Protein AF-0000000079473662 (afdb_homodimer)

InterPro domains:
  IPR006621 Nose resistant-to-fluoxetine protein, N-terminal [PF20146] (72-211)
  IPR052728 Oxygen and lipid transport regulator [PTHR11161] (71-741)

Foldseek 3Di:
DCPVPDCCVLLVVLVLVVVLVVLLVVLPPPVPPNVPSLVVSLVVLVVCLVVLVVLQQLLDPVRDRDLLLLQQSLQVNVLSVVVSVVDPLSVLQSQQFWHDDPDVVLPAQATAGQPVSLQPRDWDQCVPPPCSCVVRVSYDRIKGKKKWKKWKQKDFLPLADPDPDDDDPVRVVCVVCVVLVVVLNLCCVQATAMHMGIGIPSNFLVNVVSSLSSVVSVCCVVCVVVVRNDRIDMDMGIDGMDHNVRFQDQPPDPLQVVLVVVLVVLVVLQVQLQVLLVVVLVVVVVPDVDPCVSLPLLDAPQLDVSNLSVLLHLSSLVCVLLDLDDDPLFLLLLLLLLLVLLLLLLLQLLLRVFNSNQARRSSVVLVVLLDLVVLSSNVSLLSLLLVLLSLLLLLQLLQQQDDDPVSNVVLLVLVCLQPLQLVLSVLSCLLRPLLNPAGASCSSVLSCVQNVLCVPAVVCVNVLNCLPPPQLRDRRNLCLSVSQSNVVSVVSSVLSVVCVVPVVVSLVVLVVLLVQLLVLLLVQLLVVVLFQAQASRDPDVCSNVVSCNGANRHCSHLVNLNSNSNSLNSVSSVCVVVVNQLDPDDPVRLVVLVVLLVVLCVCLSCVCSCVNSVVDPDDSNNSSNNNSPSSNSSSVSSSSQSSCLSSVNNPPSVVSSSPSSSSSCSVQSVQLSSCLSSLSSNVNRNDSHRDHDDPVVSVVSSVVSNVVSSVVSSVSCSSRRSSSSSVVSSVVCVVPDRPPPPDPPQAQQPCPSSSNTGPHPPPPPPPPPPCPVPCCVPVPVVVVVVVVVVVVVPPVVD/DCPPPDCCVLLVVLVLVVVLVVLLVVLPPPPPPNVVSLVVSLVVLVVCLVVLVVLQQLLDPVRDRDLLLLQQSLQVNVLSVVVSVVDPLSVLQSQQFWHDDPDVVLPAQATAGQPVSLQPRDWDQCVPPPCSCVVRVSYDRTKGKKKWKKWKQKDFLPLADDDPDDDDPVRVVCVVCVVLVVVLNLCCVQFTAMHMGIGIPSNFLVNVVSSLSSVVSVCCVVCVVVVRNDRIDMDMGIDGMDHNVRFQDQPPDPLQVVLVVVLVVLVVLQVQLQVLLVVVLVVVCPPDPDPCPSLPLLDAPQLDVSNLSVLLHLSSLVCVLLDLDDDPLFLLLLLLLLLVLLLLLLLLLLLRVFNSNQARRSSVVLVVLLDLVVLSSNVSLLSLLLVLLSLLLLLLLLCQQDDDPVSNVVLLVLVCLQPLQLVLSVLSCLLRPLLNPAGASCSSVLSCVQNVLCVPAVVCVNVLNCLPPPQLRDRRNLCLSVSQSNVVSVVSSVLSVVCVVPVVVSLVVLVVLLVQLLVLLLVQLLVVVLFQAQASRDPDVCSNVVSCNGANRHCSHLVNLNSNSNSLNNVSSVCVVVVNQLDPDDPVRLVVLVVLLVVLVVCLSCVCSCVNNVVDPDDSNNSSNNNSPSSNSSSVSSSSQSSCLSSVNNPPSVVSSSPSSSSSCSVQSVQLSSCLSSLSSNVNRNDSHRDHDDPVVSVVSSVVSNVVSSVVSSVSCSSRRSSSSSVVSSVVCVVPDRPPPPDPPQAQQPCPSSSNTGPHPPPPPPPPPPCPVPCPVPVPVVVPVPPVVPPPVPPVPD

Secondary structure (DSSP, 8-state):
----HHHHHHHHHHHHHHHHHHHHHGGGSTTS-HHHHHHHHHHHHHTHHHHHHHHHHHH-TTSPPPHHHHHHHHHHHHHHHHHHTT-HHHHHHHHHS--PPS-TTTT--EEE--HHHHHTPPPEEGGGSTTHHHH-TT--SEE-EEEEEEEEEEEE-TT-----S---HHHHHHHHTHHHHHHHHHHTTTS-EEEEEEEETT--HHHHHHHHHHHHHHHHHHHHHHGGG-SEEEEEEEEEEEEHHHHT-----HHHHHHHHHHHHHHHHHHHHHHHHHHHHHHHTTT---HHHHT-S-----S-HHHHHHHT-HHHHHHHHH-----TTS-THHHHHHHHHHHHHHHHHHHHS--GGGBS-HHHHHHHTTSHHHHHHH-THHHHHHHHHHHHHHHHHHHHSS-SHHHHHHHHHHHHHHHHHHHHHHHHHHHHHGGGS--STTHHHHHHTTTTTHHHHHHHHHTT-TTTSSGGG-SSGGGHHHHHHHHHHHHHHHHHHHHHH-HHHHHHHHHHHHHHHHHHHHHHHHHHT--SS--SS-SSTTHHHHHIIIIIS-HHHHTHHHHHHHHHHHHHHHHHHTT--S----HHHHHHHHHHHHHHHHHHHHTTHHHHHTSSPPPHHHHHHHHHHHHHHHHHHHHHHHHHHHTT--HHHHHHHT-GGGHHHHHTHHHHHHHHHHHHHHHHHT--S-B---HHHHHHHHHHHHHHHHHHHHHHIIIIIHHHHHHHHHHHHHHH------STTS---EE-TTT-SEE----------------------TTHHHHHHHHHHHTTT-/----HHHHHHHHHHHHHHHHHHHHHGGGSTTS-HHHHHHHHHHHHHHHHHHHHHHHHHH-TTS---HHHHHHHHHHHHHHHHHHTT-HHHHHHHHHS--PPS-TTTT--EEE--HHHHHTPPPEEGGGSTTHHHH-TT--SEE-EEEEEEEEEEEE-TT-----S---HHHHHHHHHHHHHHHHHHHTTTS-EEEEEEEETT--HHHHHHHHHHHHHHHHHHHHHHGGG-SEEEEEEEEEEEEHHHHT-----HHHHHHHHHHHHHHHHHHHHHHHHHHHHHHHTTT---HHHHT-S-----S-HHHHHHHT-HHHHHHHHH-----TTS-THHHHHHHHHHHHHHHHHHHHS--GGGBS-HHHHHHHTTSHHHHHHH-THHHHHHHHHHHHHHHHHHHHSS-SHHHHHHHHHHHHHHHHHHHHHHHHHHHHHGGGS--STTHHHHHHTTTTTHHHHHHHHHTT-TTTSSGGG-SSGGGHHHHHHHHHHHHHHHHHHHHHH-HHHHHHHHHHHHHHHHHHHHHHHHHHT--SS--SS-SSTTHHHHHIIIIIS-HHHHTHHHHHHHHHHHHHHHHHHTT--S----HHHHHHHHHHHHHHHHHHHHTTHHHHHTSSPPPHHHHHHHHHHHHHHHHHHHHHHHHHHHTT--HHHHHHHT-GGGHHHHHTHHHHHHHHHHHHHHHHHT--S-B---HHHHHHHHHHHHHHHHHHHHHHIIIIIHHHHHHHHHHHHHHH------STTS---EE-TTT-SEE------------------------HHHHHHHHHTGGG--

Nearest PDB structures (foldseek):
  6oh4-assembly2_B  TM=2.290E-01  e=9.858E+00  Mus musculus
  5xar-assembly2_C  TM=1.339E-01  e=6.031E+00  Klebsiella pneumoniae

pLDDT: mean 77.04, std 21.64, range [16.61, 98.25]

Solvent-accessible surface area (backbone atoms only — not comparable to full-atom values): 82606 Å² total; per-residue (Å²): 101,58,63,50,48,62,71,27,44,53,35,26,49,38,28,45,50,52,36,45,53,31,46,56,31,55,33,63,47,72,87,54,68,46,74,53,44,55,51,45,44,50,51,56,57,56,61,47,44,63,60,48,56,48,39,31,52,50,33,28,87,84,68,57,54,50,71,47,30,47,16,24,38,42,46,54,45,46,39,55,53,33,36,74,62,34,31,50,59,32,45,48,38,60,36,10,22,39,42,59,68,47,23,51,90,42,37,30,49,43,32,59,19,32,54,70,58,23,51,63,38,61,78,37,62,44,78,79,41,84,68,45,59,76,74,35,70,62,54,70,58,66,42,33,32,19,43,33,27,31,39,33,41,76,41,78,33,86,61,39,52,82,74,90,64,88,68,44,60,30,55,48,50,48,58,70,40,42,64,60,52,50,52,52,45,70,41,27,84,77,30,30,29,24,38,30,41,45,40,53,46,60,47,37,58,66,23,48,56,37,32,48,50,8,49,50,49,47,41,42,62,56,29,62,81,43,41,36,37,19,56,58,42,79,44,79,43,79,73,48,55,41,32,65,80,60,49,70,56,52,72,83,44,71,67,40,49,50,53,51,46,52,53,49,50,37,49,48,48,27,50,50,7,35,52,50,38,53,50,48,52,64,59,48,67,72,73,58,84,56,67,74,65,69,75,38,78,74,63,80,82,75,60,42,71,67,52,32,35,31,46,19,7,54,64,43,42,51,50,59,45,66,50,61,84,70,63,89,85,38,71,54,45,56,23,25,52,41,41,54,23,48,52,41,31,45,38,14,47,48,66,70,68,46,54,44,33,42,29,39,32,50,55,60,54,54,57,48,54,63,34,70,70,43,34,58,32,58,52,23,67,58,24,54,34,48,47,32,20,53,50,18,23,51,53,29,34,56,50,61,70,54,83,55,72,67,51,44,51,50,53,51,49,50,53,46,54,50,44,47,59,36,48,51,53,49,52,54,42,50,66,56,47,49,60,38,74,53,59,44,75,46,20,73,59,40,50,35,67,52,39,70,36,26,85,81,29,44,64,35,55,75,68,44,41,30,46,76,45,62,50,90,50,32,35,42,63,80,52,27,56,58,30,39,48,57,54,43,51,56,50,46,54,54,47,49,59,44,31,77,76,35,53,69,61,37,51,50,51,46,52,49,50,34,50,47,11,29,50,48,30,26,53,54,28,49,75,63,60,30,54,44,60,73,48,87,58,59,91,41,94,61,28,44,60,49,29,40,59,73,40,59,40,33,58,66,34,52,30,29,17,32,46,53,12,31,50,53,13,45,49,52,48,49,28,60,73,62,73,47,68,71,66,90,65,51,68,67,56,49,51,49,51,51,52,48,40,52,49,51,50,54,45,61,56,50,63,56,46,55,48,52,57,61,82,42,82,79,49,55,66,59,12,16,52,46,46,32,42,46,56,45,52,51,27,50,38,52,50,50,50,52,51,36,33,72,52,69,69,30,63,71,56,30,58,61,20,42,40,56,83,28,43,43,52,40,73,44,43,67,51,28,64,68,43,33,64,57,48,46,29,51,58,52,10,47,38,73,58,63,39,68,77,43,76,65,54,51,52,46,50,33,52,42,46,49,50,51,22,50,54,54,32,52,54,45,41,48,51,45,30,35,45,48,46,22,49,48,55,38,53,48,32,69,71,72,48,77,81,78,78,66,71,78,80,71,45,70,32,45,63,41,74,88,50,66,47,54,42,63,65,79,69,75,62,78,61,72,73,61,73,63,69,72,63,72,59,67,70,63,67,67,57,59,58,56,55,56,57,53,56,65,60,53,59,71,73,109,98,50,63,53,50,62,69,29,45,51,33,28,49,38,28,46,50,54,34,45,54,28,46,55,26,55,34,68,47,74,88,54,68,49,75,53,44,55,51,45,45,51,49,54,55,56,60,47,44,63,59,48,57,48,38,32,53,51,33,27,87,84,70,57,53,50,72,46,30,50,14,24,39,43,48,52,46,46,39,54,53,34,37,76,62,34,31,52,61,32,45,47,38,60,35,11,24,36,43,59,70,47,21,52,91,42,37,32,48,44,34,59,18,32,53,68,58,24,50,62,38,62,80,38,62,45,77,78,41,84,67,46,58,77,75,33,71,62,54,68,58,65,42,32,29,18,44,35,29,31,38,34,42,77,40,76,32,87,60,39,53,83,73,90,62,90,67,44,59,31,54,49,49,49,58,68,39,42,67,60,54,49,52,51,45,69,41,27,84,76,31,30,28,24,37,29,41,46,40,52,45,60,47,38,60,67,22,47,56,36,33,48,49,9,48,48,48,48,41,42,62,56,30,64,80,42,40,37,39,20,55,55,42,80,44,78,43,79,71,50,54,40,32,64,80,61,49,68,56,52,72,82,43,71,69,42,49,48,53,53,48,51,53,49,50,37,49,47,47,26,50,50,6,36,50,51,38,52,50,48,51,64,60,51,64,71,75,60,83,56,70,75,62,70,78,38,78,75,64,78,82,74,60,42,70,66,51,33,35,33,47,19,7,55,64,44,44,48,49,60,44,65,50,63,85,71,64,89,85,40,72,54,44,57,23,24,51,40,42,54,25,49,53,41,31,46,39,15,47,48,66,70,67,46,56,43,35,42,28,40,31,50,54,58,55,54,57,47,53,64,35,71,71,42,34,60,32,58,53,22,66,59,25,55,35,49,46,32,19,53,50,18,23,50,51,29,34,57,51,61,70,53,83,56,71,66,52,43,52,51,52,52,49,50,54,46,52,50,45,49,59,35,49,52,52,48,51,53,41,51,66,56,47,48,59,39,73,53,60,43,75,45,20,74,56,40,50,35,66,52,41,71,36,26,84,81,28,43,65,35,53,76,68,45,41,29,45,77,46,61,48,89,49,31,37,41,62,81,54,27,58,58,29,39,48,57,55,45,50,55,50,47,54,54,48,50,59,42,30,77,77,34,51,69,61,36,53,49,51,47,52,48,50,34,51,47,11,27,51,47,31,26,52,55,27,50,74,63,59,29,55,46,61,74,49,86,56,60,92,40,95,58,28,44,61,50,28,40,58,74,42,58,40,34,58,65,33,53,30,30,16,31,46,52,12,30,50,53,12,46,49,52,48,49,29,62,75,64,73,47,68,70,66,89,66,53,68,67,56,50,52,48,52,50,51,48,42,53,51,51,51,54,44,63,56,49,63,55,44,55,46,53,56,61,81,41,81,78,49,54,66,60,10,15,52,44,46,31,40,45,56,44,52,51,26,50,38,52,50,48,49,52,50,34,34,72,54,69,69,29,64,70,56,31,56,61,22,41,40,55,82,27,45,42,52,38,73,45,44,68,51,28,61,67,43,32,63,57,49,46,29,50,59,51,10,49,39,74,58,63,40,68,78,44,75,65,54,50,52,47,50,33,52,42,46,49,52,50,23,48,54,54,32,53,54,44,40,49,51,45,29,34,45,48,47,23,49,48,54,38,54,50,31,68,72,72,48,76,82,78,78,68,72,77,82,71,47,71,31,45,62,40,74,86,50,68,47,52,43,65,66,79,71,77,64,78,64,71,76,62,73,64,67,73,64,72,59,67,70,63,71,72,52,65,62,64,64,59,58,61,64,73,63,54,70,71,75,114

Organism: Varroa destructor (NCBI:txid109461)

Radius of gyration: 38.83 Å; Cα contacts (8 Å, |Δi|>4): 2295; chains: 2; bounding box: 80×155×120 Å

Sequence (1596 aa):
MYGFPVTSVLACAVACLCVVGTNALLEGIPDAGTGSSKTSIKNYLDLLKPGISSLCNFASHDGVASAECLACTDSLKLLIDHFIEQRTWAVMMADALVKPPSGLLSGTFSFVSHYDQCMKIDDQDIDDIVDVTTRYPNLPSIIKGAYCSFKLRLSRNPGFVRPNQTMTEFQETMKKEEGQMDEVRKLQPEFPGFIGLCVPSPCTKLSFQNMGAAIKNMLYKFISDNYSKFPMVVGMDIVSCTTRDTENRISWTFSTQLIVCIFGMLALLVAIGTLVDTYVCITIDRESKDYDVKHTFDYENTGNIVHMLRNCSAVVSLRKLLDSRVSPDTIKCINGVKFFSLFWLIMGNTGQLRAGNMTTNLKEMRKALETMSTQFILNKDLAVDSLCVTAGVLFAFGLSKFDGTKHVLKYTLHRLTKTLPCYYLLLWFLAKCFAGLGTGPTWDIESTRYLAKCDTNWWTNVLLVNNFVRVEEQCIPHAWLLAMLMQGLLLAVIANFFWKRAEDLTHFALGVLVLVTMIVDFIINYANDLGPTTLLREYRQGSRNAYMTHVGMQLYSRGGPFLIGLIVGFIFTQKINRKKTFAKMNRLKTTFMWLMILAATGVTVNATFGWNKGSSSPSPIASAFYDALHRVVFALVTSLLIMMCHAGKGGVFNMLLSWPGFISVGRIWLLIYLINPFVIFYNNGTLRAPQYYTKKQLIIEIFWNFFASIMVSIILHILLVRPFEALEGYVYTLMTGPRNNGSSEDNASRYDEESGKRQYSVESSPQSLKKQPIDYALEVTDDKNEQNERLLRKDQQLMYGFPVTSVLACAVACLCVVGTNALLEGIPDAGTGSSKTSIKNYLDLLKPGISSLCNFASHDGVASAECLACTDSLKLLIDHFIEQRTWAVMMADALVKPPSGLLSGTFSFVSHYDQCMKIDDQDIDDIVDVTTRYPNLPSIIKGAYCSFKLRLSRNPGFVRPNQTMTEFQETMKKEEGQMDEVRKLQPEFPGFIGLCVPSPCTKLSFQNMGAAIKNMLYKFISDNYSKFPMVVGMDIVSCTTRDTENRISWTFSTQLIVCIFGMLALLVAIGTLVDTYVCITIDRESKDYDVKHTFDYENTGNIVHMLRNCSAVVSLRKLLDSRVSPDTIKCINGVKFFSLFWLIMGNTGQLRAGNMTTNLKEMRKALETMSTQFILNKDLAVDSLCVTAGVLFAFGLSKFDGTKHVLKYTLHRLTKTLPCYYLLLWFLAKCFAGLGTGPTWDIESTRYLAKCDTNWWTNVLLVNNFVRVEEQCIPHAWLLAMLMQGLLLAVIANFFWKRAEDLTHFALGVLVLVTMIVDFIINYANDLGPTTLLREYRQGSRNAYMTHVGMQLYSRGGPFLIGLIVGFIFTQKINRKKTFAKMNRLKTTFMWLMILAATGVTVNATFGWNKGSSSPSPIASAFYDALHRVVFALVTSLLIMMCHAGKGGVFNMLLSWPGFISVGRIWLLIYLINPFVIFYNNGTLRAPQYYTKKQLIIEIFWNFFASIMVSIILHILLVRPFEALEGYVYTLMTGPRNNGSSEDNASRYDEESGKRQYSVESSPQSLKKQPIDYALEVTDDKNEQNERLLRKDQQL

Structure (mmCIF, N/CA/C/O backbone):
data_AF-0000000079473662-model_v1
#
loop_
_entity.id
_entity.type
_entity.pdbx_description
1 polymer 'Nose resistant-to-fluoxetine protein N-terminal domain-containing protein'
#
loop_
_atom_site.group_PDB
_atom_site.id
_atom_site.type_symbol
_atom_site.label_atom_id
_atom_site.label_alt_id
_atom_site.label_comp_id
_atom_site.label_asym_id
_atom_site.label_entity_id
_atom_site.label_seq_id
_atom_site.pdbx_PDB_ins_code
_atom_site.Cartn_x
_atom_site.Cartn_y
_atom_site.Cartn_z
_atom_site.occupancy
_atom_site.B_iso_or_equiv
_atom_site.auth_seq_id
_atom_site.auth_comp_id
_atom_site.auth_asym_id
_atom_site.auth_atom_id
_atom_site.pdbx_PDB_model_num
ATOM 1 N N . MET A 1 1 ? -5.781 -44.125 2.102 1 16.61 1 MET A N 1
ATOM 2 C CA . MET A 1 1 ? -6.734 -44.094 0.998 1 16.61 1 MET A CA 1
ATOM 3 C C . MET A 1 1 ? -6.605 -42.812 0.209 1 16.61 1 MET A C 1
ATOM 5 O O . MET A 1 1 ? -6.441 -41.719 0.794 1 16.61 1 MET A O 1
ATOM 9 N N . TYR A 1 2 ? -6.469 -43.094 -1.195 1 22.23 2 TYR A N 1
ATOM 10 C CA . TYR A 1 2 ? -5.816 -42.5 -2.363 1 22.23 2 TYR A CA 1
ATOM 11 C C . TYR A 1 2 ? -6.73 -41.5 -3.051 1 22.23 2 TYR A C 1
ATOM 13 O O . TYR A 1 2 ? -7.418 -41.844 -4.016 1 22.23 2 TYR A O 1
ATOM 21 N N . GLY A 1 3 ? -7.648 -40.875 -2.375 1 23.58 3 GLY A N 1
ATOM 22 C CA . GLY A 1 3 ? -8.68 -40 -2.941 1 23.58 3 GLY A CA 1
ATOM 23 C C . GLY A 1 3 ? -8.117 -38.844 -3.752 1 23.58 3 GLY A C 1
ATOM 24 O O . GLY A 1 3 ? -8.758 -37.812 -3.881 1 23.58 3 GLY A O 1
ATOM 25 N N . PHE A 1 4 ? -6.941 -39.062 -4.133 1 26.88 4 PHE A N 1
ATOM 26 C CA . PHE A 1 4 ? -6.277 -37.969 -4.844 1 26.88 4 PHE A CA 1
ATOM 27 C C . PHE A 1 4 ? -6.828 -37.844 -6.262 1 26.88 4 PHE A C 1
ATOM 29 O O . PHE A 1 4 ? -6.133 -37.344 -7.156 1 26.88 4 PHE A O 1
ATOM 36 N N . PRO A 1 5 ? -8.211 -38.219 -6.461 1 27.28 5 PRO A N 1
ATOM 37 C CA . PRO A 1 5 ? -8.43 -38.594 -7.863 1 27.28 5 PRO A CA 1
ATOM 38 C C . PRO A 1 5 ? -8.398 -37.375 -8.797 1 27.28 5 PRO A C 1
ATOM 40 O O . PRO A 1 5 ? -7.688 -37.406 -9.805 1 27.28 5 PRO A O 1
ATOM 43 N N . VAL A 1 6 ? -9.594 -36.656 -8.711 1 29.06 6 VAL A N 1
ATOM 44 C CA . VAL A 1 6 ? -9.969 -35.875 -9.883 1 29.06 6 VAL A CA 1
ATOM 45 C C . VAL A 1 6 ? -9 -34.719 -10.055 1 29.06 6 VAL A C 1
ATOM 47 O O . VAL A 1 6 ? -8.586 -34.406 -11.172 1 29.06 6 VAL A O 1
ATOM 50 N N . THR A 1 7 ? -8.727 -34.031 -9.047 1 29.39 7 THR A N 1
ATOM 51 C CA . THR A 1 7 ? -7.789 -32.906 -9.164 1 29.39 7 THR A CA 1
ATOM 52 C C . THR A 1 7 ? -6.414 -33.406 -9.594 1 29.39 7 THR A C 1
ATOM 54 O O . THR A 1 7 ? -5.652 -32.688 -10.227 1 29.39 7 THR A O 1
ATOM 57 N N . SER A 1 8 ? -6.16 -34.719 -9.258 1 30.28 8 SER A N 1
ATOM 58 C CA . SER A 1 8 ? -4.961 -35.375 -9.773 1 30.28 8 SER A CA 1
ATOM 59 C C . SER A 1 8 ? -5.105 -35.719 -11.25 1 30.28 8 SER A C 1
ATOM 61 O O . SER A 1 8 ? -4.137 -35.625 -12.008 1 30.28 8 SER A O 1
ATOM 63 N N . VAL A 1 9 ? -6.383 -36.156 -11.602 1 31.91 9 VAL A N 1
ATOM 64 C CA . VAL A 1 9 ? -6.621 -36.438 -13.016 1 31.91 9 VAL A CA 1
ATOM 65 C C . VAL A 1 9 ? -6.527 -35.125 -13.82 1 31.91 9 VAL A C 1
ATOM 67 O O . VAL A 1 9 ? -5.887 -35.094 -14.875 1 31.91 9 VAL A O 1
ATOM 70 N N . LEU A 1 10 ? -7.211 -34.156 -13.359 1 31.7 10 LEU A N 1
ATOM 71 C CA . LEU A 1 10 ? -7.18 -32.906 -14.102 1 31.7 10 LEU A CA 1
ATOM 72 C C . LEU A 1 10 ? -5.805 -32.25 -14.016 1 31.7 10 LEU A C 1
ATOM 74 O O . LEU A 1 10 ? -5.309 -31.703 -15 1 31.7 10 LEU A O 1
ATOM 78 N N . ALA A 1 11 ? -5.207 -32.375 -12.922 1 33.47 11 ALA A N 1
ATOM 79 C CA . ALA A 1 11 ? -3.811 -31.969 -12.789 1 33.47 11 ALA A CA 1
ATOM 80 C C . ALA A 1 11 ? -2.9 -32.875 -13.609 1 33.47 11 ALA A C 1
ATOM 82 O O . ALA A 1 11 ? -1.935 -32.406 -14.219 1 33.47 11 ALA A O 1
ATOM 83 N N . CYS A 1 12 ? -3.326 -34.219 -13.734 1 35 12 CYS A N 1
ATOM 84 C CA . CYS A 1 12 ? -2.68 -35.188 -14.586 1 35 12 CYS A CA 1
ATOM 85 C C . CYS A 1 12 ? -2.91 -34.875 -16.062 1 35 12 CYS A C 1
ATOM 87 O O . CYS A 1 12 ? -1.998 -35.031 -16.875 1 35 12 CYS A O 1
ATOM 89 N N . ALA A 1 13 ? -4.117 -34.625 -16.344 1 34.72 13 ALA A N 1
ATOM 90 C CA . ALA A 1 13 ? -4.449 -34.281 -17.719 1 34.72 13 ALA A CA 1
ATOM 91 C C . ALA A 1 13 ? -3.736 -33 -18.156 1 34.72 13 ALA A C 1
ATOM 93 O O . ALA A 1 13 ? -3.219 -32.938 -19.266 1 34.72 13 ALA A O 1
ATOM 94 N N . VAL A 1 14 ? -3.703 -32.031 -17.328 1 35.84 14 VAL A N 1
ATOM 95 C CA . VAL A 1 14 ? -3.01 -30.797 -17.656 1 35.84 14 VAL A CA 1
ATOM 96 C C . VAL A 1 14 ? -1.501 -31.016 -17.578 1 35.84 14 VAL A C 1
ATOM 98 O O . VAL A 1 14 ? -0.753 -30.516 -18.438 1 35.84 14 VAL A O 1
ATOM 101 N N . ALA A 1 15 ? -1.037 -31.797 -16.672 1 36 15 ALA A N 1
ATOM 102 C CA . ALA A 1 15 ? 0.353 -32.25 -16.625 1 36 15 ALA A CA 1
ATOM 103 C C . ALA A 1 15 ? 0.686 -33.125 -17.828 1 36 15 ALA A C 1
ATOM 105 O O . ALA A 1 15 ? 1.779 -33.031 -18.391 1 36 15 ALA A O 1
ATOM 106 N N . CYS A 1 16 ? -0.221 -34.062 -18.172 1 35.84 16 CYS A N 1
ATOM 107 C CA . CYS A 1 16 ? -0.125 -34.844 -19.391 1 35.84 16 CYS A CA 1
ATOM 108 C C . CYS A 1 16 ? -0.077 -33.938 -20.625 1 35.84 16 CYS A C 1
ATOM 110 O O . CYS A 1 16 ? 0.668 -34.219 -21.562 1 35.84 16 CYS A O 1
ATOM 112 N N . LEU A 1 17 ? -0.922 -32.969 -20.656 1 35.84 17 LEU A N 1
ATOM 113 C CA . LEU A 1 17 ? -0.903 -32.062 -21.797 1 35.84 17 LEU A CA 1
ATOM 114 C C . LEU A 1 17 ? 0.39 -31.25 -21.828 1 35.84 17 LEU A C 1
ATOM 116 O O . LEU A 1 17 ? 0.926 -30.969 -22.891 1 35.84 17 LEU A O 1
ATOM 120 N N . CYS A 1 18 ? 0.894 -30.828 -20.75 1 35.75 18 CYS A N 1
ATOM 121 C CA . CYS A 1 18 ? 2.18 -30.141 -20.734 1 35.75 18 CYS A CA 1
ATOM 122 C C . CYS A 1 18 ? 3.32 -31.094 -21.047 1 35.75 18 CYS A C 1
ATOM 124 O O . CYS A 1 18 ? 4.277 -30.719 -21.734 1 35.75 18 CYS A O 1
ATOM 126 N N . VAL A 1 19 ? 3.322 -32.375 -20.594 1 35.03 19 VAL A N 1
ATOM 127 C CA . VAL A 1 19 ? 4.285 -33.406 -20.953 1 35.03 19 VAL A CA 1
ATOM 128 C C . VAL A 1 19 ? 4.105 -33.781 -22.422 1 35.03 19 VAL A C 1
ATOM 130 O O . VAL A 1 19 ? 5.086 -34 -23.141 1 35.03 19 VAL A O 1
ATOM 133 N N . VAL A 1 20 ? 2.91 -33.906 -22.859 1 34.19 20 VAL A N 1
ATOM 134 C CA . VAL A 1 20 ? 2.686 -34.188 -24.281 1 34.19 20 VAL A CA 1
ATOM 135 C C . VAL A 1 20 ? 3.234 -33.031 -25.125 1 34.19 20 VAL A C 1
ATOM 137 O O . VAL A 1 20 ? 3.816 -33.25 -26.188 1 34.19 20 VAL A O 1
ATOM 140 N N . GLY A 1 21 ? 3.107 -31.812 -24.672 1 32.84 21 GLY A N 1
ATOM 141 C CA . GLY A 1 21 ? 3.699 -30.734 -25.453 1 32.84 21 GLY A CA 1
ATOM 142 C C . GLY A 1 21 ? 5.215 -30.75 -25.438 1 32.84 21 GLY A C 1
ATOM 143 O O . GLY A 1 21 ? 5.855 -30.484 -26.453 1 32.84 21 GLY A O 1
ATOM 144 N N . THR A 1 22 ? 5.848 -31.094 -24.359 1 32.22 22 THR A N 1
ATOM 145 C CA . THR A 1 22 ? 7.301 -31.203 -24.375 1 32.22 22 THR A CA 1
ATOM 146 C C . THR A 1 22 ? 7.73 -32.469 -25.125 1 32.22 22 THR A C 1
ATOM 148 O O . THR A 1 22 ? 8.805 -32.469 -25.734 1 32.22 22 THR A O 1
ATOM 151 N N . ASN A 1 23 ? 7.086 -33.531 -25.047 1 32.16 23 ASN A N 1
ATOM 152 C CA . ASN A 1 23 ? 7.461 -34.656 -25.891 1 32.16 23 ASN A CA 1
ATOM 153 C C . ASN A 1 23 ? 7.363 -34.281 -27.375 1 32.16 23 ASN A C 1
ATOM 155 O O . ASN A 1 23 ? 8.164 -34.75 -28.188 1 32.16 23 ASN A O 1
ATOM 159 N N . ALA A 1 24 ? 6.379 -33.562 -27.75 1 32.75 24 ALA A N 1
ATOM 160 C CA . ALA A 1 24 ? 6.434 -33.094 -29.141 1 32.75 24 ALA A CA 1
ATOM 161 C C . ALA A 1 24 ? 7.699 -32.281 -29.406 1 32.75 24 ALA A C 1
ATOM 163 O O . ALA A 1 24 ? 8.25 -32.344 -30.516 1 32.75 24 ALA A O 1
ATOM 164 N N . LEU A 1 25 ? 8.125 -31.562 -28.438 1 31.86 25 LEU A N 1
ATOM 165 C CA . LEU A 1 25 ? 9.383 -30.844 -28.656 1 31.86 25 LEU A CA 1
ATOM 166 C C . LEU A 1 25 ? 10.57 -31.797 -28.594 1 31.86 25 LEU A C 1
ATOM 168 O O . LEU A 1 25 ? 11.609 -31.531 -29.219 1 31.86 25 LEU A O 1
ATOM 172 N N . LEU A 1 26 ? 10.508 -32.844 -27.766 1 32.66 26 LEU A N 1
ATOM 173 C CA . LEU A 1 26 ? 11.562 -33.844 -27.828 1 32.66 26 LEU A CA 1
ATOM 174 C C . LEU A 1 26 ? 11.586 -34.531 -29.172 1 32.66 26 LEU A C 1
ATOM 176 O O . LEU A 1 26 ? 12.422 -35.406 -29.422 1 32.66 26 LEU A O 1
ATOM 180 N N . GLU A 1 27 ? 10.688 -34.375 -29.938 1 34.47 27 GLU A N 1
ATOM 181 C CA . GLU A 1 27 ? 10.82 -34.969 -31.25 1 34.47 27 GLU A CA 1
ATOM 182 C C . GLU A 1 27 ? 12.102 -34.531 -31.953 1 34.47 27 GLU A C 1
ATOM 184 O O . GLU A 1 27 ? 12.578 -35.156 -32.875 1 34.47 27 GLU A O 1
ATOM 189 N N . GLY A 1 28 ? 12.609 -33.344 -31.672 1 30.52 28 GLY A N 1
ATOM 190 C CA . GLY A 1 28 ? 13.773 -33.031 -32.469 1 30.52 28 GLY A CA 1
ATOM 191 C C . GLY A 1 28 ? 15.023 -33.781 -32.062 1 30.52 28 GLY A C 1
ATOM 192 O O . GLY A 1 28 ? 16.125 -33.406 -32.469 1 30.52 28 GLY A O 1
ATOM 193 N N . ILE A 1 29 ? 15.008 -34.5 -30.953 1 31.73 29 ILE A N 1
ATOM 194 C CA . ILE A 1 29 ? 16.219 -35.312 -30.844 1 31.73 29 ILE A CA 1
ATOM 195 C C . ILE A 1 29 ? 16.312 -36.25 -32.062 1 31.73 29 ILE A C 1
ATOM 197 O O . ILE A 1 29 ? 15.367 -36.969 -32.344 1 31.73 29 ILE A O 1
ATOM 201 N N . PRO A 1 30 ? 17.188 -36.062 -33 1 29.95 30 PRO A N 1
ATOM 202 C CA . PRO A 1 30 ? 17.25 -36.875 -34.219 1 29.95 30 PRO A CA 1
ATOM 203 C C . PRO A 1 30 ? 16.844 -38.312 -34 1 29.95 30 PRO A C 1
ATOM 205 O O . PRO A 1 30 ? 16.094 -38.906 -34.812 1 29.95 30 PRO A O 1
ATOM 208 N N . ASP A 1 31 ? 17.844 -39.156 -33.469 1 32.56 31 ASP A N 1
ATOM 209 C CA . ASP A 1 31 ? 17.734 -40.594 -33.562 1 32.56 31 ASP A CA 1
ATOM 210 C C . ASP A 1 31 ? 16.547 -41.125 -32.75 1 32.56 31 ASP A C 1
ATOM 212 O O . ASP A 1 31 ? 16.422 -42.312 -32.469 1 32.56 31 ASP A O 1
ATOM 216 N N . ALA A 1 32 ? 16.031 -40.344 -31.859 1 32.88 32 ALA A N 1
ATOM 217 C CA . ALA A 1 32 ? 14.75 -40.875 -31.391 1 32.88 32 ALA A CA 1
ATOM 218 C C . ALA A 1 32 ? 13.711 -40.906 -32.5 1 32.88 32 ALA A C 1
ATOM 220 O O . ALA A 1 32 ? 13.57 -39.906 -33.25 1 32.88 32 ALA A O 1
ATOM 221 N N . GLY A 1 33 ? 13.391 -41.938 -33.281 1 30.61 33 GLY A N 1
ATOM 222 C CA . GLY A 1 33 ? 12.445 -42.094 -34.375 1 30.61 33 GLY A CA 1
ATOM 223 C C . GLY A 1 33 ? 11.336 -41.062 -34.344 1 30.61 33 GLY A C 1
ATOM 224 O O . GLY A 1 33 ? 10.508 -41.062 -33.438 1 30.61 33 GLY A O 1
ATOM 225 N N . THR A 1 34 ? 11.43 -39.906 -34.844 1 37.06 34 THR A N 1
ATOM 226 C CA . THR A 1 34 ? 10.672 -38.656 -35.062 1 37.06 34 THR A CA 1
ATOM 227 C C . THR A 1 34 ? 9.188 -38.969 -35.25 1 37.06 34 THR A C 1
ATOM 229 O O . THR A 1 34 ? 8.328 -38.25 -34.781 1 37.06 34 THR A O 1
ATOM 232 N N . GLY A 1 35 ? 8.836 -39.812 -36.219 1 37.19 35 GLY A N 1
ATOM 233 C CA . GLY A 1 35 ? 7.496 -40.219 -36.594 1 37.19 35 GLY A CA 1
ATOM 234 C C . GLY A 1 35 ? 6.699 -40.781 -35.438 1 37.19 35 GLY A C 1
ATOM 235 O O . GLY A 1 35 ? 5.473 -40.688 -35.406 1 37.19 35 GLY A O 1
ATOM 236 N N . SER A 1 36 ? 7.363 -41.406 -34.531 1 41.59 36 SER A N 1
ATOM 237 C CA . SER A 1 36 ? 6.77 -42.25 -33.5 1 41.59 36 SER A CA 1
ATOM 238 C C . SER A 1 36 ? 6.309 -41.438 -32.312 1 41.59 36 SER A C 1
ATOM 240 O O . SER A 1 36 ? 5.254 -41.688 -31.734 1 41.59 36 SER A O 1
ATOM 242 N N . SER A 1 37 ? 6.953 -40.281 -32.156 1 42.5 37 SER A N 1
ATOM 243 C CA . SER A 1 37 ? 6.578 -39.562 -30.953 1 42.5 37 SER A CA 1
ATOM 244 C C . SER A 1 37 ? 5.285 -38.781 -31.156 1 42.5 37 SER A C 1
ATOM 246 O O . SER A 1 37 ? 4.418 -38.75 -30.281 1 42.5 37 SER A O 1
ATOM 248 N N . LYS A 1 38 ? 5.133 -38.031 -32.406 1 48.62 38 LYS A N 1
ATOM 249 C CA . LYS A 1 38 ? 3.863 -37.375 -32.688 1 48.62 38 LYS A CA 1
ATOM 250 C C . LYS A 1 38 ? 2.707 -38.375 -32.688 1 48.62 38 LYS A C 1
ATOM 252 O O . LYS A 1 38 ? 1.627 -38.062 -32.156 1 48.62 38 LYS A O 1
ATOM 257 N N . THR A 1 39 ? 3.051 -39.469 -33.25 1 51.88 39 THR A N 1
ATOM 258 C CA . THR A 1 39 ? 2.002 -40.5 -33.312 1 51.88 39 THR A CA 1
ATOM 259 C C . THR A 1 39 ? 1.698 -41.031 -31.922 1 51.88 39 THR A C 1
ATOM 261 O O . THR A 1 39 ? 0.544 -41.344 -31.609 1 51.88 39 THR A O 1
ATOM 264 N N . SER A 1 40 ? 2.748 -40.969 -31.125 1 50.38 40 SER A N 1
ATOM 265 C CA . SER A 1 40 ? 2.514 -41.469 -29.781 1 50.38 40 SER A CA 1
ATOM 266 C C . SER A 1 40 ? 1.712 -40.5 -28.938 1 50.38 40 SER A C 1
ATOM 268 O O . SER A 1 40 ? 0.781 -40.875 -28.234 1 50.38 40 SER A O 1
ATOM 270 N N . ILE A 1 41 ? 1.988 -39.219 -29.125 1 54.28 41 ILE A N 1
ATOM 271 C CA . ILE A 1 41 ? 1.236 -38.219 -28.359 1 54.28 41 ILE A CA 1
ATOM 272 C C . ILE A 1 41 ? -0.211 -38.188 -28.844 1 54.28 41 ILE A C 1
ATOM 274 O O . ILE A 1 41 ? -1.139 -38.062 -28.047 1 54.28 41 ILE A O 1
ATOM 278 N N . LYS A 1 42 ? -0.282 -38.312 -30.203 1 63.81 42 LYS A N 1
ATOM 279 C CA . LYS A 1 42 ? -1.626 -38.344 -30.766 1 63.81 42 LYS A CA 1
ATOM 280 C C . LYS A 1 42 ? -2.42 -39.531 -30.234 1 63.81 42 LYS A C 1
ATOM 282 O O . LYS A 1 42 ? -3.596 -39.375 -29.875 1 63.81 42 LYS A O 1
ATOM 287 N N . ASN A 1 43 ? -1.757 -40.562 -30.078 1 56.03 43 ASN A N 1
ATOM 288 C CA . ASN A 1 43 ? -2.455 -41.781 -29.609 1 56.03 43 ASN A CA 1
ATOM 289 C C . ASN A 1 43 ? -2.842 -41.625 -28.125 1 56.03 43 ASN A C 1
ATOM 291 O O . ASN A 1 43 ? -3.936 -42.031 -27.734 1 56.03 43 ASN A O 1
ATOM 295 N N . TYR A 1 44 ? -1.974 -41 -27.453 1 54.34 44 TYR A N 1
ATOM 296 C CA . TYR A 1 44 ? -2.264 -40.844 -26.031 1 54.34 44 TYR A CA 1
ATOM 297 C C . TYR A 1 44 ? -3.402 -39.844 -25.812 1 54.34 44 TYR A C 1
ATOM 299 O O . TYR A 1 44 ? -4.285 -40.094 -24.984 1 54.34 44 TYR A O 1
ATOM 307 N N . LEU A 1 45 ? -3.355 -38.875 -26.609 1 64.69 45 LEU A N 1
ATOM 308 C CA . LEU A 1 45 ? -4.391 -37.875 -26.453 1 64.69 45 LEU A CA 1
ATOM 309 C C . LEU A 1 45 ? -5.73 -38.375 -26.984 1 64.69 45 LEU A C 1
ATOM 311 O O . LEU A 1 45 ? -6.785 -38.031 -26.438 1 64.69 45 LEU A O 1
ATOM 315 N N . ASP A 1 46 ? -5.668 -39.281 -27.953 1 65.06 46 ASP A N 1
AT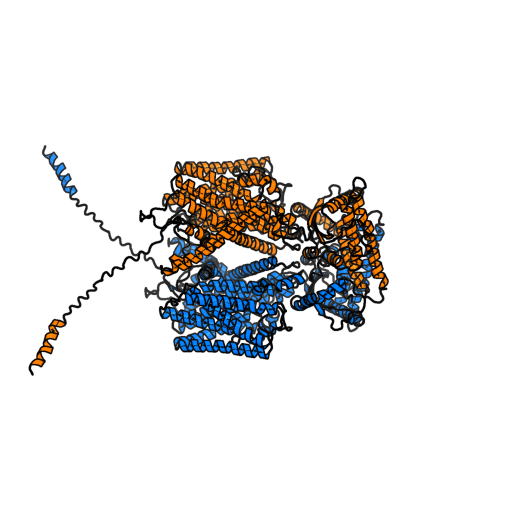OM 316 C CA . ASP A 1 46 ? -6.891 -39.844 -28.5 1 65.06 46 ASP A CA 1
ATOM 317 C C . ASP A 1 46 ? -7.543 -40.781 -27.5 1 65.06 46 ASP A C 1
ATOM 319 O O . ASP A 1 46 ? -8.766 -40.969 -27.516 1 65.06 46 ASP A O 1
ATOM 323 N N . LEU A 1 47 ? -6.711 -41.25 -26.547 1 59.25 47 LEU A N 1
ATOM 324 C CA . LEU A 1 47 ? -7.234 -42.156 -25.531 1 59.25 47 LEU A CA 1
ATOM 325 C C . LEU A 1 47 ? -8.062 -41.375 -24.5 1 59.25 47 LEU A C 1
ATOM 327 O O . LEU A 1 47 ? -8.883 -41.969 -23.797 1 59.25 47 LEU A O 1
ATOM 331 N N . LEU A 1 48 ? -7.906 -40.062 -24.531 1 64.75 48 LEU A N 1
ATOM 332 C CA . LEU A 1 48 ? -8.633 -39.25 -23.578 1 64.75 48 LEU A CA 1
ATOM 333 C C . LEU A 1 48 ? -10.047 -38.969 -24.062 1 64.75 48 LEU A C 1
ATOM 335 O O . LEU A 1 48 ? -10.938 -38.656 -23.266 1 64.75 48 LEU A O 1
ATOM 339 N N . LYS A 1 49 ? -10.297 -39.094 -25.375 1 74.19 49 LYS A N 1
ATOM 340 C CA . LYS A 1 49 ? -11.547 -38.656 -25.984 1 74.19 49 LYS A CA 1
ATOM 341 C C . LYS A 1 49 ? -12.719 -39.5 -25.516 1 74.19 49 LYS A C 1
ATOM 343 O O . LYS A 1 49 ? -13.766 -38.969 -25.141 1 74.19 49 LYS A O 1
ATOM 348 N N . PRO A 1 50 ? -12.539 -40.875 -25.391 1 66.5 50 PRO A N 1
ATOM 349 C CA . PRO A 1 50 ? -13.664 -41.656 -24.859 1 66.5 50 PRO A CA 1
ATOM 350 C C . PRO A 1 50 ? -13.977 -41.312 -23.406 1 66.5 50 PRO A C 1
ATOM 352 O O . PRO A 1 50 ? -15.141 -41.344 -23 1 66.5 50 PRO A O 1
ATOM 355 N N . GLY A 1 51 ? -12.938 -41 -22.688 1 64.81 51 GLY A N 1
ATOM 356 C CA . GLY A 1 51 ? -13.164 -40.594 -21.312 1 64.81 51 GLY A CA 1
ATOM 357 C C . GLY A 1 51 ? -13.961 -39.312 -21.188 1 64.81 51 GLY A C 1
ATOM 358 O O . GLY A 1 51 ? -14.828 -39.188 -20.312 1 64.81 51 GLY A O 1
ATOM 359 N N . ILE A 1 52 ? -13.742 -38.438 -22.094 1 73.31 52 ILE A N 1
ATOM 360 C CA . ILE A 1 52 ? -14.445 -37.156 -22.094 1 73.31 52 ILE A CA 1
ATOM 361 C C . ILE A 1 52 ? -15.906 -37.375 -22.5 1 73.31 52 ILE A C 1
ATOM 363 O O . ILE A 1 52 ? -16.812 -36.75 -21.906 1 73.31 52 ILE A O 1
ATOM 367 N N . SER A 1 53 ? -16.141 -38.25 -23.422 1 70.88 53 SER A N 1
ATOM 368 C CA . SER A 1 53 ? -17.5 -38.531 -23.891 1 70.88 53 SER A CA 1
ATOM 369 C C . SER A 1 53 ? -18.328 -39.188 -22.797 1 70.88 53 SER A C 1
ATOM 371 O O . SER A 1 53 ? -19.531 -39 -22.703 1 70.88 53 SER A O 1
ATOM 373 N N . SER A 1 54 ? -17.625 -39.906 -21.938 1 66 54 SER A N 1
ATOM 374 C CA . SER A 1 54 ? -18.312 -40.656 -20.906 1 66 54 SER A CA 1
ATOM 375 C C . SER A 1 54 ? -18.766 -39.75 -19.766 1 66 54 SER A C 1
ATOM 377 O O . SER A 1 54 ? -19.656 -40.094 -18.984 1 66 54 SER A O 1
ATOM 379 N N . LEU A 1 55 ? -18.25 -38.625 -19.734 1 68.06 55 LEU A N 1
ATOM 380 C CA . LEU A 1 55 ? -18.609 -37.688 -18.672 1 68.06 55 LEU A CA 1
ATOM 381 C C . LEU A 1 55 ? -20.078 -37.25 -18.812 1 68.06 55 LEU A C 1
ATOM 383 O O . LEU A 1 55 ? -20.75 -37.031 -17.812 1 68.06 55 LEU A O 1
ATOM 387 N N . CYS A 1 56 ? -20.594 -37.094 -20 1 69.94 56 CYS A N 1
ATOM 388 C CA . CYS A 1 56 ? -21.984 -36.656 -20.219 1 69.94 56 CYS A CA 1
ATOM 389 C C . CYS A 1 56 ? -22.953 -37.812 -19.984 1 69.94 56 CYS A C 1
ATOM 391 O O . CYS A 1 56 ? -24.094 -37.594 -19.609 1 69.94 56 CYS A O 1
ATOM 393 N N . ASN A 1 57 ? -22.484 -38.969 -20.188 1 60.09 57 ASN A N 1
ATOM 394 C CA . ASN A 1 57 ? -23.375 -40.125 -20.016 1 60.09 57 ASN A CA 1
ATOM 395 C C . ASN A 1 57 ? -23.703 -40.375 -18.547 1 60.09 57 ASN A C 1
ATOM 397 O O . ASN A 1 57 ? -24.812 -40.812 -18.219 1 60.09 57 ASN A O 1
ATOM 401 N N . PHE A 1 58 ? -22.812 -39.938 -17.75 1 56.44 58 PHE A N 1
ATOM 402 C CA . PHE A 1 58 ? -23.031 -40.219 -16.328 1 56.44 58 PHE A CA 1
ATOM 403 C C . PHE A 1 58 ? -23.906 -39.125 -15.711 1 56.44 58 PHE A C 1
ATOM 405 O O . PHE A 1 58 ? -24.484 -39.344 -14.641 1 56.44 58 PHE A O 1
ATOM 412 N N . ALA A 1 59 ? -24.016 -37.938 -16.234 1 54.88 59 ALA A N 1
ATOM 413 C CA . ALA A 1 59 ? -24.781 -36.812 -15.68 1 54.88 59 ALA A CA 1
ATOM 414 C C . ALA A 1 59 ? -26.281 -37.062 -15.797 1 54.88 59 ALA A C 1
ATOM 416 O O . ALA A 1 59 ? -27.062 -36.531 -15.008 1 54.88 59 ALA A O 1
ATOM 417 N N . SER A 1 60 ? -26.891 -37.719 -16.906 1 53.16 60 SER A N 1
ATOM 418 C CA . SER A 1 60 ? -28.328 -37.781 -17.188 1 53.16 60 SER A CA 1
ATOM 419 C C . SER A 1 60 ? -29 -38.844 -16.328 1 53.16 60 SER A C 1
ATOM 421 O O . SER A 1 60 ? -28.5 -39.969 -16.188 1 53.16 60 SER A O 1
ATOM 423 N N . HIS A 1 61 ? -29.734 -38.406 -15.336 1 49.28 61 HIS A N 1
ATOM 424 C CA . HIS A 1 61 ? -30.594 -39.344 -14.625 1 49.28 61 HIS A CA 1
ATOM 425 C C . HIS A 1 61 ? -31.297 -40.281 -15.602 1 49.28 61 HIS A C 1
ATOM 427 O O . HIS A 1 61 ? -31.516 -41.469 -15.281 1 49.28 61 HIS A O 1
ATOM 433 N N . ASP A 1 62 ? -31.922 -39.812 -16.656 1 48.81 62 ASP A N 1
ATOM 434 C CA . ASP A 1 62 ? -32.781 -40.625 -17.5 1 48.81 62 ASP A CA 1
ATOM 435 C C . ASP A 1 62 ? -32.031 -41.125 -18.75 1 48.81 62 ASP A C 1
ATOM 437 O O . ASP A 1 62 ? -32.625 -41.469 -19.75 1 48.81 62 ASP A O 1
ATOM 441 N N . GLY A 1 63 ? -30.672 -41.281 -18.719 1 53.03 63 GLY A N 1
ATOM 442 C CA . GLY A 1 63 ? -29.969 -41.906 -19.812 1 53.03 63 GLY A CA 1
ATOM 443 C C . GLY A 1 63 ? -29.609 -40.938 -20.938 1 53.03 63 GLY A C 1
ATOM 444 O O . GLY A 1 63 ? -28.875 -41.312 -21.859 1 53.03 63 GLY A O 1
ATOM 445 N N . VAL A 1 64 ? -30.328 -39.75 -21.156 1 58.97 64 VAL A N 1
ATOM 446 C CA . VAL A 1 64 ? -30.078 -38.938 -22.328 1 58.97 64 VAL A CA 1
ATOM 447 C C . VAL A 1 64 ? -29.156 -37.781 -21.953 1 58.97 64 VAL A C 1
ATOM 449 O O . VAL A 1 64 ? -29.438 -37.031 -21 1 58.97 64 VAL A O 1
ATOM 452 N N . ALA A 1 65 ? -28.016 -37.75 -22.516 1 70.62 65 ALA A N 1
ATOM 453 C CA . ALA A 1 65 ? -27.047 -36.688 -22.297 1 70.62 65 ALA A CA 1
ATOM 454 C C . ALA A 1 65 ? -27.625 -35.344 -22.734 1 70.62 65 ALA A C 1
ATOM 456 O O . ALA A 1 65 ? -28.297 -35.25 -23.766 1 70.62 65 ALA A O 1
ATOM 457 N N . SER A 1 66 ? -27.641 -34.312 -21.906 1 77.88 66 SER A N 1
ATOM 458 C CA . SER A 1 66 ? -28.125 -32.969 -22.219 1 77.88 66 SER A CA 1
ATOM 459 C C . SER A 1 66 ? -27.359 -32.375 -23.391 1 77.88 66 SER A C 1
ATOM 461 O O . SER A 1 66 ? -26.203 -32.719 -23.625 1 77.88 66 SER A O 1
ATOM 463 N N . ALA A 1 67 ? -28.031 -31.609 -24.266 1 82.12 67 ALA A N 1
ATOM 464 C CA . ALA A 1 67 ? -27.438 -30.969 -25.438 1 82.12 67 ALA A CA 1
ATOM 465 C C . ALA A 1 67 ? -26.234 -30.109 -25.031 1 82.12 67 ALA A C 1
ATOM 467 O O . ALA A 1 67 ? -25.25 -30.031 -25.781 1 82.12 67 ALA A O 1
ATOM 468 N N . GLU A 1 68 ? -26.312 -29.547 -23.891 1 85.12 68 GLU A N 1
ATOM 469 C CA . GLU A 1 68 ? -25.219 -28.688 -23.422 1 85.12 68 GLU A CA 1
ATOM 470 C C . GLU A 1 68 ? -24 -29.516 -23.062 1 85.12 68 GLU A C 1
ATOM 472 O O . GLU A 1 68 ? -22.859 -29.094 -23.312 1 85.12 68 GLU A O 1
ATOM 477 N N . CYS A 1 69 ? -24.266 -30.594 -22.5 1 83.62 69 CYS A N 1
ATOM 478 C CA . CYS A 1 69 ? -23.172 -31.469 -22.141 1 83.62 69 CYS A CA 1
ATOM 479 C C . CYS A 1 69 ? -22.469 -32.031 -23.391 1 83.62 69 CYS A C 1
ATOM 481 O O . CYS A 1 69 ? -21.234 -32.094 -23.422 1 83.62 69 CYS A O 1
ATOM 483 N N . LEU A 1 70 ? -23.266 -32.312 -24.406 1 85.94 70 LEU A N 1
ATOM 484 C CA . LEU A 1 70 ? -22.703 -32.844 -25.641 1 85.94 70 LEU A CA 1
ATOM 485 C C . LEU A 1 70 ? -21.891 -31.781 -26.375 1 85.94 70 LEU A C 1
ATOM 487 O O . LEU A 1 70 ? -20.844 -32.094 -26.938 1 85.94 70 LEU A O 1
ATOM 491 N N . ALA A 1 71 ? -22.375 -30.609 -26.359 1 89.69 71 ALA A N 1
ATOM 492 C CA . ALA A 1 71 ? -21.625 -29.516 -26.984 1 89.69 71 ALA A CA 1
ATOM 493 C C . ALA A 1 71 ? -20.297 -29.281 -26.281 1 89.69 71 ALA A C 1
ATOM 495 O O . ALA A 1 71 ? -19.297 -28.984 -26.938 1 89.69 71 ALA A O 1
ATOM 496 N N . CYS A 1 72 ? -20.344 -29.344 -25 1 89 72 CYS A N 1
ATOM 497 C CA . CYS A 1 72 ? -19.125 -29.125 -24.219 1 89 72 CYS A CA 1
ATOM 498 C C . CYS A 1 72 ? -18.109 -30.234 -24.484 1 89 72 CYS A C 1
ATOM 500 O O . CYS A 1 72 ? -16.922 -29.969 -24.703 1 89 72 CYS A O 1
ATOM 502 N N . THR A 1 73 ? -18.547 -31.484 -24.516 1 85.25 73 THR A N 1
ATOM 503 C CA . THR A 1 73 ? -17.641 -32.594 -24.734 1 85.25 73 THR A CA 1
ATOM 504 C C . THR A 1 73 ? -17.078 -32.594 -26.156 1 85.25 73 THR A C 1
ATOM 506 O O . THR A 1 73 ? -15.906 -32.906 -26.375 1 85.25 73 THR A O 1
ATOM 509 N N . ASP A 1 74 ? -17.891 -32.219 -27.062 1 89.44 74 ASP A N 1
ATOM 510 C CA . ASP A 1 74 ? -17.406 -32.094 -28.438 1 89.44 74 ASP A CA 1
ATOM 511 C C . ASP A 1 74 ? -16.375 -30.984 -28.578 1 89.44 74 ASP A C 1
ATOM 513 O O . ASP A 1 74 ? -15.422 -31.109 -29.344 1 89.44 74 ASP A O 1
ATOM 517 N N . SER A 1 75 ? -16.594 -29.969 -27.891 1 90.62 75 SER A N 1
ATOM 518 C CA . SER A 1 75 ? -15.648 -28.875 -27.953 1 90.62 75 SER A CA 1
ATOM 519 C C . SER A 1 75 ? -14.32 -29.25 -27.312 1 90.62 75 SER A C 1
ATOM 521 O O . SER A 1 75 ? -13.258 -28.828 -27.781 1 90.62 75 SER A O 1
ATOM 523 N N . LEU A 1 76 ? -14.406 -30.031 -26.25 1 87.31 76 LEU A N 1
ATOM 524 C CA . LEU A 1 76 ? -13.188 -30.484 -25.594 1 87.31 76 LEU A CA 1
ATOM 525 C C . LEU A 1 76 ? -12.422 -31.469 -26.484 1 87.31 76 LEU A C 1
ATOM 527 O O . LEU A 1 76 ? -11.195 -31.453 -26.516 1 87.31 76 LEU A O 1
ATOM 531 N N . LYS A 1 77 ? -13.141 -32.25 -27.172 1 84.94 77 LYS A N 1
ATOM 532 C CA . LYS A 1 77 ? -12.508 -33.188 -28.125 1 84.94 77 LYS A CA 1
ATOM 533 C C . LYS A 1 77 ? -11.859 -32.406 -29.281 1 84.94 77 LYS A C 1
ATOM 535 O O . LYS A 1 77 ? -10.766 -32.75 -29.719 1 84.94 77 LYS A O 1
ATOM 540 N N . LEU A 1 78 ? -12.547 -31.453 -29.703 1 89.06 78 LEU A N 1
ATOM 541 C CA . LEU A 1 78 ? -11.992 -30.609 -30.75 1 89.06 78 LEU A CA 1
ATOM 542 C C . LEU A 1 78 ? -10.719 -29.922 -30.281 1 89.06 78 LEU A C 1
ATOM 544 O O . LEU A 1 78 ? -9.773 -29.75 -31.047 1 89.06 78 LEU A O 1
ATOM 548 N N . LEU A 1 79 ? -10.75 -29.453 -29.062 1 88.56 79 LEU A N 1
ATOM 549 C CA . LEU A 1 79 ? -9.57 -28.812 -28.484 1 88.56 79 LEU A CA 1
ATOM 550 C C . LEU A 1 79 ? -8.359 -29.734 -28.562 1 88.56 79 LEU A C 1
ATOM 552 O O . LEU A 1 79 ? -7.262 -29.312 -28.922 1 88.56 79 LEU A O 1
ATOM 556 N N . ILE A 1 80 ? -8.562 -30.984 -28.281 1 82.38 80 ILE A N 1
ATOM 557 C CA . ILE A 1 80 ? -7.477 -31.953 -28.312 1 82.38 80 ILE A CA 1
ATOM 558 C C . ILE A 1 80 ? -6.992 -32.156 -29.75 1 82.38 80 ILE A C 1
ATOM 560 O O . ILE A 1 80 ? -5.785 -32.156 -30 1 82.38 80 ILE A O 1
ATOM 564 N N . ASP A 1 81 ? -7.891 -32.219 -30.672 1 83.31 81 ASP A N 1
ATOM 565 C CA . ASP A 1 81 ? -7.535 -32.375 -32.094 1 83.31 81 ASP A CA 1
ATOM 566 C C . ASP A 1 81 ? -6.77 -31.188 -32.625 1 83.31 81 ASP A C 1
ATOM 568 O O . ASP A 1 81 ? -5.746 -31.328 -33.281 1 83.31 81 ASP A O 1
ATOM 572 N N . HIS A 1 82 ? -7.277 -30.078 -32.312 1 86.94 82 HIS A N 1
ATOM 573 C CA . HIS A 1 82 ? -6.656 -28.859 -32.844 1 86.94 82 HIS A CA 1
ATOM 574 C C . HIS A 1 82 ? -5.344 -28.562 -32.125 1 86.94 82 HIS A C 1
ATOM 576 O O . HIS A 1 82 ? -4.48 -27.875 -32.656 1 86.94 82 HIS A O 1
ATOM 582 N N . PHE A 1 83 ? -5.215 -29.047 -30.922 1 83.38 83 PHE A N 1
ATOM 583 C CA . PHE A 1 83 ? -3.945 -28.938 -30.219 1 83.38 83 PHE A CA 1
ATOM 584 C C . PHE A 1 83 ? -2.867 -29.766 -30.906 1 83.38 83 PHE A C 1
ATOM 586 O O . PHE A 1 83 ? -1.73 -29.328 -31.062 1 83.38 83 PHE A O 1
ATOM 593 N N . ILE A 1 84 ? -3.305 -30.953 -31.297 1 73.56 84 ILE A N 1
ATOM 594 C CA . ILE A 1 84 ? -2.387 -31.844 -31.984 1 73.56 84 ILE A CA 1
ATOM 595 C C . ILE A 1 84 ? -1.991 -31.25 -33.344 1 73.56 84 ILE A C 1
ATOM 597 O O . ILE A 1 84 ? -0.835 -31.344 -33.75 1 73.56 84 ILE A O 1
ATOM 601 N N . GLU A 1 85 ? -2.957 -30.547 -33.969 1 75.94 85 GLU A N 1
ATOM 602 C CA . GLU A 1 85 ? -2.695 -29.891 -35.219 1 75.94 85 GLU A CA 1
ATOM 603 C C . GLU A 1 85 ? -1.965 -28.562 -35.031 1 75.94 85 GLU A C 1
ATOM 605 O O . GLU A 1 85 ? -1.524 -27.938 -36 1 75.94 85 GLU A O 1
ATOM 610 N N . GLN A 1 86 ? -1.822 -28.188 -33.844 1 80.12 86 GLN A N 1
ATOM 611 C CA . GLN A 1 86 ? -1.118 -26.969 -33.469 1 80.12 86 GLN A CA 1
ATOM 612 C C . GLN A 1 86 ? -1.803 -25.734 -34.031 1 80.12 86 GLN A C 1
ATOM 614 O O . GLN A 1 86 ? -1.156 -24.906 -34.688 1 80.12 86 GLN A O 1
ATOM 619 N N . ARG A 1 87 ? -3.059 -25.734 -33.781 1 83.44 87 ARG A N 1
ATOM 620 C CA . ARG A 1 87 ? -3.787 -24.5 -34.094 1 83.44 87 ARG A CA 1
ATOM 621 C C . ARG A 1 87 ? -3.604 -23.453 -33 1 83.44 87 ARG A C 1
ATOM 623 O O . ARG A 1 87 ? -3.486 -23.812 -31.828 1 83.44 87 ARG A O 1
ATOM 630 N N . THR A 1 88 ? -3.648 -22.25 -33.312 1 85.12 88 THR A N 1
ATOM 631 C CA . THR A 1 88 ? -3.27 -21.172 -32.406 1 85.12 88 THR A CA 1
ATOM 632 C C . THR A 1 88 ? -4.199 -21.141 -31.203 1 85.12 88 THR A C 1
ATOM 634 O O . THR A 1 88 ? -3.742 -21.031 -30.078 1 85.12 88 THR A O 1
ATOM 637 N N . TRP A 1 89 ? -5.5 -21.188 -31.422 1 88.06 89 TRP A N 1
ATOM 638 C CA . TRP A 1 89 ? -6.445 -21.047 -30.312 1 88.06 89 TRP A CA 1
ATOM 639 C C . TRP A 1 89 ? -6.293 -22.203 -29.328 1 88.06 89 TRP A C 1
ATOM 641 O O . TRP A 1 89 ? -6.387 -22.016 -28.125 1 88.06 89 TRP A O 1
ATOM 651 N N . ALA A 1 90 ? -6.02 -23.438 -29.812 1 87.44 90 ALA A N 1
ATOM 652 C CA . ALA A 1 90 ? -5.891 -24.609 -28.953 1 87.44 90 ALA A CA 1
ATOM 653 C C . ALA A 1 90 ? -4.598 -24.562 -28.156 1 87.44 90 ALA A C 1
ATOM 655 O O . ALA A 1 90 ? -4.578 -24.953 -26.984 1 87.44 90 ALA A O 1
ATOM 656 N N . VAL A 1 91 ? -3.59 -24.062 -28.781 1 82.75 91 VAL A N 1
ATOM 657 C CA . VAL A 1 91 ? -2.314 -23.969 -28.078 1 82.75 91 VAL A CA 1
ATOM 658 C C . VAL A 1 91 ? -2.396 -22.891 -27 1 82.75 91 VAL A C 1
ATOM 660 O O . VAL A 1 91 ? -1.893 -23.078 -25.891 1 82.75 91 VAL A O 1
ATOM 663 N N . MET A 1 92 ? -2.998 -21.812 -27.312 1 86.56 92 MET A N 1
ATOM 664 C CA . MET A 1 92 ? -3.15 -20.734 -26.344 1 86.56 92 MET A CA 1
ATOM 665 C C . MET A 1 92 ? -4.012 -21.172 -25.172 1 86.56 92 MET A C 1
ATOM 667 O O . MET A 1 92 ? -3.738 -20.812 -24.031 1 86.56 92 MET A O 1
ATOM 671 N N . MET A 1 93 ? -4.996 -21.875 -25.5 1 89.06 93 MET A N 1
ATOM 672 C CA . MET A 1 93 ? -5.871 -22.375 -24.422 1 89.06 93 MET A CA 1
ATOM 673 C C . MET A 1 93 ? -5.141 -23.375 -23.547 1 89.06 93 MET A C 1
ATOM 675 O O . MET A 1 93 ? -5.293 -23.359 -22.312 1 89.06 93 MET A O 1
ATOM 679 N N . ALA A 1 94 ? -4.363 -24.172 -24.156 1 82.06 94 ALA A N 1
ATOM 680 C CA . ALA A 1 94 ? -3.574 -25.141 -23.391 1 82.06 94 ALA A CA 1
ATOM 681 C C . ALA A 1 94 ? -2.529 -24.438 -22.531 1 82.06 94 ALA A C 1
ATOM 683 O O . ALA A 1 94 ? -2.23 -24.875 -21.422 1 82.06 94 ALA A O 1
ATOM 684 N N . ASP A 1 95 ? -2.037 -23.422 -23.031 1 82.5 95 ASP A N 1
ATOM 685 C CA . ASP A 1 95 ? -1.052 -22.641 -22.297 1 82.5 95 ASP A CA 1
ATOM 686 C C . ASP A 1 95 ? -1.699 -21.922 -21.109 1 82.5 95 ASP A C 1
ATOM 688 O O . ASP A 1 95 ? -1.093 -21.797 -20.047 1 82.5 95 ASP A O 1
ATOM 692 N N . ALA A 1 96 ? -2.869 -21.516 -21.312 1 88.75 96 ALA A N 1
ATOM 693 C CA . ALA A 1 96 ? -3.584 -20.766 -20.281 1 88.75 96 ALA A CA 1
ATOM 694 C C . ALA A 1 96 ? -4.148 -21.703 -19.219 1 88.75 96 ALA A C 1
ATOM 696 O O . ALA A 1 96 ? -4.449 -21.281 -18.094 1 88.75 96 ALA A O 1
ATOM 697 N N . LEU A 1 97 ? -4.27 -22.875 -19.531 1 85.88 97 LEU A N 1
ATOM 698 C CA . LEU A 1 97 ? -4.926 -23.859 -18.656 1 85.88 97 LEU A CA 1
ATOM 699 C C . LEU A 1 97 ? -4.152 -24.031 -17.359 1 85.88 97 LEU A C 1
ATOM 701 O O . LEU A 1 97 ? -2.924 -23.938 -17.344 1 85.88 97 LEU A O 1
ATOM 705 N N . VAL A 1 98 ? -4.891 -24.281 -16.328 1 83.75 98 VAL A N 1
ATOM 706 C CA . VAL A 1 98 ? -4.379 -24.406 -14.961 1 83.75 98 VAL A CA 1
ATOM 707 C C . VAL A 1 98 ? -3.371 -25.547 -14.891 1 83.75 98 VAL A C 1
ATOM 709 O O . VAL A 1 98 ? -3.533 -26.562 -15.562 1 83.75 98 VAL A O 1
ATOM 712 N N . LYS A 1 99 ? -2.328 -25.266 -14.18 1 76.88 99 LYS A N 1
ATOM 713 C CA . LYS A 1 99 ? -1.307 -26.266 -13.867 1 76.88 99 LYS A CA 1
ATOM 714 C C . LYS A 1 99 ? -1.227 -26.516 -12.367 1 76.88 99 LYS A C 1
ATOM 716 O O . LYS A 1 99 ? -1.702 -25.719 -11.57 1 76.88 99 LYS A O 1
ATOM 721 N N . PRO A 1 100 ? -0.74 -27.703 -11.984 1 72.88 100 PRO A N 1
ATOM 722 C CA . PRO A 1 100 ? -0.619 -27.953 -10.539 1 72.88 100 PRO A CA 1
ATOM 723 C C . PRO A 1 100 ? 0.324 -26.969 -9.852 1 72.88 100 PRO A C 1
ATOM 725 O O . PRO A 1 100 ? 1.404 -26.672 -10.375 1 72.88 100 PRO A O 1
ATOM 728 N N . PRO A 1 101 ? -0.175 -26.547 -8.844 1 78.56 101 PRO A N 1
ATOM 729 C CA . PRO A 1 101 ? 0.65 -25.547 -8.148 1 78.56 101 PRO A CA 1
ATOM 730 C C . PRO A 1 101 ? 1.743 -26.203 -7.293 1 78.56 101 PRO A C 1
ATOM 732 O O . PRO A 1 101 ? 1.705 -27.406 -7.043 1 78.56 101 PRO A O 1
ATOM 735 N N . SER A 1 102 ? 2.715 -25.438 -6.98 1 82.19 102 SER A N 1
ATOM 736 C CA . SER A 1 102 ? 3.734 -25.859 -6.031 1 82.19 102 SER A CA 1
ATOM 737 C C . SER A 1 102 ? 3.305 -25.594 -4.594 1 82.19 102 SER A C 1
ATOM 739 O O . SER A 1 102 ? 2.633 -24.609 -4.316 1 82.19 102 SER A O 1
ATOM 741 N N . GLY A 1 103 ? 3.561 -26.547 -3.701 1 81.25 103 GLY A N 1
ATOM 742 C CA . GLY A 1 103 ? 3.283 -26.359 -2.287 1 81.25 103 GLY A CA 1
ATOM 743 C C . GLY A 1 103 ? 1.874 -26.75 -1.895 1 81.25 103 GLY A C 1
ATOM 744 O O . GLY A 1 103 ? 1.166 -25.984 -1.238 1 81.25 103 GLY A O 1
ATOM 745 N N . LEU A 1 104 ? 1.45 -27.828 -2.369 1 75.94 104 LEU A N 1
ATOM 746 C CA . LEU A 1 104 ? 0.143 -28.359 -1.998 1 75.94 104 LEU A CA 1
ATOM 747 C C . LEU A 1 104 ? 0.086 -28.672 -0.507 1 75.94 104 LEU A C 1
ATOM 749 O O . LEU A 1 104 ? -0.927 -28.406 0.147 1 75.94 104 LEU A O 1
ATOM 753 N N . LEU A 1 105 ? 1.215 -29.172 -0.022 1 76.38 105 LEU A N 1
ATOM 754 C CA . LEU A 1 105 ? 1.283 -29.547 1.387 1 76.38 105 LEU A CA 1
ATOM 755 C C . LEU A 1 105 ? 1.35 -28.312 2.273 1 76.38 105 LEU A C 1
ATOM 757 O O . LEU A 1 105 ? 1.123 -28.391 3.482 1 76.38 105 LEU A O 1
ATOM 761 N N . SER A 1 106 ? 1.704 -27.234 1.614 1 79.62 106 SER A N 1
ATOM 762 C CA . SER A 1 106 ? 1.734 -25.984 2.361 1 79.62 106 SER A CA 1
ATOM 763 C C . SER A 1 106 ? 0.365 -25.312 2.371 1 79.62 106 SER A C 1
ATOM 765 O O . SER A 1 106 ? 0.176 -24.281 3.021 1 79.62 106 SER A O 1
ATOM 767 N N . GLY A 1 107 ? -0.614 -25.906 1.686 1 76.19 107 GLY A N 1
ATOM 768 C CA . GLY A 1 107 ? -1.979 -25.406 1.74 1 76.19 107 GLY A CA 1
ATOM 769 C C . GLY A 1 107 ? -2.377 -24.609 0.507 1 76.19 107 GLY A C 1
ATOM 770 O O . GLY A 1 107 ? -3.188 -23.688 0.59 1 76.19 107 GLY A O 1
ATOM 771 N N . THR A 1 108 ? -1.731 -24.844 -0.567 1 78.94 108 THR A N 1
ATOM 772 C CA . THR A 1 108 ? -2.127 -24.188 -1.812 1 78.94 108 THR A CA 1
ATOM 773 C C . THR A 1 108 ? -3.277 -24.938 -2.473 1 78.94 108 THR A C 1
ATOM 775 O O . THR A 1 108 ? -3.074 -26 -3.059 1 78.94 108 THR A O 1
ATOM 778 N N . PHE A 1 109 ? -4.484 -24.391 -2.311 1 75.31 109 PHE A N 1
ATOM 779 C CA . PHE A 1 109 ? -5.648 -25.031 -2.904 1 75.31 109 PHE A CA 1
ATOM 780 C C . PHE A 1 109 ? -6.277 -24.156 -3.975 1 75.31 109 PHE A C 1
ATOM 782 O O . PHE A 1 109 ? -7.461 -24.297 -4.285 1 75.31 109 PHE A O 1
ATOM 789 N N . SER A 1 110 ? -5.531 -23.203 -4.438 1 81.38 110 SER A N 1
ATOM 790 C CA . SER A 1 110 ? -6.012 -22.344 -5.508 1 81.38 110 SER A CA 1
ATOM 791 C C . SER A 1 110 ? -5.34 -22.688 -6.836 1 81.38 110 SER A C 1
ATOM 793 O O . SER A 1 110 ? -4.121 -22.547 -6.969 1 81.38 110 SER A O 1
ATOM 795 N N . PHE A 1 111 ? -6.168 -23.25 -7.691 1 82.38 111 PHE A N 1
ATOM 796 C CA . PHE A 1 111 ? -5.727 -23.578 -9.039 1 82.38 111 PHE A CA 1
ATOM 797 C C . PHE A 1 111 ? -6.328 -22.625 -10.062 1 82.38 111 PHE A C 1
ATOM 799 O O . PHE A 1 111 ? -7.496 -22.766 -10.43 1 82.38 111 PHE A O 1
ATOM 806 N N . VAL A 1 112 ? -5.539 -21.734 -10.508 1 87.69 112 VAL A N 1
ATOM 807 C CA . VAL A 1 112 ? -6.109 -20.703 -11.367 1 87.69 112 VAL A CA 1
ATOM 808 C C . VAL A 1 112 ? -5.414 -20.719 -12.727 1 87.69 112 VAL A C 1
ATOM 810 O O . VAL A 1 112 ? -4.188 -20.844 -12.797 1 87.69 112 VAL A O 1
ATOM 813 N N . SER A 1 113 ? -6.238 -20.703 -13.758 1 89.31 113 SER A N 1
ATOM 814 C CA . SER A 1 113 ? -5.715 -20.531 -15.109 1 89.31 113 SER A CA 1
ATOM 815 C C . SER A 1 113 ? -5.359 -19.078 -15.383 1 89.31 113 SER A C 1
ATOM 817 O O . SER A 1 113 ? -5.746 -18.188 -14.625 1 89.31 113 SER A O 1
ATOM 819 N N . HIS A 1 114 ? -4.535 -18.938 -16.422 1 90.94 114 HIS A N 1
ATOM 820 C CA . HIS A 1 114 ? -4.219 -17.578 -16.828 1 90.94 114 HIS A CA 1
ATOM 821 C C . HIS A 1 114 ? -5.445 -16.875 -17.406 1 90.94 114 HIS A C 1
ATOM 823 O O . HIS A 1 114 ? -5.742 -17.031 -18.594 1 90.94 114 HIS A O 1
ATOM 829 N N . TYR A 1 115 ? -6.094 -16.016 -16.672 1 91.75 115 TYR A N 1
ATOM 830 C CA . TYR A 1 115 ? -7.379 -15.406 -16.984 1 91.75 115 TYR A CA 1
ATOM 831 C C . TYR A 1 115 ? -7.281 -14.539 -18.234 1 91.75 115 TYR A C 1
ATOM 833 O O . TYR A 1 115 ? -8.094 -14.664 -19.141 1 91.75 115 TYR A O 1
ATOM 841 N N . ASP A 1 116 ? -6.336 -13.641 -18.359 1 90.38 116 ASP A N 1
ATOM 842 C CA . ASP A 1 116 ? -6.227 -12.68 -19.453 1 90.38 116 ASP A CA 1
ATOM 843 C C . ASP A 1 116 ? -5.914 -13.383 -20.766 1 90.38 116 ASP A C 1
ATOM 845 O O . ASP A 1 116 ? -6.41 -12.984 -21.828 1 90.38 116 ASP A O 1
ATOM 849 N N . GLN A 1 117 ? -5.059 -14.406 -20.703 1 89.88 117 GLN A N 1
ATOM 850 C CA . GLN A 1 117 ? -4.77 -15.18 -21.906 1 89.88 117 GLN A CA 1
ATOM 851 C C . GLN A 1 117 ? -6.008 -15.93 -22.406 1 89.88 117 GLN A C 1
ATOM 853 O O . GLN A 1 117 ? -6.234 -16.047 -23.609 1 89.88 117 GLN A O 1
ATOM 858 N N . CYS A 1 118 ? -6.738 -16.422 -21.469 1 92.12 118 CYS A N 1
ATOM 859 C CA . CYS A 1 118 ? -7.961 -17.141 -21.812 1 92.12 118 CYS A CA 1
ATOM 860 C C . CYS A 1 118 ? -8.969 -16.219 -22.484 1 92.12 118 CYS A C 1
ATOM 862 O O . CYS A 1 118 ? -9.625 -16.609 -23.453 1 92.12 118 CYS A O 1
ATOM 864 N N . MET A 1 119 ? -9.055 -15.008 -22.031 1 91.62 119 MET A N 1
ATOM 865 C CA . MET A 1 119 ? -10.039 -14.055 -22.547 1 91.62 119 MET A CA 1
ATOM 866 C C . MET A 1 119 ? -9.578 -13.469 -23.875 1 91.62 119 MET A C 1
ATOM 868 O O . MET A 1 119 ? -10.391 -12.945 -24.641 1 91.62 119 MET A O 1
ATOM 872 N N . LYS A 1 120 ? -8.312 -13.594 -24.234 1 89 120 LYS A N 1
ATOM 873 C CA . LYS A 1 120 ? -7.77 -13 -25.453 1 89 120 LYS A CA 1
ATOM 874 C C . LYS A 1 120 ? -7.785 -14.008 -26.609 1 89 120 LYS A C 1
ATOM 876 O O . LYS A 1 120 ? -7.438 -13.664 -27.734 1 89 120 LYS A O 1
ATOM 881 N N . ILE A 1 121 ? -8.219 -15.227 -26.359 1 90.25 121 ILE A N 1
ATOM 882 C CA . ILE A 1 121 ? -8.305 -16.219 -27.422 1 90.25 121 ILE A CA 1
ATOM 883 C C . ILE A 1 121 ? -9.312 -15.758 -28.469 1 90.25 121 ILE A C 1
ATOM 885 O O . ILE A 1 121 ? -10.453 -15.422 -28.141 1 90.25 121 ILE A O 1
ATOM 889 N N . ASP A 1 122 ? -8.844 -15.625 -29.656 1 84.25 122 ASP A N 1
ATOM 890 C CA . ASP A 1 122 ? -9.648 -15.102 -30.766 1 84.25 122 ASP A CA 1
ATOM 891 C C . ASP A 1 122 ? -10.805 -16.047 -31.094 1 84.25 122 ASP A C 1
ATOM 893 O O . ASP A 1 122 ? -10.727 -17.25 -30.828 1 84.25 122 ASP A O 1
ATOM 897 N N . ASP A 1 123 ? -11.797 -15.461 -31.719 1 86.62 123 ASP A N 1
ATOM 898 C CA . ASP A 1 123 ? -12.953 -16.219 -32.188 1 86.62 123 ASP A CA 1
ATOM 899 C C . ASP A 1 123 ? -12.57 -17.125 -33.344 1 86.62 123 ASP A C 1
ATOM 901 O O . ASP A 1 123 ? -11.977 -16.688 -34.344 1 86.62 123 ASP A O 1
ATOM 905 N N . GLN A 1 124 ? -12.812 -18.422 -33.062 1 86.19 124 GLN A N 1
ATOM 906 C CA . GLN A 1 124 ? -12.531 -19.391 -34.094 1 86.19 124 GLN A CA 1
ATOM 907 C C . GLN A 1 124 ? -13.812 -19.828 -34.812 1 86.19 124 GLN A C 1
ATOM 909 O O . GLN A 1 124 ? -14.719 -20.375 -34.156 1 86.19 124 GLN A O 1
ATOM 914 N N . ASP A 1 125 ? -13.727 -19.531 -36.125 1 84.5 125 ASP A N 1
ATOM 915 C CA . ASP A 1 125 ? -14.844 -20 -36.938 1 84.5 125 ASP A CA 1
ATOM 916 C C . ASP A 1 125 ? -14.633 -21.438 -37.375 1 84.5 125 ASP A C 1
ATOM 918 O O . ASP A 1 125 ? -13.734 -21.734 -38.156 1 84.5 125 ASP A O 1
ATOM 922 N N . ILE A 1 126 ? -15.391 -22.312 -36.844 1 83.06 126 ILE A N 1
ATOM 923 C CA . ILE A 1 126 ? -15.242 -23.75 -37.062 1 83.06 126 ILE A CA 1
ATOM 924 C C . ILE A 1 126 ? -15.852 -24.156 -38.375 1 83.06 126 ILE A C 1
ATOM 926 O O . ILE A 1 126 ? -15.469 -25.172 -38.969 1 83.06 126 ILE A O 1
ATOM 930 N N . ASP A 1 127 ? -16.703 -23.328 -38.938 1 78.94 127 ASP A N 1
ATOM 931 C CA . ASP A 1 127 ? -17.375 -23.672 -40.188 1 78.94 127 ASP A CA 1
ATOM 932 C C . ASP A 1 127 ? -16.375 -23.703 -41.344 1 78.94 127 ASP A C 1
ATOM 934 O O . ASP A 1 127 ? -16.578 -24.422 -42.344 1 78.94 127 ASP A O 1
ATOM 938 N N . ASP A 1 128 ? -15.312 -23 -41.188 1 74.75 128 ASP A N 1
ATOM 939 C CA . ASP A 1 128 ? -14.344 -22.891 -42.281 1 74.75 128 ASP A CA 1
ATOM 940 C C . ASP A 1 128 ? -13.359 -24.062 -42.25 1 74.75 128 ASP A C 1
ATOM 942 O O . ASP A 1 128 ? -12.578 -24.25 -43.188 1 74.75 128 ASP A O 1
ATOM 946 N N . ILE A 1 129 ? -13.469 -24.766 -41.125 1 78.44 129 ILE A N 1
ATOM 947 C CA . ILE A 1 129 ? -12.508 -25.859 -41.031 1 78.44 129 ILE A CA 1
ATOM 948 C C . ILE A 1 129 ? -13.133 -27.156 -41.562 1 78.44 129 ILE A C 1
ATOM 950 O O . ILE A 1 129 ? -14.219 -27.547 -41.125 1 78.44 129 ILE A O 1
ATOM 954 N N . VAL A 1 130 ? -12.523 -27.719 -42.531 1 73.94 130 VAL A N 1
ATOM 955 C CA . VAL A 1 130 ? -13.008 -28.891 -43.25 1 73.94 130 VAL A CA 1
ATOM 956 C C . VAL A 1 130 ? -13.203 -30.047 -42.312 1 73.94 130 VAL A C 1
ATOM 958 O O . VAL A 1 130 ? -12.328 -30.344 -41.469 1 73.94 130 VAL A O 1
ATOM 961 N N . ASP A 1 131 ? -14.25 -30.828 -42.188 1 75.5 131 ASP A N 1
ATOM 962 C CA . ASP A 1 131 ? -14.539 -32.125 -41.562 1 75.5 131 ASP A CA 1
ATOM 963 C C . ASP A 1 131 ? -14.844 -31.938 -40.094 1 75.5 131 ASP A C 1
ATOM 965 O O . ASP A 1 131 ? -15.086 -32.938 -39.375 1 75.5 131 ASP A O 1
ATOM 969 N N . VAL A 1 132 ? -14.812 -30.672 -39.5 1 83.88 132 VAL A N 1
ATOM 970 C CA . VAL A 1 132 ? -15.023 -30.531 -38.094 1 83.88 132 VAL A CA 1
ATOM 971 C C . VAL A 1 132 ? -16.516 -30.641 -37.75 1 83.88 132 VAL A C 1
ATOM 973 O O . VAL A 1 132 ? -16.891 -31.281 -36.781 1 83.88 132 VAL A O 1
ATOM 976 N N . THR A 1 133 ? -17.391 -30.094 -38.656 1 82.19 133 THR A N 1
ATOM 977 C CA . THR A 1 133 ? -18.828 -30.094 -38.406 1 82.19 133 THR A CA 1
ATOM 978 C C . THR A 1 133 ? -19.391 -31.516 -38.562 1 82.19 133 THR A C 1
ATOM 980 O O . THR A 1 133 ? -20.406 -31.844 -37.938 1 82.19 133 THR A O 1
ATOM 983 N N . THR A 1 134 ? -18.734 -32.312 -39.344 1 82.19 134 THR A N 1
ATOM 984 C CA . THR A 1 134 ? -19.172 -33.688 -39.531 1 82.19 134 THR A CA 1
ATOM 985 C C . THR A 1 134 ? -18.734 -34.562 -38.375 1 82.19 134 THR A C 1
ATOM 987 O O . THR A 1 134 ? -19.469 -35.469 -37.938 1 82.19 134 THR A O 1
ATOM 990 N N . ARG A 1 135 ? -17.609 -34.312 -37.812 1 86.5 135 ARG A N 1
ATOM 991 C CA . ARG A 1 135 ? -17.062 -35.094 -36.75 1 86.5 135 ARG A CA 1
ATOM 992 C C . ARG A 1 135 ? -17.688 -34.75 -35.406 1 86.5 135 ARG A C 1
ATOM 994 O O . ARG A 1 135 ? -17.906 -35.594 -34.562 1 86.5 135 ARG A O 1
ATOM 1001 N N . TYR A 1 136 ? -17.922 -33.469 -35.281 1 89.62 136 TYR A N 1
ATOM 1002 C CA . TYR A 1 136 ? -18.5 -32.938 -34.062 1 89.62 136 TYR A CA 1
ATOM 1003 C C . TYR A 1 136 ? -19.75 -32.125 -34.344 1 89.62 136 TYR A C 1
ATOM 1005 O O . TYR A 1 136 ? -19.703 -30.891 -34.406 1 89.62 136 TYR A O 1
ATOM 1013 N N . PRO A 1 137 ? -20.891 -32.719 -34.375 1 85.38 137 PRO A N 1
ATOM 1014 C CA . PRO A 1 137 ? -22.125 -32.094 -34.875 1 85.38 137 PRO A CA 1
ATOM 1015 C C . PRO A 1 137 ? -22.75 -31.125 -33.875 1 85.38 137 PRO A C 1
ATOM 1017 O O . PRO A 1 137 ? -23.516 -30.25 -34.25 1 85.38 137 PRO A O 1
ATOM 1020 N N . ASN A 1 138 ? -22.406 -31.188 -32.625 1 86.81 138 ASN A N 1
ATOM 1021 C CA . ASN A 1 138 ? -23.094 -30.391 -31.609 1 86.81 138 ASN A CA 1
ATOM 1022 C C . ASN A 1 138 ? -22.344 -29.078 -31.344 1 86.81 138 ASN A C 1
ATOM 1024 O O . ASN A 1 138 ? -22.703 -28.312 -30.438 1 86.81 138 ASN A O 1
ATOM 1028 N N . LEU A 1 139 ? -21.406 -28.766 -32.156 1 90 139 LEU A N 1
ATOM 1029 C CA . LEU A 1 139 ? -20.594 -27.578 -31.938 1 90 139 LEU A CA 1
ATOM 1030 C C . LEU A 1 139 ? -21.25 -26.359 -32.562 1 90 139 LEU A C 1
ATOM 1032 O O . LEU A 1 139 ? -21.844 -26.453 -33.656 1 90 139 LEU A O 1
ATOM 1036 N N . PRO A 1 140 ? -21.172 -25.219 -31.859 1 88.06 140 PRO A N 1
ATOM 1037 C CA . PRO A 1 140 ? -21.594 -23.969 -32.5 1 88.06 140 PRO A CA 1
ATOM 1038 C C . PRO A 1 140 ? -20.609 -23.484 -33.562 1 88.06 140 PRO A C 1
ATOM 1040 O O . PRO A 1 140 ? -19.5 -24 -33.656 1 88.06 140 PRO A O 1
ATOM 1043 N N . SER A 1 141 ? -20.938 -22.438 -34.281 1 86.25 141 SER A N 1
ATOM 1044 C CA . SER A 1 141 ? -20.141 -21.922 -35.375 1 86.25 141 SER A CA 1
ATOM 1045 C C . SER A 1 141 ? -18.906 -21.188 -34.875 1 86.25 141 SER A C 1
ATOM 1047 O O . SER A 1 141 ? -17.875 -21.156 -35.531 1 86.25 141 SER A O 1
ATOM 1049 N N . ILE A 1 142 ? -19.109 -20.609 -33.688 1 90.12 142 ILE A N 1
ATOM 1050 C CA . ILE A 1 142 ? -18 -19.812 -33.156 1 90.12 142 ILE A CA 1
ATOM 1051 C C . ILE A 1 142 ? -17.578 -20.344 -31.797 1 90.12 142 ILE A C 1
ATOM 1053 O O . ILE A 1 142 ? -18.422 -20.547 -30.922 1 90.12 142 ILE A O 1
ATOM 1057 N N . ILE A 1 143 ? -16.344 -20.641 -31.734 1 90.94 143 ILE A N 1
ATOM 1058 C CA . ILE A 1 143 ? -15.789 -21.078 -30.453 1 90.94 143 ILE A CA 1
ATOM 1059 C C . ILE A 1 143 ? -14.836 -20 -29.922 1 90.94 143 ILE A C 1
ATOM 1061 O O . ILE A 1 143 ? -14.016 -19.469 -30.672 1 90.94 143 ILE A O 1
ATOM 1065 N N . LYS A 1 144 ? -15.07 -19.625 -28.672 1 91.81 144 LYS A N 1
ATOM 1066 C CA . LYS A 1 144 ? -14.234 -18.656 -27.969 1 91.81 144 LYS A CA 1
ATOM 1067 C C . LYS A 1 144 ? -13.727 -19.219 -26.641 1 91.81 144 LYS A C 1
ATOM 1069 O O . LYS A 1 144 ? -14.062 -20.344 -26.281 1 91.81 144 LYS A O 1
ATOM 1074 N N . GLY A 1 145 ? -12.812 -18.484 -26.047 1 91.62 145 GLY A N 1
ATOM 1075 C CA . GLY A 1 145 ? -12.352 -18.875 -24.719 1 91.62 145 GLY A CA 1
ATOM 1076 C C . GLY A 1 145 ? -13.32 -18.5 -23.609 1 91.62 145 GLY A C 1
ATOM 1077 O O . GLY A 1 145 ? -13.953 -17.438 -23.672 1 91.62 145 GLY A O 1
ATOM 1078 N N . ALA A 1 146 ? -13.523 -19.438 -22.703 1 92 146 ALA A N 1
ATOM 1079 C CA . ALA A 1 146 ? -14.359 -19.188 -21.531 1 92 146 ALA A CA 1
ATOM 1080 C C . ALA A 1 146 ? -13.617 -19.531 -20.25 1 92 146 ALA A C 1
ATOM 1082 O O . ALA A 1 146 ? -12.867 -20.516 -20.203 1 92 146 ALA A O 1
ATOM 1083 N N . TYR A 1 147 ? -13.805 -18.672 -19.344 1 92.25 147 TYR A N 1
ATOM 1084 C CA . TYR A 1 147 ? -13.203 -18.922 -18.031 1 92.25 147 TYR A CA 1
ATOM 1085 C C . TYR A 1 147 ? -14.266 -19.328 -17.016 1 92.25 147 TYR A C 1
ATOM 1087 O O . TYR A 1 147 ? -15.148 -18.547 -16.672 1 92.25 147 TYR A O 1
ATOM 1095 N N . CYS A 1 148 ? -14.156 -20.547 -16.516 1 90 148 CYS A N 1
ATOM 1096 C CA . CYS A 1 148 ? -15.125 -21.062 -15.547 1 90 148 CYS A CA 1
ATOM 1097 C C . CYS A 1 148 ? -14.492 -21.234 -14.172 1 90 148 CYS A C 1
ATOM 1099 O O . CYS A 1 148 ? -13.398 -21.781 -14.047 1 90 148 CYS A O 1
ATOM 1101 N N . SER A 1 149 ? -15.164 -20.719 -13.188 1 88.12 149 SER A N 1
ATOM 1102 C CA . SER A 1 149 ? -14.656 -20.75 -11.82 1 88.12 149 SER A CA 1
ATOM 1103 C C . SER A 1 149 ? -15.438 -21.719 -10.945 1 88.12 149 SER A C 1
ATOM 1105 O O . SER A 1 149 ? -16.656 -21.812 -11.055 1 88.12 149 SER A O 1
ATOM 1107 N N . PHE A 1 150 ? -14.648 -22.469 -10.102 1 83.19 150 PHE A N 1
ATOM 1108 C CA . PHE A 1 150 ? -15.234 -23.453 -9.203 1 83.19 150 PHE A CA 1
ATOM 1109 C C . PHE A 1 150 ? -14.773 -23.219 -7.773 1 83.19 150 PHE A C 1
ATOM 1111 O O . PHE A 1 150 ? -13.625 -22.844 -7.535 1 83.19 150 PHE A O 1
ATOM 1118 N N . LYS A 1 151 ? -15.664 -23.391 -6.84 1 80.38 151 LYS A N 1
ATOM 1119 C CA . LYS A 1 151 ? -15.32 -23.406 -5.422 1 80.38 151 LYS A CA 1
ATOM 1120 C C . LYS A 1 151 ? -15.133 -24.828 -4.914 1 80.38 151 LYS A C 1
ATOM 1122 O O . LYS A 1 151 ? -15.945 -25.703 -5.211 1 80.38 151 LYS A O 1
ATOM 1127 N N . LEU A 1 152 ? -13.922 -24.984 -4.281 1 75.25 152 LEU A N 1
ATOM 1128 C CA . LEU A 1 152 ? -13.609 -26.297 -3.736 1 75.25 152 LEU A CA 1
ATOM 1129 C C . LEU A 1 152 ? -13.938 -26.359 -2.246 1 75.25 152 LEU A C 1
ATOM 1131 O O . LEU A 1 152 ? -13.562 -25.453 -1.488 1 75.25 152 LEU A O 1
ATOM 1135 N N . ARG A 1 153 ? -14.789 -27.281 -1.855 1 70.38 153 ARG A N 1
ATOM 1136 C CA . ARG A 1 153 ? -15.086 -27.516 -0.448 1 70.38 153 ARG A CA 1
ATOM 1137 C C . ARG A 1 153 ? -14.539 -28.875 0.006 1 70.38 153 ARG A C 1
ATOM 1139 O O . ARG A 1 153 ? -14.758 -29.891 -0.656 1 70.38 153 ARG A O 1
ATOM 1146 N N . LEU A 1 154 ? -13.633 -28.828 0.974 1 66.81 154 LEU A N 1
ATOM 1147 C CA . LEU A 1 154 ? -13.078 -30.062 1.536 1 66.81 154 LEU A CA 1
ATOM 1148 C C . LEU A 1 154 ? -13.812 -30.453 2.812 1 66.81 154 LEU A C 1
ATOM 1150 O O . LEU A 1 154 ? -14.07 -29.609 3.672 1 66.81 154 LEU A O 1
ATOM 1154 N N . SER A 1 155 ? -14.508 -31.562 2.779 1 64.69 155 SER A N 1
ATOM 1155 C CA . SER A 1 155 ? -15.164 -32.062 3.984 1 64.69 155 SER A CA 1
ATOM 1156 C C . SER A 1 155 ? -14.617 -33.406 4.398 1 64.69 155 SER A C 1
ATOM 1158 O O . SER A 1 155 ? -14.133 -34.188 3.561 1 64.69 155 SER A O 1
ATOM 1160 N N . ARG A 1 156 ? -14.57 -33.656 5.73 1 66.25 156 ARG A N 1
ATOM 1161 C CA . ARG A 1 156 ? -14.133 -34.969 6.246 1 66.25 156 ARG A CA 1
ATOM 1162 C C . ARG A 1 156 ? -15.156 -36.031 5.914 1 66.25 156 ARG A C 1
ATOM 1164 O O . ARG A 1 156 ? -16.359 -35.812 5.996 1 66.25 156 ARG A O 1
ATOM 1171 N N . ASN A 1 157 ? -14.578 -37.156 5.461 1 64.19 157 ASN A N 1
ATOM 1172 C CA . ASN A 1 157 ? -15.422 -38.344 5.254 1 64.19 157 ASN A CA 1
ATOM 1173 C C . ASN A 1 157 ? -15.719 -39.062 6.566 1 64.19 157 ASN A C 1
ATOM 1175 O O . ASN A 1 157 ? -14.82 -39.656 7.16 1 64.19 157 ASN A O 1
ATOM 1179 N N . PRO A 1 158 ? -16.891 -38.875 7.098 1 69.69 158 PRO A N 1
ATOM 1180 C CA . PRO A 1 158 ? -17.219 -39.531 8.367 1 69.69 158 PRO A CA 1
ATOM 1181 C C . PRO A 1 158 ? -17.078 -41.031 8.289 1 69.69 158 PRO A C 1
ATOM 1183 O O . PRO A 1 158 ? -16.875 -41.688 9.312 1 69.69 158 PRO A O 1
ATOM 1186 N N . GLY A 1 159 ? -17.156 -41.594 7.102 1 63.84 159 GLY A N 1
ATOM 1187 C CA . GLY A 1 159 ? -17.078 -43.031 6.953 1 63.84 159 GLY A CA 1
ATOM 1188 C C . GLY A 1 159 ? -15.672 -43.531 6.727 1 63.84 159 GLY A C 1
ATOM 1189 O O . GLY A 1 159 ? -15.477 -44.719 6.391 1 63.84 159 GLY A O 1
ATOM 1190 N N . PHE A 1 160 ? -14.766 -42.656 6.969 1 67.5 160 PHE A N 1
ATOM 1191 C CA . PHE A 1 160 ? -13.383 -43.031 6.695 1 67.5 160 PHE A CA 1
ATOM 1192 C C . PHE A 1 160 ? -12.898 -44.031 7.727 1 67.5 160 PHE A C 1
ATOM 1194 O O . PHE A 1 160 ? -13.023 -43.812 8.93 1 67.5 160 PHE A O 1
ATOM 1201 N N . VAL A 1 161 ? -12.578 -45.312 7.312 1 63.59 161 VAL A N 1
ATOM 1202 C CA . VAL A 1 161 ? -11.969 -46.344 8.164 1 63.59 161 VAL A CA 1
ATOM 1203 C C . VAL A 1 161 ? -10.484 -46.469 7.836 1 63.59 161 VAL A C 1
ATOM 1205 O O . VAL A 1 161 ? -10.125 -46.719 6.684 1 63.59 161 VAL A O 1
ATOM 1208 N N . ARG A 1 162 ? -9.562 -46.062 8.711 1 62.53 162 ARG A N 1
ATOM 1209 C CA . ARG A 1 162 ? -8.117 -46.125 8.516 1 62.53 162 ARG A CA 1
ATOM 1210 C C . ARG A 1 162 ? -7.664 -47.531 8.227 1 62.53 162 ARG A C 1
ATOM 1212 O O . ARG A 1 162 ? -7.996 -48.469 8.961 1 62.53 162 ARG A O 1
ATOM 1219 N N . PRO A 1 163 ? -7.09 -47.688 6.988 1 57.16 163 PRO A N 1
ATOM 1220 C CA . PRO A 1 163 ? -6.652 -49.031 6.695 1 57.16 163 PRO A CA 1
ATOM 1221 C C . PRO A 1 163 ? -5.582 -49.531 7.664 1 57.16 163 PRO A C 1
ATOM 1223 O O . PRO A 1 163 ? -4.777 -48.75 8.156 1 57.16 163 PRO A O 1
ATOM 1226 N N . ASN A 1 164 ? -5.668 -50.688 8.297 1 56.84 164 ASN A N 1
ATOM 1227 C CA . ASN A 1 164 ? -4.738 -51.375 9.195 1 56.84 164 ASN A CA 1
ATOM 1228 C C . ASN A 1 164 ? -3.391 -51.625 8.523 1 56.84 164 ASN A C 1
ATOM 1230 O O . ASN A 1 164 ? -2.537 -52.312 9.078 1 56.84 164 ASN A O 1
ATOM 1234 N N . GLN A 1 165 ? -3.129 -51.156 7.336 1 56.97 165 GLN A N 1
ATOM 1235 C CA . GLN A 1 165 ? -1.868 -51.5 6.684 1 56.97 165 GLN A CA 1
ATOM 1236 C C . GLN A 1 165 ? -0.723 -50.625 7.223 1 56.97 165 GLN A C 1
ATOM 1238 O O . GLN A 1 165 ? -0.955 -49.594 7.836 1 56.97 165 GLN A O 1
ATOM 1243 N N . THR A 1 166 ? 0.6 -51.125 7.148 1 60.69 166 THR A N 1
ATOM 1244 C CA . THR A 1 166 ? 1.845 -50.5 7.543 1 60.69 166 THR A CA 1
ATOM 1245 C C . THR A 1 166 ? 1.959 -49.094 6.898 1 60.69 166 THR A C 1
ATOM 1247 O O . THR A 1 166 ? 1.877 -48.969 5.676 1 60.69 166 THR A O 1
ATOM 1250 N N . MET A 1 167 ? 1.729 -48.125 7.566 1 66.06 167 MET A N 1
ATOM 1251 C CA . MET A 1 167 ? 1.777 -46.75 7.129 1 66.06 167 MET A CA 1
ATOM 1252 C C . MET A 1 167 ? 3.191 -46.344 6.711 1 66.06 167 MET A C 1
ATOM 1254 O O . MET A 1 167 ? 4.168 -46.781 7.328 1 66.06 167 MET A O 1
ATOM 1258 N N . THR A 1 168 ? 3.346 -45.844 5.504 1 69.69 168 THR A N 1
ATOM 1259 C CA . THR A 1 168 ? 4.617 -45.25 5.105 1 69.69 168 THR A CA 1
ATOM 1260 C C . THR A 1 168 ? 4.996 -44.094 6.043 1 69.69 168 THR A C 1
ATOM 1262 O O . THR A 1 168 ? 4.172 -43.656 6.848 1 69.69 168 THR A O 1
ATOM 1265 N N . GLU A 1 169 ? 6.227 -43.719 6.031 1 75.19 169 GLU A N 1
ATOM 1266 C CA . GLU A 1 169 ? 6.695 -42.625 6.887 1 75.19 169 GLU A CA 1
ATOM 1267 C C . GLU A 1 169 ? 5.91 -41.344 6.629 1 75.19 169 GLU A C 1
ATOM 1269 O O . GLU A 1 169 ? 5.551 -40.625 7.566 1 75.19 169 GLU A O 1
ATOM 1274 N N . PHE A 1 170 ? 5.625 -41.156 5.414 1 72.38 170 PHE A N 1
ATOM 1275 C CA . PHE A 1 170 ? 4.895 -39.938 5.055 1 72.38 170 PHE A CA 1
ATOM 1276 C C . PHE A 1 170 ? 3.479 -39.969 5.621 1 72.38 170 PHE A C 1
ATOM 1278 O O . PHE A 1 170 ? 2.99 -38.969 6.152 1 72.38 170 PHE A O 1
ATOM 1285 N N . GLN A 1 171 ? 2.9 -41.062 5.523 1 69.19 171 GLN A N 1
ATOM 1286 C CA . GLN A 1 171 ? 1.545 -41.219 6.039 1 69.19 171 GLN A CA 1
ATOM 1287 C C . GLN A 1 171 ? 1.515 -41.031 7.559 1 69.19 171 GLN A C 1
ATOM 1289 O O . GLN A 1 171 ? 0.567 -40.469 8.109 1 69.19 171 GLN A O 1
ATOM 1294 N N . GLU A 1 172 ? 2.607 -41.469 8.109 1 74.94 172 GLU A N 1
ATOM 1295 C CA . GLU A 1 172 ? 2.703 -41.312 9.562 1 74.94 172 GLU A CA 1
ATOM 1296 C C . GLU A 1 172 ? 2.871 -39.844 9.938 1 74.94 172 GLU A C 1
ATOM 1298 O O . GLU A 1 172 ? 2.281 -39.375 10.922 1 74.94 172 GLU A O 1
ATOM 1303 N N . THR A 1 173 ? 3.625 -39.281 9.078 1 73.88 173 THR A N 1
ATOM 1304 C CA . THR A 1 173 ? 3.834 -37.844 9.328 1 73.88 173 THR A CA 1
ATOM 1305 C C . THR A 1 173 ? 2.543 -37.062 9.109 1 73.88 173 THR A C 1
ATOM 1307 O O . THR A 1 173 ? 2.227 -36.156 9.875 1 73.88 173 THR A O 1
ATOM 1310 N N . MET A 1 174 ? 1.843 -37.438 8.047 1 68.62 174 MET A N 1
ATOM 1311 C CA . MET A 1 174 ? 0.577 -36.781 7.77 1 68.62 174 MET A CA 1
ATOM 1312 C C . MET A 1 174 ? -0.435 -37.031 8.883 1 68.62 174 MET A C 1
ATOM 1314 O O . MET A 1 174 ? -1.248 -36.156 9.203 1 68.62 174 MET A O 1
ATOM 1318 N N . LYS A 1 175 ? -0.321 -38.188 9.477 1 68.25 175 LYS A N 1
ATOM 1319 C CA . LYS A 1 175 ? -1.198 -38.5 10.594 1 68.25 175 LYS A CA 1
ATOM 1320 C C . LYS A 1 175 ? -0.911 -37.625 11.797 1 68.25 175 LYS A C 1
ATOM 1322 O O . LYS A 1 175 ? -1.836 -37.156 12.477 1 68.25 175 LYS A O 1
ATOM 1327 N N . LYS A 1 176 ? 0.34 -37.375 11.922 1 70.06 176 LYS A N 1
ATOM 1328 C CA . LYS A 1 176 ? 0.726 -36.531 13.047 1 70.06 176 LYS A CA 1
ATOM 1329 C C . LYS A 1 176 ? 0.287 -35.094 12.82 1 70.06 176 LYS A C 1
ATOM 1331 O O . LYS A 1 176 ? -0.048 -34.375 13.773 1 70.06 176 LYS A O 1
ATOM 1336 N N . GLU A 1 177 ? 0.215 -34.781 11.5 1 63.56 177 GLU A N 1
ATOM 1337 C CA . GLU A 1 177 ? -0.138 -33.406 11.156 1 63.56 177 GLU A CA 1
ATOM 1338 C C . GLU A 1 177 ? -1.639 -33.281 10.922 1 63.56 177 GLU A C 1
ATOM 1340 O O . GLU A 1 177 ? -2.115 -32.188 10.547 1 63.56 177 GLU A O 1
ATOM 1345 N N . GLU A 1 178 ? -2.301 -34.344 11.016 1 61.84 178 GLU A N 1
ATOM 1346 C CA . GLU A 1 178 ? -3.74 -34.344 10.773 1 61.84 178 GLU A CA 1
ATOM 1347 C C . GLU A 1 178 ? -4.441 -33.281 11.594 1 61.84 178 GLU A C 1
ATOM 1349 O O . GLU A 1 178 ? -5.387 -32.656 11.125 1 61.84 178 GLU A O 1
ATOM 1354 N N . GLY A 1 179 ? -3.926 -33 12.773 1 57.78 179 GLY A N 1
ATOM 1355 C CA . GLY A 1 179 ? -4.504 -31.969 13.602 1 57.78 179 GLY A CA 1
ATOM 1356 C C . GLY A 1 179 ? -4.375 -30.578 12.992 1 57.78 179 GLY A C 1
ATOM 1357 O O . GLY A 1 179 ? -5.32 -29.797 13.023 1 57.78 179 GLY A O 1
ATOM 1358 N N . GLN A 1 180 ? -3.289 -30.422 12.32 1 61.03 180 GLN A N 1
ATOM 1359 C CA . GLN A 1 180 ? -3.062 -29.109 11.711 1 61.03 180 GLN A CA 1
ATOM 1360 C C . GLN A 1 180 ? -3.916 -28.938 10.461 1 61.03 180 GLN A C 1
ATOM 1362 O O . GLN A 1 180 ? -4.453 -27.844 10.219 1 61.03 180 GLN A O 1
ATOM 1367 N N . MET A 1 181 ? -4.062 -30.031 9.766 1 59.19 181 MET A N 1
ATOM 1368 C CA . MET A 1 181 ? -4.879 -29.984 8.555 1 59.19 181 MET A CA 1
ATOM 1369 C C . MET A 1 181 ? -6.355 -29.828 8.906 1 59.19 181 MET A C 1
ATOM 1371 O O . MET A 1 181 ? -7.113 -29.219 8.148 1 59.19 181 MET A O 1
ATOM 1375 N N . ASP A 1 182 ? -6.73 -30.359 10.039 1 60.69 182 ASP A N 1
ATOM 1376 C CA . ASP A 1 182 ? -8.102 -30.156 10.508 1 60.69 182 ASP A CA 1
ATOM 1377 C C . ASP A 1 182 ? -8.383 -28.688 10.797 1 60.69 182 ASP A C 1
ATOM 1379 O O . ASP A 1 182 ? -9.484 -28.203 10.547 1 60.69 182 ASP A O 1
ATOM 1383 N N . GLU A 1 183 ? -7.391 -28.094 11.172 1 61.84 183 GLU A N 1
ATOM 1384 C CA . GLU A 1 183 ? -7.566 -26.672 11.453 1 61.84 183 GLU A CA 1
ATOM 1385 C C . GLU A 1 183 ? -7.699 -25.859 10.164 1 61.84 183 GLU A C 1
ATOM 1387 O O . GLU A 1 183 ? -8.484 -24.922 10.094 1 61.84 183 GLU A O 1
ATOM 1392 N N . VAL A 1 184 ? -6.977 -26.312 9.203 1 61.62 184 VAL A N 1
ATOM 1393 C CA . VAL A 1 184 ? -7.102 -25.672 7.898 1 61.62 184 VAL A CA 1
ATOM 1394 C C . VAL A 1 184 ? -8.5 -25.922 7.336 1 61.62 184 VAL A C 1
ATOM 1396 O O . VAL A 1 184 ? -9.102 -25.016 6.738 1 61.62 184 VAL A O 1
ATOM 1399 N N . ARG A 1 185 ? -8.977 -27.062 7.684 1 60.84 185 ARG A N 1
ATOM 1400 C CA . ARG A 1 185 ? -10.328 -27.438 7.258 1 60.84 185 ARG A CA 1
ATOM 1401 C C . ARG A 1 185 ? -11.367 -26.531 7.898 1 60.84 185 ARG A C 1
ATOM 1403 O O . ARG A 1 185 ? -12.344 -26.141 7.25 1 60.84 185 ARG A O 1
ATOM 1410 N N . LYS A 1 186 ? -11.086 -26.25 9.047 1 62.5 186 LYS A N 1
ATOM 1411 C CA . LYS A 1 186 ? -12.039 -25.391 9.766 1 62.5 186 LYS A CA 1
ATOM 1412 C C . LYS A 1 186 ? -12.07 -23.984 9.172 1 62.5 186 LYS A C 1
ATOM 1414 O O . LYS A 1 186 ? -13.062 -23.266 9.336 1 62.5 186 LYS A O 1
ATOM 1419 N N . LEU A 1 187 ? -10.961 -23.688 8.43 1 62 187 LEU A N 1
ATOM 1420 C CA . LEU A 1 187 ? -10.914 -22.375 7.805 1 62 187 LEU A CA 1
ATOM 1421 C C . LEU A 1 187 ? -11.57 -22.406 6.43 1 62 187 LEU A C 1
ATOM 1423 O O . LEU A 1 187 ? -11.859 -21.344 5.855 1 62 187 LEU A O 1
ATOM 1427 N N . GLN A 1 188 ? -11.883 -23.625 6.016 1 60.78 188 GLN A N 1
ATOM 1428 C CA . GLN A 1 188 ? -12.328 -23.828 4.641 1 60.78 188 GLN A CA 1
ATOM 1429 C C . GLN A 1 188 ? -13.688 -23.172 4.395 1 60.78 188 GLN A C 1
ATOM 1431 O O . GLN A 1 188 ? -13.945 -22.656 3.309 1 60.78 188 GLN A O 1
ATOM 1436 N N . PRO A 1 189 ? -14.477 -23.25 5.391 1 59.88 189 PRO A N 1
ATOM 1437 C CA . PRO A 1 189 ? -15.719 -22.547 5.062 1 59.88 189 PRO A CA 1
ATOM 1438 C C . PRO A 1 189 ? -15.492 -21.062 4.758 1 59.88 189 PRO A C 1
ATOM 1440 O O . PRO A 1 189 ? -16.188 -20.5 3.92 1 59.88 189 PRO A O 1
ATOM 1443 N N . GLU A 1 190 ? -14.438 -20.562 5.352 1 61.06 190 GLU A N 1
ATOM 1444 C CA . GLU A 1 190 ? -14.156 -19.156 5.145 1 61.06 190 GLU A CA 1
ATOM 1445 C C . GLU A 1 190 ? -13.273 -18.938 3.92 1 61.06 190 GLU A C 1
ATOM 1447 O O . GLU A 1 190 ? -13.398 -17.938 3.221 1 61.06 190 GLU A O 1
ATOM 1452 N N . PHE A 1 191 ? -12.492 -20 3.74 1 66.81 191 PHE A N 1
ATOM 1453 C CA . PHE A 1 191 ? -11.531 -19.875 2.646 1 66.81 191 PHE A CA 1
ATOM 1454 C C . PHE A 1 191 ? -11.586 -21.094 1.741 1 66.81 191 PHE A C 1
ATOM 1456 O O . PHE A 1 191 ? -10.648 -21.891 1.717 1 66.81 191 PHE A O 1
ATOM 1463 N N . PRO A 1 192 ? -12.641 -21.172 0.983 1 69.31 192 PRO A N 1
ATOM 1464 C CA . PRO A 1 192 ? -12.711 -22.328 0.103 1 69.31 192 PRO A CA 1
ATOM 1465 C C . PRO A 1 192 ? -11.641 -22.328 -0.978 1 69.31 192 PRO A C 1
ATOM 1467 O O . PRO A 1 192 ? -11.148 -21.266 -1.358 1 69.31 192 PRO A O 1
ATOM 1470 N N . GLY A 1 193 ? -11.219 -23.5 -1.291 1 74.12 193 GLY A N 1
ATOM 1471 C CA . GLY A 1 193 ? -10.328 -23.594 -2.436 1 74.12 193 GLY A CA 1
ATOM 1472 C C . GLY A 1 193 ? -10.945 -23.078 -3.721 1 74.12 193 GLY A C 1
ATOM 1473 O O . GLY A 1 193 ? -12.164 -22.906 -3.807 1 74.12 193 GLY A O 1
ATOM 1474 N N . PHE A 1 194 ? -10.18 -22.672 -4.633 1 83.25 194 PHE A N 1
ATOM 1475 C CA . PHE A 1 194 ? -10.641 -22.031 -5.867 1 83.25 194 PHE A CA 1
ATOM 1476 C C . PHE A 1 194 ? -9.961 -22.672 -7.078 1 83.25 194 PHE A C 1
ATOM 1478 O O . PHE A 1 194 ? -8.75 -22.922 -7.055 1 83.25 194 PHE A O 1
ATOM 1485 N N . ILE A 1 195 ? -10.805 -23.109 -8.039 1 84.19 195 ILE A N 1
ATOM 1486 C CA . ILE A 1 195 ? -10.281 -23.625 -9.297 1 84.19 195 ILE A CA 1
ATOM 1487 C C . ILE A 1 195 ? -10.812 -22.797 -10.461 1 84.19 195 ILE A C 1
ATOM 1489 O O . ILE A 1 195 ? -12.016 -22.562 -10.57 1 84.19 195 ILE A O 1
ATOM 1493 N N . GLY A 1 196 ? -9.953 -22.188 -11.172 1 88 196 GLY A N 1
ATOM 1494 C CA . GLY A 1 196 ? -10.297 -21.5 -12.406 1 88 196 GLY A CA 1
ATOM 1495 C C . GLY A 1 196 ? -9.805 -22.219 -13.648 1 88 196 GLY A C 1
ATOM 1496 O O . GLY A 1 196 ? -8.609 -22.453 -13.805 1 88 196 GLY A O 1
ATOM 1497 N N . LEU A 1 197 ? -10.789 -22.594 -14.594 1 89.12 197 LEU A N 1
ATOM 1498 C CA . LEU A 1 197 ? -10.453 -23.359 -15.789 1 89.12 197 LEU A CA 1
ATOM 1499 C C . LEU A 1 197 ? -10.695 -22.531 -17.047 1 89.12 197 LEU A C 1
ATOM 1501 O O . LEU A 1 197 ? -11.672 -21.781 -17.125 1 89.12 197 LEU A O 1
ATOM 1505 N N . CYS A 1 198 ? -9.742 -22.594 -17.875 1 92.19 198 CYS A N 1
ATOM 1506 C CA . CYS A 1 198 ? -9.93 -22.031 -19.203 1 92.19 198 CYS A CA 1
ATOM 1507 C C . CYS A 1 198 ? -10.453 -23.094 -20.172 1 92.19 198 CYS A C 1
ATOM 1509 O O . CYS A 1 198 ? -9.734 -24.031 -20.531 1 92.19 198 CYS A O 1
ATOM 1511 N N . VAL A 1 199 ? -11.766 -22.984 -20.609 1 91.06 199 VAL A N 1
ATOM 1512 C CA . VAL A 1 199 ? -12.422 -23.953 -21.469 1 91.06 199 VAL A CA 1
ATOM 1513 C C . VAL A 1 199 ? -13.086 -23.25 -22.641 1 91.06 199 VAL A C 1
ATOM 1515 O O . VAL A 1 199 ? -13.219 -22.031 -22.641 1 91.06 199 VAL A O 1
ATOM 1518 N N . PRO A 1 200 ? -13.398 -24.094 -23.625 1 92.56 200 PRO A N 1
ATOM 1519 C CA . PRO A 1 200 ? -14.102 -23.469 -24.75 1 92.56 200 PRO A CA 1
ATOM 1520 C C . PRO A 1 200 ? -15.484 -22.953 -24.375 1 92.56 200 PRO A C 1
ATOM 1522 O O . PRO A 1 200 ? -16.109 -23.469 -23.453 1 92.56 200 PRO A O 1
ATOM 1525 N N . SER A 1 201 ? -16 -22.031 -25.094 1 92.62 201 SER A N 1
ATOM 1526 C CA . SER A 1 201 ? -17.188 -21.25 -24.781 1 92.62 201 SER A CA 1
ATOM 1527 C C . SER A 1 201 ? -18.438 -22.125 -24.703 1 92.62 201 SER A C 1
ATOM 1529 O O . SER A 1 201 ? -19.391 -21.812 -24 1 92.62 201 SER A O 1
ATOM 1531 N N . PRO A 1 202 ? -18.5 -23.25 -25.469 1 91.25 202 PRO A N 1
ATOM 1532 C CA . PRO A 1 202 ? -19.719 -24.062 -25.375 1 91.25 202 PRO A CA 1
ATOM 1533 C C . PRO A 1 202 ? -19.844 -24.75 -24 1 91.25 202 PRO A C 1
ATOM 1535 O O . PRO A 1 202 ? -20.922 -25.25 -23.672 1 91.25 202 PRO A O 1
ATOM 1538 N N . CYS A 1 203 ? -18.781 -24.812 -23.344 1 88.75 203 CYS A N 1
ATOM 1539 C CA . CYS A 1 203 ? -18.859 -25.312 -21.969 1 88.75 203 CYS A CA 1
ATOM 1540 C C . CYS A 1 203 ? -19.406 -24.25 -21.031 1 88.75 203 CYS A C 1
ATOM 1542 O O . CYS A 1 203 ? -18.656 -23.438 -20.484 1 88.75 203 CYS A O 1
ATOM 1544 N N . THR A 1 204 ? -20.625 -24.359 -20.797 1 87.62 204 THR A N 1
ATOM 1545 C CA . THR A 1 204 ? -21.312 -23.359 -19.984 1 87.62 204 THR A CA 1
ATOM 1546 C C . THR A 1 204 ? -21.469 -23.859 -18.547 1 87.62 204 THR A C 1
ATOM 1548 O O . THR A 1 204 ? -21.062 -24.969 -18.219 1 87.62 204 THR A O 1
ATOM 1551 N N . LYS A 1 205 ? -22.031 -23 -17.703 1 86.31 205 LYS A N 1
ATOM 1552 C CA . LYS A 1 205 ? -22.297 -23.344 -16.312 1 86.31 205 LYS A CA 1
ATOM 1553 C C . LYS A 1 205 ? -23.219 -24.547 -16.203 1 86.31 205 LYS A C 1
ATOM 1555 O O . LYS A 1 205 ? -22.984 -25.438 -15.375 1 86.31 205 LYS A O 1
ATOM 1560 N N . LEU A 1 206 ? -24.141 -24.625 -17.094 1 81.81 206 LEU A N 1
ATOM 1561 C CA . LEU A 1 206 ? -25.109 -25.719 -17.094 1 81.81 206 LEU A CA 1
ATOM 1562 C C . LEU A 1 206 ? -24.453 -27.031 -17.484 1 81.81 206 LEU A C 1
ATOM 1564 O O . LEU A 1 206 ? -24.781 -28.094 -16.938 1 81.81 206 LEU A O 1
ATOM 1568 N N . SER A 1 207 ? -23.516 -26.922 -18.344 1 83.12 207 SER A N 1
ATOM 1569 C CA . SER A 1 207 ? -22.812 -28.125 -18.75 1 83.12 207 SER A CA 1
ATOM 1570 C C . SER A 1 207 ? -22 -28.703 -17.594 1 83.12 207 SER A C 1
ATOM 1572 O O . SER A 1 207 ? -22.016 -29.922 -17.391 1 83.12 207 SER A O 1
ATOM 1574 N N . PHE A 1 208 ? -21.375 -27.891 -16.859 1 81.62 208 PHE A N 1
ATOM 1575 C CA . PHE A 1 208 ? -20.531 -28.359 -15.773 1 81.62 208 PHE A CA 1
ATOM 1576 C C . PHE A 1 208 ? -21.375 -28.828 -14.594 1 81.62 208 PHE A C 1
ATOM 1578 O O . PHE A 1 208 ? -20.984 -29.75 -13.867 1 81.62 208 PHE A O 1
ATOM 1585 N N . GLN A 1 209 ? -22.484 -28.141 -14.336 1 78.56 209 GLN A N 1
ATOM 1586 C CA . GLN A 1 209 ? -23.391 -28.625 -13.297 1 78.56 209 GLN A CA 1
ATOM 1587 C C . GLN A 1 209 ? -23.875 -30.031 -13.602 1 78.56 209 GLN A C 1
ATOM 1589 O O . GLN A 1 209 ? -23.953 -30.875 -12.695 1 78.56 209 GLN A O 1
ATOM 1594 N N . ASN A 1 210 ? -24.031 -30.203 -14.883 1 72.44 210 ASN A N 1
ATOM 1595 C CA . ASN A 1 210 ? -24.453 -31.531 -15.305 1 72.44 210 ASN A CA 1
ATOM 1596 C C . ASN A 1 210 ? -23.297 -32.531 -15.242 1 72.44 210 ASN A C 1
ATOM 1598 O O . ASN A 1 210 ? -23.5 -33.688 -14.836 1 72.44 210 ASN A O 1
ATOM 1602 N N . MET A 1 211 ? -22.172 -32.062 -15.57 1 70.5 211 MET A N 1
ATOM 1603 C CA . MET A 1 211 ? -21 -32.906 -15.531 1 70.5 211 MET A CA 1
ATOM 1604 C C . MET A 1 211 ? -20.594 -33.219 -14.086 1 70.5 211 MET A C 1
ATOM 1606 O O . MET A 1 211 ? -20.156 -34.312 -13.781 1 70.5 211 MET A O 1
ATOM 1610 N N . GLY A 1 212 ? -20.594 -32.156 -13.242 1 63.5 212 GLY A N 1
ATOM 1611 C CA . GLY A 1 212 ? -20.297 -32.344 -11.836 1 63.5 212 GLY A CA 1
ATOM 1612 C C . GLY A 1 212 ? -21.172 -33.406 -11.18 1 63.5 212 GLY A C 1
ATOM 1613 O O . GLY A 1 212 ? -20.672 -34.219 -10.406 1 63.5 212 GLY A O 1
ATOM 1614 N N . ALA A 1 213 ? -22.406 -33.312 -11.562 1 59.12 213 ALA A N 1
ATOM 1615 C CA . ALA A 1 213 ? -23.328 -34.344 -11.062 1 59.12 213 ALA A CA 1
ATOM 1616 C C . ALA A 1 213 ? -22.922 -35.719 -11.562 1 59.12 213 ALA A C 1
ATOM 1618 O O . ALA A 1 213 ? -23 -36.719 -10.82 1 59.12 213 ALA A O 1
ATOM 1619 N N . ALA A 1 214 ? -22.328 -35.625 -12.703 1 56.5 214 ALA A N 1
ATOM 1620 C CA . ALA A 1 214 ? -21.875 -36.906 -13.281 1 56.5 214 ALA A CA 1
ATOM 1621 C C . ALA A 1 214 ? -20.641 -37.406 -12.539 1 56.5 214 ALA A C 1
ATOM 1623 O O . ALA A 1 214 ? -20.547 -38.594 -12.227 1 56.5 214 ALA A O 1
ATOM 1624 N N . ILE A 1 215 ? -19.828 -36.438 -12.289 1 58.19 215 ILE A N 1
ATOM 1625 C CA . ILE A 1 215 ? -18.609 -36.781 -11.578 1 58.19 215 ILE A CA 1
ATOM 1626 C C . ILE A 1 215 ? -18.953 -37.281 -10.172 1 58.19 215 ILE A C 1
ATOM 1628 O O . ILE A 1 215 ? -18.359 -38.25 -9.688 1 58.19 215 ILE A O 1
ATOM 1632 N N . LYS A 1 216 ? -19.859 -36.562 -9.547 1 59.5 216 LYS A N 1
ATOM 1633 C CA . LYS A 1 216 ? -20.312 -36.969 -8.227 1 59.5 216 LYS A CA 1
ATOM 1634 C C . LYS A 1 216 ? -20.875 -38.375 -8.258 1 59.5 216 LYS A C 1
ATOM 1636 O O . LYS A 1 216 ? -20.578 -39.188 -7.387 1 59.5 216 LYS A O 1
ATOM 1641 N N . ASN A 1 217 ? -21.672 -38.656 -9.281 1 52.5 217 ASN A N 1
ATOM 1642 C CA . ASN A 1 217 ? -22.297 -39.969 -9.414 1 52.5 217 ASN A CA 1
ATOM 1643 C C . ASN A 1 217 ? -21.266 -41.062 -9.703 1 52.5 217 ASN A C 1
ATOM 1645 O O . ASN A 1 217 ? -21.359 -42.156 -9.164 1 52.5 217 ASN A O 1
ATOM 1649 N N . MET A 1 218 ? -20.344 -40.625 -10.508 1 52.06 218 MET A N 1
ATOM 1650 C CA . MET A 1 218 ? -19.266 -41.531 -10.805 1 52.06 218 MET A CA 1
ATOM 1651 C C . MET A 1 218 ? -18.453 -41.844 -9.555 1 52.06 218 MET A C 1
ATOM 1653 O O . MET A 1 218 ? -18.109 -43 -9.289 1 52.06 218 MET A O 1
ATOM 1657 N N . LEU A 1 219 ? -18.156 -40.656 -8.914 1 52.72 219 LEU A N 1
ATOM 1658 C CA . LEU A 1 219 ? -17.391 -40.812 -7.688 1 52.72 219 LEU A CA 1
ATOM 1659 C C . LEU A 1 219 ? -18.172 -41.594 -6.648 1 52.72 219 LEU A C 1
ATOM 1661 O O . LEU A 1 219 ? -17.594 -42.438 -5.93 1 52.72 219 LEU A O 1
ATOM 1665 N N . TYR A 1 220 ? -19.453 -41.281 -6.602 1 51.56 220 TYR A N 1
ATOM 1666 C CA . TYR A 1 220 ? -20.312 -42.031 -5.688 1 51.56 220 TYR A CA 1
ATOM 1667 C C . TYR A 1 220 ? -20.266 -43.531 -6.016 1 51.56 220 TYR A C 1
ATOM 1669 O O . TYR A 1 220 ? -20.188 -44.375 -5.117 1 51.56 220 TYR A O 1
ATOM 1677 N N . LYS A 1 221 ? -20.422 -43.75 -7.273 1 47.78 221 LYS A N 1
ATOM 1678 C CA . LYS A 1 221 ? -20.391 -45.156 -7.668 1 47.78 221 LYS A CA 1
ATOM 1679 C C . LYS A 1 221 ? -19.031 -45.781 -7.371 1 47.78 221 LYS A C 1
ATOM 1681 O O . LYS A 1 221 ? -18.953 -46.938 -6.898 1 47.78 221 LYS A O 1
ATOM 1686 N N . PHE A 1 222 ? -18.078 -44.969 -7.703 1 44.81 222 PHE A N 1
ATOM 1687 C CA . PHE A 1 222 ? -16.719 -45.438 -7.457 1 44.81 222 PHE A CA 1
ATOM 1688 C C . PHE A 1 222 ? -16.375 -45.375 -5.973 1 44.81 222 PHE A C 1
ATOM 1690 O O . PHE A 1 222 ? -15.758 -46.281 -5.43 1 44.81 222 PHE A O 1
ATOM 1697 N N . ILE A 1 223 ? -16.797 -44.219 -5.34 1 51.22 223 ILE A N 1
ATOM 1698 C CA . ILE A 1 223 ? -16.5 -43.969 -3.93 1 51.22 223 ILE A CA 1
ATOM 1699 C C . ILE A 1 223 ? -17.406 -44.844 -3.066 1 51.22 223 ILE A C 1
ATOM 1701 O O . ILE A 1 223 ? -17 -45.312 -1.987 1 51.22 223 ILE A O 1
ATOM 1705 N N . SER A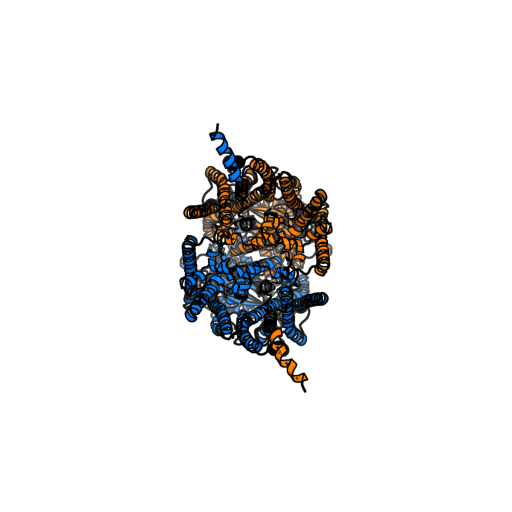 1 224 ? -18.656 -45.094 -3.553 1 51.97 224 SER A N 1
ATOM 1706 C CA . SER A 1 224 ? -19.516 -45.906 -2.729 1 51.97 224 SER A CA 1
ATOM 1707 C C . SER A 1 224 ? -18.828 -47.219 -2.344 1 51.97 224 SER A C 1
ATOM 1709 O O . SER A 1 224 ? -18.906 -47.656 -1.191 1 51.97 224 SER A O 1
ATOM 1711 N N . ASP A 1 225 ? -18.141 -47.812 -3.301 1 51.66 225 ASP A N 1
ATOM 1712 C CA . ASP A 1 225 ? -17.484 -49.062 -2.932 1 51.66 225 ASP A CA 1
ATOM 1713 C C . ASP A 1 225 ? -16.219 -48.812 -2.121 1 51.66 225 ASP A C 1
ATOM 1715 O O . ASP A 1 225 ? -15.82 -49.625 -1.304 1 51.66 225 ASP A O 1
ATOM 1719 N N . ASN A 1 226 ? -15.672 -47.531 -2.236 1 51 226 ASN A N 1
ATOM 1720 C CA . ASN A 1 226 ? -14.414 -47.219 -1.564 1 51 226 ASN A CA 1
ATOM 1721 C C . ASN A 1 226 ? -14.547 -46 -0.671 1 51 226 ASN A C 1
ATOM 1723 O O . ASN A 1 226 ? -13.547 -45.375 -0.323 1 51 226 ASN A O 1
ATOM 1727 N N . TYR A 1 227 ? -15.781 -45.719 -0.357 1 59.97 227 TYR A N 1
ATOM 1728 C CA . TYR A 1 227 ? -16.094 -44.5 0.43 1 59.97 227 TYR A CA 1
ATOM 1729 C C . TYR A 1 227 ? -15.312 -44.5 1.741 1 59.97 227 TYR A C 1
ATOM 1731 O O . TYR A 1 227 ? -14.805 -43.469 2.17 1 59.97 227 TYR A O 1
ATOM 1739 N N . SER A 1 228 ? -15.164 -45.688 2.236 1 59.97 228 SER A N 1
ATOM 1740 C CA . SER A 1 228 ? -14.523 -45.812 3.543 1 59.97 228 SER A CA 1
ATOM 1741 C C . SER A 1 228 ? -13.016 -45.594 3.443 1 59.97 228 SER A C 1
ATOM 1743 O O . SER A 1 228 ? -12.352 -45.344 4.453 1 59.97 228 SER A O 1
ATOM 1745 N N . LYS A 1 229 ? -12.547 -45.5 2.227 1 56.97 229 LYS A N 1
ATOM 1746 C CA . LYS A 1 229 ? -11.094 -45.438 2.072 1 56.97 229 LYS A CA 1
ATOM 1747 C C . LYS A 1 229 ? -10.617 -44 1.922 1 56.97 229 LYS A C 1
ATOM 1749 O O . LYS A 1 229 ? -9.422 -43.719 2.053 1 56.97 229 LYS A O 1
ATOM 1754 N N . PHE A 1 230 ? -11.656 -43.125 1.746 1 59.66 230 PHE A N 1
ATOM 1755 C CA . PHE A 1 230 ? -11.234 -41.75 1.513 1 59.66 230 PHE A CA 1
ATOM 1756 C C . PHE A 1 230 ? -11.445 -40.906 2.76 1 59.66 230 PHE A C 1
ATOM 1758 O O . PHE A 1 230 ? -12.57 -40.812 3.264 1 59.66 230 PHE A O 1
ATOM 1765 N N . PRO A 1 231 ? -10.273 -40.344 3.184 1 62.12 231 PRO A N 1
ATOM 1766 C CA . PRO A 1 231 ? -10.43 -39.562 4.402 1 62.12 231 PRO A CA 1
ATOM 1767 C C . PRO A 1 231 ? -11.141 -38.219 4.148 1 62.12 231 PRO A C 1
ATOM 1769 O O . PRO A 1 231 ? -11.758 -37.656 5.059 1 62.12 231 PRO A O 1
ATOM 1772 N N . MET A 1 232 ? -10.984 -37.719 2.793 1 63.66 232 MET A N 1
ATOM 1773 C CA . MET A 1 232 ? -11.57 -36.406 2.51 1 63.66 232 MET A CA 1
ATOM 1774 C C . MET A 1 232 ? -12.469 -36.469 1.28 1 63.66 232 MET A C 1
ATOM 1776 O O . MET A 1 232 ? -12.188 -37.188 0.335 1 63.66 232 MET A O 1
ATOM 1780 N N . VAL A 1 233 ? -13.641 -35.844 1.42 1 62.03 233 VAL A N 1
ATOM 1781 C CA . VAL A 1 233 ? -14.547 -35.688 0.289 1 62.03 233 VAL A CA 1
ATOM 1782 C C . VAL A 1 233 ? -14.422 -34.281 -0.295 1 62.03 233 VAL A C 1
ATOM 1784 O O . VAL A 1 233 ? -14.383 -33.312 0.446 1 62.03 233 VAL A O 1
ATOM 1787 N N . VAL A 1 234 ? -14.07 -34.219 -1.585 1 62.84 234 VAL A N 1
ATOM 1788 C CA . VAL A 1 234 ? -13.914 -32.938 -2.264 1 62.84 234 VAL A CA 1
ATOM 1789 C C . VAL A 1 234 ? -15.203 -32.594 -3.006 1 62.84 234 VAL A C 1
ATOM 1791 O O . VAL A 1 234 ? -15.734 -33.406 -3.764 1 62.84 234 VAL A O 1
ATOM 1794 N N . GLY A 1 235 ? -15.922 -31.469 -2.57 1 63.19 235 GLY A N 1
ATOM 1795 C CA . GLY A 1 235 ? -17.062 -30.922 -3.295 1 63.19 235 GLY A CA 1
ATOM 1796 C C . GLY A 1 235 ? -16.688 -29.719 -4.16 1 63.19 235 GLY A C 1
ATOM 1797 O O . GLY A 1 235 ? -15.852 -28.906 -3.771 1 63.19 235 GLY A O 1
ATOM 1798 N N . MET A 1 236 ? -17.172 -29.781 -5.469 1 71.38 236 MET A N 1
ATOM 1799 C CA . MET A 1 236 ? -16.922 -28.688 -6.387 1 71.38 236 MET A CA 1
ATOM 1800 C C . MET A 1 236 ? -18.219 -27.969 -6.746 1 71.38 236 MET A C 1
ATOM 1802 O O . MET A 1 236 ? -19.172 -28.594 -7.195 1 71.38 236 MET A O 1
ATOM 1806 N N . ASP A 1 237 ? -18.281 -26.703 -6.391 1 74.19 237 ASP A N 1
ATOM 1807 C CA . ASP A 1 237 ? -19.438 -25.891 -6.758 1 74.19 237 ASP A CA 1
ATOM 1808 C C . ASP A 1 237 ? -19.062 -24.875 -7.836 1 74.19 237 ASP A C 1
ATOM 1810 O O . ASP A 1 237 ? -18.094 -24.125 -7.68 1 74.19 237 ASP A O 1
ATOM 1814 N N . ILE A 1 238 ? -19.797 -24.969 -8.992 1 77.12 238 ILE A N 1
ATOM 1815 C CA . ILE A 1 238 ? -19.531 -24.016 -10.07 1 77.12 238 ILE A CA 1
ATOM 1816 C C . ILE A 1 238 ? -20.062 -22.641 -9.68 1 77.12 238 ILE A C 1
ATOM 1818 O O . ILE A 1 238 ? -21.156 -22.531 -9.125 1 77.12 238 ILE A O 1
ATOM 1822 N N . VAL A 1 239 ? -19.281 -21.734 -9.945 1 75.44 239 VAL A N 1
ATOM 1823 C CA . VAL A 1 239 ? -19.641 -20.359 -9.617 1 75.44 239 VAL A CA 1
ATOM 1824 C C . VAL A 1 239 ? -20.109 -19.625 -10.883 1 75.44 239 VAL A C 1
ATOM 1826 O O . VAL A 1 239 ? -21.25 -19.156 -10.961 1 75.44 239 VAL A O 1
ATOM 1829 N N . SER A 1 240 ? -19.172 -19.484 -11.844 1 83.38 240 SER A N 1
ATOM 1830 C CA . SER A 1 240 ? -19.531 -18.734 -13.055 1 83.38 240 SER A CA 1
ATOM 1831 C C . SER A 1 240 ? -18.625 -19.125 -14.219 1 83.38 240 SER A C 1
ATOM 1833 O O . SER A 1 240 ? -17.531 -19.688 -14.016 1 83.38 240 SER A O 1
ATOM 1835 N N . CYS A 1 241 ? -19.141 -19.062 -15.406 1 88.88 241 CYS A N 1
ATOM 1836 C CA . CYS A 1 241 ? -18.391 -19.172 -16.641 1 88.88 241 CYS A CA 1
ATOM 1837 C C . CYS A 1 241 ? -18.484 -17.875 -17.453 1 88.88 241 CYS A C 1
ATOM 1839 O O . CYS A 1 241 ? -19.562 -17.516 -17.938 1 88.88 241 CYS A O 1
ATOM 1841 N N . THR A 1 242 ? -17.422 -17.188 -17.5 1 89.38 242 THR A N 1
ATOM 1842 C CA . THR A 1 242 ? -17.406 -15.875 -18.141 1 89.38 242 THR A CA 1
ATOM 1843 C C . THR A 1 242 ? -16.672 -15.922 -19.484 1 89.38 242 THR A C 1
ATOM 1845 O O . THR A 1 242 ? -15.656 -16.625 -19.609 1 89.38 242 THR A O 1
ATOM 1848 N N . THR A 1 243 ? -17.25 -15.328 -20.5 1 89.81 243 THR A N 1
ATOM 1849 C CA . THR A 1 243 ? -16.609 -15.141 -21.797 1 89.81 243 THR A CA 1
ATOM 1850 C C . THR A 1 243 ? -16.266 -13.672 -22.031 1 89.81 243 THR A C 1
ATOM 1852 O O . THR A 1 243 ? -16.625 -12.812 -21.219 1 89.81 243 THR A O 1
ATOM 1855 N N . ARG A 1 244 ? -15.508 -13.375 -23.016 1 85.94 244 ARG A N 1
ATOM 1856 C CA . ARG A 1 244 ? -15.109 -12.008 -23.328 1 85.94 244 ARG A CA 1
ATOM 1857 C C . ARG A 1 244 ? -16.328 -11.109 -23.516 1 85.94 244 ARG A C 1
ATOM 1859 O O . ARG A 1 244 ? -16.281 -9.93 -23.172 1 85.94 244 ARG A O 1
ATOM 1866 N N . ASP A 1 245 ? -17.422 -11.688 -23.984 1 79.5 245 ASP A N 1
ATOM 1867 C CA . ASP A 1 245 ? -18.625 -10.914 -24.266 1 79.5 245 ASP A CA 1
ATOM 1868 C C . ASP A 1 245 ? -19.406 -10.648 -23 1 79.5 245 ASP A C 1
ATOM 1870 O O . ASP A 1 245 ? -20.062 -9.602 -22.859 1 79.5 245 ASP A O 1
ATOM 1874 N N . THR A 1 246 ? -19.344 -11.562 -22.047 1 75.56 246 THR A N 1
ATOM 1875 C CA . THR A 1 246 ? -20.141 -11.438 -20.828 1 75.56 246 THR A CA 1
ATOM 1876 C C . THR A 1 246 ? -19.344 -10.727 -19.734 1 75.56 246 THR A C 1
ATOM 1878 O O . THR A 1 246 ? -19.906 -10.352 -18.703 1 75.56 246 THR A O 1
ATOM 1881 N N . GLU A 1 247 ? -18.094 -10.602 -19.859 1 65.88 247 GLU A N 1
ATOM 1882 C CA . GLU A 1 247 ? -17.234 -10.016 -18.828 1 65.88 247 GLU A CA 1
ATOM 1883 C C . GLU A 1 247 ? -17.688 -8.594 -18.484 1 65.88 247 GLU A C 1
ATOM 1885 O O . GLU A 1 247 ? -17.812 -8.242 -17.312 1 65.88 247 GLU A O 1
ATOM 1890 N N . ASN A 1 248 ? -17.688 -7.609 -19.438 1 61.53 248 ASN A N 1
ATOM 1891 C CA . ASN A 1 248 ? -17.859 -6.191 -19.141 1 61.53 248 ASN A CA 1
ATOM 1892 C C . ASN A 1 248 ? -19.344 -5.801 -19.125 1 61.53 248 ASN A C 1
ATOM 1894 O O . ASN A 1 248 ? -19.672 -4.641 -19.375 1 61.53 248 ASN A O 1
ATOM 1898 N N . ARG A 1 249 ? -20.297 -6.727 -18.859 1 61.31 249 ARG A N 1
ATOM 1899 C CA . ARG A 1 249 ? -21.594 -6.199 -19.25 1 61.31 249 ARG A CA 1
ATOM 1900 C C . ARG A 1 249 ? -22.375 -5.707 -18.031 1 61.31 249 ARG A C 1
ATOM 1902 O O . ARG A 1 249 ? -22.703 -6.488 -17.141 1 61.31 249 ARG A O 1
ATOM 1909 N N . ILE A 1 250 ? -22.203 -4.496 -17.734 1 67.5 250 ILE A N 1
ATOM 1910 C CA . ILE A 1 250 ? -23.234 -3.805 -16.984 1 67.5 250 ILE A CA 1
ATOM 1911 C C . ILE A 1 250 ? -24.594 -3.982 -17.672 1 67.5 250 ILE A C 1
ATOM 1913 O O . ILE A 1 250 ? -24.719 -3.746 -18.875 1 67.5 250 ILE A O 1
ATOM 1917 N N . SER A 1 251 ? -25.391 -4.797 -17.031 1 76.88 251 SER A N 1
ATOM 1918 C CA . SER A 1 251 ? -26.734 -4.867 -17.594 1 76.88 251 SER A CA 1
ATOM 1919 C C . SER A 1 251 ? -27.359 -3.48 -17.703 1 76.88 251 SER A C 1
ATOM 1921 O O . SER A 1 251 ? -27.578 -2.812 -16.688 1 76.88 251 SER A O 1
ATOM 1923 N N . TRP A 1 252 ? -27.406 -2.926 -18.828 1 83.69 252 TRP A N 1
ATOM 1924 C CA . TRP A 1 252 ? -27.938 -1.579 -19.047 1 83.69 252 TRP A CA 1
ATOM 1925 C C . TRP A 1 252 ? -29.453 -1.556 -18.906 1 83.69 252 TRP A C 1
ATOM 1927 O O . TRP A 1 252 ? -30.172 -1.241 -19.859 1 83.69 252 TRP A O 1
ATOM 1937 N N . THR A 1 253 ? -29.922 -1.918 -17.734 1 87.38 253 THR A N 1
ATOM 1938 C CA . THR A 1 253 ? -31.328 -1.8 -17.406 1 87.38 253 THR A CA 1
ATOM 1939 C C . THR A 1 253 ? -31.719 -0.341 -17.172 1 87.38 253 THR A C 1
ATOM 1941 O O . THR A 1 253 ? -30.844 0.533 -17.125 1 87.38 253 THR A O 1
ATOM 1944 N N . PHE A 1 254 ? -33 -0.075 -17.094 1 91.62 254 PHE A N 1
ATOM 1945 C CA . PHE A 1 254 ? -33.469 1.277 -16.859 1 91.62 254 PHE A CA 1
ATOM 1946 C C . PHE A 1 254 ? -32.938 1.838 -15.555 1 91.62 254 PHE A C 1
ATOM 1948 O O . PHE A 1 254 ? -32.531 3 -15.492 1 91.62 254 PHE A O 1
ATOM 1955 N N . SER A 1 255 ? -32.906 1.021 -14.617 1 91.06 255 SER A N 1
ATOM 1956 C CA . SER A 1 255 ? -32.406 1.45 -13.312 1 91.06 255 SER A CA 1
ATOM 1957 C C . SER A 1 255 ? -30.953 1.84 -13.367 1 91.06 255 SER A C 1
ATOM 1959 O O . SER A 1 255 ? -30.531 2.828 -12.758 1 91.06 255 SER A O 1
ATOM 1961 N N . THR A 1 256 ? -30.172 1.115 -14.094 1 92.62 256 THR A N 1
ATOM 1962 C CA . THR A 1 256 ? -28.75 1.402 -14.227 1 92.62 256 THR A CA 1
ATOM 1963 C C . THR A 1 256 ? -28.531 2.686 -15.023 1 92.62 256 THR A C 1
ATOM 1965 O O . THR A 1 256 ? -27.672 3.506 -14.664 1 92.62 256 THR A O 1
ATOM 1968 N N . GLN A 1 257 ? -29.312 2.926 -16.031 1 94.12 257 GLN A N 1
ATOM 1969 C CA . GLN A 1 257 ? -29.188 4.129 -16.844 1 94.12 257 GLN A CA 1
ATOM 1970 C C . GLN A 1 257 ? -29.562 5.375 -16.047 1 94.12 257 GLN A C 1
ATOM 1972 O O . GLN A 1 257 ? -28.906 6.41 -16.156 1 94.12 257 GLN A O 1
ATOM 1977 N N . LEU A 1 258 ? -30.578 5.168 -15.273 1 95.38 258 LEU A N 1
ATOM 1978 C CA . LEU A 1 258 ? -31.047 6.305 -14.492 1 95.38 258 LEU A CA 1
ATOM 1979 C C . LEU A 1 258 ? -30.016 6.734 -13.469 1 95.38 258 LEU A C 1
ATOM 1981 O O . LEU A 1 258 ? -29.734 7.926 -13.305 1 95.38 258 LEU A O 1
ATOM 1985 N N . ILE A 1 259 ? -29.438 5.785 -12.758 1 94.88 259 ILE A N 1
ATOM 1986 C CA . ILE A 1 259 ? -28.484 6.129 -11.711 1 94.88 259 ILE A CA 1
ATOM 1987 C C . ILE A 1 259 ? -27.219 6.707 -12.344 1 94.88 259 ILE A C 1
ATOM 1989 O O . ILE A 1 259 ? -26.594 7.617 -11.781 1 94.88 259 ILE A O 1
ATOM 1993 N N . VAL A 1 260 ? -26.797 6.23 -13.492 1 94.44 260 VAL A N 1
ATOM 1994 C CA . VAL A 1 260 ? -25.625 6.754 -14.188 1 94.44 260 VAL A CA 1
ATOM 1995 C C . VAL A 1 260 ? -25.906 8.172 -14.68 1 94.44 260 VAL A C 1
ATOM 1997 O O . VAL A 1 260 ? -25.047 9.047 -14.625 1 94.44 260 VAL A O 1
ATOM 2000 N N . CYS A 1 261 ? -27.156 8.383 -15.086 1 96.12 261 CYS A N 1
ATOM 2001 C CA . CYS A 1 261 ? -27.547 9.719 -15.516 1 96.12 261 CYS A CA 1
ATOM 2002 C C . CYS A 1 261 ? -27.531 10.695 -14.352 1 96.12 261 CYS A C 1
ATOM 2004 O O . CYS A 1 261 ? -27.078 11.836 -14.5 1 96.12 261 CYS A O 1
ATOM 2006 N N . ILE A 1 262 ? -28.016 10.227 -13.219 1 96.5 262 ILE A N 1
ATOM 2007 C CA . ILE A 1 262 ? -28.031 11.086 -12.039 1 96.5 262 ILE A CA 1
ATOM 2008 C C . ILE A 1 262 ? -26.594 11.445 -11.641 1 96.5 262 ILE A C 1
ATOM 2010 O O . ILE A 1 262 ? -26.297 12.602 -11.344 1 96.5 262 ILE A O 1
ATOM 2014 N N . PHE A 1 263 ? -25.688 10.516 -11.656 1 96.12 263 PHE A N 1
ATOM 2015 C CA . PHE A 1 263 ? -24.297 10.773 -11.352 1 96.12 263 PHE A CA 1
ATOM 2016 C C . PHE A 1 263 ? -23.672 11.695 -12.391 1 96.12 263 PHE A C 1
ATOM 2018 O O . PHE A 1 263 ? -22.844 12.555 -12.055 1 96.12 263 PHE A O 1
ATOM 2025 N N . GLY A 1 264 ? -24.094 11.508 -13.633 1 96.12 264 GLY A N 1
ATOM 2026 C CA . GLY A 1 264 ? -23.625 12.406 -14.688 1 96.12 264 GLY A CA 1
ATOM 2027 C C . GLY A 1 264 ? -24.109 13.836 -14.5 1 96.12 264 GLY A C 1
ATOM 2028 O O . GLY A 1 264 ? -23.344 14.781 -14.711 1 96.12 264 GLY A O 1
ATOM 2029 N N . MET A 1 265 ? -25.328 13.961 -14.055 1 96.62 265 MET A N 1
ATOM 2030 C CA . MET A 1 265 ? -25.891 15.281 -13.812 1 96.62 265 MET A CA 1
ATOM 2031 C C . MET A 1 265 ? -25.203 15.961 -12.625 1 96.62 265 MET A C 1
ATOM 2033 O O . MET A 1 265 ? -24.953 17.156 -12.656 1 96.62 265 MET A O 1
ATOM 2037 N N . LEU A 1 266 ? -24.938 15.195 -11.617 1 96.56 266 LEU A N 1
ATOM 2038 C CA . LEU A 1 266 ? -24.234 15.75 -10.461 1 96.56 266 LEU A CA 1
ATOM 2039 C C . LEU A 1 266 ? -22.812 16.156 -10.836 1 96.56 266 LEU A C 1
ATOM 2041 O O . LEU A 1 266 ? -22.328 17.203 -10.375 1 96.56 266 LEU A O 1
ATOM 2045 N N . ALA A 1 267 ? -22.156 15.367 -11.641 1 96.81 267 ALA A N 1
ATOM 2046 C CA . ALA A 1 267 ? -20.812 15.711 -12.109 1 96.81 267 ALA A CA 1
ATOM 2047 C C . ALA A 1 267 ? -20.828 16.984 -12.945 1 96.81 267 ALA A C 1
ATOM 2049 O O . ALA A 1 267 ? -19.922 17.828 -12.828 1 96.81 267 ALA A O 1
ATOM 2050 N N . LEU A 1 268 ? -21.859 17.109 -13.719 1 96.81 268 LEU A N 1
ATOM 2051 C CA . LEU A 1 268 ? -22.016 18.312 -14.523 1 96.81 268 LEU A CA 1
ATOM 2052 C C . LEU A 1 268 ? -22.266 19.531 -13.641 1 96.81 268 LEU A C 1
ATOM 2054 O O . LEU A 1 268 ? -21.766 20.625 -13.914 1 96.81 268 LEU A O 1
ATOM 2058 N N . LEU A 1 269 ? -23.062 19.312 -12.602 1 96.12 269 LEU A N 1
ATOM 2059 C CA . LEU A 1 269 ? -23.312 20.406 -11.656 1 96.12 269 LEU A CA 1
ATOM 2060 C C . LEU A 1 269 ? -22.031 20.859 -10.977 1 96.12 269 LEU A C 1
ATOM 2062 O O . LEU A 1 269 ? -21.797 22.062 -10.812 1 96.12 269 LEU A O 1
ATOM 2066 N N . VAL A 1 270 ? -21.188 19.938 -10.555 1 96.62 270 VAL A N 1
ATOM 2067 C CA . VAL A 1 270 ? -19.922 20.266 -9.922 1 96.62 270 VAL A CA 1
ATOM 2068 C C . VAL A 1 270 ? -19.016 20.969 -10.93 1 96.62 270 VAL A C 1
ATOM 2070 O O . VAL A 1 270 ? -18.312 21.938 -10.578 1 96.62 270 VAL A O 1
ATOM 2073 N N . ALA A 1 271 ? -19.078 20.516 -12.227 1 96.69 271 ALA A N 1
ATOM 2074 C CA . ALA A 1 271 ? -18.266 21.141 -13.266 1 96.69 271 ALA A CA 1
ATOM 2075 C C . ALA A 1 271 ? -18.719 22.578 -13.523 1 96.69 271 ALA A C 1
ATOM 2077 O O . ALA A 1 271 ? -17.891 23.484 -13.625 1 96.69 271 ALA A O 1
ATOM 2078 N N . ILE A 1 272 ? -20.016 22.781 -13.562 1 96.12 272 ILE A N 1
ATOM 2079 C CA . ILE A 1 272 ? -20.578 24.125 -13.758 1 96.12 272 ILE A CA 1
ATOM 2080 C C . ILE A 1 272 ? -20.25 25 -12.555 1 96.12 272 ILE A C 1
ATOM 2082 O O . ILE A 1 272 ? -19.875 26.172 -12.711 1 96.12 272 ILE A O 1
ATOM 2086 N N . GLY A 1 273 ? -20.406 24.359 -11.383 1 94.75 273 GLY A N 1
ATOM 2087 C CA . GLY A 1 273 ? -20.031 25.094 -10.188 1 94.75 273 GLY A CA 1
ATOM 2088 C C . GLY A 1 273 ? -18.578 25.531 -10.172 1 94.75 273 GLY A C 1
ATOM 2089 O O . GLY A 1 273 ? -18.25 26.641 -9.75 1 94.75 273 GLY A O 1
ATOM 2090 N N . THR A 1 274 ? -17.688 24.766 -10.664 1 93.56 274 THR A N 1
ATOM 2091 C CA . THR A 1 274 ? -16.266 25.078 -10.703 1 93.56 274 THR A CA 1
ATOM 2092 C C . THR A 1 274 ? -15.984 26.188 -11.727 1 93.56 274 THR A C 1
ATOM 2094 O O . THR A 1 274 ? -15.148 27.062 -11.492 1 93.56 274 THR A O 1
ATOM 2097 N N . LEU A 1 275 ? -16.719 26.172 -12.852 1 93.38 275 LEU A N 1
ATOM 2098 C CA . LEU A 1 275 ? -16.547 27.188 -13.883 1 93.38 275 LEU A CA 1
ATOM 2099 C C . LEU A 1 275 ? -17.062 28.547 -13.383 1 93.38 275 LEU A C 1
ATOM 2101 O O . LEU A 1 275 ? -16.422 29.578 -13.617 1 93.38 275 LEU A O 1
ATOM 2105 N N . VAL A 1 276 ? -18.203 28.531 -12.703 1 91.31 276 VAL A N 1
ATOM 2106 C CA . VAL A 1 276 ? -18.766 29.75 -12.156 1 91.31 276 VAL A CA 1
ATOM 2107 C C . VAL A 1 276 ? -17.844 30.328 -11.078 1 91.31 276 VAL A C 1
ATOM 2109 O O . VAL A 1 276 ? -17.625 31.531 -11.016 1 91.31 276 VAL A O 1
ATOM 2112 N N . ASP A 1 277 ? -17.328 29.438 -10.234 1 87.56 277 ASP A N 1
ATOM 2113 C CA . ASP A 1 277 ? -16.406 29.859 -9.195 1 87.56 277 ASP A CA 1
ATOM 2114 C C . ASP A 1 277 ? -15.156 30.516 -9.805 1 87.56 277 ASP A C 1
ATOM 2116 O O . ASP A 1 277 ? -14.703 31.562 -9.336 1 87.56 277 ASP A O 1
ATOM 2120 N N . THR A 1 278 ? -14.602 29.938 -10.859 1 83.88 278 THR A N 1
ATOM 2121 C CA . THR A 1 278 ? -13.422 30.469 -11.523 1 83.88 278 THR A CA 1
ATOM 2122 C C . THR A 1 278 ? -13.742 31.812 -12.195 1 83.88 278 THR A C 1
ATOM 2124 O O . THR A 1 278 ? -12.922 32.719 -12.18 1 83.88 278 THR A O 1
ATOM 2127 N N . TYR A 1 279 ? -14.961 31.875 -12.727 1 84.62 279 TYR A N 1
ATOM 2128 C CA . TYR A 1 279 ? -15.383 33.125 -13.375 1 84.62 279 TYR A CA 1
ATOM 2129 C C . TYR A 1 279 ? -15.547 34.25 -12.359 1 84.62 279 TYR A C 1
ATOM 2131 O O . TYR A 1 279 ? -15.125 35.375 -12.602 1 84.62 279 TYR A O 1
ATOM 2139 N N . VAL A 1 280 ? -16.156 33.969 -11.234 1 81.62 280 VAL A N 1
ATOM 2140 C CA . VAL A 1 280 ? -16.359 34.969 -10.188 1 81.62 280 VAL A CA 1
ATOM 2141 C C . VAL A 1 280 ? -15.008 35.375 -9.602 1 81.62 280 VAL A C 1
ATOM 2143 O O . VAL A 1 280 ? -14.805 36.562 -9.297 1 81.62 280 VAL A O 1
ATOM 2146 N N . CYS A 1 281 ? -14.102 34.438 -9.391 1 76.12 281 CYS A N 1
ATOM 2147 C CA . CYS A 1 281 ? -12.781 34.75 -8.852 1 76.12 281 CYS A CA 1
ATOM 2148 C C . CYS A 1 281 ? -12.008 35.656 -9.789 1 76.12 281 CYS A C 1
ATOM 2150 O O . CYS A 1 281 ? -11.273 36.531 -9.336 1 76.12 281 CYS A O 1
ATOM 2152 N N . ILE A 1 282 ? -12.195 35.469 -11.047 1 72.38 282 ILE A N 1
ATOM 2153 C CA . ILE A 1 282 ? -11.516 36.281 -12.047 1 72.38 282 ILE A CA 1
ATOM 2154 C C . ILE A 1 282 ? -12.102 37.688 -12.055 1 72.38 282 ILE A C 1
ATOM 2156 O O . ILE A 1 282 ? -11.375 38.688 -12.195 1 72.38 282 ILE A O 1
ATOM 2160 N N . THR A 1 283 ? -13.406 37.781 -11.75 1 72.5 283 THR A N 1
ATOM 2161 C CA . THR A 1 283 ? -14.07 39.094 -11.828 1 72.5 283 THR A CA 1
ATOM 2162 C C . THR A 1 283 ? -13.891 39.875 -10.531 1 72.5 283 THR A C 1
ATOM 2164 O O . THR A 1 283 ? -13.797 41.094 -10.547 1 72.5 283 THR A O 1
ATOM 2167 N N . ILE A 1 284 ? -13.977 39.156 -9.273 1 64.44 284 ILE A N 1
ATOM 2168 C CA . ILE A 1 284 ? -13.812 39.844 -7.996 1 64.44 284 ILE A CA 1
ATOM 2169 C C . ILE A 1 284 ? -12.383 40.375 -7.875 1 64.44 284 ILE A C 1
ATOM 2171 O O . ILE A 1 284 ? -12.172 41.469 -7.309 1 64.44 284 ILE A O 1
ATOM 2175 N N . ASP A 1 285 ? -11.32 39.531 -7.949 1 56.53 285 ASP A N 1
ATOM 2176 C CA . ASP A 1 285 ? -9.93 39.969 -7.816 1 56.53 285 ASP A CA 1
ATOM 2177 C C . ASP A 1 285 ? -9.688 41.312 -8.523 1 56.53 285 ASP A C 1
ATOM 2179 O O . ASP A 1 285 ? -8.672 41.969 -8.289 1 56.53 285 ASP A O 1
ATOM 2183 N N . ARG A 1 286 ? -10.602 41.875 -9.383 1 49.03 286 ARG A N 1
ATOM 2184 C CA . ARG A 1 286 ? -10.406 43.188 -9.992 1 49.03 286 ARG A CA 1
ATOM 2185 C C . ARG A 1 286 ? -10.547 44.312 -8.961 1 49.03 286 ARG A C 1
ATOM 2187 O O . ARG A 1 286 ? -9.844 45.312 -9.031 1 49.03 286 ARG A O 1
ATOM 2194 N N . GLU A 1 287 ? -11.398 44.156 -8.016 1 46.06 287 GLU A N 1
ATOM 2195 C CA . GLU A 1 287 ? -11.625 45.312 -7.16 1 46.06 287 GLU A CA 1
ATOM 2196 C C . GLU A 1 287 ? -10.93 45.156 -5.812 1 46.06 287 GLU A C 1
ATOM 2198 O O . GLU A 1 287 ? -10.484 46.125 -5.215 1 46.06 287 GLU A O 1
ATOM 2203 N N . SER A 1 288 ? -11.094 44.062 -4.984 1 47.53 288 SER A N 1
ATOM 2204 C CA . SER A 1 288 ? -10.688 44.062 -3.586 1 47.53 288 SER A CA 1
ATOM 2205 C C . SER A 1 288 ? -9.305 43.438 -3.418 1 47.53 288 SER A C 1
ATOM 2207 O O . SER A 1 288 ? -9 42.406 -4.035 1 47.53 288 SER A O 1
ATOM 2209 N N . LYS A 1 289 ? -8.25 44.125 -3.182 1 45.62 289 LYS A N 1
ATOM 2210 C CA . LYS A 1 289 ? -6.824 43.906 -2.934 1 45.62 289 LYS A CA 1
ATOM 2211 C C . LYS A 1 289 ? -6.602 42.688 -2.033 1 45.62 289 LYS A C 1
ATOM 2213 O O . LYS A 1 289 ? -5.477 42.188 -1.897 1 45.62 289 LYS A O 1
ATOM 2218 N N . ASP A 1 290 ? -7.418 42.312 -1.01 1 44.72 290 ASP A N 1
ATOM 2219 C CA . ASP A 1 290 ? -6.945 41.438 0.06 1 44.72 290 ASP A CA 1
ATOM 2220 C C . ASP A 1 290 ? -7.121 39.969 -0.314 1 44.72 290 ASP A C 1
ATOM 2222 O O . ASP A 1 290 ? -8.227 39.531 -0.633 1 44.72 290 ASP A O 1
ATOM 2226 N N . TYR A 1 291 ? -6.086 39.344 -0.761 1 44.28 291 TYR A N 1
ATOM 2227 C CA . TYR A 1 291 ? -5.918 37.938 -1.104 1 44.28 291 TYR A CA 1
ATOM 2228 C C . TYR A 1 291 ? -6.758 37.031 -0.192 1 44.28 291 TYR A C 1
ATOM 2230 O O . TYR A 1 291 ? -7.328 36.031 -0.639 1 44.28 291 TYR A O 1
ATOM 2238 N N . ASP A 1 292 ? -6.766 37.344 1.081 1 45.88 292 ASP A N 1
ATOM 2239 C CA . ASP A 1 292 ? -7.434 36.531 2.084 1 45.88 292 ASP A CA 1
ATOM 2240 C C . ASP A 1 292 ? -8.945 36.531 1.877 1 45.88 292 ASP A C 1
ATOM 2242 O O . ASP A 1 292 ? -9.625 35.531 2.199 1 45.88 292 ASP A O 1
ATOM 2246 N N . VAL A 1 293 ? -9.422 37.562 1.382 1 46.78 293 VAL A N 1
ATOM 2247 C CA . VAL A 1 293 ? -10.852 37.75 1.15 1 46.78 293 VAL A CA 1
ATOM 2248 C C . VAL A 1 293 ? -11.281 36.875 -0.041 1 46.78 293 VAL A C 1
ATOM 2250 O O . VAL A 1 293 ? -12.391 36.344 -0.054 1 46.78 293 VAL A O 1
ATOM 2253 N N . LYS A 1 294 ? -10.523 36.844 -1.107 1 46.91 294 LYS A N 1
ATOM 2254 C CA . LYS A 1 294 ? -10.883 36.25 -2.398 1 46.91 294 LYS A CA 1
ATOM 2255 C C . LYS A 1 294 ? -11.008 34.75 -2.301 1 46.91 294 LYS A C 1
ATOM 2257 O O . LYS A 1 294 ? -11.883 34.156 -2.932 1 46.91 294 LYS A O 1
ATOM 2262 N N . HIS A 1 295 ? -10.055 34.156 -1.793 1 49.78 295 HIS A N 1
ATOM 2263 C CA . HIS A 1 295 ? -10.078 32.688 -1.74 1 49.78 295 HIS A CA 1
ATOM 2264 C C . HIS A 1 295 ? -10.852 32.188 -0.521 1 49.78 295 HIS A C 1
ATOM 2266 O O . HIS A 1 295 ? -10.602 31.094 -0.024 1 49.78 295 HIS A O 1
ATOM 2272 N N . THR A 1 296 ? -11.703 33.156 -0.017 1 52.22 296 THR A N 1
ATOM 2273 C CA . THR A 1 296 ? -12.5 32.844 1.167 1 52.22 296 THR A CA 1
ATOM 2274 C C . THR A 1 296 ? -13.609 31.875 0.83 1 52.22 296 THR A C 1
ATOM 2276 O O . THR A 1 296 ? -14.406 32.125 -0.077 1 52.22 296 THR A O 1
ATOM 2279 N N . PHE A 1 297 ? -13.469 30.656 0.775 1 56.44 297 PHE A N 1
ATOM 2280 C CA . PHE A 1 297 ? -14.57 29.703 0.754 1 56.44 297 PHE A CA 1
ATOM 2281 C C . PHE A 1 297 ? -15.625 30.078 1.788 1 56.44 297 PHE A C 1
ATOM 2283 O O . PHE A 1 297 ? -16.672 29.438 1.873 1 56.44 297 PHE A O 1
ATOM 2290 N N . ASP A 1 298 ? -15.43 31.172 2.508 1 54.75 298 ASP A N 1
ATOM 2291 C CA . ASP A 1 298 ? -16.391 31.562 3.533 1 54.75 298 ASP A CA 1
ATOM 2292 C C . ASP A 1 298 ? -17.344 32.625 3.016 1 54.75 298 ASP A C 1
ATOM 2294 O O . ASP A 1 298 ? -17.172 33.812 3.316 1 54.75 298 ASP A O 1
ATOM 2298 N N . TYR A 1 299 ? -17.844 32.438 1.793 1 54.59 299 TYR A N 1
ATOM 2299 C CA . TYR A 1 299 ? -18.75 33.469 1.28 1 54.59 299 TYR A CA 1
ATOM 2300 C C . TYR A 1 299 ? -20.094 33.438 2.014 1 54.59 299 TYR A C 1
ATOM 2302 O O . TYR A 1 299 ? -20.516 32.375 2.488 1 54.59 299 TYR A O 1
ATOM 2310 N N . GLU A 1 300 ? -20.547 34.656 2.418 1 51.41 300 GLU A N 1
ATOM 2311 C CA . GLU A 1 300 ? -21.875 34.781 3.012 1 51.41 300 GLU A CA 1
ATOM 2312 C C . GLU A 1 300 ? -22.969 34.281 2.066 1 51.41 300 GLU A C 1
ATOM 2314 O O . GLU A 1 300 ? -22.953 34.594 0.875 1 51.41 300 GLU A O 1
ATOM 2319 N N . ASN A 1 301 ? -23.578 33.156 2.381 1 53.56 301 ASN A N 1
ATOM 2320 C CA . ASN A 1 301 ? -24.719 32.625 1.637 1 53.56 301 ASN A CA 1
ATOM 2321 C C . ASN A 1 301 ? -25.766 33.719 1.392 1 53.56 301 ASN A C 1
ATOM 2323 O O . ASN A 1 301 ? -26.547 34.031 2.289 1 53.56 301 ASN A O 1
ATOM 2327 N N . THR A 1 302 ? -25.625 34.75 0.462 1 57.06 302 THR A N 1
ATOM 2328 C CA . THR A 1 302 ? -26.594 35.812 0.205 1 57.06 302 THR A CA 1
ATOM 2329 C C . THR A 1 302 ? -27.766 35.281 -0.612 1 57.06 302 THR A C 1
ATOM 2331 O O . THR A 1 302 ? -28.531 36.031 -1.201 1 57.06 302 THR A O 1
ATOM 2334 N N . GLY A 1 303 ? -28.203 34 -0.465 1 63.88 303 GLY A N 1
ATOM 2335 C CA . GLY A 1 303 ? -29.391 33.5 -1.128 1 63.88 303 GLY A CA 1
ATOM 2336 C C . GLY A 1 303 ? -29.328 33.594 -2.641 1 63.88 303 GLY A C 1
ATOM 2337 O O . GLY A 1 303 ? -30.359 33.625 -3.316 1 63.88 303 GLY A O 1
ATOM 2338 N N . ASN A 1 304 ? -28.234 33.875 -3.232 1 79.56 304 ASN A N 1
ATOM 2339 C CA . ASN A 1 304 ? -28.062 33.969 -4.68 1 79.56 304 ASN A CA 1
ATOM 2340 C C . ASN A 1 304 ? -27.641 32.625 -5.285 1 79.56 304 ASN A C 1
ATOM 2342 O O . ASN A 1 304 ? -26.922 31.859 -4.656 1 79.56 304 ASN A O 1
ATOM 2346 N N . ILE A 1 305 ? -28.312 32.25 -6.414 1 86.5 305 ILE A N 1
ATOM 2347 C CA . ILE A 1 305 ? -28.047 31.016 -7.145 1 86.5 305 ILE A CA 1
ATOM 2348 C C . ILE A 1 305 ? -26.547 30.922 -7.473 1 86.5 305 ILE A C 1
ATOM 2350 O O . ILE A 1 305 ? -25.984 29.828 -7.516 1 86.5 305 ILE A O 1
ATOM 2354 N N . VAL A 1 306 ? -25.953 32.031 -7.609 1 86.25 306 VAL A N 1
ATOM 2355 C CA . VAL A 1 306 ? -24.531 32.031 -7.938 1 86.25 306 VAL A CA 1
ATOM 2356 C C . VAL A 1 306 ? -23.719 31.531 -6.754 1 86.25 306 VAL A C 1
ATOM 2358 O O . VAL A 1 306 ? -22.75 30.797 -6.93 1 86.25 306 VAL A O 1
ATOM 2361 N N . HIS A 1 307 ? -24.266 31.844 -5.605 1 84.5 307 HIS A N 1
ATOM 2362 C CA . HIS A 1 307 ? -23.578 31.391 -4.41 1 84.5 307 HIS A CA 1
ATOM 2363 C C . HIS A 1 307 ? -23.781 29.891 -4.211 1 84.5 307 HIS A C 1
ATOM 2365 O O . HIS A 1 307 ? -22.875 29.203 -3.736 1 84.5 307 HIS A O 1
ATOM 2371 N N . MET A 1 308 ? -24.922 29.469 -4.598 1 89.19 308 MET A N 1
ATOM 2372 C CA . MET A 1 308 ? -25.203 28.047 -4.5 1 89.19 308 MET A CA 1
ATOM 2373 C C . MET A 1 308 ? -24.312 27.25 -5.453 1 89.19 308 MET A C 1
ATOM 2375 O O . MET A 1 308 ? -23.766 26.219 -5.078 1 89.19 308 MET A O 1
ATOM 2379 N N . LEU A 1 309 ? -24.125 27.75 -6.637 1 91.12 309 LEU A N 1
ATOM 2380 C CA . LEU A 1 309 ? -23.297 27.078 -7.625 1 91.12 309 LEU A CA 1
ATOM 2381 C C . LEU A 1 309 ? -21.828 27.141 -7.227 1 91.12 309 LEU A C 1
ATOM 2383 O O . LEU A 1 309 ? -21.078 26.188 -7.457 1 91.12 309 LEU A O 1
ATOM 2387 N N . ARG A 1 310 ? -21.438 28.172 -6.582 1 88.62 310 ARG A N 1
ATOM 2388 C CA . ARG A 1 310 ? -20.062 28.297 -6.125 1 88.62 310 ARG A CA 1
ATOM 2389 C C . ARG A 1 310 ? -19.75 27.297 -5.023 1 88.62 310 ARG A C 1
ATOM 2391 O O . ARG A 1 310 ? -18.641 26.781 -4.938 1 88.62 310 ARG A O 1
ATOM 2398 N N . ASN A 1 311 ? -20.797 27.031 -4.262 1 89.38 311 ASN A N 1
ATOM 2399 C CA . ASN A 1 311 ? -20.609 26.078 -3.182 1 89.38 311 ASN A CA 1
ATOM 2400 C C . ASN A 1 311 ? -20.547 24.641 -3.711 1 89.38 311 ASN A C 1
ATOM 2402 O O . ASN A 1 311 ? -20.078 23.734 -3.01 1 89.38 311 ASN A O 1
ATOM 2406 N N . CYS A 1 312 ? -20.906 24.484 -4.957 1 92.88 312 CYS A N 1
ATOM 2407 C CA . CYS A 1 312 ? -20.828 23.172 -5.594 1 92.88 312 CYS A CA 1
ATOM 2408 C C . CYS A 1 312 ? -19.5 22.984 -6.32 1 92.88 312 CYS A C 1
ATOM 2410 O O . CYS A 1 312 ? -19.25 21.938 -6.902 1 92.88 312 CYS A O 1
ATOM 2412 N N . SER A 1 313 ? -18.672 23.984 -6.25 1 92.94 313 SER A N 1
ATOM 2413 C CA . SER A 1 313 ? -17.375 23.922 -6.934 1 92.94 313 SER A CA 1
ATOM 2414 C C . SER A 1 313 ? -16.469 22.891 -6.293 1 92.94 313 SER A C 1
ATOM 2416 O O . SER A 1 313 ? -16.438 22.75 -5.066 1 92.94 313 SER A O 1
ATOM 2418 N N . ALA A 1 314 ? -15.711 22.109 -7.137 1 93.19 314 ALA A N 1
ATOM 2419 C CA . ALA A 1 314 ? -14.766 21.109 -6.656 1 93.19 314 ALA A CA 1
ATOM 2420 C C . ALA A 1 314 ? -13.617 21.75 -5.887 1 93.19 314 ALA A C 1
ATOM 2422 O O . ALA A 1 314 ? -13.141 21.203 -4.891 1 93.19 314 ALA A O 1
ATOM 2423 N N . VAL A 1 315 ? -13.219 22.953 -6.254 1 88.5 315 VAL A N 1
ATOM 2424 C CA . VAL A 1 315 ? -12.086 23.641 -5.633 1 88.5 315 VAL A CA 1
ATOM 2425 C C . VAL A 1 315 ? -12.492 24.141 -4.25 1 88.5 315 VAL A C 1
ATOM 2427 O O . VAL A 1 315 ? -11.75 23.969 -3.277 1 88.5 315 VAL A O 1
ATOM 2430 N N . VAL A 1 316 ? -13.664 24.688 -4.203 1 89.25 316 VAL A N 1
ATOM 2431 C CA . VAL A 1 316 ? -14.148 25.203 -2.926 1 89.25 316 VAL A CA 1
ATOM 2432 C C . VAL A 1 316 ? -14.391 24.047 -1.958 1 89.25 316 VAL A C 1
ATOM 2434 O O . VAL A 1 316 ? -14.07 24.141 -0.772 1 89.25 316 VAL A O 1
ATOM 2437 N N . SER A 1 317 ? -14.906 22.938 -2.504 1 91.56 317 SER A N 1
ATOM 2438 C CA . SER A 1 317 ? -15.18 21.766 -1.674 1 91.56 317 SER A CA 1
ATOM 2439 C C . SER A 1 317 ? -13.883 21.172 -1.14 1 91.56 317 SER A C 1
ATOM 2441 O O . SER A 1 317 ? -13.82 20.75 0.019 1 91.56 317 SER A O 1
ATOM 2443 N N . LEU A 1 318 ? -12.914 21.125 -1.967 1 89.06 318 LEU A N 1
ATOM 2444 C CA . LEU A 1 318 ? -11.633 20.562 -1.549 1 89.06 318 LEU A CA 1
ATOM 2445 C C . LEU A 1 318 ? -10.945 21.469 -0.53 1 89.06 318 LEU A C 1
ATOM 2447 O O . LEU A 1 318 ? -10.352 20.984 0.436 1 89.06 318 LEU A O 1
ATOM 2451 N N . ARG A 1 319 ? -11.062 22.781 -0.698 1 85.31 319 ARG A N 1
ATOM 2452 C CA . ARG A 1 319 ? -10.484 23.75 0.241 1 85.31 319 ARG A CA 1
ATOM 2453 C C . ARG A 1 319 ? -11.164 23.656 1.604 1 85.31 319 ARG A C 1
ATOM 2455 O O . ARG A 1 319 ? -10.492 23.719 2.641 1 85.31 319 ARG A O 1
ATOM 2462 N N . LYS A 1 320 ? -12.43 23.438 1.498 1 86.88 320 LYS A N 1
ATOM 2463 C CA . LYS A 1 320 ? -13.18 23.312 2.742 1 86.88 320 LYS A CA 1
ATOM 2464 C C . LYS A 1 320 ? -12.82 22.016 3.471 1 86.88 320 LYS A C 1
ATOM 2466 O O . LYS A 1 320 ? -12.742 22 4.699 1 86.88 320 LYS A O 1
ATOM 2471 N N . LEU A 1 321 ? -12.609 21.016 2.73 1 88.81 321 LEU A N 1
ATOM 2472 C CA . LEU A 1 321 ? -12.258 19.734 3.309 1 88.81 321 LEU A CA 1
ATOM 2473 C C . LEU A 1 321 ? -10.859 19.766 3.912 1 88.81 321 LEU A C 1
ATOM 2475 O O . LEU A 1 321 ? -10.609 19.156 4.957 1 88.81 321 LEU A O 1
ATOM 2479 N N . LEU A 1 322 ? -9.945 20.578 3.297 1 83.06 322 LEU A N 1
ATOM 2480 C CA . LEU A 1 322 ? -8.555 20.594 3.734 1 83.06 322 LEU A CA 1
ATOM 2481 C C . LEU A 1 322 ? -8.312 21.719 4.746 1 83.06 322 LEU A C 1
ATOM 2483 O O . LEU A 1 322 ? -7.215 21.844 5.285 1 83.06 322 LEU A O 1
ATOM 2487 N N . ASP A 1 323 ? -9.328 22.422 5.027 1 81.25 323 ASP A N 1
ATOM 2488 C CA . ASP A 1 323 ? -9.203 23.516 5.988 1 81.25 323 ASP A CA 1
ATOM 2489 C C . ASP A 1 323 ? -8.953 22.969 7.395 1 81.25 323 ASP A C 1
ATOM 2491 O O . ASP A 1 323 ? -9.703 22.141 7.895 1 81.25 323 ASP A O 1
ATOM 2495 N N . SER A 1 324 ? -7.84 23.359 7.988 1 77.44 324 SER A N 1
ATOM 2496 C CA . SER A 1 324 ? -7.457 22.859 9.305 1 77.44 324 SER A CA 1
ATOM 2497 C C . SER A 1 324 ? -7.762 23.891 10.391 1 77.44 324 SER A C 1
ATOM 2499 O O . SER A 1 324 ? -7.488 23.656 11.57 1 77.44 324 SER A O 1
ATOM 2501 N N . ARG A 1 325 ? -8.359 25.016 10.133 1 73.94 325 ARG A N 1
ATOM 2502 C CA . ARG A 1 325 ? -8.703 26.031 11.117 1 73.94 325 ARG A CA 1
ATOM 2503 C C . ARG A 1 325 ? -9.945 25.641 11.906 1 73.94 325 ARG A C 1
ATOM 2505 O O . ARG A 1 325 ? -10.93 25.172 11.328 1 73.94 325 ARG A O 1
ATOM 2512 N N . VAL A 1 326 ? -9.742 25.453 13.188 1 77.38 326 VAL A N 1
ATOM 2513 C CA . VAL A 1 326 ? -10.867 25.078 14.039 1 77.38 326 VAL A CA 1
ATOM 2514 C C . VAL A 1 326 ? -11.039 26.125 15.148 1 77.38 326 VAL A C 1
ATOM 2516 O O . VAL A 1 326 ? -10.078 26.781 15.539 1 77.38 326 VAL A O 1
ATOM 2519 N N . SER A 1 327 ? -12.297 26.25 15.555 1 74.31 327 SER A N 1
ATOM 2520 C CA . SER A 1 327 ? -12.578 27.141 16.672 1 74.31 327 SER A CA 1
ATOM 2521 C C . SER A 1 327 ? -11.953 26.625 17.969 1 74.31 327 SER A C 1
ATOM 2523 O O . SER A 1 327 ? -11.742 25.422 18.125 1 74.31 327 SER A O 1
ATOM 2525 N N . PRO A 1 328 ? -11.57 27.5 18.844 1 70.88 328 PRO A N 1
ATOM 2526 C CA . PRO A 1 328 ? -10.938 27.094 20.094 1 70.88 328 PRO A CA 1
ATOM 2527 C C . PRO A 1 328 ? -11.852 26.219 20.953 1 70.88 328 PRO A C 1
ATOM 2529 O O . PRO A 1 328 ? -11.367 25.453 21.781 1 70.88 328 PRO A O 1
ATOM 2532 N N . ASP A 1 329 ? -13.164 26.25 20.766 1 72.12 329 ASP A N 1
ATOM 2533 C CA . ASP A 1 329 ? -14.102 25.484 21.578 1 72.12 329 ASP A CA 1
ATOM 2534 C C . ASP A 1 329 ? -14.297 24.078 21 1 72.12 329 ASP A C 1
ATOM 2536 O O . ASP A 1 329 ? -15 23.25 21.594 1 72.12 329 ASP A O 1
ATOM 2540 N N . THR A 1 330 ? -13.594 23.781 20.047 1 81.12 330 THR A N 1
ATOM 2541 C CA . THR A 1 330 ? -13.773 22.484 19.391 1 81.12 330 THR A CA 1
ATOM 2542 C C . THR A 1 330 ? -12.914 21.422 20.078 1 81.12 330 THR A C 1
ATOM 2544 O O . THR A 1 330 ? -11.828 21.719 20.562 1 81.12 330 THR A O 1
ATOM 2547 N N . ILE A 1 331 ? -13.547 20.281 20.266 1 87.5 331 ILE A N 1
ATOM 2548 C CA . ILE A 1 331 ? -12.82 19.141 20.797 1 87.5 331 ILE A CA 1
ATOM 2549 C C . ILE A 1 331 ? -11.914 18.562 19.703 1 87.5 331 ILE A C 1
ATOM 2551 O O . ILE A 1 331 ? -12.344 17.688 18.938 1 87.5 331 ILE A O 1
ATOM 2555 N N . LYS A 1 332 ? -10.727 18.938 19.672 1 86.62 332 LYS A N 1
ATOM 2556 C CA . LYS A 1 332 ? -9.805 18.641 18.578 1 86.62 332 LYS A CA 1
ATOM 2557 C C . LYS A 1 332 ? -9.422 17.156 18.578 1 86.62 332 LYS A C 1
ATOM 2559 O O . LYS A 1 332 ? -9.203 16.578 17.516 1 86.62 332 LYS A O 1
ATOM 2564 N N . CYS A 1 333 ? -9.422 16.5 19.688 1 92.5 333 CYS A N 1
ATOM 2565 C CA . CYS A 1 333 ? -8.906 15.133 19.797 1 92.5 333 CYS A CA 1
ATOM 2566 C C . CYS A 1 333 ? -9.898 14.141 19.188 1 92.5 333 CYS A C 1
ATOM 2568 O O . CYS A 1 333 ? -9.531 12.992 18.922 1 92.5 333 CYS A O 1
ATOM 2570 N N . ILE A 1 334 ? -11.117 14.531 18.953 1 94.25 334 ILE A N 1
ATOM 2571 C CA . ILE A 1 334 ? -12.141 13.633 18.438 1 94.25 334 ILE A CA 1
ATOM 2572 C C . ILE A 1 334 ? -11.773 13.203 17.016 1 94.25 334 ILE A C 1
ATOM 2574 O O . ILE A 1 334 ? -12.031 12.062 16.625 1 94.25 334 ILE A O 1
ATOM 2578 N N . ASN A 1 335 ? -11.148 14.102 16.266 1 93 335 ASN A N 1
ATOM 2579 C CA . ASN A 1 335 ? -10.766 13.766 14.891 1 93 335 ASN A CA 1
ATOM 2580 C C . ASN A 1 335 ? -9.656 12.719 14.867 1 93 335 ASN A C 1
ATOM 2582 O O . ASN A 1 335 ? -9.633 11.852 13.992 1 93 335 ASN A O 1
ATOM 2586 N N . GLY A 1 336 ? -8.789 12.797 15.797 1 94.5 336 GLY A N 1
ATOM 2587 C CA . GLY A 1 336 ? -7.762 11.773 15.898 1 94.5 336 GLY A CA 1
ATOM 2588 C C . GLY A 1 336 ? -8.312 10.414 16.297 1 94.5 336 GLY A C 1
ATOM 2589 O O . GLY A 1 336 ? -7.883 9.391 15.758 1 94.5 336 GLY A O 1
ATOM 2590 N N . VAL A 1 337 ? -9.312 10.406 17.156 1 96.25 337 VAL A N 1
ATOM 2591 C CA . VAL A 1 337 ? -9.938 9.156 17.578 1 96.25 337 VAL A CA 1
ATOM 2592 C C . VAL A 1 337 ? -10.648 8.516 16.391 1 96.25 337 VAL A C 1
ATOM 2594 O O . VAL A 1 337 ? -10.547 7.301 16.188 1 96.25 337 VAL A O 1
ATOM 2597 N N . LYS A 1 338 ? -11.273 9.328 15.617 1 96.88 338 LYS A N 1
ATOM 2598 C CA . LYS A 1 338 ? -11.961 8.812 14.438 1 96.88 338 LYS A CA 1
ATOM 2599 C C . LYS A 1 338 ? -10.969 8.227 13.438 1 96.88 338 LYS A C 1
ATOM 2601 O O . LYS A 1 338 ? -11.203 7.152 12.875 1 96.88 338 LYS A O 1
ATOM 2606 N N . PHE A 1 339 ? -9.898 8.953 13.242 1 95.38 339 PHE A N 1
ATOM 2607 C CA . PHE A 1 339 ? -8.898 8.531 12.266 1 95.38 339 PHE A CA 1
ATOM 2608 C C . PHE A 1 339 ? -8.32 7.168 12.641 1 95.38 339 PHE A C 1
ATOM 2610 O O . PHE A 1 339 ? -8.289 6.25 11.82 1 95.38 339 PHE A O 1
ATOM 2617 N N . PHE A 1 340 ? -7.941 6.973 13.891 1 95.81 340 PHE A N 1
ATOM 2618 C CA . PHE A 1 340 ? -7.293 5.734 14.32 1 95.81 340 PHE A CA 1
ATOM 2619 C C . PHE A 1 340 ? -8.305 4.598 14.414 1 95.81 340 PHE A C 1
ATOM 2621 O O . PHE A 1 340 ? -7.969 3.439 14.164 1 95.81 340 PHE A O 1
ATOM 2628 N N . SER A 1 341 ? -9.523 4.953 14.703 1 96.75 341 SER A N 1
ATOM 2629 C CA . SER A 1 341 ? -10.57 3.93 14.695 1 96.75 341 SER A CA 1
ATOM 2630 C C . SER A 1 341 ? -10.859 3.438 13.281 1 96.75 341 SER A C 1
ATOM 2632 O O . SER A 1 341 ? -11.016 2.236 13.055 1 96.75 341 SER A O 1
ATOM 2634 N N . LEU A 1 342 ? -10.844 4.367 12.359 1 97.06 342 LEU A N 1
ATOM 2635 C CA . LEU A 1 342 ? -11.07 3.992 10.969 1 97.06 342 LEU A CA 1
ATOM 2636 C C . LEU A 1 342 ? -9.914 3.154 10.438 1 97.06 342 LEU A C 1
ATOM 2638 O O . LEU A 1 342 ? -10.125 2.178 9.711 1 97.06 342 LEU A O 1
ATOM 2642 N N . PHE A 1 343 ? -8.734 3.551 10.773 1 95.81 343 PHE A N 1
ATOM 2643 C CA . PHE A 1 343 ? -7.562 2.793 10.344 1 95.81 343 PHE A CA 1
ATOM 2644 C C . PHE A 1 343 ? -7.605 1.373 10.891 1 95.81 343 PHE A C 1
ATOM 2646 O O . PHE A 1 343 ? -7.328 0.414 10.172 1 95.81 343 PHE A O 1
ATOM 2653 N N . TRP A 1 344 ? -7.996 1.32 12.18 1 96 344 TRP A N 1
ATOM 2654 C CA . TRP A 1 344 ? -8.117 0.018 12.828 1 96 344 TRP A CA 1
ATOM 2655 C C . TRP A 1 344 ? -9.227 -0.808 12.188 1 96 344 TRP A C 1
ATOM 2657 O O . TRP A 1 344 ? -9.055 -2.006 11.953 1 96 344 TRP A O 1
ATOM 2667 N N . LEU A 1 345 ? -10.242 -0.198 11.883 1 96.62 345 LEU A N 1
ATOM 2668 C CA . LEU A 1 345 ? -11.367 -0.875 11.258 1 96.62 345 LEU A CA 1
ATOM 2669 C C . LEU A 1 345 ? -10.992 -1.399 9.875 1 96.62 345 LEU A C 1
ATOM 2671 O O . LEU A 1 345 ? -11.305 -2.543 9.531 1 96.62 345 LEU A O 1
ATOM 2675 N N . ILE A 1 346 ? -10.336 -0.616 9.109 1 96.56 346 ILE A N 1
ATOM 2676 C CA . ILE A 1 346 ? -9.945 -1.011 7.766 1 96.56 346 ILE A CA 1
ATOM 2677 C C . ILE A 1 346 ? -8.891 -2.115 7.832 1 96.56 346 ILE A C 1
ATOM 2679 O O . ILE A 1 346 ? -8.891 -3.031 7.008 1 96.56 346 ILE A O 1
ATOM 2683 N N . MET A 1 347 ? -8.062 -2.035 8.836 1 94.38 347 MET A N 1
ATOM 2684 C CA . MET A 1 347 ? -7.09 -3.104 9.062 1 94.38 347 MET A CA 1
ATOM 2685 C C . MET A 1 347 ? -7.793 -4.43 9.336 1 94.38 347 MET A C 1
ATOM 2687 O O . MET A 1 347 ? -7.438 -5.453 8.75 1 94.38 347 MET A O 1
ATOM 2691 N N . GLY A 1 348 ? -8.758 -4.363 10.141 1 92.5 348 GLY A N 1
ATOM 2692 C CA . GLY A 1 348 ? -9.516 -5.562 10.469 1 92.5 348 GLY A CA 1
ATOM 2693 C C . GLY A 1 348 ? -10.32 -6.094 9.297 1 92.5 348 GLY A C 1
ATOM 2694 O O . GLY A 1 348 ? -10.352 -7.301 9.055 1 92.5 348 GLY A O 1
ATOM 2695 N N . ASN A 1 349 ? -10.938 -5.18 8.555 1 93.94 349 ASN A N 1
ATOM 2696 C CA . ASN A 1 349 ? -11.711 -5.594 7.387 1 93.94 349 ASN A CA 1
ATOM 2697 C C . ASN A 1 349 ? -10.828 -6.223 6.316 1 93.94 349 ASN A C 1
ATOM 2699 O O . ASN A 1 349 ? -11.234 -7.168 5.645 1 93.94 349 ASN A O 1
ATOM 2703 N N . THR A 1 350 ? -9.695 -5.668 6.164 1 92.88 350 THR A N 1
ATOM 2704 C CA . THR A 1 350 ? -8.766 -6.207 5.18 1 92.88 350 THR A CA 1
ATOM 2705 C C . THR A 1 350 ? -8.367 -7.637 5.539 1 92.88 350 THR A C 1
ATOM 2707 O O . THR A 1 350 ? -8.242 -8.492 4.656 1 92.88 350 THR A O 1
ATOM 2710 N N . GLY A 1 351 ? -8.164 -7.879 6.84 1 86.12 351 GLY A N 1
ATOM 2711 C CA . GLY A 1 351 ? -7.809 -9.219 7.277 1 86.12 351 GLY A CA 1
ATOM 2712 C C . GLY A 1 351 ? -8.961 -10.195 7.199 1 86.12 351 GLY A C 1
ATOM 2713 O O . GLY A 1 351 ? -8.789 -11.328 6.734 1 86.12 351 GLY A O 1
ATOM 2714 N N . GLN A 1 352 ? -10.102 -9.758 7.461 1 84.56 352 GLN A N 1
ATOM 2715 C CA . GLN A 1 352 ? -11.25 -10.656 7.543 1 84.56 352 GLN A CA 1
ATOM 2716 C C . GLN A 1 352 ? -11.859 -10.898 6.168 1 84.56 352 GLN A C 1
ATOM 2718 O O . GLN A 1 352 ? -12.344 -11.992 5.883 1 84.56 352 GLN A O 1
ATOM 2723 N N . LEU A 1 353 ? -11.859 -9.898 5.344 1 87.19 353 LEU A N 1
ATOM 2724 C CA . LEU A 1 353 ? -12.516 -10.008 4.047 1 87.19 353 LEU A CA 1
ATOM 2725 C C . LEU A 1 353 ? -11.523 -10.406 2.963 1 87.19 353 LEU A C 1
ATOM 2727 O O . LEU A 1 353 ? -11.836 -10.352 1.772 1 87.19 353 LEU A O 1
ATOM 2731 N N . ARG A 1 354 ? -10.391 -10.773 3.354 1 82.94 354 ARG A N 1
ATOM 2732 C CA . ARG A 1 354 ? -9.391 -11.188 2.379 1 82.94 354 ARG A CA 1
ATOM 2733 C C . ARG A 1 354 ? -9.875 -12.383 1.568 1 82.94 354 ARG A C 1
ATOM 2735 O O . ARG A 1 354 ? -10.625 -13.219 2.072 1 82.94 354 ARG A O 1
ATOM 2742 N N . ALA A 1 355 ? -9.375 -12.359 0.332 1 69.44 355 ALA A N 1
ATOM 2743 C CA . ALA A 1 355 ? -9.742 -13.461 -0.553 1 69.44 355 ALA A CA 1
ATOM 2744 C C . ALA A 1 355 ? -8.977 -14.734 -0.194 1 69.44 355 ALA A C 1
ATOM 2746 O O . ALA A 1 355 ? -7.859 -14.945 -0.671 1 69.44 355 ALA A O 1
ATOM 2747 N N . GLY A 1 356 ? -9.531 -15.477 0.633 1 68.25 356 GLY A N 1
ATOM 2748 C CA . GLY A 1 356 ? -8.875 -16.719 1.008 1 68.25 356 GLY A CA 1
ATOM 2749 C C . GLY A 1 356 ? -8.727 -17.688 -0.148 1 68.25 356 GLY A C 1
ATOM 2750 O O . GLY A 1 356 ? -7.801 -18.5 -0.169 1 68.25 356 GLY A O 1
ATOM 2751 N N . ASN A 1 357 ? -9.547 -17.438 -1.17 1 72.75 357 ASN A N 1
ATOM 2752 C CA . ASN A 1 357 ? -9.523 -18.328 -2.322 1 72.75 357 ASN A CA 1
ATOM 2753 C C . ASN A 1 357 ? -8.32 -18.047 -3.219 1 72.75 357 ASN A C 1
ATOM 2755 O O . ASN A 1 357 ? -7.918 -18.906 -4.008 1 72.75 357 ASN A O 1
ATOM 2759 N N . MET A 1 358 ? -7.777 -16.906 -3.105 1 83.12 358 MET A N 1
ATOM 2760 C CA . MET A 1 358 ? -6.633 -16.547 -3.936 1 83.12 358 MET A CA 1
ATOM 2761 C C . MET A 1 358 ? -5.359 -16.438 -3.102 1 83.12 358 MET A C 1
ATOM 2763 O O . MET A 1 358 ? -4.547 -15.539 -3.305 1 83.12 358 MET A O 1
ATOM 2767 N N . THR A 1 359 ? -5.297 -17.422 -2.107 1 82.44 359 THR A N 1
ATOM 2768 C CA . THR A 1 359 ? -4.098 -17.469 -1.277 1 82.44 359 THR A CA 1
ATOM 2769 C C . THR A 1 359 ? -3.408 -18.828 -1.406 1 82.44 359 THR A C 1
ATOM 2771 O O . THR A 1 359 ? -4.07 -19.859 -1.429 1 82.44 359 THR A O 1
ATOM 2774 N N . THR A 1 360 ? -1.995 -18.891 -1.571 1 81.12 360 THR A N 1
ATOM 2775 C CA . THR A 1 360 ? -1.262 -20.125 -1.867 1 81.12 360 THR A CA 1
ATOM 2776 C C . THR A 1 360 ? -0.725 -20.75 -0.585 1 81.12 360 THR A C 1
ATOM 2778 O O . THR A 1 360 ? -0.281 -21.906 -0.592 1 81.12 360 THR A O 1
ATOM 2781 N N . ASN A 1 361 ? -0.75 -20.203 0.604 1 82.38 361 ASN A N 1
ATOM 2782 C CA . ASN A 1 361 ? -0.16 -20.75 1.825 1 82.38 361 ASN A CA 1
ATOM 2783 C C . ASN A 1 361 ? -1.098 -20.578 3.02 1 82.38 361 ASN A C 1
ATOM 2785 O O . ASN A 1 361 ? -0.748 -19.922 4.004 1 82.38 361 ASN A O 1
ATOM 2789 N N . LEU A 1 362 ? -2.107 -21.406 2.988 1 78.19 362 LEU A N 1
ATOM 2790 C CA . LEU A 1 362 ? -3.135 -21.297 4.016 1 78.19 362 LEU A CA 1
ATOM 2791 C C . LEU A 1 362 ? -2.619 -21.812 5.359 1 78.19 362 LEU A C 1
ATOM 2793 O O . LEU A 1 362 ? -3.062 -21.344 6.414 1 78.19 362 LEU A O 1
ATOM 2797 N N . LYS A 1 363 ? -1.599 -22.719 5.305 1 77 363 LYS A N 1
ATOM 2798 C CA . LYS A 1 363 ? -1.029 -23.219 6.551 1 77 363 LYS A CA 1
ATOM 2799 C C . LYS A 1 363 ? -0.281 -22.125 7.297 1 77 363 LYS A C 1
ATOM 2801 O O . LYS A 1 363 ? -0.419 -21.984 8.516 1 77 363 LYS A O 1
ATOM 2806 N N . GLU A 1 364 ? 0.428 -21.344 6.527 1 77.5 364 GLU A N 1
ATOM 2807 C CA . GLU A 1 364 ? 1.162 -20.234 7.141 1 77.5 364 GLU A CA 1
ATOM 2808 C C . GLU A 1 364 ? 0.216 -19.141 7.602 1 77.5 364 GLU A C 1
ATOM 2810 O O . GLU A 1 364 ? 0.481 -18.469 8.602 1 77.5 364 GLU A O 1
ATOM 2815 N N . MET A 1 365 ? -0.832 -18.953 6.867 1 75.56 365 MET A N 1
ATOM 2816 C CA . MET A 1 365 ? -1.812 -17.938 7.246 1 75.56 365 MET A CA 1
ATOM 2817 C C . MET A 1 365 ? -2.467 -18.281 8.578 1 75.56 365 MET A C 1
ATOM 2819 O O . MET A 1 365 ? -2.729 -17.406 9.398 1 75.56 365 MET A O 1
ATOM 2823 N N . ARG A 1 366 ? -2.609 -19.516 8.852 1 74.06 366 ARG A N 1
ATOM 2824 C CA . ARG A 1 366 ? -3.18 -19.984 10.117 1 74.06 366 ARG A CA 1
ATOM 2825 C C . ARG A 1 366 ? -2.232 -19.703 11.281 1 74.06 366 ARG A C 1
ATOM 2827 O O . ARG A 1 366 ? -2.672 -19.312 12.367 1 74.06 366 ARG A O 1
ATOM 2834 N N . LYS A 1 367 ? -0.973 -19.844 11 1 76.19 367 LYS A N 1
ATOM 2835 C CA . LYS A 1 367 ? 0.011 -19.562 12.039 1 76.19 367 LYS A CA 1
ATOM 2836 C C . LYS A 1 367 ? 0.053 -18.078 12.375 1 76.19 367 LYS A C 1
ATOM 2838 O O . LYS A 1 367 ? 0.34 -17.703 13.516 1 76.19 367 LYS A O 1
ATOM 2843 N N . ALA A 1 368 ? -0.262 -17.391 11.398 1 73.88 368 ALA A N 1
ATOM 2844 C CA . ALA A 1 368 ? -0.279 -15.945 11.617 1 73.88 368 ALA A CA 1
ATOM 2845 C C . ALA A 1 368 ? -1.42 -15.547 12.555 1 73.88 368 ALA A C 1
ATOM 2847 O O . ALA A 1 368 ? -1.329 -14.547 13.258 1 73.88 368 ALA A O 1
ATOM 2848 N N . LEU A 1 369 ? -2.469 -16.359 12.602 1 70.44 369 LEU A N 1
ATOM 2849 C CA . LEU A 1 369 ? -3.629 -16.078 13.445 1 70.44 369 LEU A CA 1
ATOM 2850 C C . LEU A 1 369 ? -3.305 -16.328 14.914 1 70.44 369 LEU A C 1
ATOM 2852 O O . LEU A 1 369 ? -4.023 -15.852 15.805 1 70.44 369 LEU A O 1
ATOM 2856 N N . GLU A 1 370 ? -2.102 -16.922 15.172 1 76.75 370 GLU A N 1
ATOM 2857 C CA . GLU A 1 370 ? -1.731 -17.281 16.547 1 76.75 370 GLU A CA 1
ATOM 2858 C C . GLU A 1 370 ? -0.853 -16.203 17.172 1 76.75 370 GLU A C 1
ATOM 2860 O O . GLU A 1 370 ? -0.411 -16.328 18.312 1 76.75 370 GLU A O 1
ATOM 2865 N N . THR A 1 371 ? -0.746 -15.219 16.453 1 81.31 371 THR A N 1
ATOM 2866 C CA . THR A 1 371 ? 0.111 -14.164 16.984 1 81.31 371 THR A CA 1
ATOM 2867 C C . THR A 1 371 ? -0.726 -13.023 17.562 1 81.31 371 THR A C 1
ATOM 2869 O O . THR A 1 371 ? -1.855 -12.797 17.125 1 81.31 371 THR A O 1
ATOM 2872 N N . MET A 1 372 ? -0.179 -12.312 18.547 1 83.19 372 MET A N 1
ATOM 2873 C CA . MET A 1 372 ? -0.867 -11.227 19.234 1 83.19 372 MET A CA 1
ATOM 2874 C C . MET A 1 372 ? -1.098 -10.047 18.312 1 83.19 372 MET A C 1
ATOM 2876 O O . MET A 1 372 ? -2.09 -9.328 18.438 1 83.19 372 MET A O 1
ATOM 2880 N N . SER A 1 373 ? -0.269 -9.914 17.391 1 81.75 373 SER A N 1
ATOM 2881 C CA . SER A 1 373 ? -0.433 -8.812 16.453 1 81.75 373 SER A CA 1
ATOM 2882 C C . SER A 1 373 ? -1.656 -9.016 15.57 1 81.75 373 SER A C 1
ATOM 2884 O O . SER A 1 373 ? -2.357 -8.062 15.234 1 81.75 373 SER A O 1
ATOM 2886 N N . THR A 1 374 ? -1.952 -10.227 15.281 1 82.5 374 THR A N 1
ATOM 2887 C CA . THR A 1 374 ? -3.113 -10.523 14.453 1 82.5 374 THR A CA 1
ATOM 2888 C C . THR A 1 374 ? -4.402 -10.398 15.258 1 82.5 374 THR A C 1
ATOM 2890 O O . THR A 1 374 ? -5.457 -10.07 14.711 1 82.5 374 THR A O 1
ATOM 2893 N N . GLN A 1 375 ? -4.242 -10.539 16.594 1 83.56 375 GLN A N 1
ATOM 2894 C CA . GLN A 1 375 ? -5.406 -10.367 17.453 1 83.56 375 GLN A CA 1
ATOM 2895 C C . GLN A 1 375 ? -5.863 -8.906 17.469 1 83.56 375 GLN A C 1
ATOM 2897 O O . GLN A 1 375 ? -7.062 -8.633 17.484 1 83.56 375 GLN A O 1
ATOM 2902 N N . PHE A 1 376 ? -4.914 -8.039 17.469 1 87.31 376 PHE A N 1
ATOM 2903 C CA . PHE A 1 376 ? -5.227 -6.621 17.422 1 87.31 376 PHE A CA 1
ATOM 2904 C C . PHE A 1 376 ? -5.977 -6.273 16.141 1 87.31 376 PHE A C 1
ATOM 2906 O O . PHE A 1 376 ? -6.934 -5.5 16.172 1 87.31 376 PHE A O 1
ATOM 2913 N N . ILE A 1 377 ? -5.637 -6.961 15.086 1 86.19 377 ILE A N 1
ATOM 2914 C CA . ILE A 1 377 ? -6.242 -6.68 13.789 1 86.19 377 ILE A CA 1
ATOM 2915 C C . ILE A 1 377 ? -7.652 -7.266 13.742 1 86.19 377 ILE A C 1
ATOM 2917 O O . ILE A 1 377 ? -8.57 -6.645 13.203 1 86.19 377 ILE A O 1
ATOM 2921 N N . LEU A 1 378 ? -7.863 -8.352 14.398 1 84.44 378 LEU A N 1
ATOM 2922 C CA . LEU A 1 378 ? -9.125 -9.078 14.273 1 84.44 378 LEU A CA 1
ATOM 2923 C C . LEU A 1 378 ? -10.18 -8.5 15.211 1 84.44 378 LEU A C 1
ATOM 2925 O O . LEU A 1 378 ? -11.383 -8.648 14.961 1 84.44 378 LEU A O 1
ATOM 2929 N N . ASN A 1 379 ? -9.766 -7.844 16.266 1 89.56 379 ASN A N 1
ATOM 2930 C CA . ASN A 1 379 ? -10.734 -7.238 17.172 1 89.56 379 ASN A CA 1
ATOM 2931 C C . ASN A 1 379 ? -11.148 -5.844 16.703 1 89.56 379 ASN A C 1
ATOM 2933 O O . ASN A 1 379 ? -11.133 -4.898 17.5 1 89.56 379 ASN A O 1
ATOM 2937 N N . LYS A 1 380 ? -11.586 -5.754 15.5 1 90.06 380 LYS A N 1
ATOM 2938 C CA . LYS A 1 380 ? -11.906 -4.484 14.852 1 90.06 380 LYS A CA 1
ATOM 2939 C C . LYS A 1 380 ? -13.25 -3.947 15.336 1 90.06 380 LYS A C 1
ATOM 2941 O O . LYS A 1 380 ? -13.57 -2.775 15.125 1 90.06 380 LYS A O 1
ATOM 2946 N N . ASP A 1 381 ? -14.078 -4.738 15.938 1 91.12 381 ASP A N 1
ATOM 2947 C CA . ASP A 1 381 ? -15.406 -4.309 16.375 1 91.12 381 ASP A CA 1
ATOM 2948 C C . ASP A 1 381 ? -15.305 -3.211 17.438 1 91.12 381 ASP A C 1
ATOM 2950 O O . ASP A 1 381 ? -16.203 -2.367 17.547 1 91.12 381 ASP A O 1
ATOM 2954 N N . LEU A 1 382 ? -14.25 -3.248 18.156 1 94.75 382 LEU A N 1
ATOM 2955 C CA . LEU A 1 382 ? -14.039 -2.211 19.156 1 94.75 382 LEU A CA 1
ATOM 2956 C C . LEU A 1 382 ? -13.828 -0.853 18.5 1 94.75 382 LEU A C 1
ATOM 2958 O O . LEU A 1 382 ? -14.156 0.183 19.078 1 94.75 382 LEU A O 1
ATOM 2962 N N . ALA A 1 383 ? -13.25 -0.894 17.312 1 95.69 383 ALA A N 1
ATOM 2963 C CA . ALA A 1 383 ? -13.078 0.353 16.562 1 95.69 383 ALA A CA 1
ATOM 2964 C C . ALA A 1 383 ? -14.422 0.969 16.203 1 95.69 383 ALA A C 1
ATOM 2966 O O . ALA A 1 383 ? -14.578 2.191 16.219 1 95.69 383 ALA A O 1
ATOM 2967 N N . VAL A 1 384 ? -15.383 0.161 15.883 1 95.69 384 VAL A N 1
ATOM 2968 C CA . VAL A 1 384 ? -16.719 0.634 15.555 1 95.69 384 VAL A CA 1
ATOM 2969 C C . VAL A 1 384 ? -17.359 1.263 16.781 1 95.69 384 VAL A C 1
ATOM 2971 O O . VAL A 1 384 ? -18.047 2.289 16.688 1 95.69 384 VAL A O 1
ATOM 2974 N N . ASP A 1 385 ? -17.141 0.724 17.922 1 96.25 385 ASP A N 1
ATOM 2975 C CA . ASP A 1 385 ? -17.688 1.257 19.156 1 96.25 385 ASP A CA 1
ATOM 2976 C C . ASP A 1 385 ? -17.078 2.619 19.484 1 96.25 385 ASP A C 1
ATOM 2978 O O . ASP A 1 385 ? -17.766 3.504 20 1 96.25 385 ASP A O 1
ATOM 2982 N N . SER A 1 386 ? -15.812 2.734 19.203 1 96.81 386 SER A N 1
ATOM 2983 C CA . SER A 1 386 ? -15.195 4.043 19.391 1 96.81 386 SER A CA 1
ATOM 2984 C C . SER A 1 386 ? -15.805 5.086 18.469 1 96.81 386 SER A C 1
ATOM 2986 O O . SER A 1 386 ? -15.961 6.25 18.844 1 96.81 386 SER A O 1
ATOM 2988 N N . LEU A 1 387 ? -16.141 4.688 17.281 1 97.19 387 LEU A N 1
ATOM 2989 C CA . LEU A 1 387 ? -16.797 5.598 16.344 1 97.19 387 LEU A CA 1
ATOM 2990 C C . LEU A 1 387 ? -18.203 5.949 16.828 1 97.19 387 LEU A C 1
ATOM 2992 O O . LEU A 1 387 ? -18.656 7.078 16.641 1 97.19 387 LEU A O 1
ATOM 2996 N N . CYS A 1 388 ? -18.859 5 17.484 1 97.31 388 CYS A N 1
ATOM 2997 C CA . CYS A 1 388 ? -20.188 5.25 18.047 1 97.31 388 CYS A CA 1
ATOM 2998 C C . CYS A 1 388 ? -20.125 6.25 19.188 1 97.31 388 CYS A C 1
ATOM 3000 O O . CYS A 1 388 ? -20.984 7.121 19.312 1 97.31 388 CYS A O 1
ATOM 3002 N N . VAL A 1 389 ? -19.094 6.117 19.984 1 97.88 389 VAL A N 1
ATOM 3003 C CA . VAL A 1 389 ? -18.891 7.059 21.078 1 97.88 389 VAL A CA 1
ATOM 3004 C C . VAL A 1 389 ? -18.703 8.469 20.516 1 97.88 389 VAL A C 1
ATOM 3006 O O . VAL A 1 389 ? -19.344 9.422 20.984 1 97.88 389 VAL A O 1
ATOM 3009 N N . THR A 1 390 ? -17.859 8.594 19.5 1 97 390 THR A N 1
ATOM 3010 C CA . THR A 1 390 ? -17.578 9.906 18.922 1 97 390 THR A CA 1
ATOM 3011 C C . THR A 1 390 ? -18.828 10.492 18.281 1 97 390 THR A C 1
ATOM 3013 O O . THR A 1 390 ? -19.078 11.695 18.375 1 97 390 THR A O 1
ATOM 3016 N N . ALA A 1 391 ? -19.609 9.664 17.656 1 96.62 391 ALA A N 1
ATOM 3017 C CA . ALA A 1 391 ? -20.875 10.125 17.062 1 96.62 391 ALA A CA 1
ATOM 3018 C C . ALA A 1 391 ? -21.844 10.617 18.125 1 96.62 391 ALA A C 1
ATOM 3020 O O . ALA A 1 391 ? -22.484 11.656 17.969 1 96.62 391 ALA A O 1
ATOM 3021 N N . GLY A 1 392 ? -21.922 9.891 19.25 1 97.06 392 GLY A N 1
ATOM 3022 C CA . GLY A 1 392 ? -22.75 10.32 20.359 1 97.06 392 GLY A CA 1
ATOM 3023 C C . GLY A 1 392 ? -22.344 11.656 20.938 1 97.06 392 GLY A C 1
ATOM 3024 O O . GLY A 1 392 ? -23.188 12.516 21.188 1 97.06 392 GLY A O 1
ATOM 3025 N N . VAL A 1 393 ? -21.062 11.812 21.094 1 95.94 393 VAL A N 1
ATOM 3026 C CA . VAL A 1 393 ? -20.547 13.062 21.641 1 95.94 393 VAL A CA 1
ATOM 3027 C C . VAL A 1 393 ? -20.906 14.227 20.719 1 95.94 393 VAL A C 1
ATOM 3029 O O . VAL A 1 393 ? -21.391 15.266 21.172 1 95.94 393 VAL A O 1
ATOM 3032 N N . LEU A 1 394 ? -20.75 14.016 19.453 1 93.44 394 LEU A N 1
ATOM 3033 C CA . LEU A 1 394 ? -20.984 15.078 18.484 1 93.44 394 LEU A CA 1
ATOM 3034 C C . LEU A 1 394 ? -22.469 15.406 18.391 1 93.44 394 LEU A C 1
ATOM 3036 O O . LEU A 1 394 ? -22.844 16.578 18.25 1 93.44 394 LEU A O 1
ATOM 3040 N N . PHE A 1 395 ? -23.359 14.406 18.453 1 95.5 395 PHE A N 1
ATOM 3041 C CA . PHE A 1 395 ? -24.797 14.641 18.422 1 95.5 395 PHE A CA 1
ATOM 3042 C C . PHE A 1 395 ? -25.25 15.43 19.625 1 95.5 395 PHE A C 1
ATOM 3044 O O . PHE A 1 395 ? -25.969 16.422 19.5 1 95.5 395 PHE A O 1
ATOM 3051 N N . ALA A 1 396 ? -24.766 15.031 20.781 1 95 396 ALA A N 1
ATOM 3052 C CA . ALA A 1 396 ? -25.172 15.711 22 1 95 396 ALA A CA 1
ATOM 3053 C C . ALA A 1 396 ? -24.609 17.125 22.062 1 95 396 ALA A C 1
ATOM 3055 O O . ALA A 1 396 ? -25.328 18.078 22.391 1 95 396 ALA A O 1
ATOM 3056 N N . PHE A 1 397 ? -23.391 17.234 21.734 1 89.81 397 PHE A N 1
ATOM 3057 C CA . PHE A 1 397 ? -22.719 18.531 21.766 1 89.81 397 PHE A CA 1
ATOM 3058 C C . PHE A 1 397 ? -23.344 19.469 20.734 1 89.81 397 PHE A C 1
ATOM 3060 O O . PHE A 1 397 ? -23.562 20.641 21.016 1 89.81 397 PHE A O 1
ATOM 3067 N N . GLY A 1 398 ? -23.703 19 19.578 1 89.31 398 GLY A N 1
ATOM 3068 C CA . GLY A 1 398 ? -24.312 19.812 18.531 1 89.31 398 GLY A CA 1
ATOM 3069 C C . GLY A 1 398 ? -25.719 20.234 18.844 1 89.31 398 GLY A C 1
ATOM 3070 O O . GLY A 1 398 ? -26.109 21.375 18.578 1 89.31 398 GLY A O 1
ATOM 3071 N N . LEU A 1 399 ? -26.469 19.438 19.469 1 93 399 LEU A N 1
ATOM 3072 C CA . LEU A 1 399 ? -27.875 19.703 19.781 1 93 399 LEU A CA 1
ATOM 3073 C C . LEU A 1 399 ? -28 20.625 20.984 1 93 399 LEU A C 1
ATOM 3075 O O . LEU A 1 399 ? -28.891 21.469 21.031 1 93 399 LEU A O 1
ATOM 3079 N N . SER A 1 400 ? -27.078 20.547 21.922 1 90 400 SER A N 1
ATOM 3080 C CA . SER A 1 400 ? -27.219 21.25 23.188 1 90 400 SER A CA 1
ATOM 3081 C C . SER A 1 400 ? -26.531 22.609 23.156 1 90 400 SER A C 1
ATOM 3083 O O . SER A 1 400 ? -26.609 23.375 24.125 1 90 400 SER A O 1
ATOM 3085 N N . LYS A 1 401 ? -25.875 22.859 22.156 1 80.5 401 LYS A N 1
ATOM 3086 C CA . LYS A 1 401 ? -25.078 24.078 22.078 1 80.5 401 LYS A CA 1
ATOM 3087 C C . LYS A 1 401 ? -25.953 25.312 22.203 1 80.5 401 LYS A C 1
ATOM 3089 O O . LYS A 1 401 ? -25.594 26.297 22.859 1 80.5 401 LYS A O 1
ATOM 3094 N N . PHE A 1 402 ? -27.125 25.266 21.484 1 79.88 402 PHE A N 1
ATOM 3095 C CA . PHE A 1 402 ? -28.031 26.422 21.531 1 79.88 402 PHE A CA 1
ATOM 3096 C C . PHE A 1 402 ? -29.406 25.984 21.984 1 79.88 402 PHE A C 1
ATOM 3098 O O . PHE A 1 402 ? -29.766 24.812 21.906 1 79.88 402 PHE A O 1
ATOM 3105 N N . ASP A 1 403 ? -30.062 26.969 22.531 1 80.75 403 ASP A N 1
ATOM 3106 C CA . ASP A 1 403 ? -31.406 26.672 23 1 80.75 403 ASP A CA 1
ATOM 3107 C C . ASP A 1 403 ? -32.438 26.969 21.938 1 80.75 403 ASP A C 1
ATOM 3109 O O . ASP A 1 403 ? -32.219 27.781 21.031 1 80.75 403 ASP A O 1
ATOM 3113 N N . GLY A 1 404 ? -33.531 26.188 21.859 1 85.94 404 GLY A N 1
ATOM 3114 C CA . GLY A 1 404 ? -34.625 26.469 20.969 1 85.94 404 GLY A CA 1
ATOM 3115 C C . GLY A 1 404 ? -35 25.297 20.062 1 85.94 404 GLY A C 1
ATOM 3116 O O . GLY A 1 404 ? -34.125 24.516 19.688 1 85.94 404 GLY A O 1
ATOM 3117 N N . THR A 1 405 ? -36.188 25.188 19.812 1 87.56 405 THR A N 1
ATOM 3118 C CA . THR A 1 405 ? -36.719 24.141 18.953 1 87.56 405 THR A CA 1
ATOM 3119 C C . THR A 1 405 ? -36.281 24.359 17.516 1 87.56 405 THR A C 1
ATOM 3121 O O . THR A 1 405 ? -36.094 23.391 16.766 1 87.56 405 THR A O 1
ATOM 3124 N N . LYS A 1 406 ? -36.062 25.547 17.125 1 86.38 406 LYS A N 1
ATOM 3125 C CA . LYS A 1 406 ? -35.625 25.859 15.766 1 86.38 406 LYS A CA 1
ATOM 3126 C C . LYS A 1 406 ? -34.188 25.359 15.523 1 86.38 406 LYS A C 1
ATOM 3128 O O . LYS A 1 406 ? -33.906 24.859 14.438 1 86.38 406 LYS A O 1
ATOM 3133 N N . HIS A 1 407 ? -33.438 25.438 16.547 1 89.62 407 HIS A N 1
ATOM 3134 C CA . HIS A 1 407 ? -32.062 24.969 16.422 1 89.62 407 HIS A CA 1
ATOM 3135 C C . HIS A 1 407 ? -32 23.453 16.297 1 89.62 407 HIS A C 1
ATOM 3137 O O . HIS A 1 407 ? -31.266 22.922 15.477 1 89.62 407 HIS A O 1
ATOM 3143 N N . VAL A 1 408 ? -32.812 22.844 17.078 1 92.88 408 VAL A N 1
ATOM 3144 C CA . VAL A 1 408 ? -32.812 21.391 17.062 1 92.88 408 VAL A CA 1
ATOM 3145 C C . VAL A 1 408 ? -33.281 20.875 15.703 1 92.88 408 VAL A C 1
ATOM 3147 O O . VAL A 1 408 ? -32.719 19.922 15.164 1 92.88 408 VAL A O 1
ATOM 3150 N N . LEU A 1 409 ? -34.281 21.5 15.164 1 89.81 409 LEU A N 1
ATOM 3151 C CA . LEU A 1 409 ? -34.812 21.109 13.867 1 89.81 409 LEU A CA 1
ATOM 3152 C C . LEU A 1 409 ? -33.812 21.391 12.758 1 89.81 409 LEU A C 1
ATOM 3154 O O . LEU A 1 409 ? -33.625 20.578 11.852 1 89.81 409 LEU A O 1
ATOM 3158 N N . LYS A 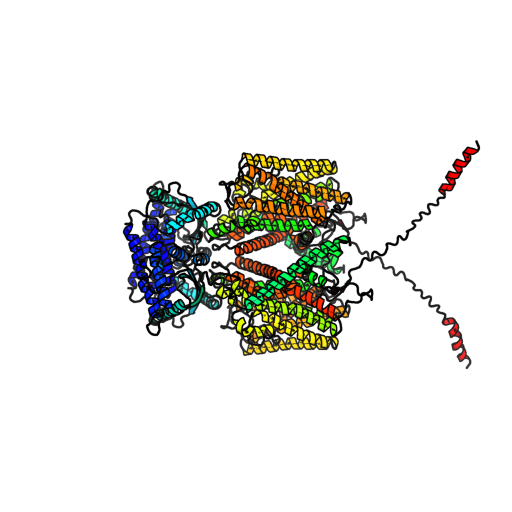1 410 ? -33.188 22.484 12.859 1 87.81 410 LYS A N 1
ATOM 3159 C CA . LYS A 1 410 ? -32.188 22.844 11.852 1 87.81 410 LYS A CA 1
ATOM 3160 C C . LYS A 1 410 ? -31 21.891 11.875 1 87.81 410 LYS A C 1
ATOM 3162 O O . LYS A 1 410 ? -30.531 21.438 10.828 1 87.81 410 LYS A O 1
ATOM 3167 N N . TYR A 1 411 ? -30.547 21.562 13.055 1 91.12 411 TYR A N 1
ATOM 3168 C CA . TYR A 1 411 ? -29.422 20.656 13.203 1 91.12 411 TYR A CA 1
ATOM 3169 C C . TYR A 1 411 ? -29.766 19.266 12.695 1 91.12 411 TYR A C 1
ATOM 3171 O O . TYR A 1 411 ? -28.969 18.641 11.984 1 91.12 411 TYR A O 1
ATOM 3179 N N . THR A 1 412 ? -30.922 18.812 13.062 1 92.44 412 THR A N 1
ATOM 3180 C CA . THR A 1 412 ? -31.359 17.469 12.664 1 92.44 412 THR A CA 1
ATOM 3181 C C . THR A 1 412 ? -31.547 17.391 11.156 1 92.44 412 THR A C 1
ATOM 3183 O O . THR A 1 412 ? -31.141 16.406 10.523 1 92.44 412 THR A O 1
ATOM 3186 N N . LEU A 1 413 ? -32.062 18.406 10.586 1 88.75 413 LEU A N 1
ATOM 3187 C CA . LEU A 1 413 ? -32.281 18.422 9.141 1 88.75 413 LEU A CA 1
ATOM 3188 C C . LEU A 1 413 ? -30.969 18.5 8.398 1 88.75 413 LEU A C 1
ATOM 3190 O O . LEU A 1 413 ? -30.797 17.891 7.34 1 88.75 413 LEU A O 1
ATOM 3194 N N . HIS A 1 414 ? -30.078 19.219 8.93 1 88.94 414 HIS A N 1
ATOM 3195 C CA . HIS A 1 414 ? -28.75 19.344 8.328 1 88.94 414 HIS A CA 1
ATOM 3196 C C . HIS A 1 414 ? -28.031 18 8.312 1 88.94 414 HIS A C 1
ATOM 3198 O O . HIS A 1 414 ? -27.438 17.625 7.305 1 88.94 414 HIS A O 1
ATOM 3204 N N . ARG A 1 415 ? -28.125 17.312 9.398 1 90.62 415 ARG A N 1
ATOM 3205 C CA . ARG A 1 415 ? -27.469 16.016 9.5 1 90.62 415 ARG A CA 1
ATOM 3206 C C . ARG A 1 415 ? -28.109 15.008 8.547 1 90.62 415 ARG A C 1
ATOM 3208 O O . ARG A 1 415 ? -27.422 14.203 7.93 1 90.62 415 ARG A O 1
ATOM 3215 N N . LEU A 1 416 ? -29.391 15.094 8.461 1 91.06 416 LEU A N 1
ATOM 3216 C CA . LEU A 1 416 ? -30.109 14.172 7.586 1 91.06 416 LEU A CA 1
ATOM 3217 C C . LEU A 1 416 ? -29.812 14.477 6.121 1 91.06 416 LEU A C 1
ATOM 3219 O O . LEU A 1 416 ? -29.609 13.562 5.32 1 91.06 416 LEU A O 1
ATOM 3223 N N . THR A 1 417 ? -29.719 15.711 5.781 1 88.62 417 THR A N 1
ATOM 3224 C CA . THR A 1 417 ? -29.5 16.094 4.387 1 88.62 417 THR A CA 1
ATOM 3225 C C . THR A 1 417 ? -28.047 15.82 3.982 1 88.62 417 THR A C 1
ATOM 3227 O O . THR A 1 417 ? -27.766 15.547 2.812 1 88.62 417 THR A O 1
ATOM 3230 N N . LYS A 1 418 ? -27.219 15.82 4.922 1 88.5 418 LYS A N 1
ATOM 3231 C CA . LYS A 1 418 ? -25.797 15.562 4.648 1 88.5 418 LYS A CA 1
ATOM 3232 C C . LYS A 1 418 ? -25.547 14.062 4.484 1 88.5 418 LYS A C 1
ATOM 3234 O O . LYS A 1 418 ? -24.656 13.664 3.721 1 88.5 418 LYS A O 1
ATOM 3239 N N . THR A 1 419 ? -26.375 13.227 5.039 1 93.19 419 THR A N 1
ATOM 3240 C CA . THR A 1 419 ? -26.047 11.812 5.121 1 93.19 419 THR A CA 1
ATOM 3241 C C . THR A 1 419 ? -26.969 10.984 4.227 1 93.19 419 THR A C 1
ATOM 3243 O O . THR A 1 419 ? -26.5 10.141 3.461 1 93.19 419 THR A O 1
ATOM 3246 N N . LEU A 1 420 ? -28.234 11.242 4.156 1 95.06 420 LEU A N 1
ATOM 3247 C CA . LEU A 1 420 ? -29.203 10.32 3.582 1 95.06 420 LEU A CA 1
ATOM 3248 C C . LEU A 1 420 ? -29.141 10.344 2.059 1 95.06 420 LEU A C 1
ATOM 3250 O O . LEU A 1 420 ? -29.094 9.289 1.42 1 95.06 420 LEU A O 1
ATOM 3254 N N . PRO A 1 421 ? -29.109 11.516 1.456 1 93.62 421 PRO A N 1
ATOM 3255 C CA . PRO A 1 421 ? -29.031 11.469 -0.006 1 93.62 421 PRO A CA 1
ATOM 3256 C C . PRO A 1 421 ? -27.766 10.789 -0.518 1 93.62 421 PRO A C 1
ATOM 3258 O O . PRO A 1 421 ? -27.812 10.031 -1.489 1 93.62 421 PRO A O 1
ATOM 3261 N N . CYS A 1 422 ? -26.734 11.078 0.124 1 94.56 422 CYS A N 1
ATOM 3262 C CA . CYS A 1 422 ? -25.469 10.445 -0.256 1 94.56 422 CYS A CA 1
ATOM 3263 C C . CYS A 1 422 ? -25.547 8.938 -0.082 1 94.56 422 CYS A C 1
ATOM 3265 O O . CYS A 1 422 ? -25.125 8.18 -0.963 1 94.56 422 CYS A O 1
ATOM 3267 N N . TYR A 1 423 ? -26.172 8.508 1.004 1 96 423 TYR A N 1
ATOM 3268 C CA . TYR A 1 423 ? -26.281 7.086 1.288 1 96 423 TYR A CA 1
ATOM 3269 C C . TYR A 1 423 ? -27.188 6.402 0.265 1 96 423 TYR A C 1
ATOM 3271 O O . TYR A 1 423 ? -26.859 5.332 -0.246 1 96 423 TYR A O 1
ATOM 3279 N N . TYR A 1 424 ? -28.266 7.027 -0.07 1 96.38 424 TYR A N 1
ATOM 3280 C CA . TYR A 1 424 ? -29.234 6.434 -0.987 1 96.38 424 TYR A CA 1
ATOM 3281 C C . TYR A 1 424 ? -28.656 6.332 -2.396 1 96.38 424 TYR A C 1
ATOM 3283 O O . TYR A 1 424 ? -28.797 5.301 -3.057 1 96.38 424 TYR A O 1
ATOM 3291 N N . LEU A 1 425 ? -28.031 7.34 -2.826 1 96.44 425 LEU A N 1
ATOM 3292 C CA . LEU A 1 425 ? -27.438 7.324 -4.164 1 96.44 425 LEU A CA 1
ATOM 3293 C C . LEU A 1 425 ? -26.281 6.336 -4.242 1 96.44 425 LEU A C 1
ATOM 3295 O O . LEU A 1 425 ? -26.109 5.648 -5.254 1 96.44 425 LEU A O 1
ATOM 3299 N N . LEU A 1 426 ? -25.516 6.289 -3.168 1 95.69 426 LEU A N 1
ATOM 3300 C CA . LEU A 1 426 ? -24.406 5.34 -3.133 1 95.69 426 LEU A CA 1
ATOM 3301 C C . LEU A 1 426 ? -24.922 3.906 -3.125 1 95.69 426 LEU A C 1
ATOM 3303 O O . LEU A 1 426 ? -24.391 3.043 -3.82 1 95.69 426 LEU A O 1
ATOM 3307 N N . LEU A 1 427 ? -25.969 3.658 -2.316 1 95.81 427 LEU A N 1
ATOM 3308 C CA . LEU A 1 427 ? -26.594 2.34 -2.258 1 95.81 427 LEU A CA 1
ATOM 3309 C C . LEU A 1 427 ? -27.094 1.913 -3.633 1 95.81 427 LEU A C 1
ATOM 3311 O O . LEU A 1 427 ? -26.859 0.785 -4.066 1 95.81 427 LEU A O 1
ATOM 3315 N N . TRP A 1 428 ? -27.719 2.832 -4.262 1 94.94 428 TRP A N 1
ATOM 3316 C CA . TRP A 1 428 ? -28.266 2.568 -5.59 1 94.94 428 TRP A CA 1
ATOM 3317 C C . TRP A 1 428 ? -27.141 2.32 -6.602 1 94.94 428 TRP A C 1
ATOM 3319 O O . TRP A 1 428 ? -27.219 1.368 -7.383 1 94.94 428 TRP A O 1
ATOM 3329 N N . PHE A 1 429 ? -26.141 3.033 -6.559 1 94.75 429 PHE A N 1
ATOM 3330 C CA . PHE A 1 429 ? -25.016 2.904 -7.484 1 94.75 429 PHE A CA 1
ATOM 3331 C C . PHE A 1 429 ? -24.281 1.585 -7.27 1 94.75 429 PHE A C 1
ATOM 3333 O O . PHE A 1 429 ? -23.969 0.883 -8.234 1 94.75 429 PHE A O 1
ATOM 3340 N N . LEU A 1 430 ? -24.031 1.256 -6.023 1 95.31 430 LEU A N 1
ATOM 3341 C CA . LEU A 1 430 ? -23.297 0.028 -5.723 1 95.31 430 LEU A CA 1
ATOM 3342 C C . LEU A 1 430 ? -24.125 -1.198 -6.105 1 95.31 430 LEU A C 1
ATOM 3344 O O . LEU A 1 430 ? -23.594 -2.166 -6.648 1 95.31 430 LEU A O 1
ATOM 3348 N N . ALA A 1 431 ? -25.375 -1.135 -5.906 1 93.31 431 ALA A N 1
ATOM 3349 C CA . ALA A 1 431 ? -26.25 -2.273 -6.188 1 93.31 431 ALA A CA 1
ATOM 3350 C C . ALA A 1 431 ? -26.328 -2.535 -7.691 1 93.31 431 ALA A C 1
ATOM 3352 O O . ALA A 1 431 ? -26.359 -3.688 -8.125 1 93.31 431 ALA A O 1
ATOM 3353 N N . LYS A 1 432 ? -26.172 -1.492 -8.484 1 92 432 LYS A N 1
ATOM 3354 C CA . LYS A 1 432 ? -26.453 -1.685 -9.898 1 92 432 LYS A CA 1
ATOM 3355 C C . LYS A 1 432 ? -25.188 -1.603 -10.734 1 92 432 LYS A C 1
ATOM 3357 O O . LYS A 1 432 ? -25.078 -2.25 -11.781 1 92 432 LYS A O 1
ATOM 3362 N N . CYS A 1 433 ? -24.219 -0.862 -10.297 1 92.31 433 CYS A N 1
ATOM 3363 C CA . CYS A 1 433 ? -23.094 -0.57 -11.18 1 92.31 433 CYS A CA 1
ATOM 3364 C C . CYS A 1 433 ? -21.812 -1.219 -10.664 1 92.31 433 CYS A C 1
ATOM 3366 O O . CYS A 1 433 ? -20.844 -1.344 -11.406 1 92.31 433 CYS A O 1
ATOM 3368 N N . PHE A 1 434 ? -21.703 -1.706 -9.477 1 92.81 434 PHE A N 1
ATOM 3369 C CA . PHE A 1 434 ? -20.453 -2.193 -8.898 1 92.81 434 PHE A CA 1
ATOM 3370 C C . PHE A 1 434 ? -19.953 -3.424 -9.648 1 92.81 434 PHE A C 1
ATOM 3372 O O . PHE A 1 434 ? -18.75 -3.566 -9.898 1 92.81 434 PHE A O 1
ATOM 3379 N N . ALA A 1 435 ? -20.828 -4.332 -10.062 1 89.69 435 ALA A N 1
ATOM 3380 C CA . ALA A 1 435 ? -20.469 -5.582 -10.734 1 89.69 435 ALA A CA 1
ATOM 3381 C C . ALA A 1 435 ? -19.812 -5.309 -12.086 1 89.69 435 ALA A C 1
ATOM 3383 O O . ALA A 1 435 ? -19.047 -6.133 -12.594 1 89.69 435 ALA A O 1
ATOM 3384 N N . GLY A 1 436 ? -20.047 -4.078 -12.633 1 89.25 436 GLY A N 1
ATOM 3385 C CA . GLY A 1 436 ? -19.5 -3.752 -13.945 1 89.25 436 GLY A CA 1
ATOM 3386 C C . GLY A 1 436 ? -18.188 -2.994 -13.883 1 89.25 436 GLY A C 1
ATOM 3387 O O . GLY A 1 436 ? -17.594 -2.697 -14.914 1 89.25 436 GLY A O 1
ATOM 3388 N N . LEU A 1 437 ? -17.641 -2.787 -12.75 1 90.06 437 LEU A N 1
ATOM 3389 C CA . LEU A 1 437 ? -16.469 -1.924 -12.594 1 90.06 437 LEU A CA 1
ATOM 3390 C C . LEU A 1 437 ? -15.18 -2.727 -12.711 1 90.06 437 LEU A C 1
ATOM 3392 O O . LEU A 1 437 ? -14.102 -2.158 -12.914 1 90.06 437 LEU A O 1
ATOM 3396 N N . GLY A 1 438 ? -15.273 -4.051 -12.633 1 89.81 438 GLY A N 1
ATOM 3397 C CA . GLY A 1 438 ? -14.039 -4.82 -12.625 1 89.81 438 GLY A CA 1
ATOM 3398 C C . GLY A 1 438 ? -14.148 -6.129 -13.391 1 89.81 438 GLY A C 1
ATOM 3399 O O . GLY A 1 438 ? -15.211 -6.457 -13.922 1 89.81 438 GLY A O 1
ATOM 3400 N N . THR A 1 439 ? -12.969 -6.727 -13.578 1 90.94 439 THR A N 1
ATOM 3401 C CA . THR A 1 439 ? -12.852 -8.047 -14.188 1 90.94 439 THR A CA 1
ATOM 3402 C C . THR A 1 439 ? -11.766 -8.867 -13.5 1 90.94 439 THR A C 1
ATOM 3404 O O . THR A 1 439 ? -10.859 -8.305 -12.875 1 90.94 439 THR A O 1
ATOM 3407 N N . GLY A 1 440 ? -11.969 -10.195 -13.508 1 89.81 440 GLY A N 1
ATOM 3408 C CA . GLY A 1 440 ? -11 -11.094 -12.906 1 89.81 440 GLY A CA 1
ATOM 3409 C C . GLY A 1 440 ? -11.562 -12.477 -12.633 1 89.81 440 GLY A C 1
ATOM 3410 O O . GLY A 1 440 ? -12.766 -12.703 -12.766 1 89.81 440 GLY A O 1
ATOM 3411 N N . PRO A 1 441 ? -10.719 -13.359 -12.258 1 89.56 441 PRO A N 1
ATOM 3412 C CA . PRO A 1 441 ? -11.156 -14.742 -12.031 1 89.56 441 PRO A CA 1
ATOM 3413 C C . PRO A 1 441 ? -12.188 -14.852 -10.914 1 89.56 441 PRO A C 1
ATOM 3415 O O . PRO A 1 441 ? -13.148 -15.625 -11.031 1 89.56 441 PRO A O 1
ATOM 3418 N N . THR A 1 442 ? -12.039 -14.086 -9.828 1 89.25 442 THR A N 1
ATOM 3419 C CA . THR A 1 442 ? -12.953 -14.18 -8.703 1 89.25 442 THR A CA 1
ATOM 3420 C C . THR A 1 442 ? -13.844 -12.945 -8.617 1 89.25 442 THR A C 1
ATOM 3422 O O . THR A 1 442 ? -14.438 -12.672 -7.574 1 89.25 442 THR A O 1
ATOM 3425 N N . TRP A 1 443 ? -13.961 -12.195 -9.648 1 90.12 443 TRP A N 1
ATOM 3426 C CA . TRP A 1 443 ? -14.719 -10.945 -9.633 1 90.12 443 TRP A CA 1
ATOM 3427 C C . TRP A 1 443 ? -16.203 -11.219 -9.391 1 90.12 443 TRP A C 1
ATOM 3429 O O . TRP A 1 443 ? -16.859 -10.5 -8.633 1 90.12 443 TRP A O 1
ATOM 3439 N N . ASP A 1 444 ? -16.703 -12.281 -9.969 1 86.31 444 ASP A N 1
ATOM 3440 C CA . ASP A 1 444 ? -18.125 -12.586 -9.844 1 86.31 444 ASP A CA 1
ATOM 3441 C C . ASP A 1 444 ? -18.484 -12.922 -8.391 1 86.31 444 ASP A C 1
ATOM 3443 O O . ASP A 1 444 ? -19.594 -12.625 -7.941 1 86.31 444 ASP A O 1
ATOM 3447 N N . ILE A 1 445 ? -17.578 -13.5 -7.727 1 86.12 445 ILE A N 1
ATOM 3448 C CA . ILE A 1 445 ? -17.797 -13.844 -6.328 1 86.12 445 ILE A CA 1
ATOM 3449 C C . ILE A 1 445 ? -17.703 -12.594 -5.461 1 86.12 445 ILE A C 1
ATOM 3451 O O . ILE A 1 445 ? -18.609 -12.305 -4.676 1 86.12 445 ILE A O 1
ATOM 3455 N N . GLU A 1 446 ? -16.656 -11.82 -5.664 1 88.81 446 GLU A N 1
ATOM 3456 C CA . GLU A 1 446 ? -16.375 -10.664 -4.816 1 88.81 446 GLU A CA 1
ATOM 3457 C C . GLU A 1 446 ? -17.344 -9.523 -5.113 1 88.81 446 GLU A C 1
ATOM 3459 O O . GLU A 1 446 ? -17.703 -8.758 -4.215 1 88.81 446 GLU A O 1
ATOM 3464 N N . SER A 1 447 ? -17.781 -9.383 -6.363 1 88.94 447 SER A N 1
ATOM 3465 C CA . SER A 1 447 ? -18.656 -8.273 -6.746 1 88.94 447 SER A CA 1
ATOM 3466 C C . SER A 1 447 ? -20.062 -8.461 -6.188 1 88.94 447 SER A C 1
ATOM 3468 O O . SER A 1 447 ? -20.781 -7.484 -5.977 1 88.94 447 SER A O 1
ATOM 3470 N N . THR A 1 448 ? -20.469 -9.711 -5.891 1 88.5 448 THR A N 1
ATOM 3471 C CA . THR A 1 448 ? -21.828 -9.969 -5.426 1 88.5 448 THR A CA 1
ATOM 3472 C C . THR A 1 448 ? -21.828 -10.289 -3.936 1 88.5 448 THR A C 1
ATOM 3474 O O . THR A 1 448 ? -22.906 -10.469 -3.342 1 88.5 448 THR A O 1
ATOM 3477 N N . ARG A 1 449 ? -20.781 -10.359 -3.301 1 87.12 449 ARG A N 1
ATOM 3478 C CA . ARG A 1 449 ? -20.641 -10.82 -1.922 1 87.12 449 ARG A CA 1
ATOM 3479 C C . ARG A 1 449 ? -21.578 -10.055 -0.995 1 87.12 449 ARG A C 1
ATOM 3481 O O . ARG A 1 449 ? -22.297 -10.656 -0.184 1 87.12 449 ARG A O 1
ATOM 3488 N N . TYR A 1 450 ? -21.703 -8.727 -1.087 1 90.38 450 TYR A N 1
ATOM 3489 C CA . TYR A 1 450 ? -22.547 -7.914 -0.211 1 90.38 450 TYR A CA 1
ATOM 3490 C C . TYR A 1 450 ? -23.75 -7.383 -0.962 1 90.38 450 TYR A C 1
ATOM 3492 O O . TYR A 1 450 ? -24.609 -6.719 -0.375 1 90.38 450 TYR A O 1
ATOM 3500 N N . LEU A 1 451 ? -23.922 -7.758 -2.234 1 93.31 451 LEU A N 1
ATOM 3501 C CA . LEU A 1 451 ? -24.938 -7.09 -3.037 1 93.31 451 LEU A CA 1
ATOM 3502 C C . LEU A 1 451 ? -25.953 -8.094 -3.582 1 93.31 451 LEU A C 1
ATOM 3504 O O . LEU A 1 451 ? -26.938 -7.711 -4.207 1 93.31 451 LEU A O 1
ATOM 3508 N N . ALA A 1 452 ? -25.812 -9.367 -3.26 1 87.88 452 ALA A N 1
ATOM 3509 C CA . ALA A 1 452 ? -26.656 -10.422 -3.811 1 87.88 452 ALA A CA 1
ATOM 3510 C C . ALA A 1 452 ? -28.109 -10.258 -3.369 1 87.88 452 ALA A C 1
ATOM 3512 O O . ALA A 1 452 ? -29.031 -10.562 -4.125 1 87.88 452 ALA A O 1
ATOM 3513 N N . LYS A 1 453 ? -28.312 -9.641 -2.209 1 91.19 453 LYS A N 1
ATOM 3514 C CA . LYS A 1 453 ? -29.656 -9.555 -1.658 1 91.19 453 LYS A CA 1
ATOM 3515 C C . LYS A 1 453 ? -30.25 -8.156 -1.844 1 91.19 453 LYS A C 1
ATOM 3517 O O . LYS A 1 453 ? -31.344 -7.863 -1.354 1 91.19 453 LYS A O 1
ATOM 3522 N N . CYS A 1 454 ? -29.609 -7.32 -2.492 1 92.44 454 CYS A N 1
ATOM 3523 C CA . CYS A 1 454 ? -30.031 -5.93 -2.604 1 92.44 454 CYS A CA 1
ATOM 3524 C C . CYS A 1 454 ? -31.234 -5.793 -3.527 1 92.44 454 CYS A C 1
ATOM 3526 O O . CYS A 1 454 ? -32.031 -4.875 -3.375 1 92.44 454 CYS A O 1
ATOM 3528 N N . ASP A 1 455 ? -31.438 -6.723 -4.422 1 88.75 455 ASP A N 1
ATOM 3529 C CA . ASP A 1 455 ? -32.562 -6.645 -5.336 1 88.75 455 ASP A CA 1
ATOM 3530 C C . ASP A 1 455 ? -33.906 -6.91 -4.602 1 88.75 455 ASP A C 1
ATOM 3532 O O . ASP A 1 455 ? -34.906 -6.285 -4.898 1 88.75 455 ASP A O 1
ATOM 3536 N N . THR A 1 456 ? -33.844 -7.688 -3.584 1 91.12 456 THR A N 1
ATOM 3537 C CA . THR A 1 456 ? -35.062 -8.07 -2.881 1 91.12 456 THR A CA 1
ATOM 3538 C C . THR A 1 456 ? -35.25 -7.219 -1.626 1 91.12 456 THR A C 1
ATOM 3540 O O . THR A 1 456 ? -36.375 -6.91 -1.239 1 91.12 456 THR A O 1
ATOM 3543 N N . ASN A 1 457 ? -34.156 -6.762 -1.004 1 94 457 ASN A N 1
ATOM 3544 C CA . ASN A 1 457 ? -34.312 -6.168 0.32 1 94 457 ASN A CA 1
ATOM 3545 C C . ASN A 1 457 ? -33.75 -4.746 0.359 1 94 457 ASN A C 1
ATOM 3547 O O . ASN A 1 457 ? -33.375 -4.25 1.424 1 94 457 ASN A O 1
ATOM 3551 N N . TRP A 1 458 ? -33.656 -3.986 -0.749 1 93.06 458 TRP A N 1
ATOM 3552 C CA . TRP A 1 458 ? -33.094 -2.633 -0.783 1 93.06 458 TRP A CA 1
ATOM 3553 C C . TRP A 1 458 ? -33.969 -1.68 0.04 1 93.06 458 TRP A C 1
ATOM 3555 O O . TRP A 1 458 ? -33.469 -0.702 0.597 1 93.06 458 TRP A O 1
ATOM 3565 N N . TRP A 1 459 ? -35.281 -1.966 0.192 1 94.06 459 TRP A N 1
ATOM 3566 C CA . TRP A 1 459 ? -36.25 -1.078 0.848 1 94.06 459 TRP A CA 1
ATOM 3567 C C . TRP A 1 459 ? -35.969 -1.002 2.348 1 94.06 459 TRP A C 1
ATOM 3569 O O . TRP A 1 459 ? -36.219 0.029 2.977 1 94.06 459 TRP A O 1
ATOM 3579 N N . THR A 1 460 ? -35.438 -2.057 2.951 1 95.69 460 THR A N 1
ATOM 3580 C CA . THR A 1 460 ? -35.125 -2.031 4.375 1 95.69 460 THR A CA 1
ATOM 3581 C C . THR A 1 460 ? -34 -1.045 4.668 1 95.69 460 THR A C 1
ATOM 3583 O O . THR A 1 460 ? -33.969 -0.422 5.734 1 95.69 460 THR A O 1
ATOM 3586 N N . ASN A 1 461 ? -33.062 -0.885 3.742 1 95.88 461 ASN A N 1
ATOM 3587 C CA . ASN A 1 461 ? -31.938 0.046 3.902 1 95.88 461 ASN A CA 1
ATOM 3588 C C . ASN A 1 461 ? -32.375 1.491 3.703 1 95.88 461 ASN A C 1
ATOM 3590 O O . ASN A 1 461 ? -31.922 2.393 4.402 1 95.88 461 ASN A O 1
ATOM 3594 N N . VAL A 1 462 ? -33.312 1.679 2.791 1 95.06 462 VAL A N 1
ATOM 3595 C CA . VAL A 1 462 ? -33.781 3.025 2.514 1 95.06 462 VAL A CA 1
ATOM 3596 C C . VAL A 1 462 ? -34.625 3.529 3.695 1 95.06 462 VAL A C 1
ATOM 3598 O O . VAL A 1 462 ? -34.531 4.707 4.059 1 95.06 462 VAL A O 1
ATOM 3601 N N . LEU A 1 463 ? -35.281 2.576 4.336 1 95.62 463 LEU A N 1
ATOM 3602 C CA . LEU A 1 463 ? -36.125 2.949 5.484 1 95.62 463 LEU A CA 1
ATOM 3603 C C . LEU A 1 463 ? -35.281 2.967 6.762 1 95.62 463 LEU A C 1
ATOM 3605 O O . LEU A 1 463 ? -35.781 3.373 7.82 1 95.62 463 LEU A O 1
ATOM 3609 N N . LEU A 1 464 ? -34.094 2.645 6.723 1 95.62 464 LEU A N 1
ATOM 3610 C CA . LEU A 1 464 ? -33.156 2.645 7.84 1 95.62 464 LEU A CA 1
ATOM 3611 C C . LEU A 1 464 ? -33.625 1.696 8.938 1 95.62 464 LEU A C 1
ATOM 3613 O O . LEU A 1 464 ? -33.531 2.027 10.125 1 95.62 464 LEU A O 1
ATOM 3617 N N . VAL A 1 465 ? -34.188 0.455 8.547 1 95.5 465 VAL A N 1
ATOM 3618 C CA . VAL A 1 465 ? -34.625 -0.552 9.516 1 95.5 465 VAL A CA 1
ATOM 3619 C C . VAL A 1 465 ? -33.969 -1.893 9.188 1 95.5 465 VAL A C 1
ATOM 3621 O O . VAL A 1 465 ? -34.438 -2.943 9.633 1 95.5 465 VAL A O 1
ATOM 3624 N N . ASN A 1 466 ? -32.906 -1.823 8.461 1 94.19 466 ASN A N 1
ATOM 3625 C CA . ASN A 1 466 ? -32.25 -3.047 8.023 1 94.19 466 ASN A CA 1
ATOM 3626 C C . ASN A 1 466 ? -31.625 -3.793 9.195 1 94.19 466 ASN A C 1
ATOM 3628 O O . ASN A 1 466 ? -31.344 -4.988 9.094 1 94.19 466 ASN A O 1
ATOM 3632 N N . ASN A 1 467 ? -31.422 -3.135 10.352 1 93.88 467 ASN A N 1
ATOM 3633 C CA . ASN A 1 467 ? -30.859 -3.805 11.516 1 93.88 467 ASN A CA 1
ATOM 3634 C C . ASN A 1 467 ? -31.922 -4.531 12.328 1 93.88 467 ASN A C 1
ATOM 3636 O O . ASN A 1 467 ? -31.609 -5.293 13.242 1 93.88 467 ASN A O 1
ATOM 3640 N N . PHE A 1 468 ? -33.281 -4.355 11.93 1 93.19 468 PHE A N 1
ATOM 3641 C CA . PHE A 1 468 ? -34.375 -4.996 12.656 1 93.19 468 PHE A CA 1
ATOM 3642 C C . PHE A 1 468 ? -35.125 -5.953 11.75 1 93.19 468 PHE A C 1
ATOM 3644 O O . PHE A 1 468 ? -35.688 -6.957 12.211 1 93.19 468 PHE A O 1
ATOM 3651 N N . VAL A 1 469 ? -35.125 -5.551 10.516 1 92.94 469 VAL A N 1
ATOM 3652 C CA . VAL A 1 469 ? -35.938 -6.305 9.57 1 92.94 469 VAL A CA 1
ATOM 3653 C C . VAL A 1 469 ? -35.031 -7.043 8.586 1 92.94 469 VAL A C 1
ATOM 3655 O O . VAL A 1 469 ? -34.156 -6.438 7.973 1 92.94 469 VAL A O 1
ATOM 3658 N N . ARG A 1 470 ? -35.312 -8.375 8.398 1 91.31 470 ARG A N 1
ATOM 3659 C CA . ARG A 1 470 ? -34.562 -9.219 7.48 1 91.31 470 ARG A CA 1
ATOM 3660 C C . ARG A 1 470 ? -33.062 -9.039 7.691 1 91.31 470 ARG A C 1
ATOM 3662 O O . ARG A 1 470 ? -32.312 -8.758 6.742 1 91.31 470 ARG A O 1
ATOM 3669 N N . VAL A 1 471 ? -32.656 -9.227 8.844 1 91.5 471 VAL A N 1
ATOM 3670 C CA . VAL A 1 471 ? -31.312 -8.906 9.297 1 91.5 471 VAL A CA 1
ATOM 3671 C C . VAL A 1 471 ? -30.312 -9.828 8.609 1 91.5 471 VAL A C 1
ATOM 3673 O O . VAL A 1 471 ? -29.188 -9.414 8.312 1 91.5 471 VAL A O 1
ATOM 3676 N N . GLU A 1 472 ? -30.641 -11.031 8.266 1 88.5 472 GLU A N 1
ATOM 3677 C CA . GLU A 1 472 ? -29.734 -12 7.66 1 88.5 472 GLU A CA 1
ATOM 3678 C C . GLU A 1 472 ? -29.562 -11.734 6.168 1 88.5 472 GLU A C 1
ATOM 3680 O O . GLU A 1 472 ? -28.547 -12.117 5.574 1 88.5 472 GLU A O 1
ATOM 3685 N N . GLU A 1 473 ? -30.531 -11 5.602 1 90.75 473 GLU A N 1
ATOM 3686 C CA . GLU A 1 473 ? -30.516 -10.75 4.164 1 90.75 473 GLU A CA 1
ATOM 3687 C C . GLU A 1 473 ? -30.516 -9.258 3.861 1 90.75 473 GLU A C 1
ATOM 3689 O O . GLU A 1 473 ? -31.281 -8.781 3.029 1 90.75 473 GLU A O 1
ATOM 3694 N N . GLN A 1 474 ? -29.594 -8.625 4.547 1 91.06 474 GLN A N 1
ATOM 3695 C CA . GLN A 1 474 ? -29.516 -7.176 4.371 1 91.06 474 GLN A CA 1
ATOM 3696 C C . GLN A 1 474 ? -28.797 -6.816 3.08 1 91.06 474 GLN A C 1
ATOM 3698 O O . GLN A 1 474 ? -27.938 -7.566 2.617 1 91.06 474 GLN A O 1
ATOM 3703 N N . CYS A 1 475 ? -29.328 -5.703 2.502 1 92.81 475 CYS A N 1
ATOM 3704 C CA . CYS A 1 475 ? -28.547 -5.078 1.435 1 92.81 475 CYS A CA 1
ATOM 3705 C C . CYS A 1 475 ? -27.375 -4.305 2.002 1 92.81 475 CYS A C 1
ATOM 3707 O O . CYS A 1 475 ? -27.547 -3.336 2.744 1 92.81 475 CYS A O 1
ATOM 3709 N N . ILE A 1 476 ? -26.156 -4.676 1.719 1 93.56 476 ILE A N 1
ATOM 3710 C CA . ILE A 1 476 ? -24.953 -4.066 2.27 1 93.56 476 ILE A CA 1
ATOM 3711 C C . ILE A 1 476 ? -24.953 -4.215 3.789 1 93.56 476 ILE A C 1
ATOM 3713 O O . ILE A 1 476 ? -25.312 -3.281 4.512 1 93.56 476 ILE A O 1
ATOM 3717 N N . PRO A 1 477 ? -24.547 -5.199 4.25 1 92.12 477 PRO A N 1
ATOM 3718 C CA . PRO A 1 477 ? -24.688 -5.578 5.656 1 92.12 477 PRO A CA 1
ATOM 3719 C C . PRO A 1 477 ? -24 -4.605 6.605 1 92.12 477 PRO A C 1
ATOM 3721 O O . PRO A 1 477 ? -24.484 -4.352 7.707 1 92.12 477 PRO A O 1
ATOM 3724 N N . HIS A 1 478 ? -22.875 -3.969 6.262 1 92.88 478 HIS A N 1
ATOM 3725 C CA . HIS A 1 478 ? -22.156 -3.111 7.199 1 92.88 478 HIS A CA 1
ATOM 3726 C C . HIS A 1 478 ? -22.859 -1.758 7.344 1 92.88 478 HIS A C 1
ATOM 3728 O O . HIS A 1 478 ? -22.5 -0.964 8.219 1 92.88 478 HIS A O 1
ATOM 3734 N N . ALA A 1 479 ? -23.875 -1.54 6.547 1 95.19 479 ALA A N 1
ATOM 3735 C CA . ALA A 1 479 ? -24.625 -0.284 6.641 1 95.19 479 ALA A CA 1
ATOM 3736 C C . ALA A 1 479 ? -25.547 -0.279 7.855 1 95.19 479 ALA A C 1
ATOM 3738 O O . ALA A 1 479 ? -26.281 0.682 8.078 1 95.19 479 ALA A O 1
ATOM 3739 N N . TRP A 1 480 ? -25.547 -1.326 8.688 1 95.19 480 TRP A N 1
ATOM 3740 C CA . TRP A 1 480 ? -26.312 -1.352 9.93 1 95.19 480 TRP A CA 1
ATOM 3741 C C . TRP A 1 480 ? -25.906 -0.198 10.844 1 95.19 480 TRP A C 1
ATOM 3743 O O . TRP A 1 480 ? -26.75 0.332 11.586 1 95.19 480 TRP A O 1
ATOM 3753 N N . LEU A 1 481 ? -24.656 0.202 10.805 1 95.94 481 LEU A N 1
ATOM 3754 C CA . LEU A 1 481 ? -24.172 1.278 11.664 1 95.94 481 LEU A CA 1
ATOM 3755 C C . LEU A 1 481 ? -24.875 2.594 11.328 1 95.94 481 LEU A C 1
ATOM 3757 O O . LEU A 1 481 ? -25.234 3.354 12.227 1 95.94 481 LEU A O 1
ATOM 3761 N N . LEU A 1 482 ? -25 2.822 10.047 1 95.94 482 LEU A N 1
ATOM 3762 C CA . LEU A 1 482 ? -25.688 4.043 9.641 1 95.94 482 LEU A CA 1
ATOM 3763 C C . LEU A 1 482 ? -27.141 4.031 10.109 1 95.94 482 LEU A C 1
ATOM 3765 O O . LEU A 1 482 ? -27.656 5.051 10.578 1 95.94 482 LEU A O 1
ATOM 3769 N N . ALA A 1 483 ? -27.812 2.908 9.938 1 96 483 ALA A N 1
ATOM 3770 C CA . ALA A 1 483 ? -29.188 2.779 10.438 1 96 483 ALA A CA 1
ATOM 3771 C C . ALA A 1 483 ? -29.25 3.01 11.945 1 96 483 ALA A C 1
ATOM 3773 O O . ALA A 1 483 ? -30.109 3.746 12.438 1 96 483 ALA A O 1
ATOM 3774 N N . MET A 1 484 ? -28.344 2.496 12.641 1 96.19 484 MET A N 1
ATOM 3775 C CA . MET A 1 484 ? -28.297 2.643 14.086 1 96.19 484 MET A CA 1
ATOM 3776 C C . MET A 1 484 ? -28.031 4.09 14.484 1 96.19 484 MET A C 1
ATOM 3778 O O . MET A 1 484 ? -28.625 4.605 15.43 1 96.19 484 MET A O 1
ATOM 3782 N N . LEU A 1 485 ? -27.156 4.777 13.797 1 95.94 485 LEU A N 1
ATOM 3783 C CA . LEU A 1 485 ? -26.812 6.164 14.102 1 95.94 485 LEU A CA 1
ATOM 3784 C C . LEU A 1 485 ? -28 7.09 13.82 1 95.94 485 LEU A C 1
ATOM 3786 O O . LEU A 1 485 ? -28.234 8.039 14.57 1 95.94 485 LEU A O 1
ATOM 3790 N N . MET A 1 486 ? -28.75 6.797 12.734 1 95.5 486 MET A N 1
ATOM 3791 C CA . MET A 1 486 ? -29.922 7.617 12.438 1 95.5 486 MET A CA 1
ATOM 3792 C C . MET A 1 486 ? -31.016 7.387 13.469 1 95.5 486 MET A C 1
ATOM 3794 O O . MET A 1 486 ? -31.719 8.32 13.852 1 95.5 486 MET A O 1
ATOM 3798 N N . GLN A 1 487 ? -31.156 6.152 13.914 1 95.56 487 GLN A N 1
ATOM 3799 C CA . GLN A 1 487 ? -32.031 5.883 15.039 1 95.56 487 GLN A CA 1
ATOM 3800 C C . GLN A 1 487 ? -31.547 6.551 16.312 1 95.56 487 GLN A C 1
ATOM 3802 O O . GLN A 1 487 ? -32.344 7.09 17.094 1 95.56 487 GLN A O 1
ATOM 3807 N N . GLY A 1 488 ? -30.266 6.527 16.5 1 95.88 488 GLY A N 1
ATOM 3808 C CA . GLY A 1 488 ? -29.656 7.195 17.625 1 95.88 488 GLY A CA 1
ATOM 3809 C C . GLY A 1 488 ? -29.844 8.703 17.609 1 95.88 488 GLY A C 1
ATOM 3810 O O . GLY A 1 488 ? -29.969 9.328 18.656 1 95.88 488 GLY A O 1
ATOM 3811 N N . LEU A 1 489 ? -29.828 9.266 16.375 1 95.56 489 LEU A N 1
ATOM 3812 C CA . LEU A 1 489 ? -30.078 10.695 16.25 1 95.56 489 LEU A CA 1
ATOM 3813 C C . LEU A 1 489 ? -31.438 11.07 16.797 1 95.56 489 LEU A C 1
ATOM 3815 O O . LEU A 1 489 ? -31.578 12.086 17.484 1 95.56 489 LEU A O 1
ATOM 3819 N N . LEU A 1 490 ? -32.438 10.188 16.547 1 94.88 490 LEU A N 1
ATOM 3820 C CA . LEU A 1 490 ? -33.75 10.406 17.109 1 94.88 490 LEU A CA 1
ATOM 3821 C C . LEU A 1 490 ? -33.719 10.328 18.625 1 94.88 490 LEU A C 1
ATOM 3823 O O . LEU A 1 490 ? -34.344 11.156 19.312 1 94.88 490 LEU A O 1
ATOM 3827 N N . LEU A 1 491 ? -33 9.43 19.125 1 95.88 491 LEU A N 1
ATOM 3828 C CA . LEU A 1 491 ? -32.844 9.289 20.562 1 95.88 491 LEU A CA 1
ATOM 3829 C C . LEU A 1 491 ? -32.125 10.484 21.156 1 95.88 491 LEU A C 1
ATOM 3831 O O . LEU A 1 491 ? -32.438 10.922 22.266 1 95.88 491 LEU A O 1
ATOM 3835 N N . ALA A 1 492 ? -31.156 10.992 20.5 1 96.75 492 ALA A N 1
ATOM 3836 C CA . ALA A 1 492 ? -30.391 12.148 20.953 1 96.75 492 ALA A CA 1
ATOM 3837 C C . ALA A 1 492 ? -31.266 13.391 21.047 1 96.75 492 ALA A C 1
ATOM 3839 O O . ALA A 1 492 ? -31.109 14.203 21.953 1 96.75 492 ALA A O 1
ATOM 3840 N N . VAL A 1 493 ? -32.219 13.547 20.078 1 95.88 493 VAL A N 1
ATOM 3841 C CA . VAL A 1 493 ? -33.156 14.672 20.094 1 95.88 493 VAL A CA 1
ATOM 3842 C C . VAL A 1 493 ? -34.062 14.578 21.312 1 95.88 493 VAL A C 1
ATOM 3844 O O . VAL A 1 493 ? -34.281 15.57 22.016 1 95.88 493 VAL A O 1
ATOM 3847 N N . ILE A 1 494 ? -34.531 13.375 21.609 1 95.81 494 ILE A N 1
ATOM 3848 C CA . ILE A 1 494 ? -35.375 13.148 22.766 1 95.81 494 ILE A CA 1
ATOM 3849 C C . ILE A 1 494 ? -34.594 13.398 24.047 1 95.81 494 ILE A C 1
ATOM 3851 O O . ILE A 1 494 ? -35.094 14.062 24.969 1 95.81 494 ILE A O 1
ATOM 3855 N N . ALA A 1 495 ? -33.406 12.938 24.109 1 96.31 495 ALA A N 1
ATOM 3856 C CA . ALA A 1 495 ? -32.562 13.117 25.281 1 96.31 495 ALA A CA 1
ATOM 3857 C C . ALA A 1 495 ? -32.25 14.594 25.516 1 96.31 495 ALA A C 1
ATOM 3859 O O . ALA A 1 495 ? -32.219 15.055 26.656 1 96.31 495 ALA A O 1
ATOM 3860 N N . ASN A 1 496 ? -31.969 15.305 24.406 1 95.12 496 ASN A N 1
ATOM 3861 C CA . ASN A 1 496 ? -31.703 16.734 24.516 1 95.12 496 ASN A CA 1
ATOM 3862 C C . ASN A 1 496 ? -32.906 17.484 25.094 1 95.12 496 ASN A C 1
ATOM 3864 O O . ASN A 1 496 ? -32.719 18.422 25.875 1 95.12 496 ASN A O 1
ATOM 3868 N N . PHE A 1 497 ? -34.156 17.062 24.703 1 93.62 497 PHE A N 1
ATOM 3869 C CA . PHE A 1 497 ? -35.375 17.672 25.219 1 93.62 497 PHE A CA 1
ATOM 3870 C C . PHE A 1 497 ? -35.469 17.516 26.719 1 93.62 497 PHE A C 1
ATOM 3872 O O . PHE A 1 497 ? -35.781 18.469 27.438 1 93.62 497 PHE A O 1
ATOM 3879 N N . PHE A 1 498 ? -35.156 16.375 27.203 1 93.75 498 PHE A N 1
ATOM 3880 C CA . PHE A 1 498 ? -35.219 16.109 28.641 1 93.75 498 PHE A CA 1
ATOM 3881 C C . PHE A 1 498 ? -34.031 16.734 29.359 1 93.75 498 PHE A C 1
ATOM 3883 O O . PHE A 1 498 ? -34.156 17.172 30.5 1 93.75 498 PHE A O 1
ATOM 3890 N N . TRP A 1 499 ? -32.906 16.781 28.781 1 93.81 499 TRP A N 1
ATOM 3891 C CA . TRP A 1 499 ? -31.703 17.328 29.391 1 93.81 499 TRP A CA 1
ATOM 3892 C C . TRP A 1 499 ? -31.875 18.828 29.672 1 93.81 499 TRP A C 1
ATOM 3894 O O . TRP A 1 499 ? -31.406 19.328 30.703 1 93.81 499 TRP A O 1
ATOM 3904 N N . LYS A 1 500 ? -32.531 19.547 28.781 1 90.88 500 LYS A N 1
ATOM 3905 C CA . LYS A 1 500 ? -32.75 20.984 28.953 1 90.88 500 LYS A CA 1
ATOM 3906 C C . LYS A 1 500 ? -33.688 21.266 30.125 1 90.88 500 LYS A C 1
ATOM 3908 O O . LYS A 1 500 ? -33.625 22.328 30.75 1 90.88 500 LYS A O 1
ATOM 3913 N N . ARG A 1 501 ? -34.5 20.297 30.469 1 90.62 501 ARG A N 1
ATOM 3914 C CA . ARG A 1 501 ? -35.469 20.469 31.547 1 90.62 501 ARG A CA 1
ATOM 3915 C C . ARG A 1 501 ? -34.906 19.969 32.875 1 90.62 501 ARG A C 1
ATOM 3917 O O . ARG A 1 501 ? -35.094 20.594 33.906 1 90.62 501 ARG A O 1
ATOM 3924 N N . ALA A 1 502 ? -34.25 18.766 32.719 1 93.69 502 ALA A N 1
ATOM 3925 C CA . ALA A 1 502 ? -33.656 18.156 33.906 1 93.69 502 ALA A CA 1
ATOM 3926 C C . ALA A 1 502 ? -32.312 17.516 33.562 1 93.69 502 ALA A C 1
ATOM 3928 O O . ALA A 1 502 ? -32.25 16.359 33.156 1 93.69 502 ALA A O 1
ATOM 3929 N N . GLU A 1 503 ? -31.219 18.125 33.844 1 91.81 503 GLU A N 1
ATOM 3930 C CA . GLU A 1 503 ? -29.891 17.672 33.438 1 91.81 503 GLU A CA 1
ATOM 3931 C C . GLU A 1 503 ? -29.5 16.375 34.156 1 91.81 503 GLU A C 1
ATOM 3933 O O . GLU A 1 503 ? -29.234 15.367 33.5 1 91.81 503 GLU A O 1
ATOM 3938 N N . ASP A 1 504 ? -29.578 16.328 35.5 1 92.62 504 ASP A N 1
ATOM 3939 C CA . ASP A 1 504 ? -29.125 15.188 36.281 1 92.62 504 ASP A CA 1
ATOM 3940 C C . ASP A 1 504 ? -30.016 13.969 36.062 1 92.62 504 ASP A C 1
ATOM 3942 O O . ASP A 1 504 ? -29.531 12.836 36.031 1 92.62 504 ASP A O 1
ATOM 3946 N N . LEU A 1 505 ? -31.297 14.234 35.906 1 94.31 505 LEU A N 1
ATOM 3947 C CA . LEU A 1 505 ? -32.219 13.141 35.656 1 94.31 505 LEU A CA 1
ATOM 3948 C C . LEU A 1 505 ? -31.953 12.5 34.281 1 94.31 505 LEU A C 1
ATOM 3950 O O . LEU A 1 505 ? -32.094 11.281 34.125 1 94.31 505 LEU A O 1
ATOM 3954 N N . THR A 1 506 ? -31.625 13.336 33.344 1 95.25 506 THR A N 1
ATOM 3955 C CA . THR A 1 506 ? -31.328 12.812 32 1 95.25 506 THR A CA 1
ATOM 3956 C C . THR A 1 506 ? -30.062 11.969 32.031 1 95.25 506 THR A C 1
ATOM 3958 O O . THR A 1 506 ? -30 10.914 31.391 1 95.25 506 THR A O 1
ATOM 3961 N N . HIS A 1 507 ? -28.984 12.43 32.719 1 95.69 507 HIS A N 1
ATOM 3962 C CA . HIS A 1 507 ? -27.766 11.641 32.844 1 95.69 507 HIS A CA 1
ATOM 3963 C C . HIS A 1 507 ? -28.047 10.297 33.531 1 95.69 507 HIS A C 1
ATOM 3965 O O . HIS A 1 507 ? -27.516 9.266 33.094 1 95.69 507 HIS A O 1
ATOM 3971 N N . PHE A 1 508 ? -28.891 10.328 34.5 1 96.44 508 PHE A N 1
ATOM 3972 C CA . PHE A 1 508 ? -29.266 9.109 35.219 1 96.44 508 PHE A CA 1
ATOM 3973 C C . PHE A 1 508 ? -30.047 8.172 34.312 1 96.44 508 PHE A C 1
ATOM 3975 O O . PHE A 1 508 ? -29.781 6.969 34.25 1 96.44 508 PHE A O 1
ATOM 3982 N N . ALA A 1 509 ? -31 8.695 33.594 1 96.81 509 ALA A N 1
ATOM 3983 C CA . ALA A 1 509 ? -31.797 7.898 32.656 1 96.81 509 ALA A CA 1
ATOM 3984 C C . ALA A 1 509 ? -30.922 7.246 31.594 1 96.81 509 ALA A C 1
ATOM 3986 O O . ALA A 1 509 ? -31.125 6.082 31.234 1 96.81 509 ALA A O 1
ATOM 3987 N N . LEU A 1 510 ? -30 8.008 31.047 1 97.69 510 LEU A N 1
ATOM 3988 C CA . LEU A 1 510 ? -29.078 7.465 30.047 1 97.69 510 LEU A CA 1
ATOM 3989 C C . LEU A 1 510 ? -28.203 6.379 30.641 1 97.69 510 LEU A C 1
ATOM 3991 O O . LEU A 1 510 ? -27.891 5.379 29.984 1 97.69 510 LEU A O 1
ATOM 3995 N N . GLY A 1 511 ? -27.719 6.555 31.859 1 97.31 511 GLY A N 1
ATOM 3996 C CA . GLY A 1 511 ? -26.969 5.52 32.562 1 97.31 511 GLY A CA 1
ATOM 3997 C C . GLY A 1 511 ? -27.75 4.234 32.75 1 97.31 511 GLY A C 1
ATOM 3998 O O . GLY A 1 511 ? -27.203 3.141 32.562 1 97.31 511 GLY A O 1
ATOM 3999 N N . VAL A 1 512 ? -28.969 4.398 33.062 1 97.19 512 VAL A N 1
ATOM 4000 C CA . VAL A 1 512 ? -29.844 3.242 33.219 1 97.19 512 VAL A CA 1
ATOM 4001 C C . VAL A 1 512 ? -30.031 2.551 31.875 1 97.19 512 VAL A C 1
ATOM 4003 O O . VAL A 1 512 ? -30.062 1.32 31.797 1 97.19 512 VAL A O 1
ATOM 4006 N N . LEU A 1 513 ? -30.203 3.326 30.828 1 97.38 513 LEU A N 1
ATOM 4007 C CA . LEU A 1 513 ? -30.344 2.752 29.5 1 97.38 513 LEU A CA 1
ATOM 4008 C C . LEU A 1 513 ? -29.109 1.955 29.109 1 97.38 513 LEU A C 1
ATOM 4010 O O . LEU A 1 513 ? -29.203 0.938 28.422 1 97.38 513 LEU A O 1
ATOM 4014 N N . VAL A 1 514 ? -27.875 2.432 29.469 1 98 514 VAL A N 1
ATOM 4015 C CA . VAL A 1 514 ? -26.641 1.694 29.219 1 98 514 VAL A CA 1
ATOM 4016 C C . VAL A 1 514 ? -26.688 0.351 29.938 1 98 514 VAL A C 1
ATOM 4018 O O . VAL A 1 514 ? -26.359 -0.685 29.359 1 98 514 VAL A O 1
ATOM 4021 N N . LEU A 1 515 ? -27.172 0.355 31.172 1 97.38 515 LEU A N 1
ATOM 4022 C CA . LEU A 1 515 ? -27.281 -0.873 31.938 1 97.38 515 LEU A CA 1
ATOM 4023 C C . LEU A 1 515 ? -28.297 -1.822 31.328 1 97.38 515 LEU A C 1
ATOM 4025 O O . LEU A 1 515 ? -28.094 -3.039 31.328 1 97.38 515 LEU A O 1
ATOM 4029 N N . VAL A 1 516 ? -29.344 -1.274 30.797 1 97 516 VAL A N 1
ATOM 4030 C CA . VAL A 1 516 ? -30.375 -2.084 30.156 1 97 516 VAL A CA 1
ATOM 4031 C C . VAL A 1 516 ? -29.797 -2.754 28.906 1 97 516 VAL A C 1
ATOM 4033 O O . VAL A 1 516 ? -30.078 -3.926 28.641 1 97 516 VAL A O 1
ATOM 4036 N N . THR A 1 517 ? -29.078 -2.033 28.125 1 96.94 517 THR A N 1
ATOM 4037 C CA . THR A 1 517 ? -28.453 -2.635 26.953 1 96.94 517 THR A CA 1
ATOM 4038 C C . THR A 1 517 ? -27.531 -3.783 27.344 1 96.94 517 THR A C 1
ATOM 4040 O O . THR A 1 517 ? -27.469 -4.801 26.656 1 96.94 517 THR A O 1
ATOM 4043 N N . MET A 1 518 ? -26.828 -3.652 28.469 1 97.31 518 MET A N 1
ATOM 4044 C CA . MET A 1 518 ? -25.938 -4.699 28.953 1 97.31 518 MET A CA 1
ATOM 4045 C C . MET A 1 518 ? -26.719 -5.941 29.375 1 97.31 518 MET A C 1
ATOM 4047 O O . MET A 1 518 ? -26.344 -7.062 29.031 1 97.31 518 MET A O 1
ATOM 4051 N N . ILE A 1 519 ? -27.781 -5.707 30.047 1 96.81 519 ILE A N 1
ATOM 4052 C CA . ILE A 1 519 ? -28.594 -6.809 30.547 1 96.81 519 ILE A CA 1
ATOM 4053 C C . ILE A 1 519 ? -29.281 -7.527 29.391 1 96.81 519 ILE A C 1
ATOM 4055 O O . ILE A 1 519 ? -29.312 -8.758 29.344 1 96.81 519 ILE A O 1
ATOM 4059 N N . VAL A 1 520 ? -29.781 -6.777 28.438 1 96.69 520 VAL A N 1
ATOM 4060 C CA . VAL A 1 520 ? -30.422 -7.371 27.266 1 96.69 520 VAL A CA 1
ATOM 4061 C C . VAL A 1 520 ? -29.406 -8.18 26.469 1 96.69 520 VAL A C 1
ATOM 4063 O O . VAL A 1 520 ? -29.703 -9.289 26.031 1 96.69 520 VAL A O 1
ATOM 4066 N N . ASP A 1 521 ? -28.297 -7.637 26.312 1 95.81 521 ASP A N 1
ATOM 4067 C CA . ASP A 1 521 ? -27.219 -8.328 25.609 1 95.81 521 ASP A CA 1
ATOM 4068 C C . ASP A 1 521 ? -26.844 -9.633 26.297 1 95.81 521 ASP A C 1
ATOM 4070 O O . ASP A 1 521 ? -26.688 -10.664 25.656 1 95.81 521 ASP A O 1
ATOM 4074 N N . PHE A 1 522 ? -26.734 -9.594 27.641 1 96.12 522 PHE A N 1
ATOM 4075 C CA . PHE A 1 522 ? -26.406 -10.773 28.422 1 96.12 522 PHE A CA 1
ATOM 4076 C C . PHE A 1 522 ? -27.453 -11.852 28.266 1 96.12 522 PHE A C 1
ATOM 4078 O O . PHE A 1 522 ? -27.141 -13.016 28.031 1 96.12 522 PHE A O 1
ATOM 4085 N N . ILE A 1 523 ? -28.703 -11.492 28.312 1 96.56 523 ILE A N 1
ATOM 4086 C CA . ILE A 1 523 ? -29.797 -12.438 28.281 1 96.56 523 ILE A CA 1
ATOM 4087 C C . ILE A 1 523 ? -29.891 -13.07 26.891 1 96.56 523 ILE A C 1
ATOM 4089 O O . ILE A 1 523 ? -30 -14.297 26.766 1 96.56 523 ILE A O 1
ATOM 4093 N N . ILE A 1 524 ? -29.812 -12.281 25.844 1 95.81 524 ILE A N 1
ATOM 4094 C CA . ILE A 1 524 ? -29.938 -12.797 24.484 1 95.81 524 ILE A CA 1
ATOM 4095 C C . ILE A 1 524 ? -28.734 -13.68 24.156 1 95.81 524 ILE A C 1
ATOM 4097 O O . ILE A 1 524 ? -28.875 -14.742 23.562 1 95.81 524 ILE A O 1
ATOM 4101 N N . ASN A 1 525 ? -27.531 -13.273 24.547 1 94.94 525 ASN A N 1
ATOM 4102 C CA . ASN A 1 525 ? -26.328 -14.047 24.281 1 94.94 525 ASN A CA 1
ATOM 4103 C C . ASN A 1 525 ? -26.344 -15.391 25 1 94.94 525 ASN A C 1
ATOM 4105 O O . ASN A 1 525 ? -26.047 -16.422 24.406 1 94.94 525 ASN A O 1
ATOM 4109 N N . TYR A 1 526 ? -26.781 -15.359 26.312 1 94.5 526 TYR A N 1
ATOM 4110 C CA . TYR A 1 526 ? -26.812 -16.578 27.094 1 94.5 526 TYR A CA 1
ATOM 4111 C C . TYR A 1 526 ? -27.891 -17.531 26.594 1 94.5 526 TYR A C 1
ATOM 4113 O O . TYR A 1 526 ? -27.672 -18.75 26.531 1 94.5 526 TYR A O 1
ATOM 4121 N N . ALA A 1 527 ? -28.969 -17.031 26.156 1 94.5 527 ALA A N 1
ATOM 4122 C CA . ALA A 1 527 ? -30.094 -17.844 25.688 1 94.5 527 ALA A CA 1
ATOM 4123 C C . ALA A 1 527 ? -29.781 -18.516 24.344 1 94.5 527 ALA A C 1
ATOM 4125 O O . ALA A 1 527 ? -30.219 -19.625 24.078 1 94.5 527 ALA A O 1
ATOM 4126 N N . ASN A 1 528 ? -29 -17.875 23.516 1 91.81 528 ASN A N 1
ATOM 4127 C CA . ASN A 1 528 ? -28.766 -18.391 22.172 1 91.81 528 ASN A CA 1
ATOM 4128 C C . ASN A 1 528 ? -27.344 -18.891 22.016 1 91.81 528 ASN A C 1
ATOM 4130 O O . ASN A 1 528 ? -26.922 -19.25 20.906 1 91.81 528 ASN A O 1
ATOM 4134 N N . ASP A 1 529 ? -26.516 -18.812 22.875 1 89.69 529 ASP A N 1
ATOM 4135 C CA . ASP A 1 529 ? -25.141 -19.297 22.828 1 89.69 529 ASP A CA 1
ATOM 4136 C C . ASP A 1 529 ? -24.375 -18.672 21.656 1 89.69 529 ASP A C 1
ATOM 4138 O O . ASP A 1 529 ? -23.859 -19.375 20.797 1 89.69 529 ASP A O 1
ATOM 4142 N N . LEU A 1 530 ? -24.281 -17.391 21.609 1 90.25 530 LEU A N 1
ATOM 4143 C CA . LEU A 1 530 ? -23.766 -16.641 20.453 1 90.25 530 LEU A CA 1
ATOM 4144 C C . LEU A 1 530 ? -22.25 -16.469 20.562 1 90.25 530 LEU A C 1
ATOM 4146 O O . LEU A 1 530 ? -21.594 -16.047 19.609 1 90.25 530 LEU A O 1
ATOM 4150 N N . GLY A 1 531 ? -21.547 -16.781 21.672 1 89.12 531 GLY A N 1
ATOM 4151 C CA . GLY A 1 531 ? -20.109 -16.562 21.844 1 89.12 531 GLY A CA 1
ATOM 4152 C C . GLY A 1 531 ? -19.781 -15.203 22.422 1 89.12 531 GLY A C 1
ATOM 4153 O O . GLY A 1 531 ? -20.672 -14.383 22.625 1 89.12 531 GLY A O 1
ATOM 4154 N N . PRO A 1 532 ? -18.516 -14.938 22.547 1 88.94 532 PRO A N 1
ATOM 4155 C CA . PRO A 1 532 ? -18.141 -13.688 23.219 1 88.94 532 PRO A CA 1
ATOM 4156 C C . PRO A 1 532 ? -18.172 -12.484 22.281 1 88.94 532 PRO A C 1
ATOM 4158 O O . PRO A 1 532 ? -18.469 -11.367 22.719 1 88.94 532 PRO A O 1
ATOM 4161 N N . THR A 1 533 ? -17.734 -12.57 21.078 1 89.19 533 THR A N 1
ATOM 4162 C CA . THR A 1 533 ? -17.703 -11.539 20.062 1 89.19 533 THR A CA 1
ATOM 4163 C C . THR A 1 533 ? -17.609 -12.164 18.672 1 89.19 533 THR A C 1
ATOM 4165 O O . THR A 1 533 ? -17.828 -13.359 18.5 1 89.19 533 THR A O 1
ATOM 4168 N N . THR A 1 534 ? -17.406 -11.344 17.688 1 85.81 534 THR A N 1
ATOM 4169 C CA . THR A 1 534 ? -17.25 -11.891 16.344 1 85.81 534 THR A CA 1
ATOM 4170 C C . THR A 1 534 ? -15.852 -12.484 16.172 1 85.81 534 THR A C 1
ATOM 4172 O O . THR A 1 534 ? -14.945 -11.828 15.633 1 85.81 534 THR A O 1
ATOM 4175 N N . LEU A 1 535 ? -15.734 -13.719 16.578 1 78.69 535 LEU A N 1
ATOM 4176 C CA . LEU A 1 535 ? -14.469 -14.43 16.484 1 78.69 535 LEU A CA 1
ATOM 4177 C C . LEU A 1 535 ? -14.203 -14.859 15.039 1 78.69 535 LEU A C 1
ATOM 4179 O O . LEU A 1 535 ? -15.141 -15.156 14.289 1 78.69 535 LEU A O 1
ATOM 4183 N N . LEU A 1 536 ? -13.008 -14.828 14.672 1 73.56 536 LEU A N 1
ATOM 4184 C CA . LEU A 1 536 ? -12.656 -15.312 13.344 1 73.56 536 LEU A CA 1
ATOM 4185 C C . LEU A 1 536 ? -12.875 -16.812 13.242 1 73.56 536 LEU A C 1
ATOM 4187 O O . LEU A 1 536 ? -13.453 -17.312 12.266 1 73.56 536 LEU A O 1
ATOM 4191 N N . ARG A 1 537 ? -12.391 -17.5 14.328 1 70.25 537 ARG A N 1
ATOM 4192 C CA . ARG A 1 537 ? -12.617 -18.938 14.383 1 70.25 537 ARG A CA 1
ATOM 4193 C C . ARG A 1 537 ? -14.008 -19.25 14.945 1 70.25 537 ARG A C 1
ATOM 4195 O O . ARG A 1 537 ? -14.281 -18.984 16.125 1 70.25 537 ARG A O 1
ATOM 4202 N N . GLU A 1 538 ? -14.875 -19.688 14.141 1 71.12 538 GLU A N 1
ATOM 4203 C CA . GLU A 1 538 ? -16.219 -20.031 14.602 1 71.12 538 GLU A CA 1
ATOM 4204 C C . GLU A 1 538 ? -16.188 -21.266 15.5 1 71.12 538 GLU A C 1
ATOM 4206 O O . GLU A 1 538 ? -15.617 -22.297 15.141 1 71.12 538 GLU A O 1
ATOM 4211 N N . TYR A 1 539 ? -16.547 -21.078 16.75 1 68.81 539 TYR A N 1
ATOM 4212 C CA . TYR A 1 539 ? -16.625 -22.234 17.656 1 68.81 539 TYR A CA 1
ATOM 4213 C C . TYR A 1 539 ? -17.797 -23.125 17.297 1 68.81 539 TYR A C 1
ATOM 4215 O O . TYR A 1 539 ? -17.797 -24.328 17.609 1 68.81 539 TYR A O 1
ATOM 4223 N N . ARG A 1 540 ? -18.766 -22.516 16.656 1 71 540 ARG A N 1
ATOM 4224 C CA . ARG A 1 540 ? -19.906 -23.203 16.062 1 71 540 ARG A CA 1
ATOM 4225 C C . ARG A 1 540 ? -20.234 -22.641 14.688 1 71 540 ARG A C 1
ATOM 4227 O O . ARG A 1 540 ? -20.062 -21.453 14.438 1 71 540 ARG A O 1
ATOM 4234 N N . GLN A 1 541 ? -20.516 -23.609 13.742 1 70.56 541 GLN A N 1
ATOM 4235 C CA . GLN A 1 541 ? -20.812 -23.172 12.383 1 70.56 541 GLN A CA 1
ATOM 4236 C C . GLN A 1 541 ? -21.875 -22.078 12.375 1 70.56 541 GLN A C 1
ATOM 4238 O O . GLN A 1 541 ? -22.953 -22.25 12.938 1 70.56 541 GLN A O 1
ATOM 4243 N N . GLY A 1 542 ? -21.562 -20.938 11.977 1 74.06 542 GLY A N 1
ATOM 4244 C CA . GLY A 1 542 ? -22.516 -19.844 11.836 1 74.06 542 GLY A CA 1
ATOM 4245 C C . GLY A 1 542 ? -22.578 -18.953 13.07 1 74.06 542 GLY A C 1
ATOM 4246 O O . GLY A 1 542 ? -23.469 -18.094 13.172 1 74.06 542 GLY A O 1
ATOM 4247 N N . SER A 1 543 ? -21.75 -19.188 13.961 1 79.62 543 SER A N 1
ATOM 4248 C CA . SER A 1 543 ? -21.797 -18.453 15.219 1 79.62 543 SER A CA 1
ATOM 4249 C C . SER A 1 543 ? -21.562 -16.969 14.992 1 79.62 543 SER A C 1
ATOM 4251 O O . SER A 1 543 ? -22.172 -16.125 15.648 1 79.62 543 SER A O 1
ATOM 4253 N N . ARG A 1 544 ? -20.781 -16.609 14.055 1 82.5 544 ARG A N 1
ATOM 4254 C CA . ARG A 1 544 ? -20.484 -15.211 13.797 1 82.5 544 ARG A CA 1
ATOM 4255 C C . ARG A 1 544 ? -21.703 -14.477 13.25 1 82.5 544 ARG A C 1
ATOM 4257 O O . ARG A 1 544 ? -22.031 -13.383 13.711 1 82.5 544 ARG A O 1
ATOM 4264 N N . ASN A 1 545 ? -22.344 -15.117 12.312 1 84.12 545 ASN A N 1
ATOM 4265 C CA . ASN A 1 545 ? -23.547 -14.516 11.734 1 84.12 545 ASN A CA 1
ATOM 4266 C C . ASN A 1 545 ? -24.688 -14.445 12.75 1 84.12 545 ASN A C 1
ATOM 4268 O O . ASN A 1 545 ? -25.438 -13.477 12.773 1 84.12 545 ASN A O 1
ATOM 4272 N N . ALA A 1 546 ? -24.766 -15.461 13.555 1 88.38 546 ALA A N 1
ATOM 4273 C CA . ALA A 1 546 ? -25.781 -15.461 14.594 1 88.38 546 ALA A CA 1
ATOM 4274 C C . ALA A 1 546 ? -25.531 -14.359 15.617 1 88.38 546 ALA A C 1
ATOM 4276 O O . ALA A 1 546 ? -26.469 -13.695 16.062 1 88.38 546 ALA A O 1
ATOM 4277 N N . TYR A 1 547 ? -24.375 -14.18 15.953 1 91 547 TYR A N 1
ATOM 4278 C CA . TYR A 1 547 ? -24.016 -13.117 16.891 1 91 547 TYR A CA 1
ATOM 4279 C C . TYR A 1 547 ? -24.391 -11.75 16.344 1 91 547 TYR A C 1
ATOM 4281 O O . TYR A 1 547 ? -25.016 -10.945 17.031 1 91 547 TYR A O 1
ATOM 4289 N N . MET A 1 548 ? -24.094 -11.484 15.094 1 90.44 548 MET A N 1
ATOM 4290 C CA . MET A 1 548 ? -24.359 -10.18 14.484 1 90.44 548 MET A CA 1
ATOM 4291 C C . MET A 1 548 ? -25.859 -9.969 14.305 1 90.44 548 MET A C 1
ATOM 4293 O O . MET A 1 548 ? -26.359 -8.859 14.5 1 90.44 548 MET A O 1
ATOM 4297 N N . THR A 1 549 ? -26.516 -11.016 14.031 1 90.75 549 THR A N 1
ATOM 4298 C CA . THR A 1 549 ? -27.938 -10.898 13.734 1 90.75 549 THR A CA 1
ATOM 4299 C C . THR A 1 549 ? -28.734 -10.648 15.016 1 90.75 549 THR A C 1
ATOM 4301 O O . THR A 1 549 ? -29.688 -9.867 15.008 1 90.75 549 THR A O 1
ATOM 4304 N N . HIS A 1 550 ? -28.266 -11.109 16.109 1 90.81 550 HIS A N 1
ATOM 4305 C CA . HIS A 1 550 ? -29.078 -11.047 17.312 1 90.81 550 HIS A CA 1
ATOM 4306 C C . HIS A 1 550 ? -28.641 -9.898 18.219 1 90.81 550 HIS A C 1
ATOM 4308 O O . HIS A 1 550 ? -29.469 -9.242 18.844 1 90.81 550 HIS A O 1
ATOM 4314 N N . VAL A 1 551 ? -27.359 -9.703 18.25 1 91.94 551 VAL A N 1
ATOM 4315 C CA . VAL A 1 551 ? -26.922 -8.742 19.266 1 91.94 551 VAL A CA 1
ATOM 4316 C C . VAL A 1 551 ? -25.953 -7.742 18.641 1 91.94 551 VAL A C 1
ATOM 4318 O O . VAL A 1 551 ? -25.719 -6.668 19.188 1 91.94 551 VAL A O 1
ATOM 4321 N N . GLY A 1 552 ? -25.547 -7.887 17.469 1 91.06 552 GLY A N 1
ATOM 4322 C CA . GLY A 1 552 ? -24.422 -7.129 16.953 1 91.06 552 GLY A CA 1
ATOM 4323 C C . GLY A 1 552 ? -24.828 -5.879 16.188 1 91.06 552 GLY A C 1
ATOM 4324 O O . GLY A 1 552 ? -24 -5.012 15.914 1 91.06 552 GLY A O 1
ATOM 4325 N N . MET A 1 553 ? -26.156 -5.594 15.953 1 93.75 553 MET A N 1
ATOM 4326 C CA . MET A 1 553 ? -26.484 -4.5 15.047 1 93.75 553 MET A CA 1
ATOM 4327 C C . MET A 1 553 ? -27.547 -3.594 15.664 1 93.75 553 MET A C 1
ATOM 4329 O O . MET A 1 553 ? -27.75 -2.467 15.203 1 93.75 553 MET A O 1
ATOM 4333 N N . GLN A 1 554 ? -28.172 -3.992 16.75 1 94 554 GLN A N 1
ATOM 4334 C CA . GLN A 1 554 ? -29.359 -3.281 17.25 1 94 554 GLN A CA 1
ATOM 4335 C C . GLN A 1 554 ? -28.984 -2.311 18.359 1 94 554 GLN A C 1
ATOM 4337 O O . GLN A 1 554 ? -28.031 -2.551 19.109 1 94 554 GLN A O 1
ATOM 4342 N N . LEU A 1 555 ? -29.781 -1.275 18.469 1 93.06 555 LEU A N 1
ATOM 4343 C CA . LEU A 1 555 ? -29.562 -0.232 19.453 1 93.06 555 LEU A CA 1
ATOM 4344 C C . LEU A 1 555 ? -29.797 -0.766 20.875 1 93.06 555 LEU A C 1
ATOM 4346 O O . LEU A 1 555 ? -29.141 -0.329 21.812 1 93.06 555 LEU A O 1
ATOM 4350 N N . TYR A 1 556 ? -30.75 -1.761 21.031 1 92.69 556 TYR A N 1
ATOM 4351 C CA . TYR A 1 556 ? -31.094 -2.246 22.375 1 92.69 556 TYR A CA 1
ATOM 4352 C C . TYR A 1 556 ? -30 -3.146 22.922 1 92.69 556 TYR A C 1
ATOM 4354 O O . TYR A 1 556 ? -29.953 -3.41 24.125 1 92.69 556 TYR A O 1
ATOM 4362 N N . SER A 1 557 ? -29.094 -3.6 22.141 1 92.69 557 SER A N 1
ATOM 4363 C CA . SER A 1 557 ? -28 -4.453 22.594 1 92.69 557 SER A CA 1
ATOM 4364 C C . SER A 1 557 ? -26.656 -3.762 22.406 1 92.69 557 SER A C 1
ATOM 4366 O O . SER A 1 557 ? -25.891 -3.605 23.375 1 92.69 557 SER A O 1
ATOM 4368 N N . ARG A 1 558 ? -26.375 -3.205 21.266 1 93.25 558 ARG A N 1
ATOM 4369 C CA . ARG A 1 558 ? -25.078 -2.635 20.938 1 93.25 558 ARG A CA 1
ATOM 4370 C C . ARG A 1 558 ? -25.062 -1.125 21.156 1 93.25 558 ARG A C 1
ATOM 4372 O O . ARG A 1 558 ? -24.062 -0.46 20.906 1 93.25 558 ARG A O 1
ATOM 4379 N N . GLY A 1 559 ? -26.125 -0.55 21.609 1 95.19 559 GLY A N 1
ATOM 4380 C CA . GLY A 1 559 ? -26.266 0.895 21.719 1 95.19 559 GLY A CA 1
ATOM 4381 C C . GLY A 1 559 ? -25.531 1.482 22.906 1 95.19 559 GLY A C 1
ATOM 4382 O O . GLY A 1 559 ? -25.438 2.705 23.047 1 95.19 559 GLY A O 1
ATOM 4383 N N . GLY A 1 560 ? -24.891 0.657 23.75 1 96.06 560 GLY A N 1
ATOM 4384 C CA . GLY A 1 560 ? -24.203 1.126 24.938 1 96.06 560 GLY A CA 1
ATOM 4385 C C . GLY A 1 560 ? -23.156 2.186 24.641 1 96.06 560 GLY A C 1
ATOM 4386 O O . GLY A 1 560 ? -23.203 3.287 25.188 1 96.06 560 GLY A O 1
ATOM 4387 N N . PRO A 1 561 ? -22.25 1.942 23.719 1 97.56 561 PRO A N 1
ATOM 4388 C CA . PRO A 1 561 ? -21.219 2.922 23.375 1 97.56 561 PRO A CA 1
ATOM 4389 C C . PRO A 1 561 ? -21.797 4.25 22.891 1 97.56 561 PRO A C 1
ATOM 4391 O O . PRO A 1 561 ? -21.312 5.316 23.281 1 97.56 561 PRO A O 1
ATOM 4394 N N . PHE A 1 562 ? -22.859 4.258 22.125 1 97.88 562 PHE A N 1
ATOM 4395 C CA . PHE A 1 562 ? -23.5 5.477 21.641 1 97.88 562 PHE A CA 1
ATOM 4396 C C . PHE A 1 562 ? -24.078 6.277 22.797 1 97.88 562 PHE A C 1
ATOM 4398 O O . PHE A 1 562 ? -23.938 7.5 22.859 1 97.88 562 PHE A O 1
ATOM 4405 N N . LEU A 1 563 ? -24.688 5.613 23.734 1 98.25 563 LEU A N 1
ATOM 4406 C CA . LEU A 1 563 ? -25.312 6.262 24.891 1 98.25 563 LEU A CA 1
ATOM 4407 C C . LEU A 1 563 ? -24.25 6.887 25.797 1 98.25 563 LEU A C 1
ATOM 4409 O O . LEU A 1 563 ? -24.469 7.977 26.328 1 98.25 563 LEU A O 1
ATOM 4413 N N . ILE A 1 564 ? -23.188 6.242 25.938 1 98 564 ILE A N 1
ATOM 4414 C CA . ILE A 1 564 ? -22.078 6.805 26.703 1 98 564 ILE A CA 1
ATOM 4415 C C . ILE A 1 564 ? -21.562 8.062 26.031 1 98 564 ILE A C 1
ATOM 4417 O O . ILE A 1 564 ? -21.25 9.055 26.688 1 98 564 ILE A O 1
ATOM 4421 N N . GLY A 1 565 ? -21.469 8.016 24.734 1 97.81 565 GLY A N 1
ATOM 4422 C CA . GLY A 1 565 ? -21.094 9.203 23.984 1 97.81 565 GLY A CA 1
ATOM 4423 C C . GLY A 1 565 ? -22.047 10.375 24.203 1 97.81 565 GLY A C 1
ATOM 4424 O O . GLY A 1 565 ? -21.594 11.508 24.375 1 97.81 565 GLY A O 1
ATOM 4425 N N . LEU A 1 566 ? -23.328 10.094 24.297 1 97.69 566 LEU A N 1
ATOM 4426 C CA . LEU A 1 566 ? -24.312 11.133 24.562 1 97.69 566 LEU A CA 1
ATOM 4427 C C . LEU A 1 566 ? -24.078 11.781 25.922 1 97.69 566 LEU A C 1
ATOM 4429 O O . LEU A 1 566 ? -24.094 13.008 26.047 1 97.69 566 LEU A O 1
ATOM 4433 N N . ILE A 1 567 ? -23.797 10.938 26.875 1 96.62 567 ILE A N 1
ATOM 4434 C CA . ILE A 1 567 ? -23.562 11.43 28.234 1 96.62 567 ILE A CA 1
ATOM 4435 C C . ILE A 1 567 ? -22.344 12.367 28.234 1 96.62 567 ILE A C 1
ATOM 4437 O O . ILE A 1 567 ? -22.422 13.469 28.781 1 96.62 567 ILE A O 1
ATOM 4441 N N . VAL A 1 568 ? -21.328 11.992 27.625 1 94.56 568 VAL A N 1
ATOM 4442 C CA . VAL A 1 568 ? -20.094 12.781 27.578 1 94.56 568 VAL A CA 1
ATOM 4443 C C . VAL A 1 568 ? -20.344 14.086 26.828 1 94.56 568 VAL A C 1
ATOM 4445 O O . VAL A 1 568 ? -19.859 15.148 27.25 1 94.56 568 VAL A O 1
ATOM 4448 N N . GLY A 1 569 ? -21.078 14.016 25.75 1 93.88 569 GLY A N 1
ATOM 4449 C CA . GLY A 1 569 ? -21.391 15.219 25 1 93.88 569 GLY A CA 1
ATOM 4450 C C . GLY A 1 569 ? -22.156 16.25 25.812 1 93.88 569 GLY A C 1
ATOM 4451 O O . GLY A 1 569 ? -21.859 17.438 25.766 1 93.88 569 GLY A O 1
ATOM 4452 N N . PHE A 1 570 ? -23.125 15.797 26.625 1 94.25 570 PHE A N 1
ATOM 4453 C CA . PHE A 1 570 ? -23.906 16.688 27.469 1 94.25 570 PHE A CA 1
ATOM 4454 C C . PHE A 1 570 ? -23.062 17.25 28.594 1 94.25 570 PHE A C 1
ATOM 4456 O O . PHE A 1 570 ? -23.234 18.406 29 1 94.25 570 PHE A O 1
ATOM 4463 N N . ILE A 1 571 ? -22.141 16.469 29.062 1 91.25 571 ILE A N 1
ATOM 4464 C CA . ILE A 1 571 ? -21.25 16.938 30.125 1 91.25 571 ILE A CA 1
ATOM 4465 C C . ILE A 1 571 ? -20.359 18.062 29.594 1 91.25 571 ILE A C 1
ATOM 4467 O O . ILE A 1 571 ? -20.109 19.047 30.281 1 91.25 571 ILE A O 1
ATOM 4471 N N . PHE A 1 572 ? -19.859 17.953 28.438 1 88.12 572 PHE A N 1
ATOM 4472 C CA . PHE A 1 572 ? -19.031 18.984 27.828 1 88.12 572 PHE A CA 1
ATOM 4473 C C . PHE A 1 572 ? -19.797 20.297 27.688 1 88.12 572 PHE A C 1
ATOM 4475 O O . PHE A 1 572 ? -19.281 21.359 28.031 1 88.12 572 PHE A O 1
ATOM 4482 N N . THR A 1 573 ? -21.031 20.219 27.25 1 85.75 573 THR A N 1
ATOM 4483 C CA . THR A 1 573 ? -21.859 21.422 27.109 1 85.75 573 THR A CA 1
ATOM 4484 C C . THR A 1 573 ? -22.156 22.031 28.469 1 85.75 573 THR A C 1
ATOM 4486 O O . THR A 1 573 ? -22.141 23.25 28.641 1 85.75 573 THR A O 1
ATOM 4489 N N . GLN A 1 574 ? -22.422 21.188 29.406 1 84.5 574 GLN A N 1
ATOM 4490 C CA . GLN A 1 574 ? -22.688 21.641 30.766 1 84.5 574 GLN A CA 1
ATOM 4491 C C . GLN A 1 574 ? -21.484 22.391 31.344 1 84.5 574 GLN A C 1
ATOM 4493 O O . GLN A 1 574 ? -21.641 23.438 31.969 1 84.5 574 GLN A O 1
ATOM 4498 N N . LYS A 1 575 ? -20.359 21.875 31.094 1 79 575 LYS A N 1
ATOM 4499 C CA . LYS A 1 575 ? -19.141 22.469 31.625 1 79 575 LYS A CA 1
ATOM 4500 C C . LYS A 1 575 ? -18.828 23.797 30.922 1 79 575 LYS A C 1
ATOM 4502 O O . LYS A 1 575 ? -18.359 24.75 31.547 1 79 575 LYS A O 1
ATOM 4507 N N . ILE A 1 576 ? -18.969 23.812 29.688 1 70.19 576 ILE A N 1
ATOM 4508 C CA . ILE A 1 576 ? -18.781 25.047 28.938 1 70.19 576 ILE A CA 1
ATOM 4509 C C . ILE A 1 576 ? -19.766 26.109 29.438 1 70.19 576 ILE A C 1
ATOM 4511 O O . ILE A 1 576 ? -19.375 27.25 29.688 1 70.19 576 ILE A O 1
ATOM 4515 N N . ASN A 1 577 ? -21.047 25.703 29.688 1 68.25 577 ASN A N 1
ATOM 4516 C CA . ASN A 1 577 ? -22.078 26.609 30.141 1 68.25 577 ASN A CA 1
ATOM 4517 C C . ASN A 1 577 ? -21.797 27.109 31.562 1 68.25 577 ASN A C 1
ATOM 4519 O O . ASN A 1 577 ? -22.047 28.281 31.875 1 68.25 577 ASN A O 1
ATOM 4523 N N . ARG A 1 578 ? -21.234 26.203 32.281 1 69.25 578 ARG A N 1
ATOM 4524 C CA . ARG A 1 578 ? -20.969 26.578 33.688 1 69.25 578 ARG A CA 1
ATOM 4525 C C . ARG A 1 578 ? -19.562 27.156 33.844 1 69.25 578 ARG A C 1
ATOM 4527 O O . ARG A 1 578 ? -19.156 27.5 34.938 1 69.25 578 ARG A O 1
ATOM 4534 N N . LYS A 1 579 ? -18.812 27.547 32.656 1 59.72 579 LYS A N 1
ATOM 4535 C CA . LYS A 1 579 ? -17.469 28.109 32.656 1 59.72 579 LYS A CA 1
ATOM 4536 C C . LYS A 1 579 ? -16.531 27.328 33.562 1 59.72 579 LYS A C 1
ATOM 4538 O O . LYS A 1 579 ? -15.703 27.922 34.25 1 59.72 579 LYS A O 1
ATOM 4543 N N . LYS A 1 580 ? -16.938 26.062 33.906 1 57.88 580 LYS A N 1
ATOM 4544 C CA . LYS A 1 580 ? -16.078 25.234 34.75 1 57.88 580 LYS A CA 1
ATOM 4545 C C . LYS A 1 580 ? -15.078 24.453 33.906 1 57.88 580 LYS A C 1
ATOM 4547 O O . LYS A 1 580 ? -15.391 24.047 32.812 1 57.88 580 LYS A O 1
ATOM 4552 N N . THR A 1 581 ? -13.719 24.688 34.156 1 56.59 581 THR A N 1
ATOM 4553 C CA . THR A 1 581 ? -12.641 23.984 33.469 1 56.59 581 THR A CA 1
ATOM 4554 C C . THR A 1 581 ? -12.562 22.531 33.906 1 56.59 581 THR A C 1
ATOM 4556 O O . THR A 1 581 ? -13.023 22.188 35 1 56.59 581 THR A O 1
ATOM 4559 N N . PHE A 1 582 ? -12.555 21.562 32.969 1 58.44 582 PHE A N 1
ATOM 4560 C CA . PHE A 1 582 ? -12.219 20.203 33.344 1 58.44 582 PHE A CA 1
ATOM 4561 C C . PHE A 1 582 ? -11.156 20.203 34.469 1 58.44 582 PHE A C 1
ATOM 4563 O O . PHE A 1 582 ? -10.164 20.922 34.375 1 58.44 582 PHE A O 1
ATOM 4570 N N . ALA A 1 583 ? -11.656 20.062 35.781 1 54.09 583 ALA A N 1
ATOM 4571 C CA . ALA A 1 583 ? -11.07 20.188 37.094 1 54.09 583 ALA A CA 1
ATOM 4572 C C . ALA A 1 583 ? -9.578 19.859 37.062 1 54.09 583 ALA A C 1
ATOM 4574 O O . ALA A 1 583 ? -9.133 19.062 36.25 1 54.09 583 ALA A O 1
ATOM 4575 N N . LYS A 1 584 ? -8.82 20.797 37.719 1 60.38 584 LYS A N 1
ATOM 4576 C CA . LYS A 1 584 ? -7.469 20.578 38.219 1 60.38 584 LYS A CA 1
ATOM 4577 C C . LYS A 1 584 ? -7.328 19.188 38.844 1 60.38 584 LYS A C 1
ATOM 4579 O O . LYS A 1 584 ? -7.898 18.906 39.875 1 60.38 584 LYS A O 1
ATOM 4584 N N . MET A 1 585 ? -7.363 18.172 38 1 68.75 585 MET A N 1
ATOM 4585 C CA . MET A 1 585 ? -7.156 16.844 38.531 1 68.75 585 MET A CA 1
ATOM 4586 C C . MET A 1 585 ? -5.77 16.719 39.156 1 68.75 585 MET A C 1
ATOM 4588 O O . MET A 1 585 ? -4.789 17.219 38.625 1 68.75 585 MET A O 1
ATOM 4592 N N . ASN A 1 586 ? -5.77 16.281 40.469 1 77.12 586 ASN A N 1
ATOM 4593 C CA . ASN A 1 586 ? -4.512 15.984 41.125 1 77.12 586 ASN A CA 1
ATOM 4594 C C . ASN A 1 586 ? -3.676 14.977 40.375 1 77.12 586 ASN A C 1
ATOM 4596 O O . ASN A 1 586 ? -4.199 14.25 39.5 1 77.12 586 ASN A O 1
ATOM 4600 N N . ARG A 1 587 ? -2.461 14.992 40.562 1 76.5 587 ARG A N 1
ATOM 4601 C CA . ARG A 1 587 ? -1.513 14.125 39.875 1 76.5 587 ARG A CA 1
ATOM 4602 C C . ARG A 1 587 ? -1.845 12.656 40.094 1 76.5 587 ARG A C 1
ATOM 4604 O O . ARG A 1 587 ? -1.736 11.836 39.188 1 76.5 587 ARG A O 1
ATOM 4611 N N . LEU A 1 588 ? -2.213 12.398 41.25 1 83.38 588 LEU A N 1
ATOM 4612 C CA . LEU A 1 588 ? -2.52 11.008 41.594 1 83.38 588 LEU A CA 1
ATOM 4613 C C . LEU A 1 588 ? -3.76 10.531 40.844 1 83.38 588 LEU A C 1
ATOM 4615 O O . LEU A 1 588 ? -3.793 9.406 40.344 1 83.38 588 LEU A O 1
ATOM 4619 N N . LYS A 1 589 ? -4.711 11.414 40.75 1 84.12 589 LYS A N 1
ATOM 4620 C CA . LYS A 1 589 ? -5.93 11.062 40.031 1 84.12 589 LYS A CA 1
ATOM 4621 C C . LYS A 1 589 ? -5.664 10.914 38.531 1 84.12 589 LYS A C 1
ATOM 4623 O O . LYS A 1 589 ? -6.211 10.023 37.875 1 84.12 589 LYS A O 1
ATOM 4628 N N . THR A 1 590 ? -4.844 11.781 38.062 1 85.56 590 THR A N 1
ATOM 4629 C CA . THR A 1 590 ? -4.508 11.727 36.656 1 85.56 590 THR A CA 1
ATOM 4630 C C . THR A 1 590 ? -3.76 10.438 36.312 1 85.56 590 THR A C 1
ATOM 4632 O O . THR A 1 590 ? -4.039 9.797 35.312 1 85.56 590 THR A O 1
ATOM 4635 N N . THR A 1 591 ? -2.818 10.07 37.156 1 87.69 591 THR A N 1
ATOM 4636 C CA . THR A 1 591 ? -2.049 8.852 36.906 1 87.69 591 THR A CA 1
ATOM 4637 C C . THR A 1 591 ? -2.941 7.617 37.031 1 87.69 591 THR A C 1
ATOM 4639 O O . THR A 1 591 ? -2.803 6.668 36.25 1 87.69 591 THR A O 1
ATOM 4642 N N . PHE A 1 592 ? -3.791 7.723 37.938 1 89.94 592 PHE A N 1
ATOM 4643 C CA . PHE A 1 592 ? -4.715 6.609 38.125 1 89.94 592 PHE A CA 1
ATOM 4644 C C . PHE A 1 592 ? -5.621 6.449 36.906 1 89.94 592 PHE A C 1
ATOM 4646 O O . PHE A 1 592 ? -5.871 5.332 36.438 1 89.94 592 PHE A O 1
ATOM 4653 N N . MET A 1 593 ? -6.098 7.504 36.438 1 89.69 593 MET A N 1
ATOM 4654 C CA . MET A 1 593 ? -6.969 7.457 35.25 1 89.69 593 MET A CA 1
ATOM 4655 C C . MET A 1 593 ? -6.227 6.91 34.031 1 89.69 593 MET A C 1
ATOM 4657 O O . MET A 1 593 ? -6.789 6.133 33.25 1 89.69 593 MET A O 1
ATOM 4661 N N . TRP A 1 594 ? -4.996 7.242 33.906 1 90.88 594 TRP A N 1
ATOM 4662 C CA . TRP A 1 594 ? -4.215 6.75 32.781 1 90.88 594 TRP A CA 1
ATOM 4663 C C . TRP A 1 594 ? -3.916 5.262 32.938 1 90.88 594 TRP A C 1
ATOM 4665 O O . TRP A 1 594 ? -3.918 4.523 31.938 1 90.88 594 TRP A O 1
ATOM 4675 N N . LEU A 1 595 ? -3.646 4.844 34.094 1 92.69 595 LEU A N 1
ATOM 4676 C CA . LEU A 1 595 ? -3.426 3.42 34.344 1 92.69 595 LEU A CA 1
ATOM 4677 C C . LEU A 1 595 ? -4.691 2.621 34.031 1 92.69 595 LEU A C 1
ATOM 4679 O O . LEU A 1 595 ? -4.621 1.512 33.5 1 92.69 595 LEU A O 1
ATOM 4683 N N . MET A 1 596 ? -5.762 3.213 34.406 1 91.94 596 MET A N 1
ATOM 4684 C CA . MET A 1 596 ? -7.039 2.564 34.125 1 91.94 596 MET A CA 1
ATOM 4685 C C . MET A 1 596 ? -7.293 2.479 32.625 1 91.94 596 MET A C 1
ATOM 4687 O O . MET A 1 596 ? -7.777 1.459 32.125 1 91.94 596 MET A O 1
ATOM 4691 N N . ILE A 1 597 ? -6.992 3.523 31.906 1 93.88 597 ILE A N 1
ATOM 4692 C CA . ILE A 1 597 ? -7.172 3.545 30.453 1 93.88 597 ILE A CA 1
ATOM 4693 C C . ILE A 1 597 ? -6.293 2.475 29.812 1 93.88 597 ILE A C 1
ATOM 4695 O O . ILE A 1 597 ? -6.77 1.683 29 1 93.88 597 ILE A O 1
ATOM 4699 N N . LEU A 1 598 ? -5.035 2.371 30.234 1 93.69 598 LEU A N 1
ATOM 4700 C CA . LEU A 1 598 ? -4.094 1.429 29.641 1 93.69 598 LEU A CA 1
ATOM 4701 C C . LEU A 1 598 ? -4.457 -0.006 30.016 1 93.69 598 LEU A C 1
ATOM 4703 O O . LEU A 1 598 ? -4.41 -0.9 29.172 1 93.69 598 LEU A O 1
ATOM 4707 N N . ALA A 1 599 ? -4.828 -0.188 31.219 1 94.12 599 ALA A N 1
ATOM 4708 C CA . ALA A 1 599 ? -5.18 -1.531 31.672 1 94.12 599 ALA A CA 1
ATOM 4709 C C . ALA A 1 599 ? -6.461 -2.018 31 1 94.12 599 ALA A C 1
ATOM 4711 O O . ALA A 1 599 ? -6.523 -3.145 30.516 1 94.12 599 ALA A O 1
ATOM 4712 N N . ALA A 1 600 ? -7.438 -1.178 30.969 1 94.62 600 ALA A N 1
ATOM 4713 C CA . ALA A 1 600 ? -8.719 -1.567 30.391 1 94.62 600 ALA A CA 1
ATOM 4714 C C . ALA A 1 600 ? -8.586 -1.802 28.891 1 94.62 600 ALA A C 1
ATOM 4716 O O . ALA A 1 600 ? -9.188 -2.725 28.344 1 94.62 600 ALA A O 1
ATOM 4717 N N . THR A 1 601 ? -7.848 -0.955 28.203 1 93.38 601 THR A N 1
ATOM 4718 C CA . THR A 1 601 ? -7.609 -1.153 26.781 1 93.38 601 THR A CA 1
ATOM 4719 C C . THR A 1 601 ? -6.836 -2.447 26.531 1 93.38 601 THR A C 1
ATOM 4721 O O . THR A 1 601 ? -7.172 -3.215 25.625 1 93.38 601 THR A O 1
ATOM 4724 N N . GLY A 1 602 ? -5.785 -2.744 27.359 1 91.88 602 GLY A N 1
ATOM 4725 C CA . GLY A 1 602 ? -5.004 -3.965 27.219 1 91.88 602 GLY A CA 1
ATOM 4726 C C . GLY A 1 602 ? -5.828 -5.223 27.406 1 91.88 602 GLY A C 1
ATOM 4727 O O . GLY A 1 602 ? -5.684 -6.184 26.641 1 91.88 602 GLY A O 1
ATOM 4728 N N . VAL A 1 603 ? -6.734 -5.098 28.25 1 90.94 603 VAL A N 1
ATOM 4729 C CA . VAL A 1 603 ? -7.535 -6.277 28.562 1 90.94 603 VAL A CA 1
ATOM 4730 C C . VAL A 1 603 ? -8.602 -6.473 27.484 1 90.94 603 VAL A C 1
ATOM 4732 O O . VAL A 1 603 ? -8.781 -7.582 26.984 1 90.94 603 VAL A O 1
ATOM 4735 N N . THR A 1 604 ? -9.289 -5.473 27.109 1 92.25 604 THR A N 1
ATOM 4736 C CA . THR A 1 604 ? -10.391 -5.602 26.156 1 92.25 604 THR A CA 1
ATOM 4737 C C . THR A 1 604 ? -9.867 -6 24.781 1 92.25 604 THR A C 1
ATOM 4739 O O . THR A 1 604 ? -10.5 -6.789 24.078 1 92.25 604 THR A O 1
ATOM 4742 N N . VAL A 1 605 ? -8.727 -5.539 24.422 1 90 605 VAL A N 1
ATOM 4743 C CA . VAL A 1 605 ? -8.195 -5.801 23.094 1 90 605 VAL A CA 1
ATOM 4744 C C . VAL A 1 605 ? -7.637 -7.219 23.031 1 90 605 VAL A C 1
ATOM 4746 O O . VAL A 1 605 ? -7.766 -7.902 22.016 1 90 605 VAL A O 1
ATOM 4749 N N . ASN A 1 606 ? -7.094 -7.773 24.156 1 88.94 606 ASN A N 1
ATOM 4750 C CA . ASN A 1 606 ? -6.371 -9.039 24.109 1 88.94 606 ASN A CA 1
ATOM 4751 C C . ASN A 1 606 ? -7.156 -10.164 24.781 1 88.94 606 ASN A C 1
ATOM 4753 O O . ASN A 1 606 ? -6.742 -11.32 24.75 1 88.94 606 ASN A O 1
ATOM 4757 N N . ALA A 1 607 ? -8.258 -9.875 25.266 1 87.62 607 ALA A N 1
ATOM 4758 C CA . ALA A 1 607 ? -9.016 -10.883 26.016 1 87.62 607 ALA A CA 1
ATOM 4759 C C . ALA A 1 607 ? -9.453 -12.023 25.094 1 87.62 607 ALA A C 1
ATOM 4761 O O . ALA A 1 607 ? -9.594 -13.164 25.547 1 87.62 607 ALA A O 1
ATOM 4762 N N . THR A 1 608 ? -9.633 -11.766 23.859 1 87.44 608 THR A N 1
ATOM 4763 C CA . THR A 1 608 ? -10.164 -12.773 22.953 1 87.44 608 THR A CA 1
ATOM 4764 C C . THR A 1 608 ? -9.031 -13.602 22.344 1 87.44 608 THR A C 1
ATOM 4766 O O . THR A 1 608 ? -9.273 -14.492 21.531 1 87.44 608 THR A O 1
ATOM 4769 N N . PHE A 1 609 ? -7.797 -13.367 22.734 1 85.56 609 PHE A N 1
ATOM 4770 C CA . PHE A 1 609 ? -6.641 -14.039 22.156 1 85.56 609 PHE A CA 1
ATOM 4771 C C . PHE A 1 609 ? -6.715 -15.547 22.375 1 85.56 609 PHE A C 1
ATOM 4773 O O . PHE A 1 609 ? -6.5 -16.328 21.453 1 85.56 609 PHE A O 1
ATOM 4780 N N . GLY A 1 610 ? -7.086 -15.953 23.594 1 81.31 610 GLY A N 1
ATOM 4781 C CA . GLY A 1 610 ? -7.16 -17.375 23.922 1 81.31 610 GLY A CA 1
ATOM 4782 C C . GLY A 1 610 ? -8.242 -18.109 23.141 1 81.31 610 GLY A C 1
ATOM 4783 O O . GLY A 1 610 ? -8.039 -19.25 22.719 1 81.31 610 GLY A O 1
ATOM 4784 N N . TRP A 1 611 ? -9.32 -17.453 22.875 1 81.75 611 TRP A N 1
ATOM 4785 C CA . TRP A 1 611 ? -10.43 -18.062 22.156 1 81.75 611 TRP A CA 1
ATOM 4786 C C . TRP A 1 611 ? -10.141 -18.125 20.656 1 81.75 611 TRP A C 1
ATOM 4788 O O . TRP A 1 611 ? -10.547 -19.062 19.969 1 81.75 611 TRP A O 1
ATOM 4798 N N . ASN A 1 612 ? -9.445 -17.125 20.141 1 78.25 612 ASN A N 1
ATOM 4799 C CA . ASN A 1 612 ? -9.117 -17.094 18.719 1 78.25 612 ASN A CA 1
ATOM 4800 C C . ASN A 1 612 ? -8.008 -18.094 18.375 1 78.25 612 ASN A C 1
ATOM 4802 O O . ASN A 1 612 ? -7.953 -18.609 17.25 1 78.25 612 ASN A O 1
ATOM 4806 N N . LYS A 1 613 ? -7.102 -18.344 19.297 1 74.19 613 LYS A N 1
ATOM 4807 C CA . LYS A 1 613 ? -6.023 -19.297 19.078 1 74.19 613 LYS A CA 1
ATOM 4808 C C . LYS A 1 613 ? -6.566 -20.734 19.047 1 74.19 613 LYS A C 1
ATOM 4810 O O . LYS A 1 613 ? -5.961 -21.609 18.453 1 74.19 613 LYS A O 1
ATOM 4815 N N . GLY A 1 614 ? -7.789 -20.969 19.547 1 69.81 614 GLY A N 1
ATOM 4816 C CA . GLY A 1 614 ? -8.406 -22.281 19.531 1 69.81 614 GLY A CA 1
ATOM 4817 C C . GLY A 1 614 ? -8.055 -23.109 20.75 1 69.81 614 GLY A C 1
ATOM 4818 O O . GLY A 1 614 ? -8.398 -24.297 20.812 1 69.81 614 GLY A O 1
ATOM 4819 N N . SER A 1 615 ? -7.312 -22.594 21.625 1 68 615 SER A N 1
ATOM 4820 C CA . SER A 1 615 ? -6.871 -23.391 22.766 1 68 615 SER A CA 1
ATOM 4821 C C . SER A 1 615 ? -8.031 -23.703 23.703 1 68 615 SER A C 1
ATOM 4823 O O . SER A 1 615 ? -8.047 -24.75 24.344 1 68 615 SER A O 1
ATOM 4825 N N . SER A 1 616 ? -9.055 -22.797 23.719 1 73 616 SER A N 1
ATOM 4826 C CA . SER A 1 616 ? -10.188 -23.016 24.609 1 73 616 SER A CA 1
ATOM 4827 C C . SER A 1 616 ? -11.492 -22.578 23.953 1 73 616 SER A C 1
ATOM 4829 O O . SER A 1 616 ? -11.516 -21.641 23.156 1 73 616 SER A O 1
ATOM 4831 N N . SER A 1 617 ? -12.477 -23.5 24.062 1 78.5 617 SER A N 1
ATOM 4832 C CA . SER A 1 617 ? -13.812 -23.078 23.656 1 78.5 617 SER A CA 1
ATOM 4833 C C . SER A 1 617 ? -14.461 -22.188 24.703 1 78.5 617 SER A C 1
ATOM 4835 O O . SER A 1 617 ? -14.336 -22.438 25.906 1 78.5 617 SER A O 1
ATOM 4837 N N . PRO A 1 618 ? -14.977 -21.094 24.297 1 84.44 618 PRO A N 1
ATOM 4838 C CA . PRO A 1 618 ? -15.586 -20.172 25.281 1 84.44 618 PRO A CA 1
ATOM 4839 C C . PRO A 1 618 ? -16.812 -20.781 25.953 1 84.44 618 PRO A C 1
ATOM 4841 O O . PRO A 1 618 ? -17.672 -21.359 25.281 1 84.44 618 PRO A O 1
ATOM 4844 N N . SER A 1 619 ? -16.859 -20.75 27.281 1 88.38 619 SER A N 1
ATOM 4845 C CA . SER A 1 619 ? -18.062 -21.141 28.016 1 88.38 619 SER A CA 1
ATOM 4846 C C . SER A 1 619 ? -19.203 -20.156 27.781 1 88.38 619 SER A C 1
ATOM 4848 O O . SER A 1 619 ? -18.969 -18.953 27.609 1 88.38 619 SER A O 1
ATOM 4850 N N . PRO A 1 620 ? -20.438 -20.625 27.734 1 90.75 620 PRO A N 1
ATOM 4851 C CA . PRO A 1 620 ? -21.562 -19.734 27.453 1 90.75 620 PRO A CA 1
ATOM 4852 C C . PRO A 1 620 ? -21.672 -18.594 28.469 1 90.75 620 PRO A C 1
ATOM 4854 O O . PRO A 1 620 ? -21.969 -17.453 28.078 1 90.75 620 PRO A O 1
ATOM 4857 N N . ILE A 1 621 ? -21.438 -18.844 29.703 1 93.25 621 ILE A N 1
ATOM 4858 C CA . ILE A 1 621 ? -21.562 -17.797 30.719 1 93.25 621 ILE A CA 1
ATOM 4859 C C . ILE A 1 621 ? -20.438 -16.781 30.562 1 93.25 621 ILE A C 1
ATOM 4861 O O . ILE A 1 621 ? -20.656 -15.578 30.688 1 93.25 621 ILE A O 1
ATOM 4865 N N . ALA A 1 622 ? -19.281 -17.328 30.344 1 91.5 622 ALA A N 1
ATOM 4866 C CA . ALA A 1 622 ? -18.141 -16.438 30.141 1 91.5 622 ALA A CA 1
ATOM 4867 C C . ALA A 1 622 ? -18.312 -15.586 28.891 1 91.5 622 ALA A C 1
ATOM 4869 O O . ALA A 1 622 ? -17.953 -14.406 28.891 1 91.5 622 ALA A O 1
ATOM 4870 N N . SER A 1 623 ? -18.875 -16.188 27.891 1 92.44 623 SER A N 1
ATOM 4871 C CA . SER A 1 623 ? -19.125 -15.461 26.656 1 92.44 623 SER A CA 1
ATOM 4872 C C . SER A 1 623 ? -20.172 -14.367 26.859 1 92.44 623 SER A C 1
ATOM 4874 O O . SER A 1 623 ? -20 -13.242 26.359 1 92.44 623 SER A O 1
ATOM 4876 N N . ALA A 1 624 ? -21.203 -14.688 27.562 1 94.94 624 ALA A N 1
ATOM 4877 C CA . ALA A 1 624 ? -22.266 -13.727 27.797 1 94.94 624 ALA A CA 1
ATOM 4878 C C . ALA A 1 624 ? -21.766 -12.555 28.641 1 94.94 624 ALA A C 1
ATOM 4880 O O . ALA A 1 624 ? -22.109 -11.398 28.391 1 94.94 624 ALA A O 1
ATOM 4881 N N . PHE A 1 625 ? -20.969 -12.828 29.609 1 94.38 625 PHE A N 1
ATOM 4882 C CA . PHE A 1 625 ? -20.422 -11.789 30.469 1 94.38 625 PHE A CA 1
ATOM 4883 C C . PHE A 1 625 ? -19.469 -10.891 29.688 1 94.38 625 PHE A C 1
ATOM 4885 O O . PHE A 1 625 ? -19.5 -9.672 29.828 1 94.38 625 PHE A O 1
ATOM 4892 N N . TYR A 1 626 ? -18.625 -11.516 28.938 1 93.12 626 TYR A N 1
ATOM 4893 C CA . TYR A 1 626 ? -17.688 -10.734 28.141 1 93.12 626 TYR A CA 1
ATOM 4894 C C . TYR A 1 626 ? -18.422 -9.859 27.141 1 93.12 626 TYR A C 1
ATOM 4896 O O . TYR A 1 626 ? -18.078 -8.688 26.953 1 93.12 626 TYR A O 1
ATOM 4904 N N . ASP A 1 627 ? -19.359 -10.375 26.484 1 94.19 627 ASP A N 1
ATOM 4905 C CA . ASP A 1 627 ? -20.125 -9.641 25.484 1 94.19 627 ASP A CA 1
ATOM 4906 C C . ASP A 1 627 ? -20.828 -8.438 26.109 1 94.19 627 ASP A C 1
ATOM 4908 O O . ASP A 1 627 ? -20.875 -7.355 25.516 1 94.19 627 ASP A O 1
ATOM 4912 N N . ALA A 1 628 ? -21.359 -8.602 27.281 1 95.12 628 ALA A N 1
ATOM 4913 C CA . ALA A 1 628 ? -22.141 -7.562 27.938 1 95.12 628 ALA A CA 1
ATOM 4914 C C . ALA A 1 628 ? -21.234 -6.445 28.453 1 95.12 628 ALA A C 1
ATOM 4916 O O . ALA A 1 628 ? -21.672 -5.297 28.578 1 95.12 628 ALA A O 1
ATOM 4917 N N . LEU A 1 629 ? -19.969 -6.723 28.656 1 94.75 629 LEU A N 1
ATOM 4918 C CA . LEU A 1 629 ? -19.141 -5.766 29.375 1 94.75 629 LEU A CA 1
ATOM 4919 C C . LEU A 1 629 ? -18.094 -5.145 28.453 1 94.75 629 LEU A C 1
ATOM 4921 O O . LEU A 1 629 ? -17.75 -3.973 28.609 1 94.75 629 LEU A O 1
ATOM 4925 N N . HIS A 1 630 ? -17.531 -5.859 27.562 1 94 630 HIS A N 1
ATOM 4926 C CA . HIS A 1 630 ? -16.328 -5.43 26.859 1 94 630 HIS A CA 1
ATOM 4927 C C . HIS A 1 630 ? -16.578 -4.168 26.047 1 94 630 HIS A C 1
ATOM 4929 O O . HIS A 1 630 ? -15.742 -3.264 26.016 1 94 630 HIS A O 1
ATOM 4935 N N . ARG A 1 631 ? -17.75 -4.023 25.422 1 95.12 631 ARG A N 1
ATOM 4936 C CA . ARG A 1 631 ? -18.047 -2.857 24.594 1 95.12 631 ARG A CA 1
ATOM 4937 C C . ARG A 1 631 ? -18.219 -1.608 25.453 1 95.12 631 ARG A C 1
ATOM 4939 O O . ARG A 1 631 ? -17.734 -0.533 25.109 1 95.12 631 ARG A O 1
ATOM 4946 N N . VAL A 1 632 ? -18.906 -1.795 26.516 1 96.19 632 VAL A N 1
ATOM 4947 C CA . VAL A 1 632 ? -19.188 -0.678 27.406 1 96.19 632 VAL A CA 1
ATOM 4948 C C . VAL A 1 632 ? -17.906 -0.215 28.094 1 96.19 632 VAL A C 1
ATOM 4950 O O . VAL A 1 632 ? -17.656 0.987 28.203 1 96.19 632 VAL A O 1
ATOM 4953 N N . VAL A 1 633 ? -17.125 -1.151 28.5 1 96.19 633 VAL A N 1
ATOM 4954 C CA . VAL A 1 633 ? -15.859 -0.816 29.141 1 96.19 633 VAL A CA 1
ATOM 4955 C C . VAL A 1 633 ? -14.945 -0.082 28.172 1 96.19 633 VAL A C 1
ATOM 4957 O O . VAL A 1 633 ? -14.344 0.936 28.516 1 96.19 633 VAL A O 1
ATOM 4960 N N . PHE A 1 634 ? -14.836 -0.554 26.984 1 96.38 634 PHE A N 1
ATOM 4961 C CA . PHE A 1 634 ? -14 0.094 25.984 1 96.38 634 PHE A CA 1
ATOM 4962 C C . PHE A 1 634 ? -14.539 1.477 25.625 1 96.38 634 PHE A C 1
ATOM 4964 O O . PHE A 1 634 ? -13.766 2.406 25.391 1 96.38 634 PHE A O 1
ATOM 4971 N N . ALA A 1 635 ? -15.852 1.587 25.578 1 97.31 635 ALA A N 1
ATOM 4972 C CA . ALA A 1 635 ? -16.469 2.885 25.328 1 97.31 635 ALA A CA 1
ATOM 4973 C C . ALA A 1 635 ? -16.156 3.869 26.453 1 97.31 635 ALA A C 1
ATOM 4975 O O . ALA A 1 635 ? -15.914 5.051 26.203 1 97.31 635 ALA A O 1
ATOM 4976 N N . LEU A 1 636 ? -16.188 3.4 27.672 1 96.06 636 LEU A N 1
ATOM 4977 C CA . LEU A 1 636 ? -15.867 4.242 28.828 1 96.06 636 LEU A CA 1
ATOM 4978 C C . LEU A 1 636 ? -14.414 4.699 28.766 1 96.06 636 LEU A C 1
ATOM 4980 O O . LEU A 1 636 ? -14.109 5.852 29.078 1 96.06 636 LEU A O 1
ATOM 4984 N N . VAL A 1 637 ? -13.602 3.812 28.328 1 95.31 637 VAL A N 1
ATOM 4985 C CA . VAL A 1 637 ? -12.18 4.133 28.219 1 95.31 637 VAL A CA 1
ATOM 4986 C C . VAL A 1 637 ? -11.969 5.16 27.109 1 95.31 637 VAL A C 1
ATOM 4988 O O . VAL A 1 637 ? -11.188 6.098 27.281 1 95.31 637 VAL A O 1
ATOM 4991 N N . THR A 1 638 ? -12.609 5.008 26.031 1 96.25 638 THR A N 1
ATOM 4992 C CA . THR A 1 638 ? -12.516 5.961 24.938 1 96.25 638 THR A CA 1
ATOM 4993 C C . THR A 1 638 ? -13.023 7.336 25.375 1 96.25 638 THR A C 1
ATOM 4995 O O . THR A 1 638 ? -12.43 8.359 25.031 1 96.25 638 THR A O 1
ATOM 4998 N N . SER A 1 639 ? -14.094 7.324 26.109 1 95.75 639 SER A N 1
ATOM 4999 C CA . SER A 1 639 ? -14.664 8.57 26.609 1 95.75 639 SER A CA 1
ATOM 5000 C C . SER A 1 639 ? -13.719 9.258 27.594 1 95.75 639 SER A C 1
ATOM 5002 O O . SER A 1 639 ? -13.547 10.477 27.562 1 95.75 639 SER A O 1
ATOM 5004 N N . LEU A 1 640 ? -13.156 8.445 28.453 1 93 640 LEU A N 1
ATOM 5005 C CA . LEU A 1 640 ? -12.188 8.984 29.406 1 93 640 LEU A CA 1
ATOM 5006 C C . LEU A 1 640 ? -10.977 9.555 28.672 1 93 640 LEU A C 1
ATOM 5008 O O . LEU A 1 640 ? -10.422 10.578 29.094 1 93 640 LEU A O 1
ATOM 5012 N N . LEU A 1 641 ? -10.562 8.906 27.641 1 94.38 641 LEU A N 1
ATOM 5013 C CA . LEU A 1 641 ? -9.453 9.391 26.828 1 94.38 641 LEU A CA 1
ATOM 5014 C C . LEU A 1 641 ? -9.781 10.75 26.219 1 94.38 641 LEU A C 1
ATOM 5016 O O . LEU A 1 641 ? -8.961 11.664 26.25 1 94.38 641 LEU A O 1
ATOM 5020 N N . ILE A 1 642 ? -10.969 10.938 25.703 1 93.81 642 ILE A N 1
ATOM 5021 C CA . ILE A 1 642 ? -11.398 12.188 25.078 1 93.81 642 ILE A CA 1
ATOM 5022 C C . ILE A 1 642 ? -11.453 13.289 26.141 1 93.81 642 ILE A C 1
ATOM 5024 O O . ILE A 1 642 ? -10.977 14.406 25.906 1 93.81 642 ILE A O 1
ATOM 5028 N N . MET A 1 643 ? -11.945 12.914 27.312 1 89.88 643 MET A N 1
ATOM 5029 C CA . MET A 1 643 ? -12.07 13.891 28.391 1 89.88 643 MET A CA 1
ATOM 5030 C C . MET A 1 643 ? -10.695 14.312 28.906 1 89.88 643 MET A C 1
ATOM 5032 O O . MET A 1 643 ? -10.453 15.5 29.141 1 89.88 643 MET A O 1
ATOM 5036 N N . MET A 1 644 ? -9.781 13.344 29.031 1 88.75 644 MET A N 1
ATOM 5037 C CA . MET A 1 644 ? -8.43 13.648 29.5 1 88.75 644 MET A CA 1
ATOM 5038 C C . MET A 1 644 ? -7.68 14.5 28.484 1 88.75 644 MET A C 1
ATOM 5040 O O . MET A 1 644 ? -6.945 15.414 28.859 1 88.75 644 MET A O 1
ATOM 5044 N N . CYS A 1 645 ? -7.848 14.297 27.25 1 88.25 645 CYS A N 1
ATOM 5045 C CA . CYS A 1 645 ? -7.188 15.07 26.203 1 88.25 645 CYS A CA 1
ATOM 5046 C C . CYS A 1 645 ? -7.75 16.484 26.141 1 88.25 645 CYS A C 1
ATOM 5048 O O . CYS A 1 645 ? -7 17.453 26 1 88.25 645 CYS A O 1
ATOM 5050 N N . HIS A 1 646 ? -9.062 16.594 26.312 1 85.12 646 HIS A N 1
ATOM 5051 C CA . HIS A 1 646 ? -9.688 17.922 26.25 1 85.12 646 HIS A CA 1
ATOM 5052 C C . HIS A 1 646 ? -9.328 18.734 27.484 1 85.12 646 HIS A C 1
ATOM 5054 O O . HIS A 1 646 ? -9.242 19.969 27.406 1 85.12 646 HIS A O 1
ATOM 5060 N N . ALA A 1 647 ? -9.062 17.984 28.578 1 81.94 647 ALA A N 1
ATOM 5061 C CA . ALA A 1 647 ? -8.703 18.656 29.828 1 81.94 647 ALA A CA 1
ATOM 5062 C C . ALA A 1 647 ? -7.238 19.078 29.828 1 81.94 647 ALA A C 1
ATOM 5064 O O . ALA A 1 647 ? -6.762 19.688 30.781 1 81.94 647 ALA A O 1
ATOM 5065 N N . GLY A 1 648 ? -6.473 18.766 28.75 1 78.19 648 GLY A N 1
ATOM 5066 C CA . GLY A 1 648 ? -5.078 19.156 28.641 1 78.19 648 GLY A CA 1
ATOM 5067 C C . GLY A 1 648 ? -4.133 18.203 29.359 1 78.19 648 GLY A C 1
ATOM 5068 O O . GLY A 1 648 ? -2.977 18.547 29.609 1 78.19 648 GLY A O 1
ATOM 5069 N N . LYS A 1 649 ? -4.641 17.109 29.781 1 82.38 649 LYS A N 1
ATOM 5070 C CA . LYS A 1 649 ? -3.838 16.125 30.5 1 82.38 649 LYS A CA 1
ATOM 5071 C C . LYS A 1 649 ? -3.527 14.922 29.625 1 82.38 649 LYS A C 1
ATOM 5073 O O . LYS A 1 649 ? -3.25 13.828 30.125 1 82.38 649 LYS A O 1
ATOM 5078 N N . GLY A 1 650 ? -3.582 15.07 28.391 1 85.5 650 GLY A N 1
ATOM 5079 C CA . GLY A 1 650 ? -3.383 13.953 27.484 1 85.5 650 GLY A CA 1
ATOM 5080 C C . GLY A 1 650 ? -1.941 13.797 27.031 1 85.5 650 GLY A C 1
ATOM 5081 O O . GLY A 1 650 ? -1.551 12.734 26.547 1 85.5 650 GLY A O 1
ATOM 5082 N N . GLY A 1 651 ? -1.029 14.688 27.25 1 79.12 651 GLY A N 1
ATOM 5083 C CA . GLY A 1 651 ? 0.383 14.594 26.922 1 79.12 651 GLY A CA 1
ATOM 5084 C C . GLY A 1 651 ? 0.632 14.258 25.453 1 79.12 651 GLY A C 1
ATOM 5085 O O . GLY A 1 651 ? 0.114 14.938 24.562 1 79.12 651 GLY A O 1
ATOM 5086 N N . VAL A 1 652 ? 1.295 13.102 25.25 1 79.5 652 VAL A N 1
ATOM 5087 C CA . VAL A 1 652 ? 1.708 12.672 23.922 1 79.5 652 VAL A CA 1
ATOM 5088 C C . VAL A 1 652 ? 0.49 12.211 23.125 1 79.5 652 VAL A C 1
ATOM 5090 O O . VAL A 1 652 ? 0.42 12.398 21.906 1 79.5 652 VAL A O 1
ATOM 5093 N N . PHE A 1 653 ? -0.444 11.719 23.812 1 86.69 653 PHE A N 1
ATOM 5094 C CA . PHE A 1 653 ? -1.636 11.227 23.125 1 86.69 653 PHE A CA 1
ATOM 5095 C C . PHE A 1 653 ? -2.463 12.383 22.578 1 86.69 653 PHE A C 1
ATOM 5097 O O . PHE A 1 653 ? -3.027 12.281 21.484 1 86.69 653 PHE A O 1
ATOM 5104 N N . ASN A 1 654 ? -2.541 13.438 23.312 1 87.19 654 ASN A N 1
ATOM 5105 C CA . ASN A 1 654 ? -3.271 14.602 22.828 1 87.19 654 ASN A CA 1
ATOM 5106 C C . ASN A 1 654 ? -2.582 15.227 21.625 1 87.19 654 ASN A C 1
ATOM 5108 O O . ASN A 1 654 ? -3.246 15.68 20.688 1 87.19 654 ASN A O 1
ATOM 5112 N N . MET A 1 655 ? -1.266 15.195 21.766 1 80.81 655 MET A N 1
ATOM 5113 C CA . MET A 1 655 ? -0.501 15.742 20.641 1 80.81 655 MET A CA 1
ATOM 5114 C C . MET A 1 655 ? -0.768 14.953 19.359 1 80.81 655 MET A C 1
ATOM 5116 O O . MET A 1 655 ? -0.961 15.539 18.297 1 80.81 655 MET A O 1
ATOM 5120 N N . LEU A 1 656 ? -0.834 13.734 19.469 1 85.81 656 LEU A N 1
ATOM 5121 C CA . LEU A 1 656 ? -1.028 12.867 18.312 1 85.81 656 LEU A CA 1
ATOM 5122 C C . LEU A 1 656 ? -2.471 12.93 17.828 1 85.81 656 LEU A C 1
ATOM 5124 O O . LEU A 1 656 ? -2.719 13.062 16.625 1 85.81 656 LEU A O 1
ATOM 5128 N N . LEU A 1 657 ? -3.391 12.914 18.734 1 90.81 657 LEU A N 1
ATOM 5129 C CA . LEU A 1 657 ? -4.801 12.828 18.375 1 90.81 657 LEU A CA 1
ATOM 5130 C C . LEU A 1 657 ? -5.316 14.172 17.875 1 90.81 657 LEU A C 1
ATOM 5132 O O . LEU A 1 657 ? -6.289 14.227 17.109 1 90.81 657 LEU A O 1
ATOM 5136 N N . SER A 1 658 ? -4.668 15.273 18.234 1 87.62 658 SER A N 1
ATOM 5137 C CA . SER A 1 658 ? -5.164 16.594 17.859 1 87.62 658 SER A CA 1
ATOM 5138 C C . SER A 1 658 ? -4.422 17.141 16.656 1 87.62 658 SER A C 1
ATOM 5140 O O . SER A 1 658 ? -4.531 18.328 16.344 1 87.62 658 SER A O 1
ATOM 5142 N N . TRP A 1 659 ? -3.707 16.297 15.992 1 83.5 659 TRP A N 1
ATOM 5143 C CA . TRP A 1 659 ? -2.992 16.734 14.797 1 83.5 659 TRP A CA 1
ATOM 5144 C C . TRP A 1 659 ? -3.965 17.219 13.727 1 83.5 659 TRP A C 1
ATOM 5146 O O . TRP A 1 659 ? -4.953 16.547 13.43 1 83.5 659 TRP A O 1
ATOM 5156 N N . PRO A 1 660 ? -3.775 18.375 13.141 1 83.75 660 PRO A N 1
ATOM 5157 C CA . PRO A 1 660 ? -4.727 18.969 12.195 1 83.75 660 PRO A CA 1
ATOM 5158 C C . PRO A 1 660 ? -4.875 18.141 10.914 1 83.75 660 PRO A C 1
ATOM 5160 O O . PRO A 1 660 ? -5.887 18.25 10.219 1 83.75 660 PRO A O 1
ATOM 5163 N N . GLY A 1 661 ? -3.982 17.328 10.609 1 80.19 661 GLY A N 1
ATOM 5164 C CA . GLY A 1 661 ? -4.07 16.5 9.414 1 80.19 661 GLY A CA 1
ATOM 5165 C C . GLY A 1 661 ? -5.203 15.492 9.461 1 80.19 661 GLY A C 1
ATOM 5166 O O . GLY A 1 661 ? -5.676 15.031 8.422 1 80.19 661 GLY A O 1
ATOM 5167 N N . PHE A 1 662 ? -5.762 15.266 10.664 1 89.38 662 PHE A N 1
ATOM 5168 C CA . PHE A 1 662 ? -6.793 14.25 10.82 1 89.38 662 PHE A CA 1
ATOM 5169 C C . PHE A 1 662 ? -8.18 14.852 10.641 1 89.38 662 PHE A C 1
ATOM 5171 O O . PHE A 1 662 ? -9.172 14.125 10.523 1 89.38 662 PHE A O 1
ATOM 5178 N N . ILE A 1 663 ? -8.266 16.156 10.547 1 89.81 663 ILE A N 1
ATOM 5179 C CA . ILE A 1 663 ? -9.555 16.828 10.5 1 89.81 663 ILE A CA 1
ATOM 5180 C C . ILE A 1 663 ? -10.273 16.469 9.195 1 89.81 663 ILE A C 1
ATOM 5182 O O . ILE A 1 663 ? -11.469 16.172 9.203 1 89.81 663 ILE A O 1
ATOM 5186 N N . SER A 1 664 ? -9.508 16.391 8.109 1 89.94 664 SER A N 1
ATOM 5187 C CA . SER A 1 664 ? -10.102 16.094 6.812 1 89.94 664 SER A CA 1
ATOM 5188 C C . SER A 1 664 ? -10.711 14.703 6.781 1 89.94 664 SER A C 1
ATOM 5190 O O . SER A 1 664 ? -11.812 14.508 6.262 1 89.94 664 SER A O 1
ATOM 5192 N N . VAL A 1 665 ? -10.086 13.75 7.379 1 92.81 665 VAL A N 1
ATOM 5193 C CA . VAL A 1 665 ? -10.562 12.375 7.398 1 92.81 665 VAL A CA 1
ATOM 5194 C C . VAL A 1 665 ? -11.727 12.242 8.383 1 92.81 665 VAL A C 1
ATOM 5196 O O . VAL A 1 665 ? -12.68 11.5 8.133 1 92.81 665 VAL A O 1
ATOM 5199 N N . GLY A 1 666 ? -11.617 13.008 9.453 1 92.31 666 GLY A N 1
ATOM 5200 C CA . GLY A 1 666 ? -12.688 12.984 10.438 1 92.31 666 GLY A CA 1
ATOM 5201 C C . GLY A 1 666 ? -14.008 13.5 9.898 1 92.31 666 GLY A C 1
ATOM 5202 O O . GLY A 1 666 ? -15.078 13.023 10.297 1 92.31 666 GLY A O 1
ATOM 5203 N N . ARG A 1 667 ? -13.906 14.328 8.906 1 91.56 667 ARG A N 1
ATOM 5204 C CA . ARG A 1 667 ? -15.109 14.93 8.336 1 91.56 667 ARG A CA 1
ATOM 5205 C C . ARG A 1 667 ? -15.812 13.953 7.402 1 91.56 667 ARG A C 1
ATOM 5207 O O . ARG A 1 667 ? -17.031 14.016 7.227 1 91.56 667 ARG A O 1
ATOM 5214 N N . ILE A 1 668 ? -15.07 13.031 6.852 1 95.44 668 ILE A N 1
ATOM 5215 C CA . ILE A 1 668 ? -15.68 12.133 5.875 1 95.44 668 ILE A CA 1
ATOM 5216 C C . ILE A 1 668 ? -15.594 10.695 6.379 1 95.44 668 ILE A C 1
ATOM 5218 O O . ILE A 1 668 ? -15.539 9.75 5.586 1 95.44 668 ILE A O 1
ATOM 5222 N N . TRP A 1 669 ? -15.562 10.469 7.664 1 96 669 TRP A N 1
ATOM 5223 C CA . TRP A 1 669 ? -15.328 9.148 8.242 1 96 669 TRP A CA 1
ATOM 5224 C C . TRP A 1 669 ? -16.453 8.188 7.875 1 96 669 TRP A C 1
ATOM 5226 O O . TRP A 1 669 ? -16.219 7.008 7.609 1 96 669 TRP A O 1
ATOM 5236 N N . LEU A 1 670 ? -17.719 8.695 7.793 1 95.38 670 LEU A N 1
ATOM 5237 C CA . LEU A 1 670 ? -18.859 7.828 7.512 1 95.38 670 LEU A CA 1
ATOM 5238 C C . LEU A 1 670 ? -18.812 7.316 6.078 1 95.38 670 LEU A C 1
ATOM 5240 O O . LEU A 1 670 ? -19.125 6.156 5.812 1 95.38 670 LEU A O 1
ATOM 5244 N N . LEU A 1 671 ? -18.359 8.188 5.184 1 96.31 671 LEU A N 1
ATOM 5245 C CA . LEU A 1 671 ? -18.219 7.773 3.793 1 96.31 671 LEU A CA 1
ATOM 5246 C C . LEU A 1 671 ? -17.109 6.742 3.646 1 96.31 671 LEU A C 1
ATOM 5248 O O . LEU A 1 671 ? -17.234 5.777 2.887 1 96.31 671 LEU A O 1
ATOM 5252 N N . ILE A 1 672 ? -16.016 6.91 4.344 1 97.56 672 ILE A N 1
ATOM 5253 C CA . ILE A 1 672 ? -14.914 5.957 4.324 1 97.56 672 ILE A CA 1
ATOM 5254 C C . ILE A 1 672 ? -15.383 4.609 4.871 1 97.56 672 ILE A C 1
ATOM 5256 O O . ILE A 1 672 ? -15.086 3.561 4.301 1 97.56 672 ILE A O 1
ATOM 5260 N N . TYR A 1 673 ? -16.219 4.656 5.922 1 96.62 673 TYR A N 1
ATOM 5261 C CA . TYR A 1 673 ? -16.766 3.447 6.527 1 96.62 673 TYR A CA 1
ATOM 5262 C C . TYR A 1 673 ? -17.641 2.689 5.539 1 96.62 673 TYR A C 1
ATOM 5264 O O . TYR A 1 673 ? -17.547 1.464 5.434 1 96.62 673 TYR A O 1
ATOM 5272 N N . LEU A 1 674 ? -18.375 3.41 4.789 1 96.5 674 LEU A N 1
ATOM 5273 C CA . LEU A 1 674 ? -19.344 2.787 3.893 1 96.5 674 LEU A CA 1
ATOM 5274 C C . LEU A 1 674 ? -18.656 2.223 2.656 1 96.5 674 LEU A C 1
ATOM 5276 O O . LEU A 1 674 ? -19.047 1.177 2.139 1 96.5 674 LEU A O 1
ATOM 5280 N N . ILE A 1 675 ? -17.609 2.828 2.207 1 96.81 675 ILE A N 1
ATOM 5281 C CA . ILE A 1 675 ? -17.016 2.453 0.927 1 96.81 675 ILE A CA 1
ATOM 5282 C C . ILE A 1 675 ? -15.914 1.42 1.151 1 96.81 675 ILE A C 1
ATOM 5284 O O . ILE A 1 675 ? -15.547 0.682 0.233 1 96.81 675 ILE A O 1
ATOM 5288 N N . ASN A 1 676 ? -15.398 1.278 2.299 1 96.75 676 ASN A N 1
ATOM 5289 C CA . ASN A 1 676 ? -14.188 0.516 2.561 1 96.75 676 ASN A CA 1
ATOM 5290 C C . ASN A 1 676 ? -14.336 -0.943 2.141 1 96.75 676 ASN A C 1
ATOM 5292 O O . ASN A 1 676 ? -13.477 -1.486 1.447 1 96.75 676 ASN A O 1
ATOM 5296 N N . PRO A 1 677 ? -15.453 -1.65 2.457 1 96.56 677 PRO A N 1
ATOM 5297 C CA . PRO A 1 677 ? -15.547 -3.047 2.029 1 96.56 677 PRO A CA 1
ATOM 5298 C C . PRO A 1 677 ? -15.555 -3.201 0.511 1 96.56 677 PRO A C 1
ATOM 5300 O O . PRO A 1 677 ? -14.992 -4.164 -0.018 1 96.56 677 PRO A O 1
ATOM 5303 N N . PHE A 1 678 ? -16.109 -2.281 -0.158 1 96.88 678 PHE A N 1
ATOM 5304 C CA . PHE A 1 678 ? -16.203 -2.385 -1.609 1 96.88 678 PHE A CA 1
ATOM 5305 C C . PHE A 1 678 ? -14.844 -2.121 -2.262 1 96.88 678 PHE A C 1
ATOM 5307 O O . PHE A 1 678 ? -14.547 -2.678 -3.32 1 96.88 678 PHE A O 1
ATOM 5314 N N . VAL A 1 679 ? -14.062 -1.258 -1.587 1 96.44 679 VAL A N 1
ATOM 5315 C CA . VAL A 1 679 ? -12.688 -1.08 -2.059 1 96.44 679 VAL A CA 1
ATOM 5316 C C . VAL A 1 679 ? -11.906 -2.379 -1.875 1 96.44 679 VAL A C 1
ATOM 5318 O O . VAL A 1 679 ? -11.117 -2.76 -2.738 1 96.44 679 VAL A O 1
ATOM 5321 N N . ILE A 1 680 ? -12.156 -3.055 -0.784 1 96.38 680 ILE A N 1
ATOM 5322 C CA . ILE A 1 680 ? -11.5 -4.324 -0.509 1 96.38 680 ILE A CA 1
ATOM 5323 C C . ILE A 1 680 ? -11.961 -5.375 -1.518 1 96.38 680 ILE A C 1
ATOM 5325 O O . ILE A 1 680 ? -11.141 -6.121 -2.064 1 96.38 680 ILE A O 1
ATOM 5329 N N . PHE A 1 681 ? -13.273 -5.398 -1.833 1 95.69 681 PHE A N 1
ATOM 5330 C CA . PHE A 1 681 ? -13.805 -6.344 -2.809 1 95.69 681 PHE A CA 1
ATOM 5331 C C . PHE A 1 681 ? -13.227 -6.078 -4.191 1 95.69 681 PHE A C 1
ATOM 5333 O O . PHE A 1 681 ? -12.93 -7.016 -4.938 1 95.69 681 PHE A O 1
ATOM 5340 N N . TYR A 1 682 ? -13.102 -4.859 -4.512 1 94.81 682 TYR A N 1
ATOM 5341 C CA . TYR A 1 682 ? -12.508 -4.5 -5.793 1 94.81 682 TYR A CA 1
ATOM 5342 C C . TYR A 1 682 ? -11.055 -4.973 -5.875 1 94.81 682 TYR A C 1
ATOM 5344 O O . TYR A 1 682 ? -10.625 -5.5 -6.902 1 94.81 682 TYR A O 1
ATOM 5352 N N . ASN A 1 683 ? -10.352 -4.746 -4.781 1 93.62 683 ASN A N 1
ATOM 5353 C CA . ASN A 1 683 ? -8.953 -5.172 -4.738 1 93.62 683 ASN A CA 1
ATOM 5354 C C . ASN A 1 683 ? -8.82 -6.688 -4.844 1 93.62 683 ASN A C 1
ATOM 5356 O O . ASN A 1 683 ? -7.98 -7.191 -5.582 1 93.62 683 ASN A O 1
ATOM 5360 N N . ASN A 1 684 ? -9.656 -7.414 -4.168 1 92.38 684 ASN A N 1
ATOM 5361 C CA . ASN A 1 684 ? -9.609 -8.875 -4.172 1 92.38 684 ASN A CA 1
ATOM 5362 C C . ASN A 1 684 ? -10.086 -9.445 -5.504 1 92.38 684 ASN A C 1
ATOM 5364 O O . ASN A 1 684 ? -9.5 -10.391 -6.027 1 92.38 684 ASN A O 1
ATOM 5368 N N . GLY A 1 685 ? -11.148 -8.867 -6.02 1 91.75 685 GLY A N 1
ATOM 5369 C CA . GLY A 1 685 ? -11.781 -9.406 -7.215 1 91.75 685 GLY A CA 1
ATOM 5370 C C . GLY A 1 685 ? -10.984 -9.156 -8.477 1 91.75 685 GLY A C 1
ATOM 5371 O O . GLY A 1 685 ? -11.125 -9.891 -9.461 1 91.75 685 GLY A O 1
ATOM 5372 N N . THR A 1 686 ? -10.117 -8.227 -8.484 1 92.81 686 THR A N 1
ATOM 5373 C CA . THR A 1 686 ? -9.375 -7.895 -9.695 1 92.81 686 THR A CA 1
ATOM 5374 C C . THR A 1 686 ? -7.992 -8.539 -9.68 1 92.81 686 THR A C 1
ATOM 5376 O O . THR A 1 686 ? -7.176 -8.297 -10.57 1 92.81 686 THR A O 1
ATOM 5379 N N . LEU A 1 687 ? -7.785 -9.367 -8.711 1 91.19 687 LEU A N 1
ATOM 5380 C CA . LEU A 1 687 ? -6.547 -10.141 -8.703 1 91.19 687 LEU A CA 1
ATOM 5381 C C . LEU A 1 687 ? -6.52 -11.141 -9.859 1 91.19 687 LEU A C 1
ATOM 5383 O O . LEU A 1 687 ? -7.543 -11.742 -10.188 1 91.19 687 LEU A O 1
ATOM 5387 N N . ARG A 1 688 ? -5.348 -11.289 -10.484 1 91.06 688 ARG A N 1
ATOM 5388 C CA . ARG A 1 688 ? -5.223 -12.188 -11.633 1 91.06 688 ARG A CA 1
ATOM 5389 C C . ARG A 1 688 ? -4.555 -13.492 -11.227 1 91.06 688 ARG A C 1
ATOM 5391 O O . ARG A 1 688 ? -4.723 -14.516 -11.898 1 91.06 688 ARG A O 1
ATOM 5398 N N . ALA A 1 689 ? -3.801 -13.516 -10.203 1 88.31 689 ALA A N 1
ATOM 5399 C CA . ALA A 1 689 ? -3.098 -14.695 -9.719 1 88.31 689 ALA A CA 1
ATOM 5400 C C . ALA A 1 689 ? -3.148 -14.773 -8.195 1 88.31 689 ALA A C 1
ATOM 5402 O O . ALA A 1 689 ? -3.322 -13.758 -7.52 1 88.31 689 ALA A O 1
ATOM 5403 N N . PRO A 1 690 ? -3.094 -16.031 -7.719 1 87.56 690 PRO A N 1
ATOM 5404 C CA . PRO A 1 690 ? -3.07 -16.172 -6.262 1 87.56 690 PRO A CA 1
ATOM 5405 C C . PRO A 1 690 ? -1.855 -15.5 -5.625 1 87.56 690 PRO A C 1
ATOM 5407 O O . PRO A 1 690 ? -0.788 -15.438 -6.238 1 87.56 690 PRO A O 1
ATOM 5410 N N . GLN A 1 691 ? -2.045 -15.039 -4.488 1 87.19 691 GLN A N 1
ATOM 5411 C CA . GLN A 1 691 ? -0.981 -14.32 -3.793 1 87.19 691 GLN A CA 1
ATOM 5412 C C . GLN A 1 691 ? -0.457 -15.133 -2.611 1 87.19 691 GLN A C 1
ATOM 5414 O O . GLN A 1 691 ? -1.221 -15.828 -1.943 1 87.19 691 GLN A O 1
ATOM 5419 N N . TYR A 1 692 ? 0.889 -15.07 -2.443 1 88.56 692 TYR A N 1
ATOM 5420 C CA . TYR A 1 692 ? 1.518 -15.664 -1.269 1 88.56 692 TYR A CA 1
ATOM 5421 C C . TYR A 1 692 ? 1.342 -14.773 -0.046 1 88.56 692 TYR A C 1
ATOM 5423 O O . TYR A 1 692 ? 1.697 -13.594 -0.075 1 88.56 692 TYR A O 1
ATOM 5431 N N . TYR A 1 693 ? 0.81 -15.352 0.995 1 86.5 693 TYR A N 1
ATOM 5432 C CA . TYR A 1 693 ? 0.521 -14.562 2.188 1 86.5 693 TYR A CA 1
ATOM 5433 C C . TYR A 1 693 ? 1.776 -14.367 3.031 1 86.5 693 TYR A C 1
ATOM 5435 O O . TYR A 1 693 ? 2.494 -15.328 3.314 1 86.5 693 TYR A O 1
ATOM 5443 N N . THR A 1 694 ? 2.125 -13.195 3.295 1 88.38 694 THR A N 1
ATOM 5444 C CA . THR A 1 694 ? 3.129 -12.789 4.27 1 88.38 694 THR A CA 1
ATOM 5445 C C . THR A 1 694 ? 2.627 -11.609 5.105 1 88.38 694 THR A C 1
ATOM 5447 O O . THR A 1 694 ? 1.68 -10.93 4.715 1 88.38 694 THR A O 1
ATOM 5450 N N . LYS A 1 695 ? 3.139 -11.445 6.309 1 87.19 695 LYS A N 1
ATOM 5451 C CA . LYS A 1 695 ? 2.762 -10.305 7.137 1 87.19 695 LYS A CA 1
ATOM 5452 C C . LYS A 1 695 ? 3.012 -8.984 6.402 1 87.19 695 LYS A C 1
ATOM 5454 O O . LYS A 1 695 ? 2.223 -8.047 6.516 1 87.19 695 LYS A O 1
ATOM 5459 N N . LYS A 1 696 ? 4.035 -8.922 5.652 1 88.56 696 LYS A N 1
ATOM 5460 C CA . LYS A 1 696 ? 4.348 -7.719 4.883 1 88.56 696 LYS A CA 1
ATOM 5461 C C . LYS A 1 696 ? 3.277 -7.449 3.828 1 88.56 696 LYS A C 1
ATOM 5463 O O . LYS A 1 696 ? 2.85 -6.309 3.646 1 88.56 696 LYS A O 1
ATOM 5468 N N . GLN A 1 697 ? 2.875 -8.555 3.156 1 89.12 697 GLN A N 1
ATOM 5469 C CA . GLN A 1 697 ? 1.854 -8.406 2.125 1 89.12 697 GLN A CA 1
ATOM 5470 C C . GLN A 1 697 ? 0.54 -7.91 2.721 1 89.12 697 GLN A C 1
ATOM 5472 O O . GLN A 1 697 ? -0.167 -7.113 2.1 1 89.12 697 GLN A O 1
ATOM 5477 N N . LEU A 1 698 ? 0.256 -8.391 3.896 1 89 698 LEU A N 1
ATOM 5478 C CA . LEU A 1 698 ? -0.952 -7.934 4.574 1 89 698 LEU A CA 1
ATOM 5479 C C . LEU A 1 698 ? -0.868 -6.445 4.891 1 89 698 LEU A C 1
ATOM 5481 O O . LEU A 1 698 ? -1.834 -5.707 4.68 1 89 698 LEU A O 1
ATOM 5485 N N . ILE A 1 699 ? 0.245 -5.988 5.367 1 90.19 699 ILE A N 1
ATOM 5486 C CA . ILE A 1 699 ? 0.418 -4.582 5.715 1 90.19 699 ILE A CA 1
ATOM 5487 C C . ILE A 1 699 ? 0.318 -3.725 4.457 1 90.19 699 ILE A C 1
ATOM 5489 O O . ILE A 1 699 ? -0.262 -2.637 4.484 1 90.19 699 ILE A O 1
ATOM 5493 N N . ILE A 1 700 ? 0.844 -4.191 3.375 1 91.88 700 ILE A N 1
ATOM 5494 C CA . ILE A 1 700 ? 0.768 -3.482 2.104 1 91.88 700 ILE A CA 1
ATOM 5495 C C . ILE A 1 700 ? -0.693 -3.33 1.684 1 91.88 700 ILE A C 1
ATOM 5497 O O . ILE A 1 700 ? -1.12 -2.246 1.278 1 91.88 700 ILE A O 1
ATOM 5501 N N . GLU A 1 701 ? -1.433 -4.398 1.81 1 91.5 701 GLU A N 1
ATOM 5502 C CA . GLU A 1 701 ? -2.844 -4.363 1.434 1 91.5 701 GLU A CA 1
ATOM 5503 C C . GLU A 1 701 ? -3.633 -3.43 2.346 1 91.5 701 GLU A C 1
ATOM 5505 O O . GLU A 1 701 ? -4.562 -2.756 1.896 1 91.5 701 GLU A O 1
ATOM 5510 N N . ILE A 1 702 ? -3.291 -3.391 3.621 1 92.56 702 ILE A N 1
ATOM 5511 C CA . ILE A 1 702 ? -3.967 -2.525 4.582 1 92.56 702 ILE A CA 1
ATOM 5512 C C . ILE A 1 702 ? -3.762 -1.063 4.195 1 92.56 702 ILE A C 1
ATOM 5514 O O . ILE A 1 702 ? -4.719 -0.289 4.141 1 92.56 702 ILE A O 1
ATOM 5518 N N . PHE A 1 703 ? -2.58 -0.715 3.814 1 90.5 703 PHE A N 1
ATOM 5519 C CA . PHE A 1 703 ? -2.289 0.667 3.453 1 90.5 703 PHE A CA 1
ATOM 5520 C C . PHE A 1 703 ? -2.961 1.034 2.135 1 90.5 703 PHE A C 1
ATOM 5522 O O . PHE A 1 703 ? -3.498 2.135 1.991 1 90.5 703 PHE A O 1
ATOM 5529 N N . TRP A 1 704 ? -2.986 0.11 1.272 1 91.88 704 TRP A N 1
ATOM 5530 C CA . TRP A 1 704 ? -3.648 0.37 -0.002 1 91.88 704 TRP A CA 1
ATOM 5531 C C . TRP A 1 704 ? -5.145 0.577 0.195 1 91.88 704 TRP A C 1
ATOM 5533 O O . TRP A 1 704 ? -5.715 1.547 -0.31 1 91.88 704 TRP A O 1
ATOM 5543 N N . ASN A 1 705 ? -5.734 -0.33 0.888 1 95.38 705 ASN A N 1
ATOM 5544 C CA . ASN A 1 705 ? -7.172 -0.23 1.104 1 95.38 705 ASN A CA 1
ATOM 5545 C C . ASN A 1 705 ? -7.535 1.022 1.896 1 95.38 705 ASN A C 1
ATOM 5547 O O . ASN A 1 705 ? -8.594 1.618 1.676 1 95.38 705 ASN A O 1
ATOM 5551 N N . PHE A 1 706 ? -6.629 1.438 2.783 1 94.56 706 PHE A N 1
ATOM 5552 C CA . PHE A 1 706 ? -6.879 2.625 3.592 1 94.56 706 PHE A CA 1
ATOM 5553 C C . PHE A 1 706 ? -6.816 3.887 2.738 1 94.56 706 PHE A C 1
ATOM 5555 O O . PHE A 1 706 ? -7.754 4.688 2.738 1 94.56 706 PHE A O 1
ATOM 5562 N N . PHE A 1 707 ? -5.852 4.023 1.911 1 91.81 707 PHE A N 1
ATOM 5563 C CA . PHE A 1 707 ? -5.668 5.227 1.107 1 91.81 707 PHE A CA 1
ATOM 5564 C C . PHE A 1 707 ? -6.656 5.258 -0.054 1 91.81 707 PHE A C 1
ATOM 5566 O O . PHE A 1 707 ? -7.176 6.32 -0.404 1 91.81 707 PHE A O 1
ATOM 5573 N N . ALA A 1 708 ? -6.84 4.105 -0.613 1 95.06 708 ALA A N 1
ATOM 5574 C CA . ALA A 1 708 ? -7.816 4.047 -1.699 1 95.06 708 ALA A CA 1
ATOM 5575 C C . ALA A 1 708 ? -9.211 4.422 -1.205 1 95.06 708 ALA A C 1
ATOM 5577 O O . ALA A 1 708 ? -9.953 5.121 -1.896 1 95.06 708 ALA A O 1
ATOM 5578 N N . SER A 1 709 ? -9.539 3.986 0.014 1 97.25 709 SER A N 1
ATOM 5579 C CA . SER A 1 709 ? -10.836 4.324 0.579 1 97.25 709 SER A CA 1
ATOM 5580 C C . SER A 1 709 ? -10.961 5.824 0.836 1 97.25 709 SER A C 1
ATOM 5582 O O . SER A 1 709 ? -12.016 6.418 0.601 1 97.25 709 SER A O 1
ATOM 5584 N N . ILE A 1 710 ? -9.898 6.43 1.277 1 96 710 ILE A N 1
ATOM 5585 C CA . ILE A 1 710 ? -9.898 7.867 1.536 1 96 710 ILE A CA 1
ATOM 5586 C C . ILE A 1 710 ? -10.039 8.625 0.22 1 96 710 ILE A C 1
ATOM 5588 O O . ILE A 1 710 ? -10.875 9.531 0.102 1 96 710 ILE A O 1
ATOM 5592 N N . MET A 1 711 ? -9.305 8.242 -0.8 1 94.38 711 MET A N 1
ATOM 5593 C CA . MET A 1 711 ? -9.312 8.938 -2.084 1 94.38 711 MET A CA 1
ATOM 5594 C C . MET A 1 711 ? -10.68 8.836 -2.75 1 94.38 711 MET A C 1
ATOM 5596 O O . MET A 1 711 ? -11.211 9.836 -3.234 1 94.38 711 MET A O 1
ATOM 5600 N N . VAL A 1 712 ? -11.203 7.625 -2.742 1 96.44 712 VAL A N 1
ATOM 5601 C CA . VAL A 1 712 ? -12.523 7.43 -3.344 1 96.44 712 VAL A CA 1
ATOM 5602 C C . VAL A 1 712 ? -13.57 8.227 -2.566 1 96.44 712 VAL A C 1
ATOM 5604 O O . VAL A 1 712 ? -14.477 8.805 -3.158 1 96.44 712 VAL A O 1
ATOM 5607 N N . SER A 1 713 ? -13.406 8.289 -1.262 1 97.5 713 SER A N 1
ATOM 5608 C CA . SER A 1 713 ? -14.375 8.992 -0.427 1 97.5 713 SER A CA 1
ATOM 5609 C C . SER A 1 713 ? -14.289 10.5 -0.643 1 97.5 713 SER A C 1
ATOM 5611 O O . SER A 1 713 ? -15.305 11.203 -0.574 1 97.5 713 SER A O 1
ATOM 5613 N N . ILE A 1 714 ? -13.141 11.047 -0.915 1 96 714 ILE A N 1
ATOM 5614 C CA . ILE A 1 714 ? -13 12.469 -1.206 1 96 714 ILE A CA 1
ATOM 5615 C C . ILE A 1 714 ? -13.75 12.812 -2.49 1 96 714 ILE A C 1
ATOM 5617 O O . ILE A 1 714 ? -14.492 13.797 -2.539 1 96 714 ILE A O 1
ATOM 5621 N N . ILE A 1 715 ? -13.633 11.984 -3.467 1 95.81 715 ILE A N 1
ATOM 5622 C CA . ILE A 1 715 ? -14.305 12.203 -4.742 1 95.81 715 ILE A CA 1
ATOM 5623 C C . ILE A 1 715 ? -15.82 12.117 -4.547 1 95.81 715 ILE A C 1
ATOM 5625 O O . ILE A 1 715 ? -16.562 12.961 -5.051 1 95.81 715 ILE A O 1
ATOM 5629 N N . LEU A 1 716 ? -16.234 11.164 -3.781 1 96.56 716 LEU A N 1
ATOM 5630 C CA . LEU A 1 716 ? -17.656 10.984 -3.535 1 96.56 716 LEU A CA 1
ATOM 5631 C C . LEU A 1 716 ? -18.203 12.133 -2.688 1 96.56 716 LEU A C 1
ATOM 5633 O O . LEU A 1 716 ? -19.359 12.539 -2.857 1 96.56 716 LEU A O 1
ATOM 5637 N N . HIS A 1 717 ? -17.391 12.594 -1.752 1 96.38 717 HIS A N 1
ATOM 5638 C CA . HIS A 1 717 ? -17.797 13.734 -0.937 1 96.38 717 HIS A CA 1
ATOM 5639 C C . HIS A 1 717 ? -18.078 14.961 -1.799 1 96.38 717 HIS A C 1
ATOM 5641 O O . HIS A 1 717 ? -19.078 15.648 -1.605 1 96.38 717 HIS A O 1
ATOM 5647 N N . ILE A 1 718 ? -17.266 15.211 -2.785 1 95.69 718 ILE A N 1
ATOM 5648 C CA . ILE A 1 718 ? -17.406 16.359 -3.672 1 95.69 718 ILE A CA 1
ATOM 5649 C C . ILE A 1 718 ? -18.609 16.172 -4.594 1 95.69 718 ILE A C 1
ATOM 5651 O O . ILE A 1 718 ? -19.344 17.109 -4.859 1 95.69 718 ILE A O 1
ATOM 5655 N N . LEU A 1 719 ? -18.875 14.961 -4.961 1 95.81 719 LEU A N 1
ATOM 5656 C CA . LEU A 1 719 ? -19.891 14.688 -5.965 1 95.81 719 LEU A CA 1
ATOM 5657 C C . LEU A 1 719 ? -21.266 14.523 -5.312 1 95.81 719 LEU A C 1
ATOM 5659 O O . LEU A 1 719 ? -22.281 14.93 -5.883 1 95.81 719 LEU A O 1
ATOM 5663 N N . LEU A 1 720 ? -21.266 13.914 -4.098 1 95.38 720 LEU A N 1
ATOM 5664 C CA . LEU A 1 720 ? -22.562 13.484 -3.562 1 95.38 720 LEU A CA 1
ATOM 5665 C C . LEU A 1 720 ? -22.953 14.328 -2.354 1 95.38 720 LEU A C 1
ATOM 5667 O O . LEU A 1 720 ? -24.141 14.484 -2.061 1 95.38 720 LEU A O 1
ATOM 5671 N N . VAL A 1 721 ? -22.047 14.852 -1.617 1 94.31 721 VAL A N 1
ATOM 5672 C CA . VAL A 1 721 ? -22.391 15.516 -0.365 1 94.31 721 VAL A CA 1
ATOM 5673 C C . VAL A 1 721 ? -22.484 17.031 -0.591 1 94.31 721 VAL A C 1
ATOM 5675 O O . VAL A 1 721 ? -23.469 17.656 -0.227 1 94.31 721 VAL A O 1
ATOM 5678 N N . ARG A 1 722 ? -21.578 17.578 -1.242 1 92.56 722 ARG A N 1
ATOM 5679 C CA . ARG A 1 722 ? -21.438 19.031 -1.336 1 92.56 722 ARG A CA 1
ATOM 5680 C C . ARG A 1 722 ? -22.578 19.641 -2.129 1 92.56 722 ARG A C 1
ATOM 5682 O O . ARG A 1 722 ? -23.125 20.672 -1.74 1 92.56 722 ARG A O 1
ATOM 5689 N N . PRO A 1 723 ? -23.016 19.047 -3.24 1 92.44 723 PRO A N 1
ATOM 5690 C CA . PRO A 1 723 ? -24.141 19.656 -3.963 1 92.44 723 PRO A CA 1
ATOM 5691 C C . PRO A 1 723 ? -25.422 19.688 -3.133 1 92.44 723 PRO A C 1
ATOM 5693 O O . PRO A 1 723 ? -26.188 20.656 -3.201 1 92.44 723 PRO A O 1
ATOM 5696 N N . PHE A 1 724 ? -25.688 18.719 -2.336 1 92.31 724 PHE A N 1
ATOM 5697 C CA . PHE A 1 724 ? -26.891 18.703 -1.522 1 92.31 724 PHE A CA 1
ATOM 5698 C C . PHE A 1 724 ? -26.781 19.672 -0.351 1 92.31 724 PHE A C 1
ATOM 5700 O O . PHE A 1 724 ? -27.781 20.25 0.074 1 92.31 724 PHE A O 1
ATOM 5707 N N . GLU A 1 725 ? -25.594 19.734 0.145 1 89.5 725 GLU A N 1
ATOM 5708 C CA . GLU A 1 725 ? -25.375 20.734 1.185 1 89.5 725 GLU A CA 1
ATOM 5709 C C . GLU A 1 725 ? -25.578 22.156 0.646 1 89.5 725 GLU A C 1
ATOM 5711 O O . GLU A 1 725 ? -26.109 23.016 1.342 1 89.5 725 GLU A O 1
ATOM 5716 N N . ALA A 1 726 ? -25.078 22.359 -0.547 1 89 726 ALA A N 1
ATOM 5717 C CA . ALA A 1 726 ? -25.266 23.672 -1.188 1 89 726 ALA A CA 1
ATOM 5718 C C . ALA A 1 726 ? -26.75 23.953 -1.438 1 89 726 ALA A C 1
ATOM 5720 O O . ALA A 1 726 ? -27.219 25.062 -1.227 1 89 726 ALA A O 1
ATOM 5721 N N . LEU A 1 727 ? -27.484 22.953 -1.858 1 88.38 727 LEU A N 1
ATOM 5722 C CA . LEU A 1 727 ? -28.906 23.109 -2.115 1 88.38 727 LEU A CA 1
ATOM 5723 C C . LEU A 1 727 ? -29.672 23.375 -0.821 1 88.38 727 LEU A C 1
ATOM 5725 O O . LEU A 1 727 ? -30.609 24.156 -0.806 1 88.38 727 LEU A O 1
ATOM 5729 N N . GLU A 1 728 ? -29.25 22.719 0.24 1 88.69 728 GLU A N 1
ATOM 5730 C CA . GLU A 1 728 ? -29.875 22.938 1.543 1 88.69 728 GLU A CA 1
ATOM 5731 C C . GLU A 1 728 ? -29.703 24.391 2 1 88.69 728 GLU A C 1
ATOM 5733 O O . GLU A 1 728 ? -30.656 25 2.482 1 88.69 728 GLU A O 1
ATOM 5738 N N . GLY A 1 729 ? -28.5 24.844 1.876 1 83.94 729 GLY A N 1
ATOM 5739 C CA . GLY A 1 729 ? -28.234 26.219 2.258 1 83.94 729 GLY A CA 1
ATOM 5740 C C . GLY A 1 729 ? -29.031 27.219 1.444 1 83.94 729 GLY A C 1
ATOM 5741 O O . GLY A 1 729 ? -29.531 28.219 1.985 1 83.94 729 GLY A O 1
ATOM 5742 N N . TYR A 1 730 ? -29.203 26.906 0.222 1 85.69 730 TYR A N 1
ATOM 5743 C CA . TYR A 1 730 ? -29.953 27.781 -0.675 1 85.69 730 TYR A CA 1
ATOM 5744 C C . TYR A 1 730 ? -31.438 27.781 -0.318 1 85.69 730 TYR A C 1
ATOM 5746 O O . TYR A 1 730 ? -32.062 28.844 -0.201 1 85.69 730 TYR A O 1
ATOM 5754 N N . VAL A 1 731 ? -32.031 26.609 -0.085 1 85 731 VAL A N 1
ATOM 5755 C CA . VAL A 1 731 ? -33.438 26.484 0.212 1 85 731 VAL A CA 1
ATOM 5756 C C . VAL A 1 731 ? -33.75 27.094 1.577 1 85 731 VAL A C 1
ATOM 5758 O O . VAL A 1 731 ? -34.781 27.734 1.762 1 85 731 VAL A O 1
ATOM 5761 N N . TYR A 1 732 ? -32.844 26.906 2.436 1 83 732 TYR A N 1
ATOM 5762 C CA . TYR A 1 732 ? -33.031 27.469 3.77 1 83 732 TYR A CA 1
ATOM 5763 C C . TYR A 1 732 ? -33.031 29 3.723 1 83 732 TYR A C 1
ATOM 5765 O O . TYR A 1 732 ? -33.844 29.641 4.387 1 83 732 TYR A O 1
ATOM 5773 N N . THR A 1 733 ? -32.156 29.547 2.955 1 81.5 733 THR A N 1
ATOM 5774 C CA . THR A 1 733 ? -32.094 31 2.844 1 81.5 733 THR A CA 1
ATOM 5775 C C . THR A 1 733 ? -33.312 31.547 2.117 1 81.5 733 THR A C 1
ATOM 5777 O O . THR A 1 733 ? -33.781 32.656 2.418 1 81.5 733 THR A O 1
ATOM 5780 N N . LEU A 1 734 ? -33.844 30.812 1.228 1 81.5 734 LEU A N 1
ATOM 5781 C CA . LEU A 1 734 ? -35.062 31.219 0.517 1 81.5 734 LEU A CA 1
ATOM 5782 C C . LEU A 1 734 ? -36.281 31.234 1.453 1 81.5 734 LEU A C 1
ATOM 5784 O O . LEU A 1 734 ? -37.125 32.094 1.339 1 81.5 734 LEU A O 1
ATOM 5788 N N . MET A 1 735 ? -36.25 30.344 2.408 1 79.69 735 MET A N 1
ATOM 5789 C CA . MET A 1 735 ? -37.375 30.188 3.311 1 79.69 735 MET A CA 1
ATOM 5790 C C . MET A 1 735 ? -37.281 31.188 4.461 1 79.69 735 MET A C 1
ATOM 5792 O O . MET A 1 735 ? -38.312 31.672 4.941 1 79.69 735 MET A O 1
ATOM 5796 N N . THR A 1 736 ? -36.094 31.469 5.098 1 75.94 736 THR A N 1
ATOM 5797 C CA . THR A 1 736 ? -35.969 32.281 6.289 1 75.94 736 THR A CA 1
ATOM 5798 C C . THR A 1 736 ? -35.594 33.719 5.91 1 75.94 736 THR A C 1
ATOM 5800 O O . THR A 1 736 ? -35.719 34.656 6.73 1 75.94 736 THR A O 1
ATOM 5803 N N . GLY A 1 737 ? -35.469 34.25 4.762 1 64.5 737 GLY A N 1
ATOM 5804 C CA . GLY A 1 737 ? -35.094 35.594 4.34 1 64.5 737 GLY A CA 1
ATOM 5805 C C . GLY A 1 737 ? -33.625 35.875 4.559 1 64.5 737 GLY A C 1
ATOM 5806 O O . GLY A 1 737 ? -32.938 35.156 5.281 1 64.5 737 GLY A O 1
ATOM 5807 N N . PRO A 1 738 ? -33 36.844 3.809 1 57.09 738 PRO A N 1
ATOM 5808 C CA . PRO A 1 738 ? -31.578 37.156 3.979 1 57.09 738 PRO A CA 1
ATOM 5809 C C . PRO A 1 738 ? -31.266 37.656 5.387 1 57.09 738 PRO A C 1
ATOM 5811 O O . PRO A 1 738 ? -32.094 38.281 6.039 1 57.09 738 PRO A O 1
ATOM 5814 N N . ARG A 1 739 ? -30.5 37.094 6.168 1 47.84 739 ARG A N 1
ATOM 5815 C CA . ARG A 1 739 ? -30.094 37.562 7.496 1 47.84 739 ARG A CA 1
ATOM 5816 C C . ARG A 1 739 ? -29.875 39.062 7.508 1 47.84 739 ARG A C 1
ATOM 5818 O O . ARG A 1 739 ? -29.094 39.594 6.703 1 47.84 739 ARG A O 1
ATOM 5825 N N . ASN A 1 740 ? -30.891 39.969 7.914 1 39.34 740 ASN A N 1
ATOM 5826 C CA . ASN A 1 740 ? -30.688 41.406 8.156 1 39.34 740 ASN A CA 1
ATOM 5827 C C . ASN A 1 740 ? -29.375 41.656 8.898 1 39.34 740 ASN A C 1
ATOM 5829 O O . ASN A 1 740 ? -29.125 41.062 9.945 1 39.34 740 ASN A O 1
ATOM 5833 N N . ASN A 1 741 ? -28.375 42.188 8.242 1 36.5 741 ASN A N 1
ATOM 5834 C CA . ASN A 1 741 ? -27.109 42.719 8.742 1 36.5 741 ASN A CA 1
ATOM 5835 C C . ASN A 1 741 ? -27.312 43.625 9.945 1 36.5 741 ASN A C 1
ATOM 5837 O O . ASN A 1 741 ? -26.453 44.438 10.258 1 36.5 741 ASN A O 1
ATOM 5841 N N . GLY A 1 742 ? -28.516 44 10.414 1 32.34 742 GLY A N 1
ATOM 5842 C CA . GLY A 1 742 ? -28.453 45.062 11.383 1 32.34 742 GLY A CA 1
ATOM 5843 C C . GLY A 1 742 ? -27.578 44.781 12.57 1 32.34 742 GLY A C 1
ATOM 5844 O O . GLY A 1 742 ? -26.969 45.688 13.148 1 32.34 742 GLY A O 1
ATOM 5845 N N . SER A 1 743 ? -27.984 44.031 13.594 1 31.64 743 SER A N 1
ATOM 5846 C CA . SER A 1 743 ? -27.266 44.156 14.852 1 31.64 743 SER A CA 1
ATOM 5847 C C . SER A 1 743 ? -25.812 43.688 14.695 1 31.64 743 SER A C 1
ATOM 5849 O O . SER A 1 743 ? -25.531 42.688 14.039 1 31.64 743 SER A O 1
ATOM 5851 N N . SER A 1 744 ? -24.734 44.688 14.781 1 32.88 744 SER A N 1
ATOM 5852 C CA . SER A 1 744 ? -23.281 44.75 14.781 1 32.88 744 SER A CA 1
ATOM 5853 C C . SER A 1 744 ? -22.672 43.469 15.367 1 32.88 744 SER A C 1
ATOM 5855 O O . SER A 1 744 ? -21.469 43.219 15.211 1 32.88 744 SER A O 1
ATOM 5857 N N . GLU A 1 745 ? -23.266 43.062 16.484 1 30.72 745 GLU A N 1
ATOM 5858 C CA . GLU A 1 745 ? -22.578 42.062 17.297 1 30.72 745 GLU A CA 1
ATOM 5859 C C . GLU A 1 745 ? -22.406 40.75 16.531 1 30.72 745 GLU A C 1
ATOM 5861 O O . GLU A 1 745 ? -21.609 39.906 16.922 1 30.72 745 GLU A O 1
ATOM 5866 N N . ASP A 1 746 ? -23.453 40.406 15.773 1 30.73 746 ASP A N 1
ATOM 5867 C CA . ASP A 1 746 ? -23.391 39.031 15.312 1 30.73 746 ASP A CA 1
ATOM 5868 C C . ASP A 1 746 ? -22.453 38.875 14.117 1 30.73 746 ASP A C 1
ATOM 5870 O O . ASP A 1 746 ? -22.859 39.094 12.977 1 30.73 746 ASP A O 1
ATOM 5874 N N . ASN A 1 747 ? -21.266 39.438 14.109 1 29.12 747 ASN A N 1
ATOM 5875 C CA . ASN A 1 747 ? -20.188 39.219 13.156 1 29.12 747 ASN A CA 1
ATOM 5876 C C . ASN A 1 747 ? -20.219 37.781 12.609 1 29.12 747 ASN A C 1
ATOM 5878 O O . ASN A 1 747 ? -20.734 36.875 13.258 1 29.12 747 ASN A O 1
ATOM 5882 N N . ALA A 1 748 ? -19.891 37.688 11.281 1 31.89 748 ALA A N 1
ATOM 5883 C CA . ALA A 1 748 ? -19.781 36.469 10.445 1 31.89 748 ALA A CA 1
ATOM 5884 C C . ALA A 1 748 ? -19.219 35.312 11.234 1 31.89 748 ALA A C 1
ATOM 5886 O O . ALA A 1 748 ? -18 35.188 11.367 1 31.89 748 ALA A O 1
ATOM 5887 N N . SER A 1 749 ? -19.875 35 12.328 1 30.73 749 SER A N 1
ATOM 5888 C CA . SER A 1 749 ? -19.453 33.812 13.062 1 30.73 749 SER A CA 1
ATOM 5889 C C . SER A 1 749 ? -19.484 32.562 12.172 1 30.73 749 SER A C 1
ATOM 5891 O O . SER A 1 749 ? -20.484 32.312 11.492 1 30.73 749 SER A O 1
ATOM 5893 N N . ARG A 1 750 ? -18.422 32.219 11.508 1 35.62 750 ARG A N 1
ATOM 5894 C CA . ARG A 1 750 ? -18.219 30.922 10.852 1 35.62 750 ARG A CA 1
ATOM 5895 C C . ARG A 1 750 ? -18.828 29.797 11.664 1 35.62 750 ARG A C 1
ATOM 5897 O O . ARG A 1 750 ? -18.484 29.594 12.828 1 35.62 750 ARG A O 1
ATOM 5904 N N . TYR A 1 751 ? -20.062 29.531 11.398 1 32.94 751 TYR A N 1
ATOM 5905 C CA . TYR A 1 751 ? -20.609 28.328 12.008 1 32.94 751 TYR A CA 1
ATOM 5906 C C . TYR A 1 751 ? -19.781 27.109 11.648 1 32.94 751 TYR A C 1
ATOM 5908 O O . TYR A 1 751 ? -19.656 26.75 10.469 1 32.94 751 TYR A O 1
ATOM 5916 N N . ASP A 1 752 ? -18.672 26.828 12.211 1 37.97 752 ASP A N 1
ATOM 5917 C CA . ASP A 1 752 ? -18.078 25.5 12.109 1 37.97 752 ASP A CA 1
ATOM 5918 C C . ASP A 1 752 ? -19.031 24.422 12.617 1 37.97 752 ASP A C 1
ATOM 5920 O O . ASP A 1 752 ? -19.422 24.438 13.789 1 37.97 752 ASP A O 1
ATOM 5924 N N . GLU A 1 753 ? -19.719 23.953 11.766 1 36.75 753 GLU A N 1
ATOM 5925 C CA . GLU A 1 753 ? -20.797 23 12.031 1 36.75 753 GLU A CA 1
ATOM 5926 C C . GLU A 1 753 ? -20.391 22 13.109 1 36.75 753 GLU A C 1
ATOM 5928 O O . GLU A 1 753 ? -21.234 21.5 13.852 1 36.75 753 GLU A O 1
ATOM 5933 N N . GLU A 1 754 ? -19.125 21.578 13.047 1 34.88 754 GLU A N 1
ATOM 5934 C CA . GLU A 1 754 ? -18.734 20.688 14.141 1 34.88 754 GLU A CA 1
ATOM 5935 C C . GLU A 1 754 ? -18.656 21.438 15.469 1 34.88 754 GLU A C 1
ATOM 5937 O O . GLU A 1 754 ? -18.969 20.875 16.531 1 34.88 754 GLU A O 1
ATOM 5942 N N . SER A 1 755 ? -18.094 22.703 15.477 1 34.94 755 SER A N 1
ATOM 5943 C CA . SER A 1 755 ? -17.984 23.469 16.719 1 34.94 755 SER A CA 1
ATOM 5944 C C . SER A 1 755 ? -19.188 24.375 16.922 1 34.94 755 SER A C 1
ATOM 5946 O O . SER A 1 755 ? -19.344 24.969 18 1 34.94 755 SER A O 1
ATOM 5948 N N . GLY A 1 756 ? -20.219 24.391 16.469 1 32.41 756 GLY A N 1
ATOM 5949 C CA . GLY A 1 756 ? -21.422 25.219 16.562 1 32.41 756 GLY A CA 1
ATOM 5950 C C . GLY A 1 756 ? -21.125 26.703 16.656 1 32.41 756 GLY A C 1
ATOM 5951 O O . GLY A 1 756 ? -22.016 27.516 16.922 1 32.41 756 GLY A O 1
ATOM 5952 N N . LYS A 1 757 ? -19.906 27.125 17.141 1 33.75 757 LYS A N 1
ATOM 5953 C CA . LYS A 1 757 ? -19.703 28.547 17.453 1 33.75 757 LYS A CA 1
ATOM 5954 C C . LYS A 1 757 ? -19.328 29.328 16.188 1 33.75 757 LYS A C 1
ATOM 5956 O O . LYS A 1 757 ? -18.781 28.766 15.242 1 33.75 757 LYS A O 1
ATOM 5961 N N . ARG A 1 758 ? -19.828 30.578 16.125 1 34.28 758 ARG A N 1
ATOM 5962 C CA . ARG A 1 758 ? -19.625 31.641 15.156 1 34.28 758 ARG A CA 1
ATOM 5963 C C . ARG A 1 758 ? -18.188 32.125 15.172 1 34.28 758 ARG A C 1
ATOM 5965 O O . ARG A 1 758 ? -17.641 32.438 16.234 1 34.28 758 ARG A O 1
ATOM 5972 N N . GLN A 1 759 ? -17.281 31.641 14.359 1 34.69 759 GLN A N 1
ATOM 5973 C CA . GLN A 1 759 ? -15.945 32.219 14.328 1 34.69 759 GLN A CA 1
ATOM 5974 C C . GLN A 1 759 ? -16.016 33.719 13.953 1 34.69 759 GLN A C 1
ATOM 5976 O O . GLN A 1 759 ? -16.656 34.062 12.969 1 34.69 759 GLN A O 1
ATOM 5981 N N . TYR A 1 760 ? -15.82 34.719 14.93 1 29.08 760 TYR A N 1
ATOM 5982 C CA . TYR A 1 760 ? -15.688 36.156 14.742 1 29.08 760 TYR A CA 1
ATOM 5983 C C . TYR A 1 760 ? -14.516 36.5 13.82 1 29.08 760 TYR A C 1
ATOM 5985 O O . TYR A 1 760 ? -13.406 36 14.031 1 29.08 760 TYR A O 1
ATOM 5993 N N . SER A 1 761 ? -14.719 36.562 12.562 1 31.97 761 SER A N 1
ATOM 5994 C CA . SER A 1 761 ? -13.656 37.219 11.828 1 31.97 761 SER A CA 1
ATOM 5995 C C . SER A 1 761 ? -13.297 38.562 12.484 1 31.97 761 SER A C 1
ATOM 5997 O O . SER A 1 761 ? -14.18 39.375 12.766 1 31.97 761 SER A O 1
ATOM 5999 N N . VAL A 1 762 ? -12.328 38.688 13.359 1 30.17 762 VAL A N 1
ATOM 6000 C CA . VAL A 1 762 ? -11.781 40 13.75 1 30.17 762 VAL A CA 1
ATOM 6001 C C . VAL A 1 762 ? -11.711 40.906 12.539 1 30.17 762 VAL A C 1
ATOM 6003 O O . VAL A 1 762 ? -10.969 40.625 11.586 1 30.17 762 VAL A O 1
ATOM 6006 N N . GLU A 1 763 ? -12.82 41.406 12.031 1 27.94 763 GLU A N 1
ATOM 6007 C CA . GLU A 1 763 ? -12.734 42.562 11.164 1 27.94 763 GLU A CA 1
ATOM 6008 C C . GLU A 1 763 ? -11.727 43.594 11.695 1 27.94 763 GLU A C 1
ATOM 6010 O O . GLU A 1 763 ? -11.875 44.094 12.805 1 27.94 763 GLU A O 1
ATOM 6015 N N . SER A 1 764 ? -10.445 43.406 11.414 1 28.14 764 SER A N 1
ATOM 6016 C CA . SER A 1 764 ? -9.641 44.625 11.477 1 28.14 764 SER A CA 1
ATOM 6017 C C . SER A 1 764 ? -10.344 45.781 10.789 1 28.14 764 SER A C 1
ATOM 6019 O O . SER A 1 764 ? -10.477 45.781 9.562 1 28.14 764 SER A O 1
ATOM 6021 N N . SER A 1 765 ? -11.547 46.125 11.203 1 25.61 765 SER A N 1
ATOM 6022 C CA . SER A 1 765 ? -11.906 47.469 10.758 1 25.61 765 SER A CA 1
ATOM 6023 C C . SER A 1 765 ? -10.68 48.375 10.695 1 25.61 765 SER A C 1
ATOM 6025 O O . SER A 1 765 ? -9.906 48.438 11.656 1 25.61 765 SER A O 1
ATOM 6027 N N . PRO A 1 766 ? -10.219 48.594 9.461 1 26.91 766 PRO A N 1
ATOM 6028 C CA . PRO A 1 766 ? -9.328 49.75 9.43 1 26.91 766 PRO A CA 1
ATOM 6029 C C . PRO A 1 766 ? -9.859 50.906 10.258 1 26.91 766 PRO A C 1
ATOM 6031 O O . PRO A 1 766 ? -10.898 51.5 9.93 1 26.91 766 PRO A O 1
ATOM 6034 N N . GLN A 1 767 ? -10.18 50.719 11.492 1 23.22 767 GLN A N 1
ATOM 6035 C CA . GLN A 1 767 ? -10.25 52.031 12.141 1 23.22 767 GLN A CA 1
ATOM 6036 C C . GLN A 1 767 ? -9.273 53 11.508 1 23.22 767 GLN A C 1
ATOM 6038 O O . GLN A 1 767 ? -8.133 52.656 11.195 1 23.22 767 GLN A O 1
ATOM 6043 N N . SER A 1 768 ? -9.938 53.969 10.789 1 23.48 768 SER A N 1
ATOM 6044 C CA . SER A 1 768 ? -9.227 55.156 10.352 1 23.48 768 SER A CA 1
ATOM 6045 C C . SER A 1 768 ? -8.109 55.531 11.32 1 23.48 768 SER A C 1
ATOM 6047 O O . SER A 1 768 ? -8.352 55.688 12.516 1 23.48 768 SER A O 1
ATOM 6049 N N . LEU A 1 769 ? -7.031 54.719 11.195 1 23.08 769 LEU A N 1
ATOM 6050 C CA . LEU A 1 769 ? -5.891 55.438 11.727 1 23.08 769 LEU A CA 1
ATOM 6051 C C . LEU A 1 769 ? -6.059 56.938 11.516 1 23.08 769 LEU A C 1
ATOM 6053 O O . LEU A 1 769 ? -5.855 57.438 10.406 1 23.08 769 LEU A O 1
ATOM 6057 N N . LYS A 1 770 ? -7.301 57.281 11.953 1 24.58 770 LYS A N 1
ATOM 6058 C CA . LYS A 1 770 ? -7.254 58.719 12.18 1 24.58 770 LYS A CA 1
ATOM 6059 C C . LYS A 1 770 ? -5.875 59.156 12.664 1 24.58 770 LYS A C 1
ATOM 6061 O O . LYS A 1 770 ? -5.332 58.594 13.609 1 24.58 770 LYS A O 1
ATOM 6066 N N . LYS A 1 771 ? -5.277 59.719 11.633 1 26.83 771 LYS A N 1
ATOM 6067 C CA . LYS A 1 771 ? -4.141 60.625 11.742 1 26.83 771 LYS A CA 1
ATOM 6068 C C . LYS A 1 771 ? -4.207 61.438 13.039 1 26.83 771 LYS A C 1
ATOM 6070 O O . LYS A 1 771 ? -4.895 62.469 13.102 1 26.83 771 LYS A O 1
ATOM 6075 N N . GLN A 1 772 ? -4.68 60.844 14.078 1 21.34 772 GLN A N 1
ATOM 6076 C CA . GLN A 1 772 ? -4.395 61.844 15.094 1 21.34 772 GLN A CA 1
ATOM 6077 C C . GLN A 1 772 ? -2.953 62.344 14.992 1 21.34 772 GLN A C 1
ATOM 6079 O O . GLN A 1 772 ? -2.018 61.531 14.961 1 21.34 772 GLN A O 1
ATOM 6084 N N . PRO A 1 773 ? -2.91 63.469 14.312 1 24.44 773 PRO A N 1
ATOM 6085 C CA . PRO A 1 773 ? -1.634 64.188 14.289 1 24.44 773 PRO A CA 1
ATOM 6086 C C . PRO A 1 773 ? -0.896 64.125 15.625 1 24.44 773 PRO A C 1
ATOM 6088 O O . PRO A 1 773 ? -1.437 64.5 16.656 1 24.44 773 PRO A O 1
ATOM 6091 N N . ILE A 1 774 ? -0.635 62.906 16.016 1 23.23 774 ILE A N 1
ATOM 6092 C CA . ILE A 1 774 ? 0.322 63.094 17.094 1 23.23 774 ILE A CA 1
ATOM 6093 C C . ILE A 1 774 ? 1.275 64.25 16.75 1 23.23 774 ILE A C 1
ATOM 6095 O O . ILE A 1 774 ? 2.059 64.125 15.812 1 23.23 774 ILE A O 1
ATOM 6099 N N . ASP A 1 775 ? 0.639 65.375 16.766 1 22 775 ASP A N 1
ATOM 6100 C CA . ASP A 1 775 ? 1.285 66.688 16.781 1 22 775 ASP A CA 1
ATOM 6101 C C . ASP A 1 775 ? 2.533 66.625 17.672 1 22 775 ASP A C 1
ATOM 6103 O O . ASP A 1 775 ? 2.436 66.625 18.891 1 22 775 ASP A O 1
ATOM 6107 N N . TYR A 1 776 ? 3.264 65.5 17.531 1 21.56 776 TYR A N 1
ATOM 6108 C CA . TYR A 1 776 ? 4.602 65.812 18 1 21.56 776 TYR A CA 1
ATOM 6109 C C . TYR A 1 776 ? 4.992 67.25 17.531 1 21.56 776 TYR A C 1
ATOM 6111 O O . TYR A 1 776 ? 5.383 67.438 16.375 1 21.56 776 TYR A O 1
ATOM 6119 N N . ALA A 1 777 ? 3.977 68.062 17.656 1 22.39 777 ALA A N 1
ATOM 6120 C CA . ALA A 1 777 ? 4.332 69.5 17.672 1 22.39 777 ALA A CA 1
ATOM 6121 C C . ALA A 1 777 ? 5.629 69.75 18.438 1 22.39 777 ALA A C 1
ATOM 6123 O O . ALA A 1 777 ? 5.66 69.625 19.672 1 22.39 777 ALA A O 1
ATOM 6124 N N . LEU A 1 778 ? 6.672 68.875 18.062 1 21.69 778 LEU A N 1
ATOM 6125 C CA . LEU A 1 778 ? 7.906 69.562 18.391 1 21.69 778 LEU A CA 1
ATOM 6126 C C . LEU A 1 778 ? 7.715 71.062 18.234 1 21.69 778 LEU A C 1
ATOM 6128 O O . LEU A 1 778 ? 7.379 71.562 17.156 1 21.69 778 LEU A O 1
ATOM 6132 N N . GLU A 1 779 ? 6.855 71.562 19.203 1 22.5 779 GLU A N 1
ATOM 6133 C CA . GLU A 1 779 ? 6.996 73 19.469 1 22.5 779 GLU A CA 1
ATOM 6134 C C . GLU A 1 779 ? 8.422 73.5 19.203 1 22.5 779 GLU A C 1
ATOM 6136 O O . GLU A 1 779 ? 9.328 73.25 20 1 22.5 779 GLU A O 1
ATOM 6141 N N . VAL A 1 780 ? 8.891 72.938 18.078 1 25.22 780 VAL A N 1
ATOM 6142 C CA . VAL A 1 780 ? 10.062 73.688 17.672 1 25.22 780 VAL A CA 1
ATOM 6143 C C . VAL A 1 780 ? 9.773 75.188 17.828 1 25.22 780 VAL A C 1
ATOM 6145 O O . VAL A 1 780 ? 8.883 75.75 17.156 1 25.22 780 VAL A O 1
ATOM 6148 N N . THR A 1 781 ? 9.672 75.562 19.141 1 24.03 781 THR A N 1
ATOM 6149 C CA . THR A 1 781 ? 9.82 77 19.5 1 24.03 781 THR A CA 1
ATOM 6150 C C . THR A 1 781 ? 10.695 77.688 18.484 1 24.03 781 THR A C 1
ATOM 6152 O O . THR A 1 781 ? 11.852 77.312 18.266 1 24.03 781 THR A O 1
ATOM 6155 N N . ASP A 1 782 ? 10.047 77.812 17.297 1 24.81 782 ASP A N 1
ATOM 6156 C CA . ASP A 1 782 ? 10.562 78.688 16.25 1 24.81 782 ASP A CA 1
ATOM 6157 C C . ASP A 1 782 ? 11.266 79.938 16.859 1 24.81 782 ASP A C 1
ATOM 6159 O O . ASP A 1 782 ? 10.703 81 16.859 1 24.81 782 ASP A O 1
ATOM 6163 N N . ASP A 1 783 ? 11.562 79.75 18.141 1 25.12 783 ASP A N 1
ATOM 6164 C CA . ASP A 1 783 ? 12.258 80.938 18.641 1 25.12 783 ASP A CA 1
ATOM 6165 C C . ASP A 1 783 ? 13.383 81.312 17.688 1 25.12 783 ASP A C 1
ATOM 6167 O O . ASP A 1 783 ? 14.023 82.375 17.891 1 25.12 783 ASP A O 1
ATOM 6171 N N . LYS A 1 784 ? 13.789 80.25 17.031 1 26.5 784 LYS A N 1
ATOM 6172 C CA . LYS A 1 784 ? 15.055 80.625 16.453 1 26.5 784 LYS A CA 1
ATOM 6173 C C . LYS A 1 784 ? 14.844 81.688 15.367 1 26.5 784 LYS A C 1
ATOM 6175 O O . LYS A 1 784 ? 15.812 82.25 14.828 1 26.5 784 LYS A O 1
ATOM 6180 N N . ASN A 1 785 ? 13.578 81.625 14.852 1 24.8 785 ASN A N 1
ATOM 6181 C CA . ASN A 1 785 ? 13.656 82.562 13.734 1 24.8 785 ASN A CA 1
ATOM 6182 C C . ASN A 1 785 ? 13.875 84 14.219 1 24.8 785 ASN A C 1
ATOM 6184 O O . ASN A 1 785 ? 13.883 84.938 13.414 1 24.8 785 ASN A O 1
ATOM 6188 N N . GLU A 1 786 ? 13.422 84.125 15.469 1 25.05 786 GLU A N 1
ATOM 6189 C CA . GLU A 1 786 ? 13.672 85.562 15.766 1 25.05 786 GLU A CA 1
ATOM 6190 C C . GLU A 1 786 ? 15.141 85.875 15.547 1 25.05 786 GLU A C 1
ATOM 6192 O O . GLU A 1 786 ? 15.469 87.062 15.203 1 25.05 786 GLU A O 1
ATOM 6197 N N . GLN A 1 787 ? 15.93 84.875 16.016 1 23.39 787 GLN A N 1
ATOM 6198 C CA . GLN A 1 787 ? 17.25 85.5 16.172 1 23.39 787 GLN A CA 1
ATOM 6199 C C . GLN A 1 787 ? 17.844 85.875 14.812 1 23.39 787 GLN A C 1
ATOM 6201 O O . GLN A 1 787 ? 18.594 86.875 14.695 1 23.39 787 GLN A O 1
ATOM 6206 N N . ASN A 1 788 ? 17.562 84.938 13.867 1 24.7 788 ASN A N 1
ATOM 6207 C CA . ASN A 1 788 ? 18.359 85.312 12.703 1 24.7 788 ASN A CA 1
ATOM 6208 C C . ASN A 1 788 ? 17.828 86.562 12.047 1 24.7 788 ASN A C 1
ATOM 6210 O O . ASN A 1 788 ? 18.453 87.125 11.148 1 24.7 788 ASN A O 1
ATOM 6214 N N . GLU A 1 789 ? 16.5 86.75 12.141 1 26.73 789 GLU A N 1
ATOM 6215 C CA . GLU A 1 789 ? 16.125 88 11.531 1 26.73 789 GLU A CA 1
ATOM 6216 C C . GLU A 1 789 ? 16.859 89.188 12.188 1 26.73 789 GLU A C 1
ATOM 6218 O O . GLU A 1 789 ? 16.875 90.312 11.656 1 26.73 789 GLU A O 1
ATOM 6223 N N . ARG A 1 790 ? 17.234 89 13.438 1 25.84 790 ARG A N 1
ATOM 6224 C CA . ARG A 1 790 ? 17.938 90.125 13.969 1 25.84 790 ARG A CA 1
ATOM 6225 C C . ARG A 1 790 ? 19.203 90.438 13.164 1 25.84 790 ARG A C 1
ATOM 6227 O O . ARG A 1 790 ? 19.641 91.562 13.078 1 25.84 790 ARG A O 1
ATOM 6234 N N . LEU A 1 791 ? 19.844 89.312 12.742 1 25.55 791 LEU A N 1
ATOM 6235 C CA . LEU A 1 791 ? 21.156 89.688 12.234 1 25.55 791 LEU A CA 1
ATOM 6236 C C . LEU A 1 791 ? 21.031 90.438 10.93 1 25.55 791 LEU A C 1
ATOM 6238 O O . LEU A 1 791 ? 21.875 91.312 10.625 1 25.55 791 LEU A O 1
ATOM 6242 N N . LEU A 1 792 ? 20.047 90.062 10.078 1 26.77 792 LEU A N 1
ATOM 6243 C CA . LEU A 1 792 ? 20.141 90.75 8.797 1 26.77 792 LEU A CA 1
ATOM 6244 C C . LEU A 1 792 ? 19.781 92.25 8.953 1 26.77 792 LEU A C 1
ATOM 6246 O O . LEU A 1 792 ? 19.969 93 8.023 1 26.77 792 LEU A O 1
ATOM 6250 N N . ARG A 1 793 ? 19.016 92.562 9.953 1 25.58 793 ARG A N 1
ATOM 6251 C CA . ARG A 1 793 ? 18.734 94 9.961 1 25.58 793 ARG A CA 1
ATOM 6252 C C . ARG A 1 793 ? 20.016 94.812 10.125 1 25.58 793 ARG A C 1
ATOM 6254 O O . ARG A 1 793 ? 20.016 96 9.992 1 25.58 793 ARG A O 1
ATOM 6261 N N . LYS A 1 794 ? 21 94.188 10.773 1 24.69 794 LYS A N 1
ATOM 6262 C CA . LYS A 1 794 ? 22.031 95.188 11.109 1 24.69 794 LYS A CA 1
ATOM 6263 C C . LYS A 1 794 ? 22.688 95.75 9.852 1 24.69 794 LYS A C 1
ATOM 6265 O O . LYS A 1 794 ? 23.281 96.812 9.891 1 24.69 794 LYS A O 1
ATOM 6270 N N . ASP A 1 795 ? 22.812 94.938 8.789 1 26.02 795 ASP A N 1
ATOM 6271 C CA . ASP A 1 795 ? 23.781 95.562 7.867 1 26.02 795 ASP A CA 1
ATOM 6272 C C . ASP A 1 795 ? 23.203 96.75 7.16 1 26.02 795 ASP A C 1
ATOM 6274 O O . ASP A 1 795 ? 23.828 97.312 6.27 1 26.02 795 ASP A O 1
ATOM 6278 N N . GLN A 1 796 ? 21.859 96.938 7.18 1 25.38 796 GLN A N 1
ATOM 6279 C CA . GLN A 1 796 ? 21.547 98.125 6.387 1 25.38 796 GLN A CA 1
ATOM 6280 C C . GLN A 1 796 ? 22.125 99.375 7.02 1 25.38 796 GLN A C 1
ATOM 6282 O O . GLN A 1 796 ? 22.016 100.5 6.461 1 25.38 796 GLN A O 1
ATOM 6287 N N . GLN A 1 797 ? 22.391 99.438 8.312 1 24.38 797 GLN A N 1
ATOM 6288 C CA . GLN A 1 797 ? 22.844 100.75 8.664 1 24.38 797 GLN A CA 1
ATOM 6289 C C . GLN A 1 797 ? 24.234 101.062 8.086 1 24.38 797 GLN A C 1
ATOM 6291 O O . GLN A 1 797 ? 24.594 102.188 7.844 1 24.38 797 GLN A O 1
ATOM 6296 N N . LEU A 1 798 ? 25.172 100.062 7.918 1 21.06 798 LEU A N 1
ATOM 6297 C CA . LEU A 1 798 ? 26.312 100.812 7.383 1 21.06 798 LEU A CA 1
ATOM 6298 C C . LEU A 1 798 ? 26.172 101 5.879 1 21.06 798 LEU A C 1
ATOM 6300 O O . LEU A 1 798 ? 25.797 100.062 5.152 1 21.06 798 LEU A O 1
ATOM 6304 N N . MET B 1 1 ? 12.812 -26.359 -34.969 1 17.8 1 MET B N 1
ATOM 6305 C CA . MET B 1 1 ? 13.664 -25.531 -34.125 1 17.8 1 MET B CA 1
ATOM 6306 C C . MET B 1 1 ? 13.086 -25.438 -32.719 1 17.8 1 MET B C 1
ATOM 6308 O O . MET B 1 1 ? 12.273 -24.547 -32.438 1 17.8 1 MET B O 1
ATOM 6312 N N . TYR B 1 2 ? 13.188 -26.531 -32.125 1 22.2 2 TYR B N 1
ATOM 6313 C CA . TYR B 1 2 ? 12.539 -27.359 -31.125 1 22.2 2 TYR B CA 1
ATOM 6314 C C . TYR B 1 2 ? 13.234 -27.219 -29.766 1 22.2 2 TYR B C 1
ATOM 6316 O O . TYR B 1 2 ? 14.062 -28.062 -29.406 1 22.2 2 TYR B O 1
ATOM 6324 N N . GLY B 1 3 ? 13.883 -26.031 -29.547 1 24.03 3 GLY B N 1
ATOM 6325 C CA . GLY B 1 3 ? 14.773 -25.734 -28.438 1 24.03 3 GLY B CA 1
ATOM 6326 C C . GLY B 1 3 ? 14.117 -25.922 -27.078 1 24.03 3 GLY B C 1
ATOM 6327 O O . GLY B 1 3 ? 14.555 -25.344 -26.078 1 24.03 3 GLY B O 1
ATOM 6328 N N . PHE B 1 4 ? 13.055 -26.484 -27.125 1 27.02 4 PHE B N 1
ATOM 6329 C CA . PHE B 1 4 ? 12.281 -26.531 -25.891 1 27.02 4 PHE B CA 1
ATOM 6330 C C . PHE B 1 4 ? 12.898 -27.516 -24.906 1 27.02 4 PHE B C 1
ATOM 6332 O O . PHE B 1 4 ? 12.203 -28.047 -24.031 1 27.02 4 PHE B O 1
ATOM 6339 N N . PRO B 1 5 ? 14.328 -27.672 -24.969 1 27.25 5 PRO B N 1
ATOM 6340 C CA . PRO B 1 5 ? 14.648 -28.984 -24.391 1 27.25 5 PRO B CA 1
ATOM 6341 C C . PRO B 1 5 ? 14.508 -29 -22.875 1 27.25 5 PRO B C 1
ATOM 6343 O O . PRO B 1 5 ? 13.844 -29.875 -22.312 1 27.25 5 PRO B O 1
ATOM 6346 N N . VAL B 1 6 ? 15.586 -28.312 -22.297 1 29.38 6 VAL B N 1
ATOM 6347 C CA . VAL B 1 6 ? 15.891 -28.672 -20.922 1 29.38 6 VAL B CA 1
ATOM 6348 C C . VAL B 1 6 ? 14.766 -28.203 -20 1 29.38 6 VAL B C 1
ATOM 6350 O O . VAL B 1 6 ? 14.367 -28.922 -19.078 1 29.38 6 VAL B O 1
ATOM 6353 N N . THR B 1 7 ? 14.328 -27.016 -20.156 1 29.34 7 THR B N 1
ATOM 6354 C CA . THR B 1 7 ? 13.242 -26.531 -19.312 1 29.34 7 THR B CA 1
ATOM 6355 C C . THR B 1 7 ? 11.977 -27.359 -19.531 1 29.34 7 THR B C 1
ATOM 6357 O O . THR B 1 7 ? 11.148 -27.5 -18.625 1 29.34 7 THR B O 1
ATOM 6360 N N . SER B 1 8 ? 11.906 -27.938 -20.734 1 30.31 8 SER B N 1
ATOM 6361 C CA . SER B 1 8 ? 10.852 -28.906 -21.016 1 30.31 8 SER B CA 1
ATOM 6362 C C . SER B 1 8 ? 11.109 -30.234 -20.297 1 30.31 8 SER B C 1
ATOM 6364 O O . SER B 1 8 ? 10.18 -30.875 -19.828 1 30.31 8 SER B O 1
ATOM 6366 N N . VAL B 1 9 ? 12.461 -30.594 -20.312 1 31.92 9 VAL B N 1
ATOM 6367 C CA . VAL B 1 9 ? 12.805 -31.812 -19.594 1 31.92 9 VAL B CA 1
ATOM 6368 C C . VAL B 1 9 ? 12.547 -31.609 -18.094 1 31.92 9 VAL B C 1
ATOM 6370 O O . VAL B 1 9 ? 11.961 -32.469 -17.438 1 31.92 9 VAL B O 1
ATOM 6373 N N . LEU B 1 10 ? 13.039 -30.547 -17.609 1 32.03 10 LEU B N 1
ATOM 6374 C CA . LEU B 1 10 ? 12.859 -30.328 -16.172 1 32.03 10 LEU B CA 1
ATOM 6375 C C . LEU B 1 10 ? 11.398 -30.016 -15.852 1 32.03 10 LEU B C 1
ATOM 6377 O O . LEU B 1 10 ? 10.875 -30.484 -14.836 1 32.03 10 LEU B O 1
ATOM 6381 N N . ALA B 1 11 ? 10.773 -29.344 -16.688 1 33.53 11 ALA B N 1
ATOM 6382 C CA . ALA B 1 11 ? 9.328 -29.172 -16.594 1 33.53 11 ALA B CA 1
ATOM 6383 C C . ALA B 1 11 ? 8.602 -30.5 -16.812 1 33.53 11 ALA B C 1
ATOM 6385 O O . ALA B 1 11 ? 7.613 -30.781 -16.125 1 33.53 11 ALA B O 1
ATOM 6386 N N . CYS B 1 12 ? 9.219 -31.375 -17.719 1 35.12 12 CYS B N 1
ATOM 6387 C CA . CYS B 1 12 ? 8.766 -32.75 -17.969 1 35.12 12 CYS B CA 1
ATOM 6388 C C . CYS B 1 12 ? 9.031 -33.625 -16.766 1 35.12 12 CYS B C 1
ATOM 6390 O O . CYS B 1 12 ? 8.195 -34.469 -16.406 1 35.12 12 CYS B O 1
ATOM 6392 N N . ALA B 1 13 ? 10.203 -33.5 -16.281 1 34.59 13 ALA B N 1
ATOM 6393 C CA . ALA B 1 13 ? 10.555 -34.281 -15.109 1 34.59 13 ALA B CA 1
ATOM 6394 C C . ALA B 1 13 ? 9.68 -33.906 -13.914 1 34.59 13 ALA B C 1
ATOM 6396 O O . ALA B 1 13 ? 9.211 -34.781 -13.172 1 34.59 13 ALA B O 1
ATOM 6397 N N . VAL B 1 14 ? 9.453 -32.656 -13.711 1 36.03 14 VAL B N 1
ATOM 6398 C CA . VAL B 1 14 ? 8.594 -32.219 -12.609 1 36.03 14 VAL B CA 1
ATOM 6399 C C . VAL B 1 14 ? 7.133 -32.5 -12.945 1 36.03 14 VAL B C 1
ATOM 6401 O O . VAL B 1 14 ? 6.367 -32.938 -12.078 1 36.03 14 VAL B O 1
ATOM 6404 N N . ALA B 1 15 ? 6.746 -32.375 -14.164 1 36.03 15 ALA B N 1
ATOM 6405 C CA . ALA B 1 15 ? 5.441 -32.812 -14.648 1 36.03 15 ALA B CA 1
ATOM 6406 C C . ALA B 1 15 ? 5.312 -34.344 -14.562 1 36.03 15 ALA B C 1
ATOM 6408 O O . ALA B 1 15 ? 4.246 -34.844 -14.211 1 36.03 15 ALA B O 1
ATOM 6409 N N . CYS B 1 16 ? 6.363 -35.031 -14.969 1 35.47 16 CYS B N 1
ATOM 6410 C CA . CYS B 1 16 ? 6.457 -36.5 -14.789 1 35.47 16 CYS B CA 1
ATOM 6411 C C . CYS B 1 16 ? 6.344 -36.875 -13.312 1 35.47 16 CYS B C 1
ATOM 6413 O O . CYS B 1 16 ? 5.703 -37.844 -12.969 1 35.47 16 CYS B O 1
ATOM 6415 N N . LEU B 1 17 ? 7.035 -36.156 -12.477 1 35.62 17 LEU B N 1
ATOM 6416 C CA . LEU B 1 17 ? 6.941 -36.438 -11.047 1 35.62 17 LEU B CA 1
ATOM 6417 C C . LEU B 1 17 ? 5.543 -36.125 -10.523 1 35.62 17 LEU B C 1
ATOM 6419 O O . LEU B 1 17 ? 5.027 -36.844 -9.648 1 35.62 17 LEU B O 1
ATOM 6423 N N . CYS B 1 18 ? 4.914 -35.125 -10.922 1 35.69 18 CYS B N 1
ATOM 6424 C CA . CYS B 1 18 ? 3.541 -34.844 -10.523 1 35.69 18 CYS B CA 1
ATOM 6425 C C . CYS B 1 18 ? 2.576 -35.844 -11.141 1 35.69 18 CYS B C 1
ATOM 6427 O O . CYS B 1 18 ? 1.609 -36.25 -10.5 1 35.69 18 CYS B O 1
ATOM 6429 N N . VAL B 1 19 ? 2.744 -36.312 -12.406 1 34.69 19 VAL B N 1
ATOM 6430 C CA . VAL B 1 19 ? 1.976 -37.375 -13.047 1 34.69 19 VAL B CA 1
ATOM 6431 C C . VAL B 1 19 ? 2.279 -38.719 -12.367 1 34.69 19 VAL B C 1
ATOM 6433 O O . VAL B 1 19 ? 1.381 -39.531 -12.18 1 34.69 19 VAL B O 1
ATOM 6436 N N . VAL B 1 20 ? 3.498 -38.969 -12.078 1 33.66 20 VAL B N 1
ATOM 6437 C CA . VAL B 1 20 ? 3.838 -40.188 -11.367 1 33.66 20 VAL B CA 1
ATOM 6438 C C . VAL B 1 20 ? 3.15 -40.188 -10 1 33.66 20 VAL B C 1
ATOM 6440 O O . VAL B 1 20 ? 2.66 -41.25 -9.555 1 33.66 20 VAL B O 1
ATOM 6443 N N . GLY B 1 21 ? 3.053 -39.062 -9.336 1 32.66 21 GLY B N 1
ATOM 6444 C CA . GLY B 1 21 ? 2.324 -39.094 -8.078 1 32.66 21 GLY B CA 1
ATOM 6445 C C . GLY B 1 21 ? 0.833 -39.312 -8.25 1 32.66 21 GLY B C 1
ATOM 6446 O O . GLY B 1 21 ? 0.209 -40.031 -7.477 1 32.66 21 GLY B O 1
ATOM 6447 N N . THR B 1 22 ? 0.223 -38.75 -9.266 1 32.41 22 THR B N 1
ATOM 6448 C CA . THR B 1 22 ? -1.191 -39.031 -9.477 1 32.41 22 THR B CA 1
ATOM 6449 C C . THR B 1 22 ? -1.385 -40.438 -10 1 32.41 22 THR B C 1
ATOM 6451 O O . THR B 1 22 ? -2.402 -41.094 -9.719 1 32.41 22 THR B O 1
ATOM 6454 N N . ASN B 1 23 ? -0.573 -40.938 -10.828 1 32.31 23 ASN B N 1
ATOM 6455 C CA . ASN B 1 23 ? -0.73 -42.344 -11.195 1 32.31 23 ASN B CA 1
ATOM 6456 C C . ASN B 1 23 ? -0.623 -43.281 -9.969 1 32.31 23 ASN B C 1
ATOM 6458 O O . ASN B 1 23 ? -1.303 -44.281 -9.891 1 32.31 23 ASN B O 1
ATOM 6462 N N . ALA B 1 24 ? 0.248 -42.969 -9.07 1 32.53 24 ALA B N 1
ATOM 6463 C CA . ALA B 1 24 ? 0.175 -43.781 -7.855 1 32.53 24 ALA B CA 1
ATOM 6464 C C . ALA B 1 24 ? -1.197 -43.656 -7.199 1 32.53 24 ALA B C 1
ATOM 6466 O O . ALA B 1 24 ? -1.69 -44.625 -6.598 1 32.53 24 ALA B O 1
ATOM 6467 N N . LEU B 1 25 ? -1.792 -42.5 -7.305 1 32.06 25 LEU B N 1
ATOM 6468 C CA . LEU B 1 25 ? -3.141 -42.406 -6.758 1 32.06 25 LEU B CA 1
ATOM 6469 C C . LEU B 1 25 ? -4.148 -43.094 -7.664 1 32.06 25 LEU B C 1
ATOM 6471 O O . LEU B 1 25 ? -5.203 -43.562 -7.199 1 32.06 25 LEU B O 1
ATOM 6475 N N . LEU B 1 26 ? -3.928 -43.094 -9 1 32.5 26 LEU B N 1
ATOM 6476 C CA . LEU B 1 26 ? -4.789 -43.875 -9.867 1 32.5 26 LEU B CA 1
ATOM 6477 C C . LEU B 1 26 ? -4.648 -45.375 -9.539 1 32.5 26 LEU B C 1
ATOM 6479 O O . LEU B 1 26 ? -5.305 -46.219 -10.164 1 32.5 26 LEU B O 1
ATOM 6483 N N . GLU B 1 27 ? -3.787 -45.719 -8.797 1 34.34 27 GLU B N 1
ATOM 6484 C CA . GLU B 1 27 ? -3.789 -47.156 -8.43 1 34.34 27 GLU B CA 1
ATOM 6485 C C . GLU B 1 27 ? -5.125 -47.562 -7.82 1 34.34 27 GLU B C 1
ATOM 6487 O O . GLU B 1 27 ? -5.457 -48.75 -7.785 1 34.34 27 GLU B O 1
ATOM 6492 N N . GLY B 1 28 ? -5.844 -46.688 -7.168 1 30.45 28 GLY B N 1
ATOM 6493 C CA . GLY B 1 28 ? -7.027 -47.25 -6.562 1 30.45 28 GLY B CA 1
ATOM 6494 C C . GLY B 1 28 ? -8.125 -47.562 -7.566 1 30.45 28 GLY B C 1
ATOM 6495 O O . GLY B 1 28 ? -9.273 -47.781 -7.188 1 30.45 28 GLY B O 1
ATOM 6496 N N . ILE B 1 29 ? -8.031 -47.156 -8.844 1 31.5 29 ILE B N 1
ATOM 6497 C CA . ILE B 1 29 ? -9.07 -47.75 -9.672 1 31.5 29 ILE B CA 1
ATOM 6498 C C . ILE B 1 29 ? -8.961 -49.281 -9.602 1 31.5 29 ILE B C 1
ATOM 6500 O O . ILE B 1 29 ? -7.887 -49.844 -9.805 1 31.5 29 ILE B O 1
ATOM 6504 N N . PRO B 1 30 ? -9.852 -50.031 -9.008 1 29.91 30 PRO B N 1
ATOM 6505 C CA . PRO B 1 30 ? -9.75 -51.5 -8.844 1 29.91 30 PRO B CA 1
ATOM 6506 C C . PRO B 1 30 ? -9.047 -52.188 -10.016 1 29.91 30 PRO B C 1
ATOM 6508 O O . PRO B 1 30 ? -8.195 -53.031 -9.812 1 29.91 30 PRO B O 1
ATOM 6511 N N . ASP B 1 31 ? -9.859 -52.438 -11.133 1 32.28 31 ASP B N 1
ATOM 6512 C CA . ASP B 1 31 ? -9.43 -53.406 -12.164 1 32.28 31 ASP B CA 1
ATOM 6513 C C . ASP B 1 31 ? -8.172 -52.906 -12.875 1 32.28 31 ASP B C 1
ATOM 6515 O O . ASP B 1 31 ? -7.801 -53.438 -13.922 1 32.28 31 ASP B O 1
ATOM 6519 N N . ALA B 1 32 ? -7.816 -51.656 -12.758 1 33.12 32 ALA B N 1
ATOM 6520 C CA . ALA B 1 32 ? -6.465 -51.438 -13.258 1 33.12 32 ALA B CA 1
ATOM 6521 C C . ALA B 1 32 ? -5.426 -52.156 -12.414 1 33.12 32 ALA B C 1
ATOM 6523 O O . ALA B 1 32 ? -5.469 -52.094 -11.18 1 33.12 32 ALA B O 1
ATOM 6524 N N . GLY B 1 33 ? -4.879 -53.344 -12.68 1 30.66 33 GLY B N 1
ATOM 6525 C CA . GLY B 1 33 ? -3.881 -54.156 -11.992 1 30.66 33 GLY B CA 1
ATOM 6526 C C . GLY B 1 33 ? -2.963 -53.312 -11.102 1 30.66 33 GLY B C 1
ATOM 6527 O O . GLY B 1 33 ? -2.199 -52.5 -11.586 1 30.66 33 GLY B O 1
ATOM 6528 N N . THR B 1 34 ? -3.213 -53 -9.883 1 37.31 34 THR B N 1
ATOM 6529 C CA . THR B 1 34 ? -2.658 -52.281 -8.742 1 37.31 34 THR B CA 1
ATOM 6530 C C . THR B 1 34 ? -1.138 -52.406 -8.703 1 37.31 34 THR B C 1
ATOM 6532 O O . THR B 1 34 ? -0.435 -51.438 -8.375 1 37.31 34 THR B O 1
ATOM 6535 N N . GLY B 1 35 ? -0.587 -53.594 -8.672 1 36.97 35 GLY B N 1
ATOM 6536 C CA . GLY B 1 35 ? 0.822 -53.938 -8.609 1 36.97 35 GLY B CA 1
ATOM 6537 C C . GLY B 1 35 ? 1.641 -53.312 -9.727 1 36.97 35 GLY B C 1
ATOM 6538 O O . GLY B 1 35 ? 2.832 -53.062 -9.555 1 36.97 35 GLY B O 1
ATOM 6539 N N . SER B 1 36 ? 1.033 -53.062 -10.844 1 42.31 36 SER B N 1
ATOM 6540 C CA . SER B 1 36 ? 1.702 -52.719 -12.094 1 42.31 36 SER B CA 1
ATOM 6541 C C . SER B 1 36 ? 1.966 -51.219 -12.188 1 42.31 36 SER B C 1
ATOM 6543 O O . SER B 1 36 ? 3.018 -50.812 -12.664 1 42.31 36 SER B O 1
ATOM 6545 N N . SER B 1 37 ? 1.143 -50.469 -11.477 1 42.22 37 SER B N 1
ATOM 6546 C CA . SER B 1 37 ? 1.343 -49.031 -11.648 1 42.22 37 SER B CA 1
ATOM 6547 C C . SER B 1 37 ? 2.518 -48.531 -10.82 1 42.22 37 SER B C 1
ATOM 6549 O O . SER B 1 37 ? 3.322 -47.719 -11.289 1 42.22 37 SER B O 1
ATOM 6551 N N . LYS B 1 38 ? 2.635 -49.031 -9.469 1 48.44 38 LYS B N 1
ATOM 6552 C CA . LYS B 1 38 ? 3.809 -48.688 -8.672 1 48.44 38 LYS B CA 1
ATOM 6553 C C . LYS B 1 38 ? 5.094 -49.125 -9.359 1 48.44 38 LYS B C 1
ATOM 6555 O O . LYS B 1 38 ? 6.09 -48.406 -9.375 1 48.44 38 LYS B O 1
ATOM 6560 N N . THR B 1 39 ? 4.938 -50.312 -9.844 1 51.78 39 THR B N 1
ATOM 6561 C CA . THR B 1 39 ? 6.125 -50.844 -10.5 1 51.78 39 THR B CA 1
ATOM 6562 C C . THR B 1 39 ? 6.43 -50.062 -11.781 1 51.78 39 THR B C 1
ATOM 6564 O O . THR B 1 39 ? 7.598 -49.844 -12.117 1 51.78 39 THR B O 1
ATOM 6567 N N . SER B 1 40 ? 5.352 -49.562 -12.328 1 50 40 SER B N 1
ATOM 6568 C CA . SER B 1 40 ? 5.586 -48.812 -13.562 1 50 40 SER B CA 1
ATOM 6569 C C . SER B 1 40 ? 6.191 -47.438 -13.273 1 50 40 SER B C 1
ATOM 6571 O O . SER B 1 40 ? 7.125 -47 -13.953 1 50 40 SER B O 1
ATOM 6573 N N . ILE B 1 41 ? 5.75 -46.812 -12.18 1 53.94 41 ILE B N 1
ATOM 6574 C CA . ILE B 1 41 ? 6.309 -45.531 -11.836 1 53.94 41 ILE B CA 1
ATOM 6575 C C . ILE B 1 41 ? 7.758 -45.688 -11.391 1 53.94 41 ILE B C 1
ATOM 6577 O O . ILE B 1 41 ? 8.617 -44.875 -11.758 1 53.94 41 ILE B O 1
ATOM 6581 N N . LYS B 1 42 ? 7.918 -46.781 -10.617 1 63.44 42 LYS B N 1
ATOM 6582 C CA . LYS B 1 42 ? 9.281 -47.062 -10.18 1 63.44 42 LYS B CA 1
ATOM 6583 C C . LYS B 1 42 ? 10.203 -47.281 -11.367 1 63.44 42 LYS B C 1
ATOM 6585 O O . LYS B 1 42 ? 11.328 -46.781 -11.406 1 63.44 42 LYS B O 1
ATOM 6590 N N . ASN B 1 43 ? 9.688 -47.906 -12.312 1 56.22 43 ASN B N 1
ATOM 6591 C CA . ASN B 1 43 ? 10.523 -48.219 -13.477 1 56.22 43 ASN B CA 1
ATOM 6592 C C . ASN B 1 43 ? 10.805 -46.969 -14.297 1 56.22 43 ASN B C 1
ATOM 6594 O O . ASN B 1 43 ? 11.922 -46.75 -14.781 1 56.22 43 ASN B O 1
ATOM 6598 N N . TYR B 1 44 ? 9.82 -46.156 -14.32 1 54.38 44 TYR B N 1
ATOM 6599 C CA . TYR B 1 44 ? 10 -44.938 -15.086 1 54.38 44 TYR B CA 1
ATOM 6600 C C . TYR B 1 44 ? 10.984 -44 -14.383 1 54.38 44 TYR B C 1
ATOM 6602 O O . TYR B 1 44 ? 11.844 -43.375 -15.031 1 54.38 44 TYR B O 1
ATOM 6610 N N . LEU B 1 45 ? 10.844 -44 -13.133 1 64.06 45 LEU B N 1
ATOM 6611 C CA . LEU B 1 45 ? 11.727 -43.094 -12.375 1 64.06 45 LEU B CA 1
ATOM 6612 C C . LEU B 1 45 ? 13.148 -43.656 -12.344 1 64.06 45 LEU B C 1
ATOM 6614 O O . LEU B 1 45 ? 14.109 -42.875 -12.352 1 64.06 45 LEU B O 1
ATOM 6618 N N . ASP B 1 46 ? 13.273 -44.969 -12.414 1 64.88 46 ASP B N 1
ATOM 6619 C CA . ASP B 1 46 ? 14.594 -45.562 -12.43 1 64.88 46 ASP B CA 1
ATOM 6620 C C . ASP B 1 46 ? 15.312 -45.312 -13.75 1 64.88 46 ASP B C 1
ATOM 6622 O O . ASP B 1 46 ? 16.547 -45.281 -13.805 1 64.88 46 ASP B O 1
ATOM 6626 N N . LEU B 1 47 ? 14.484 -45 -14.75 1 58.75 47 LEU B N 1
ATOM 6627 C CA . LEU B 1 47 ? 15.055 -44.719 -16.062 1 58.75 47 LEU B CA 1
ATOM 6628 C C . LEU B 1 47 ? 15.703 -43.312 -16.078 1 58.75 47 LEU B C 1
ATOM 6630 O O . LEU B 1 47 ? 16.562 -43.031 -16.922 1 58.75 47 LEU B O 1
ATOM 6634 N N . LEU B 1 48 ? 15.359 -42.531 -15.07 1 65 48 LEU B N 1
ATOM 6635 C CA . LEU B 1 48 ? 15.898 -41.188 -15.008 1 65 48 LEU B CA 1
ATOM 6636 C C . LEU B 1 48 ? 17.281 -41.188 -14.375 1 65 48 LEU B C 1
ATOM 6638 O O . LEU B 1 48 ? 18.078 -40.25 -14.586 1 65 48 LEU B O 1
ATOM 6642 N N . LYS B 1 49 ? 17.641 -42.219 -13.609 1 74.5 49 LYS B N 1
ATOM 6643 C CA . LYS B 1 49 ? 18.859 -42.25 -12.797 1 74.5 49 LYS B CA 1
ATOM 6644 C C . LYS B 1 49 ? 20.109 -42.25 -13.672 1 74.5 49 LYS B C 1
ATOM 6646 O O . LYS B 1 49 ? 21.031 -41.5 -13.438 1 74.5 49 LYS B O 1
ATOM 6651 N N . PRO B 1 50 ? 20.094 -43.031 -14.805 1 66.75 50 PRO B N 1
ATOM 6652 C CA . PRO B 1 50 ? 21.281 -42.969 -15.664 1 66.75 50 PRO B CA 1
ATOM 6653 C C . PRO B 1 50 ? 21.453 -41.625 -16.344 1 66.75 50 PRO B C 1
ATOM 6655 O O . PRO B 1 50 ? 22.594 -41.156 -16.547 1 66.75 50 PRO B O 1
ATOM 6658 N N . GLY B 1 51 ? 20.344 -41 -16.609 1 65.06 51 GLY B N 1
ATOM 6659 C CA . GLY B 1 51 ? 20.406 -39.656 -17.172 1 65.06 51 GLY B CA 1
ATOM 6660 C C . GLY B 1 51 ? 21.016 -38.656 -16.219 1 65.06 51 GLY B C 1
ATOM 6661 O O . GLY B 1 51 ? 21.797 -37.781 -16.625 1 65.06 51 GLY B O 1
ATOM 6662 N N . ILE B 1 52 ? 20.75 -38.844 -14.984 1 73.44 52 ILE B N 1
ATOM 6663 C CA . ILE B 1 52 ? 21.266 -37.938 -13.961 1 73.44 52 ILE B CA 1
ATOM 6664 C C . ILE B 1 52 ? 22.75 -38.156 -13.773 1 73.44 52 ILE B C 1
ATOM 6666 O O . ILE B 1 52 ? 23.531 -37.188 -13.625 1 73.44 52 ILE B O 1
ATOM 6670 N N . SER B 1 53 ? 23.188 -39.406 -13.828 1 71.25 53 SER B N 1
ATOM 6671 C CA . SER B 1 53 ? 24.594 -39.719 -13.656 1 71.25 53 SER B CA 1
ATOM 6672 C C . SER B 1 53 ? 25.438 -39.219 -14.82 1 71.25 53 SER B C 1
ATOM 6674 O O . SER B 1 53 ? 26.594 -38.844 -14.641 1 71.25 53 SER B O 1
ATOM 6676 N N . SER B 1 54 ? 24.781 -39.094 -15.953 1 66.75 54 SER B N 1
ATOM 6677 C CA . SER B 1 54 ? 25.5 -38.688 -17.156 1 66.75 54 SER B CA 1
ATOM 6678 C C . SER B 1 54 ? 25.766 -37.188 -17.156 1 66.75 54 SER B C 1
ATOM 6680 O O . SER B 1 54 ? 26.641 -36.688 -17.875 1 66.75 54 SER B O 1
ATOM 6682 N N . LEU B 1 55 ? 25.109 -36.531 -16.344 1 68.38 55 LEU B N 1
ATOM 6683 C CA . LEU B 1 55 ? 25.281 -35.094 -16.297 1 68.38 55 LEU B CA 1
ATOM 6684 C C . LEU B 1 55 ? 26.672 -34.719 -15.773 1 68.38 55 LEU B C 1
ATOM 6686 O O . LEU B 1 55 ? 27.25 -33.719 -16.188 1 68.38 55 LEU B O 1
ATOM 6690 N N . CYS B 1 56 ? 27.234 -35.438 -14.836 1 70.75 56 CYS B N 1
ATOM 6691 C CA . CYS B 1 56 ? 28.547 -35.156 -14.266 1 70.75 56 CYS B CA 1
ATOM 6692 C C . CYS B 1 56 ? 29.656 -35.562 -15.234 1 70.75 56 CYS B C 1
ATOM 6694 O O . CYS B 1 56 ? 30.75 -34.969 -15.219 1 70.75 56 CYS B O 1
ATOM 6696 N N . ASN B 1 57 ? 29.391 -36.531 -16.047 1 60.12 57 ASN B N 1
ATOM 6697 C CA . ASN B 1 57 ? 30.406 -37 -16.969 1 60.12 57 ASN B CA 1
ATOM 6698 C C . ASN B 1 57 ? 30.688 -35.969 -18.062 1 60.12 57 ASN B C 1
ATOM 6700 O O . ASN B 1 57 ? 31.828 -35.844 -18.531 1 60.12 57 ASN B O 1
ATOM 6704 N N . PHE B 1 58 ? 29.719 -35.188 -18.328 1 56.69 58 PHE B N 1
ATOM 6705 C CA . PHE B 1 58 ? 29.875 -34.25 -19.406 1 56.69 58 PHE B CA 1
ATOM 6706 C C . PHE B 1 58 ? 30.547 -32.969 -18.906 1 56.69 58 PHE B C 1
ATOM 6708 O O . PHE B 1 58 ? 31.094 -32.188 -19.703 1 56.69 58 PHE B O 1
ATOM 6715 N N . ALA B 1 59 ? 30.516 -32.625 -17.641 1 55.28 59 ALA B N 1
ATOM 6716 C CA . ALA B 1 59 ? 31.078 -31.391 -17.094 1 55.28 59 ALA B CA 1
ATOM 6717 C C . ALA B 1 59 ? 32.594 -31.438 -17.094 1 55.28 59 ALA B C 1
ATOM 6719 O O . ALA B 1 59 ? 33.25 -30.406 -17.109 1 55.28 59 ALA B O 1
ATOM 6720 N N . SER B 1 60 ? 33.344 -32.656 -16.875 1 53.5 60 SER B N 1
ATOM 6721 C CA . SER B 1 60 ? 34.781 -32.719 -16.641 1 53.5 60 SER B CA 1
ATOM 6722 C C . SER B 1 60 ? 35.562 -32.625 -17.953 1 53.5 60 SER B C 1
ATOM 6724 O O . SER B 1 60 ? 35.219 -33.281 -18.938 1 53.5 60 SER B O 1
ATOM 6726 N N . HIS B 1 61 ? 36.156 -31.5 -18.188 1 49.66 61 HIS B N 1
ATOM 6727 C CA . HIS B 1 61 ? 37.125 -31.422 -19.297 1 49.66 61 HIS B CA 1
ATOM 6728 C C . HIS B 1 61 ? 38 -32.656 -19.344 1 49.66 61 HIS B C 1
ATOM 6730 O O . HIS B 1 61 ? 38.375 -33.125 -20.422 1 49.66 61 HIS B O 1
ATOM 6736 N N . ASP B 1 62 ? 38.625 -33.062 -18.25 1 48.94 62 ASP B N 1
ATOM 6737 C CA . ASP B 1 62 ? 39.656 -34.125 -18.266 1 48.94 62 ASP B CA 1
ATOM 6738 C C . ASP B 1 62 ? 39.062 -35.469 -17.906 1 48.94 62 ASP B C 1
ATOM 6740 O O . ASP B 1 62 ? 39.781 -36.375 -17.5 1 48.94 62 ASP B O 1
ATOM 6744 N N . GLY B 1 63 ? 37.719 -35.75 -18.172 1 53.28 63 GLY B N 1
ATOM 6745 C CA . GLY B 1 63 ? 37.188 -37.094 -18.016 1 53.28 63 GLY B CA 1
ATOM 6746 C C . GLY B 1 63 ? 36.781 -37.375 -16.578 1 53.28 63 GLY B C 1
ATOM 6747 O O . GLY B 1 63 ? 36.156 -38.406 -16.328 1 53.28 63 GLY B O 1
ATOM 6748 N N . VAL B 1 64 ? 37.312 -36.719 -15.484 1 59.25 64 VAL B N 1
ATOM 6749 C CA . VAL B 1 64 ? 37.031 -37.094 -14.109 1 59.25 64 VAL B CA 1
ATOM 6750 C C . VAL B 1 64 ? 35.906 -36.219 -13.547 1 59.25 64 VAL B C 1
ATOM 6752 O O . VAL B 1 64 ? 36.031 -35 -13.562 1 59.25 64 VAL B O 1
ATOM 6755 N N . ALA B 1 65 ? 34.812 -36.781 -13.242 1 71.06 65 ALA B N 1
ATOM 6756 C CA . ALA B 1 65 ? 33.688 -36.062 -12.633 1 71.06 65 ALA B CA 1
ATOM 6757 C C . ALA B 1 65 ? 34.094 -35.469 -11.297 1 71.06 65 ALA B C 1
ATOM 6759 O O . ALA B 1 65 ? 34.812 -36.094 -10.508 1 71.06 65 ALA B O 1
ATOM 6760 N N . SER B 1 66 ? 33.906 -34.188 -11.062 1 77.94 66 SER B N 1
ATOM 6761 C CA . SER B 1 66 ? 34.219 -33.531 -9.805 1 77.94 66 SER B CA 1
ATOM 6762 C C . SER B 1 66 ? 33.438 -34.125 -8.641 1 77.94 66 SER B C 1
ATOM 6764 O O . SER B 1 66 ? 32.375 -34.688 -8.836 1 77.94 66 SER B O 1
ATOM 6766 N N . ALA B 1 67 ? 34.062 -34.219 -7.461 1 82.06 67 ALA B N 1
ATOM 6767 C CA . ALA B 1 67 ? 33.469 -34.781 -6.254 1 82.06 67 ALA B CA 1
ATOM 6768 C C . ALA B 1 67 ? 32.125 -34.125 -5.934 1 82.06 67 ALA B C 1
ATOM 6770 O O . ALA B 1 67 ? 31.188 -34.75 -5.465 1 82.06 67 ALA B O 1
ATOM 6771 N N . GLU B 1 68 ? 32.031 -32.875 -6.238 1 85.12 68 GLU B N 1
ATOM 6772 C CA . GLU B 1 68 ? 30.828 -32.125 -5.953 1 85.12 68 GLU B CA 1
ATOM 6773 C C . GLU B 1 68 ? 29.703 -32.531 -6.898 1 85.12 68 GLU B C 1
ATOM 6775 O O . GLU B 1 68 ? 28.531 -32.625 -6.492 1 85.12 68 GLU B O 1
ATOM 6780 N N . CYS B 1 69 ? 30.078 -32.75 -8.055 1 83.69 69 CYS B N 1
ATOM 6781 C CA . CYS B 1 69 ? 29.078 -33.188 -9.031 1 83.69 69 CYS B CA 1
ATOM 6782 C C . CYS B 1 69 ? 28.547 -34.562 -8.695 1 83.69 69 CYS B C 1
ATOM 6784 O O . CYS B 1 69 ? 27.344 -34.844 -8.812 1 83.69 69 CYS B O 1
ATOM 6786 N N . LEU B 1 70 ? 29.438 -35.406 -8.211 1 85.94 70 LEU B N 1
ATOM 6787 C CA . LEU B 1 70 ? 29.047 -36.781 -7.863 1 85.94 70 LEU B CA 1
ATOM 6788 C C . LEU B 1 70 ? 28.156 -36.781 -6.633 1 85.94 70 LEU B C 1
ATOM 6790 O O . LEU B 1 70 ? 27.188 -37.562 -6.566 1 85.94 70 LEU B O 1
ATOM 6794 N N . ALA B 1 71 ? 28.453 -35.969 -5.723 1 89.62 71 ALA B N 1
ATOM 6795 C CA . ALA B 1 71 ? 27.609 -35.875 -4.531 1 89.62 71 ALA B CA 1
ATOM 6796 C C . ALA B 1 71 ? 26.219 -35.375 -4.883 1 89.62 71 ALA B C 1
ATOM 6798 O O . ALA B 1 71 ? 25.219 -35.812 -4.309 1 89.62 71 ALA B O 1
ATOM 6799 N N . CYS B 1 72 ? 26.188 -34.406 -5.758 1 88.88 72 CYS B N 1
ATOM 6800 C CA . CYS B 1 72 ? 24.906 -33.875 -6.168 1 88.88 72 CYS B CA 1
ATOM 6801 C C . CYS B 1 72 ? 24.062 -34.906 -6.914 1 88.88 72 CYS B C 1
ATOM 6803 O O . CYS B 1 72 ? 22.875 -35.062 -6.633 1 88.88 72 CYS B O 1
ATOM 6805 N N . THR B 1 73 ? 24.672 -35.656 -7.82 1 85.19 73 THR B N 1
ATOM 6806 C CA . THR B 1 73 ? 23.953 -36.625 -8.594 1 85.19 73 THR B CA 1
ATOM 6807 C C . THR B 1 73 ? 23.484 -37.781 -7.695 1 85.19 73 THR B C 1
ATOM 6809 O O . THR B 1 73 ? 22.375 -38.312 -7.871 1 85.19 73 THR B O 1
ATOM 6812 N N . ASP B 1 74 ? 24.281 -38.125 -6.777 1 89.25 74 ASP B N 1
ATOM 6813 C CA . ASP B 1 74 ? 23.891 -39.188 -5.84 1 89.25 74 ASP B CA 1
ATOM 6814 C C . ASP B 1 74 ? 22.719 -38.719 -4.977 1 89.25 74 ASP B C 1
ATOM 6816 O O . ASP B 1 74 ? 21.844 -39.531 -4.637 1 89.25 74 ASP B O 1
ATOM 6820 N N . SER B 1 75 ? 22.766 -37.562 -4.617 1 90.56 75 SER B N 1
ATOM 6821 C CA . SER B 1 75 ? 21.688 -37.031 -3.793 1 90.56 75 SER B CA 1
ATOM 6822 C C . SER B 1 75 ? 20.375 -36.969 -4.582 1 90.56 75 SER B C 1
ATOM 6824 O O . SER B 1 75 ? 19.297 -37.188 -4.027 1 90.56 75 SER B O 1
ATOM 6826 N N . LEU B 1 76 ? 20.5 -36.625 -5.867 1 87.31 76 LEU B N 1
ATOM 6827 C CA . LEU B 1 76 ? 19.297 -36.594 -6.711 1 87.31 76 LEU B CA 1
ATOM 6828 C C . LEU B 1 76 ? 18.75 -37.969 -6.934 1 87.31 76 LEU B C 1
ATOM 6830 O O . LEU B 1 76 ? 17.531 -38.156 -6.977 1 87.31 76 LEU B O 1
ATOM 6834 N N . LYS B 1 77 ? 19.609 -38.938 -7.047 1 84.88 77 LYS B N 1
ATOM 6835 C CA . LYS B 1 77 ? 19.156 -40.312 -7.18 1 84.88 77 LYS B CA 1
ATOM 6836 C C . LYS B 1 77 ? 18.484 -40.781 -5.895 1 84.88 77 LYS B C 1
ATOM 6838 O O . LYS B 1 77 ? 17.484 -41.5 -5.945 1 84.88 77 LYS B O 1
ATOM 6843 N N . LEU B 1 78 ? 19.062 -40.406 -4.855 1 88.94 78 LEU B N 1
ATOM 6844 C CA . LEU B 1 78 ? 18.469 -40.75 -3.572 1 88.94 78 LEU B CA 1
ATOM 6845 C C . LEU B 1 78 ? 17.078 -40.156 -3.432 1 88.94 78 LEU B C 1
ATOM 6847 O O . LEU B 1 78 ? 16.172 -40.75 -2.865 1 88.94 78 LEU B O 1
ATOM 6851 N N . LEU B 1 79 ? 16.969 -38.906 -3.84 1 88.44 79 LEU B N 1
ATOM 6852 C CA . LEU B 1 79 ? 15.672 -38.25 -3.797 1 88.44 79 LEU B CA 1
ATOM 6853 C C . LEU B 1 79 ? 14.609 -39.062 -4.535 1 88.44 79 LEU B C 1
ATOM 6855 O O . LEU B 1 79 ? 13.484 -39.188 -4.047 1 88.44 79 LEU B O 1
ATOM 6859 N N . ILE B 1 80 ? 14.961 -39.594 -5.652 1 82.19 80 ILE B N 1
ATOM 6860 C CA . ILE B 1 80 ? 14.031 -40.375 -6.453 1 82.19 80 ILE B CA 1
ATOM 6861 C C . ILE B 1 80 ? 13.672 -41.656 -5.715 1 82.19 80 ILE B C 1
ATOM 6863 O O . ILE B 1 80 ? 12.5 -42.031 -5.625 1 82.19 80 ILE B O 1
ATOM 6867 N N . ASP B 1 81 ? 14.633 -42.281 -5.105 1 83.12 81 ASP B N 1
ATOM 6868 C CA . ASP B 1 81 ? 14.406 -43.531 -4.367 1 83.12 81 ASP B CA 1
ATOM 6869 C C . ASP B 1 81 ? 13.508 -43.281 -3.154 1 83.12 81 ASP B C 1
ATOM 6871 O O . ASP B 1 81 ? 12.562 -44.031 -2.916 1 83.12 81 ASP B O 1
ATOM 6875 N N . HIS B 1 82 ? 13.836 -42.281 -2.475 1 86.69 82 HIS B N 1
ATOM 6876 C CA . HIS B 1 82 ? 13.086 -42 -1.257 1 86.69 82 HIS B CA 1
ATOM 6877 C C . HIS B 1 82 ? 11.695 -41.469 -1.58 1 86.69 82 HIS B C 1
ATOM 6879 O O . HIS B 1 82 ? 10.781 -41.562 -0.759 1 86.69 82 HIS B O 1
ATOM 6885 N N . PHE B 1 83 ? 11.562 -40.875 -2.705 1 83.06 83 PHE B N 1
ATOM 6886 C CA . PHE B 1 83 ? 10.242 -40.438 -3.15 1 83.06 83 PHE B CA 1
ATOM 6887 C C . PHE B 1 83 ? 9.344 -41.625 -3.43 1 83.06 83 PHE B C 1
ATOM 6889 O O . PHE B 1 83 ? 8.164 -41.625 -3.062 1 83.06 83 PHE B O 1
ATOM 6896 N N . ILE B 1 84 ? 9.969 -42.625 -4.047 1 73.31 84 ILE B N 1
ATOM 6897 C CA . ILE B 1 84 ? 9.234 -43.844 -4.348 1 73.31 84 ILE B CA 1
ATOM 6898 C C . ILE B 1 84 ? 8.844 -44.531 -3.049 1 73.31 84 ILE B C 1
ATOM 6900 O O . ILE B 1 84 ? 7.746 -45.094 -2.932 1 73.31 84 ILE B O 1
ATOM 6904 N N . GLU B 1 85 ? 9.734 -44.438 -2.061 1 75.62 85 GLU B N 1
ATOM 6905 C CA . GLU B 1 85 ? 9.469 -45.031 -0.755 1 75.62 85 GLU B CA 1
ATOM 6906 C C . GLU B 1 85 ? 8.547 -44.156 0.081 1 75.62 85 GLU B C 1
ATOM 6908 O O . GLU B 1 85 ? 8.094 -44.562 1.152 1 75.62 85 GLU B O 1
ATOM 6913 N N . GLN B 1 86 ? 8.273 -43 -0.407 1 79.88 86 GLN B N 1
ATOM 6914 C CA . GLN B 1 86 ? 7.383 -42.062 0.24 1 79.88 86 GLN B CA 1
ATOM 6915 C C . GLN B 1 86 ? 7.926 -41.625 1.602 1 79.88 86 GLN B C 1
ATOM 6917 O O . GLN B 1 86 ? 7.211 -41.688 2.605 1 79.88 86 GLN B O 1
ATOM 6922 N N . ARG B 1 87 ? 9.148 -41.25 1.532 1 83.19 87 ARG B N 1
ATOM 6923 C CA . ARG B 1 87 ? 9.719 -40.625 2.719 1 83.19 87 ARG B CA 1
ATOM 6924 C C . ARG B 1 87 ? 9.32 -39.156 2.803 1 83.19 87 ARG B C 1
ATOM 6926 O O . ARG B 1 87 ? 9.164 -38.5 1.777 1 83.19 87 ARG B O 1
ATOM 6933 N N . THR B 1 88 ? 9.227 -38.625 3.93 1 84.56 88 THR B N 1
ATOM 6934 C CA . THR B 1 88 ? 8.641 -37.312 4.152 1 84.56 88 THR B CA 1
ATOM 6935 C C . THR B 1 88 ? 9.477 -36.25 3.469 1 84.56 88 THR B C 1
ATOM 6937 O O . THR B 1 88 ? 8.938 -35.375 2.789 1 84.56 88 THR B O 1
ATOM 6940 N N . TRP B 1 89 ? 10.781 -36.25 3.641 1 87.81 89 TRP B N 1
ATOM 6941 C CA . TRP B 1 89 ? 11.625 -35.188 3.09 1 87.81 89 TRP B CA 1
ATOM 6942 C C . TRP B 1 89 ? 11.57 -35.188 1.566 1 87.81 89 TRP B C 1
ATOM 6944 O O . TRP B 1 89 ? 11.555 -34.125 0.943 1 87.81 89 TRP B O 1
ATOM 6954 N N . ALA B 1 90 ? 11.5 -36.375 0.928 1 87.06 90 ALA B N 1
ATOM 6955 C CA . ALA B 1 90 ? 11.477 -36.469 -0.528 1 87.06 90 ALA B CA 1
ATOM 6956 C C . ALA B 1 90 ? 10.141 -36 -1.096 1 87.06 90 ALA B C 1
ATOM 6958 O O . ALA B 1 90 ? 10.094 -35.344 -2.139 1 87.06 90 ALA B O 1
ATOM 6959 N N . VAL B 1 91 ? 9.117 -36.312 -0.373 1 82.5 91 VAL B N 1
ATOM 6960 C CA . VAL B 1 91 ? 7.797 -35.906 -0.831 1 82.5 91 VAL B CA 1
ATOM 6961 C C . VAL B 1 91 ? 7.656 -34.375 -0.693 1 82.5 91 VAL B C 1
ATOM 6963 O O . VAL B 1 91 ? 7.109 -33.719 -1.578 1 82.5 91 VAL B O 1
ATOM 6966 N N . MET B 1 92 ? 8.125 -33.875 0.371 1 86.31 92 MET B N 1
ATOM 6967 C CA . MET B 1 92 ? 8.07 -32.406 0.588 1 86.31 92 MET B CA 1
ATOM 6968 C C . MET B 1 92 ? 8.898 -31.672 -0.449 1 86.31 92 MET B C 1
ATOM 6970 O O . MET B 1 92 ? 8.5 -30.609 -0.926 1 86.31 92 MET B O 1
ATOM 6974 N N . MET B 1 93 ? 10 -32.219 -0.721 1 88.81 93 MET B N 1
ATOM 6975 C CA . MET B 1 93 ? 10.859 -31.594 -1.72 1 88.81 93 MET B CA 1
ATOM 6976 C C . MET B 1 93 ? 10.211 -31.656 -3.102 1 88.81 93 MET B C 1
ATOM 6978 O O . MET B 1 93 ? 10.281 -30.688 -3.861 1 88.81 93 MET B O 1
ATOM 6982 N N . ALA B 1 94 ? 9.586 -32.75 -3.365 1 81.88 94 ALA B N 1
ATOM 6983 C CA . ALA B 1 94 ? 8.891 -32.875 -4.645 1 81.88 94 ALA B CA 1
ATOM 6984 C C . ALA B 1 94 ? 7.707 -31.922 -4.723 1 81.88 94 ALA B C 1
ATOM 6986 O O . ALA B 1 94 ? 7.398 -31.391 -5.793 1 81.88 94 ALA B O 1
ATOM 6987 N N . ASP B 1 95 ? 7.117 -31.734 -3.662 1 82.31 95 ASP B N 1
ATOM 6988 C CA . ASP B 1 95 ? 5.988 -30.812 -3.607 1 82.31 95 ASP B CA 1
ATOM 6989 C C . ASP B 1 95 ? 6.453 -29.359 -3.768 1 82.31 95 ASP B C 1
ATOM 6991 O O . ASP B 1 95 ? 5.77 -28.547 -4.395 1 82.31 95 ASP B O 1
ATOM 6995 N N . ALA B 1 96 ? 7.566 -29.078 -3.248 1 88.69 96 ALA B N 1
ATOM 6996 C CA . ALA B 1 96 ? 8.102 -27.719 -3.301 1 88.69 96 ALA B CA 1
ATOM 6997 C C . ALA B 1 96 ? 8.727 -27.438 -4.664 1 88.69 96 ALA B C 1
ATOM 6999 O O . ALA B 1 96 ? 8.891 -26.266 -5.043 1 88.69 96 ALA B O 1
ATOM 7000 N N . LEU B 1 97 ? 9.039 -28.391 -5.348 1 85.69 97 LEU B N 1
ATOM 7001 C CA . LEU B 1 97 ? 9.758 -28.25 -6.605 1 85.69 97 LEU B CA 1
ATOM 7002 C C . LEU B 1 97 ? 8.938 -27.484 -7.629 1 85.69 97 LEU B C 1
ATOM 7004 O O . LEU B 1 97 ? 7.711 -27.578 -7.652 1 85.69 97 LEU B O 1
ATOM 7008 N N . VAL B 1 98 ? 9.633 -26.734 -8.445 1 83.81 98 VAL B N 1
ATOM 7009 C CA . VAL B 1 98 ? 9.055 -25.844 -9.445 1 83.81 98 VAL B CA 1
ATOM 7010 C C . VAL B 1 98 ? 8.211 -26.656 -10.43 1 83.81 98 VAL B C 1
ATOM 7012 O O . VAL B 1 98 ? 8.562 -27.797 -10.773 1 83.81 98 VAL B O 1
ATOM 7015 N N . LYS B 1 99 ? 7.094 -26.078 -10.734 1 76.75 99 LYS B N 1
ATOM 7016 C CA . LYS B 1 99 ? 6.203 -26.625 -11.758 1 76.75 99 LYS B CA 1
ATOM 7017 C C . LYS B 1 99 ? 6.059 -25.656 -12.93 1 76.75 99 LYS B C 1
ATOM 7019 O O . LYS B 1 99 ? 6.367 -24.469 -12.805 1 76.75 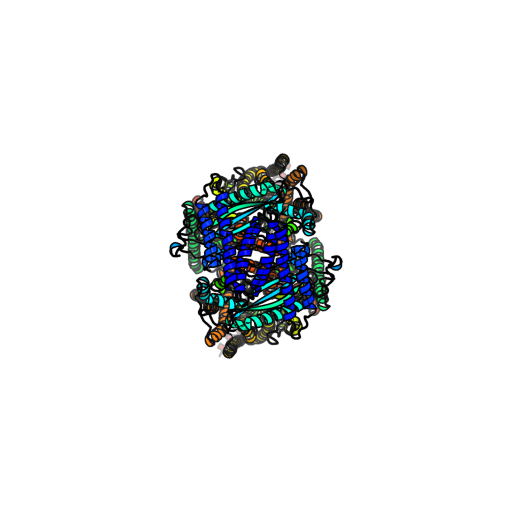99 LYS B O 1
ATOM 7024 N N . PRO B 1 100 ? 5.711 -26.172 -14.117 1 72.81 100 PRO B N 1
ATOM 7025 C CA . PRO B 1 100 ? 5.531 -25.25 -15.234 1 72.81 100 PRO B CA 1
ATOM 7026 C C . PRO B 1 100 ? 4.422 -24.219 -14.992 1 72.81 100 PRO B C 1
ATOM 7028 O O . PRO B 1 100 ? 3.348 -24.578 -14.5 1 72.81 100 PRO B O 1
ATOM 7031 N N . PRO B 1 101 ? 4.789 -23.109 -15.289 1 78.38 101 PRO B N 1
ATOM 7032 C CA . PRO B 1 101 ? 3.797 -22.062 -15.039 1 78.38 101 PRO B CA 1
ATOM 7033 C C . PRO B 1 101 ? 2.746 -21.969 -16.141 1 78.38 101 PRO B C 1
ATOM 7035 O O . PRO B 1 101 ? 2.932 -22.547 -17.234 1 78.38 101 PRO B O 1
ATOM 7038 N N . SER B 1 102 ? 1.658 -21.391 -15.82 1 81.88 102 SER B N 1
ATOM 7039 C CA . SER B 1 102 ? 0.647 -21.078 -16.828 1 81.88 102 SER B CA 1
ATOM 7040 C C . SER B 1 102 ? 0.945 -19.75 -17.516 1 81.88 102 SER B C 1
ATOM 7042 O O . SER B 1 102 ? 1.464 -18.828 -16.891 1 81.88 102 SER B O 1
ATOM 7044 N N . GLY B 1 103 ? 0.753 -19.688 -18.812 1 81.19 103 GLY B N 1
ATOM 7045 C CA . GLY B 1 103 ? 0.908 -18.453 -19.562 1 81.19 103 GLY B CA 1
ATOM 7046 C C . GLY B 1 103 ? 2.33 -18.203 -20.016 1 81.19 103 GLY B C 1
ATOM 7047 O O . GLY B 1 103 ? 2.883 -17.125 -19.812 1 81.19 103 GLY B O 1
ATOM 7048 N N . LEU B 1 104 ? 2.938 -19.188 -20.516 1 75.94 104 LEU B N 1
ATOM 7049 C CA . LEU B 1 104 ? 4.277 -19.062 -21.062 1 75.94 104 LEU B CA 1
ATOM 7050 C C . LEU B 1 104 ? 4.281 -18.094 -22.25 1 75.94 104 LEU B C 1
ATOM 7052 O O . LEU B 1 104 ? 5.203 -17.297 -22.406 1 75.94 104 LEU B O 1
ATOM 7056 N N . LEU B 1 105 ? 3.211 -18.203 -23.031 1 76.44 105 LEU B N 1
ATOM 7057 C CA . LEU B 1 105 ? 3.104 -17.359 -24.219 1 76.44 105 LEU B CA 1
ATOM 7058 C C . LEU B 1 105 ? 2.807 -15.914 -23.844 1 76.44 105 LEU B C 1
ATOM 7060 O O . LEU B 1 105 ? 2.969 -15.016 -24.672 1 76.44 105 LEU B O 1
ATOM 7064 N N . SER B 1 106 ? 2.359 -15.797 -22.625 1 79.81 106 SER B N 1
ATOM 7065 C CA . SER B 1 106 ? 2.105 -14.438 -22.156 1 79.81 106 SER B CA 1
ATOM 7066 C C . SER B 1 106 ? 3.363 -13.82 -21.547 1 79.81 106 SER B C 1
ATOM 7068 O O . SER B 1 106 ? 3.357 -12.648 -21.156 1 79.81 106 SER B O 1
ATOM 7070 N N . GLY B 1 107 ? 4.457 -14.578 -21.5 1 76.31 107 GLY B N 1
ATOM 7071 C CA . GLY B 1 107 ? 5.734 -14.031 -21.062 1 76.31 107 GLY B CA 1
ATOM 7072 C C . GLY B 1 107 ? 6.094 -14.43 -19.641 1 76.31 107 GLY B C 1
ATOM 7073 O O . GLY B 1 107 ? 6.77 -13.68 -18.938 1 76.31 107 GLY B O 1
ATOM 7074 N N . THR B 1 108 ? 5.547 -15.484 -19.172 1 79.25 108 THR B N 1
ATOM 7075 C CA . THR B 1 108 ? 5.93 -15.977 -17.844 1 79.25 108 THR B CA 1
ATOM 7076 C C . THR B 1 108 ? 7.215 -16.797 -17.922 1 79.25 108 THR B C 1
ATOM 7078 O O . THR B 1 108 ? 7.199 -17.938 -18.391 1 79.25 108 THR B O 1
ATOM 7081 N N . PHE B 1 109 ? 8.32 -16.156 -17.531 1 75.38 109 PHE B N 1
ATOM 7082 C CA . PHE B 1 109 ? 9.594 -16.859 -17.578 1 75.38 109 PHE B CA 1
ATOM 7083 C C . PHE B 1 109 ? 10.172 -17.031 -16.172 1 75.38 109 PHE B C 1
ATOM 7085 O O . PHE B 1 109 ? 11.383 -17.203 -16.016 1 75.38 109 PHE B O 1
ATOM 7092 N N . SER B 1 110 ? 9.344 -16.891 -15.203 1 81.38 110 SER B N 1
ATOM 7093 C CA . SER B 1 110 ? 9.766 -17.094 -13.828 1 81.38 110 SER B CA 1
ATOM 7094 C C . SER B 1 110 ? 9.234 -18.406 -13.273 1 81.38 110 SER B C 1
ATOM 7096 O O . SER B 1 110 ? 8.016 -18.594 -13.148 1 81.38 110 SER B O 1
ATOM 7098 N N . PHE B 1 111 ? 10.18 -19.312 -13.109 1 82.31 111 PHE B N 1
ATOM 7099 C CA . PHE B 1 111 ? 9.867 -20.625 -12.539 1 82.31 111 PHE B CA 1
ATOM 7100 C C . PHE B 1 111 ? 10.406 -20.734 -11.117 1 82.31 111 PHE B C 1
ATOM 7102 O O . PHE B 1 111 ? 11.602 -20.938 -10.914 1 82.31 111 PHE B O 1
ATOM 7109 N N . VAL B 1 112 ? 9.539 -20.609 -10.188 1 87.62 112 VAL B N 1
ATOM 7110 C CA . VAL B 1 112 ? 10.023 -20.547 -8.812 1 87.62 112 VAL B CA 1
ATOM 7111 C C . VAL B 1 112 ? 9.422 -21.688 -8 1 87.62 112 VAL B C 1
ATOM 7113 O O . VAL B 1 112 ? 8.234 -22 -8.133 1 87.62 112 VAL B O 1
ATOM 7116 N N . SER B 1 113 ? 10.305 -22.359 -7.266 1 89.38 113 SER B N 1
ATOM 7117 C CA . SER B 1 113 ? 9.852 -23.344 -6.301 1 89.38 113 SER B CA 1
ATOM 7118 C C . SER B 1 113 ? 9.32 -22.688 -5.031 1 89.38 113 SER B C 1
ATOM 7120 O O . SER B 1 113 ? 9.531 -21.5 -4.812 1 89.38 113 SER B O 1
ATOM 7122 N N . HIS B 1 114 ? 8.555 -23.516 -4.309 1 91 114 HIS B N 1
ATOM 7123 C CA . HIS B 1 114 ? 8.078 -23 -3.025 1 91 114 HIS B CA 1
ATOM 7124 C C . HIS B 1 114 ? 9.234 -22.844 -2.039 1 91 114 HIS B C 1
ATOM 7126 O O . HIS B 1 114 ? 9.633 -23.797 -1.381 1 91 114 HIS B O 1
ATOM 7132 N N . TYR B 1 115 ? 9.695 -21.641 -1.811 1 91.75 115 TYR B N 1
ATOM 7133 C CA . TYR B 1 115 ? 10.906 -21.328 -1.061 1 91.75 115 TYR B CA 1
ATOM 7134 C C . TYR B 1 115 ? 10.773 -21.75 0.397 1 91.75 115 TYR B C 1
ATOM 7136 O O . TYR B 1 115 ? 11.656 -22.422 0.937 1 91.75 115 TYR B O 1
ATOM 7144 N N . ASP B 1 116 ? 9.719 -21.422 1.093 1 90.31 116 ASP B N 1
ATOM 7145 C CA . ASP B 1 116 ? 9.555 -21.672 2.521 1 90.31 116 ASP B CA 1
ATOM 7146 C C . ASP B 1 116 ? 9.43 -23.156 2.809 1 90.31 116 ASP B C 1
ATOM 7148 O O . ASP B 1 116 ? 9.938 -23.641 3.822 1 90.31 116 ASP B O 1
ATOM 7152 N N . GLN B 1 117 ? 8.734 -23.875 1.936 1 89.75 117 GLN B N 1
ATOM 7153 C CA . GLN B 1 117 ? 8.633 -25.312 2.1 1 89.75 117 GLN B CA 1
ATOM 7154 C C . GLN B 1 117 ? 9.992 -25.984 1.919 1 89.75 117 GLN B C 1
ATOM 7156 O O . GLN B 1 117 ? 10.312 -26.953 2.615 1 89.75 117 GLN B O 1
ATOM 7161 N N . CYS B 1 118 ? 10.703 -25.5 0.988 1 92 118 CYS B N 1
ATOM 7162 C CA . CYS B 1 118 ? 12.031 -26.031 0.73 1 92 118 CYS B CA 1
ATOM 7163 C C . CYS B 1 118 ? 12.953 -25.828 1.931 1 92 118 CYS B C 1
ATOM 7165 O O . CYS B 1 118 ? 13.711 -26.719 2.297 1 92 118 CYS B O 1
ATOM 7167 N N . MET B 1 119 ? 12.852 -24.703 2.574 1 91.62 119 MET B N 1
ATOM 7168 C CA . MET B 1 119 ? 13.734 -24.359 3.689 1 91.62 119 MET B CA 1
ATOM 7169 C C . MET B 1 119 ? 13.289 -25.078 4.965 1 91.62 119 MET B C 1
ATOM 7171 O O . MET B 1 119 ? 14.07 -25.219 5.902 1 91.62 119 MET B O 1
ATOM 7175 N N . LYS B 1 120 ? 12.07 -25.609 5.023 1 88.88 120 LYS B N 1
ATOM 7176 C CA . LYS B 1 120 ? 11.539 -26.25 6.223 1 88.88 120 LYS B CA 1
ATOM 7177 C C . LYS B 1 120 ? 11.773 -27.766 6.195 1 88.88 120 LYS B C 1
ATOM 7179 O O . LYS B 1 120 ? 11.461 -28.453 7.16 1 88.88 120 LYS B O 1
ATOM 7184 N N . ILE B 1 121 ? 12.344 -28.266 5.125 1 90.06 121 ILE B N 1
ATOM 7185 C CA . ILE B 1 121 ? 12.633 -29.688 5.055 1 90.06 121 ILE B CA 1
ATOM 7186 C C . ILE B 1 121 ? 13.641 -30.062 6.141 1 90.06 121 ILE B C 1
ATOM 7188 O O . ILE B 1 121 ? 14.695 -29.438 6.262 1 90.06 121 ILE B O 1
ATOM 7192 N N . ASP B 1 122 ? 13.242 -30.969 6.984 1 83.56 122 ASP B N 1
ATOM 7193 C CA . ASP B 1 122 ? 14.031 -31.375 8.141 1 83.56 122 ASP B CA 1
ATOM 7194 C C . ASP B 1 122 ? 15.328 -32.062 7.711 1 83.56 122 ASP B C 1
ATOM 7196 O O . ASP B 1 122 ? 15.406 -32.625 6.617 1 83.56 122 ASP B O 1
ATOM 7200 N N . ASP B 1 123 ? 16.266 -32.031 8.633 1 85.69 123 ASP B N 1
ATOM 7201 C CA . ASP B 1 123 ? 17.547 -32.688 8.43 1 85.69 123 ASP B CA 1
ATOM 7202 C C . ASP B 1 123 ? 17.375 -34.219 8.453 1 85.69 123 ASP B C 1
ATOM 7204 O O . ASP B 1 123 ? 16.812 -34.781 9.391 1 85.69 123 ASP B O 1
ATOM 7208 N N . GLN B 1 124 ? 17.75 -34.75 7.273 1 85.88 124 GLN B N 1
ATOM 7209 C CA . GLN B 1 124 ? 17.672 -36.219 7.188 1 85.88 124 GLN B CA 1
ATOM 7210 C C . GLN B 1 124 ? 19.047 -36.844 7.383 1 85.88 124 GLN B C 1
ATOM 7212 O O . GLN B 1 124 ? 19.984 -36.594 6.617 1 85.88 124 GLN B O 1
ATOM 7217 N N . ASP B 1 125 ? 19 -37.688 8.469 1 84 125 ASP B N 1
ATOM 7218 C CA . ASP B 1 125 ? 20.234 -38.438 8.703 1 84 125 ASP B CA 1
ATOM 7219 C C . ASP B 1 125 ? 20.25 -39.719 7.871 1 84 125 ASP B C 1
ATOM 7221 O O . ASP B 1 125 ? 19.438 -40.625 8.094 1 84 125 ASP B O 1
ATOM 7225 N N . ILE B 1 126 ? 21.078 -39.75 6.91 1 82.88 126 ILE B N 1
ATOM 7226 C CA . ILE B 1 126 ? 21.141 -40.844 5.934 1 82.88 126 ILE B CA 1
ATOM 7227 C C . ILE B 1 126 ? 21.891 -42.031 6.523 1 82.88 126 ILE B C 1
ATOM 7229 O O . ILE B 1 126 ? 21.688 -43.188 6.098 1 82.88 126 ILE B O 1
ATOM 7233 N N . ASP B 1 127 ? 22.656 -41.812 7.582 1 78.81 127 ASP B N 1
ATOM 7234 C CA . ASP B 1 127 ? 23.438 -42.906 8.164 1 78.81 127 ASP B CA 1
ATOM 7235 C C . ASP B 1 127 ? 22.531 -43.969 8.805 1 78.81 127 ASP B C 1
ATOM 7237 O O . ASP B 1 127 ? 22.906 -45.125 8.898 1 78.81 127 ASP B O 1
ATOM 7241 N N . ASP B 1 128 ? 21.375 -43.531 9.156 1 74.69 128 ASP B N 1
ATOM 7242 C CA . ASP B 1 128 ? 20.484 -44.438 9.867 1 74.69 128 ASP B CA 1
ATOM 7243 C C . ASP B 1 128 ? 19.672 -45.281 8.891 1 74.69 128 ASP B C 1
ATOM 7245 O O . ASP B 1 128 ? 18.984 -46.219 9.289 1 74.69 128 ASP B O 1
ATOM 7249 N N . ILE B 1 129 ? 19.797 -44.844 7.656 1 78 129 ILE B N 1
ATOM 7250 C CA . ILE B 1 129 ? 19 -45.594 6.684 1 78 129 ILE B CA 1
ATOM 7251 C C . ILE B 1 129 ? 19.828 -46.719 6.078 1 78 129 ILE B C 1
ATOM 7253 O O . ILE B 1 129 ? 20.922 -46.5 5.57 1 78 129 ILE B O 1
ATOM 7257 N N . VAL B 1 130 ? 19.375 -47.906 6.219 1 73.69 130 VAL B N 1
ATOM 7258 C CA . VAL B 1 130 ? 20.047 -49.125 5.824 1 73.69 130 VAL B CA 1
ATOM 7259 C C . VAL B 1 130 ? 20.344 -49.094 4.328 1 73.69 130 VAL B C 1
ATOM 7261 O O . VAL B 1 130 ? 19.469 -48.781 3.525 1 73.69 130 VAL B O 1
ATOM 7264 N N . ASP B 1 131 ? 21.484 -49.344 3.744 1 75.19 131 ASP B N 1
ATOM 7265 C CA . ASP B 1 131 ? 21.906 -49.625 2.377 1 75.19 131 ASP B CA 1
ATOM 7266 C C . ASP B 1 131 ? 22.078 -48.344 1.572 1 75.19 131 ASP B C 1
ATOM 7268 O O . ASP B 1 131 ? 22.422 -48.406 0.387 1 75.19 131 ASP B O 1
ATOM 7272 N N . VAL B 1 132 ? 21.828 -47.125 2.17 1 83.5 132 VAL B N 1
ATOM 7273 C CA . VAL B 1 132 ? 21.938 -45.906 1.368 1 83.5 132 VAL B CA 1
ATOM 7274 C C . VAL B 1 132 ? 23.391 -45.531 1.17 1 83.5 132 VAL B C 1
ATOM 7276 O O . VAL B 1 132 ? 23.797 -45.125 0.077 1 83.5 132 VAL B O 1
ATOM 7279 N N . THR B 1 133 ? 24.25 -45.75 2.227 1 81.88 133 THR B N 1
ATOM 7280 C CA . THR B 1 133 ? 25.656 -45.375 2.154 1 81.88 133 THR B CA 1
ATOM 7281 C C . THR B 1 133 ? 26.422 -46.281 1.218 1 81.88 133 THR B C 1
ATOM 7283 O O . THR B 1 133 ? 27.422 -45.906 0.626 1 81.88 133 THR B O 1
ATOM 7286 N N . THR B 1 134 ? 25.906 -47.469 1.052 1 82 134 THR B N 1
ATOM 7287 C CA . THR B 1 134 ? 26.562 -48.438 0.157 1 82 134 THR B CA 1
ATOM 7288 C C . THR B 1 134 ? 26.172 -48.156 -1.294 1 82 134 THR B C 1
ATOM 7290 O O . THR B 1 134 ? 27 -48.281 -2.199 1 82 134 THR B O 1
ATOM 7293 N N . ARG B 1 135 ? 25 -47.719 -1.492 1 85.69 135 ARG B N 1
ATOM 7294 C CA . ARG B 1 135 ? 24.5 -47.469 -2.84 1 85.69 135 ARG B CA 1
ATOM 7295 C C . ARG B 1 135 ? 25 -46.125 -3.373 1 85.69 135 ARG B C 1
ATOM 7297 O O . ARG B 1 135 ? 25.297 -46 -4.562 1 85.69 135 ARG B O 1
ATOM 7304 N N . TYR B 1 136 ? 25.031 -45.219 -2.463 1 89.44 136 TYR B N 1
ATOM 7305 C CA . TYR B 1 136 ? 25.469 -43.844 -2.82 1 89.44 136 TYR B CA 1
ATOM 7306 C C . TYR B 1 136 ? 26.609 -43.375 -1.925 1 89.44 136 TYR B C 1
ATOM 7308 O O . TYR B 1 136 ? 26.375 -42.688 -0.947 1 89.44 136 TYR B O 1
ATOM 7316 N N . PRO B 1 137 ? 27.828 -43.656 -2.27 1 85.12 137 PRO B N 1
ATOM 7317 C CA . PRO B 1 137 ? 28.984 -43.438 -1.396 1 85.12 137 PRO B CA 1
ATOM 7318 C C . PRO B 1 137 ? 29.391 -41.969 -1.265 1 85.12 137 PRO B C 1
ATOM 7320 O O . PRO B 1 137 ? 30.062 -41.594 -0.302 1 85.12 137 PRO B O 1
ATOM 7323 N N . ASN B 1 138 ? 28.969 -41.125 -2.15 1 86.62 138 ASN B N 1
ATOM 7324 C CA . ASN B 1 138 ? 29.469 -39.75 -2.137 1 86.62 138 ASN B CA 1
ATOM 7325 C C . ASN B 1 138 ? 28.531 -38.812 -1.345 1 86.62 138 ASN B C 1
ATOM 7327 O O . ASN B 1 138 ? 28.719 -37.594 -1.323 1 86.62 138 ASN B O 1
ATOM 7331 N N . LEU B 1 139 ? 27.609 -39.375 -0.659 1 89.81 139 LEU B N 1
ATOM 7332 C CA . LEU B 1 139 ? 26.625 -38.562 0.063 1 89.81 139 LEU B CA 1
ATOM 7333 C C . LEU B 1 139 ? 27.141 -38.188 1.448 1 89.81 139 LEU B C 1
ATOM 7335 O O . LEU B 1 139 ? 27.812 -39 2.1 1 89.81 139 LEU B O 1
ATOM 7339 N N . PRO B 1 140 ? 26.859 -36.969 1.856 1 88.06 140 PRO B N 1
ATOM 7340 C CA . PRO B 1 140 ? 27.156 -36.594 3.246 1 88.06 140 PRO B CA 1
ATOM 7341 C C . PRO B 1 140 ? 26.188 -37.25 4.238 1 88.06 140 PRO B C 1
ATOM 7343 O O . PRO B 1 140 ? 25.156 -37.812 3.834 1 88.06 140 PRO B O 1
ATOM 7346 N N . SER B 1 141 ? 26.422 -37.094 5.527 1 86 141 SER B N 1
ATOM 7347 C CA . SER B 1 141 ? 25.625 -37.719 6.586 1 86 141 SER B CA 1
ATOM 7348 C C . SER B 1 141 ? 24.281 -37.031 6.742 1 86 141 SER B C 1
ATOM 7350 O O . SER B 1 141 ? 23.297 -37.688 7.113 1 86 141 SER B O 1
ATOM 7352 N N . ILE B 1 142 ? 24.312 -35.719 6.438 1 90 142 ILE B N 1
ATOM 7353 C CA . ILE B 1 142 ? 23.078 -34.969 6.641 1 90 142 ILE B CA 1
ATOM 7354 C C . ILE B 1 142 ? 22.641 -34.312 5.332 1 90 142 ILE B C 1
ATOM 7356 O O . ILE B 1 142 ? 23.453 -33.656 4.668 1 90 142 ILE B O 1
ATOM 7360 N N . ILE B 1 143 ? 21.469 -34.656 4.965 1 90.62 143 ILE B N 1
ATOM 7361 C CA . ILE B 1 143 ? 20.891 -34.031 3.779 1 90.62 143 ILE B CA 1
ATOM 7362 C C . ILE B 1 143 ? 19.781 -33.062 4.191 1 90.62 143 ILE B C 1
ATOM 7364 O O . ILE B 1 143 ? 18.938 -33.438 5.023 1 90.62 143 ILE B O 1
ATOM 7368 N N . LYS B 1 144 ? 19.875 -31.828 3.693 1 91.75 144 LYS B N 1
ATOM 7369 C CA . LYS B 1 144 ? 18.859 -30.797 3.932 1 91.75 144 LYS B CA 1
ATOM 7370 C C . LYS B 1 144 ? 18.359 -30.219 2.619 1 91.75 144 LYS B C 1
ATOM 7372 O O . LYS B 1 144 ? 18.812 -30.594 1.542 1 91.75 144 LYS B O 1
ATOM 7377 N N . GLY B 1 145 ? 17.312 -29.438 2.721 1 91.62 145 GLY B N 1
ATOM 7378 C CA . GLY B 1 145 ? 16.812 -28.734 1.549 1 91.62 145 GLY B CA 1
ATOM 7379 C C . GLY B 1 145 ? 17.656 -27.516 1.188 1 91.62 145 GLY B C 1
ATOM 7380 O O . GLY B 1 145 ? 18.141 -26.797 2.07 1 91.62 145 GLY B O 1
ATOM 7381 N N . ALA B 1 146 ? 17.922 -27.375 -0.092 1 92.06 146 ALA B N 1
ATOM 7382 C CA . ALA B 1 146 ? 18.625 -26.219 -0.602 1 92.06 146 ALA B CA 1
ATOM 7383 C C . ALA B 1 146 ? 17.859 -25.547 -1.741 1 92.06 146 ALA B C 1
ATOM 7385 O O . ALA B 1 146 ? 17.25 -26.234 -2.568 1 92.06 146 ALA B O 1
ATOM 7386 N N . TYR B 1 147 ? 17.859 -24.297 -1.651 1 92.25 147 TYR B N 1
ATOM 7387 C CA . TYR B 1 147 ? 17.203 -23.516 -2.711 1 92.25 147 TYR B CA 1
ATOM 7388 C C . TYR B 1 147 ? 18.25 -22.859 -3.613 1 92.25 147 TYR B C 1
ATOM 7390 O O . TYR B 1 147 ? 19 -21.984 -3.17 1 92.25 147 TYR B O 1
ATOM 7398 N N . CYS B 1 148 ? 18.266 -23.266 -4.875 1 90 148 CYS B N 1
ATOM 7399 C CA . CYS B 1 148 ? 19.234 -22.719 -5.824 1 90 148 CYS B CA 1
ATOM 7400 C C . CYS B 1 148 ? 18.547 -21.859 -6.879 1 90 148 CYS B C 1
ATOM 7402 O O . CYS B 1 148 ? 17.516 -22.266 -7.434 1 90 148 CYS B O 1
ATOM 7404 N N . SER B 1 149 ? 19.078 -20.703 -7.098 1 88.19 149 SER B N 1
ATOM 7405 C CA . SER B 1 149 ? 18.484 -19.734 -8.023 1 88.19 149 SER B CA 1
ATOM 7406 C C . SER B 1 149 ? 19.344 -19.578 -9.281 1 88.19 149 SER B C 1
ATOM 7408 O O . SER B 1 149 ? 20.562 -19.562 -9.203 1 88.19 149 SER B O 1
ATOM 7410 N N . PHE B 1 150 ? 18.609 -19.5 -10.43 1 83.19 150 PHE B N 1
ATOM 7411 C CA . PHE B 1 150 ? 19.266 -19.359 -11.727 1 83.19 150 PHE B CA 1
ATOM 7412 C C . PHE B 1 150 ? 18.688 -18.188 -12.5 1 83.19 150 PHE B C 1
ATOM 7414 O O . PHE B 1 150 ? 17.484 -17.922 -12.43 1 83.19 150 PHE B O 1
ATOM 7421 N N . LYS B 1 151 ? 19.516 -17.453 -13.18 1 80.5 151 LYS B N 1
ATOM 7422 C CA . LYS B 1 151 ? 19.094 -16.438 -14.125 1 80.5 151 LYS B CA 1
ATOM 7423 C C . LYS B 1 151 ? 19.062 -16.984 -15.555 1 80.5 151 LYS B C 1
ATOM 7425 O O . LYS B 1 151 ? 20 -17.656 -15.977 1 80.5 151 LYS B O 1
ATOM 7430 N N . LEU B 1 152 ? 17.844 -16.75 -16.141 1 75.31 152 LEU B N 1
ATOM 7431 C CA . LEU B 1 152 ? 17.688 -17.219 -17.516 1 75.31 152 LEU B CA 1
ATOM 7432 C C . LEU B 1 152 ? 17.906 -16.062 -18.5 1 75.31 152 LEU B C 1
ATOM 7434 O O . LEU B 1 152 ? 17.375 -14.977 -18.328 1 75.31 152 LEU B O 1
ATOM 7438 N N . ARG B 1 153 ? 18.859 -16.234 -19.406 1 70.38 153 ARG B N 1
ATOM 7439 C CA . ARG B 1 153 ? 19.094 -15.273 -20.469 1 70.38 153 ARG B CA 1
ATOM 7440 C C . ARG B 1 153 ? 18.703 -15.844 -21.828 1 70.38 153 ARG B C 1
ATOM 7442 O O . ARG B 1 153 ? 19.094 -16.969 -22.172 1 70.38 153 ARG B O 1
ATOM 7449 N N . LEU B 1 154 ? 17.75 -15.195 -22.484 1 66.62 154 LEU B N 1
ATOM 7450 C CA . LEU B 1 154 ? 17.328 -15.609 -23.828 1 66.62 154 LEU B CA 1
ATOM 7451 C C . LEU B 1 154 ? 18.047 -14.781 -24.891 1 66.62 154 LEU B C 1
ATOM 7453 O O . LEU B 1 154 ? 18.125 -13.555 -24.766 1 66.62 154 LEU B O 1
ATOM 7457 N N . SER B 1 155 ? 18.891 -15.414 -25.672 1 64.75 155 SER B N 1
ATOM 7458 C CA . SER B 1 155 ? 19.531 -14.711 -26.781 1 64.75 155 SER B CA 1
ATOM 7459 C C . SER B 1 155 ? 19.172 -15.328 -28.125 1 64.75 155 SER B C 1
ATOM 7461 O O . SER B 1 155 ? 18.859 -16.516 -28.203 1 64.75 155 SER B O 1
ATOM 7463 N N . ARG B 1 156 ? 19.031 -14.461 -29.156 1 65.81 156 ARG B N 1
ATOM 7464 C CA . ARG B 1 156 ? 18.766 -14.945 -30.5 1 65.81 156 ARG B CA 1
ATOM 7465 C C . ARG B 1 156 ? 19.953 -15.719 -31.062 1 65.81 156 ARG B C 1
ATOM 7467 O O . ARG B 1 156 ? 21.109 -15.328 -30.859 1 65.81 156 ARG B O 1
ATOM 7474 N N . ASN B 1 157 ? 19.578 -16.859 -31.672 1 64.12 157 ASN B N 1
ATOM 7475 C CA . ASN B 1 157 ? 20.594 -17.609 -32.375 1 64.12 157 ASN B CA 1
ATOM 7476 C C . ASN B 1 157 ? 20.891 -17.016 -33.75 1 64.12 157 ASN B C 1
ATOM 7478 O O . ASN B 1 157 ? 20.047 -17.062 -34.656 1 64.12 157 ASN B O 1
ATOM 7482 N N . PRO B 1 158 ? 21.984 -16.328 -33.875 1 69.06 158 PRO B N 1
ATOM 7483 C CA . PRO B 1 158 ? 22.297 -15.719 -35.156 1 69.06 158 PRO B CA 1
ATOM 7484 C C . PRO B 1 158 ? 22.375 -16.75 -36.281 1 69.06 158 PRO B C 1
ATOM 7486 O O . PRO B 1 158 ? 22.188 -16.391 -37.469 1 69.06 158 PRO B O 1
ATOM 7489 N N . GLY B 1 159 ? 22.609 -17.984 -35.938 1 63.75 159 GLY B N 1
ATOM 7490 C CA . GLY B 1 159 ? 22.766 -19.016 -36.938 1 63.75 159 GLY B CA 1
ATOM 7491 C C . GLY B 1 159 ? 21.453 -19.719 -37.281 1 63.75 159 GLY B C 1
ATOM 7492 O O . GLY B 1 159 ? 21.453 -20.734 -37.969 1 63.75 159 GLY B O 1
ATOM 7493 N N . PHE B 1 160 ? 20.422 -19.109 -36.781 1 67.19 160 PHE B N 1
ATOM 7494 C CA . PHE B 1 160 ? 19.141 -19.766 -37 1 67.19 160 PHE B CA 1
ATOM 7495 C C . PHE B 1 160 ? 18.719 -19.688 -38.469 1 67.19 160 PHE B C 1
ATOM 7497 O O . PHE B 1 160 ? 18.719 -18.594 -39.062 1 67.19 160 PHE B O 1
ATOM 7504 N N . VAL B 1 161 ? 18.609 -20.859 -39.219 1 63.91 161 VAL B N 1
ATOM 7505 C CA . VAL B 1 161 ? 18.094 -20.922 -40.562 1 63.91 161 VAL B CA 1
ATOM 7506 C C . VAL B 1 161 ? 16.672 -21.484 -40.562 1 63.91 161 VAL B C 1
ATOM 7508 O O . VAL B 1 161 ? 16.438 -22.562 -40.031 1 63.91 161 VAL B O 1
ATOM 7511 N N . ARG B 1 162 ? 15.641 -20.688 -40.844 1 62.38 162 ARG B N 1
ATOM 7512 C CA . ARG B 1 162 ? 14.234 -21.078 -40.844 1 62.38 162 ARG B CA 1
ATOM 7513 C C . ARG B 1 162 ? 14.008 -22.266 -41.781 1 62.38 162 ARG B C 1
ATOM 7515 O O . ARG B 1 162 ? 14.398 -22.219 -42.969 1 62.38 162 ARG B O 1
ATOM 7522 N N . PRO B 1 163 ? 13.547 -23.359 -41.156 1 57.31 163 PRO B N 1
ATOM 7523 C CA . PRO B 1 163 ? 13.32 -24.516 -42.031 1 57.31 163 PRO B CA 1
ATOM 7524 C C . PRO B 1 163 ? 12.258 -24.234 -43.094 1 57.31 163 PRO B C 1
ATOM 7526 O O . PRO B 1 163 ? 11.312 -23.484 -42.844 1 57.31 163 PRO B O 1
ATOM 7529 N N . ASN B 1 164 ? 12.453 -24.484 -44.375 1 56.94 164 ASN B N 1
ATOM 7530 C CA . ASN B 1 164 ? 11.555 -24.344 -45.531 1 56.94 164 ASN B CA 1
ATOM 7531 C C . ASN B 1 164 ? 10.312 -25.203 -45.375 1 56.94 164 ASN B C 1
ATOM 7533 O O . ASN B 1 164 ? 9.547 -25.391 -46.312 1 56.94 164 ASN B O 1
ATOM 7537 N N . GLN B 1 165 ? 10.078 -25.828 -44.25 1 57.25 165 GLN B N 1
ATOM 7538 C CA . GLN B 1 165 ? 8.922 -26.719 -44.156 1 57.25 165 GLN B CA 1
ATOM 7539 C C . GLN B 1 165 ? 7.637 -25.938 -43.938 1 57.25 165 GLN B C 1
ATOM 7541 O O . GLN B 1 165 ? 7.672 -24.766 -43.531 1 57.25 165 GLN B O 1
ATOM 7546 N N . THR B 1 166 ? 6.402 -26.484 -44.375 1 61.03 166 THR B N 1
ATOM 7547 C CA . THR B 1 166 ? 5.059 -25.953 -44.219 1 61.03 166 THR B CA 1
ATOM 7548 C C . THR B 1 166 ? 4.789 -25.578 -42.75 1 61.03 166 THR B C 1
ATOM 7550 O O . THR B 1 166 ? 4.941 -26.422 -41.875 1 61.03 166 THR B O 1
ATOM 7553 N N . MET B 1 167 ? 4.812 -24.438 -42.438 1 66.31 167 MET B N 1
ATOM 7554 C CA . MET B 1 167 ? 4.598 -23.906 -41.094 1 66.31 167 MET B CA 1
ATOM 7555 C C . MET B 1 167 ? 3.174 -24.172 -40.625 1 66.31 167 MET B C 1
ATOM 7557 O O . MET B 1 167 ? 2.23 -24.109 -41.406 1 66.31 167 MET B O 1
ATOM 7561 N N . THR B 1 168 ? 3.037 -24.781 -39.438 1 70.12 168 THR B N 1
ATOM 7562 C CA . THR B 1 168 ? 1.723 -24.875 -38.812 1 70.12 168 THR B CA 1
ATOM 7563 C C . THR B 1 168 ? 1.134 -23.5 -38.562 1 70.12 168 THR B C 1
ATOM 7565 O O . THR B 1 168 ? 1.831 -22.484 -38.688 1 70.12 168 THR B O 1
ATOM 7568 N N . GLU B 1 169 ? -0.135 -23.438 -38.344 1 75.81 169 GLU B N 1
ATOM 7569 C CA . GLU B 1 169 ? -0.797 -22.156 -38.094 1 75.81 169 GLU B CA 1
ATOM 7570 C C . GLU B 1 169 ? -0.178 -21.438 -36.906 1 75.81 169 GLU B C 1
ATOM 7572 O O . GLU B 1 169 ? 0.018 -20.219 -36.938 1 75.81 169 GLU B O 1
ATOM 7577 N N . PHE B 1 170 ? 0.153 -22.203 -35.969 1 73.69 170 PHE B N 1
ATOM 7578 C CA . PHE B 1 170 ? 0.737 -21.609 -34.75 1 73.69 170 PHE B CA 1
ATOM 7579 C C . PHE B 1 170 ? 2.105 -21.016 -35.062 1 73.69 170 PHE B C 1
ATOM 7581 O O . PHE B 1 170 ? 2.418 -19.906 -34.625 1 73.69 170 PHE B O 1
ATOM 7588 N N . GLN B 1 171 ? 2.83 -21.703 -35.781 1 69.44 171 GLN B N 1
ATOM 7589 C CA . GLN B 1 171 ? 4.156 -21.203 -36.156 1 69.44 171 GLN B CA 1
ATOM 7590 C C . GLN B 1 171 ? 4.066 -19.953 -37 1 69.44 171 GLN B C 1
ATOM 7592 O O . GLN B 1 171 ? 4.895 -19.047 -36.875 1 69.44 171 GLN B O 1
ATOM 7597 N N . GLU B 1 172 ? 3.008 -19.938 -37.75 1 75.38 172 GLU B N 1
ATOM 7598 C CA . GLU B 1 172 ? 2.799 -18.734 -38.562 1 75.38 172 GLU B CA 1
ATOM 7599 C C . GLU B 1 172 ? 2.408 -17.547 -37.688 1 75.38 172 GLU B C 1
ATOM 7601 O O . GLU B 1 172 ? 2.859 -16.422 -37.938 1 75.38 172 GLU B O 1
ATOM 7606 N N . THR B 1 173 ? 1.646 -17.938 -36.75 1 74.62 173 THR B N 1
ATOM 7607 C CA . THR B 1 173 ? 1.231 -16.875 -35.844 1 74.62 173 THR B CA 1
ATOM 7608 C C . THR B 1 173 ? 2.416 -16.375 -35.031 1 74.62 173 THR B C 1
ATOM 7610 O O . THR B 1 173 ? 2.553 -15.172 -34.812 1 74.62 173 THR B O 1
ATOM 7613 N N . MET B 1 174 ? 3.215 -17.328 -34.562 1 69.12 174 MET B N 1
ATOM 7614 C CA . MET B 1 174 ? 4.395 -16.938 -33.812 1 69.12 174 MET B CA 1
ATOM 7615 C C . MET B 1 174 ? 5.355 -16.125 -34.656 1 69.12 174 MET B C 1
ATOM 7617 O O . MET B 1 174 ? 6.02 -15.211 -34.156 1 69.12 174 MET B O 1
ATOM 7621 N N . LYS B 1 175 ? 5.367 -16.406 -35.906 1 68.62 175 LYS B N 1
ATOM 7622 C CA . LYS B 1 175 ? 6.207 -15.633 -36.844 1 68.62 175 LYS B CA 1
ATOM 7623 C C . LYS B 1 175 ? 5.723 -14.195 -36.938 1 68.62 175 LYS B C 1
ATOM 7625 O O . LYS B 1 175 ? 6.531 -13.266 -36.969 1 68.62 175 LYS B O 1
ATOM 7630 N N . LYS B 1 176 ? 4.453 -14.109 -36.906 1 70.19 176 LYS B N 1
ATOM 7631 C CA . LYS B 1 176 ? 3.881 -12.773 -37 1 70.19 176 LYS B CA 1
ATOM 7632 C C . LYS B 1 176 ? 4.133 -11.977 -35.719 1 70.19 176 LYS B C 1
ATOM 7634 O O . LYS B 1 176 ? 4.305 -10.758 -35.781 1 70.19 176 LYS B O 1
ATOM 7639 N N . GLU B 1 177 ? 4.246 -12.797 -34.656 1 63.94 177 GLU B N 1
ATOM 7640 C CA . GLU B 1 177 ? 4.43 -12.141 -33.344 1 63.94 177 GLU B CA 1
ATOM 7641 C C . GLU B 1 177 ? 5.91 -12.023 -33 1 63.94 177 GLU B C 1
ATOM 7643 O O . GLU B 1 177 ? 6.258 -11.539 -31.922 1 63.94 177 GLU B O 1
ATOM 7648 N N . GLU B 1 178 ? 6.703 -12.555 -33.844 1 61.81 178 GLU B N 1
ATOM 7649 C CA . GLU B 1 178 ? 8.141 -12.531 -33.594 1 61.81 178 GLU B CA 1
ATOM 7650 C C . GLU B 1 178 ? 8.633 -11.125 -33.25 1 61.81 178 GLU B C 1
ATOM 7652 O O . GLU B 1 178 ? 9.508 -10.953 -32.406 1 61.81 178 GLU B O 1
ATOM 7657 N N . GLY B 1 179 ? 8.008 -10.117 -33.844 1 57.53 179 GLY B N 1
ATOM 7658 C CA . GLY B 1 179 ? 8.375 -8.75 -33.531 1 57.53 179 GLY B CA 1
ATOM 7659 C C . GLY B 1 179 ? 8.102 -8.359 -32.094 1 57.53 179 GLY B C 1
ATOM 7660 O O . GLY B 1 179 ? 8.922 -7.703 -31.453 1 57.53 179 GLY B O 1
ATOM 7661 N N . GLN B 1 180 ? 7.055 -8.945 -31.625 1 60.72 180 GLN B N 1
ATOM 7662 C CA . GLN B 1 180 ? 6.688 -8.609 -30.25 1 60.72 180 GLN B CA 1
ATOM 7663 C C . GLN B 1 180 ? 7.594 -9.32 -29.25 1 60.72 180 GLN B C 1
ATOM 7665 O O . GLN B 1 180 ? 7.984 -8.742 -28.234 1 60.72 180 GLN B O 1
ATOM 7670 N N . MET B 1 181 ? 7.949 -10.523 -29.625 1 58.75 181 MET B N 1
ATOM 7671 C CA . MET B 1 181 ? 8.828 -11.297 -28.75 1 58.75 181 MET B CA 1
ATOM 7672 C C . MET B 1 181 ? 10.242 -10.719 -28.766 1 58.75 181 MET B C 1
ATOM 7674 O O . MET B 1 181 ? 10.961 -10.805 -27.766 1 58.75 181 MET B O 1
ATOM 7678 N N . ASP B 1 182 ? 10.609 -10.117 -29.875 1 60.38 182 ASP B N 1
ATOM 7679 C CA . ASP B 1 182 ? 11.898 -9.438 -29.938 1 60.38 182 ASP B CA 1
ATOM 7680 C C . ASP B 1 182 ? 11.953 -8.258 -28.969 1 60.38 182 ASP B C 1
ATOM 7682 O O . ASP B 1 182 ? 12.992 -7.996 -28.359 1 60.38 182 ASP B O 1
ATOM 7686 N N . GLU B 1 183 ? 10.867 -7.762 -28.812 1 61.53 183 GLU B N 1
ATOM 7687 C CA . GLU B 1 183 ? 10.82 -6.629 -27.891 1 61.53 183 GLU B CA 1
ATOM 7688 C C . GLU B 1 183 ? 10.93 -7.098 -26.438 1 61.53 183 GLU B C 1
ATOM 7690 O O . GLU B 1 183 ? 11.562 -6.441 -25.625 1 61.53 183 GLU B O 1
ATOM 7695 N N . VAL B 1 184 ? 10.352 -8.219 -26.219 1 61.22 184 VAL B N 1
ATOM 7696 C CA . VAL B 1 184 ? 10.477 -8.805 -24.891 1 61.22 184 VAL B CA 1
ATOM 7697 C C . VAL B 1 184 ? 11.93 -9.18 -24.625 1 61.22 184 VAL B C 1
ATOM 7699 O O . VAL B 1 184 ? 12.438 -8.992 -23.516 1 61.22 184 VAL B O 1
ATOM 7702 N N . ARG B 1 185 ? 12.547 -9.562 -25.703 1 60.91 185 ARG B N 1
ATOM 7703 C CA . ARG B 1 185 ? 13.961 -9.922 -25.625 1 60.91 185 ARG B CA 1
ATOM 7704 C C . ARG B 1 185 ? 14.812 -8.711 -25.266 1 60.91 185 ARG B C 1
ATOM 7706 O O . ARG B 1 185 ? 15.766 -8.828 -24.484 1 60.91 185 ARG B O 1
ATOM 7713 N N . LYS B 1 186 ? 14.406 -7.688 -25.781 1 62.47 186 LYS B N 1
ATOM 7714 C CA . LYS B 1 186 ? 15.164 -6.469 -25.531 1 62.47 186 LYS B CA 1
ATOM 7715 C C . LYS B 1 186 ? 15.047 -6.039 -24.078 1 62.47 186 LYS B C 1
ATOM 7717 O O . LYS B 1 186 ? 15.906 -5.324 -23.547 1 62.47 186 LYS B O 1
ATOM 7722 N N . LEU B 1 187 ? 13.961 -6.586 -23.453 1 62.03 187 LEU B N 1
ATOM 7723 C CA . LEU B 1 187 ? 13.758 -6.254 -22.047 1 62.03 187 LEU B CA 1
ATOM 7724 C C . LEU B 1 187 ? 14.508 -7.234 -21.141 1 62.03 187 LEU B C 1
ATOM 7726 O O . LEU B 1 187 ? 14.68 -6.977 -19.953 1 62.03 187 LEU B O 1
ATOM 7730 N N . GLN B 1 188 ? 15.023 -8.266 -21.797 1 60.94 188 GLN B N 1
ATOM 7731 C CA . GLN B 1 188 ? 15.586 -9.391 -21.047 1 60.94 188 GLN B CA 1
ATOM 7732 C C . GLN B 1 188 ? 16.844 -8.969 -20.297 1 60.94 188 GLN B C 1
ATOM 7734 O O . GLN B 1 188 ? 17.094 -9.438 -19.172 1 60.94 188 GLN B O 1
ATOM 7739 N N . PRO B 1 189 ? 17.578 -8.148 -20.938 1 59.84 189 PRO B N 1
ATOM 7740 C CA . PRO B 1 189 ? 18.719 -7.773 -20.094 1 59.84 189 PRO B CA 1
ATOM 7741 C C . PRO B 1 189 ? 18.297 -7.113 -18.797 1 59.84 189 PRO B C 1
ATOM 7743 O O . PRO B 1 189 ? 18.953 -7.289 -17.766 1 59.84 189 PRO B O 1
ATOM 7746 N N . GLU B 1 190 ? 17.125 -6.52 -18.875 1 61 190 GLU B N 1
ATOM 7747 C CA . GLU B 1 190 ? 16.641 -5.832 -17.672 1 61 190 GLU B CA 1
ATOM 7748 C C . GLU B 1 190 ? 15.828 -6.766 -16.797 1 61 190 GLU B C 1
ATOM 7750 O O . GLU B 1 190 ? 15.852 -6.652 -15.562 1 61 190 GLU B O 1
ATOM 7755 N N . PHE B 1 191 ? 15.227 -7.676 -17.531 1 66.5 191 PHE B N 1
ATOM 7756 C CA . PHE B 1 191 ? 14.336 -8.57 -16.812 1 66.5 191 PHE B CA 1
ATOM 7757 C C . PHE B 1 191 ? 14.617 -10.023 -17.156 1 66.5 191 PHE B C 1
ATOM 7759 O O . PHE B 1 191 ? 13.812 -10.68 -17.828 1 66.5 191 PHE B O 1
ATOM 7766 N N . PRO B 1 192 ? 15.719 -10.5 -16.656 1 69.06 192 PRO B N 1
ATOM 7767 C CA . PRO B 1 192 ? 16.016 -11.898 -16.984 1 69.06 192 PRO B CA 1
ATOM 7768 C C . PRO B 1 192 ? 15.016 -12.875 -16.359 1 69.06 192 PRO B C 1
ATOM 7770 O O . PRO B 1 192 ? 14.406 -12.57 -15.336 1 69.06 192 PRO B O 1
ATOM 7773 N N . GLY B 1 193 ? 14.789 -13.898 -17.094 1 74.12 193 GLY B N 1
ATOM 7774 C CA . GLY B 1 193 ? 14 -14.961 -16.5 1 74.12 193 GLY B CA 1
ATOM 7775 C C . GLY B 1 193 ? 14.617 -15.531 -15.242 1 74.12 193 GLY B C 1
ATOM 7776 O O . GLY B 1 193 ? 15.797 -15.312 -14.969 1 74.12 193 GLY B O 1
ATOM 7777 N N . PHE B 1 194 ? 13.875 -16.078 -14.391 1 83.12 194 PHE B N 1
ATOM 7778 C CA . PHE B 1 194 ? 14.32 -16.562 -13.086 1 83.12 194 PHE B CA 1
ATOM 7779 C C . PHE B 1 194 ? 13.805 -17.969 -12.828 1 83.12 194 PHE B C 1
ATOM 7781 O O . PHE B 1 194 ? 12.648 -18.266 -13.109 1 83.12 194 PHE B O 1
ATOM 7788 N N . ILE B 1 195 ? 14.781 -18.859 -12.484 1 84.19 195 ILE B N 1
ATOM 7789 C CA . ILE B 1 195 ? 14.406 -20.219 -12.102 1 84.19 195 ILE B CA 1
ATOM 7790 C C . ILE B 1 195 ? 14.891 -20.516 -10.688 1 84.19 195 ILE B C 1
ATOM 7792 O O . ILE B 1 195 ? 16.062 -20.281 -10.359 1 84.19 195 ILE B O 1
ATOM 7796 N N . GLY B 1 196 ? 14.008 -20.797 -9.82 1 88 196 GLY B N 1
ATOM 7797 C CA . GLY B 1 196 ? 14.328 -21.25 -8.477 1 88 196 GLY B CA 1
ATOM 7798 C C . GLY B 1 196 ? 14.023 -22.719 -8.258 1 88 196 GLY B C 1
ATOM 7799 O O . GLY B 1 196 ? 12.883 -23.156 -8.414 1 88 196 GLY B O 1
ATOM 7800 N N . LEU B 1 197 ? 15.109 -23.547 -7.891 1 89.12 197 LEU B N 1
ATOM 7801 C CA . LEU B 1 197 ? 14.961 -24.984 -7.727 1 89.12 197 LEU B CA 1
ATOM 7802 C C . LEU B 1 197 ? 15.164 -25.391 -6.27 1 89.12 197 LEU B C 1
ATOM 7804 O O . LEU B 1 197 ? 16.031 -24.844 -5.582 1 89.12 197 LEU B O 1
ATOM 7808 N N . CYS B 1 198 ? 14.289 -26.219 -5.852 1 92.06 198 CYS B N 1
ATOM 7809 C CA . CYS B 1 198 ? 14.484 -26.859 -4.555 1 92.06 198 CYS B CA 1
ATOM 7810 C C . CYS B 1 198 ? 15.211 -28.188 -4.707 1 92.06 198 CYS B C 1
ATOM 7812 O O . CYS B 1 198 ? 14.656 -29.141 -5.242 1 92.06 198 CYS B O 1
ATOM 7814 N N . VAL B 1 199 ? 16.531 -28.266 -4.266 1 90.94 199 VAL B N 1
ATOM 7815 C CA . VAL B 1 199 ? 17.375 -29.438 -4.426 1 90.94 199 VAL B CA 1
ATOM 7816 C C . VAL B 1 199 ? 18.016 -29.812 -3.086 1 90.94 199 VAL B C 1
ATOM 7818 O O . VAL B 1 199 ? 17.969 -29.016 -2.137 1 90.94 199 VAL B O 1
ATOM 7821 N N . PRO B 1 200 ? 18.5 -31.031 -3.07 1 92.5 200 PRO B N 1
ATOM 7822 C CA . PRO B 1 200 ? 19.188 -31.406 -1.83 1 92.5 200 PRO B CA 1
ATOM 7823 C C . PRO B 1 200 ? 20.453 -30.594 -1.58 1 92.5 200 PRO B C 1
ATOM 7825 O O . PRO B 1 200 ? 21.094 -30.125 -2.529 1 92.5 200 PRO B O 1
ATOM 7828 N N . SER B 1 201 ? 20.891 -30.5 -0.384 1 92.62 201 SER B N 1
ATOM 7829 C CA . SER B 1 201 ? 21.938 -29.594 0.09 1 92.62 201 SER B CA 1
ATOM 7830 C C . SER B 1 201 ? 23.281 -29.922 -0.549 1 92.62 201 SER B C 1
ATOM 7832 O O . SER B 1 201 ? 24.141 -29.047 -0.691 1 92.62 201 SER B O 1
ATOM 7834 N N . PRO B 1 202 ? 23.562 -31.203 -0.912 1 91.25 202 PRO B N 1
ATOM 7835 C CA . PRO B 1 202 ? 24.859 -31.469 -1.534 1 91.25 202 PRO B CA 1
ATOM 7836 C C . PRO B 1 202 ? 24.984 -30.828 -2.918 1 91.25 202 PRO B C 1
ATOM 7838 O O . PRO B 1 202 ? 26.094 -30.75 -3.455 1 91.25 202 PRO B O 1
ATOM 7841 N N . CYS B 1 203 ? 23.891 -30.516 -3.449 1 88.75 203 CYS B N 1
ATOM 7842 C CA . CYS B 1 203 ? 23.938 -29.781 -4.707 1 88.75 203 CYS B CA 1
ATOM 7843 C C . CYS B 1 203 ? 24.281 -28.312 -4.465 1 88.75 203 CYS B C 1
ATOM 7845 O O . CYS B 1 203 ? 23.391 -27.5 -4.223 1 88.75 203 CYS B O 1
ATOM 7847 N N . THR B 1 204 ? 25.484 -28.016 -4.637 1 87.62 204 THR B N 1
ATOM 7848 C CA . THR B 1 204 ? 25.984 -26.672 -4.352 1 87.62 204 THR B CA 1
ATOM 7849 C C . THR B 1 204 ? 26.109 -25.875 -5.641 1 87.62 204 THR B C 1
ATOM 7851 O O . THR B 1 204 ? 25.828 -26.375 -6.73 1 87.62 204 THR B O 1
ATOM 7854 N N . LYS B 1 205 ? 26.5 -24.609 -5.48 1 86.31 205 LYS B N 1
ATOM 7855 C CA . LYS B 1 205 ? 26.703 -23.719 -6.617 1 86.31 205 LYS B CA 1
ATOM 7856 C C . LYS B 1 205 ? 27.781 -24.266 -7.555 1 86.31 205 LYS B C 1
ATOM 7858 O O . LYS B 1 205 ? 27.625 -24.234 -8.781 1 86.31 205 LYS B O 1
ATOM 7863 N N . LEU B 1 206 ? 28.766 -24.891 -6.977 1 82 206 LEU B N 1
ATOM 7864 C CA . LEU B 1 206 ? 29.875 -25.438 -7.754 1 82 206 LEU B CA 1
ATOM 7865 C C . LEU B 1 206 ? 29.438 -26.656 -8.547 1 82 206 LEU B C 1
ATOM 7867 O O . LEU B 1 206 ? 29.875 -26.859 -9.688 1 82 206 LEU B O 1
ATOM 7871 N N . SER B 1 207 ? 28.562 -27.359 -7.98 1 83.06 207 SER B N 1
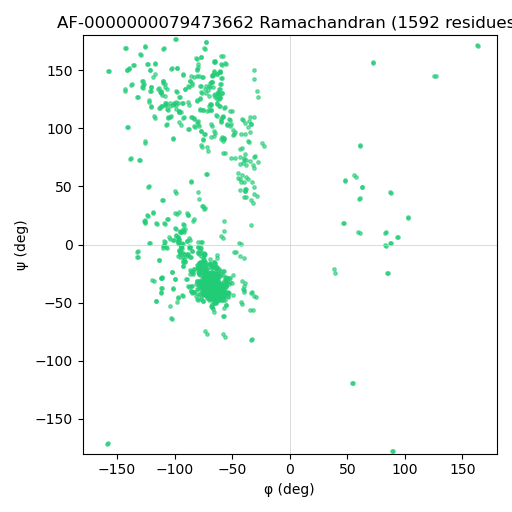ATOM 7872 C CA . SER B 1 207 ? 28.047 -28.531 -8.68 1 83.06 207 SER B CA 1
ATOM 7873 C C . SER B 1 207 ? 27.25 -28.141 -9.922 1 83.06 207 SER B C 1
ATOM 7875 O O . SER B 1 207 ? 27.422 -28.734 -10.984 1 83.06 207 SER B O 1
ATOM 7877 N N . PHE B 1 208 ? 26.469 -27.141 -9.797 1 81.56 208 PHE B N 1
ATOM 7878 C CA . PHE B 1 208 ? 25.625 -26.734 -10.922 1 81.56 208 PHE B CA 1
ATOM 7879 C C . PHE B 1 208 ? 26.453 -26 -11.977 1 81.56 208 PHE B C 1
ATOM 7881 O O . PHE B 1 208 ? 26.156 -26.078 -13.172 1 81.56 208 PHE B O 1
ATOM 7888 N N . GLN B 1 209 ? 27.438 -25.234 -11.555 1 78.38 209 GLN B N 1
ATOM 7889 C CA . GLN B 1 209 ? 28.328 -24.609 -12.531 1 78.38 209 GLN B CA 1
ATOM 7890 C C . GLN B 1 209 ? 29.031 -25.672 -13.383 1 78.38 209 GLN B C 1
ATOM 7892 O O . GLN B 1 209 ? 29.172 -25.5 -14.594 1 78.38 209 GLN B O 1
ATOM 7897 N N . ASN B 1 210 ? 29.281 -26.734 -12.672 1 72.56 210 ASN B N 1
ATOM 7898 C CA . ASN B 1 210 ? 29.922 -27.828 -13.391 1 72.56 210 ASN B CA 1
ATOM 7899 C C . ASN B 1 210 ? 28.922 -28.578 -14.273 1 72.56 210 ASN B C 1
ATOM 7901 O O . ASN B 1 210 ? 29.25 -28.953 -15.398 1 72.56 210 ASN B O 1
ATOM 7905 N N . MET B 1 211 ? 27.766 -28.672 -13.766 1 70.31 211 MET B N 1
ATOM 7906 C CA . MET B 1 211 ? 26.719 -29.344 -14.531 1 70.31 211 MET B CA 1
ATOM 7907 C C . MET B 1 211 ? 26.281 -28.484 -15.711 1 70.31 211 MET B C 1
ATOM 7909 O O . MET B 1 211 ? 25.984 -29 -16.781 1 70.31 211 MET B O 1
ATOM 7913 N N . GLY B 1 212 ? 26.062 -27.172 -15.445 1 63.56 212 GLY B N 1
ATOM 7914 C CA . GLY B 1 212 ? 25.703 -26.266 -16.516 1 63.56 212 GLY B CA 1
ATOM 7915 C C . GLY B 1 212 ? 26.688 -26.297 -17.672 1 63.56 212 GLY B C 1
ATOM 7916 O O . GLY B 1 212 ? 26.266 -26.297 -18.844 1 63.56 212 GLY B O 1
ATOM 7917 N N . ALA B 1 213 ? 27.922 -26.359 -17.281 1 59.16 213 ALA B N 1
ATOM 7918 C CA . ALA B 1 213 ? 28.953 -26.5 -18.312 1 59.16 213 ALA B CA 1
ATOM 7919 C C . ALA B 1 213 ? 28.781 -27.797 -19.078 1 59.16 213 ALA B C 1
ATOM 7921 O O . ALA B 1 213 ? 28.953 -27.844 -20.297 1 59.16 213 ALA B O 1
ATOM 7922 N N . ALA B 1 214 ? 28.25 -28.703 -18.328 1 56.59 214 ALA B N 1
ATOM 7923 C CA . ALA B 1 214 ? 28.016 -30 -18.953 1 56.59 214 ALA B CA 1
ATOM 7924 C C . ALA B 1 214 ? 26.828 -29.938 -19.922 1 56.59 214 ALA B C 1
ATOM 7926 O O . ALA B 1 214 ? 26.906 -30.453 -21.031 1 56.59 214 ALA B O 1
ATOM 7927 N N . ILE B 1 215 ? 25.859 -29.234 -19.375 1 58.19 215 ILE B N 1
ATOM 7928 C CA . ILE B 1 215 ? 24.672 -29.078 -20.188 1 58.19 215 ILE B CA 1
ATOM 7929 C C . ILE B 1 215 ? 25 -28.266 -21.438 1 58.19 215 ILE B C 1
ATOM 7931 O O . ILE B 1 215 ? 24.531 -28.594 -22.531 1 58.19 215 ILE B O 1
ATOM 7935 N N . LYS B 1 216 ? 25.75 -27.203 -21.234 1 59.38 216 LYS B N 1
ATOM 7936 C CA . LYS B 1 216 ? 26.188 -26.391 -22.359 1 59.38 216 LYS B CA 1
ATOM 7937 C C . LYS B 1 216 ? 26.953 -27.234 -23.375 1 59.38 216 LYS B C 1
ATOM 7939 O O . LYS B 1 216 ? 26.719 -27.125 -24.578 1 59.38 216 LYS B O 1
ATOM 7944 N N . ASN B 1 217 ? 27.844 -28.078 -22.875 1 52.59 217 ASN B N 1
ATOM 7945 C CA . ASN B 1 217 ? 28.656 -28.922 -23.75 1 52.59 217 ASN B CA 1
ATOM 7946 C C . ASN B 1 217 ? 27.812 -29.969 -24.469 1 52.59 217 ASN B C 1
ATOM 7948 O O . ASN B 1 217 ? 28.031 -30.234 -25.656 1 52.59 217 ASN B O 1
ATOM 7952 N N . MET B 1 218 ? 26.891 -30.438 -23.688 1 52.34 218 MET B N 1
ATOM 7953 C CA . MET B 1 218 ? 25.969 -31.406 -24.297 1 52.34 218 MET B CA 1
ATOM 7954 C C . MET B 1 218 ? 25.141 -30.75 -25.391 1 52.34 218 MET B C 1
ATOM 7956 O O . MET B 1 218 ? 24.953 -31.312 -26.453 1 52.34 218 MET B O 1
ATOM 7960 N N . LEU B 1 219 ? 24.641 -29.547 -24.906 1 52.81 219 LEU B N 1
ATOM 7961 C CA . LEU B 1 219 ? 23.828 -28.797 -25.859 1 52.81 219 LEU B CA 1
ATOM 7962 C C . LEU B 1 219 ? 24.656 -28.391 -27.078 1 52.81 219 LEU B C 1
ATOM 7964 O O . LEU B 1 219 ? 24.156 -28.438 -28.203 1 52.81 219 LEU B O 1
ATOM 7968 N N . TYR B 1 220 ? 25.875 -28 -26.766 1 51.62 220 TYR B N 1
ATOM 7969 C CA . TYR B 1 220 ? 26.766 -27.656 -27.875 1 51.62 220 TYR B CA 1
ATOM 7970 C C . TYR B 1 220 ? 26.969 -28.844 -28.797 1 51.62 220 TYR B C 1
ATOM 7972 O O . TYR B 1 220 ? 26.938 -28.688 -30.031 1 51.62 220 TYR B O 1
ATOM 7980 N N . LYS B 1 221 ? 27.203 -29.922 -28.156 1 47.88 221 LYS B N 1
ATOM 7981 C CA . LYS B 1 221 ? 27.406 -31.109 -28.984 1 47.88 221 LYS B CA 1
ATOM 7982 C C . LYS B 1 221 ? 26.141 -31.484 -29.75 1 47.88 221 LYS B C 1
ATOM 7984 O O . LYS B 1 221 ? 26.203 -31.844 -30.922 1 47.88 221 LYS B O 1
ATOM 7989 N N . PHE B 1 222 ? 25.109 -31.328 -28.969 1 44.69 222 PHE B N 1
ATOM 7990 C CA . PHE B 1 222 ? 23.828 -31.656 -29.578 1 44.69 222 PHE B CA 1
ATOM 7991 C C . PHE B 1 222 ? 23.375 -30.516 -30.5 1 44.69 222 PHE B C 1
ATOM 7993 O O . PHE B 1 222 ? 22.859 -30.766 -31.594 1 44.69 222 PHE B O 1
ATOM 8000 N N . ILE B 1 223 ? 23.562 -29.25 -29.984 1 51.19 223 ILE B N 1
ATOM 8001 C CA . ILE B 1 223 ? 23.141 -28.062 -30.719 1 51.19 223 ILE B CA 1
ATOM 8002 C C . ILE B 1 223 ? 24.094 -27.812 -31.891 1 51.19 223 ILE B C 1
ATOM 8004 O O . ILE B 1 223 ? 23.688 -27.312 -32.938 1 51.19 223 ILE B O 1
ATOM 8008 N N . SER B 1 224 ? 25.391 -28.141 -31.656 1 52 224 SER B N 1
ATOM 8009 C CA . SER B 1 224 ? 26.312 -27.906 -32.75 1 52 224 SER B CA 1
ATOM 8010 C C . SER B 1 224 ? 25.781 -28.5 -34.062 1 52 224 SER B C 1
ATOM 8012 O O . SER B 1 224 ? 25.844 -27.875 -35.125 1 52 224 SER B O 1
ATOM 8014 N N . ASP B 1 225 ? 25.266 -29.703 -33.969 1 51.69 225 ASP B N 1
ATOM 8015 C CA . ASP B 1 225 ? 24.781 -30.281 -35.219 1 51.69 225 ASP B CA 1
ATOM 8016 C C . ASP B 1 225 ? 23.438 -29.688 -35.625 1 51.69 225 ASP B C 1
ATOM 8018 O O . ASP B 1 225 ? 23.109 -29.625 -36.812 1 51.69 225 ASP B O 1
ATOM 8022 N N . ASN B 1 226 ? 22.703 -29.062 -34.594 1 51.03 226 ASN B N 1
ATOM 8023 C CA . ASN B 1 226 ? 21.375 -28.547 -34.875 1 51.03 226 ASN B CA 1
ATOM 8024 C C . ASN B 1 226 ? 21.25 -27.078 -34.5 1 51.03 226 ASN B C 1
ATOM 8026 O O . ASN B 1 226 ? 20.141 -26.578 -34.312 1 51.03 226 ASN B O 1
ATOM 8030 N N . TYR B 1 227 ? 22.422 -26.469 -34.375 1 59.5 227 TYR B N 1
ATOM 8031 C CA . TYR B 1 227 ? 22.484 -25.078 -33.938 1 59.5 227 TYR B CA 1
ATOM 8032 C C . TYR B 1 227 ? 21.625 -24.188 -34.844 1 59.5 227 TYR B C 1
ATOM 8034 O O . TYR B 1 227 ? 20.938 -23.297 -34.344 1 59.5 227 TYR B O 1
ATOM 8042 N N . SER B 1 228 ? 21.625 -24.562 -36.031 1 59.44 228 SER B N 1
ATOM 8043 C CA . SER B 1 228 ? 20.906 -23.734 -37 1 59.44 228 SER B CA 1
ATOM 8044 C C . SER B 1 228 ? 19.406 -23.891 -36.875 1 59.44 228 SER B C 1
ATOM 8046 O O . SER B 1 228 ? 18.641 -23.062 -37.375 1 59.44 228 SER B O 1
ATOM 8048 N N . LYS B 1 229 ? 19.016 -24.828 -36.094 1 57.09 229 LYS B N 1
ATOM 8049 C CA . LYS B 1 229 ? 17.578 -25.125 -36.031 1 57.09 229 LYS B CA 1
ATOM 8050 C C . LYS B 1 229 ? 16.906 -24.406 -34.875 1 57.09 229 LYS B C 1
ATOM 8052 O O . LYS B 1 229 ? 15.68 -24.328 -34.812 1 57.09 229 LYS B O 1
ATOM 8057 N N . PHE B 1 230 ? 17.828 -23.844 -34.031 1 59.56 230 PHE B N 1
ATOM 8058 C CA . PHE B 1 230 ? 17.234 -23.219 -32.844 1 59.56 230 PHE B CA 1
ATOM 8059 C C . PHE B 1 230 ? 17.219 -21.703 -32.969 1 59.56 230 PHE B C 1
ATOM 8061 O O . PHE B 1 230 ? 18.281 -21.078 -33.156 1 59.56 230 PHE B O 1
ATOM 8068 N N . PRO B 1 231 ? 15.953 -21.188 -32.938 1 61.94 231 PRO B N 1
ATOM 8069 C CA . PRO B 1 231 ? 15.906 -19.734 -33.094 1 61.94 231 PRO B CA 1
ATOM 8070 C C . PRO B 1 231 ? 16.438 -18.984 -31.844 1 61.94 231 PRO B C 1
ATOM 8072 O O . PRO B 1 231 ? 16.891 -17.844 -31.969 1 61.94 231 PRO B O 1
ATOM 8075 N N . MET B 1 232 ? 16.297 -19.734 -30.609 1 63.44 232 MET B N 1
ATOM 8076 C CA . MET B 1 232 ? 16.703 -19.047 -29.375 1 63.44 232 MET B CA 1
ATOM 8077 C C . MET B 1 232 ? 17.688 -19.906 -28.578 1 63.44 232 MET B C 1
ATOM 8079 O O . MET B 1 232 ? 17.562 -21.125 -28.547 1 63.44 232 MET B O 1
ATOM 8083 N N . VAL B 1 233 ? 18.734 -19.25 -28.125 1 62 233 VAL B N 1
ATOM 8084 C CA . VAL B 1 233 ? 19.688 -19.891 -27.219 1 62 233 VAL B CA 1
ATOM 8085 C C . VAL B 1 233 ? 19.391 -19.484 -25.781 1 62 233 VAL B C 1
ATOM 8087 O O . VAL B 1 233 ? 19.172 -18.297 -25.5 1 62 233 VAL B O 1
ATOM 8090 N N . VAL B 1 234 ? 19.094 -20.484 -24.938 1 62.69 234 VAL B N 1
ATOM 8091 C CA . VAL B 1 234 ? 18.797 -20.219 -23.516 1 62.69 234 VAL B CA 1
ATOM 8092 C C . VAL B 1 234 ? 20.078 -20.391 -22.688 1 62.69 234 VAL B C 1
ATOM 8094 O O . VAL B 1 234 ? 20.766 -21.406 -22.812 1 62.69 234 VAL B O 1
ATOM 8097 N N . GLY B 1 235 ? 20.594 -19.25 -22.078 1 63.19 235 GLY B N 1
ATOM 8098 C CA . GLY B 1 235 ? 21.688 -19.297 -21.109 1 63.19 235 GLY B CA 1
ATOM 8099 C C . GLY B 1 235 ? 21.219 -19.266 -19.672 1 63.19 235 GLY B C 1
ATOM 8100 O O . GLY B 1 235 ? 20.266 -18.562 -19.344 1 63.19 235 GLY B O 1
ATOM 8101 N N . MET B 1 236 ? 21.797 -20.25 -18.844 1 71 236 MET B N 1
ATOM 8102 C CA . MET B 1 236 ? 21.453 -20.281 -17.422 1 71 236 MET B CA 1
ATOM 8103 C C . MET B 1 236 ? 22.656 -19.938 -16.562 1 71 236 MET B C 1
ATOM 8105 O O . MET B 1 236 ? 23.719 -20.547 -16.703 1 71 236 MET B O 1
ATOM 8109 N N . ASP B 1 237 ? 22.547 -18.859 -15.836 1 73.81 237 ASP B N 1
ATOM 8110 C CA . ASP B 1 237 ? 23.594 -18.453 -14.898 1 73.81 237 ASP B CA 1
ATOM 8111 C C . ASP B 1 237 ? 23.156 -18.688 -13.453 1 73.81 237 ASP B C 1
ATOM 8113 O O . ASP B 1 237 ? 22.094 -18.219 -13.047 1 73.81 237 ASP B O 1
ATOM 8117 N N . ILE B 1 238 ? 23.969 -19.547 -12.742 1 75.62 238 ILE B N 1
ATOM 8118 C CA . ILE B 1 238 ? 23.656 -19.797 -11.344 1 75.62 238 ILE B CA 1
ATOM 8119 C C . ILE B 1 238 ? 23.953 -18.547 -10.516 1 75.62 238 ILE B C 1
ATOM 8121 O O . ILE B 1 238 ? 24.984 -17.906 -10.711 1 75.62 238 ILE B O 1
ATOM 8125 N N . VAL B 1 239 ? 23.062 -18.297 -9.688 1 74.19 239 VAL B N 1
ATOM 8126 C CA . VAL B 1 239 ? 23.219 -17.125 -8.828 1 74.19 239 VAL B CA 1
ATOM 8127 C C . VAL B 1 239 ? 23.656 -17.562 -7.434 1 74.19 239 VAL B C 1
ATOM 8129 O O . VAL B 1 239 ? 24.703 -17.141 -6.945 1 74.19 239 VAL B O 1
ATOM 8132 N N . SER B 1 240 ? 22.781 -18.328 -6.766 1 83.19 240 SER B N 1
ATOM 8133 C CA . SER B 1 240 ? 23.109 -18.734 -5.398 1 83.19 240 SER B CA 1
ATOM 8134 C C . SER B 1 240 ? 22.344 -20 -5 1 83.19 240 SER B C 1
ATOM 8136 O O . SER B 1 240 ? 21.344 -20.344 -5.625 1 83.19 240 SER B O 1
ATOM 8138 N N . CYS B 1 241 ? 22.938 -20.781 -4.148 1 88.81 241 CYS B N 1
ATOM 8139 C CA . CYS B 1 241 ? 22.281 -21.891 -3.473 1 88.81 241 CYS B CA 1
ATOM 8140 C C . CYS B 1 241 ? 22.266 -21.688 -1.963 1 88.81 241 CYS B C 1
ATOM 8142 O O . CYS B 1 241 ? 23.312 -21.656 -1.322 1 88.81 241 CYS B O 1
ATOM 8144 N N . THR B 1 242 ? 21.125 -21.453 -1.456 1 89.44 242 THR B N 1
ATOM 8145 C CA . THR B 1 242 ? 20.984 -21.125 -0.043 1 89.44 242 THR B CA 1
ATOM 8146 C C . THR B 1 242 ? 20.344 -22.281 0.725 1 89.44 242 THR B C 1
ATOM 8148 O O . THR B 1 242 ? 19.453 -22.953 0.213 1 89.44 242 THR B O 1
ATOM 8151 N N . THR B 1 243 ? 20.891 -22.594 1.883 1 89.81 243 THR B N 1
ATOM 8152 C CA . THR B 1 243 ? 20.328 -23.562 2.818 1 89.81 243 THR B CA 1
ATOM 8153 C C . THR B 1 243 ? 19.797 -22.859 4.066 1 89.81 243 THR B C 1
ATOM 8155 O O . THR B 1 243 ? 19.984 -21.656 4.234 1 89.81 243 THR B O 1
ATOM 8158 N N . ARG B 1 244 ? 19.062 -23.531 4.875 1 85.81 244 ARG B N 1
ATOM 8159 C CA . ARG B 1 244 ? 18.5 -22.984 6.098 1 85.81 244 ARG B CA 1
ATOM 8160 C C . ARG B 1 244 ? 19.594 -22.391 6.988 1 85.81 244 ARG B C 1
ATOM 8162 O O . ARG B 1 244 ? 19.375 -21.375 7.664 1 85.81 244 ARG B O 1
ATOM 8169 N N . ASP B 1 245 ? 20.781 -22.953 6.926 1 79.69 245 ASP B N 1
ATOM 8170 C CA . ASP B 1 245 ? 21.875 -22.516 7.773 1 79.69 245 ASP B CA 1
ATOM 8171 C C . ASP B 1 245 ? 22.547 -21.25 7.211 1 79.69 245 ASP B C 1
ATOM 8173 O O . ASP B 1 245 ? 23.016 -20.406 7.969 1 79.69 245 ASP B O 1
ATOM 8177 N N . THR B 1 246 ? 22.547 -21.109 5.895 1 75.75 246 THR B N 1
ATOM 8178 C CA . THR B 1 246 ? 23.234 -19.984 5.262 1 75.75 246 THR B CA 1
ATOM 8179 C C . THR B 1 246 ? 22.281 -18.812 5.043 1 75.75 246 THR B C 1
ATOM 8181 O O . THR B 1 246 ? 22.719 -17.719 4.711 1 75.75 246 THR B O 1
ATOM 8184 N N . GLU B 1 247 ? 21.016 -19.016 5.145 1 65.94 247 GLU B N 1
ATOM 8185 C CA . GLU B 1 247 ? 20.031 -17.969 4.867 1 65.94 247 GLU B CA 1
ATOM 8186 C C . GLU B 1 247 ? 20.25 -16.75 5.754 1 65.94 247 GLU B C 1
ATOM 8188 O O . GLU B 1 247 ? 20.234 -15.617 5.273 1 65.94 247 GLU B O 1
ATOM 8193 N N . ASN B 1 248 ? 20.156 -16.859 7.105 1 61.56 248 ASN B N 1
ATOM 8194 C CA . ASN B 1 248 ? 20.109 -15.703 8 1 61.56 248 ASN B CA 1
ATOM 8195 C C . ASN B 1 248 ? 21.5 -15.25 8.422 1 61.56 248 ASN B C 1
ATOM 8197 O O . ASN B 1 248 ? 21.672 -14.656 9.484 1 61.56 248 ASN B O 1
ATOM 8201 N N . ARG B 1 249 ? 22.578 -15.516 7.613 1 61.38 249 ARG B N 1
ATOM 8202 C CA . ARG B 1 249 ? 23.812 -15.297 8.367 1 61.38 249 ARG B CA 1
ATOM 8203 C C . ARG B 1 249 ? 24.438 -13.961 8.008 1 61.38 249 ARG B C 1
ATOM 8205 O O . ARG B 1 249 ? 24.812 -13.734 6.855 1 61.38 249 ARG B O 1
ATOM 8212 N N . ILE B 1 250 ? 24.094 -12.984 8.727 1 67.69 250 ILE B N 1
ATOM 8213 C CA . ILE B 1 250 ? 24.969 -11.828 8.828 1 67.69 250 ILE B CA 1
ATOM 8214 C C . ILE B 1 250 ? 26.375 -12.281 9.234 1 67.69 250 ILE B C 1
ATOM 8216 O O . ILE B 1 250 ? 26.531 -13.031 10.195 1 67.69 250 ILE B O 1
ATOM 8220 N N . SER B 1 251 ? 27.25 -12.203 8.25 1 76.81 251 SER B N 1
ATOM 8221 C CA . SER B 1 251 ? 28.609 -12.492 8.648 1 76.81 251 SER B CA 1
ATOM 8222 C C . SER B 1 251 ? 29.047 -11.617 9.82 1 76.81 251 SER B C 1
ATOM 8224 O O . SER B 1 251 ? 29.078 -10.391 9.703 1 76.81 251 SER B O 1
ATOM 8226 N N . TRP B 1 252 ? 29.094 -12.117 10.969 1 83.81 252 TRP B N 1
ATOM 8227 C CA . TRP B 1 252 ? 29.438 -11.367 12.172 1 83.81 252 TRP B CA 1
ATOM 8228 C C . TRP B 1 252 ? 30.922 -11.031 12.203 1 83.81 252 TRP B C 1
ATOM 8230 O O . TRP B 1 252 ? 31.641 -11.461 13.102 1 83.81 252 TRP B O 1
ATOM 8240 N N . THR B 1 253 ? 31.344 -10.281 11.195 1 87.38 253 THR B N 1
ATOM 8241 C CA . THR B 1 253 ? 32.719 -9.758 11.172 1 87.38 253 THR B CA 1
ATOM 8242 C C . THR B 1 253 ? 32.875 -8.617 12.164 1 87.38 253 THR B C 1
ATOM 8244 O O . THR B 1 253 ? 31.891 -8.141 12.742 1 87.38 253 THR B O 1
ATOM 8247 N N . PHE B 1 254 ? 34.062 -8.219 12.406 1 91.62 254 PHE B N 1
ATOM 8248 C CA . PHE B 1 254 ? 34.344 -7.121 13.328 1 91.62 254 PHE B CA 1
ATOM 8249 C C . PHE B 1 254 ? 33.656 -5.844 12.883 1 91.62 254 PHE B C 1
ATOM 8251 O O . PHE B 1 254 ? 33.094 -5.121 13.703 1 91.62 254 PHE B O 1
ATOM 8258 N N . SER B 1 255 ? 33.688 -5.637 11.641 1 91 255 SER B N 1
ATOM 8259 C CA . SER B 1 255 ? 33.062 -4.434 11.102 1 91 255 SER B CA 1
ATOM 8260 C C . SER B 1 255 ? 31.547 -4.438 11.344 1 91 255 SER B C 1
ATOM 8262 O O . SER B 1 255 ? 30.953 -3.408 11.68 1 91 255 SER B O 1
ATOM 8264 N N . THR B 1 256 ? 30.922 -5.559 11.203 1 92.56 256 THR B N 1
ATOM 8265 C CA . THR B 1 256 ? 29.484 -5.684 11.422 1 92.56 256 THR B CA 1
ATOM 8266 C C . THR B 1 256 ? 29.141 -5.52 12.898 1 92.56 256 THR B C 1
ATOM 8268 O O . THR B 1 256 ? 28.172 -4.852 13.242 1 92.56 256 THR B O 1
ATOM 8271 N N . GLN B 1 257 ? 29.953 -6.023 13.781 1 94.06 257 GLN B N 1
ATOM 8272 C CA . GLN B 1 257 ? 29.719 -5.91 15.211 1 94.06 257 GLN B CA 1
ATOM 8273 C C . GLN B 1 257 ? 29.859 -4.461 15.68 1 94.06 257 GLN B C 1
ATOM 8275 O O . GLN B 1 257 ? 29.078 -3.99 16.5 1 94.06 257 GLN B O 1
ATOM 8280 N N . LEU B 1 258 ? 30.828 -3.863 15.094 1 95.19 258 LEU B N 1
ATOM 8281 C CA . LEU B 1 258 ? 31.094 -2.484 15.492 1 95.19 258 LEU B CA 1
ATOM 8282 C C . LEU B 1 258 ? 29.938 -1.578 15.102 1 95.19 258 LEU B C 1
ATOM 8284 O O . LEU B 1 258 ? 29.484 -0.742 15.891 1 95.19 258 LEU B O 1
ATOM 8288 N N . ILE B 1 259 ? 29.453 -1.715 13.883 1 94.75 259 ILE B N 1
ATOM 8289 C CA . ILE B 1 259 ? 28.391 -0.83 13.422 1 94.75 259 ILE B CA 1
ATOM 8290 C C . ILE B 1 259 ? 27.109 -1.127 14.18 1 94.75 259 ILE B C 1
ATOM 8292 O O . ILE B 1 259 ? 26.328 -0.216 14.484 1 94.75 259 ILE B O 1
ATOM 8296 N N . VAL B 1 260 ? 26.828 -2.369 14.523 1 94.31 260 VAL B N 1
ATOM 8297 C CA . VAL B 1 260 ? 25.656 -2.736 15.297 1 94.31 260 VAL B CA 1
ATOM 8298 C C . VAL B 1 260 ? 25.766 -2.18 16.719 1 94.31 260 VAL B C 1
ATOM 8300 O O . VAL B 1 260 ? 24.781 -1.715 17.281 1 94.31 260 VAL B O 1
ATOM 8303 N N . CYS B 1 261 ? 26.984 -2.186 17.219 1 96 261 CYS B N 1
ATOM 8304 C CA . CYS B 1 261 ? 27.219 -1.622 18.547 1 96 261 CYS B CA 1
ATOM 8305 C C . CYS B 1 261 ? 27 -0.115 18.547 1 96 261 CYS B C 1
ATOM 8307 O O . CYS B 1 261 ? 26.406 0.424 19.484 1 96 261 CYS B O 1
ATOM 8309 N N . ILE B 1 262 ? 27.453 0.519 17.484 1 96.5 262 ILE B N 1
ATOM 8310 C CA . ILE B 1 262 ? 27.281 1.963 17.391 1 96.5 262 ILE B CA 1
ATOM 8311 C C . ILE B 1 262 ? 25.781 2.293 17.312 1 96.5 262 ILE B C 1
ATOM 8313 O O . ILE B 1 262 ? 25.312 3.211 18 1 96.5 262 ILE B O 1
ATOM 8317 N N . PHE B 1 263 ? 25.016 1.563 16.562 1 96.06 263 PHE B N 1
ATOM 8318 C CA . PHE B 1 263 ? 23.578 1.773 16.469 1 96.06 263 PHE B CA 1
ATOM 8319 C C . PHE B 1 263 ? 22.906 1.472 17.812 1 96.06 263 PHE B C 1
ATOM 8321 O O . PHE B 1 263 ? 21.953 2.152 18.203 1 96.06 263 PHE B O 1
ATOM 8328 N N . GLY B 1 264 ? 23.438 0.463 18.484 1 96.12 264 GLY B N 1
ATOM 8329 C CA . GLY B 1 264 ? 22.922 0.16 19.812 1 96.12 264 GLY B CA 1
ATOM 8330 C C . GLY B 1 264 ? 23.188 1.266 20.828 1 96.12 264 GLY B C 1
ATOM 8331 O O . GLY B 1 264 ? 22.312 1.598 21.625 1 96.12 264 GLY B O 1
ATOM 8332 N N . MET B 1 265 ? 24.344 1.856 20.703 1 96.62 265 MET B N 1
ATOM 8333 C CA . MET B 1 265 ? 24.703 2.953 21.609 1 96.62 265 MET B CA 1
ATOM 8334 C C . MET B 1 265 ? 23.859 4.188 21.312 1 96.62 265 MET B C 1
ATOM 8336 O O . MET B 1 265 ? 23.438 4.887 22.234 1 96.62 265 MET B O 1
ATOM 8340 N N . LEU B 1 266 ? 23.625 4.441 20.078 1 96.56 266 LEU B N 1
ATOM 8341 C CA . LEU B 1 266 ? 22.781 5.574 19.703 1 96.56 266 LEU B CA 1
ATOM 8342 C C . LEU B 1 266 ? 21.344 5.355 20.172 1 96.56 266 LEU B C 1
ATOM 8344 O O . LEU B 1 266 ? 20.688 6.293 20.641 1 96.56 266 LEU B O 1
ATOM 8348 N N . ALA B 1 267 ? 20.844 4.145 20.031 1 96.81 267 ALA B N 1
ATOM 8349 C CA . ALA B 1 267 ? 19.5 3.818 20.516 1 96.81 267 ALA B CA 1
ATOM 8350 C C . ALA B 1 267 ? 19.406 3.986 22.031 1 96.81 267 ALA B C 1
ATOM 8352 O O . ALA B 1 267 ? 18.391 4.469 22.531 1 96.81 267 ALA B O 1
ATOM 8353 N N . LEU B 1 268 ? 20.469 3.609 22.672 1 96.88 268 LEU B N 1
ATOM 8354 C CA . LEU B 1 268 ? 20.5 3.773 24.125 1 96.88 268 LEU B CA 1
ATOM 8355 C C . LEU B 1 268 ? 20.531 5.25 24.5 1 96.88 268 LEU B C 1
ATOM 8357 O O . LEU B 1 268 ? 19.891 5.652 25.484 1 96.88 268 LEU B O 1
ATOM 8361 N N . LEU B 1 269 ? 21.266 6.012 23.719 1 96.12 269 LEU B N 1
ATOM 8362 C CA . LEU B 1 269 ? 21.312 7.449 23.969 1 96.12 269 LEU B CA 1
ATOM 8363 C C . LEU B 1 269 ? 19.938 8.078 23.797 1 96.12 269 LEU B C 1
ATOM 8365 O O . LEU B 1 269 ? 19.531 8.922 24.594 1 96.12 269 LEU B O 1
ATOM 8369 N N . VAL B 1 270 ? 19.203 7.711 22.781 1 96.69 270 VAL B N 1
ATOM 8370 C CA . VAL B 1 270 ? 17.859 8.227 22.531 1 96.69 270 VAL B CA 1
ATOM 8371 C C . VAL B 1 270 ? 16.922 7.773 23.656 1 96.69 270 VAL B C 1
ATOM 8373 O O . VAL B 1 270 ? 16.094 8.547 24.125 1 96.69 270 VAL B O 1
ATOM 8376 N N . ALA B 1 271 ? 17.141 6.504 24.141 1 96.69 271 ALA B N 1
ATOM 8377 C CA . ALA B 1 271 ? 16.328 5.988 25.234 1 96.69 271 ALA B CA 1
ATOM 8378 C C . ALA B 1 271 ? 16.594 6.754 26.531 1 96.69 271 ALA B C 1
ATOM 8380 O O . ALA B 1 271 ? 15.656 7.129 27.25 1 96.69 271 ALA B O 1
ATOM 8381 N N . ILE B 1 272 ? 17.844 7.027 26.797 1 96.25 272 ILE B N 1
ATOM 8382 C CA . ILE B 1 272 ? 18.219 7.793 27.984 1 96.25 272 ILE B CA 1
ATOM 8383 C C . ILE B 1 272 ? 17.688 9.219 27.859 1 96.25 272 ILE B C 1
ATOM 8385 O O . ILE B 1 272 ? 17.188 9.781 28.828 1 96.25 272 ILE B O 1
ATOM 8389 N N . GLY B 1 273 ? 17.859 9.742 26.625 1 94.81 273 GLY B N 1
ATOM 8390 C CA . GLY B 1 273 ? 17.328 11.07 26.406 1 94.81 273 GLY B CA 1
ATOM 8391 C C . GLY B 1 273 ? 15.828 11.148 26.641 1 94.81 273 GLY B C 1
ATOM 8392 O O . GLY B 1 273 ? 15.328 12.125 27.203 1 94.81 273 GLY B O 1
ATOM 8393 N N . THR B 1 274 ? 15.078 10.172 26.297 1 93.5 274 THR B N 1
ATOM 8394 C CA . THR B 1 274 ? 13.633 10.148 26.484 1 93.5 274 THR B CA 1
ATOM 8395 C C . THR B 1 274 ? 13.266 10.016 27.953 1 93.5 274 THR B C 1
ATOM 8397 O O . THR B 1 274 ? 12.312 10.641 28.422 1 93.5 274 THR B O 1
ATOM 8400 N N . LEU B 1 275 ? 14.062 9.242 28.703 1 93.38 275 LEU B N 1
ATOM 8401 C CA . LEU B 1 275 ? 13.828 9.086 30.141 1 93.38 275 LEU B CA 1
ATOM 8402 C C . LEU B 1 275 ? 14.109 10.383 30.891 1 93.38 275 LEU B C 1
ATOM 8404 O O . LEU B 1 275 ? 13.352 10.766 31.781 1 93.38 275 LEU B O 1
ATOM 8408 N N . VAL B 1 276 ? 15.195 11.047 30.516 1 91.44 276 VAL B N 1
ATOM 8409 C CA . VAL B 1 276 ? 15.555 12.312 31.156 1 91.44 276 VAL B CA 1
ATOM 8410 C C . VAL B 1 276 ? 14.5 13.359 30.828 1 91.44 276 VAL B C 1
ATOM 8412 O O . VAL B 1 276 ? 14.109 14.141 31.703 1 91.44 276 VAL B O 1
ATOM 8415 N N . ASP B 1 277 ? 14.062 13.383 29.578 1 87.62 277 ASP B N 1
ATOM 8416 C CA . ASP B 1 277 ? 13.016 14.32 29.188 1 87.62 277 ASP B CA 1
ATOM 8417 C C . ASP B 1 277 ? 11.742 14.086 29.984 1 87.62 277 ASP B C 1
ATOM 8419 O O . ASP B 1 277 ? 11.117 15.039 30.453 1 87.62 277 ASP B O 1
ATOM 8423 N N . THR B 1 278 ? 11.328 12.836 30.172 1 83.88 278 THR B N 1
ATOM 8424 C CA . THR B 1 278 ? 10.133 12.5 30.938 1 83.88 278 THR B CA 1
ATOM 8425 C C . THR B 1 278 ? 10.305 12.867 32.406 1 83.88 278 THR B C 1
ATOM 8427 O O . THR B 1 278 ? 9.367 13.352 33.031 1 83.88 278 THR B O 1
ATOM 8430 N N . TYR B 1 279 ? 11.531 12.688 32.875 1 84.75 279 TYR B N 1
ATOM 8431 C CA . TYR B 1 279 ? 11.82 13.023 34.281 1 84.75 279 TYR B CA 1
ATOM 8432 C C . TYR B 1 279 ? 11.766 14.531 34.5 1 84.75 279 TYR B C 1
ATOM 8434 O O . TYR B 1 279 ? 11.195 15 35.5 1 84.75 279 TYR B O 1
ATOM 8442 N N . VAL B 1 280 ? 12.336 15.297 33.625 1 81.81 280 VAL B N 1
ATOM 8443 C CA . VAL B 1 280 ? 12.336 16.75 33.719 1 81.81 280 VAL B CA 1
ATOM 8444 C C . VAL B 1 280 ? 10.906 17.281 33.594 1 81.81 280 VAL B C 1
ATOM 8446 O O . VAL B 1 280 ? 10.516 18.219 34.281 1 81.81 280 VAL B O 1
ATOM 8449 N N . CYS B 1 281 ? 10.133 16.719 32.656 1 76.31 281 CYS B N 1
ATOM 8450 C CA . CYS B 1 281 ? 8.75 17.141 32.469 1 76.31 281 CYS B CA 1
ATOM 8451 C C . CYS B 1 281 ? 7.914 16.891 33.719 1 76.31 281 CYS B C 1
ATOM 8453 O O . CYS B 1 281 ? 7.035 17.688 34.031 1 76.31 281 CYS B O 1
ATOM 8455 N N . ILE B 1 282 ? 8.195 15.844 34.375 1 72.75 282 ILE B N 1
ATOM 8456 C CA . ILE B 1 282 ? 7.473 15.5 35.594 1 72.75 282 ILE B CA 1
ATOM 8457 C C . ILE B 1 282 ? 7.859 16.469 36.719 1 72.75 282 ILE B C 1
ATOM 8459 O O . ILE B 1 282 ? 7.012 16.875 37.531 1 72.75 282 ILE B O 1
ATOM 8463 N N . THR B 1 283 ? 9.109 16.953 36.688 1 72.56 283 THR B N 1
ATOM 8464 C CA . THR B 1 283 ? 9.586 17.797 37.75 1 72.56 283 THR B CA 1
ATOM 8465 C C . THR B 1 283 ? 9.203 19.266 37.5 1 72.56 283 THR B C 1
ATOM 8467 O O . THR B 1 283 ? 8.961 20.016 38.438 1 72.56 283 THR B O 1
ATOM 8470 N N . ILE B 1 284 ? 9.281 19.797 36.188 1 64.38 284 ILE B N 1
ATOM 8471 C CA . ILE B 1 284 ? 8.953 21.188 35.875 1 64.38 284 ILE B CA 1
ATOM 8472 C C . ILE B 1 284 ? 7.461 21.422 36.094 1 64.38 284 ILE B C 1
ATOM 8474 O O . ILE B 1 284 ? 7.055 22.516 36.531 1 64.38 284 ILE B O 1
ATOM 8478 N N . ASP B 1 285 ? 6.523 20.688 35.5 1 55.84 285 ASP B N 1
ATOM 8479 C CA . ASP B 1 285 ? 5.082 20.906 35.594 1 55.84 285 ASP B CA 1
ATOM 8480 C C . ASP B 1 285 ? 4.68 21.219 37.031 1 55.84 285 ASP B C 1
ATOM 8482 O O . ASP B 1 285 ? 3.533 21.578 37.312 1 55.84 285 ASP B O 1
ATOM 8486 N N . ARG B 1 286 ? 5.508 21.094 38.094 1 48.31 286 ARG B N 1
ATOM 8487 C CA . ARG B 1 286 ? 5.074 21.438 39.438 1 48.31 286 ARG B CA 1
ATOM 8488 C C . ARG B 1 286 ? 4.902 22.953 39.594 1 48.31 286 ARG B C 1
ATOM 8490 O O . ARG B 1 286 ? 3.994 23.406 40.312 1 48.31 286 ARG B O 1
ATOM 8497 N N . GLU B 1 287 ? 5.781 23.781 39.094 1 44.56 287 GLU B N 1
ATOM 8498 C CA . GLU B 1 287 ? 5.672 25.188 39.438 1 44.56 287 GLU B CA 1
ATOM 8499 C C . GLU B 1 287 ? 4.973 25.984 38.375 1 44.56 287 GLU B C 1
ATOM 8501 O O . GLU B 1 287 ? 4.316 27 38.656 1 44.56 287 GLU B O 1
ATOM 8506 N N . SER B 1 288 ? 5.301 25.922 37.031 1 46.94 288 SER B N 1
ATOM 8507 C CA . SER B 1 288 ? 4.844 26.922 36.062 1 46.94 288 SER B CA 1
ATOM 8508 C C . SER B 1 288 ? 3.555 26.469 35.375 1 46.94 288 SER B C 1
ATOM 8510 O O . SER B 1 288 ? 3.447 25.328 34.938 1 46.94 288 SER B O 1
ATOM 8512 N N . LYS B 1 289 ? 2.398 26.938 35.688 1 44.91 289 LYS B N 1
ATOM 8513 C CA . LYS B 1 289 ? 1.002 26.828 35.281 1 44.91 289 LYS B CA 1
ATOM 8514 C C . LYS B 1 289 ? 0.883 26.734 33.75 1 44.91 289 LYS B C 1
ATOM 8516 O O . LYS B 1 289 ? -0.187 26.422 33.219 1 44.91 289 LYS B O 1
ATOM 8521 N N . ASP B 1 290 ? 1.721 27.359 32.875 1 43.47 290 ASP B N 1
ATOM 8522 C CA . ASP B 1 290 ? 1.312 27.562 31.5 1 43.47 290 ASP B CA 1
ATOM 8523 C C . ASP B 1 290 ? 1.692 26.359 30.625 1 43.47 290 ASP B C 1
ATOM 8525 O O . ASP B 1 290 ? 2.863 25.984 30.578 1 43.47 290 ASP B O 1
ATOM 8529 N N . TYR B 1 291 ? 0.789 25.469 30.344 1 43.34 291 TYR B N 1
ATOM 8530 C CA . TYR B 1 291 ? 0.811 24.297 29.484 1 43.34 291 TYR B CA 1
ATOM 8531 C C . TYR B 1 291 ? 1.72 24.516 28.281 1 43.34 291 TYR B C 1
ATOM 8533 O O . TYR B 1 291 ? 2.412 23.594 27.844 1 43.34 291 TYR B O 1
ATOM 8541 N N . ASP B 1 292 ? 1.661 25.719 27.719 1 44.78 292 ASP B N 1
ATOM 8542 C CA . ASP B 1 292 ? 2.391 26.031 26.5 1 44.78 292 ASP B CA 1
ATOM 8543 C C . ASP B 1 292 ? 3.898 26 26.734 1 44.78 292 ASP B C 1
ATOM 8545 O O . ASP B 1 292 ? 4.668 25.734 25.797 1 44.78 292 ASP B O 1
ATOM 8549 N N . VAL B 1 293 ? 4.285 26.25 27.906 1 45.59 293 VAL B N 1
ATOM 8550 C CA . VAL B 1 293 ? 5.695 26.328 28.266 1 45.59 293 VAL B CA 1
ATOM 8551 C C . VAL B 1 293 ? 6.293 24.938 28.375 1 45.59 293 VAL B C 1
ATOM 8553 O O . VAL B 1 293 ? 7.461 24.719 28.031 1 45.59 293 VAL B O 1
ATOM 8556 N N . LYS B 1 294 ? 5.625 23.984 28.953 1 46.28 294 LYS B N 1
ATOM 8557 C CA . LYS B 1 294 ? 6.137 22.672 29.359 1 46.28 294 LYS B CA 1
ATOM 8558 C C . LYS B 1 294 ? 6.504 21.828 28.125 1 46.28 294 LYS B C 1
ATOM 8560 O O . LYS B 1 294 ? 7.5 21.109 28.141 1 46.28 294 LYS B O 1
ATOM 8565 N N . HIS B 1 295 ? 5.613 21.703 27.281 1 49.38 295 HIS B N 1
ATOM 8566 C CA . HIS B 1 295 ? 5.875 20.828 26.125 1 49.38 295 HIS B CA 1
ATOM 8567 C C . HIS B 1 295 ? 6.652 21.578 25.047 1 49.38 295 HIS B C 1
ATOM 8569 O O . HIS B 1 295 ? 6.531 21.266 23.859 1 49.38 295 HIS B O 1
ATOM 8575 N N . THR B 1 296 ? 7.316 22.656 25.547 1 52.03 296 THR B N 1
ATOM 8576 C CA . THR B 1 296 ? 8.07 23.5 24.625 1 52.03 296 THR B CA 1
ATOM 8577 C C . THR B 1 296 ? 9.32 22.781 24.125 1 52.03 296 THR B C 1
ATOM 8579 O O . THR B 1 296 ? 10.156 22.359 24.922 1 52.03 296 THR B O 1
ATOM 8582 N N . PHE B 1 297 ? 9.32 21.953 23.234 1 56.84 297 PHE B N 1
ATOM 8583 C CA . PHE B 1 297 ? 10.531 21.5 22.547 1 56.84 297 PHE B CA 1
ATOM 8584 C C . PHE B 1 297 ? 11.453 22.672 22.25 1 56.84 297 PHE B C 1
ATOM 8586 O O . PHE B 1 297 ? 12.57 22.484 21.766 1 56.84 297 PHE B O 1
ATOM 8593 N N . ASP B 1 298 ? 11.047 23.891 22.656 1 55.38 298 ASP B N 1
ATOM 8594 C CA . ASP B 1 298 ? 11.875 25.062 22.359 1 55.38 298 ASP B CA 1
ATOM 8595 C C . ASP B 1 298 ? 12.711 25.469 23.578 1 55.38 298 ASP B C 1
ATOM 8597 O O . ASP B 1 298 ? 12.344 26.391 24.312 1 55.38 298 ASP B O 1
ATOM 8601 N N . TYR B 1 299 ? 13.344 24.484 24.219 1 55.12 299 TYR B N 1
ATOM 8602 C CA . TYR B 1 299 ? 14.133 24.859 25.391 1 55.12 299 TYR B CA 1
ATOM 8603 C C . TYR B 1 299 ? 15.414 25.562 24.984 1 55.12 299 TYR B C 1
ATOM 8605 O O . TYR B 1 299 ? 15.961 25.297 23.906 1 55.12 299 TYR B O 1
ATOM 8613 N N . GLU B 1 300 ? 15.711 26.703 25.672 1 52.34 300 GLU B N 1
ATOM 8614 C CA . GLU B 1 300 ? 16.953 27.438 25.5 1 52.34 300 GLU B CA 1
ATOM 8615 C C . GLU B 1 300 ? 18.156 26.547 25.812 1 52.34 300 GLU B C 1
ATOM 8617 O O . GLU B 1 300 ? 18.188 25.844 26.812 1 52.34 300 GLU B O 1
ATOM 8622 N N . ASN B 1 301 ? 18.922 26.172 24.781 1 54.62 301 ASN B N 1
ATOM 8623 C CA . ASN B 1 301 ? 20.156 25.422 24.953 1 54.62 301 ASN B CA 1
ATOM 8624 C C . ASN B 1 301 ? 21.078 26.078 25.984 1 54.62 301 ASN B C 1
ATOM 8626 O O . ASN B 1 301 ? 21.734 27.078 25.688 1 54.62 301 ASN B O 1
ATOM 8630 N N . THR B 1 302 ? 20.844 26.016 27.359 1 57.72 302 THR B N 1
ATOM 8631 C CA . THR B 1 302 ? 21.672 26.641 28.375 1 57.72 302 THR B CA 1
ATOM 8632 C C . THR B 1 302 ? 22.969 25.844 28.578 1 57.72 302 THR B C 1
ATOM 8634 O O . THR B 1 302 ? 23.641 26 29.594 1 57.72 302 THR B O 1
ATOM 8637 N N . GLY B 1 303 ? 23.562 25.203 27.562 1 64.62 303 GLY B N 1
ATOM 8638 C CA . GLY B 1 303 ? 24.844 24.547 27.688 1 64.62 303 GLY B CA 1
ATOM 8639 C C . GLY B 1 303 ? 24.844 23.438 28.719 1 64.62 303 GLY B C 1
ATOM 8640 O O . GLY B 1 303 ? 25.906 23.047 29.219 1 64.62 303 GLY B O 1
ATOM 8641 N N . ASN B 1 304 ? 23.766 23.031 29.234 1 79.88 304 ASN B N 1
ATOM 8642 C CA . ASN B 1 304 ? 23.672 21.953 30.219 1 79.88 304 ASN B CA 1
ATOM 8643 C C . ASN B 1 304 ? 23.469 20.594 29.547 1 79.88 304 ASN B C 1
ATOM 8645 O O . ASN B 1 304 ? 22.828 20.5 28.5 1 79.88 304 ASN B O 1
ATOM 8649 N N . ILE B 1 305 ? 24.266 19.594 30.031 1 86.75 305 ILE B N 1
ATOM 8650 C CA . ILE B 1 305 ? 24.203 18.219 29.531 1 86.75 305 ILE B CA 1
ATOM 8651 C C . ILE B 1 305 ? 22.766 17.703 29.562 1 86.75 305 ILE B C 1
ATOM 8653 O O . ILE B 1 305 ? 22.359 16.906 28.719 1 86.75 305 ILE B O 1
ATOM 8657 N N . VAL B 1 306 ? 22.047 18.203 30.453 1 86.56 306 VAL B N 1
ATOM 8658 C CA . VAL B 1 306 ? 20.656 17.766 30.578 1 86.56 306 VAL B CA 1
ATOM 8659 C C . VAL B 1 306 ? 19.844 18.234 29.375 1 86.56 306 VAL B C 1
ATOM 8661 O O . VAL B 1 306 ? 19 17.5 28.859 1 86.56 306 VAL B O 1
ATOM 8664 N N . HIS B 1 307 ? 20.266 19.391 28.922 1 84.88 307 HIS B N 1
ATOM 8665 C CA . HIS B 1 307 ? 19.562 19.922 27.75 1 84.88 307 HIS B CA 1
ATOM 8666 C C . HIS B 1 307 ? 19.953 19.156 26.5 1 84.88 307 HIS B C 1
ATOM 8668 O O . HIS B 1 307 ? 19.125 18.969 25.609 1 84.88 307 HIS B O 1
ATOM 8674 N N . MET B 1 308 ? 21.188 18.766 26.516 1 89.25 308 MET B N 1
ATOM 8675 C CA . MET B 1 308 ? 21.641 17.969 25.375 1 89.25 308 MET B CA 1
ATOM 8676 C C . MET B 1 308 ? 20.938 16.625 25.312 1 89.25 308 MET B C 1
ATOM 8678 O O . MET B 1 308 ? 20.516 16.188 24.25 1 89.25 308 MET B O 1
ATOM 8682 N N . LEU B 1 309 ? 20.766 16.016 26.453 1 91.31 309 LEU B N 1
ATOM 8683 C CA . LEU B 1 309 ? 20.094 14.711 26.5 1 91.31 309 LEU B CA 1
ATOM 8684 C C . LEU B 1 309 ? 18.609 14.852 26.203 1 91.31 309 LEU B C 1
ATOM 8686 O O . LEU B 1 309 ? 18.016 13.969 25.562 1 91.31 309 LEU B O 1
ATOM 8690 N N . ARG B 1 310 ? 18.047 15.945 26.547 1 88.88 310 ARG B N 1
ATOM 8691 C CA . ARG B 1 310 ? 16.641 16.188 26.266 1 88.88 310 ARG B CA 1
ATOM 8692 C C . ARG B 1 310 ? 16.406 16.344 24.766 1 88.88 310 ARG B C 1
ATOM 8694 O O . ARG B 1 310 ? 15.375 15.938 24.234 1 88.88 310 ARG B O 1
ATOM 8701 N N . ASN B 1 311 ? 17.422 16.922 24.156 1 89.56 311 ASN B N 1
ATOM 8702 C CA . ASN B 1 311 ? 17.297 17.109 22.703 1 89.56 311 ASN B CA 1
ATOM 8703 C C . ASN B 1 311 ? 17.469 15.805 21.953 1 89.56 311 ASN B C 1
ATOM 8705 O O . ASN B 1 311 ? 17.094 15.711 20.781 1 89.56 311 ASN B O 1
ATOM 8709 N N . CYS B 1 312 ? 17.938 14.805 22.656 1 92.81 312 CYS B N 1
ATOM 8710 C CA . CYS B 1 312 ? 18.094 13.484 22.047 1 92.81 312 CYS B CA 1
ATOM 8711 C C . CYS B 1 312 ? 16.844 12.633 22.297 1 92.81 312 CYS B C 1
ATOM 8713 O O . CYS B 1 312 ? 16.781 11.492 21.828 1 92.81 312 CYS B O 1
ATOM 8715 N N . SER B 1 313 ? 15.875 13.203 22.953 1 93 313 SER B N 1
ATOM 8716 C CA . SER B 1 313 ? 14.656 12.461 23.25 1 93 313 SER B CA 1
ATOM 8717 C C . SER B 1 313 ? 13.852 12.18 21.984 1 93 313 SER B C 1
ATOM 8719 O O . SER B 1 313 ? 13.758 13.023 21.109 1 93 313 SER B O 1
ATOM 8721 N N . ALA B 1 314 ? 13.273 10.93 21.875 1 93.25 314 ALA B N 1
ATOM 8722 C CA . ALA B 1 314 ? 12.453 10.539 20.734 1 93.25 314 ALA B CA 1
ATOM 8723 C C . ALA B 1 314 ? 11.18 11.375 20.672 1 93.25 314 ALA B C 1
ATOM 8725 O O . ALA B 1 314 ? 10.719 11.719 19.578 1 93.25 314 ALA B O 1
ATOM 8726 N N . VAL B 1 315 ? 10.633 11.781 21.797 1 88.62 315 VAL B N 1
ATOM 8727 C CA . VAL B 1 315 ? 9.383 12.531 21.844 1 88.62 315 VAL B CA 1
ATOM 8728 C C . VAL B 1 315 ? 9.625 13.969 21.375 1 88.62 315 VAL B C 1
ATOM 8730 O O . VAL B 1 315 ? 8.852 14.5 20.578 1 88.62 315 VAL B O 1
ATOM 8733 N N . VAL B 1 316 ? 10.703 14.5 21.828 1 89.44 316 VAL B N 1
ATOM 8734 C CA . VAL B 1 316 ? 11.023 15.875 21.453 1 89.44 316 VAL B CA 1
ATOM 8735 C C . VAL B 1 316 ? 11.359 15.922 19.953 1 89.44 316 VAL B C 1
ATOM 8737 O O . VAL B 1 316 ? 10.945 16.844 19.25 1 89.44 316 VAL B O 1
ATOM 8740 N N . SER B 1 317 ? 12.07 14.891 19.484 1 91.56 317 SER B N 1
ATOM 8741 C CA . SER B 1 317 ? 12.438 14.828 18.078 1 91.56 317 SER B CA 1
ATOM 8742 C C . SER B 1 317 ? 11.203 14.672 17.188 1 91.56 317 SER B C 1
ATOM 8744 O O . SER B 1 317 ? 11.117 15.289 16.125 1 91.56 317 SER B O 1
ATOM 8746 N N . LEU B 1 318 ? 10.305 13.891 17.625 1 89.12 318 LEU B N 1
ATOM 8747 C CA . LEU B 1 318 ? 9.094 13.68 16.859 1 89.12 318 LEU B CA 1
ATOM 8748 C C . LEU B 1 318 ? 8.219 14.93 16.844 1 89.12 318 LEU B C 1
ATOM 8750 O O . LEU B 1 318 ? 7.633 15.281 15.828 1 89.12 318 LEU B O 1
ATOM 8754 N N . ARG B 1 319 ? 8.156 15.648 17.969 1 85.31 319 ARG B N 1
ATOM 8755 C CA . ARG B 1 319 ? 7.391 16.891 18.062 1 85.31 319 ARG B CA 1
ATOM 8756 C C . ARG B 1 319 ? 7.98 17.969 17.156 1 85.31 319 ARG B C 1
ATOM 8758 O O . ARG B 1 319 ? 7.246 18.703 16.5 1 85.31 319 ARG B O 1
ATOM 8765 N N . LYS B 1 320 ? 9.273 17.938 17.156 1 86.88 320 LYS B N 1
ATOM 8766 C CA . LYS B 1 320 ? 9.953 18.906 16.312 1 86.88 320 LYS B CA 1
ATOM 8767 C C . LYS B 1 320 ? 9.727 18.594 14.836 1 86.88 320 LYS B C 1
ATOM 8769 O O . LYS B 1 320 ? 9.57 19.516 14.023 1 86.88 320 LYS B O 1
ATOM 8774 N N . LEU B 1 321 ? 9.703 17.375 14.539 1 88.69 321 LEU B N 1
ATOM 8775 C CA . LEU B 1 321 ? 9.5 16.953 13.156 1 88.69 321 LEU B CA 1
ATOM 8776 C C . LEU B 1 321 ? 8.07 17.234 12.703 1 88.69 321 LEU B C 1
ATOM 8778 O O . LEU B 1 321 ? 7.84 17.625 11.555 1 88.69 321 LEU B O 1
ATOM 8782 N N . LEU B 1 322 ? 7.102 17.172 13.664 1 82.81 322 LEU B N 1
ATOM 8783 C CA . LEU B 1 322 ? 5.695 17.312 13.305 1 82.81 322 LEU B CA 1
ATOM 8784 C C . LEU B 1 322 ? 5.238 18.766 13.5 1 82.81 322 LEU B C 1
ATOM 8786 O O . LEU B 1 322 ? 4.098 19.109 13.188 1 82.81 322 LEU B O 1
ATOM 8790 N N . ASP B 1 323 ? 6.129 19.547 13.914 1 81.12 323 ASP B N 1
ATOM 8791 C CA . ASP B 1 323 ? 5.789 20.953 14.133 1 81.12 323 ASP B CA 1
ATOM 8792 C C . ASP B 1 323 ? 5.516 21.656 12.805 1 81.12 323 ASP B C 1
ATOM 8794 O O . ASP B 1 323 ? 6.336 21.609 11.891 1 81.12 323 ASP B O 1
ATOM 8798 N N . SER B 1 324 ? 4.32 22.188 12.656 1 77 324 SER B N 1
ATOM 8799 C CA . SER B 1 324 ? 3.916 22.844 11.406 1 77 324 SER B CA 1
ATOM 8800 C C . SER B 1 324 ? 4.012 24.359 11.516 1 77 324 SER B C 1
ATOM 8802 O O . SER B 1 324 ? 3.691 25.078 10.57 1 77 324 SER B O 1
ATOM 8804 N N . ARG B 1 325 ? 4.48 24.953 12.586 1 73.69 325 ARG B N 1
ATOM 8805 C CA . ARG B 1 325 ? 4.613 26.406 12.758 1 73.69 325 ARG B CA 1
ATOM 8806 C C . ARG B 1 325 ? 5.836 26.922 12.023 1 73.69 325 ARG B C 1
ATOM 8808 O O . ARG B 1 325 ? 6.914 26.328 12.086 1 73.69 325 ARG B O 1
ATOM 8815 N N . VAL B 1 326 ? 5.578 27.75 11.055 1 77.19 326 VAL B N 1
ATOM 8816 C CA . VAL B 1 326 ? 6.68 28.328 10.289 1 77.19 326 VAL B CA 1
ATOM 8817 C C . VAL B 1 326 ? 6.633 29.859 10.391 1 77.19 326 VAL B C 1
ATOM 8819 O O . VAL B 1 326 ? 5.566 30.438 10.594 1 77.19 326 VAL B O 1
ATOM 8822 N N . SER B 1 327 ? 7.84 30.438 10.312 1 74.44 327 SER B N 1
ATOM 8823 C CA . SER B 1 327 ? 7.918 31.891 10.305 1 74.44 327 SER B CA 1
ATOM 8824 C C . SER B 1 327 ? 7.285 32.469 9.047 1 74.44 327 SER B C 1
ATOM 8826 O O . SER B 1 327 ? 7.23 31.812 8.008 1 74.44 327 SER B O 1
ATOM 8828 N N . PRO B 1 328 ? 6.73 33.656 9.133 1 70.81 328 PRO B N 1
ATOM 8829 C CA . PRO B 1 328 ? 6.086 34.281 7.98 1 70.81 328 PRO B CA 1
ATOM 8830 C C . PRO B 1 328 ? 7.047 34.5 6.812 1 70.81 328 PRO B C 1
ATOM 8832 O O . PRO B 1 328 ? 6.617 34.594 5.66 1 70.81 328 PRO B O 1
ATOM 8835 N N . ASP B 1 329 ? 8.352 34.562 7.043 1 72 329 ASP B N 1
ATOM 8836 C CA . ASP B 1 329 ? 9.336 34.812 5.992 1 72 329 ASP B CA 1
ATOM 8837 C C . ASP B 1 329 ? 9.75 33.531 5.301 1 72 329 ASP B C 1
ATOM 8839 O O . ASP B 1 329 ? 10.516 33.531 4.336 1 72 329 ASP B O 1
ATOM 8843 N N . THR B 1 330 ? 9.164 32.5 5.645 1 81.44 330 THR B N 1
ATOM 8844 C CA . THR B 1 330 ? 9.555 31.203 5.086 1 81.44 330 THR B CA 1
ATOM 8845 C C . THR B 1 330 ? 8.812 30.938 3.777 1 81.44 330 THR B C 1
ATOM 8847 O O . THR B 1 330 ? 7.664 31.344 3.611 1 81.44 330 THR B O 1
ATOM 8850 N N . ILE B 1 331 ? 9.594 30.469 2.828 1 87.56 331 ILE B N 1
ATOM 8851 C CA . ILE B 1 331 ? 9 30.047 1.564 1 87.56 331 ILE B CA 1
ATOM 8852 C C . ILE B 1 331 ? 8.266 28.719 1.76 1 87.56 331 ILE B C 1
ATOM 8854 O O . ILE B 1 331 ? 8.852 27.641 1.629 1 87.56 331 ILE B O 1
ATOM 8858 N N . LYS B 1 332 ? 7.035 28.766 1.987 1 86.69 332 LYS B N 1
ATOM 8859 C CA . LYS B 1 332 ? 6.238 27.625 2.398 1 86.69 332 LYS B CA 1
ATOM 8860 C C . LYS B 1 332 ? 6.062 26.625 1.246 1 86.69 332 LYS B C 1
ATOM 8862 O O . LYS B 1 332 ? 6.004 25.422 1.463 1 86.69 332 LYS B O 1
ATOM 8867 N N . CYS B 1 333 ? 6.078 27.078 0.022 1 92.56 333 CYS B N 1
ATOM 8868 C CA . CYS B 1 333 ? 5.754 26.219 -1.119 1 92.56 333 CYS B CA 1
ATOM 8869 C C . CYS B 1 333 ? 6.906 25.281 -1.436 1 92.56 333 CYS B C 1
ATOM 8871 O O . CYS B 1 333 ? 6.727 24.297 -2.16 1 92.56 333 CYS B O 1
ATOM 8873 N N . ILE B 1 334 ? 8.078 25.516 -0.905 1 94.31 334 ILE B N 1
ATOM 8874 C CA . ILE B 1 334 ? 9.242 24.703 -1.2 1 94.31 334 ILE B CA 1
ATOM 8875 C C . ILE B 1 334 ? 9.039 23.281 -0.643 1 94.31 334 ILE B C 1
ATOM 8877 O O . ILE B 1 334 ? 9.477 22.312 -1.249 1 94.31 334 ILE B O 1
ATOM 8881 N N . ASN B 1 335 ? 8.336 23.188 0.487 1 93 335 ASN B N 1
ATOM 8882 C CA . ASN B 1 335 ? 8.094 21.875 1.079 1 93 335 ASN B CA 1
ATOM 8883 C C . ASN B 1 335 ? 7.148 21.047 0.224 1 93 335 ASN B C 1
ATOM 8885 O O . ASN B 1 335 ? 7.309 19.828 0.12 1 93 335 ASN B O 1
ATOM 8889 N N . GLY B 1 336 ? 6.223 21.688 -0.36 1 94.44 336 GLY B N 1
ATOM 8890 C CA . GLY B 1 336 ? 5.344 20.984 -1.278 1 94.44 336 GLY B CA 1
ATOM 8891 C C . GLY B 1 336 ? 6.047 20.5 -2.533 1 94.44 336 GLY B C 1
ATOM 8892 O O . GLY B 1 336 ? 5.809 19.391 -3.002 1 94.44 336 GLY B O 1
ATOM 8893 N N . VAL B 1 337 ? 6.98 21.297 -3.033 1 96.25 337 VAL B N 1
ATOM 8894 C CA . VAL B 1 337 ? 7.746 20.938 -4.219 1 96.25 337 VAL B CA 1
ATOM 8895 C C . VAL B 1 337 ? 8.617 19.719 -3.914 1 96.25 337 VAL B C 1
ATOM 8897 O O . VAL B 1 337 ? 8.703 18.781 -4.719 1 96.25 337 VAL B O 1
ATOM 8900 N N . LYS B 1 338 ? 9.172 19.719 -2.746 1 96.88 338 LYS B N 1
ATOM 8901 C CA . LYS B 1 338 ? 10 18.594 -2.346 1 96.88 338 LYS B CA 1
ATOM 8902 C C . LYS B 1 338 ? 9.172 17.312 -2.223 1 96.88 338 LYS B C 1
ATOM 8904 O O . LYS B 1 338 ? 9.594 16.25 -2.668 1 96.88 338 LYS B O 1
ATOM 8909 N N . PHE B 1 339 ? 8.031 17.469 -1.62 1 95.38 339 PHE B N 1
ATOM 8910 C CA . PHE B 1 339 ? 7.168 16.312 -1.392 1 95.38 339 PHE B CA 1
ATOM 8911 C C . PHE B 1 339 ? 6.762 15.664 -2.713 1 95.38 339 PHE B C 1
ATOM 8913 O O . PHE B 1 339 ? 6.91 14.461 -2.893 1 95.38 339 PHE B O 1
ATOM 8920 N N . PHE B 1 340 ? 6.324 16.453 -3.67 1 95.81 340 PHE B N 1
ATOM 8921 C CA . PHE B 1 340 ? 5.824 15.914 -4.93 1 95.81 340 PHE B CA 1
ATOM 8922 C C . PHE B 1 340 ? 6.977 15.414 -5.797 1 95.81 340 PHE B C 1
ATOM 8924 O O . PHE B 1 340 ? 6.82 14.453 -6.551 1 95.81 340 PHE B O 1
ATOM 8931 N N . SER B 1 341 ? 8.117 16.031 -5.621 1 96.75 341 SER B N 1
ATOM 8932 C CA . SER B 1 341 ? 9.289 15.531 -6.336 1 96.75 341 SER B CA 1
ATOM 8933 C C . SER B 1 341 ? 9.734 14.18 -5.789 1 96.75 341 SER B C 1
ATOM 8935 O O . SER B 1 341 ? 10.07 13.281 -6.559 1 96.75 341 SER B O 1
ATOM 8937 N N . LEU B 1 342 ? 9.656 14.039 -4.477 1 97 342 LEU B N 1
ATOM 8938 C CA . LEU B 1 342 ? 10.023 12.773 -3.859 1 97 342 LEU B CA 1
ATOM 8939 C C . LEU B 1 342 ? 9.031 11.68 -4.242 1 97 342 LEU B C 1
ATOM 8941 O O . LEU B 1 342 ? 9.43 10.539 -4.516 1 97 342 LEU B O 1
ATOM 8945 N N . PHE B 1 343 ? 7.773 12.016 -4.254 1 95.38 343 PHE B N 1
ATOM 8946 C CA . PHE B 1 343 ? 6.75 11.047 -4.641 1 95.38 343 PHE B CA 1
ATOM 8947 C C . PHE B 1 343 ? 6.961 10.586 -6.078 1 95.38 343 PHE B C 1
ATOM 8949 O O . PHE B 1 343 ? 6.863 9.391 -6.371 1 95.38 343 PHE B O 1
ATOM 8956 N N . TRP B 1 344 ? 7.27 11.594 -6.906 1 95.94 344 TRP B N 1
ATOM 8957 C CA . TRP B 1 344 ? 7.523 11.289 -8.312 1 95.94 344 TRP B CA 1
ATOM 8958 C C . TRP B 1 344 ? 8.781 10.43 -8.461 1 95.94 344 TRP B C 1
ATOM 8960 O O . TRP B 1 344 ? 8.797 9.469 -9.234 1 95.94 344 TRP B O 1
ATOM 8970 N N . LEU B 1 345 ? 9.727 10.727 -7.734 1 96.56 345 LEU B N 1
ATOM 8971 C CA . LEU B 1 345 ? 10.977 9.977 -7.77 1 96.56 345 LEU B CA 1
ATOM 8972 C C . LEU B 1 345 ? 10.758 8.539 -7.312 1 96.56 345 LEU B C 1
ATOM 8974 O O . LEU B 1 345 ? 11.25 7.602 -7.945 1 96.56 345 LEU B O 1
ATOM 8978 N N . ILE B 1 346 ? 10.047 8.367 -6.27 1 96.56 346 ILE B N 1
ATOM 8979 C CA . ILE B 1 346 ? 9.805 7.031 -5.734 1 96.56 346 ILE B CA 1
ATOM 8980 C C . ILE B 1 346 ? 8.914 6.242 -6.695 1 96.56 346 ILE B C 1
ATOM 8982 O O . ILE B 1 346 ? 9.094 5.035 -6.867 1 96.56 346 ILE B O 1
ATOM 8986 N N . MET B 1 347 ? 8.016 6.941 -7.32 1 94.44 347 MET B N 1
ATOM 8987 C CA . MET B 1 347 ? 7.191 6.309 -8.344 1 94.44 347 MET B CA 1
ATOM 8988 C C . MET B 1 347 ? 8.055 5.781 -9.484 1 94.44 347 MET B C 1
ATOM 8990 O O . MET B 1 347 ? 7.887 4.641 -9.922 1 94.44 347 MET B O 1
ATOM 8994 N N . GLY B 1 348 ? 8.945 6.578 -9.898 1 92.56 348 GLY B N 1
ATOM 8995 C CA . GLY B 1 348 ? 9.836 6.176 -10.977 1 92.56 348 GLY B CA 1
ATOM 8996 C C . GLY B 1 348 ? 10.789 5.059 -10.578 1 92.56 348 GLY B C 1
ATOM 8997 O O . GLY B 1 348 ? 11 4.121 -11.344 1 92.56 348 GLY B O 1
ATOM 8998 N N . ASN B 1 349 ? 11.328 5.148 -9.359 1 94.06 349 ASN B N 1
ATOM 8999 C CA . ASN B 1 349 ? 12.227 4.102 -8.875 1 94.06 349 ASN B CA 1
ATOM 9000 C C . ASN B 1 349 ? 11.508 2.766 -8.734 1 94.06 349 ASN B C 1
ATOM 9002 O O . ASN B 1 349 ? 12.086 1.712 -9.008 1 94.06 349 ASN B O 1
ATOM 9006 N N . THR B 1 350 ? 10.312 2.846 -8.297 1 93 350 THR B N 1
ATOM 9007 C CA . THR B 1 350 ? 9.531 1.625 -8.141 1 93 350 THR B CA 1
ATOM 9008 C C . THR B 1 350 ? 9.312 0.943 -9.484 1 93 350 THR B C 1
ATOM 9010 O O . THR B 1 350 ? 9.359 -0.285 -9.578 1 93 350 THR B O 1
ATOM 9013 N N . GLY B 1 351 ? 9.062 1.765 -10.516 1 86.31 351 GLY B N 1
ATOM 9014 C CA . GLY B 1 351 ? 8.867 1.211 -11.844 1 86.31 351 GLY B CA 1
ATOM 9015 C C . GLY B 1 351 ? 10.148 0.692 -12.469 1 86.31 351 GLY B C 1
ATOM 9016 O O . GLY B 1 351 ? 10.172 -0.396 -13.047 1 86.31 351 GLY B O 1
ATOM 9017 N N . GLN B 1 352 ? 11.203 1.319 -12.234 1 84.69 352 GLN B N 1
ATOM 9018 C CA . GLN B 1 352 ? 12.453 0.979 -12.898 1 84.69 352 GLN B CA 1
ATOM 9019 C C . GLN B 1 352 ? 13.18 -0.142 -12.156 1 84.69 352 GLN B C 1
ATOM 9021 O O . GLN B 1 352 ? 13.844 -0.975 -12.781 1 84.69 352 GLN B O 1
ATOM 9026 N N . LEU B 1 353 ? 13.102 -0.151 -10.859 1 87.5 353 LEU B N 1
ATOM 9027 C CA . LEU B 1 353 ? 13.852 -1.119 -10.07 1 87.5 353 LEU B CA 1
ATOM 9028 C C . LEU B 1 353 ? 12.992 -2.336 -9.742 1 87.5 353 LEU B C 1
ATOM 9030 O O . LEU B 1 353 ? 13.383 -3.168 -8.914 1 87.5 353 LEU B O 1
ATOM 9034 N N . ARG B 1 354 ? 11.906 -2.43 -10.352 1 83.25 354 ARG B N 1
ATOM 9035 C CA . ARG B 1 354 ? 11.031 -3.576 -10.109 1 83.25 354 ARG B CA 1
ATOM 9036 C C . ARG B 1 354 ? 11.734 -4.883 -10.469 1 83.25 354 ARG B C 1
ATOM 9038 O O . ARG B 1 354 ? 12.57 -4.914 -11.375 1 83.25 354 ARG B O 1
ATOM 9045 N N . ALA B 1 355 ? 11.305 -5.879 -9.695 1 69.75 355 ALA B N 1
ATOM 9046 C CA . ALA B 1 355 ? 11.883 -7.195 -9.945 1 69.75 355 ALA B CA 1
ATOM 9047 C C . ALA B 1 355 ? 11.297 -7.828 -11.195 1 69.75 355 ALA B C 1
ATOM 9049 O O . ALA B 1 355 ? 10.25 -8.477 -11.141 1 69.75 355 ALA B O 1
ATOM 9050 N N . GLY B 1 356 ? 11.906 -7.598 -12.266 1 69.44 356 GLY B N 1
ATOM 9051 C CA . GLY B 1 356 ? 11.414 -8.188 -13.5 1 69.44 356 GLY B CA 1
ATOM 9052 C C . GLY B 1 356 ? 11.477 -9.703 -13.508 1 69.44 356 GLY B C 1
ATOM 9053 O O . GLY B 1 356 ? 10.672 -10.359 -14.18 1 69.44 356 GLY B O 1
ATOM 9054 N N . ASN B 1 357 ? 12.32 -10.219 -12.609 1 73.06 357 ASN B N 1
ATOM 9055 C CA . ASN B 1 357 ? 12.492 -11.664 -12.555 1 73.06 357 ASN B CA 1
ATOM 9056 C C . ASN B 1 357 ? 11.312 -12.336 -11.852 1 73.06 357 ASN B C 1
ATOM 9058 O O . ASN B 1 357 ? 11.078 -13.531 -12.039 1 73.06 357 ASN B O 1
ATOM 9062 N N . MET B 1 358 ? 10.609 -11.609 -11.086 1 83.56 358 MET B N 1
ATOM 9063 C CA . MET B 1 358 ? 9.477 -12.172 -10.344 1 83.56 358 MET B CA 1
ATOM 9064 C C . MET B 1 358 ? 8.156 -11.641 -10.891 1 83.56 358 MET B C 1
ATOM 9066 O O . MET B 1 358 ? 7.238 -11.336 -10.133 1 83.56 358 MET B O 1
ATOM 9070 N N . THR B 1 359 ? 8.156 -11.516 -12.273 1 82.62 359 THR B N 1
ATOM 9071 C CA . THR B 1 359 ? 6.926 -11.078 -12.922 1 82.62 359 THR B CA 1
ATOM 9072 C C . THR B 1 359 ? 6.438 -12.125 -13.922 1 82.62 359 THR B C 1
ATOM 9074 O O . THR B 1 359 ? 7.234 -12.711 -14.656 1 82.62 359 THR B O 1
ATOM 9077 N N . THR B 1 360 ? 5.07 -12.477 -13.961 1 81.44 360 THR B N 1
ATOM 9078 C CA . THR B 1 360 ? 4.527 -13.57 -14.75 1 81.44 360 THR B CA 1
ATOM 9079 C C . THR B 1 360 ? 3.996 -13.062 -16.094 1 81.44 360 THR B C 1
ATOM 9081 O O . THR B 1 360 ? 3.689 -13.859 -16.984 1 81.44 360 THR B O 1
ATOM 9084 N N . ASN B 1 361 ? 3.889 -11.805 -16.438 1 82.69 361 ASN B N 1
ATOM 9085 C CA . ASN B 1 361 ? 3.303 -11.297 -17.672 1 82.69 361 ASN B CA 1
ATOM 9086 C C . ASN B 1 361 ? 4.129 -10.148 -18.25 1 82.69 361 ASN B C 1
ATOM 9088 O O . ASN B 1 361 ? 3.629 -9.031 -18.406 1 82.69 361 ASN B O 1
ATOM 9092 N N . LEU B 1 362 ? 5.242 -10.555 -18.797 1 78.25 362 LEU B N 1
ATOM 9093 C CA . LEU B 1 362 ? 6.176 -9.555 -19.297 1 78.25 362 LEU B CA 1
ATOM 9094 C C . LEU B 1 362 ? 5.648 -8.914 -20.578 1 78.25 362 LEU B C 1
ATOM 9096 O O . LEU B 1 362 ? 5.957 -7.754 -20.875 1 78.25 362 LEU B O 1
ATOM 9100 N N . LYS B 1 363 ? 4.766 -9.664 -21.312 1 77.06 363 LYS B N 1
ATOM 9101 C CA . LYS B 1 363 ? 4.188 -9.102 -22.531 1 77.06 363 LYS B CA 1
ATOM 9102 C C . LYS B 1 363 ? 3.252 -7.938 -22.219 1 77.06 363 LYS B C 1
ATOM 9104 O O . LYS B 1 363 ? 3.289 -6.902 -22.891 1 77.06 363 LYS B O 1
ATOM 9109 N N . GLU B 1 364 ? 2.516 -8.133 -21.156 1 77.81 364 GLU B N 1
ATOM 9110 C CA . GLU B 1 364 ? 1.603 -7.07 -20.75 1 77.81 364 GLU B CA 1
ATOM 9111 C C . GLU B 1 364 ? 2.361 -5.895 -20.141 1 77.81 364 GLU B C 1
ATOM 9113 O O . GLU B 1 364 ? 1.939 -4.746 -20.281 1 77.81 364 GLU B O 1
ATOM 9118 N N . MET B 1 365 ? 3.42 -6.195 -19.484 1 75.69 365 MET B N 1
ATOM 9119 C CA . MET B 1 365 ? 4.23 -5.133 -18.891 1 75.69 365 MET B CA 1
ATOM 9120 C C . MET B 1 365 ? 4.832 -4.246 -19.984 1 75.69 365 MET B C 1
ATOM 9122 O O . MET B 1 365 ? 4.922 -3.027 -19.812 1 75.69 365 MET B O 1
ATOM 9126 N N . ARG B 1 366 ? 5.117 -4.785 -21.078 1 74.06 366 ARG B N 1
ATOM 9127 C CA . ARG B 1 366 ? 5.648 -4.031 -22.219 1 74.06 366 ARG B CA 1
ATOM 9128 C C . ARG B 1 366 ? 4.59 -3.098 -22.797 1 74.06 366 ARG B C 1
ATOM 9130 O O . ARG B 1 366 ? 4.895 -1.966 -23.172 1 74.06 366 ARG B O 1
ATOM 9137 N N . LYS B 1 367 ? 3.381 -3.584 -22.797 1 76.44 367 LYS B N 1
ATOM 9138 C CA . LYS B 1 367 ? 2.295 -2.748 -23.297 1 76.44 367 LYS B CA 1
ATOM 9139 C C . LYS B 1 367 ? 2.041 -1.56 -22.375 1 76.44 367 LYS B C 1
ATOM 9141 O O . LYS B 1 367 ? 1.615 -0.496 -22.828 1 76.44 367 LYS B O 1
ATOM 9146 N N . ALA B 1 368 ? 2.371 -1.817 -21.219 1 74.56 368 ALA B N 1
ATOM 9147 C CA . ALA B 1 368 ? 2.193 -0.731 -20.25 1 74.56 368 ALA B CA 1
ATOM 9148 C C . ALA B 1 368 ? 3.184 0.401 -20.516 1 74.56 368 ALA B C 1
ATOM 9150 O O . ALA B 1 368 ? 2.908 1.561 -20.203 1 74.56 368 ALA B O 1
ATOM 9151 N N . LEU B 1 369 ? 4.324 0.1 -21.156 1 71.75 369 LEU B N 1
ATOM 9152 C CA . LEU B 1 369 ? 5.355 1.09 -21.453 1 71.75 369 LEU B CA 1
ATOM 9153 C C . LEU B 1 369 ? 4.922 1.993 -22.609 1 71.75 369 LEU B C 1
ATOM 9155 O O . LEU B 1 369 ? 5.496 3.066 -22.812 1 71.75 369 LEU B O 1
ATOM 9159 N N . GLU B 1 370 ? 3.773 1.632 -23.25 1 77.19 370 GLU B N 1
ATOM 9160 C CA . GLU B 1 370 ? 3.312 2.391 -24.422 1 77.19 370 GLU B CA 1
ATOM 9161 C C . GLU B 1 370 ? 2.256 3.418 -24.016 1 77.19 370 GLU B C 1
ATOM 9163 O O . GLU B 1 370 ? 1.728 4.133 -24.875 1 77.19 370 GLU B O 1
ATOM 9168 N N . THR B 1 371 ? 2.117 3.477 -22.812 1 81.69 371 THR B N 1
ATOM 9169 C CA . THR B 1 371 ? 1.099 4.418 -22.359 1 81.69 371 THR B CA 1
ATOM 9170 C C . THR B 1 371 ? 1.741 5.688 -21.812 1 81.69 371 THR B C 1
ATOM 9172 O O . THR B 1 371 ? 2.857 5.648 -21.281 1 81.69 371 THR B O 1
ATOM 9175 N N . MET B 1 372 ? 1.04 6.82 -21.906 1 83.12 372 MET B N 1
ATOM 9176 C CA . MET B 1 372 ? 1.531 8.125 -21.469 1 83.12 372 MET B CA 1
ATOM 9177 C C . MET B 1 372 ? 1.664 8.18 -19.953 1 83.12 372 MET B C 1
ATOM 9179 O O . MET B 1 372 ? 2.539 8.867 -19.422 1 83.12 372 MET B O 1
ATOM 9183 N N . SER B 1 373 ? 0.887 7.453 -19.328 1 81.69 373 SER B N 1
ATOM 9184 C CA . SER B 1 373 ? 0.966 7.441 -17.875 1 81.69 373 SER B CA 1
ATOM 9185 C C . SER B 1 373 ? 2.262 6.793 -17.391 1 81.69 373 SER B C 1
ATOM 9187 O O . SER B 1 373 ? 2.85 7.23 -16.406 1 81.69 373 SER B O 1
ATOM 9189 N N . THR B 1 374 ? 2.727 5.863 -18.141 1 82.5 374 THR B N 1
ATOM 9190 C CA . THR B 1 374 ? 3.973 5.203 -17.766 1 82.5 374 THR B CA 1
ATOM 9191 C C . THR B 1 374 ? 5.176 6.082 -18.094 1 82.5 374 THR B C 1
ATOM 9193 O O . THR B 1 374 ? 6.203 6.02 -17.422 1 82.5 374 THR B O 1
ATOM 9196 N N . GLN B 1 375 ? 4.949 6.988 -19.047 1 84 375 GLN B N 1
ATOM 9197 C CA . GLN B 1 375 ? 6.02 7.926 -19.391 1 84 375 GLN B CA 1
ATOM 9198 C C . GLN B 1 375 ? 6.262 8.922 -18.25 1 84 375 GLN B C 1
ATOM 9200 O O . GLN B 1 375 ? 7.406 9.273 -17.969 1 84 375 GLN B O 1
ATOM 9205 N N . PHE B 1 376 ? 5.188 9.328 -17.672 1 87.5 376 PHE B N 1
ATOM 9206 C CA . PHE B 1 376 ? 5.297 10.227 -16.531 1 87.5 376 PHE B CA 1
ATOM 9207 C C . PHE B 1 376 ? 6.074 9.57 -15.391 1 87.5 376 PHE B C 1
ATOM 9209 O O . PHE B 1 376 ? 6.91 10.211 -14.75 1 87.5 376 PHE B O 1
ATOM 9216 N N . ILE B 1 377 ? 5.91 8.281 -15.266 1 86.56 377 ILE B N 1
ATOM 9217 C CA . ILE B 1 377 ? 6.555 7.551 -14.18 1 86.56 377 ILE B CA 1
ATOM 9218 C C . ILE B 1 377 ? 8.031 7.344 -14.508 1 86.56 377 ILE B C 1
ATOM 9220 O O . ILE B 1 377 ? 8.891 7.449 -13.625 1 86.56 377 ILE B O 1
ATOM 9224 N N . LEU B 1 378 ? 8.359 7.199 -15.734 1 84.44 378 LEU B N 1
ATOM 9225 C CA . LEU B 1 378 ? 9.711 6.824 -16.125 1 84.44 378 LEU B CA 1
ATOM 9226 C C . LEU B 1 378 ? 10.609 8.055 -16.203 1 84.44 378 LEU B C 1
ATOM 9228 O O . LEU B 1 378 ? 11.836 7.938 -16.078 1 84.44 378 LEU B O 1
ATOM 9232 N N . ASN B 1 379 ? 10.031 9.211 -16.406 1 89.69 379 ASN B N 1
ATOM 9233 C CA . ASN B 1 379 ? 10.844 10.422 -16.469 1 89.69 379 ASN B CA 1
ATOM 9234 C C . ASN B 1 379 ? 11.086 11 -15.078 1 89.69 379 ASN B C 1
ATOM 9236 O O . ASN B 1 379 ? 10.891 12.195 -14.852 1 89.69 379 ASN B O 1
ATOM 9240 N N . LYS B 1 380 ? 11.602 10.195 -14.211 1 90.12 380 LYS B N 1
ATOM 9241 C CA . LYS B 1 380 ? 11.781 10.539 -12.805 1 90.12 380 LYS B CA 1
ATOM 9242 C C . LYS B 1 380 ? 13 11.438 -12.609 1 90.12 380 LYS B C 1
ATOM 9244 O O . LYS B 1 380 ? 13.156 12.062 -11.555 1 90.12 380 LYS B O 1
ATOM 9249 N N . ASP B 1 381 ? 13.891 11.531 -13.539 1 91.31 381 ASP B N 1
ATOM 9250 C CA . ASP B 1 381 ? 15.109 12.32 -13.406 1 91.31 381 ASP B CA 1
ATOM 9251 C C . ASP B 1 381 ? 14.781 13.805 -13.25 1 91.31 381 ASP B C 1
ATOM 9253 O O . ASP B 1 381 ? 15.539 14.547 -12.617 1 91.31 381 ASP B O 1
ATOM 9257 N N . LEU B 1 382 ? 13.703 14.18 -13.805 1 94.81 382 LEU B N 1
ATOM 9258 C CA . LEU B 1 382 ? 13.273 15.562 -13.664 1 94.81 382 LEU B CA 1
ATOM 9259 C C . LEU B 1 382 ? 12.93 15.883 -12.219 1 94.81 382 LEU B C 1
ATOM 9261 O O . LEU B 1 382 ? 13.07 17.031 -11.773 1 94.81 382 LEU B O 1
ATOM 9265 N N . ALA B 1 383 ? 12.438 14.875 -11.531 1 95.75 383 ALA B N 1
ATOM 9266 C CA . ALA B 1 383 ? 12.141 15.062 -10.117 1 95.75 383 ALA B CA 1
ATOM 9267 C C . ALA B 1 383 ? 13.414 15.359 -9.32 1 95.75 383 ALA B C 1
ATOM 9269 O O . ALA B 1 383 ? 13.391 16.156 -8.383 1 95.75 383 ALA B O 1
ATOM 9270 N N . VAL B 1 384 ? 14.492 14.734 -9.664 1 95.69 384 VAL B N 1
ATOM 9271 C CA . VAL B 1 384 ? 15.773 14.969 -9.008 1 95.69 384 VAL B CA 1
ATOM 9272 C C . VAL B 1 384 ? 16.234 16.391 -9.273 1 95.69 384 VAL B C 1
ATOM 9274 O O . VAL B 1 384 ? 16.781 17.062 -8.383 1 95.69 384 VAL B O 1
ATOM 9277 N N . ASP B 1 385 ? 16.016 16.891 -10.43 1 96.31 385 ASP B N 1
ATOM 9278 C CA . ASP B 1 385 ? 16.406 18.266 -10.781 1 96.31 385 ASP B CA 1
ATOM 9279 C C . ASP B 1 385 ? 15.594 19.281 -9.984 1 96.31 385 ASP B C 1
ATOM 9281 O O . ASP B 1 385 ? 16.109 20.328 -9.594 1 96.31 385 ASP B O 1
ATOM 9285 N N . SER B 1 386 ? 14.336 18.953 -9.789 1 96.88 386 SER B N 1
ATOM 9286 C CA . SER B 1 386 ? 13.531 19.828 -8.953 1 96.88 386 SER B CA 1
ATOM 9287 C C . SER B 1 386 ? 14.055 19.859 -7.52 1 96.88 386 SER B C 1
ATOM 9289 O O . SER B 1 386 ? 14.016 20.906 -6.859 1 96.88 386 SER B O 1
ATOM 9291 N N . LEU B 1 387 ? 14.523 18.766 -7.051 1 97.19 387 LEU B N 1
ATOM 9292 C CA . LEU B 1 387 ? 15.102 18.703 -5.715 1 97.19 387 LEU B CA 1
ATOM 9293 C C . LEU B 1 387 ? 16.422 19.484 -5.656 1 97.19 387 LEU B C 1
ATOM 9295 O O . LEU B 1 387 ? 16.719 20.109 -4.641 1 97.19 387 LEU B O 1
ATOM 9299 N N . CYS B 1 388 ? 17.156 19.484 -6.766 1 97.38 388 CYS B N 1
ATOM 9300 C CA . CYS B 1 388 ? 18.391 20.25 -6.844 1 97.38 388 CYS B CA 1
ATOM 9301 C C . CYS B 1 388 ? 18.109 21.75 -6.816 1 97.38 388 CYS B C 1
ATOM 9303 O O . CYS B 1 388 ? 18.828 22.5 -6.168 1 97.38 388 CYS B O 1
ATOM 9305 N N . VAL B 1 389 ? 17.062 22.125 -7.48 1 97.94 389 VAL B N 1
ATOM 9306 C CA . VAL B 1 389 ? 16.656 23.531 -7.473 1 97.94 389 VAL B CA 1
ATOM 9307 C C . VAL B 1 389 ? 16.312 23.953 -6.047 1 97.94 389 VAL B C 1
ATOM 9309 O O . VAL B 1 389 ? 16.766 25 -5.582 1 97.94 389 VAL B O 1
ATOM 9312 N N . THR B 1 390 ? 15.516 23.141 -5.359 1 97.06 390 THR B N 1
ATOM 9313 C CA . THR B 1 390 ? 15.102 23.484 -4.004 1 97.06 390 THR B CA 1
ATOM 9314 C C . THR B 1 390 ? 16.297 23.531 -3.061 1 97.06 390 THR B C 1
ATOM 9316 O O . THR B 1 390 ? 16.375 24.391 -2.182 1 97.06 390 THR B O 1
ATOM 9319 N N . ALA B 1 391 ? 17.25 22.641 -3.244 1 96.69 391 ALA B N 1
ATOM 9320 C CA . ALA B 1 391 ? 18.453 22.656 -2.432 1 96.69 391 ALA B CA 1
ATOM 9321 C C . ALA B 1 391 ? 19.281 23.922 -2.678 1 96.69 391 ALA B C 1
ATOM 9323 O O . ALA B 1 391 ? 19.766 24.547 -1.734 1 96.69 391 ALA B O 1
ATOM 9324 N N . GLY B 1 392 ? 19.375 24.328 -3.943 1 97.19 392 GLY B N 1
ATOM 9325 C CA . GLY B 1 392 ? 20.078 25.562 -4.27 1 97.19 392 GLY B CA 1
ATOM 9326 C C . GLY B 1 392 ? 19.438 26.781 -3.65 1 97.19 392 GLY B C 1
ATOM 9327 O O . GLY B 1 392 ? 20.141 27.641 -3.094 1 97.19 392 GLY B O 1
ATOM 9328 N N . VAL B 1 393 ? 18.141 26.828 -3.709 1 96.12 393 VAL B N 1
ATOM 9329 C CA . VAL B 1 393 ? 17.422 27.953 -3.133 1 96.12 393 VAL B CA 1
ATOM 9330 C C . VAL B 1 393 ? 17.688 28.031 -1.631 1 96.12 393 VAL B C 1
ATOM 9332 O O . VAL B 1 393 ? 17.969 29.109 -1.099 1 96.12 393 VAL B O 1
ATOM 9335 N N . LEU B 1 394 ? 17.641 26.906 -1.002 1 93.69 394 LEU B N 1
ATOM 9336 C CA . LEU B 1 394 ? 17.781 26.859 0.448 1 93.69 394 LEU B CA 1
ATOM 9337 C C . LEU B 1 394 ? 19.219 27.203 0.86 1 93.69 394 LEU B C 1
ATOM 9339 O O . LEU B 1 394 ? 19.422 27.875 1.866 1 93.69 394 LEU B O 1
ATOM 9343 N N . PHE B 1 395 ? 20.219 26.75 0.104 1 95.69 395 PHE B N 1
ATOM 9344 C CA . PHE B 1 395 ? 21.609 27.062 0.406 1 95.69 395 PHE B CA 1
ATOM 9345 C C . PHE B 1 395 ? 21.875 28.547 0.266 1 95.69 395 PHE B C 1
ATOM 9347 O O . PHE B 1 395 ? 22.469 29.172 1.159 1 95.69 395 PHE B O 1
ATOM 9354 N N . ALA B 1 396 ? 21.391 29.109 -0.811 1 95.19 396 ALA B N 1
ATOM 9355 C CA . ALA B 1 396 ? 21.609 30.531 -1.053 1 95.19 396 ALA B CA 1
ATOM 9356 C C . ALA B 1 396 ? 20.859 31.375 -0.034 1 95.19 396 ALA B C 1
ATOM 9358 O O . ALA B 1 396 ? 21.422 32.344 0.519 1 95.19 396 ALA B O 1
ATOM 9359 N N . PHE B 1 397 ? 19.656 31.031 0.171 1 90.19 397 PHE B N 1
ATOM 9360 C CA . PHE B 1 397 ? 18.828 31.781 1.107 1 90.19 397 PHE B CA 1
ATOM 9361 C C . PHE B 1 397 ? 19.375 31.672 2.525 1 90.19 397 PHE B C 1
ATOM 9363 O O . PHE B 1 397 ? 19.406 32.656 3.26 1 90.19 397 PHE B O 1
ATOM 9370 N N . GLY B 1 398 ? 19.859 30.531 2.934 1 89.69 398 GLY B N 1
ATOM 9371 C CA . GLY B 1 398 ? 20.406 30.328 4.262 1 89.69 398 GLY B CA 1
ATOM 9372 C C . GLY B 1 398 ? 21.719 31.031 4.484 1 89.69 398 GLY B C 1
ATOM 9373 O O . GLY B 1 398 ? 21.969 31.594 5.559 1 89.69 398 GLY B O 1
ATOM 9374 N N . LEU B 1 399 ? 22.547 31.094 3.516 1 93.31 399 LEU B N 1
ATOM 9375 C CA . LEU B 1 399 ? 23.875 31.688 3.613 1 93.31 399 LEU B CA 1
ATOM 9376 C C . LEU B 1 399 ? 23.797 33.219 3.561 1 93.31 399 LEU B C 1
ATOM 9378 O O . LEU B 1 399 ? 24.562 33.906 4.234 1 93.31 399 LEU B O 1
ATOM 9382 N N . SER B 1 400 ? 22.812 33.75 2.842 1 90.25 400 SER B N 1
ATOM 9383 C CA . SER B 1 400 ? 22.781 35.188 2.576 1 90.25 400 SER B CA 1
ATOM 9384 C C . SER B 1 400 ? 21.906 35.938 3.59 1 90.25 400 SER B C 1
ATOM 9386 O O . SER B 1 400 ? 21.828 37.156 3.576 1 90.25 400 SER B O 1
ATOM 9388 N N . LYS B 1 401 ? 21.297 35.219 4.371 1 80.75 401 LYS B N 1
ATOM 9389 C CA . LYS B 1 401 ? 20.344 35.812 5.301 1 80.75 401 LYS B CA 1
ATOM 9390 C C . LYS B 1 401 ? 21.031 36.781 6.238 1 80.75 401 LYS B C 1
ATOM 9392 O O . LYS B 1 401 ? 20.469 37.844 6.539 1 80.75 401 LYS B O 1
ATOM 9397 N N . PHE B 1 402 ? 22.219 36.375 6.738 1 80.38 402 PHE B N 1
ATOM 9398 C CA . PHE B 1 402 ? 22.953 37.25 7.645 1 80.38 402 PHE B CA 1
ATOM 9399 C C . PHE B 1 402 ? 24.344 37.531 7.113 1 80.38 402 PHE B C 1
ATOM 9401 O O . PHE B 1 402 ? 24.859 36.781 6.281 1 80.38 402 PHE B O 1
ATOM 9408 N N . ASP B 1 403 ? 24.828 38.656 7.562 1 81.06 403 ASP B N 1
ATOM 9409 C CA . ASP B 1 403 ? 26.156 39.031 7.113 1 81.06 403 ASP B CA 1
ATOM 9410 C C . ASP B 1 403 ? 27.219 38.531 8.094 1 81.06 403 ASP B C 1
ATOM 9412 O O . ASP B 1 403 ? 26.938 38.344 9.281 1 81.06 403 ASP B O 1
ATOM 9416 N N . GLY B 1 404 ? 28.406 38.156 7.621 1 86 404 GLY B N 1
ATOM 9417 C CA . GLY B 1 404 ? 29.516 37.812 8.484 1 86 404 GLY B CA 1
ATOM 9418 C C . GLY B 1 404 ? 30.094 36.438 8.188 1 86 404 GLY B C 1
ATOM 9419 O O . GLY B 1 404 ? 29.375 35.531 7.77 1 86 404 GLY B O 1
ATOM 9420 N N . THR B 1 405 ? 31.328 36.344 8.344 1 87.56 405 THR B N 1
ATOM 9421 C CA . THR B 1 405 ? 32.062 35.094 8.125 1 87.56 405 THR B CA 1
ATOM 9422 C C . THR B 1 405 ? 31.672 34.062 9.188 1 87.56 405 THR B C 1
ATOM 9424 O O . THR B 1 405 ? 31.672 32.875 8.914 1 87.56 405 THR B O 1
ATOM 9427 N N . LYS B 1 406 ? 31.312 34.5 10.32 1 86.62 406 LYS B N 1
ATOM 9428 C CA . LYS B 1 406 ? 30.922 33.594 11.391 1 86.62 406 LYS B CA 1
ATOM 9429 C C . LYS B 1 406 ? 29.609 32.875 11.07 1 86.62 406 LYS B C 1
ATOM 9431 O O . LYS B 1 406 ? 29.438 31.703 11.359 1 86.62 406 LYS B O 1
ATOM 9436 N N . HIS B 1 407 ? 28.766 33.625 10.438 1 89.88 407 HIS B N 1
ATOM 9437 C CA . HIS B 1 407 ? 27.484 33.031 10.062 1 89.88 407 HIS B CA 1
ATOM 9438 C C . HIS B 1 407 ? 27.656 31.969 8.984 1 89.88 407 HIS B C 1
ATOM 9440 O O . HIS B 1 407 ? 27.047 30.906 9.047 1 89.88 407 HIS B O 1
ATOM 9446 N N . VAL B 1 408 ? 28.484 32.281 8.062 1 92.94 408 VAL B N 1
ATOM 9447 C CA . VAL B 1 408 ? 28.703 31.375 6.949 1 92.94 408 VAL B CA 1
ATOM 9448 C C . VAL B 1 408 ? 29.328 30.078 7.469 1 92.94 408 VAL B C 1
ATOM 9450 O O . VAL B 1 408 ? 28.938 28.984 7.051 1 92.94 408 VAL B O 1
ATOM 9453 N N . LEU B 1 409 ? 30.266 30.203 8.359 1 89.88 409 LEU B N 1
ATOM 9454 C CA . LEU B 1 409 ? 30.922 29.031 8.922 1 89.88 409 LEU B CA 1
ATOM 9455 C C . LEU B 1 409 ? 29.953 28.219 9.781 1 89.88 409 LEU B C 1
ATOM 9457 O O . LEU B 1 409 ? 29.953 26.984 9.719 1 89.88 409 LEU B O 1
ATOM 9461 N N . LYS B 1 410 ? 29.172 28.891 10.516 1 87.88 410 LYS B N 1
ATOM 9462 C CA . LYS B 1 410 ? 28.203 28.203 11.367 1 87.88 410 LYS B CA 1
ATOM 9463 C C . LYS B 1 410 ? 27.172 27.453 10.539 1 87.88 410 LYS B C 1
ATOM 9465 O O . LYS B 1 410 ? 26.828 26.312 10.836 1 87.88 410 LYS B O 1
ATOM 9470 N N . TYR B 1 411 ? 26.688 28.109 9.516 1 91.31 411 TYR B N 1
ATOM 9471 C CA . TYR B 1 411 ? 25.688 27.5 8.656 1 91.31 411 TYR B CA 1
ATOM 9472 C C . TYR B 1 411 ? 26.25 26.281 7.934 1 91.31 411 TYR B C 1
ATOM 9474 O O . TYR B 1 411 ? 25.594 25.234 7.855 1 91.31 411 TYR B O 1
ATOM 9482 N N . THR B 1 412 ? 27.438 26.438 7.414 1 92.5 412 THR B N 1
ATOM 9483 C CA . THR B 1 412 ? 28.078 25.344 6.676 1 92.5 412 THR B CA 1
ATOM 9484 C C . THR B 1 412 ? 28.375 24.172 7.594 1 92.5 412 THR B C 1
ATOM 9486 O O . THR B 1 412 ? 28.141 23.016 7.223 1 92.5 412 THR B O 1
ATOM 9489 N N . LEU B 1 413 ? 28.797 24.438 8.773 1 88.69 413 LEU B N 1
ATOM 9490 C CA . LEU B 1 413 ? 29.094 23.375 9.719 1 88.69 413 LEU B CA 1
ATOM 9491 C C . LEU B 1 413 ? 27.828 22.672 10.18 1 88.69 413 LEU B C 1
ATOM 9493 O O . LEU B 1 413 ? 27.812 21.453 10.375 1 88.69 413 LEU B O 1
ATOM 9497 N N . HIS B 1 414 ? 26.828 23.406 10.328 1 88.88 414 HIS B N 1
ATOM 9498 C CA . HIS B 1 414 ? 25.547 22.828 10.727 1 88.88 414 HIS B CA 1
ATOM 9499 C C . HIS B 1 414 ? 25 21.875 9.656 1 88.88 414 HIS B C 1
ATOM 9501 O O . HIS B 1 414 ? 24.531 20.781 9.977 1 88.88 414 HIS B O 1
ATOM 9507 N N . ARG B 1 415 ? 25.109 22.297 8.453 1 90.75 415 ARG B N 1
ATOM 9508 C CA . ARG B 1 415 ? 24.641 21.469 7.348 1 90.75 415 ARG B CA 1
ATOM 9509 C C . ARG B 1 415 ? 25.484 20.203 7.227 1 90.75 415 ARG B C 1
ATOM 9511 O O . ARG B 1 415 ? 24.953 19.125 6.961 1 90.75 415 ARG B O 1
ATOM 9518 N N . LEU B 1 416 ? 26.734 20.359 7.426 1 90.94 416 LEU B N 1
ATOM 9519 C CA . LEU B 1 416 ? 27.641 19.219 7.328 1 90.94 416 LEU B CA 1
ATOM 9520 C C . LEU B 1 416 ? 27.406 18.234 8.477 1 90.94 416 LEU B C 1
ATOM 9522 O O . LEU B 1 416 ? 27.375 17.016 8.273 1 90.94 416 LEU B O 1
ATOM 9526 N N . THR B 1 417 ? 27.156 18.734 9.633 1 88.62 417 THR B N 1
ATOM 9527 C CA . THR B 1 417 ? 26.969 17.875 10.797 1 88.62 417 THR B CA 1
ATOM 9528 C C . THR B 1 417 ? 25.609 17.203 10.75 1 88.62 417 THR B C 1
ATOM 9530 O O . THR B 1 417 ? 25.453 16.094 11.273 1 88.62 417 THR B O 1
ATOM 9533 N N . LYS B 1 418 ? 24.719 17.797 10.117 1 88.44 418 LYS B N 1
ATOM 9534 C CA . LYS B 1 418 ? 23.391 17.234 10 1 88.44 418 LYS B CA 1
ATOM 9535 C C . LYS B 1 418 ? 23.344 16.141 8.938 1 88.44 418 LYS B C 1
ATOM 9537 O O . LYS B 1 418 ? 22.578 15.18 9.062 1 88.44 418 LYS B O 1
ATOM 9542 N N . THR B 1 419 ? 24.234 16.156 7.988 1 93.19 419 THR B N 1
ATOM 9543 C CA . THR B 1 419 ? 24.094 15.281 6.828 1 93.19 419 THR B CA 1
ATOM 9544 C C . THR B 1 419 ? 25.188 14.203 6.832 1 93.19 419 THR B C 1
ATOM 9546 O O . THR B 1 419 ? 24.891 13.023 6.641 1 93.19 419 THR B O 1
ATOM 9549 N N . LEU B 1 420 ? 26.406 14.484 7.152 1 95 420 LEU B N 1
ATOM 9550 C CA . LEU B 1 420 ? 27.531 13.609 6.879 1 95 420 LEU B CA 1
ATOM 9551 C C . LEU B 1 420 ? 27.578 12.445 7.867 1 95 420 LEU B C 1
ATOM 9553 O O . LEU B 1 420 ? 27.703 11.289 7.465 1 95 420 LEU B O 1
ATOM 9557 N N . PRO B 1 421 ? 27.391 12.711 9.148 1 93.62 421 PRO B N 1
ATOM 9558 C CA . PRO B 1 421 ? 27.438 11.555 10.047 1 93.62 421 PRO B CA 1
ATOM 9559 C C . PRO B 1 421 ? 26.312 10.555 9.773 1 93.62 421 PRO B C 1
ATOM 9561 O O . PRO B 1 421 ? 26.531 9.344 9.812 1 93.62 421 PRO B O 1
ATOM 9564 N N . CYS B 1 422 ? 25.203 11.086 9.516 1 94.56 422 CYS B N 1
ATOM 9565 C CA . CYS B 1 422 ? 24.078 10.219 9.195 1 94.56 422 CYS B CA 1
ATOM 9566 C C . CYS B 1 422 ? 24.344 9.422 7.926 1 94.56 422 CYS B C 1
ATOM 9568 O O . CYS B 1 422 ? 24.094 8.211 7.883 1 94.56 422 CYS B O 1
ATOM 9570 N N . TYR B 1 423 ? 24.938 10.086 6.941 1 95.94 423 TYR B N 1
ATOM 9571 C CA . TYR B 1 423 ? 25.25 9.43 5.676 1 95.94 423 TYR B CA 1
ATOM 9572 C C . TYR B 1 423 ? 26.297 8.336 5.863 1 95.94 423 TYR B C 1
ATOM 9574 O O . TYR B 1 423 ? 26.156 7.23 5.344 1 95.94 423 TYR B O 1
ATOM 9582 N N . TYR B 1 424 ? 27.297 8.617 6.637 1 96.38 424 TYR B N 1
ATOM 9583 C CA . TYR B 1 424 ? 28.391 7.676 6.828 1 96.38 424 TYR B CA 1
ATOM 9584 C C . TYR B 1 424 ? 27.938 6.453 7.617 1 96.38 424 TYR B C 1
ATOM 9586 O O . TYR B 1 424 ? 28.266 5.32 7.258 1 96.38 424 TYR B O 1
ATOM 9594 N N . LEU B 1 425 ? 27.203 6.664 8.617 1 96.31 425 LEU B N 1
ATOM 9595 C CA . LEU B 1 425 ? 26.719 5.547 9.422 1 96.31 425 LEU B CA 1
ATOM 9596 C C . LEU B 1 425 ? 25.719 4.707 8.641 1 96.31 425 LEU B C 1
ATOM 9598 O O . LEU B 1 425 ? 25.703 3.479 8.75 1 96.31 425 LEU B O 1
ATOM 9602 N N . LEU B 1 426 ? 24.906 5.383 7.875 1 95.62 426 LEU B N 1
ATOM 9603 C CA . LEU B 1 426 ? 23.938 4.656 7.055 1 95.62 426 LEU B CA 1
ATOM 9604 C C . LEU B 1 426 ? 24.641 3.838 5.98 1 95.62 426 LEU B C 1
ATOM 9606 O O . LEU B 1 426 ? 24.266 2.689 5.727 1 95.62 426 LEU B O 1
ATOM 9610 N N . LEU B 1 427 ? 25.672 4.461 5.34 1 95.69 427 LEU B N 1
ATOM 9611 C CA . LEU B 1 427 ? 26.469 3.768 4.336 1 95.69 427 LEU B CA 1
ATOM 9612 C C . LEU B 1 427 ? 27.109 2.516 4.918 1 95.69 427 LEU B C 1
ATOM 9614 O O . LEU B 1 427 ? 27.047 1.443 4.312 1 95.69 427 LEU B O 1
ATOM 9618 N N . TRP B 1 428 ? 27.625 2.701 6.066 1 94.94 428 TRP B N 1
ATOM 9619 C CA . TRP B 1 428 ? 28.297 1.595 6.746 1 94.94 428 TRP B CA 1
ATOM 9620 C C . TRP B 1 428 ? 27.297 0.51 7.129 1 94.94 428 TRP B C 1
ATOM 9622 O O . TRP B 1 428 ? 27.531 -0.677 6.902 1 94.94 428 TRP B O 1
ATOM 9632 N N . PHE B 1 429 ? 26.188 0.838 7.582 1 94.75 429 PHE B N 1
ATOM 9633 C CA . PHE B 1 429 ? 25.156 -0.108 8 1 94.75 429 PHE B CA 1
ATOM 9634 C C . PHE B 1 429 ? 24.609 -0.873 6.805 1 94.75 429 PHE B C 1
ATOM 9636 O O . PHE B 1 429 ? 24.453 -2.096 6.859 1 94.75 429 PHE B O 1
ATOM 9643 N N . LEU B 1 430 ? 24.312 -0.158 5.738 1 95.31 430 LEU B N 1
ATOM 9644 C CA . LEU B 1 430 ? 23.75 -0.798 4.559 1 95.31 430 LEU B CA 1
ATOM 9645 C C . LEU B 1 430 ? 24.75 -1.747 3.914 1 95.31 430 LEU B C 1
ATOM 9647 O O . LEU B 1 430 ? 24.391 -2.844 3.484 1 95.31 430 LEU B O 1
ATOM 9651 N N . ALA B 1 431 ? 25.969 -1.378 3.918 1 93.31 431 ALA B N 1
ATOM 9652 C CA . ALA B 1 431 ? 27 -2.191 3.283 1 93.31 431 ALA B CA 1
ATOM 9653 C C . ALA B 1 431 ? 27.234 -3.492 4.051 1 93.31 431 ALA B C 1
ATOM 9655 O O . ALA B 1 431 ? 27.453 -4.543 3.447 1 93.31 431 ALA B O 1
ATOM 9656 N N . LYS B 1 432 ? 26.984 -3.465 5.352 1 92.12 432 LYS B N 1
ATOM 9657 C CA . LYS B 1 432 ? 27.375 -4.633 6.129 1 92.12 432 LYS B CA 1
ATOM 9658 C C . LYS B 1 432 ? 26.172 -5.398 6.645 1 92.12 432 LYS B C 1
ATOM 9660 O O . LYS B 1 432 ? 26.219 -6.617 6.812 1 92.12 432 LYS B O 1
ATOM 9665 N N . CYS B 1 433 ? 25.094 -4.723 6.863 1 92.31 433 CYS B N 1
ATOM 9666 C CA . CYS B 1 433 ? 24 -5.371 7.582 1 92.31 433 CYS B CA 1
ATOM 9667 C C . CYS B 1 433 ? 22.781 -5.566 6.672 1 92.31 433 CYS B C 1
ATOM 9669 O O . CYS B 1 433 ? 21.891 -6.344 6.988 1 92.31 433 CYS B O 1
ATOM 9671 N N . PHE B 1 434 ? 22.656 -4.98 5.527 1 92.88 434 PHE B N 1
ATOM 9672 C CA . PHE B 1 434 ? 21.453 -5.027 4.703 1 92.88 434 PHE B CA 1
ATOM 9673 C C . PHE B 1 434 ? 21.188 -6.445 4.215 1 92.88 434 PHE B C 1
ATOM 9675 O O . PHE B 1 434 ? 20.047 -6.895 4.184 1 92.88 434 PHE B O 1
ATOM 9682 N N . ALA B 1 435 ? 22.203 -7.199 3.836 1 89.75 435 ALA B N 1
ATOM 9683 C CA . ALA B 1 435 ? 22.078 -8.547 3.295 1 89.75 435 ALA B CA 1
ATOM 9684 C C . ALA B 1 435 ? 21.484 -9.5 4.328 1 89.75 435 ALA B C 1
ATOM 9686 O O . ALA B 1 435 ? 20.875 -10.516 3.973 1 89.75 435 ALA B O 1
ATOM 9687 N N . GLY B 1 436 ? 21.578 -9.117 5.629 1 89.31 436 GLY B N 1
ATOM 9688 C CA . GLY B 1 436 ? 21.094 -9.992 6.688 1 89.31 436 GLY B CA 1
ATOM 9689 C C . GLY B 1 436 ? 19.688 -9.656 7.141 1 89.31 436 GLY B C 1
ATOM 9690 O O . GLY B 1 436 ? 19.109 -10.352 7.988 1 89.31 436 GLY B O 1
ATOM 9691 N N . LEU B 1 437 ? 19.031 -8.734 6.539 1 90.06 437 LEU B N 1
ATOM 9692 C CA . LEU B 1 437 ? 17.734 -8.242 7.023 1 90.06 437 LEU B CA 1
ATOM 9693 C C . LEU B 1 437 ? 16.594 -9.016 6.398 1 90.06 437 LEU B C 1
ATOM 9695 O O . LEU B 1 437 ? 15.461 -8.969 6.895 1 90.06 437 LEU B O 1
ATOM 9699 N N . GLY B 1 438 ? 16.859 -9.766 5.34 1 89.75 438 GLY B N 1
ATOM 9700 C CA . GLY B 1 438 ? 15.75 -10.422 4.668 1 89.75 438 GLY B CA 1
ATOM 9701 C C . GLY B 1 438 ? 16.094 -11.812 4.164 1 89.75 438 GLY B C 1
ATOM 9702 O O . GLY B 1 438 ? 17.219 -12.273 4.316 1 89.75 438 GLY B O 1
ATOM 9703 N N . THR B 1 439 ? 15.031 -12.5 3.76 1 90.94 439 THR B N 1
ATOM 9704 C CA . THR B 1 439 ? 15.141 -13.812 3.129 1 90.94 439 THR B CA 1
ATOM 9705 C C . THR B 1 439 ? 14.125 -13.953 1.996 1 90.94 439 THR B C 1
ATOM 9707 O O . THR B 1 439 ? 13.117 -13.242 1.968 1 90.94 439 THR B O 1
ATOM 9710 N N . GLY B 1 440 ? 14.508 -14.75 1.005 1 89.88 440 GLY B N 1
ATOM 9711 C CA . GLY B 1 440 ? 13.633 -14.984 -0.133 1 89.88 440 GLY B CA 1
ATOM 9712 C C . GLY B 1 440 ? 14.359 -15.57 -1.332 1 89.88 440 GLY B C 1
ATOM 9713 O O . GLY B 1 440 ? 15.594 -15.648 -1.341 1 89.88 440 GLY B O 1
ATOM 9714 N N . PRO B 1 441 ? 13.633 -15.969 -2.305 1 89.56 441 PRO B N 1
ATOM 9715 C CA . PRO B 1 441 ? 14.234 -16.594 -3.48 1 89.56 441 PRO B CA 1
ATOM 9716 C C . PRO B 1 441 ? 15.203 -15.664 -4.211 1 89.56 441 PRO B C 1
ATOM 9718 O O . PRO B 1 441 ? 16.266 -16.109 -4.66 1 89.56 441 PRO B O 1
ATOM 9721 N N . THR B 1 442 ? 14.859 -14.375 -4.332 1 89.31 442 THR B N 1
ATOM 9722 C CA . THR B 1 442 ? 15.703 -13.445 -5.074 1 89.31 442 THR B CA 1
ATOM 9723 C C . THR B 1 442 ? 16.406 -12.484 -4.125 1 89.31 442 THR B C 1
ATOM 9725 O O . THR B 1 442 ? 16.891 -11.43 -4.547 1 89.31 442 THR B O 1
ATOM 9728 N N . TRP B 1 443 ? 16.484 -12.781 -2.891 1 90.19 443 TRP B N 1
ATOM 9729 C CA . TRP B 1 443 ? 17.062 -11.883 -1.898 1 90.19 443 TRP B CA 1
ATOM 9730 C C . TRP B 1 443 ? 18.547 -11.664 -2.17 1 90.19 443 TRP B C 1
ATOM 9732 O O . TRP B 1 443 ? 19.047 -10.539 -2.062 1 90.19 443 TRP B O 1
ATOM 9742 N N . ASP B 1 444 ? 19.234 -12.695 -2.576 1 86.44 444 ASP B N 1
ATOM 9743 C CA . ASP B 1 444 ? 20.672 -12.594 -2.809 1 86.44 444 ASP B CA 1
ATOM 9744 C C . ASP B 1 444 ? 20.969 -11.641 -3.965 1 86.44 444 ASP B C 1
ATOM 9746 O O . ASP B 1 444 ? 22 -10.945 -3.957 1 86.44 444 ASP B O 1
ATOM 9750 N N . ILE B 1 445 ? 20.109 -11.625 -4.891 1 86.25 445 ILE B N 1
ATOM 9751 C CA . ILE B 1 445 ? 20.281 -10.742 -6.035 1 86.25 445 ILE B CA 1
ATOM 9752 C C . ILE B 1 445 ? 19.953 -9.305 -5.629 1 86.25 445 ILE B C 1
ATOM 9754 O O . ILE B 1 445 ? 20.75 -8.391 -5.859 1 86.25 445 ILE B O 1
ATOM 9758 N N . GLU B 1 446 ? 18.828 -9.125 -4.977 1 89.06 446 GLU B N 1
ATOM 9759 C CA . GLU B 1 446 ? 18.344 -7.789 -4.648 1 89.06 446 GLU B CA 1
ATOM 9760 C C . GLU B 1 446 ? 19.156 -7.164 -3.521 1 89.06 446 GLU B C 1
ATOM 9762 O O . GLU B 1 446 ? 19.344 -5.945 -3.484 1 89.06 446 GLU B O 1
ATOM 9767 N N . SER B 1 447 ? 19.656 -7.977 -2.596 1 89.19 447 SER B N 1
ATOM 9768 C CA . SER B 1 447 ? 20.391 -7.457 -1.45 1 89.19 447 SER B CA 1
ATOM 9769 C C . SER B 1 447 ? 21.766 -6.949 -1.864 1 89.19 447 SER B C 1
ATOM 9771 O O . SER B 1 447 ? 22.344 -6.074 -1.207 1 89.19 447 SER B O 1
ATOM 9773 N N . THR B 1 448 ? 22.312 -7.449 -2.99 1 88.75 448 THR B N 1
ATOM 9774 C CA . THR B 1 448 ? 23.672 -7.066 -3.398 1 88.75 448 THR B CA 1
ATOM 9775 C C . THR B 1 448 ? 23.625 -6.129 -4.602 1 88.75 448 THR B C 1
ATOM 9777 O O . THR B 1 448 ? 24.656 -5.641 -5.055 1 88.75 448 THR B O 1
ATOM 9780 N N . ARG B 1 449 ? 22.547 -5.828 -5.113 1 87.38 449 ARG B N 1
ATOM 9781 C CA . ARG B 1 449 ? 22.375 -5.082 -6.355 1 87.38 449 ARG B CA 1
ATOM 9782 C C . ARG B 1 449 ? 23.141 -3.764 -6.309 1 87.38 449 ARG B C 1
ATOM 9784 O O . ARG B 1 449 ? 23.859 -3.422 -7.254 1 87.38 449 ARG B O 1
ATOM 9791 N N . TYR B 1 450 ? 23.078 -2.98 -5.223 1 91.06 450 TYR B N 1
ATOM 9792 C CA . TYR B 1 450 ? 23.75 -1.688 -5.113 1 91.06 450 TYR B CA 1
ATOM 9793 C C . TYR B 1 450 ? 24.938 -1.765 -4.156 1 91.06 450 TYR B C 1
ATOM 9795 O O . TYR B 1 450 ? 25.672 -0.789 -3.988 1 91.06 450 TYR B O 1
ATOM 9803 N N . LEU B 1 451 ? 25.219 -2.941 -3.609 1 93.5 451 LEU B N 1
ATOM 9804 C CA . LEU B 1 451 ? 26.188 -2.996 -2.521 1 93.5 451 LEU B CA 1
ATOM 9805 C C . LEU B 1 451 ? 27.359 -3.906 -2.881 1 93.5 451 LEU B C 1
ATOM 9807 O O . LEU B 1 451 ? 28.328 -4.016 -2.121 1 93.5 451 LEU B O 1
ATOM 9811 N N . ALA B 1 452 ? 27.391 -4.484 -4.062 1 87.94 452 ALA B N 1
ATOM 9812 C CA . ALA B 1 452 ? 28.391 -5.453 -4.469 1 87.94 452 ALA B CA 1
ATOM 9813 C C . ALA B 1 452 ? 29.781 -4.812 -4.527 1 87.94 452 ALA B C 1
ATOM 9815 O O . ALA B 1 452 ? 30.781 -5.457 -4.219 1 87.94 452 ALA B O 1
ATOM 9816 N N . LYS B 1 453 ? 29.812 -3.504 -4.777 1 91.19 453 LYS B N 1
ATOM 9817 C CA . LYS B 1 453 ? 31.109 -2.842 -4.977 1 91.19 453 LYS B CA 1
ATOM 9818 C C . LYS B 1 453 ? 31.5 -2.023 -3.75 1 91.19 453 LYS B C 1
ATOM 9820 O O . LYS B 1 453 ? 32.5 -1.321 -3.764 1 91.19 453 LYS B O 1
ATOM 9825 N N . CYS B 1 454 ? 30.797 -2.088 -2.734 1 92.31 454 CYS B N 1
ATOM 9826 C CA . CYS B 1 454 ? 31.031 -1.235 -1.573 1 92.31 454 CYS B CA 1
ATOM 9827 C C . CYS B 1 454 ? 32.25 -1.685 -0.799 1 92.31 454 CYS B C 1
ATOM 9829 O O . CYS B 1 454 ? 32.938 -0.871 -0.153 1 92.31 454 CYS B O 1
ATOM 9831 N N . ASP B 1 455 ? 32.656 -2.932 -0.919 1 88.69 455 ASP B N 1
ATOM 9832 C CA . ASP B 1 455 ? 33.812 -3.416 -0.199 1 88.69 455 ASP B CA 1
ATOM 9833 C C . ASP B 1 455 ? 35.094 -2.834 -0.788 1 88.69 455 ASP B C 1
ATOM 9835 O O . ASP B 1 455 ? 36.031 -2.52 -0.054 1 88.69 455 ASP B O 1
ATOM 9839 N N . THR B 1 456 ? 35.094 -2.545 -2.039 1 91.19 456 THR B N 1
ATOM 9840 C CA . THR B 1 456 ? 36.312 -2.068 -2.701 1 91.19 456 THR B CA 1
ATOM 9841 C C . THR B 1 456 ? 36.281 -0.548 -2.836 1 91.19 456 THR B C 1
ATOM 9843 O O . THR B 1 456 ? 37.344 0.101 -2.77 1 91.19 456 THR B O 1
ATOM 9846 N N . ASN B 1 457 ? 35.094 0.055 -2.953 1 94 457 ASN B N 1
ATOM 9847 C CA . ASN B 1 457 ? 35.062 1.462 -3.334 1 94 457 ASN B CA 1
ATOM 9848 C C . ASN B 1 457 ? 34.312 2.305 -2.305 1 94 457 ASN B C 1
ATOM 9850 O O . ASN B 1 457 ? 33.844 3.393 -2.619 1 94 457 ASN B O 1
ATOM 9854 N N . TRP B 1 458 ? 34.188 1.923 -1.027 1 93 458 TRP B N 1
ATOM 9855 C CA . TRP B 1 458 ? 33.469 2.67 -0 1 93 458 TRP B CA 1
ATOM 9856 C C . TRP B 1 458 ? 34.125 4.016 0.261 1 93 458 TRP B C 1
ATOM 9858 O O . TRP B 1 458 ? 33.469 4.988 0.625 1 93 458 TRP B O 1
ATOM 9868 N N . TRP B 1 459 ? 35.469 4.137 0.034 1 94.12 459 TRP B N 1
ATOM 9869 C CA . TRP B 1 459 ? 36.25 5.328 0.358 1 94.12 459 TRP B CA 1
ATOM 9870 C C . TRP B 1 459 ? 35.875 6.488 -0.557 1 94.12 459 TRP B C 1
ATOM 9872 O O . TRP B 1 459 ? 35.938 7.652 -0.153 1 94.12 459 TRP B O 1
ATOM 9882 N N . THR B 1 460 ? 35.438 6.211 -1.793 1 95.69 460 THR B N 1
ATOM 9883 C CA . THR B 1 460 ? 35.031 7.277 -2.703 1 95.69 460 THR B CA 1
ATOM 9884 C C . THR B 1 460 ? 33.75 7.961 -2.205 1 95.69 460 THR B C 1
ATOM 9886 O O . THR B 1 460 ? 33.594 9.164 -2.412 1 95.69 460 THR B O 1
ATOM 9889 N N . ASN B 1 461 ? 32.875 7.227 -1.55 1 95.88 461 ASN B N 1
ATOM 9890 C CA . ASN B 1 461 ? 31.625 7.777 -1.01 1 95.88 461 ASN B CA 1
ATOM 9891 C C . ASN B 1 461 ? 31.891 8.594 0.257 1 95.88 461 ASN B C 1
ATOM 9893 O O . ASN B 1 461 ? 31.234 9.617 0.48 1 95.88 461 ASN B O 1
ATOM 9897 N N . VAL B 1 462 ? 32.844 8.133 1.04 1 95.06 462 VAL B N 1
ATOM 9898 C CA . VAL B 1 462 ? 33.156 8.836 2.281 1 95.06 462 VAL B CA 1
ATOM 9899 C C . VAL B 1 462 ? 33.812 10.172 1.964 1 95.06 462 VAL B C 1
ATOM 9901 O O . VAL B 1 462 ? 33.531 11.18 2.629 1 95.06 462 VAL B O 1
ATOM 9904 N N . LEU B 1 463 ? 34.562 10.156 0.868 1 95.56 463 LEU B N 1
ATOM 9905 C CA . LEU B 1 463 ? 35.25 11.391 0.475 1 95.56 463 LEU B CA 1
ATOM 9906 C C . LEU B 1 463 ? 34.344 12.258 -0.387 1 95.56 463 LEU B C 1
ATOM 9908 O O . LEU B 1 463 ? 34.688 13.391 -0.723 1 95.56 463 LEU B O 1
ATOM 9912 N N . LEU B 1 464 ? 33.219 11.859 -0.681 1 95.69 464 LEU B N 1
ATOM 9913 C CA . LEU B 1 464 ? 32.219 12.586 -1.456 1 95.69 464 LEU B CA 1
ATOM 9914 C C . LEU B 1 464 ? 32.75 12.898 -2.857 1 95.69 464 LEU B C 1
ATOM 9916 O O . LEU B 1 464 ? 32.531 14 -3.367 1 95.69 464 LEU B O 1
ATOM 9920 N N . VAL B 1 465 ? 33.531 11.898 -3.523 1 95.5 465 VAL B N 1
ATOM 9921 C CA . VAL B 1 465 ? 34.031 12.062 -4.879 1 95.5 465 VAL B CA 1
ATOM 9922 C C . VAL B 1 465 ? 33.594 10.891 -5.746 1 95.5 465 VAL B C 1
ATOM 9924 O O . VAL B 1 465 ? 34.156 10.641 -6.809 1 95.5 465 VAL B O 1
ATOM 9927 N N . ASN B 1 466 ? 32.562 10.234 -5.297 1 94.12 466 ASN B N 1
ATOM 9928 C CA . ASN B 1 466 ? 32.125 9.039 -5.996 1 94.12 466 ASN B CA 1
ATOM 9929 C C . ASN B 1 466 ? 31.516 9.375 -7.359 1 94.12 466 ASN B C 1
ATOM 9931 O O . ASN B 1 466 ? 31.422 8.508 -8.227 1 94.12 466 ASN B O 1
ATOM 9935 N N . ASN B 1 467 ? 31.156 10.648 -7.609 1 93.75 467 ASN B N 1
ATOM 9936 C CA . ASN B 1 467 ? 30.609 11.039 -8.898 1 93.75 467 ASN B CA 1
ATOM 9937 C C . ASN B 1 467 ? 31.703 11.352 -9.906 1 93.75 467 ASN B C 1
ATOM 9939 O O . ASN B 1 467 ? 31.438 11.531 -11.102 1 93.75 467 ASN B O 1
ATOM 9943 N N . PHE B 1 468 ? 33.031 11.344 -9.438 1 93.06 468 PHE B N 1
ATOM 9944 C CA . PHE B 1 468 ? 34.156 11.656 -10.32 1 93.06 468 PHE B CA 1
ATOM 9945 C C . PHE B 1 468 ? 35.125 10.477 -10.422 1 93.06 468 PHE B C 1
ATOM 9947 O O . PHE B 1 468 ? 35.75 10.273 -11.453 1 93.06 468 PHE B O 1
ATOM 9954 N N . VAL B 1 469 ? 35.125 9.781 -9.32 1 92.81 469 VAL B N 1
ATOM 9955 C CA . VAL B 1 469 ? 36.094 8.695 -9.242 1 92.81 469 VAL B CA 1
ATOM 9956 C C . VAL B 1 469 ? 35.375 7.352 -9.234 1 92.81 469 VAL B C 1
ATOM 9958 O O . VAL B 1 469 ? 34.469 7.137 -8.438 1 92.81 469 VAL B O 1
ATOM 9961 N N . ARG B 1 470 ? 35.844 6.406 -10.117 1 91.38 470 ARG B N 1
ATOM 9962 C CA . ARG B 1 470 ? 35.281 5.07 -10.227 1 91.38 470 ARG B CA 1
ATOM 9963 C C . ARG B 1 470 ? 33.75 5.137 -10.312 1 91.38 470 ARG B C 1
ATOM 9965 O O . ARG B 1 470 ? 33.062 4.488 -9.531 1 91.38 470 ARG B O 1
ATOM 9972 N N . VAL B 1 471 ? 33.312 5.848 -11.219 1 91.5 471 VAL B N 1
ATOM 9973 C CA . VAL B 1 471 ? 31.906 6.207 -11.352 1 91.5 471 VAL B CA 1
ATOM 9974 C C . VAL B 1 471 ? 31.078 4.965 -11.68 1 91.5 471 VAL B C 1
ATOM 9976 O O . VAL B 1 471 ? 29.938 4.836 -11.242 1 91.5 471 VAL B O 1
ATOM 9979 N N . GLU B 1 472 ? 31.594 4 -12.359 1 88.56 472 GLU B N 1
ATOM 9980 C CA . GLU B 1 472 ? 30.875 2.803 -12.773 1 88.56 472 GLU B CA 1
ATOM 9981 C C . GLU B 1 472 ? 30.766 1.8 -11.625 1 88.56 472 GLU B C 1
ATOM 9983 O O . GLU B 1 472 ? 29.875 0.958 -11.609 1 88.56 472 GLU B O 1
ATOM 9988 N N . GLU B 1 473 ? 31.672 1.968 -10.648 1 90.75 473 GLU B N 1
ATOM 9989 C CA . GLU B 1 473 ? 31.703 1.018 -9.539 1 90.75 473 GLU B CA 1
ATOM 9990 C C . GLU B 1 473 ? 31.516 1.723 -8.203 1 90.75 473 GLU B C 1
ATOM 9992 O O . GLU B 1 473 ? 32.281 1.489 -7.258 1 90.75 473 GLU B O 1
ATOM 9997 N N . GLN B 1 474 ? 30.484 2.516 -8.203 1 91.12 474 GLN B N 1
ATOM 9998 C CA . GLN B 1 474 ? 30.234 3.273 -6.98 1 91.12 474 GLN B CA 1
ATOM 9999 C C . GLN B 1 474 ? 29.531 2.41 -5.93 1 91.12 474 GLN B C 1
ATOM 10001 O O . GLN B 1 474 ? 28.828 1.46 -6.27 1 91.12 474 GLN B O 1
ATOM 10006 N N . CYS B 1 475 ? 29.953 2.744 -4.68 1 92.56 475 CYS B N 1
ATOM 10007 C CA . CYS B 1 475 ? 29.172 2.207 -3.574 1 92.56 475 CYS B CA 1
ATOM 10008 C C . CYS B 1 475 ? 27.859 2.963 -3.42 1 92.56 475 CYS B C 1
ATOM 10010 O O . CYS B 1 475 ? 27.859 4.164 -3.146 1 92.56 475 CYS B O 1
ATOM 10012 N N . ILE B 1 476 ? 26.734 2.363 -3.602 1 93.56 476 ILE B N 1
ATOM 10013 C CA . ILE B 1 476 ? 25.422 2.994 -3.568 1 93.56 476 ILE B CA 1
ATOM 10014 C C . ILE B 1 476 ? 25.344 4.062 -4.66 1 93.56 476 ILE B C 1
ATOM 10016 O O . ILE B 1 476 ? 25.516 5.25 -4.387 1 93.56 476 ILE B O 1
ATOM 10020 N N . PRO B 1 477 ? 25.031 3.73 -5.734 1 92 477 PRO B N 1
ATOM 10021 C CA . PRO B 1 477 ? 25.141 4.59 -6.914 1 92 477 PRO B CA 1
ATOM 10022 C C . PRO B 1 477 ? 24.25 5.824 -6.824 1 92 477 PRO B C 1
ATOM 10024 O O . PRO B 1 477 ? 24.625 6.898 -7.309 1 92 477 PRO B O 1
ATOM 10027 N N . HIS B 1 478 ? 23.078 5.812 -6.18 1 92.81 478 HIS B N 1
ATOM 10028 C CA . HIS B 1 478 ? 22.188 6.965 -6.168 1 92.81 478 HIS B CA 1
ATOM 10029 C C . HIS B 1 478 ? 22.672 8.023 -5.18 1 92.81 478 HIS B C 1
ATOM 10031 O O . HIS B 1 478 ? 22.141 9.141 -5.152 1 92.81 478 HIS B O 1
ATOM 10037 N N . ALA B 1 479 ? 23.719 7.699 -4.441 1 95.12 479 ALA B N 1
ATOM 10038 C CA . ALA B 1 479 ? 24.266 8.664 -3.49 1 95.12 479 ALA B CA 1
ATOM 10039 C C . ALA B 1 479 ? 25.094 9.727 -4.207 1 95.12 479 ALA B C 1
ATOM 10041 O O . ALA B 1 479 ? 25.672 10.602 -3.562 1 95.12 479 ALA B O 1
ATOM 10042 N N . TRP B 1 480 ? 25.188 9.703 -5.551 1 95.19 480 TRP B N 1
ATOM 10043 C CA . TRP B 1 480 ? 25.875 10.742 -6.312 1 95.19 480 TRP B CA 1
ATOM 10044 C C . TRP B 1 480 ? 25.25 12.109 -6.035 1 95.19 480 TRP B C 1
ATOM 10046 O O . TRP B 1 480 ? 25.953 13.125 -6.051 1 95.19 480 TRP B O 1
ATOM 10056 N N . LEU B 1 481 ? 23.969 12.164 -5.785 1 95.81 481 LEU B N 1
ATOM 10057 C CA . LEU B 1 481 ? 23.266 13.422 -5.535 1 95.81 481 LEU B CA 1
ATOM 10058 C C . LEU B 1 481 ? 23.797 14.094 -4.27 1 95.81 481 LEU B C 1
ATOM 10060 O O . LEU B 1 481 ? 23.984 15.312 -4.238 1 95.81 481 LEU B O 1
ATOM 10064 N N . LEU B 1 482 ? 23.984 13.273 -3.268 1 96 482 LEU B N 1
ATOM 10065 C CA . LEU B 1 482 ? 24.531 13.82 -2.027 1 96 482 LEU B CA 1
ATOM 10066 C C . LEU B 1 482 ? 25.922 14.375 -2.24 1 96 482 LEU B C 1
ATOM 10068 O O . LEU B 1 482 ? 26.266 15.438 -1.719 1 96 482 LEU B O 1
ATOM 10072 N N . ALA B 1 483 ? 26.76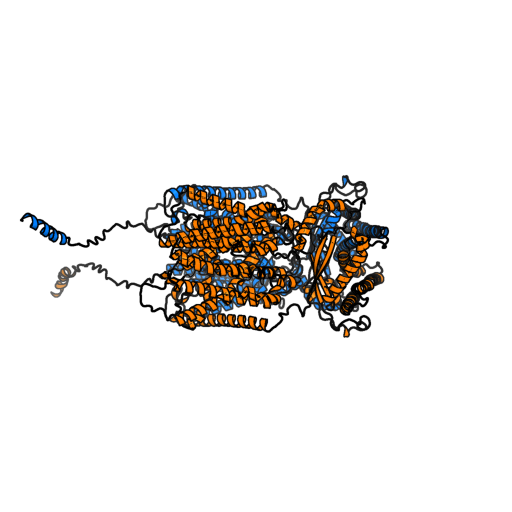6 13.633 -2.947 1 96.06 483 ALA B N 1
ATOM 10073 C CA . ALA B 1 483 ? 28.109 14.125 -3.275 1 96.06 483 ALA B CA 1
ATOM 10074 C C . ALA B 1 483 ? 28.031 15.43 -4.059 1 96.06 483 ALA B C 1
ATOM 10076 O O . ALA B 1 483 ? 28.75 16.391 -3.754 1 96.06 483 ALA B O 1
ATOM 10077 N N . MET B 1 484 ? 27.188 15.516 -4.957 1 96.19 484 MET B N 1
ATOM 10078 C CA . MET B 1 484 ? 27.016 16.719 -5.777 1 96.19 484 MET B CA 1
ATOM 10079 C C . MET B 1 484 ? 26.531 17.891 -4.941 1 96.19 484 MET B C 1
ATOM 10081 O O . MET B 1 484 ? 26.984 19.016 -5.113 1 96.19 484 MET B O 1
ATOM 10085 N N . LEU B 1 485 ? 25.609 17.672 -4.023 1 95.94 485 LEU B N 1
ATOM 10086 C CA . LEU B 1 485 ? 25.062 18.719 -3.182 1 95.94 485 LEU B CA 1
ATOM 10087 C C . LEU B 1 485 ? 26.109 19.25 -2.221 1 95.94 485 LEU B C 1
ATOM 10089 O O . LEU B 1 485 ? 26.172 20.453 -1.955 1 95.94 485 LEU B O 1
ATOM 10093 N N . MET B 1 486 ? 26.953 18.344 -1.696 1 95.5 486 MET B N 1
ATOM 10094 C CA . MET B 1 486 ? 28.031 18.781 -0.803 1 95.5 486 MET B CA 1
ATOM 10095 C C . MET B 1 486 ? 29.078 19.594 -1.567 1 95.5 486 MET B C 1
ATOM 10097 O O . MET B 1 486 ? 29.625 20.562 -1.049 1 95.5 486 MET B O 1
ATOM 10101 N N . GLN B 1 487 ? 29.344 19.172 -2.787 1 95.62 487 GLN B N 1
ATOM 10102 C CA . GLN B 1 487 ? 30.203 19.984 -3.656 1 95.62 487 GLN B CA 1
ATOM 10103 C C . GLN B 1 487 ? 29.531 21.312 -3.994 1 95.62 487 GLN B C 1
ATOM 10105 O O . GLN B 1 487 ? 30.188 22.359 -4.031 1 95.62 487 GLN B O 1
ATOM 10110 N N . GLY B 1 488 ? 28.266 21.25 -4.215 1 95.88 488 GLY B N 1
ATOM 10111 C CA . GLY B 1 488 ? 27.484 22.453 -4.469 1 95.88 488 GLY B CA 1
ATOM 10112 C C . GLY B 1 488 ? 27.469 23.422 -3.293 1 95.88 488 GLY B C 1
ATOM 10113 O O . GLY B 1 488 ? 27.438 24.641 -3.479 1 95.88 488 GLY B O 1
ATOM 10114 N N . LEU B 1 489 ? 27.453 22.828 -2.074 1 95.62 489 LEU B N 1
ATOM 10115 C CA . LEU B 1 489 ? 27.516 23.672 -0.88 1 95.62 489 LEU B CA 1
ATOM 10116 C C . LEU B 1 489 ? 28.781 24.516 -0.863 1 95.62 489 LEU B C 1
ATOM 10118 O O . LEU B 1 489 ? 28.734 25.688 -0.503 1 95.62 489 LEU B O 1
ATOM 10122 N N . LEU B 1 490 ? 29.891 23.891 -1.31 1 94.94 490 LEU B N 1
ATOM 10123 C CA . LEU B 1 490 ? 31.141 24.641 -1.416 1 94.94 490 LEU B CA 1
ATOM 10124 C C . LEU B 1 490 ? 31.016 25.75 -2.449 1 94.94 490 LEU B C 1
ATOM 10126 O O . LEU B 1 490 ? 31.469 26.875 -2.213 1 94.94 490 LEU B O 1
ATOM 10130 N N . LEU B 1 491 ? 30.391 25.469 -3.5 1 95.94 491 LEU B N 1
ATOM 10131 C CA . LEU B 1 491 ? 30.172 26.453 -4.543 1 95.94 491 LEU B CA 1
ATOM 10132 C C . LEU B 1 491 ? 29.25 27.562 -4.051 1 95.94 491 LEU B C 1
ATOM 10134 O O . LEU B 1 491 ? 29.422 28.734 -4.402 1 95.94 491 LEU B O 1
ATOM 10138 N N . ALA B 1 492 ? 28.25 27.25 -3.303 1 96.88 492 ALA B N 1
ATOM 10139 C CA . ALA B 1 492 ? 27.312 28.219 -2.758 1 96.88 492 ALA B CA 1
ATOM 10140 C C . ALA B 1 492 ? 28 29.188 -1.807 1 96.88 492 ALA B C 1
ATOM 10142 O O . ALA B 1 492 ? 27.672 30.375 -1.768 1 96.88 492 ALA B O 1
ATOM 10143 N N . VAL B 1 493 ? 28.984 28.672 -1.006 1 96 493 VAL B N 1
ATOM 10144 C CA . VAL B 1 493 ? 29.75 29.531 -0.092 1 96 493 VAL B CA 1
ATOM 10145 C C . VAL B 1 493 ? 30.578 30.531 -0.887 1 96 493 VAL B C 1
ATOM 10147 O O . VAL B 1 493 ? 30.609 31.719 -0.557 1 96 493 VAL B O 1
ATOM 10150 N N . ILE B 1 494 ? 31.172 30.062 -1.968 1 96 494 ILE B N 1
ATOM 10151 C CA . ILE B 1 494 ? 31.984 30.938 -2.826 1 96 494 ILE B CA 1
ATOM 10152 C C . ILE B 1 494 ? 31.078 31.969 -3.506 1 96 494 ILE B C 1
ATOM 10154 O O . ILE B 1 494 ? 31.422 33.156 -3.557 1 96 494 ILE B O 1
ATOM 10158 N N . ALA B 1 495 ? 29.984 31.547 -3.973 1 96.44 495 ALA B N 1
ATOM 10159 C CA . ALA B 1 495 ? 29.031 32.438 -4.641 1 96.44 495 ALA B CA 1
ATOM 10160 C C . ALA B 1 495 ? 28.516 33.5 -3.678 1 96.44 495 ALA B C 1
ATOM 10162 O O . ALA B 1 495 ? 28.328 34.656 -4.062 1 96.44 495 ALA B O 1
ATOM 10163 N N . ASN B 1 496 ? 28.203 33.062 -2.447 1 95.25 496 ASN B N 1
ATOM 10164 C CA . ASN B 1 496 ? 27.734 34 -1.44 1 95.25 496 ASN B CA 1
ATOM 10165 C C . ASN B 1 496 ? 28.766 35.094 -1.153 1 95.25 496 ASN B C 1
ATOM 10167 O O . ASN B 1 496 ? 28.422 36.25 -0.941 1 95.25 496 ASN B O 1
ATOM 10171 N N . PHE B 1 497 ? 30.094 34.688 -1.154 1 93.88 497 PHE B N 1
ATOM 10172 C CA . PHE B 1 497 ? 31.188 35.625 -0.929 1 93.88 497 PHE B CA 1
ATOM 10173 C C . PHE B 1 497 ? 31.203 36.719 -2.014 1 93.88 497 PHE B C 1
ATOM 10175 O O . PHE B 1 497 ? 31.328 37.906 -1.718 1 93.88 497 PHE B O 1
ATOM 10182 N N . PHE B 1 498 ? 31.016 36.312 -3.205 1 93.94 498 PHE B N 1
ATOM 10183 C CA . PHE B 1 498 ? 31.031 37.25 -4.32 1 93.94 498 PHE B CA 1
ATOM 10184 C C . PHE B 1 498 ? 29.734 38.031 -4.391 1 93.94 498 PHE B C 1
ATOM 10186 O O . PHE B 1 498 ? 29.719 39.219 -4.781 1 93.94 498 PHE B O 1
ATOM 10193 N N . TRP B 1 499 ? 28.656 37.469 -4.051 1 94 499 TRP B N 1
ATOM 10194 C CA . TRP B 1 499 ? 27.344 38.094 -4.105 1 94 499 TRP B CA 1
ATOM 10195 C C . TRP B 1 499 ? 27.266 39.281 -3.137 1 94 499 TRP B C 1
ATOM 10197 O O . TRP B 1 499 ? 26.672 40.312 -3.445 1 94 499 TRP B O 1
ATOM 10207 N N . LYS B 1 500 ? 27.891 39.156 -1.966 1 91.12 500 LYS B N 1
ATOM 10208 C CA . LYS B 1 500 ? 27.891 40.219 -0.966 1 91.12 500 LYS B CA 1
ATOM 10209 C C . LYS B 1 500 ? 28.688 41.438 -1.441 1 91.12 500 LYS B C 1
ATOM 10211 O O . LYS B 1 500 ? 28.438 42.562 -1.032 1 91.12 500 LYS B O 1
ATOM 10216 N N . ARG B 1 501 ? 29.625 41.188 -2.346 1 90.81 501 ARG B N 1
ATOM 10217 C CA . ARG B 1 501 ? 30.484 42.25 -2.846 1 90.81 501 ARG B CA 1
ATOM 10218 C C . ARG B 1 501 ? 29.906 42.875 -4.109 1 90.81 501 ARG B C 1
ATOM 10220 O O . ARG B 1 501 ? 29.938 44.094 -4.285 1 90.81 501 ARG B O 1
ATOM 10227 N N . ALA B 1 502 ? 29.453 41.906 -4.969 1 93.94 502 ALA B N 1
ATOM 10228 C CA . ALA B 1 502 ? 28.859 42.344 -6.23 1 93.94 502 ALA B CA 1
ATOM 10229 C C . ALA B 1 502 ? 27.641 41.5 -6.598 1 93.94 502 ALA B C 1
ATOM 10231 O O . ALA B 1 502 ? 27.781 40.438 -7.215 1 93.94 502 ALA B O 1
ATOM 10232 N N . GLU B 1 503 ? 26.453 41.969 -6.387 1 92.12 503 GLU B N 1
ATOM 10233 C CA . GLU B 1 503 ? 25.234 41.188 -6.562 1 92.12 503 GLU B CA 1
ATOM 10234 C C . GLU B 1 503 ? 25 40.844 -8.031 1 92.12 503 GLU B C 1
ATOM 10236 O O . GLU B 1 503 ? 24.906 39.688 -8.406 1 92.12 503 GLU B O 1
ATOM 10241 N N . ASP B 1 504 ? 24.984 41.875 -8.938 1 92.88 504 ASP B N 1
ATOM 10242 C CA . ASP B 1 504 ? 24.656 41.688 -10.344 1 92.88 504 ASP B CA 1
ATOM 10243 C C . ASP B 1 504 ? 25.719 40.875 -11.07 1 92.88 504 ASP B C 1
ATOM 10245 O O . ASP B 1 504 ? 25.406 40.062 -11.945 1 92.88 504 ASP B O 1
ATOM 10249 N N . LEU B 1 505 ? 26.938 41.094 -10.664 1 94.56 505 LEU B N 1
ATOM 10250 C CA . LEU B 1 505 ? 28.031 40.344 -11.281 1 94.56 505 LEU B CA 1
ATOM 10251 C C . LEU B 1 505 ? 27.938 38.875 -10.922 1 94.56 505 LEU B C 1
ATOM 10253 O O . LEU B 1 505 ? 28.266 38 -11.734 1 94.56 505 LEU B O 1
ATOM 10257 N N . THR B 1 506 ? 27.562 38.594 -9.688 1 95.38 506 THR B N 1
ATOM 10258 C CA . THR B 1 506 ? 27.438 37.219 -9.258 1 95.38 506 THR B CA 1
ATOM 10259 C C . THR B 1 506 ? 26.297 36.531 -9.992 1 95.38 506 THR B C 1
ATOM 10261 O O . THR B 1 506 ? 26.422 35.375 -10.398 1 95.38 506 THR B O 1
ATOM 10264 N N . HIS B 1 507 ? 25.125 37.188 -10.172 1 95.81 507 HIS B N 1
ATOM 10265 C CA . HIS B 1 507 ? 24.016 36.625 -10.945 1 95.81 507 HIS B CA 1
ATOM 10266 C C . HIS B 1 507 ? 24.453 36.344 -12.375 1 95.81 507 HIS B C 1
ATOM 10268 O O . HIS B 1 507 ? 24.094 35.312 -12.938 1 95.81 507 HIS B O 1
ATOM 10274 N N . PHE B 1 508 ? 25.203 37.25 -12.93 1 96.5 508 PHE B N 1
ATOM 10275 C CA . PHE B 1 508 ? 25.703 37.062 -14.297 1 96.5 508 PHE B CA 1
ATOM 10276 C C . PHE B 1 508 ? 26.656 35.875 -14.367 1 96.5 508 PHE B C 1
ATOM 10278 O O . PHE B 1 508 ? 26.562 35.062 -15.281 1 96.5 508 PHE B O 1
ATOM 10285 N N . ALA B 1 509 ? 27.578 35.812 -13.445 1 96.94 509 ALA B N 1
ATOM 10286 C CA . ALA B 1 509 ? 28.547 34.688 -13.406 1 96.94 509 ALA B CA 1
ATOM 10287 C C . ALA B 1 509 ? 27.828 33.344 -13.281 1 96.94 509 ALA B C 1
ATOM 10289 O O . ALA B 1 509 ? 28.219 32.375 -13.93 1 96.94 509 ALA B O 1
ATOM 10290 N N . LEU B 1 510 ? 26.844 33.281 -12.406 1 97.81 510 LEU B N 1
ATOM 10291 C CA . LEU B 1 510 ? 26.078 32.031 -12.242 1 97.81 510 LEU B CA 1
ATOM 10292 C C . LEU B 1 510 ? 25.312 31.703 -13.516 1 97.81 510 LEU B C 1
ATOM 10294 O O . LEU B 1 510 ? 25.203 30.531 -13.875 1 97.81 510 LEU B O 1
ATOM 10298 N N . GLY B 1 511 ? 24.734 32.688 -14.195 1 97.44 511 GLY B N 1
ATOM 10299 C CA . GLY B 1 511 ? 24.094 32.469 -15.477 1 97.44 511 GLY B CA 1
ATOM 10300 C C . GLY B 1 511 ? 25.031 31.891 -16.531 1 97.44 511 GLY B C 1
ATOM 10301 O O . GLY B 1 511 ? 24.656 31 -17.281 1 97.44 511 GLY B O 1
ATOM 10302 N N . VAL B 1 512 ? 26.203 32.406 -16.531 1 97.19 512 VAL B N 1
ATOM 10303 C CA . VAL B 1 512 ? 27.219 31.938 -17.469 1 97.19 512 VAL B CA 1
ATOM 10304 C C . VAL B 1 512 ? 27.594 30.5 -17.109 1 97.19 512 VAL B C 1
ATOM 10306 O O . VAL B 1 512 ? 27.797 29.672 -18 1 97.19 512 VAL B O 1
ATOM 10309 N N . LEU B 1 513 ? 27.703 30.219 -15.836 1 97.38 513 LEU B N 1
ATOM 10310 C CA . LEU B 1 513 ? 28.016 28.859 -15.414 1 97.38 513 LEU B CA 1
ATOM 10311 C C . LEU B 1 513 ? 26.938 27.891 -15.852 1 97.38 513 LEU B C 1
ATOM 10313 O O . LEU B 1 513 ? 27.219 26.734 -16.188 1 97.38 513 LEU B O 1
ATOM 10317 N N . VAL B 1 514 ? 25.625 28.281 -15.797 1 98.06 514 VAL B N 1
ATOM 10318 C CA . VAL B 1 514 ? 24.531 27.453 -16.281 1 98.06 514 VAL B CA 1
ATOM 10319 C C . VAL B 1 514 ? 24.703 27.172 -17.766 1 98.06 514 VAL B C 1
ATOM 10321 O O . VAL B 1 514 ? 24.562 26.031 -18.219 1 98.06 514 VAL B O 1
ATOM 10324 N N . LEU B 1 515 ? 25.094 28.172 -18.531 1 97.44 515 LEU B N 1
ATOM 10325 C CA . LEU B 1 515 ? 25.328 28.016 -19.953 1 97.44 515 LEU B CA 1
ATOM 10326 C C . LEU B 1 515 ? 26.5 27.094 -20.219 1 97.44 515 LEU B C 1
ATOM 10328 O O . LEU B 1 515 ? 26.484 26.297 -21.172 1 97.44 515 LEU B O 1
ATOM 10332 N N . VAL B 1 516 ? 27.516 27.172 -19.391 1 97.06 516 VAL B N 1
ATOM 10333 C CA . VAL B 1 516 ? 28.688 26.312 -19.531 1 97.06 516 VAL B CA 1
ATOM 10334 C C . VAL B 1 516 ? 28.281 24.859 -19.281 1 97.06 516 VAL B C 1
ATOM 10336 O O . VAL B 1 516 ? 28.734 23.953 -20 1 97.06 516 VAL B O 1
ATOM 10339 N N . THR B 1 517 ? 27.516 24.609 -18.281 1 97 517 THR B N 1
ATOM 10340 C CA . THR B 1 517 ? 27.062 23.25 -18.031 1 97 517 THR B CA 1
ATOM 10341 C C . THR B 1 517 ? 26.281 22.703 -19.234 1 97 517 THR B C 1
ATOM 10343 O O . THR B 1 517 ? 26.406 21.531 -19.562 1 97 517 THR B O 1
ATOM 10346 N N . MET B 1 518 ? 25.5 23.547 -19.891 1 97.38 518 MET B N 1
ATOM 10347 C CA . MET B 1 518 ? 24.719 23.141 -21.062 1 97.38 518 MET B CA 1
ATOM 10348 C C . MET B 1 518 ? 25.641 22.781 -22.234 1 97.38 518 MET B C 1
ATOM 10350 O O . MET B 1 518 ? 25.453 21.766 -22.891 1 97.38 518 MET B O 1
ATOM 10354 N N . ILE B 1 519 ? 26.625 23.594 -22.406 1 96.81 519 ILE B N 1
ATOM 10355 C CA . ILE B 1 519 ? 27.547 23.406 -23.531 1 96.81 519 ILE B CA 1
ATOM 10356 C C . ILE B 1 519 ? 28.391 22.156 -23.297 1 96.81 519 ILE B C 1
ATOM 10358 O O . ILE B 1 519 ? 28.594 21.359 -24.203 1 96.81 519 ILE B O 1
ATOM 10362 N N . VAL B 1 520 ? 28.859 21.969 -22.078 1 96.75 520 VAL B N 1
ATOM 10363 C CA . VAL B 1 520 ? 29.656 20.797 -21.734 1 96.75 520 VAL B CA 1
ATOM 10364 C C . VAL B 1 520 ? 28.797 19.531 -21.922 1 96.75 520 VAL B C 1
ATOM 10366 O O . VAL B 1 520 ? 29.281 18.531 -22.453 1 96.75 520 VAL B O 1
ATOM 10369 N N . ASP B 1 521 ? 27.625 19.609 -21.469 1 95.81 521 ASP B N 1
ATOM 10370 C CA . ASP B 1 521 ? 26.703 18.484 -21.625 1 95.81 521 ASP B CA 1
ATOM 10371 C C . ASP B 1 521 ? 26.484 18.141 -23.094 1 95.81 521 ASP B C 1
ATOM 10373 O O . ASP B 1 521 ? 26.516 16.969 -23.469 1 95.81 521 ASP B O 1
ATOM 10377 N N . PHE B 1 522 ? 26.297 19.172 -23.922 1 96.19 522 PHE B N 1
ATOM 10378 C CA . PHE B 1 522 ? 26.062 18.984 -25.344 1 96.19 522 PHE B CA 1
ATOM 10379 C C . PHE B 1 522 ? 27.281 18.328 -26 1 96.19 522 PHE B C 1
ATOM 10381 O O . PHE B 1 522 ? 27.141 17.375 -26.766 1 96.19 522 PHE B O 1
ATOM 10388 N N . ILE B 1 523 ? 28.438 18.766 -25.672 1 96.62 523 ILE B N 1
ATOM 10389 C CA . ILE B 1 523 ? 29.672 18.297 -26.297 1 96.62 523 ILE B CA 1
ATOM 10390 C C . ILE B 1 523 ? 29.938 16.844 -25.891 1 96.62 523 ILE B C 1
ATOM 10392 O O . ILE B 1 523 ? 30.219 16 -26.75 1 96.62 523 ILE B O 1
ATOM 10396 N N . ILE B 1 524 ? 29.812 16.531 -24.609 1 95.88 524 ILE B N 1
ATOM 10397 C CA . ILE B 1 524 ? 30.094 15.188 -24.141 1 95.88 524 ILE B CA 1
ATOM 10398 C C . ILE B 1 524 ? 29.047 14.219 -24.672 1 95.88 524 ILE B C 1
ATOM 10400 O O . ILE B 1 524 ? 29.375 13.102 -25.094 1 95.88 524 ILE B O 1
ATOM 10404 N N . ASN B 1 525 ? 27.781 14.602 -24.703 1 95 525 ASN B N 1
ATOM 10405 C CA . ASN B 1 525 ? 26.719 13.742 -25.203 1 95 525 ASN B CA 1
ATOM 10406 C C . ASN B 1 525 ? 26.891 13.453 -26.688 1 95 525 ASN B C 1
ATOM 10408 O O . ASN B 1 525 ? 26.75 12.305 -27.125 1 95 525 ASN B O 1
ATOM 10412 N N . TYR B 1 526 ? 27.219 14.531 -27.469 1 94.62 526 TYR B N 1
ATOM 10413 C CA . TYR B 1 526 ? 27.375 14.375 -28.906 1 94.62 526 TYR B CA 1
ATOM 10414 C C . TYR B 1 526 ? 28.609 13.531 -29.234 1 94.62 526 TYR B C 1
ATOM 10416 O O . TYR B 1 526 ? 28.562 12.695 -30.141 1 94.62 526 TYR B O 1
ATOM 10424 N N . ALA B 1 527 ? 29.625 13.664 -28.5 1 94.56 527 ALA B N 1
ATOM 10425 C CA . ALA B 1 527 ? 30.875 12.953 -28.766 1 94.56 527 ALA B CA 1
ATOM 10426 C C . ALA B 1 527 ? 30.75 11.477 -28.422 1 94.56 527 ALA B C 1
ATOM 10428 O O . ALA B 1 527 ? 31.359 10.625 -29.078 1 94.56 527 ALA B O 1
ATOM 10429 N N . ASN B 1 528 ? 29.953 11.141 -27.453 1 91.88 528 ASN B N 1
ATOM 10430 C CA . ASN B 1 528 ? 29.875 9.758 -27 1 91.88 528 ASN B CA 1
ATOM 10431 C C . ASN B 1 528 ? 28.547 9.117 -27.359 1 91.88 528 ASN B C 1
ATOM 10433 O O . ASN B 1 528 ? 28.266 7.98 -26.969 1 91.88 528 ASN B O 1
ATOM 10437 N N . ASP B 1 529 ? 27.672 9.695 -27.922 1 89.81 529 ASP B N 1
ATOM 10438 C CA . ASP B 1 529 ? 26.375 9.172 -28.344 1 89.81 529 ASP B CA 1
ATOM 10439 C C . ASP B 1 529 ? 25.609 8.562 -27.172 1 89.81 529 ASP B C 1
ATOM 10441 O O . ASP B 1 529 ? 25.25 7.387 -27.203 1 89.81 529 ASP B O 1
ATOM 10445 N N . LEU B 1 530 ? 25.328 9.305 -26.172 1 90.25 530 LEU B N 1
ATOM 10446 C CA . LEU B 1 530 ? 24.781 8.828 -24.906 1 90.25 530 LEU B CA 1
ATOM 10447 C C . LEU B 1 530 ? 23.266 8.812 -24.922 1 90.25 530 LEU B C 1
ATOM 10449 O O . LEU B 1 530 ? 22.625 8.258 -24.031 1 90.25 530 LEU B O 1
ATOM 10453 N N . GLY B 1 531 ? 22.531 9.344 -25.938 1 89.25 531 GLY B N 1
ATOM 10454 C CA . GLY B 1 531 ? 21.078 9.414 -25.969 1 89.25 531 GLY B CA 1
ATOM 10455 C C . GLY B 1 531 ? 20.531 10.672 -25.328 1 89.25 531 GLY B C 1
ATOM 10456 O O . GLY B 1 531 ? 21.281 11.477 -24.766 1 89.25 531 GLY B O 1
ATOM 10457 N N . PRO B 1 532 ? 19.234 10.766 -25.281 1 89.06 532 PRO B N 1
ATOM 10458 C CA . PRO B 1 532 ? 18.641 12.008 -24.781 1 89.06 532 PRO B CA 1
ATOM 10459 C C . PRO B 1 532 ? 18.562 12.062 -23.266 1 89.06 532 PRO B C 1
ATOM 10461 O O . PRO B 1 532 ? 18.672 13.141 -22.672 1 89.06 532 PRO B O 1
ATOM 10464 N N . THR B 1 533 ? 18.219 11.023 -22.594 1 89.31 533 THR B N 1
ATOM 10465 C CA . THR B 1 533 ? 18.125 10.891 -21.141 1 89.31 533 THR B CA 1
ATOM 10466 C C . THR B 1 533 ? 18.219 9.422 -20.734 1 89.31 533 THR B C 1
ATOM 10468 O O . THR B 1 533 ? 18.609 8.57 -21.531 1 89.31 533 THR B O 1
ATOM 10471 N N . THR B 1 534 ? 17.969 9.148 -19.5 1 86.06 534 THR B N 1
ATOM 10472 C CA . THR B 1 534 ? 17.953 7.762 -19.047 1 86.06 534 THR B CA 1
ATOM 10473 C C . THR B 1 534 ? 16.672 7.059 -19.484 1 86.06 534 THR B C 1
ATOM 10475 O O . THR B 1 534 ? 15.727 6.945 -18.719 1 86.06 534 THR B O 1
ATOM 10478 N N . LEU B 1 535 ? 16.719 6.586 -20.719 1 79.12 535 LEU B N 1
ATOM 10479 C CA . LEU B 1 535 ? 15.57 5.879 -21.266 1 79.12 535 LEU B CA 1
ATOM 10480 C C . LEU B 1 535 ? 15.469 4.469 -20.688 1 79.12 535 LEU B C 1
ATOM 10482 O O . LEU B 1 535 ? 16.484 3.846 -20.375 1 79.12 535 LEU B O 1
ATOM 10486 N N . LEU B 1 536 ? 14.289 4.051 -20.5 1 73.75 536 LEU B N 1
ATOM 10487 C CA . LEU B 1 536 ? 14.109 2.676 -20.047 1 73.75 536 LEU B CA 1
ATOM 10488 C C . LEU B 1 536 ? 14.531 1.686 -21.125 1 73.75 536 LEU B C 1
ATOM 10490 O O . LEU B 1 536 ? 15.227 0.711 -20.844 1 73.75 536 LEU B O 1
ATOM 10494 N N . ARG B 1 537 ? 14.062 2.023 -22.359 1 70.44 537 ARG B N 1
ATOM 10495 C CA . ARG B 1 537 ? 14.477 1.199 -23.484 1 70.44 537 ARG B CA 1
ATOM 10496 C C . ARG B 1 537 ? 15.844 1.632 -24 1 70.44 537 ARG B C 1
ATOM 10498 O O . ARG B 1 537 ? 15.992 2.732 -24.547 1 70.44 537 ARG B O 1
ATOM 10505 N N . GLU B 1 538 ? 16.844 0.868 -23.781 1 71.31 538 GLU B N 1
ATOM 10506 C CA . GLU B 1 538 ? 18.172 1.195 -24.25 1 71.31 538 GLU B CA 1
ATOM 10507 C C . GLU B 1 538 ? 18.25 1.114 -25.766 1 71.31 538 GLU B C 1
ATOM 10509 O O . GLU B 1 538 ? 17.844 0.117 -26.375 1 71.31 538 GLU B O 1
ATOM 10514 N N . TYR B 1 539 ? 18.5 2.238 -26.406 1 69.56 539 TYR B N 1
ATOM 10515 C CA . TYR B 1 539 ? 18.672 2.223 -27.844 1 69.56 539 TYR B CA 1
ATOM 10516 C C . TYR B 1 539 ? 19.984 1.541 -28.234 1 69.56 539 TYR B C 1
ATOM 10518 O O . TYR B 1 539 ? 20.125 1.05 -29.359 1 69.56 539 TYR B O 1
ATOM 10526 N N . ARG B 1 540 ? 20.891 1.563 -27.312 1 71.69 540 ARG B N 1
ATOM 10527 C CA . ARG B 1 540 ? 22.156 0.837 -27.391 1 71.69 540 ARG B CA 1
ATOM 10528 C C . ARG B 1 540 ? 22.484 0.165 -26.062 1 71.69 540 ARG B C 1
ATOM 10530 O O . ARG B 1 540 ? 22.172 0.692 -25 1 71.69 540 ARG B O 1
ATOM 10537 N N . GLN B 1 541 ? 22.984 -1.107 -26.188 1 71 541 GLN B N 1
ATOM 10538 C CA . GLN B 1 541 ? 23.297 -1.84 -24.969 1 71 541 GLN B CA 1
ATOM 10539 C C . GLN B 1 541 ? 24.203 -1.014 -24.047 1 71 541 GLN B C 1
ATOM 10541 O O . GLN B 1 541 ? 25.25 -0.545 -24.469 1 71 541 GLN B O 1
ATOM 10546 N N . GLY B 1 542 ? 23.75 -0.644 -22.922 1 74.44 542 GLY B N 1
ATOM 10547 C CA . GLY B 1 542 ? 24.547 0.063 -21.922 1 74.44 542 GLY B CA 1
ATOM 10548 C C . GLY B 1 542 ? 24.422 1.572 -22.031 1 74.44 542 GLY B C 1
ATOM 10549 O O . GLY B 1 542 ? 25.156 2.307 -21.375 1 74.44 542 GLY B O 1
ATOM 10550 N N . SER B 1 543 ? 23.578 1.989 -22.844 1 79.94 543 SER B N 1
ATOM 10551 C CA . SER B 1 543 ? 23.438 3.422 -23.078 1 79.94 543 SER B CA 1
ATOM 10552 C C . SER B 1 543 ? 23.016 4.152 -21.812 1 79.94 543 SER B C 1
ATOM 10554 O O . SER B 1 543 ? 23.469 5.27 -21.547 1 79.94 543 SER B O 1
ATOM 10556 N N . ARG B 1 544 ? 22.266 3.547 -20.984 1 82.62 544 ARG B N 1
ATOM 10557 C CA . ARG B 1 544 ? 21.797 4.18 -19.766 1 82.62 544 ARG B CA 1
ATOM 10558 C C . ARG B 1 544 ? 22.938 4.391 -18.766 1 82.62 544 ARG B C 1
ATOM 10560 O O . ARG B 1 544 ? 23.078 5.48 -18.203 1 82.62 544 ARG B O 1
ATOM 10567 N N . ASN B 1 545 ? 23.719 3.359 -18.625 1 84.38 545 ASN B N 1
ATOM 10568 C CA . ASN B 1 545 ? 24.859 3.463 -17.719 1 84.38 545 ASN B CA 1
ATOM 10569 C C . ASN B 1 545 ? 25.906 4.445 -18.234 1 84.38 545 ASN B C 1
ATOM 10571 O O . ASN B 1 545 ? 26.516 5.172 -17.453 1 84.38 545 ASN B O 1
ATOM 10575 N N . ALA B 1 546 ? 26.078 4.434 -19.531 1 88.56 546 ALA B N 1
ATOM 10576 C CA . ALA B 1 546 ? 27.016 5.375 -20.125 1 88.56 546 ALA B CA 1
ATOM 10577 C C . ALA B 1 546 ? 26.547 6.816 -19.953 1 88.56 546 ALA B C 1
ATOM 10579 O O . ALA B 1 546 ? 27.344 7.707 -19.672 1 88.56 546 ALA B O 1
ATOM 10580 N N . TYR B 1 547 ? 25.359 7.027 -20.094 1 91.19 547 TYR B N 1
ATOM 10581 C CA . TYR B 1 547 ? 24.781 8.352 -19.906 1 91.19 547 TYR B CA 1
ATOM 10582 C C . TYR B 1 547 ? 25 8.852 -18.484 1 91.19 547 TYR B C 1
ATOM 10584 O O . TYR B 1 547 ? 25.469 9.977 -18.281 1 91.19 547 TYR B O 1
ATOM 10592 N N . MET B 1 548 ? 24.75 8.031 -17.5 1 90.44 548 MET B N 1
ATOM 10593 C CA . MET B 1 548 ? 24.875 8.422 -16.109 1 90.44 548 MET B CA 1
ATOM 10594 C C . MET B 1 548 ? 26.344 8.625 -15.727 1 90.44 548 MET B C 1
ATOM 10596 O O . MET B 1 548 ? 26.672 9.539 -14.969 1 90.44 548 MET B O 1
ATOM 10600 N N . THR B 1 549 ? 27.156 7.84 -16.312 1 90.75 549 THR B N 1
ATOM 10601 C CA . THR B 1 549 ? 28.578 7.883 -15.945 1 90.75 549 THR B CA 1
ATOM 10602 C C . THR B 1 549 ? 29.234 9.133 -16.516 1 90.75 549 THR B C 1
ATOM 10604 O O . THR B 1 549 ? 30.078 9.75 -15.852 1 90.75 549 THR B O 1
ATOM 10607 N N . HIS B 1 550 ? 28.766 9.617 -17.594 1 91 550 HIS B N 1
ATOM 10608 C CA . HIS B 1 550 ? 29.484 10.695 -18.266 1 91 550 HIS B CA 1
ATOM 10609 C C . HIS B 1 550 ? 28.828 12.047 -17.984 1 91 550 HIS B C 1
ATOM 10611 O O . HIS B 1 550 ? 29.516 13.055 -17.828 1 91 550 HIS B O 1
ATOM 10617 N N . VAL B 1 551 ? 27.531 12.016 -17.953 1 91.94 551 VAL B N 1
ATOM 10618 C CA . VAL B 1 551 ? 26.906 13.328 -17.891 1 91.94 551 VAL B CA 1
ATOM 10619 C C . VAL B 1 551 ? 25.844 13.344 -16.797 1 91.94 551 VAL B C 1
ATOM 10621 O O . VAL B 1 551 ? 25.406 14.406 -16.344 1 91.94 551 VAL B O 1
ATOM 10624 N N . GLY B 1 552 ? 25.547 12.297 -16.172 1 91.12 552 GLY B N 1
ATOM 10625 C CA . GLY B 1 552 ? 24.359 12.219 -15.344 1 91.12 552 GLY B CA 1
ATOM 10626 C C . GLY B 1 552 ? 24.641 12.484 -13.875 1 91.12 552 GLY B C 1
ATOM 10627 O O . GLY B 1 552 ? 23.703 12.711 -13.094 1 91.12 552 GLY B O 1
ATOM 10628 N N . MET B 1 553 ? 25.906 12.648 -13.422 1 93.81 553 MET B N 1
ATOM 10629 C CA . MET B 1 553 ? 26.156 12.695 -11.984 1 93.81 553 MET B CA 1
ATOM 10630 C C . MET B 1 553 ? 27.047 13.875 -11.609 1 93.81 553 MET B C 1
ATOM 10632 O O . MET B 1 553 ? 27.125 14.25 -10.438 1 93.81 553 MET B O 1
ATOM 10636 N N . GLN B 1 554 ? 27.641 14.555 -12.578 1 94 554 GLN B N 1
ATOM 10637 C CA . GLN B 1 554 ? 28.672 15.547 -12.273 1 94 554 GLN B CA 1
ATOM 10638 C C . GLN B 1 554 ? 28.094 16.953 -12.266 1 94 554 GLN B C 1
ATOM 10640 O O . GLN B 1 554 ? 27.141 17.25 -12.992 1 94 554 GLN B O 1
ATOM 10645 N N . LEU B 1 555 ? 28.734 17.797 -11.484 1 93.19 555 LEU B N 1
ATOM 10646 C CA . LEU B 1 555 ? 28.312 19.172 -11.336 1 93.19 555 LEU B CA 1
ATOM 10647 C C . LEU B 1 555 ? 28.516 19.953 -12.633 1 93.19 555 LEU B C 1
ATOM 10649 O O . LEU B 1 555 ? 27.75 20.859 -12.953 1 93.19 555 LEU B O 1
ATOM 10653 N N . TYR B 1 556 ? 29.594 19.594 -13.438 1 92.69 556 TYR B N 1
ATOM 10654 C CA . TYR B 1 556 ? 29.906 20.344 -14.641 1 92.69 556 TYR B CA 1
ATOM 10655 C C . TYR B 1 556 ? 28.906 20.062 -15.75 1 92.69 556 TYR B C 1
ATOM 10657 O O . TYR B 1 556 ? 28.828 20.812 -16.719 1 92.69 556 TYR B O 1
ATOM 10665 N N . SER B 1 557 ? 28.125 19.062 -15.656 1 92.75 557 SER B N 1
ATOM 10666 C CA . SER B 1 557 ? 27.141 18.719 -16.672 1 92.75 557 SER B CA 1
ATOM 10667 C C . SER B 1 557 ? 25.719 18.828 -16.109 1 92.75 557 SER B C 1
ATOM 10669 O O . SER B 1 557 ? 24.891 19.578 -16.641 1 92.75 557 SER B O 1
ATOM 10671 N N . ARG B 1 558 ? 25.453 18.25 -14.961 1 93.12 558 ARG B N 1
ATOM 10672 C CA . ARG B 1 558 ? 24.109 18.188 -14.406 1 93.12 558 ARG B CA 1
ATOM 10673 C C . ARG B 1 558 ? 23.875 19.297 -13.391 1 93.12 558 ARG B C 1
ATOM 10675 O O . ARG B 1 558 ? 22.797 19.391 -12.797 1 93.12 558 ARG B O 1
ATOM 10682 N N . GLY B 1 559 ? 24.812 20.156 -13.164 1 95.25 559 GLY B N 1
ATOM 10683 C CA . GLY B 1 559 ? 24.734 21.156 -12.117 1 95.25 559 GLY B CA 1
ATOM 10684 C C . GLY B 1 559 ? 23.859 22.344 -12.477 1 95.25 559 GLY B C 1
ATOM 10685 O O . GLY B 1 559 ? 23.594 23.203 -11.641 1 95.25 559 GLY B O 1
ATOM 10686 N N . GLY B 1 560 ? 23.297 22.375 -13.695 1 96.19 560 GLY B N 1
ATOM 10687 C CA . GLY B 1 560 ? 22.469 23.484 -14.141 1 96.19 560 GLY B CA 1
ATOM 10688 C C . GLY B 1 560 ? 21.312 23.781 -13.211 1 96.19 560 GLY B C 1
ATOM 10689 O O . GLY B 1 560 ? 21.172 24.906 -12.719 1 96.19 560 GLY B O 1
ATOM 10690 N N . PRO B 1 561 ? 20.516 22.797 -12.859 1 97.62 561 PRO B N 1
ATOM 10691 C CA . PRO B 1 561 ? 19.375 23 -11.961 1 97.62 561 PRO B CA 1
ATOM 10692 C C . PRO B 1 561 ? 19.797 23.547 -10.594 1 97.62 561 PRO B C 1
ATOM 10694 O O . PRO B 1 561 ? 19.141 24.438 -10.062 1 97.62 561 PRO B O 1
ATOM 10697 N N . PHE B 1 562 ? 20.891 23.125 -10.039 1 97.88 562 PHE B N 1
ATOM 10698 C CA . PHE B 1 562 ? 21.391 23.594 -8.75 1 97.88 562 PHE B CA 1
ATOM 10699 C C . PHE B 1 562 ? 21.781 25.062 -8.844 1 97.88 562 PHE B C 1
ATOM 10701 O O . PHE B 1 562 ? 21.469 25.859 -7.945 1 97.88 562 PHE B O 1
ATOM 10708 N N . LEU B 1 563 ? 22.422 25.453 -9.906 1 98.25 563 LEU B N 1
ATOM 10709 C CA . LEU B 1 563 ? 22.859 26.828 -10.109 1 98.25 563 LEU B CA 1
ATOM 10710 C C . LEU B 1 563 ? 21.672 27.766 -10.281 1 98.25 563 LEU B C 1
ATOM 10712 O O . LEU B 1 563 ? 21.688 28.891 -9.773 1 98.25 563 LEU B O 1
ATOM 10716 N N . ILE B 1 564 ? 20.688 27.328 -10.938 1 98.06 564 ILE B N 1
ATOM 10717 C CA . ILE B 1 564 ? 19.469 28.109 -11.07 1 98.06 564 ILE B CA 1
ATOM 10718 C C . ILE B 1 564 ? 18.828 28.297 -9.695 1 98.06 564 ILE B C 1
ATOM 10720 O O . ILE B 1 564 ? 18.328 29.391 -9.383 1 98.06 564 ILE B O 1
ATOM 10724 N N . GLY B 1 565 ? 18.828 27.281 -8.914 1 97.94 565 GLY B N 1
ATOM 10725 C CA . GLY B 1 565 ? 18.344 27.391 -7.551 1 97.94 565 GLY B CA 1
ATOM 10726 C C . GLY B 1 565 ? 19.094 28.438 -6.742 1 97.94 565 GLY B C 1
ATOM 10727 O O . GLY B 1 565 ? 18.484 29.203 -6 1 97.94 565 GLY B O 1
ATOM 10728 N N . LEU B 1 566 ? 20.406 28.5 -6.922 1 97.75 566 LEU B N 1
ATOM 10729 C CA . LEU B 1 566 ? 21.219 29.5 -6.23 1 97.75 566 LEU B CA 1
ATOM 10730 C C . LEU B 1 566 ? 20.797 30.922 -6.621 1 97.75 566 LEU B C 1
ATOM 10732 O O . LEU B 1 566 ? 20.641 31.781 -5.762 1 97.75 566 LEU B O 1
ATOM 10736 N N . ILE B 1 567 ? 20.562 31.078 -7.902 1 96.81 567 ILE B N 1
ATOM 10737 C CA . ILE B 1 567 ? 20.172 32.375 -8.406 1 96.81 567 ILE B CA 1
ATOM 10738 C C . ILE B 1 567 ? 18.859 32.812 -7.773 1 96.81 567 ILE B C 1
ATOM 10740 O O . ILE B 1 567 ? 18.734 33.938 -7.27 1 96.81 567 ILE B O 1
ATOM 10744 N N . VAL B 1 568 ? 17.938 31.953 -7.727 1 94.81 568 VAL B N 1
ATOM 10745 C CA . VAL B 1 568 ? 16.609 32.25 -7.184 1 94.81 568 VAL B CA 1
ATOM 10746 C C . VAL B 1 568 ? 16.719 32.531 -5.684 1 94.81 568 VAL B C 1
ATOM 10748 O O . VAL B 1 568 ? 16.078 33.438 -5.168 1 94.81 568 VAL B O 1
ATOM 10751 N N . GLY B 1 569 ? 17.547 31.766 -5 1 94.25 569 GLY B N 1
ATOM 10752 C CA . GLY B 1 569 ? 17.734 31.984 -3.574 1 94.25 569 GLY B CA 1
ATOM 10753 C C . GLY B 1 569 ? 18.297 33.344 -3.26 1 94.25 569 GLY B C 1
ATOM 10754 O O . GLY B 1 569 ? 17.828 34.031 -2.34 1 94.25 569 GLY B O 1
ATOM 10755 N N . PHE B 1 570 ? 19.25 33.844 -4.062 1 94.5 570 PHE B N 1
ATOM 10756 C CA . PHE B 1 570 ? 19.859 35.156 -3.875 1 94.5 570 PHE B CA 1
ATOM 10757 C C . PHE B 1 570 ? 18.859 36.25 -4.219 1 94.5 570 PHE B C 1
ATOM 10759 O O . PHE B 1 570 ? 18.844 37.312 -3.582 1 94.5 570 PHE B O 1
ATOM 10766 N N . ILE B 1 571 ? 18.031 36 -5.184 1 91.62 571 ILE B N 1
ATOM 10767 C CA . ILE B 1 571 ? 17.016 36.969 -5.559 1 91.62 571 ILE B CA 1
ATOM 10768 C C . ILE B 1 571 ? 16.016 37.125 -4.418 1 91.62 571 ILE B C 1
ATOM 10770 O O . ILE B 1 571 ? 15.594 38.25 -4.117 1 91.62 571 ILE B O 1
ATOM 10774 N N . PHE B 1 572 ? 15.609 36.125 -3.775 1 88.62 572 PHE B N 1
ATOM 10775 C CA . PHE B 1 572 ? 14.688 36.188 -2.646 1 88.62 572 PHE B CA 1
ATOM 10776 C C . PHE B 1 572 ? 15.281 37 -1.514 1 88.62 572 PHE B C 1
ATOM 10778 O O . PHE B 1 572 ? 14.602 37.875 -0.945 1 88.62 572 PHE B O 1
ATOM 10785 N N . THR B 1 573 ? 16.547 36.781 -1.208 1 86.56 573 THR B N 1
ATOM 10786 C CA . THR B 1 573 ? 17.203 37.562 -0.152 1 86.56 573 THR B CA 1
ATOM 10787 C C . THR B 1 573 ? 17.312 39.031 -0.538 1 86.56 573 THR B C 1
ATOM 10789 O O . THR B 1 573 ? 17.125 39.906 0.299 1 86.56 573 THR B O 1
ATOM 10792 N N . GLN B 1 574 ? 17.609 39.25 -1.759 1 85.44 574 GLN B N 1
ATOM 10793 C CA . GLN B 1 574 ? 17.719 40.625 -2.26 1 85.44 574 GLN B CA 1
ATOM 10794 C C . GLN B 1 574 ? 16.391 41.344 -2.139 1 85.44 574 GLN B C 1
ATOM 10796 O O . GLN B 1 574 ? 16.359 42.531 -1.736 1 85.44 574 GLN B O 1
ATOM 10801 N N . LYS B 1 575 ? 15.359 40.688 -2.459 1 80.12 575 LYS B N 1
ATOM 10802 C CA . LYS B 1 575 ? 14.039 41.281 -2.402 1 80.12 575 LYS B CA 1
ATOM 10803 C C . LYS B 1 575 ? 13.602 41.531 -0.959 1 80.12 575 LYS B C 1
ATOM 10805 O O . LYS B 1 575 ? 12.969 42.562 -0.657 1 80.12 575 LYS B O 1
ATOM 10810 N N . ILE B 1 576 ? 13.844 40.625 -0.151 1 71.12 576 ILE B N 1
ATOM 10811 C CA . ILE B 1 576 ? 13.539 40.812 1.266 1 71.12 576 ILE B CA 1
ATOM 10812 C C . ILE B 1 576 ? 14.328 42 1.816 1 71.12 576 ILE B C 1
ATOM 10814 O O . ILE B 1 576 ? 13.773 42.844 2.52 1 71.12 576 ILE B O 1
ATOM 10818 N N . ASN B 1 577 ? 15.633 42.125 1.434 1 68.81 577 ASN B N 1
ATOM 10819 C CA . ASN B 1 577 ? 16.5 43.188 1.905 1 68.81 577 ASN B CA 1
ATOM 10820 C C . ASN B 1 577 ? 16.062 44.531 1.366 1 68.81 577 ASN B C 1
ATOM 10822 O O . ASN B 1 577 ? 16.125 45.562 2.074 1 68.81 577 ASN B O 1
ATOM 10826 N N . ARG B 1 578 ? 15.562 44.469 0.17 1 70.69 578 ARG B N 1
ATOM 10827 C CA . ARG B 1 578 ? 15.156 45.719 -0.451 1 70.69 578 ARG B CA 1
ATOM 10828 C C . ARG B 1 578 ? 13.688 46 -0.188 1 70.69 578 ARG B C 1
ATOM 10830 O O . ARG B 1 578 ? 13.156 47 -0.663 1 70.69 578 ARG B O 1
ATOM 10837 N N . LYS B 1 579 ? 12.969 45.219 0.794 1 60.66 579 LYS B N 1
ATOM 10838 C CA . LYS B 1 579 ? 11.562 45.375 1.162 1 60.66 579 LYS B CA 1
ATOM 10839 C C . LYS B 1 579 ? 10.672 45.469 -0.077 1 60.66 579 LYS B C 1
ATOM 10841 O O . LYS B 1 579 ? 9.742 46.281 -0.119 1 60.66 579 LYS B O 1
ATOM 10846 N N . LYS B 1 580 ? 11.234 45 -1.237 1 58.75 580 LYS B N 1
ATOM 10847 C CA . LYS B 1 580 ? 10.438 45.031 -2.463 1 58.75 580 LYS B CA 1
ATOM 10848 C C . LYS B 1 580 ? 9.617 43.75 -2.607 1 58.75 580 LYS B C 1
ATOM 10850 O O . LYS B 1 580 ? 10.062 42.688 -2.197 1 58.75 580 LYS B O 1
ATOM 10855 N N . THR B 1 581 ? 8.234 43.906 -2.711 1 57.53 581 THR B N 1
ATOM 10856 C CA . THR B 1 581 ? 7.32 42.781 -2.908 1 57.53 581 THR B CA 1
ATOM 10857 C C . THR B 1 581 ? 7.434 42.25 -4.328 1 57.53 581 THR B C 1
ATOM 10859 O O . THR B 1 581 ? 7.883 42.938 -5.234 1 57.53 581 THR B O 1
ATOM 10862 N N . PHE B 1 582 ? 7.59 40.906 -4.496 1 58.94 582 PHE B N 1
ATOM 10863 C CA . PHE B 1 582 ? 7.457 40.344 -5.836 1 58.94 582 PHE B CA 1
ATOM 10864 C C . PHE B 1 582 ? 6.379 41.062 -6.625 1 58.94 582 PHE B C 1
ATOM 10866 O O . PHE B 1 582 ? 5.305 41.375 -6.09 1 58.94 582 PHE B O 1
ATOM 10873 N N . ALA B 1 583 ? 6.875 42 -7.555 1 54.31 583 ALA B N 1
ATOM 10874 C CA . ALA B 1 583 ? 6.188 43 -8.359 1 54.31 583 ALA B CA 1
ATOM 10875 C C . ALA B 1 583 ? 4.754 42.594 -8.664 1 54.31 583 ALA B C 1
ATOM 10877 O O . ALA B 1 583 ? 4.469 41.375 -8.789 1 54.31 583 ALA B O 1
ATOM 10878 N N . LYS B 1 584 ? 3.828 43.5 -8.344 1 60.34 584 LYS B N 1
ATOM 10879 C CA . LYS B 1 584 ? 2.469 43.5 -8.875 1 60.34 584 LYS B CA 1
ATOM 10880 C C . LYS B 1 584 ? 2.451 43.125 -10.344 1 60.34 584 LYS B C 1
ATOM 10882 O O . LYS B 1 584 ? 2.998 43.812 -11.195 1 60.34 584 LYS B O 1
ATOM 10887 N N . MET B 1 585 ? 2.646 41.844 -10.609 1 68.69 585 MET B N 1
ATOM 10888 C CA . MET B 1 585 ? 2.588 41.406 -12 1 68.69 585 MET B CA 1
ATOM 10889 C C . MET B 1 585 ? 1.19 41.625 -12.578 1 68.69 585 MET B C 1
ATOM 10891 O O . MET B 1 585 ? 0.192 41.406 -11.891 1 68.69 585 MET B O 1
ATOM 10895 N N . ASN B 1 586 ? 1.161 42.312 -13.742 1 77.38 586 ASN B N 1
ATOM 10896 C CA . ASN B 1 586 ? -0.093 42.469 -14.477 1 77.38 586 ASN B CA 1
ATOM 10897 C C . ASN B 1 586 ? -0.721 41.125 -14.805 1 77.38 586 ASN B C 1
ATOM 10899 O O . ASN B 1 586 ? -0.047 40.094 -14.758 1 77.38 586 ASN B O 1
ATOM 10903 N N . ARG B 1 587 ? -1.947 41.094 -15.008 1 76.31 587 ARG B N 1
ATOM 10904 C CA . ARG B 1 587 ? -2.713 39.906 -15.289 1 76.31 587 ARG B CA 1
ATOM 10905 C C . ARG B 1 587 ? -2.193 39.188 -16.547 1 76.31 587 ARG B C 1
ATOM 10907 O O . ARG B 1 587 ? -2.119 37.969 -16.594 1 76.31 587 ARG B O 1
ATOM 10914 N N . LEU B 1 588 ? -1.887 40 -17.453 1 83.44 588 LEU B N 1
ATOM 10915 C CA . LEU B 1 588 ? -1.417 39.406 -18.703 1 83.44 588 LEU B CA 1
ATOM 10916 C C . LEU B 1 588 ? -0.075 38.719 -18.5 1 83.44 588 LEU B C 1
ATOM 10918 O O . LEU B 1 588 ? 0.147 37.625 -19.047 1 83.44 588 LEU B O 1
ATOM 10922 N N . LYS B 1 589 ? 0.744 39.344 -17.719 1 84.31 589 LYS B N 1
ATOM 10923 C CA . LYS B 1 589 ? 2.049 38.719 -17.453 1 84.31 589 LYS B CA 1
ATOM 10924 C C . LYS B 1 589 ? 1.907 37.469 -16.625 1 84.31 589 LYS B C 1
ATOM 10926 O O . LYS B 1 589 ? 2.615 36.469 -16.859 1 84.31 589 LYS B O 1
ATOM 10931 N N . THR B 1 590 ? 1.019 37.531 -15.703 1 85.62 590 THR B N 1
ATOM 10932 C CA . THR B 1 590 ? 0.792 36.375 -14.852 1 85.62 590 THR B CA 1
ATOM 10933 C C . THR B 1 590 ? 0.25 35.219 -15.672 1 85.62 590 THR B C 1
ATOM 10935 O O . THR B 1 590 ? 0.682 34.062 -15.492 1 85.62 590 THR B O 1
ATOM 10938 N N . THR B 1 591 ? -0.686 35.469 -16.547 1 87.75 591 THR B N 1
ATOM 10939 C CA . THR B 1 591 ? -1.262 34.438 -17.391 1 87.75 591 THR B CA 1
ATOM 10940 C C . THR B 1 591 ? -0.215 33.844 -18.344 1 87.75 591 THR B C 1
ATOM 10942 O O . THR B 1 591 ? -0.171 32.656 -18.562 1 87.75 591 THR B O 1
ATOM 10945 N N . PHE B 1 592 ? 0.552 34.719 -18.781 1 89.81 592 PHE B N 1
ATOM 10946 C CA . PHE B 1 592 ? 1.605 34.281 -19.688 1 89.81 592 PHE B CA 1
ATOM 10947 C C . PHE B 1 592 ? 2.605 33.406 -18.969 1 89.81 592 PHE B C 1
ATOM 10949 O O . PHE B 1 592 ? 3.037 32.375 -19.5 1 89.81 592 PHE B O 1
ATOM 10956 N N . MET B 1 593 ? 2.949 33.75 -17.828 1 89.62 593 MET B N 1
ATOM 10957 C CA . MET B 1 593 ? 3.895 32.969 -17.047 1 89.62 593 MET B CA 1
ATOM 10958 C C . MET B 1 593 ? 3.316 31.578 -16.734 1 89.62 593 MET B C 1
ATOM 10960 O O . MET B 1 593 ? 4.027 30.578 -16.797 1 89.62 593 MET B O 1
ATOM 10964 N N . TRP B 1 594 ? 2.062 31.516 -16.484 1 91 594 TRP B N 1
ATOM 10965 C CA . TRP B 1 594 ? 1.432 30.234 -16.188 1 91 594 TRP B CA 1
ATOM 10966 C C . TRP B 1 594 ? 1.337 29.359 -17.438 1 91 594 TRP B C 1
ATOM 10968 O O . TRP B 1 594 ? 1.506 28.141 -17.359 1 91 594 TRP B O 1
ATOM 10978 N N . LEU B 1 595 ? 1.055 29.969 -18.516 1 92.56 595 LEU B N 1
ATOM 10979 C CA . LEU B 1 595 ? 1.018 29.219 -19.766 1 92.56 595 LEU B CA 1
ATOM 10980 C C . LEU B 1 595 ? 2.398 28.672 -20.109 1 92.56 595 LEU B C 1
ATOM 10982 O O . LEU B 1 595 ? 2.518 27.547 -20.625 1 92.56 595 LEU B O 1
ATOM 10986 N N . MET B 1 596 ? 3.355 29.453 -19.812 1 91.81 596 MET B N 1
ATOM 10987 C CA . MET B 1 596 ? 4.727 29.016 -20.047 1 91.81 596 MET B CA 1
ATOM 10988 C C . MET B 1 596 ? 5.086 27.844 -19.125 1 91.81 596 MET B C 1
ATOM 10990 O O . MET B 1 596 ? 5.738 26.891 -19.562 1 91.81 596 MET B O 1
ATOM 10994 N N . ILE B 1 597 ? 4.688 27.922 -17.906 1 93.69 597 ILE B N 1
ATOM 10995 C CA . ILE B 1 597 ? 4.953 26.859 -16.953 1 93.69 597 ILE B CA 1
ATOM 10996 C C . ILE B 1 597 ? 4.277 25.562 -17.406 1 93.69 597 ILE B C 1
ATOM 10998 O O . ILE B 1 597 ? 4.91 24.516 -17.469 1 93.69 597 ILE B O 1
ATOM 11002 N N . LEU B 1 598 ? 3.023 25.656 -17.859 1 93.62 598 LEU B N 1
ATOM 11003 C CA . LEU B 1 598 ? 2.26 24.484 -18.266 1 93.62 598 LEU B CA 1
ATOM 11004 C C . LEU B 1 598 ? 2.795 23.906 -19.578 1 93.62 598 LEU B C 1
ATOM 11006 O O . LEU B 1 598 ? 2.922 22.688 -19.719 1 93.62 598 LEU B O 1
ATOM 11010 N N . ALA B 1 599 ? 3.105 24.766 -20.453 1 94 599 ALA B N 1
ATOM 11011 C CA . ALA B 1 599 ? 3.615 24.312 -21.75 1 94 599 ALA B CA 1
ATOM 11012 C C . ALA B 1 599 ? 4.992 23.688 -21.609 1 94 599 ALA B C 1
ATOM 11014 O O . ALA B 1 599 ? 5.242 22.594 -22.141 1 94 599 ALA B O 1
ATOM 11015 N N . ALA B 1 600 ? 5.852 24.312 -20.875 1 94.5 600 ALA B N 1
ATOM 11016 C CA . ALA B 1 600 ? 7.207 23.797 -20.703 1 94.5 600 ALA B CA 1
ATOM 11017 C C . ALA B 1 600 ? 7.203 22.484 -19.938 1 94.5 600 ALA B C 1
ATOM 11019 O O . ALA B 1 600 ? 7.969 21.578 -20.25 1 94.5 600 ALA B O 1
ATOM 11020 N N . THR B 1 601 ? 6.391 22.391 -18.906 1 93.44 601 THR B N 1
ATOM 11021 C CA . THR B 1 601 ? 6.277 21.141 -18.172 1 93.44 601 THR B CA 1
ATOM 11022 C C . THR B 1 601 ? 5.711 20.031 -19.047 1 93.44 601 THR B C 1
ATOM 11024 O O . THR B 1 601 ? 6.207 18.906 -19.031 1 93.44 601 THR B O 1
ATOM 11027 N N . GLY B 1 602 ? 4.664 20.328 -19.875 1 91.88 602 GLY B N 1
ATOM 11028 C CA . GLY B 1 602 ? 4.07 19.344 -20.766 1 91.88 602 GLY B CA 1
ATOM 11029 C C . GLY B 1 602 ? 5.051 18.812 -21.797 1 91.88 602 GLY B C 1
ATOM 11030 O O . GLY B 1 602 ? 5.086 17.609 -22.062 1 91.88 602 GLY B O 1
ATOM 11031 N N . VAL B 1 603 ? 5.871 19.672 -22.188 1 90.94 603 VAL B N 1
ATOM 11032 C CA . VAL B 1 603 ? 6.809 19.281 -23.234 1 90.94 603 VAL B CA 1
ATOM 11033 C C . VAL B 1 603 ? 7.957 18.469 -22.625 1 90.94 603 VAL B C 1
ATOM 11035 O O . VAL B 1 603 ? 8.32 17.406 -23.141 1 90.94 603 VAL B O 1
ATOM 11038 N N . THR B 1 604 ? 8.531 18.922 -21.562 1 92.25 604 THR B N 1
ATOM 11039 C CA . THR B 1 604 ? 9.695 18.25 -20.984 1 92.25 604 THR B CA 1
ATOM 11040 C C . THR B 1 604 ? 9.328 16.875 -20.453 1 92.25 604 THR B C 1
ATOM 11042 O O . THR B 1 604 ? 10.109 15.938 -20.547 1 92.25 604 THR B O 1
ATOM 11045 N N . VAL B 1 605 ? 8.164 16.734 -19.953 1 90.12 605 VAL B N 1
ATOM 11046 C CA . VAL B 1 605 ? 7.762 15.477 -19.344 1 90.12 605 VAL B CA 1
ATOM 11047 C C . VAL B 1 605 ? 7.406 14.461 -20.422 1 90.12 605 VAL B C 1
ATOM 11049 O O . VAL B 1 605 ? 7.699 13.273 -20.281 1 90.12 605 VAL B O 1
ATOM 11052 N N . ASN B 1 606 ? 6.879 14.898 -21.609 1 89.06 606 ASN B N 1
ATOM 11053 C CA . ASN B 1 606 ? 6.34 13.961 -22.594 1 89.06 606 ASN B CA 1
ATOM 11054 C C . ASN B 1 606 ? 7.234 13.875 -23.828 1 89.06 606 ASN B C 1
ATOM 11056 O O . ASN B 1 606 ? 6.988 13.055 -24.719 1 89.06 606 ASN B O 1
ATOM 11060 N N . ALA B 1 607 ? 8.25 14.586 -23.844 1 87.75 607 ALA B N 1
ATOM 11061 C CA . ALA B 1 607 ? 9.078 14.633 -25.047 1 87.75 607 ALA B CA 1
ATOM 11062 C C . ALA B 1 607 ? 9.734 13.273 -25.297 1 87.75 607 ALA B C 1
ATOM 11064 O O . ALA B 1 607 ? 9.992 12.914 -26.453 1 87.75 607 ALA B O 1
ATOM 11065 N N . THR B 1 608 ? 9.961 12.508 -24.312 1 87.69 608 THR B N 1
ATOM 11066 C CA . THR B 1 608 ? 10.68 11.25 -24.453 1 87.69 608 THR B CA 1
ATOM 11067 C C . THR B 1 608 ? 9.719 10.109 -24.766 1 87.69 608 THR B C 1
ATOM 11069 O O . THR B 1 608 ? 10.133 8.953 -24.922 1 87.69 608 THR B O 1
ATOM 11072 N N . PHE B 1 609 ? 8.43 10.375 -24.922 1 85.88 609 PHE B N 1
ATOM 11073 C CA . PHE B 1 609 ? 7.422 9.344 -25.125 1 85.88 609 PHE B CA 1
ATOM 11074 C C . PHE B 1 609 ? 7.684 8.586 -26.422 1 85.88 609 PHE B C 1
ATOM 11076 O O . PHE B 1 609 ? 7.641 7.352 -26.453 1 85.88 609 PHE B O 1
ATOM 11083 N N . GLY B 1 610 ? 8.031 9.32 -27.484 1 81.75 610 GLY B N 1
ATOM 11084 C CA . GLY B 1 610 ? 8.281 8.688 -28.766 1 81.75 610 GLY B CA 1
ATOM 11085 C C . GLY B 1 610 ? 9.492 7.777 -28.766 1 81.75 610 GLY B C 1
ATOM 11086 O O . GLY B 1 610 ? 9.477 6.703 -29.375 1 81.75 610 GLY B O 1
ATOM 11087 N N . TRP B 1 611 ? 10.492 8.125 -28.031 1 82.19 611 TRP B N 1
ATOM 11088 C CA . TRP B 1 611 ? 11.719 7.34 -27.969 1 82.19 611 TRP B CA 1
ATOM 11089 C C . TRP B 1 611 ? 11.539 6.117 -27.062 1 82.19 611 TRP B C 1
ATOM 11091 O O . TRP B 1 611 ? 12.109 5.055 -27.328 1 82.19 611 TRP B O 1
ATOM 11101 N N . ASN B 1 612 ? 10.75 6.246 -26.031 1 78.75 612 ASN B N 1
ATOM 11102 C CA . ASN B 1 612 ? 10.508 5.133 -25.109 1 78.75 612 ASN B CA 1
ATOM 11103 C C . ASN B 1 612 ? 9.57 4.098 -25.719 1 78.75 612 ASN B C 1
ATOM 11105 O O . ASN B 1 612 ? 9.664 2.908 -25.406 1 78.75 612 ASN B O 1
ATOM 11109 N N . LYS B 1 613 ? 8.648 4.527 -26.562 1 74.56 613 LYS B N 1
ATOM 11110 C CA . LYS B 1 613 ? 7.734 3.613 -27.25 1 74.56 613 LYS B CA 1
ATOM 11111 C C . LYS B 1 613 ? 8.469 2.773 -28.281 1 74.56 613 LYS B C 1
ATOM 11113 O O . LYS B 1 613 ? 8.023 1.676 -28.625 1 74.56 613 LYS B O 1
ATOM 11118 N N . GLY B 1 614 ? 9.688 3.164 -28.688 1 69.88 614 GLY B N 1
ATOM 11119 C CA . GLY B 1 614 ? 10.477 2.414 -29.641 1 69.88 614 GLY B CA 1
ATOM 11120 C C . GLY B 1 614 ? 10.164 2.773 -31.078 1 69.88 614 GLY B C 1
ATOM 11121 O O . GLY B 1 614 ? 10.664 2.129 -32 1 69.88 614 GLY B O 1
ATOM 11122 N N . SER B 1 615 ? 9.305 3.664 -31.281 1 67.38 615 SER B N 1
ATOM 11123 C CA . SER B 1 615 ? 8.898 3.994 -32.656 1 67.38 615 SER B CA 1
ATOM 11124 C C . SER B 1 615 ? 10.039 4.66 -33.406 1 67.38 615 SER B C 1
ATOM 11126 O O . SER B 1 615 ? 10.164 4.48 -34.625 1 67.38 615 SER B O 1
ATOM 11128 N N . SER B 1 616 ? 10.914 5.387 -32.688 1 72.75 616 SER B N 1
ATOM 11129 C CA . SER B 1 616 ? 12.016 6.066 -33.344 1 72.75 616 SER B CA 1
ATOM 11130 C C . SER B 1 616 ? 13.281 6.031 -32.5 1 72.75 616 SER B C 1
ATOM 11132 O O . SER B 1 616 ? 13.219 6.039 -31.281 1 72.75 616 SER B O 1
ATOM 11134 N N . SER B 1 617 ? 14.375 5.68 -33.219 1 78.5 617 SER B N 1
ATOM 11135 C CA . SER B 1 617 ? 15.656 5.82 -32.531 1 78.5 617 SER B CA 1
ATOM 11136 C C . SER B 1 617 ? 16.109 7.277 -32.469 1 78.5 617 SER B C 1
ATOM 11138 O O . SER B 1 617 ? 15.93 8.016 -33.438 1 78.5 617 SER B O 1
ATOM 11140 N N . PRO B 1 618 ? 16.484 7.727 -31.344 1 84.75 618 PRO B N 1
ATOM 11141 C CA . PRO B 1 618 ? 16.891 9.133 -31.234 1 84.75 618 PRO B CA 1
ATOM 11142 C C . PRO B 1 618 ? 18.156 9.445 -32.031 1 84.75 618 PRO B C 1
ATOM 11144 O O . PRO B 1 618 ? 19.125 8.688 -32 1 84.75 618 PRO B O 1
ATOM 11147 N N . SER B 1 619 ? 18.109 10.5 -32.875 1 88.5 619 SER B N 1
ATOM 11148 C CA . SER B 1 619 ? 19.312 10.977 -33.562 1 88.5 619 SER B CA 1
ATOM 11149 C C . SER B 1 619 ? 20.312 11.578 -32.562 1 88.5 619 SER B C 1
ATOM 11151 O O . SER B 1 619 ? 19.922 12.172 -31.562 1 88.5 619 SER B O 1
ATOM 11153 N N . PRO B 1 620 ? 21.594 11.422 -32.812 1 90.88 620 PRO B N 1
ATOM 11154 C CA . PRO B 1 620 ? 22.609 11.93 -31.875 1 90.88 620 PRO B CA 1
ATOM 11155 C C . PRO B 1 620 ? 22.484 13.43 -31.641 1 90.88 620 PRO B C 1
ATOM 11157 O O . PRO B 1 620 ? 22.656 13.898 -30.516 1 90.88 620 PRO B O 1
ATOM 11160 N N . ILE B 1 621 ? 22.219 14.203 -32.656 1 93.31 621 ILE B N 1
ATOM 11161 C CA . ILE B 1 621 ? 22.141 15.648 -32.5 1 93.31 621 ILE B CA 1
ATOM 11162 C C . ILE B 1 621 ? 20.891 16.016 -31.703 1 93.31 621 ILE B C 1
ATOM 11164 O O . ILE B 1 621 ? 20.922 16.891 -30.844 1 93.31 621 ILE B O 1
ATOM 11168 N N . ALA B 1 622 ? 19.828 15.336 -32.062 1 91.5 622 ALA B N 1
ATOM 11169 C CA . ALA B 1 622 ? 18.594 15.586 -31.328 1 91.5 622 ALA B CA 1
ATOM 11170 C C . ALA B 1 622 ? 18.734 15.188 -29.859 1 91.5 622 ALA B C 1
ATOM 11172 O O . ALA B 1 622 ? 18.203 15.875 -28.969 1 91.5 622 ALA B O 1
ATOM 11173 N N . SER B 1 623 ? 19.422 14.125 -29.625 1 92.44 623 SER B N 1
ATOM 11174 C CA . SER B 1 623 ? 19.656 13.664 -28.266 1 92.44 623 SER B CA 1
ATOM 11175 C C . SER B 1 623 ? 20.516 14.648 -27.484 1 92.44 623 SER B C 1
ATOM 11177 O O . SER B 1 623 ? 20.234 14.953 -26.328 1 92.44 623 SER B O 1
ATOM 11179 N N . ALA B 1 624 ? 21.547 15.133 -28.125 1 94.94 624 ALA B N 1
ATOM 11180 C CA . ALA B 1 624 ? 22.453 16.062 -27.469 1 94.94 624 ALA B CA 1
ATOM 11181 C C . ALA B 1 624 ? 21.75 17.375 -27.141 1 94.94 624 ALA B C 1
ATOM 11183 O O . ALA B 1 624 ? 21.938 17.953 -26.078 1 94.94 624 ALA B O 1
ATOM 11184 N N . PHE B 1 625 ? 20.922 17.828 -28.016 1 94.44 625 PHE B N 1
ATOM 11185 C CA . PHE B 1 625 ? 20.188 19.062 -27.797 1 94.44 625 PHE B CA 1
ATOM 11186 C C . PHE B 1 625 ? 19.156 18.891 -26.688 1 94.44 625 PHE B C 1
ATOM 11188 O O . PHE B 1 625 ? 19.016 19.766 -25.828 1 94.44 625 PHE B O 1
ATOM 11195 N N . TYR B 1 626 ? 18.469 17.828 -26.734 1 93.19 626 TYR B N 1
ATOM 11196 C CA . TYR B 1 626 ? 17.484 17.578 -25.688 1 93.19 626 TYR B CA 1
ATOM 11197 C C . TYR B 1 626 ? 18.156 17.453 -24.328 1 93.19 626 TYR B C 1
ATOM 11199 O O . TYR B 1 626 ? 17.656 17.984 -23.328 1 93.19 626 TYR B O 1
ATOM 11207 N N . ASP B 1 627 ? 19.188 16.766 -24.25 1 94.19 627 ASP B N 1
ATOM 11208 C CA . ASP B 1 627 ? 19.906 16.562 -23 1 94.19 627 ASP B CA 1
ATOM 11209 C C . ASP B 1 627 ? 20.406 17.891 -22.422 1 94.19 627 ASP B C 1
ATOM 11211 O O . ASP B 1 627 ? 20.328 18.125 -21.219 1 94.19 627 ASP B O 1
ATOM 11215 N N . ALA B 1 628 ? 20.859 18.766 -23.281 1 95.31 628 ALA B N 1
ATOM 11216 C CA . ALA B 1 628 ? 21.453 20.031 -22.844 1 95.31 628 ALA B CA 1
ATOM 11217 C C . ALA B 1 628 ? 20.375 21 -22.375 1 95.31 628 ALA B C 1
ATOM 11219 O O . ALA B 1 628 ? 20.625 21.875 -21.547 1 95.31 628 ALA B O 1
ATOM 11220 N N . LEU B 1 629 ? 19.141 20.812 -22.812 1 94.81 629 LEU B N 1
ATOM 11221 C CA . LEU B 1 629 ? 18.141 21.844 -22.594 1 94.81 629 LEU B CA 1
ATOM 11222 C C . LEU B 1 629 ? 17.094 21.391 -21.594 1 94.81 629 LEU B C 1
ATOM 11224 O O . LEU B 1 629 ? 16.562 22.188 -20.828 1 94.81 629 LEU B O 1
ATOM 11228 N N . HIS B 1 630 ? 16.703 20.172 -21.609 1 94.19 630 HIS B N 1
ATOM 11229 C CA . HIS B 1 630 ? 15.484 19.75 -20.922 1 94.19 630 HIS B CA 1
ATOM 11230 C C . HIS B 1 630 ? 15.609 19.953 -19.406 1 94.19 630 HIS B C 1
ATOM 11232 O O . HIS B 1 630 ? 14.656 20.375 -18.766 1 94.19 630 HIS B O 1
ATOM 11238 N N . ARG B 1 631 ? 16.797 19.734 -18.828 1 95.12 631 ARG B N 1
ATOM 11239 C CA . ARG B 1 631 ? 16.969 19.875 -17.375 1 95.12 631 ARG B CA 1
ATOM 11240 C C . ARG B 1 631 ? 16.906 21.328 -16.953 1 95.12 631 ARG B C 1
ATOM 11242 O O . ARG B 1 631 ? 16.297 21.672 -15.945 1 95.12 631 ARG B O 1
ATOM 11249 N N . VAL B 1 632 ? 17.547 22.125 -17.75 1 96.25 632 VAL B N 1
ATOM 11250 C CA . VAL B 1 632 ? 17.609 23.547 -17.438 1 96.25 632 VAL B CA 1
ATOM 11251 C C . VAL B 1 632 ? 16.234 24.188 -17.609 1 96.25 632 VAL B C 1
ATOM 11253 O O . VAL B 1 632 ? 15.812 24.984 -16.781 1 96.25 632 VAL B O 1
ATOM 11256 N N . VAL B 1 633 ? 15.562 23.781 -18.625 1 96.19 633 VAL B N 1
ATOM 11257 C CA . VAL B 1 633 ? 14.227 24.328 -18.875 1 96.19 633 VAL B CA 1
ATOM 11258 C C . VAL B 1 633 ? 13.289 23.906 -17.734 1 96.19 633 VAL B C 1
ATOM 11260 O O . VAL B 1 633 ? 12.531 24.734 -17.219 1 96.19 633 VAL B O 1
ATOM 11263 N N . PHE B 1 634 ? 13.32 22.688 -17.344 1 96.44 634 PHE B N 1
ATOM 11264 C CA . PHE B 1 634 ? 12.469 22.219 -16.266 1 96.44 634 PHE B CA 1
ATOM 11265 C C . PHE B 1 634 ? 12.828 22.891 -14.953 1 96.44 634 PHE B C 1
ATOM 11267 O O . PHE B 1 634 ? 11.953 23.188 -14.133 1 96.44 634 PHE B O 1
ATOM 11274 N N . ALA B 1 635 ? 14.117 23.109 -14.742 1 97.38 635 ALA B N 1
ATOM 11275 C CA . ALA B 1 635 ? 14.562 23.828 -13.547 1 97.38 635 ALA B CA 1
ATOM 11276 C C . ALA B 1 635 ? 14.047 25.266 -13.539 1 97.38 635 ALA B C 1
ATOM 11278 O O . ALA B 1 635 ? 13.656 25.781 -12.484 1 97.38 635 ALA B O 1
ATOM 11279 N N . LEU B 1 636 ? 14.07 25.906 -14.68 1 96.19 636 LEU B N 1
ATOM 11280 C CA . LEU B 1 636 ? 13.555 27.266 -14.789 1 96.19 636 LEU B CA 1
ATOM 11281 C C . LEU B 1 636 ? 12.055 27.312 -14.5 1 96.19 636 LEU B C 1
ATOM 11283 O O . LEU B 1 636 ? 11.578 28.234 -13.836 1 96.19 636 LEU B O 1
ATOM 11287 N N . VAL B 1 637 ? 11.406 26.297 -14.953 1 95.31 637 VAL B N 1
ATOM 11288 C CA . VAL B 1 637 ? 9.969 26.234 -14.727 1 95.31 637 VAL B CA 1
ATOM 11289 C C . VAL B 1 637 ? 9.688 26 -13.25 1 95.31 637 VAL B C 1
ATOM 11291 O O . VAL B 1 637 ? 8.773 26.594 -12.68 1 95.31 637 VAL B O 1
ATOM 11294 N N . THR B 1 638 ? 10.414 25.156 -12.633 1 96.19 638 THR B N 1
ATOM 11295 C CA . THR B 1 638 ? 10.258 24.906 -11.203 1 96.19 638 THR B CA 1
ATOM 11296 C C . THR B 1 638 ? 10.539 26.172 -10.398 1 96.19 638 THR B C 1
ATOM 11298 O O . THR B 1 638 ? 9.828 26.469 -9.43 1 96.19 638 THR B O 1
ATOM 11301 N N . SER B 1 639 ? 11.555 26.891 -10.812 1 95.81 639 SER B N 1
ATOM 11302 C CA . SER B 1 639 ? 11.914 28.125 -10.141 1 95.81 639 SER B CA 1
ATOM 11303 C C . SER B 1 639 ? 10.812 29.172 -10.312 1 95.81 639 SER B C 1
ATOM 11305 O O . SER B 1 639 ? 10.484 29.891 -9.359 1 95.81 639 SER B O 1
ATOM 11307 N N . LEU B 1 640 ? 10.312 29.25 -11.508 1 93 640 LEU B N 1
ATOM 11308 C CA . LEU B 1 640 ? 9.219 30.172 -11.773 1 93 640 LEU B CA 1
ATOM 11309 C C . LEU B 1 640 ? 7.992 29.812 -10.945 1 93 640 LEU B C 1
ATOM 11311 O O . LEU B 1 640 ? 7.277 30.688 -10.469 1 93 640 LEU B O 1
ATOM 11315 N N . LEU B 1 641 ? 7.742 28.547 -10.812 1 94.38 641 LEU B N 1
ATOM 11316 C CA . LEU B 1 641 ? 6.633 28.078 -9.992 1 94.38 641 LEU B CA 1
ATOM 11317 C C . LEU B 1 641 ? 6.809 28.516 -8.539 1 94.38 641 LEU B C 1
ATOM 11319 O O . LEU B 1 641 ? 5.863 29 -7.918 1 94.38 641 LEU B O 1
ATOM 11323 N N . ILE B 1 642 ? 7.996 28.406 -7.992 1 93.94 642 ILE B N 1
ATOM 11324 C CA . ILE B 1 642 ? 8.281 28.781 -6.613 1 93.94 642 ILE B CA 1
ATOM 11325 C C . ILE B 1 642 ? 8.117 30.297 -6.441 1 93.94 642 ILE B C 1
ATOM 11327 O O . ILE B 1 642 ? 7.5 30.75 -5.477 1 93.94 642 ILE B O 1
ATOM 11331 N N . MET B 1 643 ? 8.57 31.016 -7.445 1 90.06 643 MET B N 1
ATOM 11332 C CA . MET B 1 643 ? 8.492 32.469 -7.379 1 90.06 643 MET B CA 1
ATOM 11333 C C . MET B 1 643 ? 7.047 32.938 -7.477 1 90.06 643 MET B C 1
ATOM 11335 O O . MET B 1 643 ? 6.629 33.844 -6.742 1 90.06 643 MET B O 1
ATOM 11339 N N . MET B 1 644 ? 6.266 32.281 -8.352 1 88.75 644 MET B N 1
ATOM 11340 C CA . MET B 1 644 ? 4.863 32.656 -8.516 1 88.75 644 MET B CA 1
ATOM 11341 C C . MET B 1 644 ? 4.066 32.344 -7.254 1 88.75 644 MET B C 1
ATOM 11343 O O . MET B 1 644 ? 3.191 33.094 -6.848 1 88.75 644 MET B O 1
ATOM 11347 N N . CYS B 1 645 ? 4.34 31.266 -6.617 1 88.31 645 CYS B N 1
ATOM 11348 C CA . CYS B 1 645 ? 3.646 30.875 -5.395 1 88.31 645 CYS B CA 1
ATOM 11349 C C . CYS B 1 645 ? 4.012 31.797 -4.238 1 88.31 645 CYS B C 1
ATOM 11351 O O . CYS B 1 645 ? 3.146 32.188 -3.455 1 88.31 645 CYS B O 1
ATOM 11353 N N . HIS B 1 646 ? 5.285 32.156 -4.172 1 85.38 646 HIS B N 1
ATOM 11354 C CA . HIS B 1 646 ? 5.723 33.031 -3.09 1 85.38 646 HIS B CA 1
ATOM 11355 C C . HIS B 1 646 ? 5.176 34.438 -3.268 1 85.38 646 HIS B C 1
ATOM 11357 O O . HIS B 1 646 ? 4.938 35.156 -2.285 1 85.38 646 HIS B O 1
ATOM 11363 N N . ALA B 1 647 ? 4.949 34.781 -4.562 1 82.06 647 ALA B N 1
ATOM 11364 C CA . ALA B 1 647 ? 4.43 36.094 -4.871 1 82.06 647 ALA B CA 1
ATOM 11365 C C . ALA B 1 647 ? 2.92 36.156 -4.648 1 82.06 647 ALA B C 1
ATOM 11367 O O . ALA B 1 647 ? 2.307 37.219 -4.82 1 82.06 647 ALA B O 1
ATOM 11368 N N . GLY B 1 648 ? 2.268 35.062 -4.258 1 78.31 648 GLY B N 1
ATOM 11369 C CA . GLY B 1 648 ? 0.84 35.031 -3.984 1 78.31 648 GLY B CA 1
ATOM 11370 C C . GLY B 1 648 ? -0.003 34.844 -5.23 1 78.31 648 GLY B C 1
ATOM 11371 O O . GLY B 1 648 ? -1.21 35.094 -5.215 1 78.31 648 GLY B O 1
ATOM 11372 N N . LYS B 1 649 ? 0.621 34.531 -6.305 1 82.31 649 LYS B N 1
ATOM 11373 C CA . LYS B 1 649 ? -0.079 34.344 -7.574 1 82.31 649 LYS B CA 1
ATOM 11374 C C . LYS B 1 649 ? -0.162 32.875 -7.945 1 82.31 649 LYS B C 1
ATOM 11376 O O . LYS B 1 649 ? -0.316 32.531 -9.125 1 82.31 649 LYS B O 1
ATOM 11381 N N . GLY B 1 650 ? -0.042 32.062 -7.047 1 85.62 650 GLY B N 1
ATOM 11382 C CA . GLY B 1 650 ? -0.026 30.625 -7.328 1 85.62 650 GLY B CA 1
ATOM 11383 C C . GLY B 1 650 ? -1.399 29.984 -7.254 1 85.62 650 GLY B C 1
ATOM 11384 O O . GLY B 1 650 ? -1.608 28.891 -7.77 1 85.62 650 GLY B O 1
ATOM 11385 N N . GLY B 1 651 ? -2.426 30.578 -6.754 1 79.19 651 GLY B N 1
ATOM 11386 C CA . GLY B 1 651 ? -3.789 30.062 -6.703 1 79.19 651 GLY B CA 1
ATOM 11387 C C . GLY B 1 651 ? -3.895 28.703 -6.039 1 79.19 651 GLY B C 1
ATOM 11388 O O . GLY B 1 651 ? -3.418 28.516 -4.918 1 79.19 651 GLY B O 1
ATOM 11389 N N . VAL B 1 652 ? -4.383 27.734 -6.832 1 79.5 652 VAL B N 1
ATOM 11390 C CA . VAL B 1 652 ? -4.648 26.391 -6.324 1 79.5 652 VAL B CA 1
ATOM 11391 C C . VAL B 1 652 ? -3.332 25.656 -6.098 1 79.5 652 VAL B C 1
ATOM 11393 O O . VAL B 1 652 ? -3.213 24.859 -5.164 1 79.5 652 VAL B O 1
ATOM 11396 N N . PHE B 1 653 ? -2.396 26 -6.855 1 86.69 653 PHE B N 1
ATOM 11397 C CA . PHE B 1 653 ? -1.109 25.328 -6.719 1 86.69 653 PHE B CA 1
ATOM 11398 C C . PHE B 1 653 ? -0.415 25.75 -5.43 1 86.69 653 PHE B C 1
ATOM 11400 O O . PHE B 1 653 ? 0.223 24.922 -4.766 1 86.69 653 PHE B O 1
ATOM 11407 N N . ASN B 1 654 ? -0.524 27 -5.094 1 87.25 654 ASN B N 1
ATOM 11408 C CA . ASN B 1 654 ? 0.07 27.469 -3.84 1 87.25 654 ASN B CA 1
ATOM 11409 C C . ASN B 1 654 ? -0.622 26.844 -2.631 1 87.25 654 ASN B C 1
ATOM 11411 O O . ASN B 1 654 ? 0.031 26.5 -1.641 1 87.25 654 ASN B O 1
ATOM 11415 N N . MET B 1 655 ? -1.926 26.734 -2.826 1 81.19 655 MET B N 1
ATOM 11416 C CA . MET B 1 655 ? -2.686 26.125 -1.743 1 81.19 655 MET B CA 1
ATOM 11417 C C . MET B 1 655 ? -2.234 24.688 -1.51 1 81.19 655 MET B C 1
ATOM 11419 O O . MET B 1 655 ? -2.059 24.266 -0.366 1 81.19 655 MET B O 1
ATOM 11423 N N . LEU B 1 656 ? -2.012 24.016 -2.506 1 86 656 LEU B N 1
ATOM 11424 C CA . LEU B 1 656 ? -1.628 22.609 -2.412 1 86 656 LEU B CA 1
ATOM 11425 C C . LEU B 1 656 ? -0.179 22.469 -1.958 1 86 656 LEU B C 1
ATOM 11427 O O . LEU B 1 656 ? 0.124 21.672 -1.068 1 86 656 LEU B O 1
ATOM 11431 N N . LEU B 1 657 ? 0.672 23.266 -2.488 1 91.06 657 LEU B N 1
ATOM 11432 C CA . LEU B 1 657 ? 2.102 23.125 -2.234 1 91.06 657 LEU B CA 1
ATOM 11433 C C . LEU B 1 657 ? 2.459 23.656 -0.848 1 91.06 657 LEU B C 1
ATOM 11435 O O . LEU B 1 657 ? 3.463 23.234 -0.262 1 91.06 657 LEU B O 1
ATOM 11439 N N . SER B 1 658 ? 1.646 24.547 -0.283 1 87.69 658 SER B N 1
ATOM 11440 C CA . SER B 1 658 ? 1.98 25.156 0.998 1 87.69 658 SER B CA 1
ATOM 11441 C C . SER B 1 658 ? 1.252 24.469 2.146 1 87.69 658 SER B C 1
ATOM 11443 O O . SER B 1 658 ? 1.221 24.984 3.268 1 87.69 658 SER B O 1
ATOM 11445 N N . TRP B 1 659 ? 0.7 23.328 1.86 1 83.44 659 TRP B N 1
ATOM 11446 C CA . TRP B 1 659 ? 0.013 22.594 2.916 1 83.44 659 TRP B CA 1
ATOM 11447 C C . TRP B 1 659 ? 0.981 22.219 4.027 1 83.44 659 TRP B C 1
ATOM 11449 O O . TRP B 1 659 ? 2.07 21.703 3.76 1 83.44 659 TRP B O 1
ATOM 11459 N N . PRO B 1 660 ? 0.674 22.453 5.277 1 83.69 660 PRO B N 1
ATOM 11460 C CA . PRO B 1 660 ? 1.6 22.234 6.391 1 83.69 660 PRO B CA 1
ATOM 11461 C C . PRO B 1 660 ? 1.945 20.75 6.586 1 83.69 660 PRO B C 1
ATOM 11463 O O . PRO B 1 660 ? 2.977 20.422 7.18 1 83.69 660 PRO B O 1
ATOM 11466 N N . GLY B 1 661 ? 1.192 19.875 6.094 1 80.06 661 GLY B N 1
ATOM 11467 C CA . GLY B 1 661 ? 1.47 18.469 6.234 1 80.06 661 GLY B CA 1
ATOM 11468 C C . GLY B 1 661 ? 2.729 18.031 5.508 1 80.06 661 GLY B C 1
ATOM 11469 O O . GLY B 1 661 ? 3.324 17 5.848 1 80.06 661 GLY B O 1
ATOM 11470 N N . PHE B 1 662 ? 3.23 18.891 4.605 1 89.31 662 PHE B N 1
ATOM 11471 C CA . PHE B 1 662 ? 4.383 18.516 3.795 1 89.31 662 PHE B CA 1
ATOM 11472 C C . PHE B 1 662 ? 5.68 18.953 4.465 1 89.31 662 PHE B C 1
ATOM 11474 O O . PHE B 1 662 ? 6.766 18.531 4.051 1 89.31 662 PHE B O 1
ATOM 11481 N N . ILE B 1 663 ? 5.594 19.703 5.527 1 89.75 663 ILE B N 1
ATOM 11482 C CA . ILE B 1 663 ? 6.777 20.266 6.164 1 89.75 663 ILE B CA 1
ATOM 11483 C C . ILE B 1 663 ? 7.621 19.141 6.77 1 89.75 663 ILE B C 1
ATOM 11485 O O . ILE B 1 663 ? 8.844 19.125 6.617 1 89.75 663 ILE B O 1
ATOM 11489 N N . SER B 1 664 ? 6.949 18.156 7.352 1 89.88 664 SER B N 1
ATOM 11490 C CA . SER B 1 664 ? 7.664 17.047 7.996 1 89.88 664 SER B CA 1
ATOM 11491 C C . SER B 1 664 ? 8.461 16.234 6.984 1 89.88 664 SER B C 1
ATOM 11493 O O . SER B 1 664 ? 9.609 15.875 7.242 1 89.88 664 SER B O 1
ATOM 11495 N N . VAL B 1 665 ? 7.938 16.016 5.832 1 92.69 665 VAL B N 1
ATOM 11496 C CA . VAL B 1 665 ? 8.602 15.234 4.793 1 92.69 665 VAL B CA 1
ATOM 11497 C C . VAL B 1 665 ? 9.695 16.062 4.137 1 92.69 665 VAL B C 1
ATOM 11499 O O . VAL B 1 665 ? 10.758 15.539 3.789 1 92.69 665 VAL B O 1
ATOM 11502 N N . GLY B 1 666 ? 9.414 17.359 4.031 1 92.19 666 GLY B N 1
ATOM 11503 C CA . GLY B 1 666 ? 10.414 18.234 3.453 1 92.19 666 GLY B CA 1
ATOM 11504 C C . GLY B 1 666 ? 11.688 18.328 4.273 1 92.19 666 GLY B C 1
ATOM 11505 O O . GLY B 1 666 ? 12.773 18.484 3.725 1 92.19 666 GLY B O 1
ATOM 11506 N N . ARG B 1 667 ? 11.531 18.078 5.543 1 91.5 667 ARG B N 1
ATOM 11507 C CA . ARG B 1 667 ? 12.672 18.188 6.438 1 91.5 667 ARG B CA 1
ATOM 11508 C C . ARG B 1 667 ? 13.562 16.953 6.336 1 91.5 667 ARG B C 1
ATOM 11510 O O . ARG B 1 667 ? 14.766 17.031 6.586 1 91.5 667 ARG B O 1
ATOM 11517 N N . ILE B 1 668 ? 12.992 15.852 5.934 1 95.38 668 ILE B N 1
ATOM 11518 C CA . ILE B 1 668 ? 13.773 14.617 5.91 1 95.38 668 ILE B CA 1
ATOM 11519 C C . ILE B 1 668 ? 13.859 14.094 4.48 1 95.38 668 ILE B C 1
ATOM 11521 O O . ILE B 1 668 ? 13.992 12.883 4.266 1 95.38 668 ILE B O 1
ATOM 11525 N N . TRP B 1 669 ? 13.773 14.914 3.48 1 95.94 669 TRP B N 1
ATOM 11526 C CA . TRP B 1 669 ? 13.688 14.5 2.084 1 95.94 669 TRP B CA 1
ATOM 11527 C C . TRP B 1 669 ? 14.961 13.773 1.66 1 95.94 669 TRP B C 1
ATOM 11529 O O . TRP B 1 669 ? 14.898 12.797 0.909 1 95.94 669 TRP B O 1
ATOM 11539 N N . LEU B 1 670 ? 16.141 14.203 2.18 1 95.19 670 LEU B N 1
ATOM 11540 C CA . LEU B 1 670 ? 17.406 13.602 1.77 1 95.19 670 LEU B CA 1
ATOM 11541 C C . LEU B 1 670 ? 17.531 12.172 2.299 1 95.19 670 LEU B C 1
ATOM 11543 O O . LEU B 1 670 ? 18.016 11.289 1.6 1 95.19 670 LEU B O 1
ATOM 11547 N N . LEU B 1 671 ? 17.016 11.984 3.51 1 96.25 671 LEU B N 1
ATOM 11548 C CA . LEU B 1 671 ? 17.031 10.641 4.078 1 96.25 671 LEU B CA 1
ATOM 11549 C C . LEU B 1 671 ? 16.078 9.727 3.312 1 96.25 671 LEU B C 1
ATOM 11551 O O . LEU B 1 671 ? 16.391 8.555 3.074 1 96.25 671 LEU B O 1
ATOM 11555 N N . ILE B 1 672 ? 14.938 10.211 2.926 1 97.56 672 ILE B N 1
ATOM 11556 C CA . ILE B 1 672 ? 13.977 9.445 2.141 1 97.56 672 ILE B CA 1
ATOM 11557 C C . ILE B 1 672 ? 14.586 9.078 0.792 1 97.56 672 ILE B C 1
ATOM 11559 O O . ILE B 1 672 ? 14.477 7.934 0.341 1 97.56 672 ILE B O 1
ATOM 11563 N N . TYR B 1 673 ? 15.328 10.023 0.199 1 96.56 673 TYR B N 1
ATOM 11564 C CA . TYR B 1 673 ? 16 9.805 -1.079 1 96.56 673 TYR B CA 1
ATOM 11565 C C . TYR B 1 673 ? 17.031 8.688 -0.968 1 96.56 673 TYR B C 1
ATOM 11567 O O . TYR B 1 673 ? 17.125 7.824 -1.842 1 96.56 673 TYR B O 1
ATOM 11575 N N . LEU B 1 674 ? 17.719 8.68 0.106 1 96.5 674 LEU B N 1
ATOM 11576 C CA . LEU B 1 674 ? 18.812 7.738 0.268 1 96.5 674 LEU B CA 1
ATOM 11577 C C . LEU B 1 674 ? 18.297 6.344 0.584 1 96.5 674 LEU B C 1
ATOM 11579 O O . LEU B 1 674 ? 18.875 5.344 0.141 1 96.5 674 LEU B O 1
ATOM 11583 N N . ILE B 1 675 ? 17.203 6.234 1.273 1 96.75 675 ILE B N 1
ATOM 11584 C CA . ILE B 1 675 ? 16.75 4.938 1.765 1 96.75 675 ILE B CA 1
ATOM 11585 C C . ILE B 1 675 ? 15.797 4.305 0.756 1 96.75 675 ILE B C 1
ATOM 11587 O O . ILE B 1 675 ? 15.602 3.088 0.756 1 96.75 675 ILE B O 1
ATOM 11591 N N . ASN B 1 676 ? 15.25 5.027 -0.114 1 96.69 676 ASN B N 1
ATOM 11592 C CA . ASN B 1 676 ? 14.148 4.586 -0.955 1 96.69 676 ASN B CA 1
ATOM 11593 C C . ASN B 1 676 ? 14.531 3.361 -1.783 1 96.69 676 ASN B C 1
ATOM 11595 O O . ASN B 1 676 ? 13.797 2.369 -1.803 1 96.69 676 ASN B O 1
ATOM 11599 N N . PRO B 1 677 ? 15.695 3.316 -2.471 1 96.56 677 PRO B N 1
ATOM 11600 C CA . PRO B 1 677 ? 16.016 2.127 -3.26 1 96.56 677 PRO B CA 1
ATOM 11601 C C . PRO B 1 677 ? 16.141 0.868 -2.404 1 96.56 677 PRO B C 1
ATOM 11603 O O . PRO B 1 677 ? 15.766 -0.221 -2.838 1 96.56 677 PRO B O 1
ATOM 11606 N N . PHE B 1 678 ? 16.594 1.017 -1.226 1 96.94 678 PHE B N 1
ATOM 11607 C CA . PHE B 1 678 ? 16.797 -0.146 -0.369 1 96.94 678 PHE B CA 1
ATOM 11608 C C . PHE B 1 678 ? 15.469 -0.668 0.16 1 96.94 678 PHE B C 1
ATOM 11610 O O . PHE B 1 678 ? 15.32 -1.869 0.392 1 96.94 678 PHE B O 1
ATOM 11617 N N . VAL B 1 679 ? 14.531 0.283 0.335 1 96.5 679 VAL B N 1
ATOM 11618 C CA . VAL B 1 679 ? 13.18 -0.159 0.682 1 96.5 679 VAL B CA 1
ATOM 11619 C C . VAL B 1 679 ? 12.578 -0.941 -0.482 1 96.5 679 VAL B C 1
ATOM 11621 O O . VAL B 1 679 ? 11.898 -1.95 -0.274 1 96.5 679 VAL B O 1
ATOM 11624 N N . ILE B 1 680 ? 12.852 -0.5 -1.68 1 96.44 680 ILE B N 1
ATOM 11625 C CA . ILE B 1 680 ? 12.359 -1.181 -2.871 1 96.44 680 ILE B CA 1
ATOM 11626 C C . ILE B 1 680 ? 13.023 -2.549 -2.998 1 96.44 680 ILE B C 1
ATOM 11628 O O . ILE B 1 680 ? 12.352 -3.549 -3.268 1 96.44 680 ILE B O 1
ATOM 11632 N N . PHE B 1 681 ? 14.352 -2.621 -2.74 1 95.81 681 PHE B N 1
ATOM 11633 C CA . PHE B 1 681 ? 15.07 -3.889 -2.807 1 95.81 681 PHE B CA 1
ATOM 11634 C C . PHE B 1 681 ? 14.555 -4.859 -1.755 1 95.81 681 PHE B C 1
ATOM 11636 O O . PHE B 1 681 ? 14.445 -6.062 -2.014 1 95.81 681 PHE B O 1
ATOM 11643 N N . TYR B 1 682 ? 14.273 -4.363 -0.623 1 94.88 682 TYR B N 1
ATOM 11644 C CA . TYR B 1 682 ? 13.719 -5.203 0.432 1 94.88 682 TYR B CA 1
ATOM 11645 C C . TYR B 1 682 ? 12.359 -5.758 0.029 1 94.88 682 TYR B C 1
ATOM 11647 O O . TYR B 1 682 ? 12.07 -6.938 0.248 1 94.88 682 TYR B O 1
ATOM 11655 N N . ASN B 1 683 ? 11.562 -4.863 -0.538 1 93.75 683 ASN B N 1
ATOM 11656 C CA . ASN B 1 683 ? 10.242 -5.285 -0.978 1 93.75 683 ASN B CA 1
ATOM 11657 C C . ASN B 1 683 ? 10.32 -6.34 -2.076 1 93.75 683 ASN B C 1
ATOM 11659 O O . ASN B 1 683 ? 9.594 -7.332 -2.045 1 93.75 683 ASN B O 1
ATOM 11663 N N . ASN B 1 684 ? 11.211 -6.176 -3.008 1 92.44 684 ASN B N 1
ATOM 11664 C CA . ASN B 1 684 ? 11.367 -7.105 -4.121 1 92.44 684 ASN B CA 1
ATOM 11665 C C . ASN B 1 684 ? 12.008 -8.414 -3.67 1 92.44 684 ASN B C 1
ATOM 11667 O O . ASN B 1 684 ? 11.586 -9.492 -4.094 1 92.44 684 ASN B O 1
ATOM 11671 N N . GLY B 1 685 ? 13.008 -8.312 -2.824 1 91.88 685 GLY B N 1
ATOM 11672 C CA . GLY B 1 685 ? 13.789 -9.477 -2.434 1 91.88 685 GLY B CA 1
ATOM 11673 C C . GLY B 1 685 ? 13.047 -10.398 -1.486 1 91.88 685 GLY B C 1
ATOM 11674 O O . GLY B 1 685 ? 13.352 -11.594 -1.415 1 91.88 685 GLY B O 1
ATOM 11675 N N . THR B 1 686 ? 12.07 -9.93 -0.828 1 92.81 686 THR B N 1
ATOM 11676 C CA . THR B 1 686 ? 11.375 -10.75 0.156 1 92.81 686 THR B CA 1
ATOM 11677 C C . THR B 1 686 ? 10.094 -11.336 -0.439 1 92.81 686 THR B C 1
ATOM 11679 O O . THR B 1 686 ? 9.312 -11.977 0.266 1 92.81 686 THR B O 1
ATOM 11682 N N . LEU B 1 687 ? 9.938 -11.148 -1.71 1 91.19 687 LEU B N 1
ATOM 11683 C CA . LEU B 1 687 ? 8.82 -11.797 -2.391 1 91.19 687 LEU B CA 1
ATOM 11684 C C . LEU B 1 687 ? 9.008 -13.312 -2.418 1 91.19 687 LEU B C 1
ATOM 11686 O O . LEU B 1 687 ? 10.117 -13.805 -2.604 1 91.19 687 LEU B O 1
ATOM 11690 N N . ARG B 1 688 ? 7.918 -14.055 -2.211 1 91.06 688 ARG B N 1
ATOM 11691 C CA . ARG B 1 688 ? 7.992 -15.516 -2.172 1 91.06 688 ARG B CA 1
ATOM 11692 C C . ARG B 1 688 ? 7.484 -16.125 -3.477 1 91.06 688 ARG B C 1
ATOM 11694 O O . ARG B 1 688 ? 7.832 -17.25 -3.812 1 91.06 688 ARG B O 1
ATOM 11701 N N . ALA B 1 689 ? 6.68 -15.445 -4.191 1 88.31 689 ALA B N 1
ATOM 11702 C CA . ALA B 1 689 ? 6.117 -15.914 -5.453 1 88.31 689 ALA B CA 1
ATOM 11703 C C . ALA B 1 689 ? 6.078 -14.797 -6.488 1 88.31 689 ALA B C 1
ATOM 11705 O O . ALA B 1 689 ? 6.062 -13.609 -6.129 1 88.31 689 ALA B O 1
ATOM 11706 N N . PRO B 1 690 ? 6.164 -15.234 -7.754 1 87.69 690 PRO B N 1
ATOM 11707 C CA . PRO B 1 690 ? 6.07 -14.203 -8.797 1 87.69 690 PRO B CA 1
ATOM 11708 C C . PRO B 1 690 ? 4.734 -13.469 -8.773 1 87.69 690 PRO B C 1
ATOM 11710 O O . PRO B 1 690 ? 3.709 -14.047 -8.398 1 87.69 690 PRO B O 1
ATOM 11713 N N . GLN B 1 691 ? 4.781 -12.281 -9.141 1 87.19 691 GLN B N 1
ATOM 11714 C CA . GLN B 1 691 ? 3.584 -11.438 -9.109 1 87.19 691 GLN B CA 1
ATOM 11715 C C . GLN B 1 691 ? 3.1 -11.125 -10.523 1 87.19 691 GLN B C 1
ATOM 11717 O O . GLN B 1 691 ? 3.906 -10.953 -11.438 1 87.19 691 GLN B O 1
ATOM 11722 N N . TYR B 1 692 ? 1.749 -11.133 -10.664 1 88.69 692 TYR B N 1
ATOM 11723 C CA . TYR B 1 692 ? 1.133 -10.695 -11.914 1 88.69 692 TYR B CA 1
ATOM 11724 C C . TYR B 1 692 ? 1.102 -9.172 -12.008 1 88.69 692 TYR B C 1
ATOM 11726 O O . TYR B 1 692 ? 0.583 -8.508 -11.109 1 88.69 692 TYR B O 1
ATOM 11734 N N . TYR B 1 693 ? 1.644 -8.672 -13.07 1 86.69 693 TYR B N 1
ATOM 11735 C CA . TYR B 1 693 ? 1.741 -7.223 -13.211 1 86.69 693 TYR B CA 1
ATOM 11736 C C . TYR B 1 693 ? 0.42 -6.633 -13.688 1 86.69 693 TYR B C 1
ATOM 11738 O O . TYR B 1 693 ? -0.172 -7.117 -14.656 1 86.69 693 TYR B O 1
ATOM 11746 N N . THR B 1 694 ? -0.096 -5.738 -12.992 1 88.44 694 THR B N 1
ATOM 11747 C CA . THR B 1 694 ? -1.21 -4.879 -13.367 1 88.44 694 THR B CA 1
ATOM 11748 C C . THR B 1 694 ? -0.936 -3.432 -12.969 1 88.44 694 THR B C 1
ATOM 11750 O O . THR B 1 694 ? -0.072 -3.168 -12.133 1 88.44 694 THR B O 1
ATOM 11753 N N . LYS B 1 695 ? -1.55 -2.471 -13.656 1 87.25 695 LYS B N 1
ATOM 11754 C CA . LYS B 1 695 ? -1.393 -1.068 -13.281 1 87.25 695 LYS B CA 1
ATOM 11755 C C . LYS B 1 695 ? -1.781 -0.84 -11.828 1 87.25 695 LYS B C 1
ATOM 11757 O O . LYS B 1 695 ? -1.145 -0.051 -11.125 1 87.25 695 LYS B O 1
ATOM 11762 N N . LYS B 1 696 ? -2.752 -1.521 -11.359 1 88.56 696 LYS B N 1
ATOM 11763 C CA . LYS B 1 696 ? -3.18 -1.404 -9.969 1 88.56 696 LYS B CA 1
ATOM 11764 C C . LYS B 1 696 ? -2.09 -1.891 -9.023 1 88.56 696 LYS B C 1
ATOM 11766 O O . LYS B 1 696 ? -1.817 -1.252 -8 1 88.56 696 LYS B O 1
ATOM 11771 N N . GLN B 1 697 ? -1.489 -3.043 -9.406 1 89.19 697 GLN B N 1
ATOM 11772 C CA . GLN B 1 697 ? -0.431 -3.592 -8.562 1 89.19 697 GLN B CA 1
ATOM 11773 C C . GLN B 1 697 ? 0.756 -2.637 -8.477 1 89.19 697 GLN B C 1
ATOM 11775 O O . GLN B 1 697 ? 1.385 -2.512 -7.426 1 89.19 697 GLN B O 1
ATOM 11780 N N . LEU B 1 698 ? 1.024 -1.995 -9.578 1 89.19 698 LEU B N 1
ATOM 11781 C CA . LEU B 1 698 ? 2.105 -1.017 -9.578 1 89.19 698 LEU B CA 1
ATOM 11782 C C . LEU B 1 698 ? 1.793 0.147 -8.648 1 89.19 698 LEU B C 1
ATOM 11784 O O . LEU B 1 698 ? 2.658 0.588 -7.887 1 89.19 698 LEU B O 1
ATOM 11788 N N . ILE B 1 699 ? 0.59 0.635 -8.672 1 90.25 699 ILE B N 1
ATOM 11789 C CA . ILE B 1 699 ? 0.197 1.758 -7.832 1 90.25 699 ILE B CA 1
ATOM 11790 C C . ILE B 1 699 ? 0.261 1.348 -6.363 1 90.25 699 ILE B C 1
ATOM 11792 O O . ILE B 1 699 ? 0.682 2.133 -5.508 1 90.25 699 ILE B O 1
ATOM 11796 N N . ILE B 1 700 ? -0.114 0.149 -6.07 1 91.94 700 ILE B N 1
ATOM 11797 C CA . ILE B 1 700 ? -0.05 -0.37 -4.711 1 91.94 700 ILE B CA 1
ATOM 11798 C C . ILE B 1 700 ? 1.399 -0.389 -4.23 1 91.94 700 ILE B C 1
ATOM 11800 O O . ILE B 1 700 ? 1.697 0.041 -3.113 1 91.94 700 ILE B O 1
ATOM 11804 N N . GLU B 1 701 ? 2.283 -0.851 -5.082 1 91.5 701 GLU B N 1
ATOM 11805 C CA . GLU B 1 701 ? 3.697 -0.917 -4.723 1 91.5 701 GLU B CA 1
ATOM 11806 C C . GLU B 1 701 ? 4.285 0.479 -4.539 1 91.5 701 GLU B C 1
ATOM 11808 O O . GLU B 1 701 ? 5.141 0.69 -3.678 1 91.5 701 GLU B O 1
ATOM 11813 N N . ILE B 1 702 ? 3.846 1.431 -5.355 1 92.56 702 ILE B N 1
ATOM 11814 C CA . ILE B 1 702 ? 4.328 2.805 -5.262 1 92.56 702 ILE B CA 1
ATOM 11815 C C . ILE B 1 702 ? 3.949 3.393 -3.906 1 92.56 702 ILE B C 1
ATOM 11817 O O . ILE B 1 702 ? 4.793 3.977 -3.219 1 92.56 702 ILE B O 1
ATOM 11821 N N . PHE B 1 703 ? 2.76 3.154 -3.482 1 90.62 703 PHE B N 1
ATOM 11822 C CA . PHE B 1 703 ? 2.305 3.703 -2.211 1 90.62 703 PHE B CA 1
ATOM 11823 C C . PHE B 1 703 ? 3.004 3.018 -1.043 1 90.62 703 PHE B C 1
ATOM 11825 O O . PHE B 1 703 ? 3.395 3.674 -0.074 1 90.62 703 PHE B O 1
ATOM 11832 N N . TRP B 1 704 ? 3.205 1.783 -1.188 1 91.94 704 TRP B N 1
ATOM 11833 C CA . TRP B 1 704 ? 3.908 1.062 -0.132 1 91.94 704 TRP B CA 1
ATOM 11834 C C . TRP B 1 704 ? 5.344 1.557 0.003 1 91.94 704 TRP B C 1
ATOM 11836 O O . TRP B 1 704 ? 5.801 1.859 1.107 1 91.94 704 TRP B O 1
ATOM 11846 N N . ASN B 1 705 ? 6.008 1.606 -1.118 1 95.31 705 ASN B N 1
ATOM 11847 C CA . ASN B 1 705 ? 7.402 2.041 -1.082 1 95.31 705 ASN B CA 1
ATOM 11848 C C . ASN B 1 705 ? 7.527 3.482 -0.601 1 95.31 705 ASN B C 1
ATOM 11850 O O . ASN B 1 705 ? 8.492 3.834 0.076 1 95.31 705 ASN B O 1
ATOM 11854 N N . PHE B 1 706 ? 6.508 4.297 -0.937 1 94.44 706 PHE B N 1
ATOM 11855 C CA . PHE B 1 706 ? 6.527 5.695 -0.523 1 94.44 706 PHE B CA 1
ATOM 11856 C C . PHE B 1 706 ? 6.34 5.82 0.984 1 94.44 706 PHE B C 1
ATOM 11858 O O . PHE B 1 706 ? 7.148 6.449 1.667 1 94.44 706 PHE B O 1
ATOM 11865 N N . PHE B 1 707 ? 5.43 5.145 1.565 1 92 707 PHE B N 1
ATOM 11866 C CA . PHE B 1 707 ? 5.137 5.262 2.988 1 92 707 PHE B CA 1
ATOM 11867 C C . PHE B 1 707 ? 6.184 4.531 3.818 1 92 707 PHE B C 1
ATOM 11869 O O . PHE B 1 707 ? 6.574 5 4.891 1 92 707 PHE B O 1
ATOM 11876 N N . ALA B 1 708 ? 6.59 3.385 3.33 1 95.12 708 ALA B N 1
ATOM 11877 C CA . ALA B 1 708 ? 7.633 2.656 4.043 1 95.12 708 ALA B CA 1
ATOM 11878 C C . ALA B 1 708 ? 8.922 3.467 4.105 1 95.12 708 ALA B C 1
ATOM 11880 O O . ALA B 1 708 ? 9.609 3.48 5.133 1 95.12 708 ALA B O 1
ATOM 11881 N N . SER B 1 709 ? 9.219 4.168 3.031 1 97.25 709 SER B N 1
ATOM 11882 C CA . SER B 1 709 ? 10.422 4.996 3.014 1 97.25 709 SER B CA 1
ATOM 11883 C C . SER B 1 709 ? 10.312 6.152 4.004 1 97.25 709 SER B C 1
ATOM 11885 O O . SER B 1 709 ? 11.289 6.496 4.676 1 97.25 709 SER B O 1
ATOM 11887 N N . ILE B 1 710 ? 9.148 6.723 4.109 1 95.94 710 ILE B N 1
ATOM 11888 C CA . ILE B 1 710 ? 8.938 7.824 5.043 1 95.94 710 ILE B CA 1
ATOM 11889 C C . ILE B 1 710 ? 9.047 7.316 6.477 1 95.94 710 ILE B C 1
ATOM 11891 O O . ILE B 1 710 ? 9.75 7.906 7.297 1 95.94 710 ILE B O 1
ATOM 11895 N N . MET B 1 711 ? 8.43 6.191 6.785 1 94.44 711 MET B N 1
ATOM 11896 C CA . MET B 1 711 ? 8.422 5.648 8.141 1 94.44 711 MET B CA 1
ATOM 11897 C C . MET B 1 711 ? 9.828 5.262 8.578 1 94.44 711 MET B C 1
ATOM 11899 O O . MET B 1 711 ? 10.25 5.59 9.688 1 94.44 711 MET B O 1
ATOM 11903 N N . VAL B 1 712 ? 10.531 4.582 7.688 1 96.5 712 VAL B N 1
ATOM 11904 C CA . VAL B 1 712 ? 11.898 4.18 8.008 1 96.5 712 VAL B CA 1
ATOM 11905 C C . VAL B 1 712 ? 12.773 5.418 8.188 1 96.5 712 VAL B C 1
ATOM 11907 O O . VAL B 1 712 ? 13.625 5.457 9.078 1 96.5 712 VAL B O 1
ATOM 11910 N N . SER B 1 713 ? 12.523 6.43 7.395 1 97.5 713 SER B N 1
ATOM 11911 C CA . SER B 1 713 ? 13.328 7.648 7.465 1 97.5 713 SER B CA 1
ATOM 11912 C C . SER B 1 713 ? 13.055 8.422 8.75 1 97.5 713 SER B C 1
ATOM 11914 O O . SER B 1 713 ? 13.953 9.047 9.305 1 97.5 713 SER B O 1
ATOM 11916 N N . ILE B 1 714 ? 11.844 8.391 9.266 1 96 714 ILE B N 1
ATOM 11917 C CA . ILE B 1 714 ? 11.523 9.047 10.531 1 96 714 ILE B CA 1
ATOM 11918 C C . ILE B 1 714 ? 12.297 8.383 11.664 1 96 714 ILE B C 1
ATOM 11920 O O . ILE B 1 714 ? 12.898 9.062 12.5 1 96 714 ILE B O 1
ATOM 11924 N N . ILE B 1 715 ? 12.359 7.098 11.648 1 95.75 715 ILE B N 1
ATOM 11925 C CA . ILE B 1 715 ? 13.078 6.348 12.672 1 95.75 715 ILE B CA 1
ATOM 11926 C C . ILE B 1 715 ? 14.57 6.656 12.586 1 95.75 715 ILE B C 1
ATOM 11928 O O . ILE B 1 715 ? 15.227 6.902 13.602 1 95.75 715 ILE B O 1
ATOM 11932 N N . LEU B 1 716 ? 15.07 6.699 11.398 1 96.5 716 LEU B N 1
ATOM 11933 C CA . LEU B 1 716 ? 16.484 6.973 11.203 1 96.5 716 LEU B CA 1
ATOM 11934 C C . LEU B 1 716 ? 16.828 8.414 11.57 1 96.5 716 LEU B C 1
ATOM 11936 O O . LEU B 1 716 ? 17.922 8.695 12.062 1 96.5 716 LEU B O 1
ATOM 11940 N N . HIS B 1 717 ? 15.883 9.305 11.281 1 96.31 717 HIS B N 1
ATOM 11941 C CA . HIS B 1 717 ? 16.094 10.695 11.656 1 96.31 717 HIS B CA 1
ATOM 11942 C C . HIS B 1 717 ? 16.234 10.844 13.164 1 96.31 717 H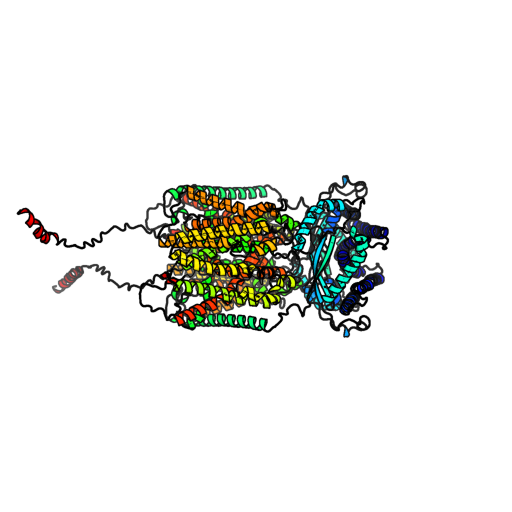IS B C 1
ATOM 11944 O O . HIS B 1 717 ? 17.125 11.562 13.633 1 96.31 717 HIS B O 1
ATOM 11950 N N . ILE B 1 718 ? 15.469 10.141 13.914 1 95.62 718 ILE B N 1
ATOM 11951 C CA . ILE B 1 718 ? 15.492 10.203 15.375 1 95.62 718 ILE B CA 1
ATOM 11952 C C . ILE B 1 718 ? 16.766 9.539 15.898 1 95.62 718 ILE B C 1
ATOM 11954 O O . ILE B 1 718 ? 17.391 10.031 16.844 1 95.62 718 ILE B O 1
ATOM 11958 N N . LEU B 1 719 ? 17.219 8.531 15.234 1 95.75 719 LEU B N 1
ATOM 11959 C CA . LEU B 1 719 ? 18.328 7.734 15.727 1 95.75 719 LEU B CA 1
ATOM 11960 C C . LEU B 1 719 ? 19.672 8.32 15.281 1 95.75 719 LEU B C 1
ATOM 11962 O O . LEU B 1 719 ? 20.656 8.266 16.016 1 95.75 719 LEU B O 1
ATOM 11966 N N . LEU B 1 720 ? 19.688 8.867 14.047 1 95.25 720 LEU B N 1
ATOM 11967 C CA . LEU B 1 720 ? 20.984 9.18 13.461 1 95.25 720 LEU B CA 1
ATOM 11968 C C . LEU B 1 720 ? 21.188 10.688 13.352 1 95.25 720 LEU B C 1
ATOM 11970 O O . LEU B 1 720 ? 22.328 11.172 13.359 1 95.25 720 LEU B O 1
ATOM 11974 N N . VAL B 1 721 ? 20.172 11.461 13.219 1 94.19 721 VAL B N 1
ATOM 11975 C CA . VAL B 1 721 ? 20.344 12.891 12.953 1 94.19 721 VAL B CA 1
ATOM 11976 C C . VAL B 1 721 ? 20.234 13.68 14.258 1 94.19 721 VAL B C 1
ATOM 11978 O O . VAL B 1 721 ? 21.109 14.492 14.57 1 94.19 721 VAL B O 1
ATOM 11981 N N . ARG B 1 722 ? 19.312 13.398 15.031 1 92.5 722 ARG B N 1
ATOM 11982 C CA . ARG B 1 722 ? 18.969 14.219 16.188 1 92.5 722 ARG B CA 1
ATOM 11983 C C . ARG B 1 722 ? 20.062 14.156 17.25 1 92.5 722 ARG B C 1
ATOM 11985 O O . ARG B 1 722 ? 20.438 15.18 17.828 1 92.5 722 ARG B O 1
ATOM 11992 N N . PRO B 1 723 ? 20.656 13 17.531 1 92.38 723 PRO B N 1
ATOM 11993 C CA . PRO B 1 723 ? 21.719 12.977 18.531 1 92.38 723 PRO B CA 1
ATOM 11994 C C . PRO B 1 723 ? 22.938 13.812 18.109 1 92.38 723 PRO B C 1
ATOM 11996 O O . PRO B 1 723 ? 23.547 14.477 18.953 1 92.38 723 PRO B O 1
ATOM 11999 N N . PHE B 1 724 ? 23.281 13.852 16.875 1 92.25 724 PHE B N 1
ATOM 12000 C CA . PHE B 1 724 ? 24.422 14.617 16.422 1 92.25 724 PHE B CA 1
ATOM 12001 C C . PHE B 1 724 ? 24.109 16.109 16.406 1 92.25 724 PHE B C 1
ATOM 12003 O O . PHE B 1 724 ? 24.984 16.938 16.641 1 92.25 724 PHE B O 1
ATOM 12010 N N . GLU B 1 725 ? 22.891 16.375 16.062 1 89.5 725 GLU B N 1
ATOM 12011 C CA . GLU B 1 725 ? 22.469 17.766 16.156 1 89.5 725 GLU B CA 1
ATOM 12012 C C . GLU B 1 725 ? 22.516 18.266 17.594 1 89.5 725 GLU B C 1
ATOM 12014 O O . GLU B 1 725 ? 22.875 19.422 17.844 1 89.5 725 GLU B O 1
ATOM 12019 N N . ALA B 1 726 ? 22.078 17.422 18.484 1 89.12 726 ALA B N 1
ATOM 12020 C CA . ALA B 1 726 ? 22.109 17.781 19.891 1 89.12 726 ALA B CA 1
ATOM 12021 C C . ALA B 1 726 ? 23.547 17.969 20.375 1 89.12 726 ALA B C 1
ATOM 12023 O O . ALA B 1 726 ? 23.844 18.891 21.125 1 89.12 726 ALA B O 1
ATOM 12024 N N . LEU B 1 727 ? 24.438 17.125 19.938 1 88.44 727 LEU B N 1
ATOM 12025 C CA . LEU B 1 727 ? 25.859 17.219 20.312 1 88.44 727 LEU B CA 1
ATOM 12026 C C . LEU B 1 727 ? 26.484 18.484 19.734 1 88.44 727 LEU B C 1
ATOM 12028 O O . LEU B 1 727 ? 27.312 19.125 20.391 1 88.44 727 LEU B O 1
ATOM 12032 N N . GLU B 1 728 ? 26.109 18.828 18.531 1 88.75 728 GLU B N 1
ATOM 12033 C CA . GLU B 1 728 ? 26.609 20.047 17.906 1 88.75 728 GLU B CA 1
ATOM 12034 C C . GLU B 1 728 ? 26.203 21.281 18.703 1 88.75 728 GLU B C 1
ATOM 12036 O O . GLU B 1 728 ? 27.031 22.172 18.938 1 88.75 728 GLU B O 1
ATOM 12041 N N . GLY B 1 729 ? 24.938 21.297 19.047 1 83.94 729 GLY B N 1
ATOM 12042 C CA . GLY B 1 729 ? 24.469 22.422 19.844 1 83.94 729 GLY B CA 1
ATOM 12043 C C . GLY B 1 729 ? 25.156 22.547 21.188 1 83.94 729 GLY B C 1
ATOM 12044 O O . GLY B 1 729 ? 25.469 23.641 21.625 1 83.94 729 GLY B O 1
ATOM 12045 N N . TYR B 1 730 ? 25.453 21.438 21.734 1 85.88 730 TYR B N 1
ATOM 12046 C CA . TYR B 1 730 ? 26.125 21.406 23.031 1 85.88 730 TYR B CA 1
ATOM 12047 C C . TYR B 1 730 ? 27.578 21.875 22.891 1 85.88 730 TYR B C 1
ATOM 12049 O O . TYR B 1 730 ? 28.016 22.719 23.672 1 85.88 730 TYR B O 1
ATOM 12057 N N . VAL B 1 731 ? 28.312 21.406 21.891 1 85.06 731 VAL B N 1
ATOM 12058 C CA . VAL B 1 731 ? 29.719 21.75 21.688 1 85.06 731 VAL B CA 1
ATOM 12059 C C . VAL B 1 731 ? 29.828 23.219 21.297 1 85.06 731 VAL B C 1
ATOM 12061 O O . VAL B 1 731 ? 30.75 23.906 21.734 1 85.06 731 VAL B O 1
ATOM 12064 N N . TYR B 1 732 ? 28.922 23.641 20.562 1 83.12 732 TYR B N 1
ATOM 12065 C CA . TYR B 1 732 ? 28.922 25.031 20.141 1 83.12 732 TYR B CA 1
ATOM 12066 C C . TYR B 1 732 ? 28.734 25.953 21.344 1 83.12 732 TYR B C 1
ATOM 12068 O O . TYR B 1 732 ? 29.406 26.984 21.453 1 83.12 732 TYR B O 1
ATOM 12076 N N . THR B 1 733 ? 27.828 25.594 22.203 1 81.75 733 THR B N 1
ATOM 12077 C CA . THR B 1 733 ? 27.578 26.406 23.391 1 81.75 733 THR B CA 1
ATOM 12078 C C . THR B 1 733 ? 28.766 26.359 24.344 1 81.75 733 THR B C 1
ATOM 12080 O O . THR B 1 733 ? 29.062 27.359 25.016 1 81.75 733 THR B O 1
ATOM 12083 N N . LEU B 1 734 ? 29.453 25.312 24.375 1 81.5 734 LEU B N 1
ATOM 12084 C CA . LEU B 1 734 ? 30.641 25.188 25.219 1 81.5 734 LEU B CA 1
ATOM 12085 C C . LEU B 1 734 ? 31.766 26.078 24.703 1 81.5 734 LEU B C 1
ATOM 12087 O O . LEU B 1 734 ? 32.5 26.656 25.5 1 81.5 734 LEU B O 1
ATOM 12091 N N . MET B 1 735 ? 31.797 26.25 23.422 1 79.56 735 MET B N 1
ATOM 12092 C CA . MET B 1 735 ? 32.875 27.016 22.797 1 79.56 735 MET B CA 1
ATOM 12093 C C . MET B 1 735 ? 32.594 28.5 22.828 1 79.56 735 MET B C 1
ATOM 12095 O O . MET B 1 735 ? 33.5 29.312 22.969 1 79.56 735 MET B O 1
ATOM 12099 N N . THR B 1 736 ? 31.312 29 22.578 1 75.94 736 THR B N 1
ATOM 12100 C CA . THR B 1 736 ? 30.984 30.406 22.453 1 75.94 736 THR B CA 1
ATOM 12101 C C . THR B 1 736 ? 30.453 30.953 23.766 1 75.94 736 THR B C 1
ATOM 12103 O O . THR B 1 736 ? 30.391 32.188 23.953 1 75.94 736 THR B O 1
ATOM 12106 N N . GLY B 1 737 ? 30.328 30.391 24.891 1 64.62 737 GLY B N 1
ATOM 12107 C CA . GLY B 1 737 ? 29.781 30.859 26.172 1 64.62 737 GLY B CA 1
ATOM 12108 C C . GLY B 1 737 ? 28.281 30.984 26.156 1 64.62 737 GLY B C 1
ATOM 12109 O O . GLY B 1 737 ? 27.656 30.984 25.094 1 64.62 737 GLY B O 1
ATOM 12110 N N . PRO B 1 738 ? 27.594 30.938 27.328 1 57.06 738 PRO B N 1
ATOM 12111 C CA . PRO B 1 738 ? 26.141 31.078 27.391 1 57.06 738 PRO B CA 1
ATOM 12112 C C . PRO B 1 738 ? 25.656 32.406 26.844 1 57.06 738 PRO B C 1
ATOM 12114 O O . PRO B 1 738 ? 26.359 33.406 26.938 1 57.06 738 PRO B O 1
ATOM 12117 N N . ARG B 1 739 ? 24.891 32.531 25.875 1 48.34 739 ARG B N 1
ATOM 12118 C CA . ARG B 1 739 ? 24.344 33.781 25.344 1 48.34 739 ARG B CA 1
ATOM 12119 C C . ARG B 1 739 ? 23.906 34.719 26.469 1 48.34 739 ARG B C 1
ATOM 12121 O O . ARG B 1 739 ? 23.125 34.312 27.344 1 48.34 739 ARG B O 1
ATOM 12128 N N . ASN B 1 740 ? 24.781 35.75 26.953 1 39.5 740 ASN B N 1
ATOM 12129 C CA . ASN B 1 740 ? 24.344 36.812 27.859 1 39.5 740 ASN B CA 1
ATOM 12130 C C . ASN B 1 740 ? 22.969 37.344 27.484 1 39.5 740 ASN B C 1
ATOM 12132 O O . ASN B 1 740 ? 22.734 37.75 26.344 1 39.5 740 ASN B O 1
ATOM 12136 N N . ASN B 1 741 ? 21.953 37.031 28.25 1 36.31 741 ASN B N 1
ATOM 12137 C CA . ASN B 1 741 ? 20.578 37.531 28.219 1 36.31 741 ASN B CA 1
ATOM 12138 C C . ASN B 1 741 ? 20.562 39.062 28.156 1 36.31 741 ASN B C 1
ATOM 12140 O O . ASN B 1 741 ? 19.562 39.688 28.5 1 36.31 741 ASN B O 1
ATOM 12144 N N . GLY B 1 742 ? 21.641 39.844 28.25 1 32.31 742 GLY B N 1
ATOM 12145 C CA . GLY B 1 742 ? 21.344 41.25 28.484 1 32.31 742 GLY B CA 1
ATOM 12146 C C . GLY B 1 742 ? 20.469 41.844 27.391 1 32.31 742 GLY B C 1
ATOM 12147 O O . GLY B 1 742 ? 19.734 42.812 27.656 1 32.31 742 GLY B O 1
ATOM 12148 N N . SER B 1 743 ? 20.953 42.188 26.203 1 31.72 743 SER B N 1
ATOM 12149 C CA . SER B 1 743 ? 20.156 43.125 25.438 1 31.72 743 SER B CA 1
ATOM 12150 C C . SER B 1 743 ? 18.797 42.562 25.062 1 31.72 743 SER B C 1
ATOM 12152 O O . SER B 1 743 ? 18.688 41.406 24.672 1 31.72 743 SER B O 1
ATOM 12154 N N . SER B 1 744 ? 17.594 43.094 25.672 1 32.94 744 SER B N 1
ATOM 12155 C CA . SER B 1 744 ? 16.141 42.938 25.625 1 32.94 744 SER B CA 1
ATOM 12156 C C . SER B 1 744 ? 15.68 42.531 24.234 1 32.94 744 SER B C 1
ATOM 12158 O O . SER B 1 744 ? 14.539 42.094 24.047 1 32.94 744 SER B O 1
ATOM 12160 N N . GLU B 1 745 ? 16.266 43.219 23.234 1 30.7 745 GLU B N 1
ATOM 12161 C CA . GLU B 1 745 ? 15.695 43.125 21.891 1 30.7 745 GLU B CA 1
ATOM 12162 C C . GLU B 1 745 ? 15.758 41.688 21.375 1 30.7 745 GLU B C 1
ATOM 12164 O O . GLU B 1 745 ? 15.086 41.375 20.391 1 30.7 745 GLU B O 1
ATOM 12169 N N . ASP B 1 746 ? 16.875 41.062 21.688 1 31.12 746 ASP B N 1
ATOM 12170 C CA . ASP B 1 746 ? 17.062 39.812 20.953 1 31.12 746 ASP B CA 1
ATOM 12171 C C . ASP B 1 746 ? 16.203 38.688 21.562 1 31.12 746 ASP B C 1
ATOM 12173 O O . ASP B 1 746 ? 16.656 38 22.469 1 31.12 746 ASP B O 1
ATOM 12177 N N . ASN B 1 747 ? 14.992 38.906 22 1 28.91 747 ASN B N 1
ATOM 12178 C CA . ASN B 1 747 ? 14.023 37.906 22.406 1 28.91 747 ASN B CA 1
ATOM 12179 C C . ASN B 1 747 ? 14.203 36.594 21.609 1 28.91 747 ASN B C 1
ATOM 12181 O O . ASN B 1 747 ? 14.742 36.625 20.5 1 28.91 747 ASN B O 1
ATOM 12185 N N . ALA B 1 748 ? 13.828 35.469 22.297 1 32.34 748 ALA B N 1
ATOM 12186 C CA . ALA B 1 748 ? 13.867 34.062 21.906 1 32.34 748 ALA B CA 1
ATOM 12187 C C . ALA B 1 748 ? 13.453 33.875 20.438 1 32.34 748 ALA B C 1
ATOM 12189 O O . ALA B 1 748 ? 12.266 33.75 20.141 1 32.34 748 ALA B O 1
ATOM 12190 N N . SER B 1 749 ? 14.125 34.594 19.578 1 30.8 749 SER B N 1
ATOM 12191 C CA . SER B 1 749 ? 13.852 34.375 18.172 1 30.8 749 SER B CA 1
ATOM 12192 C C . SER B 1 749 ? 14.109 32.938 17.781 1 30.8 749 SER B C 1
ATOM 12194 O O . SER B 1 749 ? 15.156 32.375 18.109 1 30.8 749 SER B O 1
ATOM 12196 N N . ARG B 1 750 ? 13.141 32.062 17.812 1 35.75 750 ARG B N 1
ATOM 12197 C CA . ARG B 1 750 ? 13.133 30.719 17.219 1 35.75 750 ARG B CA 1
ATOM 12198 C C . ARG B 1 750 ? 13.898 30.703 15.906 1 35.75 750 ARG B C 1
ATOM 12200 O O . ARG B 1 750 ? 13.562 31.422 14.969 1 35.75 750 ARG B O 1
ATOM 12207 N N . TYR B 1 751 ? 15.164 30.469 16 1 32.78 751 TYR B N 1
ATOM 12208 C CA . TYR B 1 751 ? 15.867 30.25 14.742 1 32.78 751 TYR B CA 1
ATOM 12209 C C . TYR B 1 751 ? 15.258 29.078 13.977 1 32.78 751 TYR B C 1
ATOM 12211 O O . TYR B 1 751 ? 15.242 27.953 14.461 1 32.78 751 TYR B O 1
ATOM 12219 N N . ASP B 1 752 ? 14.18 29.203 13.305 1 37.69 752 ASP B N 1
ATOM 12220 C CA . ASP B 1 752 ? 13.797 28.203 12.312 1 37.69 752 ASP B CA 1
ATOM 12221 C C . ASP B 1 752 ? 14.875 28.047 11.242 1 37.69 752 ASP B C 1
ATOM 12223 O O . ASP B 1 752 ? 15.195 29 10.539 1 37.69 752 ASP B O 1
ATOM 12227 N N . GLU B 1 753 ? 15.68 27.188 11.484 1 36.56 753 GLU B N 1
ATOM 12228 C CA . GLU B 1 753 ? 16.875 26.938 10.672 1 36.56 753 GLU B CA 1
ATOM 12229 C C . GLU B 1 753 ? 16.562 27.062 9.188 1 36.56 753 GLU B C 1
ATOM 12231 O O . GLU B 1 753 ? 17.422 27.438 8.391 1 36.56 753 GLU B O 1
ATOM 12236 N N . GLU B 1 754 ? 15.359 26.578 8.797 1 34.31 754 GLU B N 1
ATOM 12237 C CA . GLU B 1 754 ? 15.062 26.812 7.387 1 34.31 754 GLU B CA 1
ATOM 12238 C C . GLU B 1 754 ? 14.812 28.297 7.113 1 34.31 754 GLU B C 1
ATOM 12240 O O . GLU B 1 754 ? 15.141 28.797 6.035 1 34.31 754 GLU B O 1
ATOM 12245 N N . SER B 1 755 ? 14.055 29.031 8.031 1 34.88 755 SER B N 1
ATOM 12246 C CA . SER B 1 755 ? 13.75 30.438 7.812 1 34.88 755 SER B CA 1
ATOM 12247 C C . SER B 1 755 ? 14.797 31.328 8.461 1 34.88 755 SER B C 1
ATOM 12249 O O . SER B 1 755 ? 14.805 32.531 8.234 1 34.88 755 SER B O 1
ATOM 12251 N N . GLY B 1 756 ? 15.852 31.172 8.852 1 32.34 756 GLY B N 1
ATOM 12252 C CA . GLY B 1 756 ? 16.906 31.922 9.5 1 32.34 756 GLY B CA 1
ATOM 12253 C C . GLY B 1 756 ? 16.391 32.906 10.539 1 32.34 756 GLY B C 1
ATOM 12254 O O . GLY B 1 756 ? 17.141 33.75 11.039 1 32.34 756 GLY B O 1
ATOM 12255 N N . LYS B 1 757 ? 15.086 33.344 10.492 1 34.03 757 LYS B N 1
ATOM 12256 C CA . LYS B 1 757 ? 14.664 34.438 11.352 1 34.03 757 LYS B CA 1
ATOM 12257 C C . LYS B 1 757 ? 14.258 33.938 12.734 1 34.03 757 LYS B C 1
ATOM 12259 O O . LYS B 1 757 ? 13.875 32.781 12.891 1 34.03 757 LYS B O 1
ATOM 12264 N N . ARG B 1 758 ? 14.562 34.781 13.766 1 34.44 758 ARG B N 1
ATOM 12265 C CA . ARG B 1 758 ? 14.266 34.688 15.195 1 34.44 758 ARG B CA 1
ATOM 12266 C C . ARG B 1 758 ? 12.773 34.844 15.453 1 34.44 758 ARG B C 1
ATOM 12268 O O . ARG B 1 758 ? 12.148 35.781 14.953 1 34.44 758 ARG B O 1
ATOM 12275 N N . GLN B 1 759 ? 11.953 33.812 15.516 1 34.41 759 GLN B N 1
ATOM 12276 C CA . GLN B 1 759 ? 10.555 34 15.875 1 34.41 759 GLN B CA 1
ATOM 12277 C C . GLN B 1 759 ? 10.422 34.625 17.266 1 34.41 759 GLN B C 1
ATOM 12279 O O . GLN B 1 759 ? 11.031 34.125 18.219 1 34.41 759 GLN B O 1
ATOM 12284 N N . TYR B 1 760 ? 10.047 35.969 17.453 1 29.08 760 TYR B N 1
ATOM 12285 C CA . TYR B 1 760 ? 9.711 36.688 18.672 1 29.08 760 TYR B CA 1
ATOM 12286 C C . TYR B 1 760 ? 8.523 36.062 19.375 1 29.08 760 TYR B C 1
ATOM 12288 O O . TYR B 1 760 ? 7.484 35.812 18.75 1 29.08 760 TYR B O 1
ATOM 12296 N N . SER B 1 761 ? 8.703 35.156 20.25 1 31.98 761 SER B N 1
ATOM 12297 C CA . SER B 1 761 ? 7.566 34.906 21.125 1 31.98 761 SER B CA 1
ATOM 12298 C C . SER B 1 761 ? 6.988 36.188 21.688 1 31.98 761 SER B C 1
ATOM 12300 O O . SER B 1 761 ? 7.719 37 22.25 1 31.98 761 SER B O 1
ATOM 12302 N N . VAL B 1 762 ? 5.965 36.844 21.156 1 29.97 762 VAL B N 1
ATOM 12303 C CA . VAL B 1 762 ? 5.203 37.875 21.828 1 29.97 762 VAL B CA 1
ATOM 12304 C C . VAL B 1 762 ? 5.008 37.5 23.297 1 29.97 762 VAL B C 1
ATOM 12306 O O . VAL B 1 762 ? 4.348 36.5 23.609 1 29.97 762 VAL B O 1
ATOM 12309 N N . GLU B 1 763 ? 5.98 37.656 24.156 1 28.02 763 GLU B N 1
ATOM 12310 C CA . GLU B 1 763 ? 5.734 37.719 25.594 1 28.02 763 GLU B CA 1
ATOM 12311 C C . GLU B 1 763 ? 4.531 38.594 25.922 1 28.02 763 GLU B C 1
ATOM 12313 O O . GLU B 1 763 ? 4.52 39.781 25.594 1 28.02 763 GLU B O 1
ATOM 12318 N N . SER B 1 764 ? 3.295 38.094 25.844 1 27.97 764 SER B N 1
ATOM 12319 C CA . SER B 1 764 ? 2.281 38.781 26.625 1 27.97 764 SER B CA 1
ATOM 12320 C C . SER B 1 764 ? 2.793 39.094 28.031 1 27.97 764 SER B C 1
ATOM 12322 O O . SER B 1 764 ? 2.973 38.188 28.859 1 27.97 764 SER B O 1
ATOM 12324 N N . SER B 1 765 ? 3.82 39.875 28.172 1 25.61 765 SER B N 1
ATOM 12325 C CA . SER B 1 765 ? 3.979 40.438 29.5 1 25.61 765 SER B CA 1
ATOM 12326 C C . SER B 1 765 ? 2.631 40.812 30.109 1 25.61 765 SER B C 1
ATOM 12328 O O . SER B 1 765 ? 1.814 41.469 29.469 1 25.61 765 SER B O 1
ATOM 12330 N N . PRO B 1 766 ? 2.164 39.969 31.062 1 27.16 766 PRO B N 1
ATOM 12331 C CA . PRO B 1 766 ? 1.09 40.562 31.875 1 27.16 766 PRO B CA 1
ATOM 12332 C C . PRO B 1 766 ? 1.371 42 32.281 1 27.16 766 PRO B C 1
ATOM 12334 O O . PRO B 1 766 ? 2.309 42.25 33.062 1 27.16 766 PRO B O 1
ATOM 12337 N N . GLN B 1 767 ? 1.599 42.875 31.391 1 23.16 767 GLN B N 1
ATOM 12338 C CA . GLN B 1 767 ? 1.45 44.219 31.969 1 23.16 767 GLN B CA 1
ATOM 12339 C C . GLN B 1 767 ? 0.346 44.25 33.031 1 23.16 767 GLN B C 1
ATOM 12341 O O . GLN B 1 767 ? -0.722 43.656 32.812 1 23.16 767 GLN B O 1
ATOM 12346 N N . SER B 1 768 ? 0.821 44.406 34.281 1 23.61 768 SER B N 1
ATOM 12347 C CA . SER B 1 768 ? -0.022 44.781 35.406 1 23.61 768 SER B CA 1
ATOM 12348 C C . SER B 1 768 ? -1.185 45.656 34.969 1 23.61 768 SER B C 1
ATOM 12350 O O . SER B 1 768 ? -0.977 46.719 34.344 1 23.61 768 SER B O 1
ATOM 12352 N N . LEU B 1 769 ? -2.188 45 34.344 1 22.78 769 LEU B N 1
ATOM 12353 C CA . LEU B 1 769 ? -3.422 45.781 34.469 1 22.78 769 LEU B CA 1
ATOM 12354 C C . LEU B 1 769 ? -3.449 46.531 35.812 1 22.78 769 LEU B C 1
ATOM 12356 O O . LEU B 1 769 ? -3.668 45.938 36.844 1 22.78 769 LEU B O 1
ATOM 12360 N N . LYS B 1 770 ? -2.312 47.25 35.906 1 24.48 770 LYS B N 1
ATOM 12361 C CA . LYS B 1 770 ? -2.576 48.312 36.906 1 24.48 770 LYS B CA 1
ATOM 12362 C C . LYS B 1 770 ? -4.02 48.781 36.812 1 24.48 770 LYS B C 1
ATOM 12364 O O . LYS B 1 770 ? -4.504 49.125 35.719 1 24.48 770 LYS B O 1
ATOM 12369 N N . LYS B 1 771 ? -4.68 48.312 37.844 1 26.64 771 LYS B N 1
ATOM 12370 C CA . LYS B 1 771 ? -5.93 48.844 38.375 1 26.64 771 LYS B CA 1
ATOM 12371 C C . LYS B 1 771 ? -5.984 50.344 38.219 1 26.64 771 LYS B C 1
ATOM 12373 O O . LYS B 1 771 ? -5.422 51.094 39.031 1 26.64 771 LYS B O 1
ATOM 12378 N N . GLN B 1 772 ? -5.504 50.875 37.125 1 21.17 772 GLN B N 1
ATOM 12379 C CA . GLN B 1 772 ? -5.938 52.25 37.25 1 21.17 772 GLN B CA 1
ATOM 12380 C C . GLN B 1 772 ? -7.418 52.344 37.594 1 21.17 772 GLN B C 1
ATOM 12382 O O . GLN B 1 772 ? -8.258 51.75 36.938 1 21.17 772 GLN B O 1
ATOM 12387 N N . PRO B 1 773 ? -7.559 52.531 38.906 1 24.33 773 PRO B N 1
ATOM 12388 C CA . PRO B 1 773 ? -8.891 52.844 39.375 1 24.33 773 PRO B CA 1
ATOM 12389 C C . PRO B 1 773 ? -9.633 53.844 38.469 1 24.33 773 PRO B C 1
ATOM 12391 O O . PRO B 1 773 ? -9.141 54.938 38.219 1 24.33 773 PRO B O 1
ATOM 12394 N N . ILE B 1 774 ? -9.773 53.406 37.25 1 23.05 774 ILE B N 1
ATOM 12395 C CA . ILE B 1 774 ? -10.758 54.312 36.688 1 23.05 774 ILE B CA 1
ATOM 12396 C C . ILE B 1 774 ? -11.828 54.625 37.719 1 23.05 774 ILE B C 1
ATOM 12398 O O . ILE B 1 774 ? -12.578 53.75 38.156 1 23.05 774 ILE B O 1
ATOM 12402 N N . ASP B 1 775 ? -11.328 55.438 38.656 1 21.72 775 ASP B N 1
ATOM 12403 C CA . ASP B 1 775 ? -12.133 56.156 39.625 1 21.72 775 ASP B CA 1
ATOM 12404 C C . ASP B 1 775 ? -13.422 56.688 39 1 21.72 775 ASP B C 1
ATOM 12406 O O . ASP B 1 775 ? -13.398 57.625 38.219 1 21.72 775 ASP B O 1
ATOM 12410 N N . TYR B 1 776 ? -14.047 55.719 38.219 1 21.47 776 TYR B N 1
ATOM 12411 C CA . TYR B 1 776 ? -15.422 56.219 38.125 1 21.47 776 TYR B CA 1
ATOM 12412 C C . TYR B 1 776 ? -15.914 56.719 39.469 1 21.47 776 TYR B C 1
ATOM 12414 O O . TYR B 1 776 ? -16.234 55.938 40.375 1 21.47 776 TYR B O 1
ATOM 12422 N N . ALA B 1 777 ? -14.984 57.5 40 1 21.81 777 ALA B N 1
ATOM 12423 C CA . ALA B 1 777 ? -15.484 58.375 41.062 1 21.81 777 ALA B CA 1
ATOM 12424 C C . ALA B 1 777 ? -16.859 58.906 40.719 1 21.81 777 ALA B C 1
ATOM 12426 O O . ALA B 1 777 ? -17 59.781 39.844 1 21.81 777 ALA B O 1
ATOM 12427 N N . LEU B 1 778 ? -17.781 57.938 40.281 1 21.11 778 LEU B N 1
ATOM 12428 C CA . LEU B 1 778 ? -19.109 58.5 40.594 1 21.11 778 LEU B CA 1
ATOM 12429 C C . LEU B 1 778 ? -19.062 59.312 41.875 1 21.11 778 LEU B C 1
ATOM 12431 O O . LEU B 1 778 ? -18.719 58.781 42.938 1 21.11 778 LEU B O 1
ATOM 12435 N N . GLU B 1 779 ? -18.375 60.5 41.688 1 22.28 779 GLU B N 1
ATOM 12436 C CA . GLU B 1 779 ? -18.703 61.531 42.656 1 22.28 779 GLU B CA 1
ATOM 12437 C C . GLU B 1 779 ? -20.156 61.406 43.125 1 22.28 779 GLU B C 1
ATOM 12439 O O . GLU B 1 779 ? -21.094 61.75 42.406 1 22.28 779 GLU B O 1
ATOM 12444 N N . VAL B 1 780 ? -20.453 60.094 43.375 1 24.17 780 VAL B N 1
ATOM 12445 C CA . VAL B 1 780 ? -21.688 60.125 44.156 1 24.17 780 VAL B CA 1
ATOM 12446 C C . VAL B 1 780 ? -21.594 61.219 45.219 1 24.17 780 VAL B C 1
ATOM 12448 O O . VAL B 1 780 ? -20.734 61.156 46.094 1 24.17 780 VAL B O 1
ATOM 12451 N N . THR B 1 781 ? -21.734 62.469 44.719 1 23.33 781 THR B N 1
ATOM 12452 C CA . THR B 1 781 ? -22.141 63.562 45.562 1 23.33 781 THR B CA 1
ATOM 12453 C C . THR B 1 781 ? -23.062 63.062 46.688 1 23.33 781 THR B C 1
ATOM 12455 O O . THR B 1 781 ? -24.156 62.562 46.406 1 23.33 781 THR B O 1
ATOM 12458 N N . ASP B 1 782 ? -22.406 62.219 47.562 1 22.67 782 ASP B N 1
ATOM 12459 C CA . ASP B 1 782 ? -23.109 61.938 48.781 1 22.67 782 ASP B CA 1
ATOM 12460 C C . ASP B 1 782 ? -23.828 63.156 49.312 1 22.67 782 ASP B C 1
ATOM 12462 O O . ASP B 1 782 ? -23.219 64 49.938 1 22.67 782 ASP B O 1
ATOM 12466 N N . ASP B 1 783 ? -24.531 63.875 48.438 1 23.62 783 ASP B N 1
ATOM 12467 C CA . ASP B 1 783 ? -25.406 64.875 48.969 1 23.62 783 ASP B CA 1
ATOM 12468 C C . ASP B 1 783 ? -26.172 64.438 50.188 1 23.62 783 ASP B C 1
ATOM 12470 O O . ASP B 1 783 ? -26.812 65.188 50.875 1 23.62 783 ASP B O 1
ATOM 12474 N N . LYS B 1 784 ? -26.438 63.125 50.156 1 25.66 784 LYS B N 1
ATOM 12475 C CA . LYS B 1 784 ? -27.656 62.875 50.938 1 25.66 784 LYS B CA 1
ATOM 12476 C C . LYS B 1 784 ? -27.406 63.094 52.438 1 25.66 784 LYS B C 1
ATOM 12478 O O . LYS B 1 784 ? -28.297 62.844 53.25 1 25.66 784 LYS B O 1
ATOM 12483 N N . ASN B 1 785 ? -26.109 63.219 52.906 1 23.45 785 ASN B N 1
ATOM 12484 C CA . ASN B 1 785 ? -26.031 63.594 54.312 1 23.45 785 ASN B CA 1
ATOM 12485 C C . ASN B 1 785 ? -26.531 65 54.531 1 23.45 785 ASN B C 1
ATOM 12487 O O . ASN B 1 785 ? -26.641 65.5 55.656 1 23.45 785 ASN B O 1
ATOM 12491 N N . GLU B 1 786 ? -26.344 66 53.75 1 23.09 786 GLU B N 1
ATOM 12492 C CA . GLU B 1 786 ? -26.922 67.125 54.469 1 23.09 786 GLU B CA 1
ATOM 12493 C C . GLU B 1 786 ? -28.391 66.875 54.812 1 23.09 786 GLU B C 1
ATOM 12495 O O . GLU B 1 786 ? -28.844 67.25 55.875 1 23.09 786 GLU B O 1
ATOM 12500 N N . GLN B 1 787 ? -29.219 66.562 53.812 1 21.84 787 GLN B N 1
ATOM 12501 C CA . GLN B 1 787 ? -30.578 66.875 54.188 1 21.84 787 GLN B CA 1
ATOM 12502 C C . GLN B 1 787 ? -31.109 65.875 55.25 1 21.84 787 GLN B C 1
ATOM 12504 O O . GLN B 1 787 ? -31.953 66.25 56.062 1 21.84 787 GLN B O 1
ATOM 12509 N N . ASN B 1 788 ? -30.703 64.625 55.219 1 22.42 788 ASN B N 1
ATOM 12510 C CA . ASN B 1 788 ? -31.484 63.844 56.188 1 22.42 788 ASN B CA 1
ATOM 12511 C C . ASN B 1 788 ? -30.984 64.062 57.594 1 22.42 788 ASN B C 1
ATOM 12513 O O . ASN B 1 788 ? -31.375 63.312 58.531 1 22.42 788 ASN B O 1
ATOM 12517 N N . GLU B 1 789 ? -29.844 64.75 57.969 1 24.89 789 GLU B N 1
ATOM 12518 C CA . GLU B 1 789 ? -29.766 65.25 59.344 1 24.89 789 GLU B CA 1
ATOM 12519 C C . GLU B 1 789 ? -31.109 65.812 59.812 1 24.89 789 GLU B C 1
ATOM 12521 O O . GLU B 1 789 ? -31.375 65.875 61 1 24.89 789 GLU B O 1
ATOM 12526 N N . ARG B 1 790 ? -31.828 66.562 58.906 1 23.83 790 ARG B N 1
ATOM 12527 C CA . ARG B 1 790 ? -32.938 67.312 59.5 1 23.83 790 ARG B CA 1
ATOM 12528 C C . ARG B 1 790 ? -33.875 66.375 60.25 1 23.83 790 ARG B C 1
ATOM 12530 O O . ARG B 1 790 ? -34.375 66.688 61.312 1 23.83 790 ARG B O 1
ATOM 12537 N N . LEU B 1 791 ? -34.281 65.25 59.625 1 23.7 791 LEU B N 1
ATOM 12538 C CA . LEU B 1 791 ? -35.469 64.688 60.281 1 23.7 791 LEU B CA 1
ATOM 12539 C C . LEU B 1 791 ? -35.125 64 61.594 1 23.7 791 LEU B C 1
ATOM 12541 O O . LEU B 1 791 ? -35.938 64 62.531 1 23.7 791 LEU B O 1
ATOM 12545 N N . LEU B 1 792 ? -33.969 63.25 61.75 1 24.03 792 LEU B N 1
ATOM 12546 C CA . LEU B 1 792 ? -33.969 62.469 62.969 1 24.03 792 LEU B CA 1
ATOM 12547 C C . LEU B 1 792 ? -33.656 63.344 64.188 1 24.03 792 LEU B C 1
ATOM 12549 O O . LEU B 1 792 ? -33.562 62.844 65.312 1 24.03 792 LEU B O 1
ATOM 12553 N N . ARG B 1 793 ? -33.25 64.562 64.125 1 23.2 793 ARG B N 1
ATOM 12554 C CA . ARG B 1 793 ? -33.156 65.375 65.312 1 23.2 793 ARG B CA 1
ATOM 12555 C C . ARG B 1 793 ? -34.5 65.438 66.062 1 23.2 793 ARG B C 1
ATOM 12557 O O . ARG B 1 793 ? -34.594 65.875 67.188 1 23.2 793 ARG B O 1
ATOM 12564 N N . LYS B 1 794 ? -35.688 65.375 65.438 1 22.66 794 LYS B N 1
ATOM 12565 C CA . LYS B 1 794 ? -36.844 65.75 66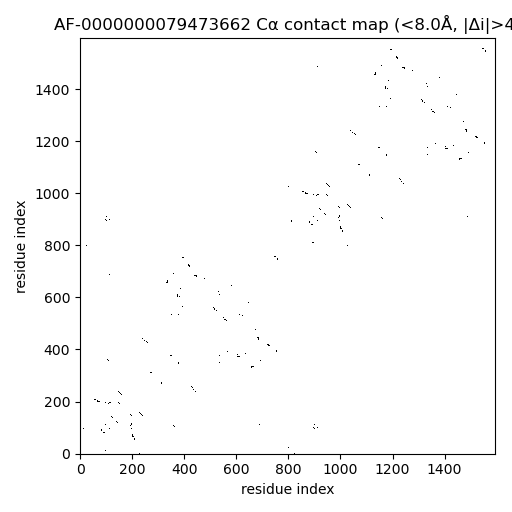.25 1 22.66 794 LYS B CA 1
ATOM 12566 C C . LYS B 1 794 ? -37.031 64.75 67.375 1 22.66 794 LYS B C 1
ATOM 12568 O O . LYS B 1 794 ? -37.5 65.188 68.438 1 22.66 794 LYS B O 1
ATOM 12573 N N . ASP B 1 795 ? -36.906 63.469 67.312 1 24.02 795 ASP B N 1
ATOM 12574 C CA . ASP B 1 795 ? -37.656 62.812 68.375 1 24.02 795 ASP B CA 1
ATOM 12575 C C . ASP B 1 795 ? -36.875 62.875 69.688 1 24.02 795 ASP B C 1
ATOM 12577 O O . ASP B 1 795 ? -37.219 62.188 70.688 1 24.02 795 ASP B O 1
ATOM 12581 N N . GLN B 1 796 ? -35.688 63.469 69.938 1 23.05 796 GLN B N 1
ATOM 12582 C CA . GLN B 1 796 ? -35.312 63.688 71.312 1 23.05 796 GLN B CA 1
ATOM 12583 C C . GLN B 1 796 ? -36.281 64.625 72 1 23.05 796 GLN B C 1
ATOM 12585 O O . GLN B 1 796 ? -36.094 64.938 73.188 1 23.05 796 GLN B O 1
ATOM 12590 N N . GLN B 1 797 ? -37.062 65.5 71.438 1 22.94 797 GLN B N 1
ATOM 12591 C CA . GLN B 1 797 ? -37.781 66.312 72.375 1 22.94 797 GLN B CA 1
ATOM 12592 C C . GLN B 1 797 ? -38.75 65.5 73.25 1 22.94 797 GLN B C 1
ATOM 12594 O O . GLN B 1 797 ? -39.094 65.875 74.375 1 22.94 797 GLN B O 1
ATOM 12599 N N . LEU B 1 798 ? -39.375 64.375 73 1 21.81 798 LEU B N 1
ATOM 12600 C CA . LEU B 1 798 ? -40.031 63.844 74.25 1 21.81 798 LEU B CA 1
ATOM 12601 C C . LEU B 1 798 ? -39.094 62.938 75 1 21.81 798 LEU B C 1
ATOM 12603 O O . LEU B 1 798 ? -38.406 62.094 74.438 1 21.81 798 LEU B O 1
#